Protein 2JUG (pdb70)

Solvent-accessible surface area: 11114 Å² total; per-residue (Å²): 125,139,149,56,115,79,73,49,33,30,71,57,57,0,29,98,67,7,0,52,8,81,101,102,76,81,31,9,70,16,59,4,34,79,41,32,10,52,83,112,24,39,83,138,3,52,10,32,120,126,26,6,99,37,1,36,132,61,81,62,114,60,79,147,73,69,33,136,142,86,93,147,80,207,108,75,231,173,108,145,170,45,123,97,56,54,84,28,70,58,57,0,28,99,66,8,0,48,1,80,104,99,77,91,41,16,82,17,67,8,35,66,36,32,8,51,79,115,24,26,84,144,2,48,4,32,134,119,26,2,96,38,2,40,130,64,78,60,112,59,82,147,72,70,34,132,146,62,110,116,110,119,122,62,210,160

Secondary structure (DSSP, 8-state):
----SSHHHHHHHHHHHT-EEEEETTEEEEE--TTTT-HHHHHHHTT-HHHHHHHHHHH-----SSSS---S-S-S--/----S--HHHHHHHHHHT-EEEEETTEEEEE--TTTT-HHHHHHHTT-HHHHHHHHHTT-----SSSS---TTS-S--

Sequence (156 aa):
GPLGSSAGALLAHAASLGVRLWVEGERLRFQAPPGVMTPELQSRLGGARHELIALLRQLQPSSQGGSLLAPVARNGRLGPLGSSAGALLAHAASLGVRLWVEGERLRFQAPPGVMTPELQSRLGGARHELIALLRQLQPSSQGGSLLAPVARNGRLGPLGSSAGALLAHAASLGVRLWVEGERLRFQAPPGVMTPELQSRLGGARHELIALLRQLQPSSQGGSLLAPVARNGRLGPLGSSAGALLAHAASLGVRLWVEGERLRFQAPPGVMTPELQSRLGGARHELIALLRQLQPSSQGGSLLAPVARNGRLGPLGSSAGALLAHAASLGVRLWVEGERLRFQAPPGVMTPELQSRLGGARHELIALLRQLQPSSQGGSLLAPVARNGRLGPLGSSAGALLAHAASLGVRLWVEGERLRFQAPPGVMTPELQSRLGGARHELIALLRQLQPSSQGGSLLAPVARNGRLGPLGSSAGALLAHAASLGVRLWVEGERLRFQAPPGVMTPELQSRLGGARHELIALLRQLQPSSQGGSLLAPVARNGRLGPLGSSAGALLAHAASLGVRLWVEGERLRFQAPPGVMTPELQSRLGGARHELIALLRQLQPSSQGGSLLAPVARNGRLGPLGSSAGALLAHAASLGVRLWVEGERLRFQAPPGVMTPELQSRLGGARHELIALLRQLQPSSQGGSLLAPVARNGRLGPLGSSAGALLAHAASLGVRLWVEGERLRFQAPPGVMTPELQSRLGGARHELIALLRQLQPSSQGGSLLAPVARNGRLGPLGSSAGALLAHAASLGVRLWVEGERLRFQAPPGVMTPELQSRLGGARHELIALLRQLQPSSQGGSLLAPVARNGRLGPLGSSAGALLAHAASLGVRLWVEGERLRFQAPPGVMTPELQSRLGGARHELIALLRQLQPSSQGGSLLAPVARNGRLGPLGSSAGALLAHAASLGVRLWVEGERLRFQAPPGVMTPELQSRLGGARHELIALLRQLQPSSQGGSLLAPVARNGRLGPLGSSAGALLAHAASLGVRLWVEGERLRFQAPPGVMTPELQSRLGGARHELIALLRQLQPSSQGGSLLAPVARNGRLGPLGSSAGALLAHAASLGVRLWVEGERLRFQAPPGVMTPELQSRLGGARHELIALLRQLQPSSQGGSLLAPVARNGRLGPLGSSAGALLAHAASLGVRLWVEGERLRFQAPPGVMTPELQSRLGGARHELIALLRQLQPSSQGGSLLAPVARNGRLGPLGSSAGALLAHAASLGVRLWVEGERLRFQAPPGVMTPELQSRLGGARHELIALLRQLQPSSQGGSLLAPVARNGRLGPLGSSAGALLAHAASLGVRLWVEGERLRFQAPPGVMTPELQSRLGGARHELIALLRQLQPSSQGGSLLAPVARNGRLGPLGSSAGALLAHAASLGVRLWVEGERLRFQAPPGVMTPELQSRLGGARHELIALLRQLQPSSQGGSLLAPVARNGRLGPLGSSAGALLAHAASLGVRLWVEGERLRFQAPPGVMTPELQSRLGGARHELIALLRQLQPSSQGGSLLAPVARNGRL

Structure (mmCIF, N/CA/C/O backbone):
data_2JUG
#
_entry.id   2JUG
#
loop_
_atom_site.group_PDB
_atom_site.id
_atom_site.type_symbol
_atom_site.label_atom_id
_atom_site.label_alt_id
_atom_site.label_comp_id
_atom_site.label_asym_id
_atom_site.label_entity_id
_atom_site.label_seq_id
_atom_site.pdbx_PDB_ins_code
_atom_site.Cartn_x
_atom_site.Cartn_y
_atom_site.Cartn_z
_atom_site.occupancy
_atom_site.B_iso_or_equiv
_atom_site.auth_seq_id
_atom_site.auth_comp_id
_atom_site.auth_asym_id
_atom_site.auth_atom_id
_atom_site.pdbx_PDB_model_num
ATOM 1 N N . GLY A 1 1 ? 12.374 -18.071 11.445 1.00 11.48 1 GLY A N 1
ATOM 2 C CA . GLY A 1 1 ? 13.066 -17.226 10.443 1.00 10.92 1 GLY A CA 1
ATOM 3 C C . GLY A 1 1 ? 14.223 -16.456 11.045 1.00 10.31 1 GLY A C 1
ATOM 4 O O . GLY A 1 1 ? 14.495 -16.579 12.241 1.00 10.34 1 GLY A O 1
ATOM 10 N N . PRO A 1 2 ? 14.936 -15.662 10.233 1.00 9.98 2 PRO A N 1
ATOM 11 C CA . PRO A 1 2 ? 16.044 -14.840 10.703 1.00 9.63 2 PRO A CA 1
ATOM 12 C C . PRO A 1 2 ? 15.573 -13.489 11.241 1.00 9.06 2 PRO A C 1
ATOM 13 O O . PRO A 1 2 ? 14.711 -12.838 10.647 1.00 9.12 2 PRO A O 1
ATOM 24 N N . LEU A 1 3 ? 16.130 -13.077 12.371 1.00 8.75 3 LEU A N 1
ATOM 25 C CA . LEU A 1 3 ? 15.772 -11.803 12.975 1.00 8.46 3 LEU A CA 1
ATOM 26 C C . LEU A 1 3 ? 16.784 -10.731 12.588 1.00 7.59 3 LEU A C 1
ATOM 27 O O . LEU A 1 3 ? 16.415 -9.609 12.245 1.00 7.78 3 LEU A O 1
ATOM 43 N N . GLY A 1 4 ? 18.061 -11.094 12.638 1.00 6.89 4 GLY A N 1
ATOM 44 C CA . GLY A 1 4 ? 19.119 -10.151 12.323 1.00 6.24 4 GLY A CA 1
ATOM 45 C C . GLY A 1 4 ? 19.259 -9.074 13.381 1.00 5.46 4 GLY A C 1
ATOM 46 O O . GLY A 1 4 ? 18.851 -9.268 14.527 1.00 5.49 4 GLY A O 1
ATOM 50 N N . SER A 1 5 ? 19.839 -7.946 13.005 1.00 5.14 5 SER A N 1
ATOM 51 C CA . SER A 1 5 ? 19.962 -6.822 13.918 1.00 4.77 5 SER A CA 1
ATOM 52 C C . SER A 1 5 ? 18.691 -5.974 13.883 1.00 3.88 5 SER A C 1
ATOM 53 O O . SER A 1 5 ? 17.958 -5.911 14.872 1.00 4.02 5 SER A O 1
ATOM 61 N N . SER A 1 6 ? 18.430 -5.339 12.740 1.00 3.43 6 SER A N 1
ATOM 62 C CA . SER A 1 6 ? 17.229 -4.525 12.567 1.00 2.89 6 SER A CA 1
ATOM 63 C C . SER A 1 6 ? 17.121 -3.978 11.141 1.00 2.66 6 SER A C 1
ATOM 64 O O . SER A 1 6 ? 16.350 -4.490 10.325 1.00 2.87 6 SER A O 1
ATOM 72 N N . ALA A 1 7 ? 17.919 -2.959 10.838 1.00 2.47 7 ALA A N 1
ATOM 73 C CA . ALA A 1 7 ? 17.816 -2.239 9.569 1.00 2.28 7 ALA A CA 1
ATOM 74 C C . ALA A 1 7 ? 18.225 -3.109 8.385 1.00 2.05 7 ALA A C 1
ATOM 75 O O . ALA A 1 7 ? 17.469 -3.247 7.423 1.00 1.85 7 ALA A O 1
ATOM 82 N N . GLY A 1 8 ? 19.415 -3.691 8.462 1.00 2.13 8 GLY A N 1
ATOM 83 C CA . GLY A 1 8 ? 19.911 -4.529 7.384 1.00 2.02 8 GLY A CA 1
ATOM 84 C C . GLY A 1 8 ? 18.999 -5.706 7.109 1.00 1.90 8 GLY A C 1
ATOM 85 O O . GLY A 1 8 ? 18.732 -6.028 5.955 1.00 1.76 8 GLY A O 1
ATOM 89 N N . ALA A 1 9 ? 18.507 -6.331 8.171 1.00 2.01 9 ALA A N 1
ATOM 90 C CA . ALA A 1 9 ? 17.591 -7.457 8.045 1.00 1.97 9 ALA A CA 1
ATOM 91 C C . ALA A 1 9 ? 16.295 -7.025 7.365 1.00 1.73 9 ALA A C 1
ATOM 92 O O . ALA A 1 9 ? 15.798 -7.705 6.461 1.00 1.64 9 ALA A O 1
ATOM 99 N N . LEU A 1 10 ? 15.763 -5.883 7.789 1.00 1.68 10 LEU A N 1
ATOM 100 C CA . LEU A 1 10 ? 14.546 -5.339 7.203 1.00 1.51 10 LEU A CA 1
ATOM 101 C C . LEU A 1 10 ? 14.758 -5.001 5.734 1.00 1.33 10 LEU A C 1
ATOM 102 O O . LEU A 1 10 ? 13.956 -5.383 4.879 1.00 1.21 10 LEU A O 1
ATOM 118 N N . LEU A 1 11 ? 15.857 -4.315 5.450 1.00 1.38 11 LEU A N 1
ATOM 119 C CA . LEU A 1 11 ? 16.199 -3.928 4.091 1.00 1.31 11 LEU A CA 1
ATOM 120 C C . LEU A 1 11 ? 16.355 -5.170 3.213 1.00 1.29 11 LEU A C 1
ATOM 121 O O . LEU A 1 11 ? 15.779 -5.254 2.125 1.00 1.22 11 LEU A O 1
ATOM 137 N N . ALA A 1 12 ? 17.102 -6.149 3.711 1.00 1.43 12 ALA A N 1
ATOM 138 C CA . ALA A 1 12 ? 17.372 -7.370 2.965 1.00 1.53 12 ALA A CA 1
ATOM 139 C C . ALA A 1 12 ? 16.091 -8.129 2.627 1.00 1.49 12 ALA A C 1
ATOM 140 O O . ALA A 1 12 ? 15.862 -8.475 1.469 1.00 1.51 12 ALA A O 1
ATOM 147 N N . HIS A 1 13 ? 15.246 -8.365 3.627 1.00 1.46 13 HIS A N 1
ATOM 148 C CA . HIS A 1 13 ? 14.065 -9.195 3.427 1.00 1.48 13 HIS A CA 1
ATOM 149 C C . HIS A 1 13 ? 13.013 -8.455 2.601 1.00 1.27 13 HIS A C 1
ATOM 150 O O . HIS A 1 13 ? 12.243 -9.073 1.872 1.00 1.32 13 HIS A O 1
ATOM 165 N N . ALA A 1 14 ? 12.995 -7.130 2.698 1.00 1.09 14 ALA A N 1
ATOM 166 C CA . ALA A 1 14 ? 12.046 -6.330 1.941 1.00 0.94 14 ALA A CA 1
ATOM 167 C C . ALA A 1 14 ? 12.431 -6.297 0.467 1.00 1.00 14 ALA A C 1
ATOM 168 O O . ALA A 1 14 ? 11.574 -6.377 -0.413 1.00 1.04 14 ALA A O 1
ATOM 175 N N . ALA A 1 15 ? 13.728 -6.186 0.207 1.00 1.08 15 ALA A N 1
ATOM 176 C CA . ALA A 1 15 ? 14.236 -6.193 -1.155 1.00 1.19 15 ALA A CA 1
ATOM 177 C C . ALA A 1 15 ? 14.134 -7.586 -1.767 1.00 1.37 15 ALA A C 1
ATOM 178 O O . ALA A 1 15 ? 13.765 -7.736 -2.931 1.00 1.46 15 ALA A O 1
ATOM 185 N N . SER A 1 16 ? 14.445 -8.598 -0.964 1.00 1.47 16 SER A N 1
ATOM 186 C CA . SER A 1 16 ? 14.421 -9.981 -1.417 1.00 1.68 16 SER A CA 1
ATOM 187 C C . SER A 1 16 ? 12.999 -10.419 -1.772 1.00 1.68 16 SER A C 1
ATOM 188 O O . SER A 1 16 ? 12.787 -11.085 -2.789 1.00 1.89 16 SER A O 1
ATOM 196 N N . LEU A 1 17 ? 12.026 -10.045 -0.944 1.00 1.47 17 LEU A N 1
ATOM 197 C CA . LEU A 1 17 ? 10.630 -10.373 -1.228 1.00 1.48 17 LEU A CA 1
ATOM 198 C C . LEU A 1 17 ? 10.100 -9.498 -2.359 1.00 1.43 17 LEU A C 1
ATOM 199 O O . LEU A 1 17 ? 9.173 -9.878 -3.075 1.00 1.55 17 LEU A O 1
ATOM 215 N N . GLY A 1 18 ? 10.715 -8.333 -2.518 1.00 1.28 18 GLY A N 1
ATOM 216 C CA . GLY A 1 18 ? 10.311 -7.409 -3.555 1.00 1.27 18 GLY A CA 1
ATOM 217 C C . GLY A 1 18 ? 9.148 -6.540 -3.137 1.00 1.15 18 GLY A C 1
ATOM 218 O O . GLY A 1 18 ? 8.203 -6.346 -3.901 1.00 1.27 18 GLY A O 1
ATOM 222 N N . VAL A 1 19 ? 9.211 -6.015 -1.922 1.00 0.99 19 VAL A N 1
ATOM 223 C CA . VAL A 1 19 ? 8.191 -5.098 -1.444 1.00 0.89 19 VAL A CA 1
ATOM 224 C C . VAL A 1 19 ? 8.594 -3.670 -1.780 1.00 0.86 19 VAL A C 1
ATOM 225 O O . VAL A 1 19 ? 9.430 -3.087 -1.116 1.00 0.84 19 VAL A O 1
ATOM 238 N N . ARG A 1 20 ? 7.996 -3.112 -2.807 1.00 0.95 20 ARG A N 1
ATOM 239 C CA . ARG A 1 20 ? 8.349 -1.772 -3.255 1.00 1.00 20 ARG A CA 1
ATOM 240 C C . ARG A 1 20 ? 7.159 -0.831 -3.060 1.00 1.04 20 ARG A C 1
ATOM 241 O O . ARG A 1 20 ? 6.044 -1.158 -3.467 1.00 1.14 20 ARG A O 1
ATOM 262 N N . LEU A 1 21 ? 7.372 0.310 -2.412 1.00 1.06 21 LEU A N 1
ATOM 263 C CA . LEU A 1 21 ? 6.307 1.303 -2.272 1.00 1.22 21 LEU A CA 1
ATOM 264 C C . LEU A 1 21 ? 6.784 2.647 -2.776 1.00 1.41 21 LEU A C 1
ATOM 265 O O . LEU A 1 21 ? 7.718 3.208 -2.226 1.00 1.45 21 LEU A O 1
ATOM 281 N N . TRP A 1 22 ? 6.107 3.194 -3.768 1.00 1.61 22 TRP A N 1
ATOM 282 C CA . TRP A 1 22 ? 6.514 4.467 -4.343 1.00 1.82 22 TRP A CA 1
ATOM 283 C C . TRP A 1 22 ? 5.311 5.359 -4.560 1.00 2.04 22 TRP A C 1
ATOM 284 O O . TRP A 1 22 ? 4.217 4.885 -4.866 1.00 2.09 22 TRP A O 1
ATOM 305 N N . VAL A 1 23 ? 5.507 6.647 -4.393 1.00 2.21 23 VAL A N 1
ATOM 306 C CA . VAL A 1 23 ? 4.437 7.586 -4.608 1.00 2.44 23 VAL A CA 1
ATOM 307 C C . VAL A 1 23 ? 4.446 8.073 -6.055 1.00 2.71 23 VAL A C 1
ATOM 308 O O . VAL A 1 23 ? 5.458 8.560 -6.558 1.00 2.81 23 VAL A O 1
ATOM 321 N N . GLU A 1 24 ? 3.324 7.906 -6.733 1.00 2.84 24 GLU A N 1
ATOM 322 C CA . GLU A 1 24 ? 3.220 8.311 -8.119 1.00 3.15 24 GLU A CA 1
ATOM 323 C C . GLU A 1 24 ? 2.106 9.332 -8.282 1.00 3.47 24 GLU A C 1
ATOM 324 O O . GLU A 1 24 ? 0.923 8.981 -8.296 1.00 3.45 24 GLU A O 1
ATOM 336 N N . GLY A 1 25 ? 2.488 10.593 -8.375 1.00 3.78 25 GLY A N 1
ATOM 337 C CA . GLY A 1 25 ? 1.516 11.650 -8.527 1.00 4.13 25 GLY A CA 1
ATOM 338 C C . GLY A 1 25 ? 0.700 11.842 -7.271 1.00 4.12 25 GLY A C 1
ATOM 339 O O . GLY A 1 25 ? 1.181 12.409 -6.291 1.00 4.20 25 GLY A O 1
ATOM 343 N N . GLU A 1 26 ? -0.523 11.336 -7.291 1.00 4.08 26 GLU A N 1
ATOM 344 C CA . GLU A 1 26 ? -1.420 11.466 -6.158 1.00 4.12 26 GLU A CA 1
ATOM 345 C C . GLU A 1 26 ? -1.471 10.180 -5.343 1.00 3.62 26 GLU A C 1
ATOM 346 O O . GLU A 1 26 ? -1.827 10.194 -4.165 1.00 3.64 26 GLU A O 1
ATOM 358 N N . ARG A 1 27 ? -1.113 9.062 -5.963 1.00 3.25 27 ARG A N 1
ATOM 359 C CA . ARG A 1 27 ? -1.336 7.773 -5.331 1.00 2.79 27 ARG A CA 1
ATOM 360 C C . ARG A 1 27 ? -0.051 6.991 -5.148 1.00 2.64 27 ARG A C 1
ATOM 361 O O . ARG A 1 27 ? 0.786 6.918 -6.048 1.00 2.74 27 ARG A O 1
ATOM 382 N N . LEU A 1 28 ? 0.081 6.401 -3.980 1.00 2.44 28 LEU A N 1
ATOM 383 C CA . LEU A 1 28 ? 1.188 5.517 -3.686 1.00 2.27 28 LEU A CA 1
ATOM 384 C C . LEU A 1 28 ? 0.912 4.141 -4.284 1.00 2.10 28 LEU A C 1
ATOM 385 O O . LEU A 1 28 ? -0.164 3.579 -4.092 1.00 2.02 28 LEU A O 1
ATOM 401 N N . ARG A 1 29 ? 1.871 3.625 -5.027 1.00 2.11 29 ARG A N 1
ATOM 402 C CA . ARG A 1 29 ? 1.753 2.306 -5.619 1.00 2.02 29 ARG A CA 1
ATOM 403 C C . ARG A 1 29 ? 2.513 1.294 -4.780 1.00 1.76 29 ARG A C 1
ATOM 404 O O . ARG A 1 29 ? 3.632 1.556 -4.333 1.00 1.70 29 ARG A O 1
ATOM 425 N N . PHE A 1 30 ? 1.902 0.142 -4.572 1.00 1.65 30 PHE A N 1
ATOM 426 C CA . PHE A 1 30 ? 2.464 -0.875 -3.707 1.00 1.43 30 PHE A CA 1
ATOM 427 C C . PHE A 1 30 ? 2.747 -2.139 -4.516 1.00 1.49 30 PHE A C 1
ATOM 428 O O . PHE A 1 30 ? 1.894 -2.603 -5.272 1.00 1.69 30 PHE A O 1
ATOM 445 N N . GLN A 1 31 ? 3.948 -2.668 -4.372 1.00 1.37 31 GLN A N 1
ATOM 446 C CA . GLN A 1 31 ? 4.306 -3.938 -4.981 1.00 1.46 31 GLN A CA 1
ATOM 447 C C . GLN A 1 31 ? 4.503 -4.973 -3.888 1.00 1.31 31 GLN A C 1
ATOM 448 O O . GLN A 1 31 ? 5.462 -4.896 -3.119 1.00 1.14 31 GLN A O 1
ATOM 462 N N . ALA A 1 32 ? 3.584 -5.918 -3.808 1.00 1.43 32 ALA A N 1
ATOM 463 C CA . ALA A 1 32 ? 3.619 -6.915 -2.761 1.00 1.36 32 ALA A CA 1
ATOM 464 C C . ALA A 1 32 ? 3.123 -8.263 -3.263 1.00 1.55 32 ALA A C 1
ATOM 465 O O . ALA A 1 32 ? 1.956 -8.410 -3.618 1.00 1.69 32 ALA A O 1
ATOM 472 N N . PRO A 1 33 ? 4.024 -9.254 -3.318 1.00 1.60 33 PRO A N 1
ATOM 473 C CA . PRO A 1 33 ? 3.673 -10.630 -3.675 1.00 1.79 33 PRO A CA 1
ATOM 474 C C . PRO A 1 33 ? 2.618 -11.214 -2.734 1.00 1.78 33 PRO A C 1
ATOM 475 O O . PRO A 1 33 ? 2.547 -10.849 -1.555 1.00 1.62 33 PRO A O 1
ATOM 486 N N . PRO A 1 34 ? 1.780 -12.122 -3.238 1.00 1.96 34 PRO A N 1
ATOM 487 C CA . PRO A 1 34 ? 0.725 -12.742 -2.443 1.00 1.97 34 PRO A CA 1
ATOM 488 C C . PRO A 1 34 ? 1.288 -13.590 -1.305 1.00 1.88 34 PRO A C 1
ATOM 489 O O . PRO A 1 34 ? 2.103 -14.485 -1.526 1.00 1.95 34 PRO A O 1
ATOM 500 N N . GLY A 1 35 ? 0.876 -13.278 -0.084 1.00 1.76 35 GLY A N 1
ATOM 501 C CA . GLY A 1 35 ? 1.296 -14.064 1.058 1.00 1.72 35 GLY A CA 1
ATOM 502 C C . GLY A 1 35 ? 2.290 -13.339 1.940 1.00 1.60 35 GLY A C 1
ATOM 503 O O . GLY A 1 35 ? 2.276 -13.502 3.157 1.00 1.71 35 GLY A O 1
ATOM 507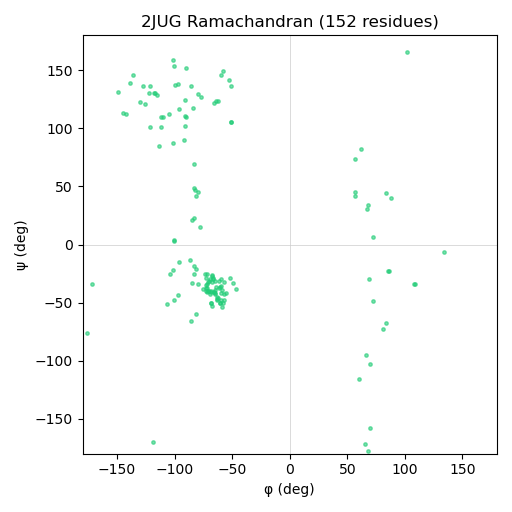 N N . VAL A 1 36 ? 3.151 -12.531 1.334 1.00 1.46 36 VAL A N 1
ATOM 508 C CA . VAL A 1 36 ? 4.196 -11.840 2.087 1.00 1.34 36 VAL A CA 1
ATOM 509 C C . VAL A 1 36 ? 3.663 -10.582 2.758 1.00 1.22 36 VAL A C 1
ATOM 510 O O . VAL A 1 36 ? 4.224 -10.109 3.735 1.00 1.22 36 VAL A O 1
ATOM 523 N N . MET A 1 37 ? 2.559 -10.068 2.246 1.00 1.18 37 MET A N 1
ATOM 524 C CA . MET A 1 37 ? 2.006 -8.802 2.717 1.00 1.11 37 MET A CA 1
ATOM 525 C C . MET A 1 37 ? 1.158 -8.997 3.978 1.00 1.14 37 MET A C 1
ATOM 526 O O . MET A 1 37 ? 0.274 -8.201 4.280 1.00 1.18 37 MET A O 1
ATOM 540 N N . THR A 1 38 ? 1.415 -10.085 4.691 1.00 1.18 38 THR A N 1
ATOM 541 C CA . THR A 1 38 ? 0.746 -10.345 5.956 1.00 1.27 38 THR A CA 1
ATOM 542 C C . THR A 1 38 ? 0.880 -9.140 6.888 1.00 1.26 38 THR A C 1
ATOM 543 O O . THR A 1 38 ? 1.930 -8.498 6.922 1.00 1.16 38 THR A O 1
ATOM 554 N N . PRO A 1 39 ? -0.184 -8.819 7.647 1.00 1.41 39 PRO A N 1
ATOM 555 C CA . PRO A 1 39 ? -0.230 -7.622 8.504 1.00 1.46 39 PRO A CA 1
ATOM 556 C C . PRO A 1 39 ? 0.996 -7.458 9.404 1.00 1.43 39 PRO A C 1
ATOM 557 O O . PRO A 1 39 ? 1.421 -6.336 9.684 1.00 1.40 39 PRO A O 1
ATOM 568 N N . GLU A 1 40 ? 1.571 -8.567 9.851 1.00 1.49 40 GLU A N 1
ATOM 569 C CA . GLU A 1 40 ? 2.735 -8.500 10.719 1.00 1.53 40 GLU A CA 1
ATOM 570 C C . GLU A 1 40 ? 3.967 -8.057 9.936 1.00 1.32 40 GLU A C 1
ATOM 571 O O . GLU A 1 40 ? 4.823 -7.356 10.469 1.00 1.29 40 GLU A O 1
ATOM 583 N N . LEU A 1 41 ? 4.052 -8.448 8.664 1.00 1.20 41 LEU A N 1
ATOM 584 C CA . LEU A 1 41 ? 5.172 -8.034 7.826 1.00 1.02 41 LEU A CA 1
ATOM 585 C C . LEU A 1 41 ? 5.124 -6.543 7.609 1.00 0.89 41 LEU A C 1
ATOM 586 O O . LEU A 1 41 ? 6.149 -5.866 7.612 1.00 0.81 41 LEU A O 1
ATOM 602 N N . GLN A 1 42 ? 3.921 -6.043 7.396 1.00 0.95 42 GLN A N 1
ATOM 603 C CA . GLN A 1 42 ? 3.710 -4.625 7.220 1.00 0.95 42 GLN A CA 1
ATOM 604 C C . GLN A 1 42 ? 4.181 -3.867 8.460 1.00 0.97 42 GLN A C 1
ATOM 605 O O . GLN A 1 42 ? 4.729 -2.766 8.365 1.00 0.97 42 GLN A O 1
ATOM 619 N N . SER A 1 43 ? 3.985 -4.482 9.617 1.00 1.06 43 SER A N 1
ATOM 620 C CA . SER A 1 43 ? 4.465 -3.928 10.871 1.00 1.12 43 SER A CA 1
ATOM 621 C C . SER A 1 43 ? 5.996 -3.986 10.921 1.00 1.02 43 SER A C 1
ATOM 622 O O . SER A 1 43 ? 6.640 -3.146 11.550 1.00 1.08 43 SER A O 1
ATOM 630 N N . ARG A 1 44 ? 6.573 -4.980 10.246 1.00 0.97 44 ARG A N 1
ATOM 631 C CA . ARG A 1 44 ? 8.026 -5.095 10.152 1.00 0.98 44 ARG A CA 1
ATOM 632 C C . ARG A 1 44 ? 8.574 -3.991 9.254 1.00 0.90 44 ARG A C 1
ATOM 633 O O . ARG A 1 44 ? 9.624 -3.419 9.539 1.00 1.04 44 ARG A O 1
ATOM 654 N N . LEU A 1 45 ? 7.852 -3.708 8.162 1.00 0.78 45 LEU A N 1
ATOM 655 C CA . LEU A 1 45 ? 8.190 -2.598 7.271 1.00 0.80 45 LEU A CA 1
ATOM 656 C C . LEU A 1 45 ? 8.181 -1.289 8.051 1.00 1.06 45 LEU A C 1
ATOM 657 O O . LEU A 1 45 ? 9.009 -0.410 7.827 1.00 1.25 45 LEU A O 1
ATOM 673 N N . GLY A 1 46 ? 7.211 -1.160 8.952 1.00 1.20 46 GLY A N 1
ATOM 674 C CA . GLY A 1 46 ? 7.151 -0.012 9.837 1.00 1.56 46 GLY A CA 1
ATOM 675 C C . GLY A 1 46 ? 6.451 1.173 9.208 1.00 1.89 46 GLY A C 1
ATOM 676 O O . GLY A 1 46 ? 5.938 2.052 9.907 1.00 2.30 46 GLY A O 1
ATOM 680 N N . GLY A 1 47 ? 6.416 1.190 7.882 1.00 1.84 47 GLY A N 1
ATOM 681 C CA . GLY A 1 47 ? 5.781 2.274 7.165 1.00 2.25 47 GLY A CA 1
ATOM 682 C C . GLY A 1 47 ? 6.534 3.578 7.327 1.00 2.18 47 GLY A C 1
ATOM 683 O O . GLY A 1 47 ? 5.930 4.649 7.377 1.00 2.57 47 GLY A O 1
ATOM 687 N N . ALA A 1 48 ? 7.853 3.485 7.429 1.00 1.86 48 ALA A N 1
ATOM 688 C CA . ALA A 1 48 ? 8.686 4.661 7.598 1.00 2.02 48 ALA A CA 1
ATOM 689 C C . ALA A 1 48 ? 9.330 5.062 6.274 1.00 2.08 48 ALA A C 1
ATOM 690 O O . ALA A 1 48 ? 9.522 4.235 5.387 1.00 1.94 48 ALA A O 1
ATOM 697 N N . ARG A 1 49 ? 9.637 6.340 6.151 1.00 2.37 49 ARG A N 1
ATOM 698 C CA . ARG A 1 49 ? 10.092 6.920 4.889 1.00 2.47 49 ARG A CA 1
ATOM 699 C C . ARG A 1 49 ? 11.482 6.443 4.461 1.00 2.33 49 ARG A C 1
ATOM 700 O O . ARG A 1 49 ? 11.665 6.017 3.326 1.00 2.17 49 ARG A O 1
ATOM 721 N N . HIS A 1 50 ? 12.443 6.514 5.369 1.00 2.45 50 HIS A N 1
ATOM 722 C CA . HIS A 1 50 ? 13.857 6.320 5.027 1.00 2.44 50 HIS A CA 1
ATOM 723 C C . HIS A 1 50 ? 14.122 4.965 4.369 1.00 2.06 50 HIS A C 1
ATOM 724 O O . HIS A 1 50 ? 14.775 4.895 3.322 1.00 1.95 50 HIS A O 1
ATOM 739 N N . GLU A 1 51 ? 13.601 3.899 4.950 1.00 1.91 51 GLU A N 1
ATOM 740 C CA . GLU A 1 51 ? 13.828 2.570 4.412 1.00 1.65 51 GLU A CA 1
ATOM 741 C C . GLU A 1 51 ? 13.035 2.380 3.134 1.00 1.36 51 GLU A C 1
ATOM 742 O O . GLU A 1 51 ? 13.512 1.762 2.188 1.00 1.19 51 GLU A O 1
ATOM 754 N N . LEU A 1 52 ? 11.834 2.940 3.098 1.00 1.41 52 LEU A N 1
ATOM 755 C CA . LEU A 1 52 ? 10.990 2.808 1.925 1.00 1.31 52 LEU A CA 1
ATOM 756 C C . LEU A 1 52 ? 11.631 3.504 0.744 1.00 1.37 52 LEU A C 1
ATOM 757 O O . LEU A 1 52 ? 11.599 2.988 -0.363 1.00 1.27 52 LEU A O 1
ATOM 773 N N . ILE A 1 53 ? 12.250 4.654 0.992 1.00 1.59 53 ILE A N 1
ATOM 774 C CA . ILE A 1 53 ? 13.016 5.339 -0.042 1.00 1.69 53 ILE A CA 1
ATOM 775 C C . ILE A 1 53 ? 14.078 4.400 -0.610 1.00 1.43 53 ILE A C 1
ATOM 776 O O . ILE A 1 53 ? 14.297 4.342 -1.824 1.00 1.32 53 ILE A O 1
ATOM 792 N N . ALA A 1 54 ? 14.722 3.650 0.277 1.00 1.41 54 ALA A N 1
ATOM 793 C CA . ALA A 1 54 ? 15.707 2.658 -0.132 1.00 1.31 54 ALA A CA 1
ATOM 794 C C . ALA A 1 54 ? 15.044 1.501 -0.882 1.00 1.00 54 ALA A C 1
ATOM 795 O O . ALA A 1 54 ? 15.674 0.852 -1.721 1.00 0.95 54 ALA A O 1
ATOM 802 N N . LEU A 1 55 ? 13.765 1.260 -0.605 1.00 0.89 55 LEU A N 1
ATOM 803 C CA . LEU A 1 55 ? 13.049 0.178 -1.261 1.00 0.74 55 LEU A CA 1
ATOM 804 C C . LEU A 1 55 ? 12.792 0.496 -2.726 1.00 0.70 55 LEU A C 1
ATOM 805 O O . LEU A 1 55 ? 12.749 -0.405 -3.563 1.00 0.73 55 LEU A O 1
ATOM 821 N N . LEU A 1 56 ? 12.612 1.770 -3.038 1.00 0.81 56 LEU A N 1
ATOM 822 C CA . LEU A 1 56 ? 12.542 2.201 -4.415 1.00 0.89 56 LEU A CA 1
ATOM 823 C C . LEU A 1 56 ? 13.917 2.217 -5.029 1.00 0.83 56 LEU A C 1
ATOM 824 O O . LEU A 1 56 ? 14.093 1.892 -6.199 1.00 0.90 56 LEU A O 1
ATOM 840 N N . ARG A 1 57 ? 14.876 2.633 -4.220 1.00 0.82 57 ARG A N 1
ATOM 841 C CA . ARG A 1 57 ? 16.276 2.679 -4.622 1.00 0.88 57 ARG A CA 1
ATOM 842 C C . ARG A 1 57 ? 16.730 1.339 -5.196 1.00 0.87 57 ARG A C 1
ATOM 843 O O . ARG A 1 57 ? 17.623 1.291 -6.045 1.00 0.98 57 ARG A O 1
ATOM 864 N N . GLN A 1 58 ? 16.105 0.260 -4.740 1.00 0.86 58 GLN A N 1
ATOM 865 C CA . GLN A 1 58 ? 16.391 -1.060 -5.275 1.00 1.07 58 GLN A CA 1
ATOM 866 C C . GLN A 1 58 ? 15.951 -1.158 -6.746 1.00 1.15 58 GLN A C 1
ATOM 867 O O . GLN A 1 58 ? 16.653 -1.746 -7.567 1.00 1.40 58 GLN A O 1
ATOM 881 N N . LEU A 1 59 ? 14.788 -0.581 -7.076 1.00 1.05 59 LEU A N 1
ATOM 882 C CA . LEU A 1 59 ? 14.254 -0.673 -8.440 1.00 1.27 59 LEU A CA 1
ATOM 883 C C . LEU A 1 59 ? 14.757 0.410 -9.402 1.00 1.30 59 LEU A C 1
ATOM 884 O O . LEU A 1 59 ? 14.562 0.264 -10.605 1.00 1.61 59 LEU A O 1
ATOM 900 N N . GLN A 1 60 ? 15.386 1.474 -8.893 1.00 1.09 60 GLN A N 1
ATOM 901 C CA . GLN A 1 60 ? 15.688 2.667 -9.713 1.00 1.19 60 GLN A CA 1
ATOM 902 C C . GLN A 1 60 ? 16.405 2.328 -11.027 1.00 1.31 60 GLN A C 1
ATOM 903 O O . GLN A 1 60 ? 17.593 2.006 -11.038 1.00 1.42 60 GLN A O 1
ATOM 917 N N . PRO A 1 61 ? 15.675 2.406 -12.158 1.00 1.63 61 PRO A N 1
ATOM 918 C CA . PRO A 1 61 ? 16.211 2.142 -13.485 1.00 2.01 61 PRO A CA 1
ATOM 919 C C . PRO A 1 61 ? 16.539 3.421 -14.255 1.00 2.08 61 PRO A C 1
ATOM 920 O O . PRO A 1 61 ? 16.963 3.368 -15.412 1.00 2.36 61 PRO A O 1
ATOM 931 N N . SER A 1 62 ? 16.357 4.561 -13.596 1.00 2.35 62 SER A N 1
ATOM 932 C CA . SER A 1 62 ? 16.490 5.866 -14.233 1.00 2.77 62 SER A CA 1
ATOM 933 C C . SER A 1 62 ? 17.897 6.093 -14.781 1.00 3.39 62 SER A C 1
ATOM 934 O O . SER A 1 62 ? 18.075 6.788 -15.784 1.00 4.06 62 SER A O 1
ATOM 942 N N . SER A 1 63 ? 18.888 5.508 -14.109 1.00 3.76 63 SER A N 1
ATOM 943 C CA . SER A 1 63 ? 20.276 5.591 -14.549 1.00 4.80 63 SER A CA 1
ATOM 944 C C . SER A 1 63 ? 20.721 7.049 -14.671 1.00 5.45 63 SER A C 1
ATOM 945 O O . SER A 1 63 ? 21.364 7.441 -15.643 1.00 5.86 63 SER A O 1
ATOM 953 N N . GLN A 1 64 ? 20.389 7.841 -13.659 1.00 5.91 64 GLN A N 1
ATOM 954 C CA . GLN A 1 64 ? 20.712 9.264 -13.647 1.00 6.83 64 GLN A CA 1
ATOM 955 C C . GLN A 1 64 ? 22.156 9.500 -13.213 1.00 7.75 64 GLN A C 1
ATOM 956 O O . GLN A 1 64 ? 22.444 10.423 -12.451 1.00 8.21 64 GLN A O 1
ATOM 970 N N . GLY A 1 65 ? 23.064 8.674 -13.703 1.00 8.24 65 GLY A N 1
ATOM 971 C CA . GLY A 1 65 ? 24.462 8.815 -13.346 1.00 9.27 65 GLY A CA 1
ATOM 972 C C . GLY A 1 65 ? 24.790 8.138 -12.030 1.00 9.91 65 GLY A C 1
ATOM 973 O O . GLY A 1 65 ? 25.505 7.134 -12.001 1.00 10.39 65 GLY A O 1
ATOM 977 N N . GLY A 1 66 ? 24.248 8.675 -10.944 1.00 10.11 66 GLY A N 1
ATOM 978 C CA . GLY A 1 66 ? 24.492 8.118 -9.626 1.00 10.90 66 GLY A CA 1
ATOM 979 C C . GLY A 1 66 ? 23.577 6.953 -9.319 1.00 11.22 66 GLY A C 1
ATOM 980 O O . GLY A 1 66 ? 22.951 6.901 -8.261 1.00 11.32 66 GLY A O 1
ATOM 984 N N . SER A 1 67 ? 23.498 6.023 -10.254 1.00 11.60 67 SER A N 1
ATOM 985 C CA . SER A 1 67 ? 22.658 4.852 -10.106 1.00 12.12 67 SER A CA 1
ATOM 986 C C . SER A 1 67 ? 23.529 3.637 -9.797 1.00 12.78 67 SER A C 1
ATOM 987 O O . SER A 1 67 ? 24.319 3.200 -10.642 1.00 13.15 67 SER A O 1
ATOM 995 N N . LEU A 1 68 ? 23.395 3.124 -8.574 1.00 13.08 68 LEU A N 1
ATOM 996 C CA . LEU A 1 68 ? 24.211 2.010 -8.087 1.00 13.85 68 LEU A CA 1
ATOM 997 C C . LEU A 1 68 ? 25.667 2.445 -7.922 1.00 14.29 68 LEU A C 1
ATOM 998 O O . LEU A 1 68 ? 26.004 3.617 -8.126 1.00 14.49 68 LEU A O 1
ATOM 1014 N N . LEU A 1 69 ? 26.522 1.515 -7.531 1.00 14.58 69 LEU A N 1
ATOM 1015 C CA . LEU A 1 69 ? 27.924 1.824 -7.301 1.00 15.13 69 LEU A CA 1
ATOM 1016 C C . LEU A 1 69 ? 28.761 1.377 -8.492 1.00 15.66 69 LEU A C 1
ATOM 1017 O O . LEU A 1 69 ? 29.587 2.135 -9.000 1.00 15.98 69 LEU A O 1
ATOM 1033 N N . ALA A 1 70 ? 28.524 0.144 -8.934 1.00 15.87 70 ALA A N 1
ATOM 1034 C CA . ALA A 1 70 ? 29.280 -0.464 -10.026 1.00 16.47 70 ALA A CA 1
ATOM 1035 C C . ALA A 1 70 ? 30.777 -0.477 -9.717 1.00 16.76 70 ALA A C 1
ATOM 1036 O O . ALA A 1 70 ? 31.549 0.308 -10.272 1.00 16.70 70 ALA A O 1
ATOM 1043 N N . PRO A 1 71 ? 31.201 -1.365 -8.801 1.00 17.21 71 PRO A N 1
ATOM 1044 C CA . PRO A 1 71 ? 32.589 -1.456 -8.364 1.00 17.64 71 PRO A CA 1
ATOM 1045 C C . PRO A 1 71 ? 33.439 -2.287 -9.318 1.00 18.20 71 PRO A C 1
ATOM 1046 O O . PRO A 1 71 ? 34.654 -2.117 -9.381 1.00 18.72 71 PRO A O 1
ATOM 1057 N N . VAL A 1 72 ? 32.776 -3.195 -10.034 1.00 18.18 72 VAL A N 1
ATOM 1058 C CA . VAL A 1 72 ? 33.405 -4.097 -11.012 1.00 18.79 72 VAL A CA 1
ATOM 1059 C C . VAL A 1 72 ? 34.307 -5.145 -10.345 1.00 19.11 72 VAL A C 1
ATOM 1060 O O . VAL A 1 72 ? 34.459 -6.253 -10.858 1.00 19.16 72 VAL A O 1
ATOM 1073 N N . ALA A 1 73 ? 34.894 -4.803 -9.206 1.00 19.45 73 ALA A N 1
ATOM 1074 C CA . ALA A 1 73 ? 35.673 -5.755 -8.436 1.00 19.89 73 ALA A CA 1
ATOM 1075 C C . ALA A 1 73 ? 34.756 -6.591 -7.557 1.00 20.36 73 ALA A C 1
ATOM 1076 O O . ALA A 1 73 ? 34.734 -6.445 -6.337 1.00 20.52 73 ALA A O 1
ATOM 1083 N N . ARG A 1 74 ? 33.969 -7.440 -8.200 1.00 20.70 74 ARG A N 1
ATOM 1084 C CA . ARG A 1 74 ? 33.034 -8.309 -7.497 1.00 21.28 74 ARG A CA 1
ATOM 1085 C C . ARG A 1 74 ? 33.755 -9.570 -7.046 1.00 21.56 74 ARG A C 1
ATOM 1086 O O . ARG A 1 74 ? 33.444 -10.153 -6.004 1.00 22.00 74 ARG A O 1
ATOM 1107 N N . ASN A 1 75 ? 34.718 -9.984 -7.853 1.00 21.40 75 ASN A N 1
ATOM 1108 C CA . ASN A 1 75 ? 35.542 -11.141 -7.547 1.00 21.77 75 ASN A CA 1
ATOM 1109 C C . ASN A 1 75 ? 36.996 -10.700 -7.437 1.00 22.10 75 ASN A C 1
ATOM 1110 O O . ASN A 1 75 ? 37.279 -9.501 -7.419 1.00 22.18 75 ASN A O 1
ATOM 1121 N N . GLY A 1 76 ? 37.916 -11.652 -7.365 1.00 22.40 76 GLY A N 1
ATOM 1122 C CA . GLY A 1 76 ? 39.323 -11.307 -7.300 1.00 22.84 76 GLY A CA 1
ATOM 1123 C C . GLY A 1 76 ? 40.063 -12.088 -6.240 1.00 23.17 76 GLY A C 1
ATOM 1124 O O . GLY A 1 76 ? 41.286 -12.001 -6.134 1.00 22.82 76 GLY A O 1
ATOM 1128 N N . ARG A 1 77 ? 39.317 -12.859 -5.461 1.00 23.94 77 ARG A N 1
ATOM 1129 C CA . ARG A 1 77 ? 39.892 -13.665 -4.392 1.00 24.42 77 ARG A CA 1
ATOM 1130 C C . ARG A 1 77 ? 38.831 -14.589 -3.811 1.00 24.95 77 ARG A C 1
ATOM 1131 O O . ARG A 1 77 ? 39.118 -15.717 -3.419 1.00 25.38 77 ARG A O 1
ATOM 1152 N N . LEU A 1 78 ? 37.597 -14.111 -3.787 1.00 25.00 78 LEU A N 1
ATOM 1153 C CA . LEU A 1 78 ? 36.489 -14.882 -3.252 1.00 25.59 78 LEU A CA 1
ATOM 1154 C C . LEU A 1 78 ? 35.395 -15.012 -4.303 1.00 25.89 78 LEU A C 1
ATOM 1155 O O . LEU A 1 78 ? 35.417 -14.222 -5.271 1.00 26.21 78 LEU A O 1
ATOM 1172 N N . GLY B 1 1 ? -26.400 -2.564 -20.865 1.00 14.86 1 GLY B N 1
ATOM 1173 C CA . GLY B 1 1 ? -24.964 -2.591 -21.232 1.00 14.51 1 GLY B CA 1
ATOM 1174 C C . GLY B 1 1 ? -24.101 -1.941 -20.173 1.00 13.80 1 GLY B C 1
ATOM 1175 O O . GLY B 1 1 ? -24.624 -1.361 -19.220 1.00 13.50 1 GLY B O 1
ATOM 1181 N N . PRO B 1 2 ? -22.771 -2.036 -20.304 1.00 13.67 2 PRO B N 1
ATOM 1182 C CA . PRO B 1 2 ? -21.838 -1.400 -19.373 1.00 13.18 2 PRO B CA 1
ATOM 1183 C C . PRO B 1 2 ? -21.935 0.121 -19.440 1.00 12.84 2 PRO B C 1
ATOM 1184 O O . PRO B 1 2 ? -21.754 0.717 -20.502 1.00 13.20 2 PRO B O 1
ATOM 1195 N N . LEU B 1 3 ? -22.240 0.741 -18.313 1.00 12.32 3 LEU B N 1
ATOM 1196 C CA . LEU B 1 3 ? -22.386 2.186 -18.258 1.00 12.14 3 LEU B CA 1
ATOM 1197 C C . LEU B 1 3 ? -21.025 2.854 -18.134 1.00 11.47 3 LEU B C 1
ATOM 1198 O O . LEU B 1 3 ? -20.624 3.634 -18.997 1.00 11.48 3 LEU B O 1
ATOM 1214 N N . GLY B 1 4 ? -20.312 2.530 -17.066 1.00 11.08 4 GLY B N 1
ATOM 1215 C CA . GLY B 1 4 ? -19.018 3.132 -16.826 1.00 10.64 4 GLY B CA 1
ATOM 1216 C C . GLY B 1 4 ? -19.098 4.224 -15.782 1.00 9.87 4 GLY B C 1
ATOM 1217 O O . GLY B 1 4 ? -20.198 4.661 -15.432 1.00 9.79 4 GLY B O 1
ATOM 1221 N N . SER B 1 5 ? -17.937 4.646 -15.275 1.00 9.53 5 SER B N 1
ATOM 1222 C CA . SER B 1 5 ? -17.837 5.703 -14.259 1.00 9.04 5 SER B CA 1
ATOM 1223 C C . SER B 1 5 ? -18.320 5.219 -12.888 1.00 8.12 5 SER B C 1
ATOM 1224 O O . SER B 1 5 ? -17.639 5.409 -11.881 1.00 7.94 5 SER B O 1
ATOM 1232 N N . SER B 1 6 ? -19.489 4.599 -12.859 1.00 7.78 6 SER B N 1
ATOM 1233 C CA . SER B 1 6 ? -20.042 4.047 -11.636 1.00 7.11 6 SER B CA 1
ATOM 1234 C C . SER B 1 6 ? -19.594 2.596 -11.473 1.00 6.30 6 SER B C 1
ATOM 1235 O O . SER B 1 6 ? -20.011 1.718 -12.229 1.00 6.44 6 SER B O 1
ATOM 1243 N N . ALA B 1 7 ? -18.726 2.350 -10.503 1.00 5.78 7 ALA B N 1
ATOM 1244 C CA . ALA B 1 7 ? -18.193 1.016 -10.284 1.00 5.35 7 ALA B CA 1
ATOM 1245 C C . ALA B 1 7 ? -18.663 0.444 -8.952 1.00 4.62 7 ALA B C 1
ATOM 1246 O O . ALA B 1 7 ? -17.977 0.559 -7.933 1.00 4.08 7 ALA B O 1
ATOM 1253 N N . GLY B 1 8 ? -19.849 -0.150 -8.960 1.00 4.66 8 GLY B N 1
ATOM 1254 C CA . GLY B 1 8 ? -20.388 -0.756 -7.760 1.00 4.09 8 GLY B CA 1
ATOM 1255 C C . GLY B 1 8 ? -19.664 -2.035 -7.389 1.00 4.04 8 GLY B C 1
ATOM 1256 O O . GLY B 1 8 ? -19.445 -2.309 -6.211 1.00 3.54 8 GLY B O 1
ATOM 1260 N N . ALA B 1 9 ? -19.280 -2.810 -8.400 1.00 4.69 9 ALA B N 1
ATOM 1261 C CA . ALA B 1 9 ? -18.578 -4.068 -8.180 1.00 4.91 9 ALA B CA 1
ATOM 1262 C C . ALA B 1 9 ? -17.215 -3.819 -7.546 1.00 4.50 9 ALA B C 1
ATOM 1263 O O . ALA B 1 9 ? -16.800 -4.537 -6.632 1.00 4.40 9 ALA B O 1
ATOM 1270 N N . LEU B 1 10 ? -16.528 -2.785 -8.026 1.00 4.38 10 LEU B N 1
ATOM 1271 C CA . LEU B 1 10 ? -15.223 -2.420 -7.492 1.00 3.97 10 LEU B CA 1
ATOM 1272 C C . LEU B 1 10 ? -15.344 -2.000 -6.032 1.00 3.17 10 LEU B C 1
ATOM 1273 O O . LEU B 1 10 ? -14.583 -2.462 -5.182 1.00 2.96 10 LEU B O 1
ATOM 1289 N N . LEU B 1 11 ? -16.322 -1.152 -5.754 1.00 2.86 11 LEU B N 1
ATOM 1290 C CA . LEU B 1 11 ? -16.569 -0.682 -4.398 1.00 2.18 11 LEU B CA 1
ATOM 1291 C C . LEU B 1 11 ? -16.898 -1.863 -3.485 1.00 2.26 11 LEU B C 1
ATOM 1292 O O . LEU B 1 11 ? -16.296 -2.025 -2.423 1.00 2.13 11 LEU B O 1
ATOM 1308 N N . ALA B 1 12 ? -17.832 -2.696 -3.927 1.00 2.76 12 ALA B N 1
ATOM 1309 C CA . ALA B 1 12 ? -18.300 -3.825 -3.128 1.00 3.14 12 ALA B CA 1
ATOM 1310 C C . ALA B 1 12 ? -17.166 -4.779 -2.761 1.00 3.58 12 ALA B C 1
ATOM 1311 O O . ALA B 1 12 ? -16.957 -5.071 -1.583 1.00 3.74 12 ALA B O 1
ATOM 1318 N N . HIS B 1 13 ? -16.414 -5.246 -3.755 1.00 3.94 13 HIS B N 1
ATOM 1319 C CA . HIS B 1 13 ? -15.397 -6.261 -3.499 1.00 4.46 13 HIS B CA 1
ATOM 1320 C C . HIS B 1 13 ? -14.231 -5.681 -2.695 1.00 4.06 13 HIS B C 1
ATOM 1321 O O . HIS B 1 13 ? -13.616 -6.381 -1.895 1.00 4.48 13 HIS B O 1
ATOM 1336 N N . ALA B 1 14 ? -13.941 -4.399 -2.891 1.00 3.33 14 ALA B N 1
ATOM 1337 C CA . ALA B 1 14 ? -12.851 -3.756 -2.168 1.00 2.95 14 ALA B CA 1
ATOM 1338 C C . ALA B 1 14 ? -13.213 -3.596 -0.697 1.00 2.97 14 ALA B C 1
ATOM 1339 O O . ALA B 1 14 ? -12.382 -3.808 0.192 1.00 3.30 14 ALA B O 1
ATOM 1346 N N . ALA B 1 15 ? -14.465 -3.238 -0.449 1.00 2.80 15 ALA B N 1
ATOM 1347 C CA . ALA B 1 15 ? -14.969 -3.100 0.908 1.00 3.07 15 ALA B CA 1
ATOM 1348 C C . ALA B 1 15 ? -15.080 -4.463 1.585 1.00 3.91 15 ALA B C 1
ATOM 1349 O O . ALA B 1 15 ? -14.702 -4.622 2.747 1.00 4.37 15 ALA B O 1
ATOM 1356 N N . SER B 1 16 ? -15.579 -5.445 0.842 1.00 4.22 16 SER B N 1
ATOM 1357 C CA . SER B 1 16 ? -15.764 -6.795 1.360 1.00 5.05 16 SER B CA 1
ATOM 1358 C C . SER B 1 16 ? -14.429 -7.420 1.771 1.00 5.46 16 SER B C 1
ATOM 1359 O O . SER B 1 16 ? -14.313 -7.999 2.852 1.00 6.10 16 SER B O 1
ATOM 1367 N N . LEU B 1 17 ? -13.419 -7.287 0.913 1.00 5.11 17 LEU B N 1
ATOM 1368 C CA . LEU B 1 17 ? -12.106 -7.861 1.191 1.00 5.45 17 LEU B CA 1
ATOM 1369 C C . LEU B 1 17 ? -11.392 -7.088 2.292 1.00 5.30 17 LEU B C 1
ATOM 1370 O O . LEU B 1 17 ? -10.538 -7.632 2.989 1.00 5.77 17 LEU B O 1
ATOM 1386 N N . GLY B 1 18 ? -11.757 -5.824 2.451 1.00 4.72 18 GLY B N 1
ATOM 1387 C CA . GLY B 1 18 ? -11.147 -5.004 3.473 1.00 4.73 18 GLY B CA 1
ATOM 1388 C C . GLY B 1 18 ? -9.892 -4.317 2.983 1.00 4.26 18 GLY B C 1
ATOM 1389 O O . GLY B 1 18 ? -8.909 -4.209 3.715 1.00 4.55 18 GLY B O 1
ATOM 1393 N N . VAL B 1 19 ? -9.930 -3.849 1.745 1.00 3.60 19 VAL B N 1
ATOM 1394 C CA . VAL B 1 19 ? -8.804 -3.132 1.165 1.00 3.07 19 VAL B CA 1
ATOM 1395 C C . VAL B 1 19 ? -8.957 -1.641 1.424 1.00 2.71 19 VAL B C 1
ATOM 1396 O O . VAL B 1 19 ? -9.848 -1.002 0.873 1.00 2.39 19 VAL B O 1
ATOM 1409 N N . ARG B 1 20 ? -8.112 -1.088 2.277 1.00 2.95 20 ARG B N 1
ATOM 1410 C CA . ARG B 1 20 ? -8.192 0.332 2.595 1.00 3.09 20 ARG B CA 1
ATOM 1411 C C . ARG B 1 20 ? -6.840 1.005 2.405 1.00 2.88 20 ARG B C 1
ATOM 1412 O O . ARG B 1 20 ? -5.807 0.455 2.779 1.00 2.99 20 ARG B O 1
ATOM 1433 N N . LEU B 1 21 ? -6.855 2.185 1.798 1.00 2.77 21 LEU B N 1
ATOM 1434 C CA . LEU B 1 21 ? -5.645 2.979 1.626 1.00 2.92 21 LEU B CA 1
ATOM 1435 C C . LEU B 1 21 ? -5.905 4.395 2.100 1.00 3.68 21 LEU B C 1
ATOM 1436 O O . LEU B 1 21 ? -6.792 5.061 1.577 1.00 3.80 21 LEU B O 1
ATOM 1452 N N . TRP B 1 22 ? -5.125 4.871 3.055 1.00 4.27 22 TRP B N 1
ATOM 1453 C CA . TRP B 1 22 ? -5.313 6.219 3.571 1.00 5.07 22 TRP B CA 1
ATOM 1454 C C . TRP B 1 22 ? -3.979 6.910 3.779 1.00 5.46 22 TRP B C 1
ATOM 1455 O O . TRP B 1 22 ? -3.010 6.300 4.227 1.00 5.34 22 TRP B O 1
ATOM 1476 N N . VAL B 1 23 ? -3.927 8.183 3.428 1.00 5.98 23 VAL B N 1
ATOM 1477 C CA . VAL B 1 23 ? -2.724 8.966 3.614 1.00 6.42 23 VAL B CA 1
ATOM 1478 C C . VAL B 1 23 ? -2.672 9.512 5.036 1.00 7.21 23 VAL B C 1
ATOM 1479 O O . VAL B 1 23 ? -3.548 10.264 5.465 1.00 7.74 23 VAL B O 1
ATOM 1492 N N . GLU B 1 24 ? -1.661 9.096 5.776 1.00 7.30 24 GLU B N 1
ATOM 1493 C CA . GLU B 1 24 ? -1.495 9.529 7.148 1.00 8.08 24 GLU B CA 1
ATOM 1494 C C . GLU B 1 24 ? -0.261 10.414 7.257 1.00 8.45 24 GLU B C 1
ATOM 1495 O O . GLU B 1 24 ? 0.867 9.919 7.257 1.00 8.09 24 GLU B O 1
ATOM 1507 N N . GLY B 1 25 ? -0.484 11.716 7.307 1.00 9.20 25 GLY B N 1
ATOM 1508 C CA . GLY B 1 25 ? 0.610 12.659 7.403 1.00 9.66 25 GLY B CA 1
ATOM 1509 C C . GLY B 1 25 ? 1.485 12.662 6.164 1.00 9.29 25 GLY B C 1
ATOM 1510 O O . GLY B 1 25 ? 1.176 13.330 5.176 1.00 9.46 25 GLY B O 1
ATOM 1514 N N . GLU B 1 26 ? 2.569 11.902 6.216 1.00 8.83 26 GLU B N 1
ATOM 1515 C CA . GLU B 1 26 ? 3.521 11.843 5.116 1.00 8.54 26 GLU B CA 1
ATOM 1516 C C . GLU B 1 26 ? 3.369 10.547 4.324 1.00 7.58 26 GLU B C 1
ATOM 1517 O O . GLU B 1 26 ? 3.707 10.483 3.140 1.00 7.39 26 GLU B O 1
ATOM 1529 N N . ARG B 1 27 ? 2.860 9.518 4.982 1.00 7.08 27 ARG B N 1
ATOM 1530 C CA . ARG B 1 27 ? 2.925 8.177 4.435 1.00 6.17 27 ARG B CA 1
ATOM 1531 C C . ARG B 1 27 ? 1.539 7.568 4.297 1.00 5.81 27 ARG B C 1
ATOM 1532 O O . ARG B 1 27 ? 0.738 7.594 5.233 1.00 6.17 27 ARG B O 1
ATOM 1553 N N . LEU B 1 28 ? 1.262 7.038 3.120 1.00 5.18 28 LEU B N 1
ATOM 1554 C CA . LEU B 1 28 ? 0.012 6.346 2.871 1.00 4.75 28 LEU B CA 1
ATOM 1555 C C . LEU B 1 28 ? 0.066 4.953 3.493 1.00 4.35 28 LEU B C 1
ATOM 1556 O O . LEU B 1 28 ? 1.007 4.196 3.258 1.00 3.95 28 LEU B O 1
ATOM 1572 N N . ARG B 1 29 ? -0.926 4.640 4.310 1.00 4.62 29 ARG B N 1
ATOM 1573 C CA . ARG B 1 29 ? -1.019 3.331 4.938 1.00 4.54 29 ARG B CA 1
ATOM 1574 C C . ARG B 1 29 ? -1.950 2.436 4.140 1.00 3.87 29 ARG B C 1
ATOM 1575 O O . ARG B 1 29 ? -3.009 2.872 3.686 1.00 3.74 29 ARG B O 1
ATOM 1596 N N . PHE B 1 30 ? -1.546 1.188 3.975 1.00 3.54 30 PHE B N 1
ATOM 1597 C CA . PHE B 1 30 ? -2.294 0.247 3.168 1.00 3.01 30 PHE B CA 1
ATOM 1598 C C . PHE B 1 30 ? -2.783 -0.909 4.039 1.00 3.62 30 PHE B C 1
ATOM 1599 O O . PHE B 1 30 ? -2.009 -1.485 4.803 1.00 4.16 30 PHE B O 1
ATOM 1616 N N . GLN B 1 31 ? -4.063 -1.224 3.933 1.00 3.62 31 GLN B N 1
ATOM 1617 C CA . GLN B 1 31 ? -4.630 -2.391 4.590 1.00 4.28 31 GLN B CA 1
ATOM 1618 C C . GLN B 1 31 ? -5.002 -3.423 3.537 1.00 4.09 31 GLN B C 1
ATOM 1619 O O . GLN B 1 31 ? -5.938 -3.217 2.759 1.00 3.68 31 GLN B O 1
ATOM 1633 N N . ALA B 1 32 ? -4.258 -4.515 3.500 1.00 4.50 32 ALA B N 1
ATOM 1634 C CA . ALA B 1 32 ? -4.477 -5.546 2.505 1.00 4.62 32 ALA B CA 1
ATOM 1635 C C . ALA B 1 32 ? -4.268 -6.933 3.093 1.00 5.46 32 ALA B C 1
ATOM 1636 O O . ALA B 1 32 ? -3.152 -7.298 3.460 1.00 5.75 32 ALA B O 1
ATOM 1643 N N . PRO B 1 33 ? -5.350 -7.718 3.202 1.00 5.89 33 PRO B N 1
ATOM 1644 C CA . PRO B 1 33 ? -5.272 -9.114 3.640 1.00 6.71 33 PRO B CA 1
ATOM 1645 C C . PRO B 1 33 ? -4.381 -9.948 2.715 1.00 6.87 33 PRO B C 1
ATOM 1646 O O . PRO B 1 33 ? -4.322 -9.711 1.505 1.00 6.45 33 PRO B O 1
ATOM 1657 N N . PRO B 1 34 ? -3.670 -10.934 3.273 1.00 7.55 34 PRO B N 1
ATOM 1658 C CA . PRO B 1 34 ? -2.760 -11.774 2.499 1.00 7.81 34 PRO B CA 1
ATOM 1659 C C . PRO B 1 34 ? -3.490 -12.570 1.419 1.00 8.02 34 PRO B C 1
ATOM 1660 O O . PRO B 1 34 ? -4.434 -13.302 1.705 1.00 8.45 34 PRO B O 1
ATOM 1671 N N . GLY B 1 35 ? -3.060 -12.395 0.175 1.00 7.75 35 GLY B N 1
ATOM 1672 C CA . GLY B 1 35 ? -3.626 -13.161 -0.917 1.00 8.09 35 GLY B CA 1
ATOM 1673 C C . GLY B 1 35 ? -4.490 -12.323 -1.837 1.00 7.59 35 GLY B C 1
ATOM 1674 O O . GLY B 1 35 ? -4.513 -12.551 -3.045 1.00 7.78 35 GLY B O 1
ATOM 1678 N N . VAL B 1 36 ? -5.187 -11.341 -1.282 1.00 7.00 36 VAL B N 1
ATOM 1679 C CA . VAL B 1 36 ? -6.096 -10.523 -2.078 1.00 6.54 36 VAL B CA 1
ATOM 1680 C C . VAL B 1 36 ? -5.350 -9.403 -2.795 1.00 5.96 36 VAL B C 1
ATOM 1681 O O . VAL B 1 36 ? -5.839 -8.848 -3.769 1.00 5.81 36 VAL B O 1
ATOM 1694 N N . MET B 1 37 ? -4.147 -9.098 -2.324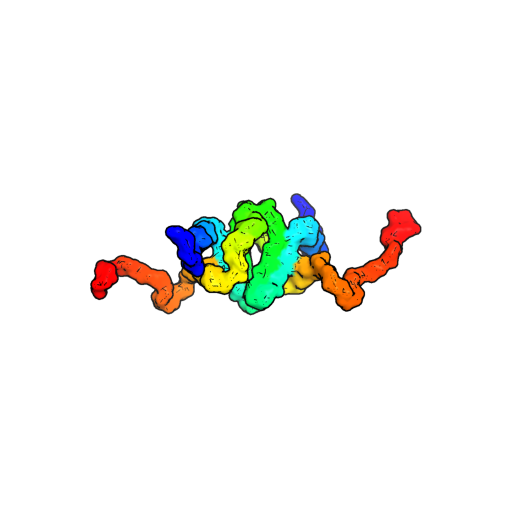 1.00 5.73 37 MET B N 1
ATOM 1695 C CA . MET B 1 37 ? -3.380 -7.979 -2.857 1.00 5.13 37 MET B CA 1
ATOM 1696 C C . MET B 1 37 ? -2.592 -8.383 -4.105 1.00 5.49 37 MET B C 1
ATOM 1697 O O . MET B 1 37 ? -1.600 -7.752 -4.464 1.00 5.20 37 MET B O 1
ATOM 1711 N N . THR B 1 38 ? -3.023 -9.463 -4.744 1.00 6.18 38 THR B N 1
ATOM 1712 C CA . THR B 1 38 ? -2.461 -9.873 -6.022 1.00 6.68 38 THR B CA 1
ATOM 1713 C C . THR B 1 38 ? -2.444 -8.695 -7.003 1.00 6.35 38 THR B C 1
ATOM 1714 O O . THR B 1 38 ? -3.423 -7.953 -7.095 1.00 5.90 38 THR B O 1
ATOM 1725 N N . PRO B 1 39 ? -1.330 -8.518 -7.740 1.00 6.65 39 PRO B N 1
ATOM 1726 C CA . PRO B 1 39 ? -1.109 -7.363 -8.624 1.00 6.53 39 PRO B CA 1
ATOM 1727 C C . PRO B 1 39 ? -2.296 -7.018 -9.526 1.00 6.66 39 PRO B C 1
ATOM 1728 O O . PRO B 1 39 ? -2.587 -5.841 -9.750 1.00 6.35 39 PRO B O 1
ATOM 1739 N N . GLU B 1 40 ? -2.987 -8.029 -10.045 1.00 7.16 40 GLU B N 1
ATOM 1740 C CA . GLU B 1 40 ? -4.116 -7.779 -10.934 1.00 7.32 40 GLU B CA 1
ATOM 1741 C C . GLU B 1 40 ? -5.267 -7.110 -10.181 1.00 6.59 40 GLU B C 1
ATOM 1742 O O . GLU B 1 40 ? -6.019 -6.326 -10.757 1.00 6.46 40 GLU B O 1
ATOM 1754 N N . LEU B 1 41 ? -5.381 -7.387 -8.887 1.00 6.17 41 LEU B N 1
ATOM 1755 C CA . LEU B 1 41 ? -6.432 -6.781 -8.075 1.00 5.47 41 LEU B CA 1
ATOM 1756 C C . LEU B 1 41 ? -6.111 -5.315 -7.824 1.00 4.86 41 LEU B C 1
ATOM 1757 O O . LEU B 1 41 ? -7.009 -4.476 -7.774 1.00 4.46 41 LEU B O 1
ATOM 1773 N N . GLN B 1 42 ? -4.827 -5.009 -7.676 1.00 4.84 42 GLN B N 1
ATOM 1774 C CA . GLN B 1 42 ? -4.383 -3.623 -7.567 1.00 4.35 42 GLN B CA 1
ATOM 1775 C C . GLN B 1 42 ? -4.760 -2.870 -8.839 1.00 4.69 42 GLN B C 1
ATOM 1776 O O . GLN B 1 42 ? -5.144 -1.701 -8.804 1.00 4.37 42 GLN B O 1
ATOM 1790 N N . SER B 1 43 ? -4.672 -3.571 -9.962 1.00 5.44 43 SER B N 1
ATOM 1791 C CA . SER B 1 43 ? -5.078 -3.024 -11.246 1.00 5.93 43 SER B CA 1
ATOM 1792 C C . SER B 1 43 ? -6.592 -2.807 -11.276 1.00 5.79 43 SER B C 1
ATOM 1793 O O . SER B 1 43 ? -7.082 -1.878 -11.918 1.00 5.94 43 SER B O 1
ATOM 1801 N N . ARG B 1 44 ? -7.325 -3.662 -10.564 1.00 5.57 44 ARG B N 1
ATOM 1802 C CA . ARG B 1 44 ? -8.775 -3.526 -10.459 1.00 5.41 44 ARG B CA 1
ATOM 1803 C C . ARG B 1 44 ? -9.123 -2.283 -9.649 1.00 4.69 44 ARG B C 1
ATOM 1804 O O . ARG B 1 44 ? -10.063 -1.562 -9.978 1.00 4.71 44 ARG B O 1
ATOM 1825 N N . LEU B 1 45 ? -8.357 -2.053 -8.586 1.00 4.13 45 LEU B N 1
ATOM 1826 C CA . LEU B 1 45 ? -8.526 -0.871 -7.748 1.00 3.49 45 LEU B CA 1
ATOM 1827 C C . LEU B 1 45 ? -8.295 0.394 -8.566 1.00 3.91 45 LEU B C 1
ATOM 1828 O O . LEU B 1 45 ? -8.956 1.409 -8.362 1.00 3.85 45 LEU B O 1
ATOM 1844 N N . GLY B 1 46 ? -7.329 0.324 -9.468 1.00 4.49 46 GLY B N 1
ATOM 1845 C CA . GLY B 1 46 ? -7.075 1.419 -10.384 1.00 5.11 46 GLY B CA 1
ATOM 1846 C C . GLY B 1 46 ? -6.154 2.469 -9.799 1.00 4.95 46 GLY B C 1
ATOM 1847 O O . GLY B 1 46 ? -5.507 3.212 -10.537 1.00 5.58 46 GLY B O 1
ATOM 1851 N N . GLY B 1 47 ? -6.082 2.524 -8.474 1.00 4.20 47 GLY B N 1
ATOM 1852 C CA . GLY B 1 47 ? -5.212 3.477 -7.812 1.00 4.08 47 GLY B CA 1
ATOM 1853 C C . GLY B 1 47 ? -5.665 4.910 -8.008 1.00 4.27 47 GLY B C 1
ATOM 1854 O O . GLY B 1 47 ? -4.846 5.831 -8.035 1.00 4.50 47 GLY B O 1
ATOM 1858 N N . ALA B 1 48 ? -6.969 5.099 -8.153 1.00 4.37 48 ALA B N 1
ATOM 1859 C CA . ALA B 1 48 ? -7.522 6.427 -8.352 1.00 4.85 48 ALA B CA 1
ATOM 1860 C C . ALA B 1 48 ? -8.117 6.962 -7.054 1.00 4.49 48 ALA B C 1
ATOM 1861 O O . ALA B 1 48 ? -8.444 6.200 -6.144 1.00 3.88 48 ALA B O 1
ATOM 1868 N N . ARG B 1 49 ? -8.248 8.277 -6.981 1.00 5.02 49 ARG B N 1
ATOM 1869 C CA . ARG B 1 49 ? -8.645 8.961 -5.754 1.00 4.98 49 ARG B CA 1
ATOM 1870 C C . ARG B 1 49 ? -10.097 8.689 -5.342 1.00 5.00 49 ARG B C 1
ATOM 1871 O O . ARG B 1 49 ? -10.352 8.315 -4.201 1.00 4.59 49 ARG B O 1
ATOM 1892 N N . HIS B 1 50 ? -11.036 8.852 -6.269 1.00 5.53 50 HIS B N 1
ATOM 1893 C CA . HIS B 1 50 ? -12.466 8.880 -5.922 1.00 5.65 50 HIS B CA 1
ATOM 1894 C C . HIS B 1 50 ? -12.931 7.603 -5.217 1.00 4.90 50 HIS B C 1
ATOM 1895 O O . HIS B 1 50 ? -13.547 7.668 -4.145 1.00 4.73 50 HIS B O 1
ATOM 1910 N N . GLU B 1 51 ? -12.617 6.449 -5.784 1.00 4.52 51 GLU B N 1
ATOM 1911 C CA . GLU B 1 51 ? -13.052 5.187 -5.208 1.00 3.87 51 GLU B CA 1
ATOM 1912 C C . GLU B 1 51 ? -12.338 4.935 -3.887 1.00 3.13 51 GLU B C 1
ATOM 1913 O O . GLU B 1 51 ? -12.957 4.507 -2.916 1.00 2.72 51 GLU B O 1
ATOM 1925 N N . LEU B 1 52 ? -11.048 5.245 -3.841 1.00 3.04 52 LEU B N 1
ATOM 1926 C CA . LEU B 1 52 ? -10.264 5.023 -2.636 1.00 2.56 52 LEU B CA 1
ATOM 1927 C C . LEU B 1 52 ? -10.774 5.880 -1.485 1.00 3.06 52 LEU B C 1
ATOM 1928 O O . LEU B 1 52 ? -10.784 5.432 -0.343 1.00 2.94 52 LEU B O 1
ATOM 1944 N N . ILE B 1 53 ? -11.215 7.100 -1.785 1.00 3.78 53 ILE B N 1
ATOM 1945 C CA . ILE B 1 53 ? -11.830 7.955 -0.770 1.00 4.35 53 ILE B CA 1
ATOM 1946 C C . ILE B 1 53 ? -13.033 7.249 -0.149 1.00 4.05 53 ILE B C 1
ATOM 1947 O O . ILE B 1 53 ? -13.224 7.267 1.070 1.00 4.19 53 ILE B O 1
ATOM 1963 N N . ALA B 1 54 ? -13.829 6.604 -0.997 1.00 3.73 54 ALA B N 1
ATOM 1964 C CA . ALA B 1 54 ? -14.968 5.823 -0.525 1.00 3.39 54 ALA B CA 1
ATOM 1965 C C . ALA B 1 54 ? -14.504 4.631 0.319 1.00 2.66 54 ALA B C 1
ATOM 1966 O O . ALA B 1 54 ? -15.189 4.208 1.258 1.00 2.59 54 ALA B O 1
ATOM 1973 N N . LEU B 1 55 ? -13.324 4.107 -0.004 1.00 2.23 55 LEU B N 1
ATOM 1974 C CA . LEU B 1 55 ? -12.749 2.987 0.733 1.00 1.71 55 LEU B CA 1
ATOM 1975 C C . LEU B 1 55 ? -12.393 3.385 2.165 1.00 2.33 55 LEU B C 1
ATOM 1976 O O . LEU B 1 55 ? -12.384 2.539 3.058 1.00 2.46 55 LEU B O 1
ATOM 1992 N N . LEU B 1 56 ? -12.074 4.656 2.383 1.00 2.95 56 LEU B N 1
ATOM 1993 C CA . LEU B 1 56 ? -11.883 5.155 3.746 1.00 3.69 56 LEU B CA 1
ATOM 1994 C C . LEU B 1 56 ? -13.226 5.430 4.396 1.00 4.03 56 LEU B C 1
ATOM 1995 O O . LEU B 1 56 ? -13.396 5.245 5.600 1.00 4.45 56 LEU B O 1
ATOM 2011 N N . ARG B 1 57 ? -14.175 5.864 3.576 1.00 3.93 57 ARG B N 1
ATOM 2012 C CA . ARG B 1 57 ? -15.506 6.234 4.043 1.00 4.27 57 ARG B CA 1
ATOM 2013 C C . ARG B 1 57 ? -16.182 5.076 4.781 1.00 3.92 57 ARG B C 1
ATOM 2014 O O . ARG B 1 57 ? -16.953 5.295 5.716 1.00 4.30 57 ARG B O 1
ATOM 2035 N N . GLN B 1 58 ? -15.878 3.848 4.368 1.00 3.27 58 GLN B N 1
ATOM 2036 C CA . GLN B 1 58 ? -16.438 2.663 5.023 1.00 3.16 58 GLN B CA 1
ATOM 2037 C C . GLN B 1 58 ? -15.904 2.503 6.451 1.00 3.92 58 GLN B C 1
ATOM 2038 O O . GLN B 1 58 ? -16.570 1.915 7.303 1.00 4.23 58 GLN B O 1
ATOM 2052 N N . LEU B 1 59 ? -14.708 3.024 6.711 1.00 4.30 59 LEU B N 1
ATOM 2053 C CA . LEU B 1 59 ? -14.066 2.835 8.010 1.00 5.09 59 LEU B CA 1
ATOM 2054 C C . LEU B 1 59 ? -14.295 4.012 8.946 1.00 5.75 59 LEU B C 1
ATOM 2055 O O . LEU B 1 59 ? -14.083 3.878 10.148 1.00 6.46 59 LEU B O 1
ATOM 2071 N N . GLN B 1 60 ? -14.738 5.141 8.395 1.00 5.62 60 GLN B N 1
ATOM 2072 C CA . GLN B 1 60 ? -14.808 6.406 9.134 1.00 6.33 60 GLN B CA 1
ATOM 2073 C C . GLN B 1 60 ? -15.536 6.257 10.474 1.00 6.37 60 GLN B C 1
ATOM 2074 O O . GLN B 1 60 ? -16.758 6.126 10.518 1.00 5.90 60 GLN B O 1
ATOM 2088 N N . PRO B 1 61 ? -14.777 6.257 11.585 1.00 7.01 61 PRO B N 1
ATOM 2089 C CA . PRO B 1 61 ? -15.322 6.175 12.927 1.00 7.20 61 PRO B CA 1
ATOM 2090 C C . PRO B 1 61 ? -15.377 7.537 13.614 1.00 7.47 61 PRO B C 1
ATOM 2091 O O . PRO B 1 61 ? -15.761 7.645 14.779 1.00 7.61 61 PRO B O 1
ATOM 2102 N N . SER B 1 62 ? -14.999 8.574 12.871 1.00 7.73 62 SER B N 1
ATOM 2103 C CA . SER B 1 62 ? -14.890 9.923 13.405 1.00 8.18 62 SER B CA 1
ATOM 2104 C C . SER B 1 62 ? -16.224 10.424 13.950 1.00 8.53 62 SER B C 1
ATOM 2105 O O . SER B 1 62 ? -16.255 11.227 14.886 1.00 8.89 62 SER B O 1
ATOM 2113 N N . SER B 1 63 ? -17.318 9.943 13.360 1.00 8.68 63 SER B N 1
ATOM 2114 C CA . SER B 1 63 ? -18.663 10.268 13.827 1.00 9.25 63 SER B CA 1
ATOM 2115 C C . SER B 1 63 ? -18.877 11.783 13.844 1.00 9.52 63 SER B C 1
ATOM 2116 O O . SER B 1 63 ? -19.472 12.332 14.773 1.00 9.74 63 SER B O 1
ATOM 2124 N N . GLN B 1 64 ? -18.402 12.450 12.797 1.00 9.75 64 GLN B N 1
ATOM 2125 C CA . GLN B 1 64 ? -18.484 13.906 12.706 1.00 10.27 64 GLN B CA 1
ATOM 2126 C C . GLN B 1 64 ? -19.856 14.353 12.197 1.00 10.85 64 GLN B C 1
ATOM 2127 O O . GLN B 1 64 ? -19.956 15.192 11.301 1.00 11.21 64 GLN B O 1
ATOM 2141 N N . GLY B 1 65 ? -20.911 13.788 12.774 1.00 11.14 65 GLY B N 1
ATOM 2142 C CA . GLY B 1 65 ? -22.260 14.143 12.380 1.00 11.86 65 GLY B CA 1
ATOM 2143 C C . GLY B 1 65 ? -22.702 13.428 11.119 1.00 12.34 65 GLY B C 1
ATOM 2144 O O . GLY B 1 65 ? -23.510 12.498 11.175 1.00 12.71 65 GLY B O 1
ATOM 2148 N N . GLY B 1 66 ? -22.148 13.838 9.986 1.00 12.52 66 GLY B N 1
ATOM 2149 C CA . GLY B 1 66 ? -22.519 13.249 8.713 1.00 13.14 66 GLY B CA 1
ATOM 2150 C C . GLY B 1 66 ? -21.829 11.923 8.462 1.00 13.47 66 GLY B C 1
ATOM 2151 O O . GLY B 1 66 ? -21.321 11.675 7.371 1.00 13.61 66 GLY B O 1
ATOM 2155 N N . SER B 1 67 ? -21.810 11.071 9.477 1.00 13.77 67 SER B N 1
ATOM 2156 C CA . SER B 1 67 ? -21.216 9.751 9.361 1.00 14.24 67 SER B CA 1
ATOM 2157 C C . SER B 1 67 ? -22.313 8.741 9.041 1.00 14.84 67 SER B C 1
ATOM 2158 O O . SER B 1 67 ? -23.248 8.566 9.831 1.00 15.17 67 SER B O 1
ATOM 2166 N N . LEU B 1 68 ? -22.213 8.114 7.867 1.00 15.11 68 LEU B N 1
ATOM 2167 C CA . LEU B 1 68 ? -23.210 7.149 7.405 1.00 15.82 68 LEU B CA 1
ATOM 2168 C C . LEU B 1 68 ? -24.558 7.832 7.172 1.00 16.33 68 LEU B C 1
ATOM 2169 O O . LEU B 1 68 ? -24.658 9.060 7.200 1.00 16.64 68 LEU B O 1
ATOM 2185 N N . LEU B 1 69 ? -25.587 7.038 6.921 1.00 16.55 69 LEU B N 1
ATOM 2186 C CA . LEU B 1 69 ? -26.912 7.577 6.655 1.00 17.14 69 LEU B CA 1
ATOM 2187 C C . LEU B 1 69 ? -27.813 7.340 7.861 1.00 17.67 69 LEU B C 1
ATOM 2188 O O . LEU B 1 69 ? -28.441 8.274 8.366 1.00 17.95 69 LEU B O 1
ATOM 2204 N N . ALA B 1 70 ? -27.843 6.089 8.317 1.00 17.91 70 ALA B N 1
ATOM 2205 C CA . ALA B 1 70 ? -28.713 5.660 9.411 1.00 18.49 70 ALA B CA 1
ATOM 2206 C C . ALA B 1 70 ? -30.185 5.851 9.046 1.00 18.78 70 ALA B C 1
ATOM 2207 O O . ALA B 1 70 ? -30.803 6.852 9.404 1.00 19.00 70 ALA B O 1
ATOM 2214 N N . PRO B 1 71 ? -30.759 4.887 8.307 1.00 18.92 71 PRO B N 1
ATOM 2215 C CA . PRO B 1 71 ? -32.158 4.933 7.867 1.00 19.33 71 PRO B CA 1
ATOM 2216 C C . PRO B 1 71 ? -33.127 4.546 8.982 1.00 19.89 71 PRO B C 1
ATOM 2217 O O . PRO B 1 71 ? -34.303 4.265 8.742 1.00 20.29 71 PRO B O 1
ATOM 2228 N N . VAL B 1 72 ? -32.622 4.531 10.204 1.00 20.01 72 VAL B N 1
ATOM 2229 C CA . VAL B 1 72 ? -33.422 4.193 11.366 1.00 20.65 72 VAL B CA 1
ATOM 2230 C C . VAL B 1 72 ? -34.054 5.455 11.955 1.00 20.93 72 VAL B C 1
ATOM 2231 O O . VAL B 1 72 ? -33.517 6.557 11.790 1.00 20.77 72 VAL B O 1
ATOM 2244 N N . ALA B 1 73 ? -35.211 5.285 12.602 1.00 21.45 73 ALA B N 1
ATOM 2245 C CA . ALA B 1 73 ? -35.928 6.374 13.269 1.00 21.89 73 ALA B CA 1
ATOM 2246 C C . ALA B 1 73 ? -36.567 7.333 12.266 1.00 22.46 73 ALA B C 1
ATOM 2247 O O . ALA B 1 73 ? -37.138 8.358 12.647 1.00 22.90 73 ALA B O 1
ATOM 2254 N N . ARG B 1 74 ? -36.500 6.982 10.993 1.00 22.53 74 ARG B N 1
ATOM 2255 C CA . ARG B 1 74 ? -37.106 7.785 9.945 1.00 23.14 74 ARG B CA 1
ATOM 2256 C C . ARG B 1 74 ? -37.555 6.881 8.806 1.00 23.27 74 ARG B C 1
ATOM 2257 O O . ARG B 1 74 ? -36.791 6.029 8.349 1.00 23.13 74 ARG B O 1
ATOM 2278 N N . ASN B 1 75 ? -38.788 7.059 8.357 1.00 23.63 75 ASN B N 1
ATOM 2279 C CA . ASN B 1 75 ? -39.337 6.215 7.302 1.00 23.90 75 ASN B CA 1
ATOM 2280 C C . ASN B 1 75 ? -39.100 6.835 5.934 1.00 23.94 75 ASN B C 1
ATOM 2281 O O . ASN B 1 75 ? -39.918 7.618 5.444 1.00 23.88 75 ASN B O 1
ATOM 2292 N N . GLY B 1 76 ? -37.966 6.496 5.333 1.00 24.15 76 GLY B N 1
ATOM 2293 C CA . GLY B 1 76 ? -37.634 6.990 4.012 1.00 24.33 76 GLY B CA 1
ATOM 2294 C C . GLY B 1 76 ? -37.551 8.502 3.955 1.00 24.59 76 GLY B C 1
ATOM 2295 O O . GLY B 1 76 ? -36.703 9.116 4.603 1.00 24.61 76 GLY B O 1
ATOM 2299 N N . ARG B 1 77 ? -38.450 9.104 3.192 1.00 24.88 77 ARG B N 1
ATOM 2300 C CA . ARG B 1 77 ? -38.469 10.547 3.022 1.00 25.24 77 ARG B CA 1
ATOM 2301 C C . ARG B 1 77 ? -39.559 11.169 3.884 1.00 25.39 77 ARG B C 1
ATOM 2302 O O . ARG B 1 77 ? -40.697 11.320 3.444 1.00 25.37 77 ARG B O 1
ATOM 2323 N N . LEU B 1 78 ? -39.216 11.471 5.126 1.00 25.64 78 LEU B N 1
ATOM 2324 C CA . LEU B 1 78 ? -40.116 12.173 6.035 1.00 25.94 78 LEU B CA 1
ATOM 2325 C C . LEU B 1 78 ? -39.333 13.214 6.821 1.00 26.00 78 LEU B C 1
ATOM 2326 O O . LEU B 1 78 ? -38.832 12.884 7.913 1.00 26.11 78 LEU B O 1
ATOM 2343 N N . GLY A 1 1 ? 29.133 -1.963 21.429 1.00 11.48 1 GLY A N 2
ATOM 2344 C CA . GLY A 1 1 ? 29.266 -2.870 20.266 1.00 10.92 1 GLY A CA 2
ATOM 2345 C C . GLY A 1 1 ? 27.926 -3.173 19.628 1.00 10.31 1 GLY A C 2
ATOM 2346 O O . GLY A 1 1 ? 26.937 -2.497 19.920 1.00 10.34 1 GLY A O 2
ATOM 2352 N N . PRO A 1 2 ? 27.860 -4.178 18.745 1.00 9.98 2 PRO A N 2
ATOM 2353 C CA . PRO A 1 2 ? 26.623 -4.555 18.076 1.00 9.63 2 PRO A CA 2
ATOM 2354 C C . PRO A 1 2 ? 25.769 -5.507 18.910 1.00 9.06 2 PRO A C 2
ATOM 2355 O O . PRO A 1 2 ? 26.212 -6.591 19.295 1.00 9.12 2 PRO A O 2
ATOM 2366 N N . LEU A 1 3 ? 24.547 -5.089 19.198 1.00 8.75 3 LEU A N 2
ATOM 2367 C CA . LEU A 1 3 ? 23.603 -5.924 19.932 1.00 8.46 3 LEU A CA 2
ATOM 2368 C C . LEU A 1 3 ? 22.644 -6.604 18.965 1.00 7.59 3 LEU A C 2
ATOM 2369 O O . LEU A 1 3 ? 21.789 -7.397 19.368 1.00 7.78 3 LEU A O 2
ATOM 2385 N N . GLY A 1 4 ? 22.785 -6.277 17.688 1.00 6.89 4 GLY A N 2
ATOM 2386 C CA . GLY A 1 4 ? 21.956 -6.869 16.663 1.00 6.24 4 GLY A CA 2
ATOM 2387 C C . GLY A 1 4 ? 22.235 -6.277 15.299 1.00 5.46 4 GLY A C 2
ATOM 2388 O O . GLY A 1 4 ? 22.916 -5.256 15.190 1.00 5.49 4 GLY A O 2
ATOM 2392 N N . SER A 1 5 ? 21.722 -6.918 14.265 1.00 5.14 5 SER A N 2
ATOM 2393 C CA . SER A 1 5 ? 21.892 -6.439 12.903 1.00 4.77 5 SER A CA 2
ATOM 2394 C C . SER A 1 5 ? 20.582 -5.823 12.415 1.00 3.88 5 SER A C 2
ATOM 2395 O O . SER A 1 5 ? 19.536 -6.469 12.451 1.00 4.02 5 SER A O 2
ATOM 2403 N N . SER A 1 6 ? 20.636 -4.573 11.973 1.00 3.43 6 SER A N 2
ATOM 2404 C CA . SER A 1 6 ? 19.428 -3.847 11.612 1.00 2.89 6 SER A CA 2
ATOM 2405 C C . SER A 1 6 ? 19.485 -3.315 10.180 1.00 2.66 6 SER A C 2
ATOM 2406 O O . SER A 1 6 ? 20.560 -3.243 9.577 1.00 2.87 6 SER A O 2
ATOM 2414 N N . ALA A 1 7 ? 18.306 -2.962 9.652 1.00 2.47 7 ALA A N 2
ATOM 2415 C CA . ALA A 1 7 ? 18.144 -2.392 8.309 1.00 2.28 7 ALA A CA 2
ATOM 2416 C C . ALA A 1 7 ? 18.351 -3.427 7.203 1.00 2.05 7 ALA A C 2
ATOM 2417 O O . ALA A 1 7 ? 17.404 -3.765 6.495 1.00 1.85 7 ALA A O 2
ATOM 2424 N N . GLY A 1 8 ? 19.576 -3.932 7.067 1.00 2.13 8 GLY A N 2
ATOM 2425 C CA . GLY A 1 8 ? 19.895 -4.884 6.013 1.00 2.02 8 GLY A CA 2
ATOM 2426 C C . GLY A 1 8 ? 19.010 -6.111 6.047 1.00 1.90 8 GLY A C 2
ATOM 2427 O O . GLY A 1 8 ? 18.558 -6.582 5.006 1.00 1.76 8 GLY A O 2
ATOM 2431 N N . ALA A 1 9 ? 18.759 -6.625 7.245 1.00 2.01 9 ALA A N 2
ATOM 2432 C CA . ALA A 1 9 ? 17.875 -7.769 7.429 1.00 1.97 9 ALA A CA 2
ATOM 2433 C C . ALA A 1 9 ? 16.479 -7.467 6.892 1.00 1.73 9 ALA A C 2
ATOM 2434 O O . ALA A 1 9 ? 15.878 -8.285 6.197 1.00 1.64 9 ALA A O 2
ATOM 2441 N N . LEU A 1 10 ? 15.982 -6.278 7.205 1.00 1.68 10 LEU A N 2
ATOM 2442 C CA . LEU A 1 10 ? 14.671 -5.849 6.740 1.00 1.51 10 LEU A CA 2
ATOM 2443 C C . LEU A 1 10 ? 14.682 -5.667 5.229 1.00 1.33 10 LEU A C 2
ATOM 2444 O O . LEU A 1 10 ? 13.791 -6.149 4.527 1.00 1.21 10 LEU A O 2
ATOM 2460 N N . LEU A 1 11 ? 15.715 -4.990 4.747 1.00 1.38 11 LEU A N 2
ATOM 2461 C CA . LEU A 1 11 ? 15.880 -4.712 3.328 1.00 1.31 11 LEU A CA 2
ATOM 2462 C C . LEU A 1 11 ? 15.962 -6.020 2.539 1.00 1.29 11 LEU A C 2
ATOM 2463 O O . LEU A 1 11 ? 15.254 -6.198 1.549 1.00 1.22 11 LEU A O 2
ATOM 2479 N N . ALA A 1 12 ? 16.807 -6.939 2.999 1.00 1.43 12 ALA A N 2
ATOM 2480 C CA . ALA A 1 12 ? 16.975 -8.237 2.347 1.00 1.53 12 ALA A CA 2
ATOM 2481 C C . ALA A 1 12 ? 15.647 -8.965 2.234 1.00 1.49 12 ALA A C 2
ATOM 2482 O O . ALA A 1 12 ? 15.305 -9.498 1.180 1.00 1.51 12 ALA A O 2
ATOM 2489 N N . HIS A 1 13 ? 14.892 -8.961 3.317 1.00 1.46 13 HIS A N 2
ATOM 2490 C CA . HIS A 1 13 ? 13.669 -9.712 3.397 1.00 1.48 13 HIS A CA 2
ATOM 2491 C C . HIS A 1 13 ? 12.564 -9.043 2.586 1.00 1.27 13 HIS A C 2
ATOM 2492 O O . HIS A 1 13 ? 11.680 -9.713 2.064 1.00 1.32 13 HIS A O 2
ATOM 2507 N N . ALA A 1 14 ? 12.635 -7.727 2.459 1.00 1.09 14 ALA A N 2
ATOM 2508 C CA . ALA A 1 14 ? 11.685 -6.995 1.637 1.00 0.94 14 ALA A CA 2
ATOM 2509 C C . ALA A 1 14 ? 12.020 -7.168 0.159 1.00 1.00 14 ALA A C 2
ATOM 2510 O O . ALA A 1 14 ? 11.131 -7.367 -0.667 1.00 1.04 14 ALA A O 2
ATOM 2517 N N . ALA A 1 15 ? 13.311 -7.122 -0.159 1.00 1.08 15 ALA A N 2
ATOM 2518 C CA . ALA A 1 15 ? 13.784 -7.271 -1.533 1.00 1.19 15 ALA A CA 2
ATOM 2519 C C . ALA A 1 15 ? 13.520 -8.674 -2.052 1.00 1.37 15 ALA A C 2
ATOM 2520 O O . ALA A 1 15 ? 13.063 -8.852 -3.181 1.00 1.46 15 ALA A O 2
ATOM 2527 N N . SER A 1 16 ? 13.804 -9.661 -1.218 1.00 1.47 16 SER A N 2
ATOM 2528 C CA . SER A 1 16 ? 13.635 -11.057 -1.596 1.00 1.68 16 SER A CA 2
ATOM 2529 C C . SER A 1 16 ? 12.159 -11.386 -1.794 1.00 1.68 16 SER A C 2
ATOM 2530 O O . SER A 1 16 ? 11.803 -12.238 -2.610 1.00 1.89 16 SER A O 2
ATOM 2538 N N . LEU A 1 17 ? 11.301 -10.695 -1.054 1.00 1.47 17 LEU A N 2
ATOM 2539 C CA . LEU A 1 17 ? 9.866 -10.892 -1.182 1.00 1.48 17 LEU A CA 2
ATOM 2540 C C . LEU A 1 17 ? 9.301 -10.041 -2.311 1.00 1.43 17 LEU A C 2
ATOM 2541 O O . LEU A 1 17 ? 8.289 -10.386 -2.910 1.00 1.55 17 LEU A O 2
ATOM 2557 N N . GLY A 1 18 ? 9.975 -8.941 -2.610 1.00 1.28 18 GLY A N 2
ATOM 2558 C CA . GLY A 1 18 ? 9.557 -8.090 -3.704 1.00 1.27 18 GLY A CA 2
ATOM 2559 C C . GLY A 1 18 ? 8.557 -7.032 -3.286 1.00 1.15 18 GLY A C 2
ATOM 2560 O O . GLY A 1 18 ? 7.773 -6.557 -4.108 1.00 1.27 18 GLY A O 2
ATOM 2564 N N . VAL A 1 19 ? 8.574 -6.660 -2.010 1.00 0.99 19 VAL A N 2
ATOM 2565 C CA . VAL A 1 19 ? 7.710 -5.591 -1.532 1.00 0.89 19 VAL A CA 2
ATOM 2566 C C . VAL A 1 19 ? 8.258 -4.251 -2.007 1.00 0.86 19 VAL A C 2
ATOM 2567 O O . VAL A 1 19 ? 9.340 -3.839 -1.596 1.00 0.84 19 VAL A O 2
ATOM 2580 N N . ARG A 1 20 ? 7.520 -3.590 -2.884 1.00 0.95 20 ARG A N 2
ATOM 2581 C CA . ARG A 1 20 ? 7.969 -2.332 -3.471 1.00 1.00 20 ARG A CA 2
ATOM 2582 C C . ARG A 1 20 ? 6.943 -1.228 -3.244 1.00 1.04 20 ARG A C 2
ATOM 2583 O O . ARG A 1 20 ? 5.742 -1.445 -3.407 1.00 1.14 20 ARG A O 2
ATOM 2604 N N . LEU A 1 21 ? 7.422 -0.050 -2.861 1.00 1.06 21 LEU A N 2
ATOM 2605 C CA . LEU A 1 21 ? 6.564 1.118 -2.686 1.00 1.22 21 LEU A CA 2
ATOM 2606 C C . LEU A 1 21 ? 7.172 2.326 -3.387 1.00 1.41 21 LEU A C 2
ATOM 2607 O O . LEU A 1 21 ? 8.358 2.609 -3.228 1.00 1.45 21 LEU A O 2
ATOM 2623 N N . TRP A 1 22 ? 6.361 3.025 -4.164 1.00 1.61 22 TRP A N 2
ATOM 2624 C CA . TRP A 1 22 ? 6.803 4.234 -4.848 1.00 1.82 22 TRP A CA 2
ATOM 2625 C C . TRP A 1 22 ? 5.620 5.167 -5.057 1.00 2.04 22 TRP A C 2
ATOM 2626 O O . TRP A 1 22 ? 4.482 4.713 -5.139 1.00 2.09 22 TRP A O 2
ATOM 2647 N N . VAL A 1 23 ? 5.872 6.462 -5.133 1.00 2.21 23 VAL A N 2
ATOM 2648 C CA . VAL A 1 23 ? 4.796 7.415 -5.340 1.00 2.44 23 VAL A CA 2
ATOM 2649 C C . VAL A 1 23 ? 4.722 7.829 -6.808 1.00 2.71 23 VAL A C 2
ATOM 2650 O O . VAL A 1 23 ? 5.720 8.235 -7.412 1.00 2.81 23 VAL A O 2
ATOM 2663 N N . GLU A 1 24 ? 3.542 7.694 -7.384 1.00 2.84 24 GLU A N 2
ATOM 2664 C CA . GLU A 1 24 ? 3.336 8.009 -8.782 1.00 3.15 24 GLU A CA 2
ATOM 2665 C C . GLU A 1 24 ? 2.226 9.042 -8.919 1.00 3.47 24 GLU A C 2
ATOM 2666 O O . GLU A 1 24 ? 1.047 8.730 -8.738 1.00 3.45 24 GLU A O 2
ATOM 2678 N N . GLY A 1 25 ? 2.609 10.274 -9.219 1.00 3.78 25 GLY A N 2
ATOM 2679 C CA . GLY A 1 25 ? 1.646 11.352 -9.297 1.00 4.13 25 GLY A CA 2
ATOM 2680 C C . GLY A 1 25 ? 1.220 11.813 -7.919 1.00 4.12 25 GLY A C 2
ATOM 2681 O O . GLY A 1 25 ? 1.993 12.446 -7.201 1.00 4.20 25 GLY A O 2
ATOM 2685 N N . GLU A 1 26 ? -0.006 11.487 -7.541 1.00 4.08 26 GLU A N 2
ATOM 2686 C CA . GLU A 1 26 ? -0.499 11.815 -6.213 1.00 4.12 26 GLU A CA 2
ATOM 2687 C C . GLU A 1 26 ? -0.630 10.555 -5.375 1.00 3.62 26 GLU A C 2
ATOM 2688 O O . GLU A 1 26 ? -0.893 10.621 -4.172 1.00 3.64 26 GLU A O 2
ATOM 2700 N N . ARG A 1 27 ? -0.457 9.400 -6.003 1.00 3.25 27 ARG A N 2
ATOM 2701 C CA . ARG A 1 27 ? -0.759 8.154 -5.332 1.00 2.79 27 ARG A CA 2
ATOM 2702 C C . ARG A 1 27 ? 0.466 7.282 -5.142 1.00 2.64 27 ARG A C 2
ATOM 2703 O O . ARG A 1 27 ? 1.267 7.097 -6.058 1.00 2.74 27 ARG A O 2
ATOM 2724 N N . LEU A 1 28 ? 0.596 6.753 -3.939 1.00 2.44 28 LEU A N 2
ATOM 2725 C CA . LEU A 1 28 ? 1.608 5.762 -3.642 1.00 2.27 28 LEU A CA 2
ATOM 2726 C C . LEU A 1 28 ? 1.161 4.415 -4.201 1.00 2.10 28 LEU A C 2
ATOM 2727 O O . LEU A 1 28 ? 0.057 3.949 -3.911 1.00 2.02 28 LEU A O 2
ATOM 2743 N N . ARG A 1 29 ? 2.003 3.814 -5.022 1.00 2.11 29 ARG A N 2
ATOM 2744 C CA . ARG A 1 29 ? 1.698 2.527 -5.623 1.00 2.02 29 ARG A CA 2
ATOM 2745 C C . ARG A 1 29 ? 2.370 1.420 -4.826 1.00 1.76 29 ARG A C 2
ATOM 2746 O O . ARG A 1 29 ? 3.540 1.535 -4.456 1.00 1.70 29 ARG A O 2
ATOM 2767 N N . PHE A 1 30 ? 1.633 0.357 -4.565 1.00 1.65 30 PHE A N 2
ATOM 2768 C CA . PHE A 1 30 ? 2.143 -0.740 -3.760 1.00 1.43 30 PHE A CA 2
ATOM 2769 C C . PHE A 1 30 ? 2.318 -1.989 -4.610 1.00 1.49 30 PHE A C 2
ATOM 2770 O O . PHE A 1 30 ? 1.431 -2.362 -5.380 1.00 1.69 30 PHE A O 2
ATOM 2787 N N . GLN A 1 31 ? 3.471 -2.619 -4.489 1.00 1.37 31 GLN A N 2
ATOM 2788 C CA . GLN A 1 31 ? 3.721 -3.877 -5.160 1.00 1.46 31 GLN A CA 2
ATOM 2789 C C . GLN A 1 31 ? 4.106 -4.940 -4.143 1.00 1.31 31 GLN A C 2
ATOM 2790 O O . GLN A 1 31 ? 5.143 -4.833 -3.490 1.00 1.14 31 GLN A O 2
ATOM 2804 N N . ALA A 1 32 ? 3.258 -5.944 -3.996 1.00 1.43 32 ALA A N 2
ATOM 2805 C CA . ALA A 1 32 ? 3.529 -7.038 -3.080 1.00 1.36 32 ALA A CA 2
ATOM 2806 C C . ALA A 1 32 ? 2.870 -8.322 -3.564 1.00 1.55 32 ALA A C 2
ATOM 2807 O O . ALA A 1 32 ? 1.670 -8.348 -3.842 1.00 1.69 32 ALA A O 2
ATOM 2814 N N . PRO A 1 33 ? 3.652 -9.397 -3.691 1.00 1.60 33 PRO A N 2
ATOM 2815 C CA . PRO A 1 33 ? 3.142 -10.709 -4.098 1.00 1.79 33 PRO A CA 2
ATOM 2816 C C . PRO A 1 33 ? 2.157 -11.280 -3.077 1.00 1.78 33 PRO A C 2
ATOM 2817 O O . PRO A 1 33 ? 2.171 -10.900 -1.902 1.00 1.62 33 PRO A O 2
ATOM 2828 N N . PRO A 1 34 ? 1.284 -12.198 -3.512 1.00 1.96 34 PRO A N 2
ATOM 2829 C CA . PRO A 1 34 ? 0.265 -12.783 -2.642 1.00 1.97 34 PRO A CA 2
ATOM 2830 C C . PRO A 1 34 ? 0.873 -13.524 -1.452 1.00 1.88 34 PRO A C 2
ATOM 2831 O O . PRO A 1 34 ? 1.691 -14.429 -1.616 1.00 1.95 34 PRO A O 2
ATOM 2842 N N . GLY A 1 35 ? 0.477 -13.111 -0.254 1.00 1.76 35 GLY A N 2
ATOM 2843 C CA . GLY A 1 35 ? 0.928 -13.779 0.949 1.00 1.72 35 GLY A CA 2
ATOM 2844 C C . GLY A 1 35 ? 1.866 -12.933 1.794 1.00 1.60 35 GLY A C 2
ATOM 2845 O O . GLY A 1 35 ? 1.793 -12.956 3.020 1.00 1.71 35 GLY A O 2
ATOM 2849 N N . VAL A 1 36 ? 2.731 -12.164 1.146 1.00 1.46 36 VAL A N 2
ATOM 2850 C CA . VAL A 1 36 ? 3.764 -11.420 1.866 1.00 1.34 36 VAL A CA 2
ATOM 2851 C C . VAL A 1 36 ? 3.213 -10.175 2.548 1.00 1.22 36 VAL A C 2
ATOM 2852 O O . VAL A 1 36 ? 3.843 -9.614 3.434 1.00 1.22 36 VAL A O 2
ATOM 2865 N N . MET A 1 37 ? 2.024 -9.764 2.154 1.00 1.18 37 MET A N 2
ATOM 2866 C CA . MET A 1 37 ? 1.449 -8.512 2.631 1.00 1.11 37 MET A CA 2
ATOM 2867 C C . MET A 1 37 ? 0.809 -8.686 4.012 1.00 1.14 37 MET A C 2
ATOM 2868 O O . MET A 1 37 ? -0.046 -7.902 4.412 1.00 1.18 37 MET A O 2
ATOM 2882 N N . THR A 1 38 ? 1.224 -9.728 4.729 1.00 1.18 38 THR A N 2
ATOM 2883 C CA . THR A 1 38 ? 0.721 -9.992 6.070 1.00 1.27 38 THR A CA 2
ATOM 2884 C C . THR A 1 38 ? 0.820 -8.744 6.946 1.00 1.26 38 THR A C 2
ATOM 2885 O O . THR A 1 38 ? 1.785 -7.985 6.840 1.00 1.16 38 THR A O 2
ATOM 2896 N N . PRO A 1 39 ? -0.183 -8.513 7.808 1.00 1.41 39 PRO A N 2
ATOM 2897 C CA . PRO A 1 39 ? -0.256 -7.305 8.645 1.00 1.46 39 PRO A CA 2
ATOM 2898 C C . PRO A 1 39 ? 1.023 -7.053 9.440 1.00 1.43 39 PRO A C 2
ATOM 2899 O O . PRO A 1 39 ? 1.424 -5.907 9.645 1.00 1.40 39 PRO A O 2
ATOM 2910 N N . GLU A 1 40 ? 1.679 -8.124 9.868 1.00 1.49 40 GLU A N 2
ATOM 2911 C CA . GLU A 1 40 ? 2.895 -7.991 10.652 1.00 1.53 40 GLU A CA 2
ATOM 2912 C C . GLU A 1 40 ? 4.041 -7.490 9.775 1.00 1.32 40 GLU A C 2
ATOM 2913 O O . GLU A 1 40 ? 4.925 -6.781 10.251 1.00 1.29 40 GLU A O 2
ATOM 2925 N N . LEU A 1 41 ? 3.996 -7.831 8.484 1.00 1.20 41 LEU A N 2
ATOM 2926 C CA . LEU A 1 41 ? 5.008 -7.380 7.533 1.00 1.02 41 LEU A CA 2
ATOM 2927 C C . LEU A 1 41 ? 4.831 -5.903 7.263 1.00 0.89 41 LEU A C 2
ATOM 2928 O O . LEU A 1 41 ? 5.792 -5.159 7.083 1.00 0.81 41 LEU A O 2
ATOM 2944 N N . GLN A 1 42 ? 3.578 -5.496 7.216 1.00 0.95 42 GLN A N 2
ATOM 2945 C CA . GLN A 1 42 ? 3.235 -4.104 7.044 1.00 0.95 42 GLN A CA 2
ATOM 2946 C C . GLN A 1 42 ? 3.844 -3.279 8.181 1.00 0.97 42 GLN A C 2
ATOM 2947 O O . GLN A 1 42 ? 4.311 -2.159 7.976 1.00 0.97 42 GLN A O 2
ATOM 2961 N N . SER A 1 43 ? 3.860 -3.871 9.370 1.00 1.06 43 SER A N 2
ATOM 2962 C CA . SER A 1 43 ? 4.485 -3.257 10.531 1.00 1.12 43 SER A CA 2
ATOM 2963 C C . SER A 1 43 ? 6.011 -3.279 10.397 1.00 1.02 43 SER A C 2
ATOM 2964 O O . SER A 1 43 ? 6.700 -2.401 10.914 1.00 1.08 43 SER A O 2
ATOM 2972 N N . ARG A 1 44 ? 6.532 -4.293 9.702 1.00 0.97 44 ARG A N 2
ATOM 2973 C CA . ARG A 1 44 ? 7.970 -4.398 9.455 1.00 0.98 44 ARG A CA 2
ATOM 2974 C C . ARG A 1 44 ? 8.436 -3.224 8.605 1.00 0.90 44 ARG A C 2
ATOM 2975 O O . ARG A 1 44 ? 9.468 -2.614 8.880 1.00 1.04 44 ARG A O 2
ATOM 2996 N N . LEU A 1 45 ? 7.662 -2.932 7.565 1.00 0.78 45 LEU A N 2
ATOM 2997 C CA . LEU A 1 45 ? 7.939 -1.810 6.683 1.00 0.80 45 LEU A CA 2
ATOM 2998 C C . LEU A 1 45 ? 7.873 -0.507 7.480 1.00 1.06 45 LEU A C 2
ATOM 2999 O O . LEU A 1 45 ? 8.691 0.396 7.300 1.00 1.25 45 LEU A O 2
ATOM 3015 N N . GLY A 1 46 ? 6.865 -0.416 8.346 1.00 1.20 46 GLY A N 2
ATOM 3016 C CA . GLY A 1 46 ? 6.768 0.692 9.281 1.00 1.56 46 GLY A CA 2
ATOM 3017 C C . GLY A 1 46 ? 6.106 1.912 8.686 1.00 1.89 46 GLY A C 2
ATOM 3018 O O . GLY A 1 46 ? 5.572 2.757 9.407 1.00 2.30 46 GLY A O 2
ATOM 3022 N N . GLY A 1 47 ? 6.133 2.002 7.365 1.00 1.84 47 GLY A N 2
ATOM 3023 C CA . GLY A 1 47 ? 5.573 3.148 6.692 1.00 2.25 47 GLY A CA 2
ATOM 3024 C C . GLY A 1 47 ? 6.421 4.388 6.882 1.00 2.18 47 GLY A C 2
ATOM 3025 O O . GLY A 1 47 ? 5.942 5.509 6.718 1.00 2.57 47 GLY A O 2
ATOM 3029 N N . ALA A 1 48 ? 7.686 4.192 7.238 1.00 1.86 48 ALA A N 2
ATOM 3030 C CA . ALA A 1 48 ? 8.583 5.313 7.444 1.00 2.02 48 ALA A CA 2
ATOM 3031 C C . ALA A 1 48 ? 9.129 5.803 6.112 1.00 2.08 48 ALA A C 2
ATOM 3032 O O . ALA A 1 48 ? 9.359 5.011 5.201 1.00 1.94 48 ALA A O 2
ATOM 3039 N N . ARG A 1 49 ? 9.375 7.099 6.019 1.00 2.37 49 ARG A N 2
ATOM 3040 C CA . ARG A 1 49 ? 9.778 7.708 4.758 1.00 2.47 49 ARG A CA 2
ATOM 3041 C C . ARG A 1 49 ? 11.193 7.307 4.361 1.00 2.33 49 ARG A C 2
ATOM 3042 O O . ARG A 1 49 ? 11.415 6.814 3.261 1.00 2.17 49 ARG A O 2
ATOM 3063 N N . HIS A 1 50 ? 12.139 7.481 5.279 1.00 2.45 50 HIS A N 2
ATOM 3064 C CA . HIS A 1 50 ? 13.539 7.160 5.006 1.00 2.44 50 HIS A CA 2
ATOM 3065 C C . HIS A 1 50 ? 13.698 5.678 4.699 1.00 2.06 50 HIS A C 2
ATOM 3066 O O . HIS A 1 50 ? 14.534 5.274 3.887 1.00 1.95 50 HIS A O 2
ATOM 3081 N N . GLU A 1 51 ? 12.853 4.880 5.335 1.00 1.91 51 GLU A N 2
ATOM 3082 C CA . GLU A 1 51 ? 12.900 3.443 5.187 1.00 1.65 51 GLU A CA 2
ATOM 3083 C C . GLU A 1 51 ? 12.385 3.046 3.816 1.00 1.36 51 GLU A C 2
ATOM 3084 O O . GLU A 1 51 ? 12.973 2.211 3.136 1.00 1.19 51 GLU A O 2
ATOM 3096 N N . LEU A 1 52 ? 11.294 3.675 3.408 1.00 1.41 52 LEU A N 2
ATOM 3097 C CA . LEU A 1 52 ? 10.703 3.395 2.109 1.00 1.31 52 LEU A CA 2
ATOM 3098 C C . LEU A 1 52 ? 11.565 3.953 0.980 1.00 1.37 52 LEU A C 2
ATOM 3099 O O . LEU A 1 52 ? 11.508 3.463 -0.145 1.00 1.27 52 LEU A O 2
ATOM 3115 N N . ILE A 1 53 ? 12.359 4.978 1.278 1.00 1.59 53 ILE A N 2
ATOM 3116 C CA . ILE A 1 53 ? 13.319 5.501 0.311 1.00 1.69 53 ILE A CA 2
ATOM 3117 C C . ILE A 1 53 ? 14.325 4.416 -0.062 1.00 1.43 53 ILE A C 2
ATOM 3118 O O . ILE A 1 53 ? 14.562 4.154 -1.241 1.00 1.32 53 ILE A O 2
ATOM 3134 N N . ALA A 1 54 ? 14.895 3.772 0.949 1.00 1.41 54 ALA A N 2
ATOM 3135 C CA . ALA A 1 54 ? 15.821 2.667 0.724 1.00 1.31 54 ALA A CA 2
ATOM 3136 C C . ALA A 1 54 ? 15.087 1.460 0.145 1.00 1.00 54 ALA A C 2
ATOM 3137 O O . ALA A 1 54 ? 15.652 0.675 -0.616 1.00 0.95 54 ALA A O 2
ATOM 3144 N N . LEU A 1 55 ? 13.812 1.356 0.483 1.00 0.89 55 LEU A N 2
ATOM 3145 C CA . LEU A 1 55 ? 12.981 0.242 0.052 1.00 0.74 55 LEU A CA 2
ATOM 3146 C C . LEU A 1 55 ? 12.727 0.353 -1.441 1.00 0.70 55 LEU A C 2
ATOM 3147 O O . LEU A 1 55 ? 12.740 -0.635 -2.168 1.00 0.73 55 LEU A O 2
ATOM 3163 N N . LEU A 1 56 ? 12.514 1.569 -1.896 1.00 0.81 56 LEU A N 2
ATOM 3164 C CA . LEU A 1 56 ? 12.282 1.831 -3.284 1.00 0.89 56 LEU A CA 2
ATOM 3165 C C . LEU A 1 56 ? 13.608 1.830 -4.037 1.00 0.83 56 LEU A C 2
ATOM 3166 O O . LEU A 1 56 ? 13.677 1.432 -5.197 1.00 0.90 56 LEU A O 2
ATOM 3182 N N . ARG A 1 57 ? 14.669 2.238 -3.352 1.00 0.82 57 ARG A N 2
ATOM 3183 C CA . ARG A 1 57 ? 16.003 2.222 -3.938 1.00 0.88 57 ARG A CA 2
ATOM 3184 C C . ARG A 1 57 ? 16.437 0.793 -4.240 1.00 0.87 57 ARG A C 2
ATOM 3185 O O . ARG A 1 57 ? 17.271 0.565 -5.116 1.00 0.98 57 ARG A O 2
ATOM 3206 N N . GLN A 1 58 ? 15.850 -0.169 -3.526 1.00 0.86 58 GLN A N 2
ATOM 3207 C CA . GLN A 1 58 ? 16.188 -1.577 -3.708 1.00 1.07 58 GLN A CA 2
ATOM 3208 C C . GLN A 1 58 ? 15.901 -2.031 -5.142 1.00 1.15 58 GLN A C 2
ATOM 3209 O O . GLN A 1 58 ? 16.596 -2.901 -5.670 1.00 1.40 58 GLN A O 2
ATOM 3223 N N . LEU A 1 59 ? 14.887 -1.441 -5.784 1.00 1.05 59 LEU A N 2
ATOM 3224 C CA . LEU A 1 59 ? 14.561 -1.836 -7.153 1.00 1.27 59 LEU A CA 2
ATOM 3225 C C . LEU A 1 59 ? 15.004 -0.778 -8.160 1.00 1.30 59 LEU A C 2
ATOM 3226 O O . LEU A 1 59 ? 14.749 -0.897 -9.359 1.00 1.61 59 LEU A O 2
ATOM 3242 N N . GLN A 1 60 ? 15.685 0.248 -7.665 1.00 1.09 60 GLN A N 2
ATOM 3243 C CA . GLN A 1 60 ? 16.217 1.290 -8.528 1.00 1.19 60 GLN A CA 2
ATOM 3244 C C . GLN A 1 60 ? 17.597 0.891 -9.040 1.00 1.31 60 GLN A C 2
ATOM 3245 O O . GLN A 1 60 ? 18.365 0.246 -8.325 1.00 1.42 60 GLN A O 2
ATOM 3259 N N . PRO A 1 61 ? 17.923 1.258 -10.290 1.00 1.63 61 PRO A N 2
ATOM 3260 C CA . PRO A 1 61 ? 19.218 0.937 -10.904 1.00 2.01 61 PRO A CA 2
ATOM 3261 C C . PRO A 1 61 ? 20.384 1.628 -10.207 1.00 2.08 61 PRO A C 2
ATOM 3262 O O . PRO A 1 61 ? 21.522 1.155 -10.255 1.00 2.36 61 PRO A O 2
ATOM 3273 N N . SER A 1 62 ? 20.100 2.748 -9.559 1.00 2.35 62 SER A N 2
ATOM 3274 C CA . SER A 1 62 ? 21.127 3.494 -8.857 1.00 2.77 62 SER A CA 2
ATOM 3275 C C . SER A 1 62 ? 21.217 3.019 -7.410 1.00 3.39 62 SER A C 2
ATOM 3276 O O . SER A 1 62 ? 20.347 3.315 -6.588 1.00 4.06 62 SER A O 2
ATOM 3284 N N . SER A 1 63 ? 22.265 2.272 -7.117 1.00 3.76 63 SER A N 2
ATOM 3285 C CA . SER A 1 63 ? 22.488 1.749 -5.781 1.00 4.80 63 SER A CA 2
ATOM 3286 C C . SER A 1 63 ? 23.950 1.922 -5.390 1.00 5.45 63 SER A C 2
ATOM 3287 O O . SER A 1 63 ? 24.252 2.485 -4.335 1.00 5.86 63 SER A O 2
ATOM 3295 N N . GLN A 1 64 ? 24.842 1.437 -6.263 1.00 5.91 64 GLN A N 2
ATOM 3296 C CA . GLN A 1 64 ? 26.293 1.585 -6.104 1.00 6.83 64 GLN A CA 2
ATOM 3297 C C . GLN A 1 64 ? 26.818 0.748 -4.939 1.00 7.75 64 GLN A C 2
ATOM 3298 O O . GLN A 1 64 ? 26.510 1.006 -3.775 1.00 8.21 64 GLN A O 2
ATOM 3312 N N . GLY A 1 65 ? 27.617 -0.259 -5.264 1.00 8.24 65 GLY A N 2
ATOM 3313 C CA . GLY A 1 65 ? 28.153 -1.143 -4.248 1.00 9.27 65 GLY A CA 2
ATOM 3314 C C . GLY A 1 65 ? 29.658 -1.020 -4.115 1.00 9.91 65 GLY A C 2
ATOM 3315 O O . GLY A 1 65 ? 30.319 -1.907 -3.568 1.00 10.39 65 GLY A O 2
ATOM 3319 N N . GLY A 1 66 ? 30.201 0.086 -4.608 1.00 10.11 66 GLY A N 2
ATOM 3320 C CA . GLY A 1 66 ? 31.637 0.308 -4.555 1.00 10.90 66 GLY A CA 2
ATOM 3321 C C . GLY A 1 66 ? 32.101 0.798 -3.197 1.00 11.22 66 GLY A C 2
ATOM 3322 O O . GLY A 1 66 ? 32.808 1.798 -3.095 1.00 11.32 66 GLY A O 2
ATOM 3326 N N . SER A 1 67 ? 31.685 0.103 -2.149 1.00 11.60 67 SER A N 2
ATOM 3327 C CA . SER A 1 67 ? 32.101 0.428 -0.792 1.00 12.12 67 SER A CA 2
ATOM 3328 C C . SER A 1 67 ? 32.224 -0.842 0.044 1.00 12.78 67 SER A C 2
ATOM 3329 O O . SER A 1 67 ? 32.453 -0.794 1.254 1.00 13.15 67 SER A O 2
ATOM 3337 N N . LEU A 1 68 ? 32.080 -1.984 -0.614 1.00 13.08 68 LEU A N 2
ATOM 3338 C CA . LEU A 1 68 ? 32.197 -3.271 0.050 1.00 13.85 68 LEU A CA 2
ATOM 3339 C C . LEU A 1 68 ? 33.582 -3.850 -0.196 1.00 14.29 68 LEU A C 2
ATOM 3340 O O . LEU A 1 68 ? 33.907 -4.225 -1.326 1.00 14.49 68 LEU A O 2
ATOM 3356 N N . LEU A 1 69 ? 34.396 -3.896 0.859 1.00 14.58 69 LEU A N 2
ATOM 3357 C CA . LEU A 1 69 ? 35.774 -4.382 0.768 1.00 15.13 69 LEU A CA 2
ATOM 3358 C C . LEU A 1 69 ? 36.601 -3.474 -0.148 1.00 15.66 69 LEU A C 2
ATOM 3359 O O . LEU A 1 69 ? 36.131 -2.409 -0.554 1.00 15.98 69 LEU A O 2
ATOM 3375 N N . ALA A 1 70 ? 37.839 -3.887 -0.432 1.00 15.87 70 ALA A N 2
ATOM 3376 C CA . ALA A 1 70 ? 38.725 -3.190 -1.369 1.00 16.47 70 ALA A CA 2
ATOM 3377 C C . ALA A 1 70 ? 39.269 -1.882 -0.797 1.00 16.76 70 ALA A C 2
ATOM 3378 O O . ALA A 1 70 ? 38.526 -1.041 -0.291 1.00 16.70 70 ALA A O 2
ATOM 3385 N N . PRO A 1 71 ? 40.591 -1.700 -0.877 1.00 17.21 71 PRO A N 2
ATOM 3386 C CA . PRO A 1 71 ? 41.262 -0.483 -0.441 1.00 17.64 71 PRO A CA 2
ATOM 3387 C C . PRO A 1 71 ? 41.210 0.580 -1.528 1.00 18.20 71 PRO A C 2
ATOM 3388 O O . PRO A 1 71 ? 42.238 1.017 -2.047 1.00 18.72 71 PRO A O 2
ATOM 3399 N N . VAL A 1 72 ? 39.997 0.970 -1.886 1.00 18.18 72 VAL A N 2
ATOM 3400 C CA . VAL A 1 72 ? 39.785 1.907 -2.975 1.00 18.79 72 VAL A CA 2
ATOM 3401 C C . VAL A 1 72 ? 40.203 3.326 -2.574 1.00 19.11 72 VAL A C 2
ATOM 3402 O O . VAL A 1 72 ? 39.532 3.994 -1.778 1.00 19.16 72 VAL A O 2
ATOM 3415 N N . ALA A 1 73 ? 41.342 3.756 -3.122 1.00 19.45 73 ALA A N 2
ATOM 3416 C CA . ALA A 1 73 ? 41.932 5.066 -2.837 1.00 19.89 73 ALA A CA 2
ATOM 3417 C C . ALA A 1 73 ? 42.217 5.235 -1.346 1.00 20.36 73 ALA A C 2
ATOM 3418 O O . ALA A 1 73 ? 43.306 4.905 -0.872 1.00 20.52 73 ALA A O 2
ATOM 3425 N N . ARG A 1 74 ? 41.227 5.736 -0.618 1.00 20.70 74 ARG A N 2
ATOM 3426 C CA . ARG A 1 74 ? 41.321 5.939 0.823 1.00 21.28 74 ARG A CA 2
ATOM 3427 C C . ARG A 1 74 ? 39.941 6.262 1.379 1.00 21.56 74 ARG A C 2
ATOM 3428 O O . ARG A 1 74 ? 39.814 6.789 2.486 1.00 22.00 74 ARG A O 2
ATOM 3449 N N . ASN A 1 75 ? 38.910 5.911 0.608 1.00 21.40 75 ASN A N 2
ATOM 3450 C CA . ASN A 1 75 ? 37.533 6.311 0.902 1.00 21.77 75 ASN A CA 2
ATOM 3451 C C . ASN A 1 75 ? 37.413 7.832 0.928 1.00 22.10 75 ASN A C 2
ATOM 3452 O O . ASN A 1 75 ? 37.608 8.473 1.966 1.00 22.18 75 ASN A O 2
ATOM 3463 N N . GLY A 1 76 ? 37.122 8.409 -0.227 1.00 22.40 76 GLY A N 2
ATOM 3464 C CA . GLY A 1 76 ? 36.985 9.845 -0.323 1.00 22.84 76 GLY A CA 2
ATOM 3465 C C . GLY A 1 76 ? 35.677 10.321 0.253 1.00 23.17 76 GLY A C 2
ATOM 3466 O O . GLY A 1 76 ? 34.647 9.662 0.095 1.00 22.82 76 GLY A O 2
ATOM 3470 N N . ARG A 1 77 ? 35.708 11.458 0.921 1.00 23.94 77 ARG A N 2
ATOM 3471 C CA . ARG A 1 77 ? 34.518 11.974 1.561 1.00 24.42 77 ARG A CA 2
ATOM 3472 C C . ARG A 1 77 ? 33.761 12.920 0.638 1.00 24.95 77 ARG A C 2
ATOM 3473 O O . ARG A 1 77 ? 34.239 14.010 0.318 1.00 25.38 77 ARG A O 2
ATOM 3494 N N . LEU A 1 78 ? 32.583 12.492 0.213 1.00 25.00 78 LEU A N 2
ATOM 3495 C CA . LEU A 1 78 ? 31.712 13.326 -0.596 1.00 25.59 78 LEU A CA 2
ATOM 3496 C C . LEU A 1 78 ? 30.812 14.146 0.314 1.00 25.89 78 LEU A C 2
ATOM 3497 O O . LEU A 1 78 ? 29.889 13.561 0.912 1.00 26.21 78 LEU A O 2
ATOM 3514 N N . GLY B 1 1 ? -24.208 -6.059 -5.930 1.00 14.86 1 GLY B N 2
ATOM 3515 C CA . GLY B 1 1 ? -24.361 -4.610 -5.667 1.00 14.51 1 GLY B CA 2
ATOM 3516 C C . GLY B 1 1 ? -25.814 -4.201 -5.549 1.00 13.80 1 GLY B C 2
ATOM 3517 O O . GLY B 1 1 ? -26.692 -4.877 -6.084 1.00 13.50 1 GLY B O 2
ATOM 3523 N N . PRO B 1 2 ? -26.098 -3.090 -4.847 1.00 13.67 2 PRO B N 2
ATOM 3524 C CA . PRO B 1 2 ? -27.466 -2.579 -4.684 1.00 13.18 2 PRO B CA 2
ATOM 3525 C C . PRO B 1 2 ? -28.069 -2.123 -6.012 1.00 12.84 2 PRO B C 2
ATOM 3526 O O . PRO B 1 2 ? -29.284 -2.173 -6.209 1.00 13.20 2 PRO B O 2
ATOM 3537 N N . LEU B 1 3 ? -27.208 -1.684 -6.921 1.00 12.32 3 LEU B N 2
ATOM 3538 C CA . LEU B 1 3 ? -27.637 -1.238 -8.239 1.00 12.14 3 LEU B CA 2
ATOM 3539 C C . LEU B 1 3 ? -26.464 -1.284 -9.214 1.00 11.47 3 LEU B C 2
ATOM 3540 O O . LEU B 1 3 ? -26.342 -2.210 -10.011 1.00 11.48 3 LEU B O 2
ATOM 3556 N N . GLY B 1 4 ? -25.592 -0.291 -9.125 1.00 11.08 4 GLY B N 2
ATOM 3557 C CA . GLY B 1 4 ? -24.426 -0.242 -9.987 1.00 10.64 4 GLY B CA 2
ATOM 3558 C C . GLY B 1 4 ? -24.172 1.159 -10.494 1.00 9.87 4 GLY B C 2
ATOM 3559 O O . GLY B 1 4 ? -23.924 1.366 -11.680 1.00 9.79 4 GLY B O 2
ATOM 3563 N N . SER B 1 5 ? -24.231 2.118 -9.588 1.00 9.53 5 SER B N 2
ATOM 3564 C CA . SER B 1 5 ? -24.112 3.521 -9.940 1.00 9.04 5 SER B CA 2
ATOM 3565 C C . SER B 1 5 ? -22.990 4.192 -9.149 1.00 8.12 5 SER B C 2
ATOM 3566 O O . SER B 1 5 ? -22.956 5.415 -9.014 1.00 7.94 5 SER B O 2
ATOM 3574 N N . SER B 1 6 ? -22.059 3.389 -8.651 1.00 7.78 6 SER B N 2
ATOM 3575 C CA . SER B 1 6 ? -20.990 3.896 -7.802 1.00 7.11 6 SER B CA 2
ATOM 3576 C C . SER B 1 6 ? -19.817 2.919 -7.736 1.00 6.30 6 SER B C 2
ATOM 3577 O O . SER B 1 6 ? -19.038 2.942 -6.782 1.00 6.44 6 SER B O 2
ATOM 3585 N N . ALA B 1 7 ? -19.683 2.089 -8.774 1.00 5.78 7 ALA B N 2
ATOM 3586 C CA . ALA B 1 7 ? -18.652 1.048 -8.817 1.00 5.35 7 ALA B CA 2
ATOM 3587 C C . ALA B 1 7 ? -18.834 0.073 -7.659 1.00 4.62 7 ALA B C 2
ATOM 3588 O O . ALA B 1 7 ? -17.869 -0.360 -7.025 1.00 4.08 7 ALA B O 2
ATOM 3595 N N . GLY B 1 8 ? -20.089 -0.291 -7.415 1.00 4.66 8 GLY B N 2
ATOM 3596 C CA . GLY B 1 8 ? -20.429 -1.143 -6.293 1.00 4.09 8 GLY B CA 2
ATOM 3597 C C . GLY B 1 8 ? -19.744 -2.495 -6.349 1.00 4.04 8 GLY B C 2
ATOM 3598 O O . GLY B 1 8 ? -19.371 -3.041 -5.314 1.00 3.54 8 GLY B O 2
ATOM 3602 N N . ALA B 1 9 ? -19.575 -3.029 -7.557 1.00 4.69 9 ALA B N 2
ATOM 3603 C CA . ALA B 1 9 ? -18.908 -4.313 -7.742 1.00 4.91 9 ALA B CA 2
ATOM 3604 C C . ALA B 1 9 ? -17.474 -4.254 -7.230 1.00 4.50 9 ALA B C 2
ATOM 3605 O O . ALA B 1 9 ? -16.982 -5.206 -6.612 1.00 4.40 9 ALA B O 2
ATOM 3612 N N . LEU B 1 10 ? -16.809 -3.134 -7.483 1.00 4.38 10 LEU B N 2
ATOM 3613 C CA . LEU B 1 10 ? -15.441 -2.926 -7.029 1.00 3.97 10 LEU B CA 2
ATOM 3614 C C . LEU B 1 10 ? -15.416 -2.697 -5.526 1.00 3.17 10 LEU B C 2
ATOM 3615 O O . LEU B 1 10 ? -14.613 -3.298 -4.810 1.00 2.96 10 LEU B O 2
ATOM 3631 N N . LEU B 1 11 ? -16.321 -1.841 -5.057 1.00 2.86 11 LEU B N 2
ATOM 3632 C CA . LEU B 1 11 ? -16.412 -1.504 -3.641 1.00 2.18 11 LEU B CA 2
ATOM 3633 C C . LEU B 1 11 ? -16.676 -2.762 -2.813 1.00 2.26 11 LEU B C 2
ATOM 3634 O O . LEU B 1 11 ? -15.956 -3.040 -1.857 1.00 2.13 11 LEU B O 2
ATOM 3650 N N . ALA B 1 12 ? -17.692 -3.529 -3.199 1.00 2.76 12 ALA B N 2
ATOM 3651 C CA . ALA B 1 12 ? -18.047 -4.754 -2.484 1.00 3.14 12 ALA B CA 2
ATOM 3652 C C . ALA B 1 12 ? -16.877 -5.732 -2.453 1.00 3.58 12 ALA B C 2
ATOM 3653 O O . ALA B 1 12 ? -16.605 -6.364 -1.434 1.00 3.74 12 ALA B O 2
ATOM 3660 N N . HIS B 1 13 ? -16.182 -5.840 -3.576 1.00 3.94 13 HIS B N 2
ATOM 3661 C CA . HIS B 1 13 ? -15.041 -6.738 -3.696 1.00 4.46 13 HIS B CA 2
ATOM 3662 C C . HIS B 1 13 ? -13.889 -6.283 -2.800 1.00 4.06 13 HIS B C 2
ATOM 3663 O O . HIS B 1 13 ? -13.226 -7.101 -2.166 1.00 4.48 13 HIS B O 2
ATOM 3678 N N . ALA B 1 14 ? -13.664 -4.977 -2.743 1.00 3.33 14 ALA B N 2
ATOM 3679 C CA . ALA B 1 14 ? -12.595 -4.422 -1.924 1.00 2.95 14 ALA B CA 2
ATOM 3680 C C . ALA B 1 14 ? -12.950 -4.501 -0.443 1.00 2.97 14 ALA B C 2
ATOM 3681 O O . ALA B 1 14 ? -12.117 -4.869 0.386 1.00 3.30 14 ALA B O 2
ATOM 3688 N N . ALA B 1 15 ? -14.196 -4.166 -0.126 1.00 2.80 15 ALA B N 2
ATOM 3689 C CA . ALA B 1 15 ? -14.672 -4.177 1.252 1.00 3.07 15 ALA B CA 2
ATOM 3690 C C . ALA B 1 15 ? -14.617 -5.572 1.854 1.00 3.91 15 ALA B C 2
ATOM 3691 O O . ALA B 1 15 ? -14.132 -5.753 2.969 1.00 4.37 15 ALA B O 2
ATOM 3698 N N . SER B 1 16 ? -15.103 -6.555 1.101 1.00 4.22 16 SER B N 2
ATOM 3699 C CA . SER B 1 16 ? -15.163 -7.932 1.575 1.00 5.05 16 SER B CA 2
ATOM 3700 C C . SER B 1 16 ? -13.765 -8.501 1.810 1.00 5.46 16 SER B C 2
ATOM 3701 O O . SER B 1 16 ? -13.576 -9.376 2.656 1.00 6.10 16 SER B O 2
ATOM 3709 N N . LEU B 1 17 ? -12.786 -8.000 1.068 1.00 5.11 17 LEU B N 2
ATOM 3710 C CA . LEU B 1 17 ? -11.412 -8.449 1.243 1.00 5.45 17 LEU B CA 2
ATOM 3711 C C . LEU B 1 17 ? -10.724 -7.651 2.339 1.00 5.30 17 LEU B C 2
ATOM 3712 O O . LEU B 1 17 ? -9.790 -8.131 2.977 1.00 5.77 17 LEU B O 2
ATOM 3728 N N . GLY B 1 18 ? -11.205 -6.439 2.570 1.00 4.72 18 GLY B N 2
ATOM 3729 C CA . GLY B 1 18 ? -10.648 -5.608 3.615 1.00 4.73 18 GLY B CA 2
ATOM 3730 C C . GLY B 1 18 ? -9.489 -4.761 3.130 1.00 4.26 18 GLY B C 2
ATOM 3731 O O . GLY B 1 18 ? -8.620 -4.385 3.917 1.00 4.55 18 GLY B O 2
ATOM 3735 N N . VAL B 1 19 ? -9.476 -4.459 1.838 1.00 3.60 19 VAL B N 2
ATOM 3736 C CA . VAL B 1 19 ? -8.446 -3.602 1.266 1.00 3.07 19 VAL B CA 2
ATOM 3737 C C . VAL B 1 19 ? -8.727 -2.150 1.636 1.00 2.71 19 VAL B C 2
ATOM 3738 O O . VAL B 1 19 ? -9.709 -1.571 1.184 1.00 2.39 19 VAL B O 2
ATOM 3751 N N . ARG B 1 20 ? -7.879 -1.584 2.479 1.00 2.95 20 ARG B N 2
ATOM 3752 C CA . ARG B 1 20 ? -8.089 -0.235 2.988 1.00 3.09 20 ARG B CA 2
ATOM 3753 C C . ARG B 1 20 ? -6.877 0.647 2.717 1.00 2.88 20 ARG B C 2
ATOM 3754 O O . ARG B 1 20 ? -5.735 0.203 2.849 1.00 2.99 20 ARG B O 2
ATOM 3775 N N . LEU B 1 21 ? -7.133 1.892 2.331 1.00 2.77 21 LEU B N 2
ATOM 3776 C CA . LEU B 1 21 ? -6.073 2.870 2.115 1.00 2.92 21 LEU B CA 2
ATOM 3777 C C . LEU B 1 21 ? -6.457 4.201 2.747 1.00 3.68 21 LEU B C 2
ATOM 3778 O O . LEU B 1 21 ? -7.586 4.663 2.594 1.00 3.80 21 LEU B O 2
ATOM 3794 N N . TRP B 1 22 ? -5.520 4.807 3.462 1.00 4.27 22 TRP B N 2
ATOM 3795 C CA . TRP B 1 22 ? -5.743 6.107 4.078 1.00 5.07 22 TRP B CA 2
ATOM 3796 C C . TRP B 1 22 ? -4.419 6.840 4.237 1.00 5.46 22 TRP B C 2
ATOM 3797 O O . TRP B 1 22 ? -3.366 6.212 4.300 1.00 5.34 22 TRP B O 2
ATOM 3818 N N . VAL B 1 23 ? -4.462 8.160 4.286 1.00 5.98 23 VAL B N 2
ATOM 3819 C CA . VAL B 1 23 ? -3.247 8.941 4.450 1.00 6.42 23 VAL B CA 2
ATOM 3820 C C . VAL B 1 23 ? -3.076 9.368 5.907 1.00 7.21 23 VAL B C 2
ATOM 3821 O O . VAL B 1 23 ? -3.960 9.989 6.498 1.00 7.74 23 VAL B O 2
ATOM 3834 N N . GLU B 1 24 ? -1.944 9.005 6.489 1.00 7.30 24 GLU B N 2
ATOM 3835 C CA . GLU B 1 24 ? -1.659 9.337 7.875 1.00 8.08 24 GLU B CA 2
ATOM 3836 C C . GLU B 1 24 ? -0.403 10.200 7.944 1.00 8.45 24 GLU B C 2
ATOM 3837 O O . GLU B 1 24 ? 0.718 9.702 7.793 1.00 8.09 24 GLU B O 2
ATOM 3849 N N . GLY B 1 25 ? -0.598 11.497 8.139 1.00 9.20 25 GLY B N 2
ATOM 3850 C CA . GLY B 1 25 ? 0.513 12.424 8.133 1.00 9.66 25 GLY B CA 2
ATOM 3851 C C . GLY B 1 25 ? 0.978 12.719 6.723 1.00 9.29 25 GLY B C 2
ATOM 3852 O O . GLY B 1 25 ? 0.281 13.385 5.958 1.00 9.46 25 GLY B O 2
ATOM 3856 N N . GLU B 1 26 ? 2.150 12.216 6.374 1.00 8.83 26 GLU B N 2
ATOM 3857 C CA . GLU B 1 26 ? 2.673 12.375 5.024 1.00 8.54 26 GLU B CA 2
ATOM 3858 C C . GLU B 1 26 ? 2.635 11.051 4.279 1.00 7.58 26 GLU B C 2
ATOM 3859 O O . GLU B 1 26 ? 2.920 10.990 3.080 1.00 7.39 26 GLU B O 2
ATOM 3871 N N . ARG B 1 27 ? 2.288 9.987 4.983 1.00 7.08 27 ARG B N 2
ATOM 3872 C CA . ARG B 1 27 ? 2.430 8.657 4.426 1.00 6.17 27 ARG B CA 2
ATOM 3873 C C . ARG B 1 27 ? 1.090 7.946 4.311 1.00 5.81 27 ARG B C 2
ATOM 3874 O O . ARG B 1 27 ? 0.327 7.862 5.275 1.00 6.17 27 ARG B O 2
ATOM 3895 N N . LEU B 1 28 ? 0.810 7.451 3.115 1.00 5.18 28 LEU B N 2
ATOM 3896 C CA . LEU B 1 28 ? -0.376 6.648 2.876 1.00 4.75 28 LEU B CA 2
ATOM 3897 C C . LEU B 1 28 ? -0.171 5.267 3.488 1.00 4.35 28 LEU B C 2
ATOM 3898 O O . LEU B 1 28 ? 0.833 4.606 3.227 1.00 3.95 28 LEU B O 2
ATOM 3914 N N . ARG B 1 29 ? -1.110 4.854 4.317 1.00 4.62 29 ARG B N 2
ATOM 3915 C CA . ARG B 1 29 ? -1.032 3.565 4.978 1.00 4.54 29 ARG B CA 2
ATOM 3916 C C . ARG B 1 29 ? -1.908 2.563 4.244 1.00 3.87 29 ARG B C 2
ATOM 3917 O O . ARG B 1 29 ? -3.047 2.869 3.883 1.00 3.74 29 ARG B O 2
ATOM 3938 N N . PHE B 1 30 ? -1.378 1.372 4.024 1.00 3.54 30 PHE B N 2
ATOM 3939 C CA . PHE B 1 30 ? -2.093 0.360 3.268 1.00 3.01 30 PHE B CA 2
ATOM 3940 C C . PHE B 1 30 ? -2.484 -0.798 4.178 1.00 3.62 30 PHE B C 2
ATOM 3941 O O . PHE B 1 30 ? -1.680 -1.266 4.984 1.00 4.16 30 PHE B O 2
ATOM 3958 N N . GLN B 1 31 ? -3.724 -1.237 4.061 1.00 3.62 31 GLN B N 2
ATOM 3959 C CA . GLN B 1 31 ? -4.191 -2.400 4.790 1.00 4.28 31 GLN B CA 2
ATOM 3960 C C . GLN B 1 31 ? -4.753 -3.426 3.821 1.00 4.09 31 GLN B C 2
ATOM 3961 O O . GLN B 1 31 ? -5.774 -3.185 3.178 1.00 3.68 31 GLN B O 2
ATOM 3975 N N . ALA B 1 32 ? -4.077 -4.552 3.704 1.00 4.50 32 ALA B N 2
ATOM 3976 C CA . ALA B 1 32 ? -4.528 -5.619 2.830 1.00 4.62 32 ALA B CA 2
ATOM 3977 C C . ALA B 1 32 ? -4.095 -6.970 3.373 1.00 5.46 32 ALA B C 2
ATOM 3978 O O . ALA B 1 32 ? -2.906 -7.202 3.591 1.00 5.75 32 ALA B O 2
ATOM 3985 N N . PRO B 1 33 ? -5.058 -7.867 3.625 1.00 5.89 33 PRO B N 2
ATOM 3986 C CA . PRO B 1 33 ? -4.776 -9.227 4.090 1.00 6.71 33 PRO B CA 2
ATOM 3987 C C . PRO B 1 33 ? -3.914 -10.008 3.097 1.00 6.87 33 PRO B C 2
ATOM 3988 O O . PRO B 1 33 ? -3.918 -9.728 1.894 1.00 6.45 33 PRO B O 2
ATOM 3999 N N . PRO B 1 34 ? -3.160 -11.003 3.586 1.00 7.55 34 PRO B N 2
ATOM 4000 C CA . PRO B 1 34 ? -2.263 -11.793 2.748 1.00 7.81 34 PRO B CA 2
ATOM 4001 C C . PRO B 1 34 ? -2.996 -12.479 1.600 1.00 8.02 34 PRO B C 2
ATOM 4002 O O . PRO B 1 34 ? -3.951 -13.225 1.815 1.00 8.45 34 PRO B O 2
ATOM 4013 N N . GLY B 1 35 ? -2.553 -12.200 0.382 1.00 7.75 35 GLY B N 2
ATOM 4014 C CA . GLY B 1 35 ? -3.112 -12.864 -0.777 1.00 8.09 35 GLY B CA 2
ATOM 4015 C C . GLY B 1 35 ? -3.910 -11.934 -1.667 1.00 7.59 35 GLY B C 2
ATOM 4016 O O . GLY B 1 35 ? -3.851 -12.043 -2.889 1.00 7.78 35 GLY B O 2
ATOM 4020 N N . VAL B 1 36 ? -4.635 -10.998 -1.065 1.00 7.00 36 VAL B N 2
ATOM 4021 C CA . VAL B 1 36 ? -5.522 -10.122 -1.829 1.00 6.54 36 VAL B CA 2
ATOM 4022 C C . VAL B 1 36 ? -4.751 -8.981 -2.492 1.00 5.96 36 VAL B C 2
ATOM 4023 O O . VAL B 1 36 ? -5.299 -8.240 -3.303 1.00 5.81 36 VAL B O 2
ATOM 4036 N N . MET B 1 37 ? -3.472 -8.861 -2.168 1.00 5.73 37 MET B N 2
ATOM 4037 C CA . MET B 1 37 ? -2.659 -7.756 -2.672 1.00 5.13 37 MET B CA 2
ATOM 4038 C C . MET B 1 37 ? -2.106 -8.067 -4.066 1.00 5.49 37 MET B C 2
ATOM 4039 O O . MET B 1 37 ? -1.149 -7.441 -4.518 1.00 5.20 37 MET B O 2
ATOM 4053 N N . THR B 1 38 ? -2.722 -9.033 -4.741 1.00 6.18 38 THR B N 2
ATOM 4054 C CA . THR B 1 38 ? -2.321 -9.417 -6.089 1.00 6.68 38 THR B CA 2
ATOM 4055 C C . THR B 1 38 ? -2.199 -8.195 -7.008 1.00 6.35 38 THR B C 2
ATOM 4056 O O . THR B 1 38 ? -3.009 -7.270 -6.930 1.00 5.90 38 THR B O 2
ATOM 4067 N N . PRO B 1 39 ? -1.185 -8.190 -7.894 1.00 6.65 39 PRO B N 2
ATOM 4068 C CA . PRO B 1 39 ? -0.902 -7.058 -8.788 1.00 6.53 39 PRO B CA 2
ATOM 4069 C C . PRO B 1 39 ? -2.118 -6.612 -9.596 1.00 6.66 39 PRO B C 2
ATOM 4070 O O . PRO B 1 39 ? -2.301 -5.419 -9.850 1.00 6.35 39 PRO B O 2
ATOM 4081 N N . GLU B 1 40 ? -2.959 -7.562 -9.983 1.00 7.16 40 GLU B N 2
ATOM 4082 C CA . GLU B 1 40 ? -4.124 -7.240 -10.792 1.00 7.32 40 GLU B CA 2
ATOM 4083 C C . GLU B 1 40 ? -5.169 -6.509 -9.951 1.00 6.59 40 GLU B C 2
ATOM 4084 O O . GLU B 1 40 ? -5.898 -5.662 -10.457 1.00 6.46 40 GLU B O 2
ATOM 4096 N N . LEU B 1 41 ? -5.204 -6.808 -8.653 1.00 6.17 41 LEU B N 2
ATOM 4097 C CA . LEU B 1 41 ? -6.135 -6.153 -7.744 1.00 5.47 41 LEU B CA 2
ATOM 4098 C C . LEU B 1 41 ? -5.670 -4.728 -7.470 1.00 4.86 41 LEU B C 2
ATOM 4099 O O . LEU B 1 41 ? -6.480 -3.821 -7.284 1.00 4.46 41 LEU B O 2
ATOM 4115 N N . GLN B 1 42 ? -4.356 -4.540 -7.468 1.00 4.84 42 GLN B N 2
ATOM 4116 C CA . GLN B 1 42 ? -3.773 -3.210 -7.371 1.00 4.35 42 GLN B CA 2
ATOM 4117 C C . GLN B 1 42 ? -4.235 -2.367 -8.559 1.00 4.69 42 GLN B C 2
ATOM 4118 O O . GLN B 1 42 ? -4.503 -1.170 -8.433 1.00 4.37 42 GLN B O 2
ATOM 4132 N N . SER B 1 43 ? -4.351 -3.020 -9.708 1.00 5.44 43 SER B N 2
ATOM 4133 C CA . SER B 1 43 ? -4.838 -2.376 -10.915 1.00 5.93 43 SER B CA 2
ATOM 4134 C C . SER B 1 43 ? -6.346 -2.114 -10.813 1.00 5.79 43 SER B C 2
ATOM 4135 O O . SER B 1 43 ? -6.857 -1.153 -11.390 1.00 5.94 43 SER B O 2
ATOM 4143 N N . ARG B 1 44 ? -7.052 -2.969 -10.069 1.00 5.57 44 ARG B N 2
ATOM 4144 C CA . ARG B 1 44 ? -8.489 -2.794 -9.847 1.00 5.41 44 ARG B CA 2
ATOM 4145 C C . ARG B 1 44 ? -8.740 -1.500 -9.090 1.00 4.69 44 ARG B C 2
ATOM 4146 O O . ARG B 1 44 ? -9.597 -0.702 -9.469 1.00 4.71 44 ARG B O 2
ATOM 4167 N N . LEU B 1 45 ? -7.978 -1.309 -8.017 1.00 4.13 45 LEU B N 2
ATOM 4168 C CA . LEU B 1 45 ? -8.065 -0.096 -7.210 1.00 3.49 45 LEU B CA 2
ATOM 4169 C C . LEU B 1 45 ? -7.775 1.125 -8.075 1.00 3.91 45 LEU B C 2
ATOM 4170 O O . LEU B 1 45 ? -8.440 2.157 -7.972 1.00 3.85 45 LEU B O 2
ATOM 4186 N N . GLY B 1 46 ? -6.754 0.994 -8.913 1.00 4.49 46 GLY B N 2
ATOM 4187 C CA . GLY B 1 46 ? -6.442 2.016 -9.895 1.00 5.11 46 GLY B CA 2
ATOM 4188 C C . GLY B 1 46 ? -5.585 3.130 -9.329 1.00 4.95 46 GLY B C 2
ATOM 4189 O O . GLY B 1 46 ? -4.859 3.797 -10.066 1.00 5.58 46 GLY B O 2
ATOM 4193 N N . GLY B 1 47 ? -5.645 3.313 -8.017 1.00 4.20 47 GLY B N 2
ATOM 4194 C CA . GLY B 1 47 ? -4.889 4.370 -7.377 1.00 4.08 47 GLY B CA 2
ATOM 4195 C C . GLY B 1 47 ? -5.513 5.739 -7.583 1.00 4.27 47 GLY B C 2
ATOM 4196 O O . GLY B 1 47 ? -4.887 6.764 -7.300 1.00 4.50 47 GLY B O 2
ATOM 4200 N N . ALA B 1 48 ? -6.750 5.763 -8.065 1.00 4.37 48 ALA B N 2
ATOM 4201 C CA . ALA B 1 48 ? -7.442 7.020 -8.308 1.00 4.85 48 ALA B CA 2
ATOM 4202 C C . ALA B 1 48 ? -7.862 7.653 -6.990 1.00 4.49 48 ALA B C 2
ATOM 4203 O O . ALA B 1 48 ? -8.182 6.952 -6.031 1.00 3.88 48 ALA B O 2
ATOM 4210 N N . ARG B 1 49 ? -7.892 8.977 -6.957 1.00 5.02 49 ARG B N 2
ATOM 4211 C CA . ARG B 1 49 ? -8.196 9.694 -5.726 1.00 4.98 49 ARG B CA 2
ATOM 4212 C C . ARG B 1 49 ? -9.656 9.520 -5.308 1.00 5.00 49 ARG B C 2
ATOM 4213 O O . ARG B 1 49 ? -9.929 9.126 -4.179 1.00 4.59 49 ARG B O 2
ATOM 4234 N N . HIS B 1 50 ? -10.588 9.766 -6.225 1.00 5.53 50 HIS B N 2
ATOM 4235 C CA . HIS B 1 50 ? -12.015 9.652 -5.905 1.00 5.65 50 HIS B CA 2
ATOM 4236 C C . HIS B 1 50 ? -12.388 8.219 -5.546 1.00 4.90 50 HIS B C 2
ATOM 4237 O O . HIS B 1 50 ? -13.281 7.982 -4.729 1.00 4.73 50 HIS B O 2
ATOM 4252 N N . GLU B 1 51 ? -11.694 7.262 -6.141 1.00 4.52 51 GLU B N 2
ATOM 4253 C CA . GLU B 1 51 ? -11.987 5.862 -5.897 1.00 3.87 51 GLU B CA 2
ATOM 4254 C C . GLU B 1 51 ? -11.551 5.469 -4.498 1.00 3.13 51 GLU B C 2
ATOM 4255 O O . GLU B 1 51 ? -12.257 4.749 -3.796 1.00 2.72 51 GLU B O 2
ATOM 4267 N N . LEU B 1 52 ? -10.395 5.970 -4.086 1.00 3.04 52 LEU B N 2
ATOM 4268 C CA . LEU B 1 52 ? -9.862 5.656 -2.772 1.00 2.56 52 LEU B CA 2
ATOM 4269 C C . LEU B 1 52 ? -10.592 6.428 -1.683 1.00 3.06 52 LEU B C 2
ATOM 4270 O O . LEU B 1 52 ? -10.608 6.010 -0.530 1.00 2.94 52 LEU B O 2
ATOM 4286 N N . ILE B 1 53 ? -11.192 7.557 -2.045 1.00 3.78 53 ILE B N 2
ATOM 4287 C CA . ILE B 1 53 ? -12.052 8.280 -1.114 1.00 4.35 53 ILE B CA 2
ATOM 4288 C C . ILE B 1 53 ? -13.231 7.397 -0.709 1.00 4.05 53 ILE B C 2
ATOM 4289 O O . ILE B 1 53 ? -13.529 7.246 0.475 1.00 4.19 53 ILE B O 2
ATOM 4305 N N . ALA B 1 54 ? -13.881 6.795 -1.700 1.00 3.73 54 ALA B N 2
ATOM 4306 C CA . ALA B 1 54 ? -14.976 5.869 -1.444 1.00 3.39 54 ALA B CA 2
ATOM 4307 C C . ALA B 1 54 ? -14.454 4.604 -0.765 1.00 2.66 54 ALA B C 2
ATOM 4308 O O . ALA B 1 54 ? -15.109 4.036 0.111 1.00 2.59 54 ALA B O 2
ATOM 4315 N N . LEU B 1 55 ? -13.264 4.183 -1.176 1.00 2.23 55 LEU B N 2
ATOM 4316 C CA . LEU B 1 55 ? -12.596 3.025 -0.595 1.00 1.71 55 LEU B CA 2
ATOM 4317 C C . LEU B 1 55 ? -12.364 3.250 0.900 1.00 2.33 55 LEU B C 2
ATOM 4318 O O . LEU B 1 55 ? -12.626 2.374 1.718 1.00 2.46 55 LEU B O 2
ATOM 4334 N N . LEU B 1 56 ? -11.883 4.431 1.247 1.00 2.95 56 LEU B N 2
ATOM 4335 C CA . LEU B 1 56 ? -11.669 4.798 2.641 1.00 3.69 56 LEU B CA 2
ATOM 4336 C C . LEU B 1 56 ? -13.006 4.947 3.369 1.00 4.03 56 LEU B C 2
ATOM 4337 O O . LEU B 1 56 ? -13.133 4.594 4.539 1.00 4.45 56 LEU B O 2
ATOM 4353 N N . ARG B 1 57 ? -14.004 5.449 2.657 1.00 3.93 57 ARG B N 2
ATOM 4354 C CA . ARG B 1 57 ? -15.330 5.654 3.227 1.00 4.27 57 ARG B CA 2
ATOM 4355 C C . ARG B 1 57 ? -15.983 4.324 3.605 1.00 3.92 57 ARG B C 2
ATOM 4356 O O . ARG B 1 57 ? -16.863 4.278 4.465 1.00 4.30 57 ARG B O 2
ATOM 4377 N N . GLN B 1 58 ? -15.532 3.239 2.980 1.00 3.27 58 GLN B N 2
ATOM 4378 C CA . GLN B 1 58 ? -16.112 1.922 3.222 1.00 3.16 58 GLN B CA 2
ATOM 4379 C C . GLN B 1 58 ? -15.926 1.487 4.681 1.00 3.92 58 GLN B C 2
ATOM 4380 O O . GLN B 1 58 ? -16.773 0.783 5.230 1.00 4.23 58 GLN B O 2
ATOM 4394 N N . LEU B 1 59 ? -14.836 1.921 5.317 1.00 4.30 59 LEU B N 2
ATOM 4395 C CA . LEU B 1 59 ? -14.587 1.544 6.704 1.00 5.09 59 LEU B CA 2
ATOM 4396 C C . LEU B 1 59 ? -14.849 2.707 7.659 1.00 5.75 59 LEU B C 2
ATOM 4397 O O . LEU B 1 59 ? -14.633 2.594 8.867 1.00 6.46 59 LEU B O 2
ATOM 4413 N N . GLN B 1 60 ? -15.339 3.816 7.116 1.00 5.62 60 GLN B N 2
ATOM 4414 C CA . GLN B 1 60 ? -15.678 4.977 7.928 1.00 6.33 60 GLN B CA 2
ATOM 4415 C C . GLN B 1 60 ? -17.096 4.845 8.470 1.00 6.37 60 GLN B C 2
ATOM 4416 O O . GLN B 1 60 ? -17.970 4.285 7.809 1.00 5.90 60 GLN B O 2
ATOM 4430 N N . PRO B 1 61 ? -17.345 5.348 9.689 1.00 7.01 61 PRO B N 2
ATOM 4431 C CA . PRO B 1 61 ? -18.663 5.282 10.328 1.00 7.20 61 PRO B CA 2
ATOM 4432 C C . PRO B 1 61 ? -19.691 6.167 9.629 1.00 7.47 61 PRO B C 2
ATOM 4433 O O . PRO B 1 61 ? -20.902 5.999 9.809 1.00 7.61 61 PRO B O 2
ATOM 4444 N N . SER B 1 62 ? -19.210 7.110 8.830 1.00 7.73 62 SER B N 2
ATOM 4445 C CA . SER B 1 62 ? -20.090 7.997 8.096 1.00 8.18 62 SER B CA 2
ATOM 4446 C C . SER B 1 62 ? -20.282 7.502 6.665 1.00 8.53 62 SER B C 2
ATOM 4447 O O . SER B 1 62 ? -19.403 7.652 5.813 1.00 8.89 62 SER B O 2
ATOM 4455 N N . SER B 1 63 ? -21.433 6.900 6.418 1.00 8.68 63 SER B N 2
ATOM 4456 C CA . SER B 1 63 ? -21.761 6.369 5.107 1.00 9.25 63 SER B CA 2
ATOM 4457 C C . SER B 1 63 ? -23.180 6.768 4.711 1.00 9.52 63 SER B C 2
ATOM 4458 O O . SER B 1 63 ? -23.410 7.243 3.599 1.00 9.74 63 SER B O 2
ATOM 4466 N N . GLN B 1 64 ? -24.117 6.567 5.643 1.00 9.75 64 GLN B N 2
ATOM 4467 C CA . GLN B 1 64 ? -25.510 6.985 5.484 1.00 10.27 64 GLN B CA 2
ATOM 4468 C C . GLN B 1 64 ? -26.205 6.237 4.345 1.00 10.85 64 GLN B C 2
ATOM 4469 O O . GLN B 1 64 ? -26.063 6.579 3.172 1.00 11.21 64 GLN B O 2
ATOM 4483 N N . GLY B 1 65 ? -26.963 5.210 4.704 1.00 11.14 65 GLY B N 2
ATOM 4484 C CA . GLY B 1 65 ? -27.669 4.428 3.707 1.00 11.86 65 GLY B CA 2
ATOM 4485 C C . GLY B 1 65 ? -29.123 4.832 3.562 1.00 12.34 65 GLY B C 2
ATOM 4486 O O . GLY B 1 65 ? -29.949 4.050 3.086 1.00 12.71 65 GLY B O 2
ATOM 4490 N N . GLY B 1 66 ? -29.434 6.063 3.947 1.00 12.52 66 GLY B N 2
ATOM 4491 C CA . GLY B 1 66 ? -30.803 6.549 3.882 1.00 13.14 66 GLY B CA 2
ATOM 4492 C C . GLY B 1 66 ? -31.183 7.033 2.494 1.00 13.47 66 GLY B C 2
ATOM 4493 O O . GLY B 1 66 ? -31.679 8.146 2.331 1.00 13.61 66 GLY B O 2
ATOM 4497 N N . SER B 1 67 ? -30.930 6.205 1.493 1.00 13.77 67 SER B N 2
ATOM 4498 C CA . SER B 1 67 ? -31.272 6.530 0.113 1.00 14.24 67 SER B CA 2
ATOM 4499 C C . SER B 1 67 ? -31.568 5.257 -0.674 1.00 14.84 67 SER B C 2
ATOM 4500 O O . SER B 1 67 ? -31.544 5.249 -1.906 1.00 15.17 67 SER B O 2
ATOM 4508 N N . LEU B 1 68 ? -31.839 4.181 0.053 1.00 15.11 68 LEU B N 2
ATOM 4509 C CA . LEU B 1 68 ? -32.168 2.902 -0.556 1.00 15.82 68 LEU B CA 2
ATOM 4510 C C . LEU B 1 68 ? -33.634 2.581 -0.306 1.00 16.33 68 LEU B C 2
ATOM 4511 O O . LEU B 1 68 ? -34.035 2.363 0.840 1.00 16.64 68 LEU B O 2
ATOM 4527 N N . LEU B 1 69 ? -34.424 2.563 -1.381 1.00 16.55 69 LEU B N 2
ATOM 4528 C CA . LEU B 1 69 ? -35.869 2.331 -1.295 1.00 17.14 69 LEU B CA 2
ATOM 4529 C C . LEU B 1 69 ? -36.557 3.436 -0.492 1.00 17.67 69 LEU B C 2
ATOM 4530 O O . LEU B 1 69 ? -35.961 4.487 -0.242 1.00 17.95 69 LEU B O 2
ATOM 4546 N N . ALA B 1 70 ? -37.814 3.197 -0.114 1.00 17.91 70 ALA B N 2
ATOM 4547 C CA . ALA B 1 70 ? -38.618 4.173 0.626 1.00 18.49 70 ALA B CA 2
ATOM 4548 C C . ALA B 1 70 ? -38.755 5.481 -0.155 1.00 18.78 70 ALA B C 2
ATOM 4549 O O . ALA B 1 70 ? -38.062 6.461 0.117 1.00 19.00 70 ALA B O 2
ATOM 4556 N N . PRO B 1 71 ? -39.655 5.511 -1.150 1.00 18.92 71 PRO B N 2
ATOM 4557 C CA . PRO B 1 71 ? -39.832 6.665 -2.034 1.00 19.33 71 PRO B CA 2
ATOM 4558 C C . PRO B 1 71 ? -40.755 7.727 -1.439 1.00 19.89 71 PRO B C 2
ATOM 4559 O O . PRO B 1 71 ? -41.298 8.570 -2.155 1.00 20.29 71 PRO B O 2
ATOM 4570 N N . VAL B 1 72 ? -40.923 7.685 -0.126 1.00 20.01 72 VAL B N 2
ATOM 4571 C CA . VAL B 1 72 ? -41.816 8.608 0.553 1.00 20.65 72 VAL B CA 2
ATOM 4572 C C . VAL B 1 72 ? -41.200 10.003 0.645 1.00 20.93 72 VAL B C 2
ATOM 4573 O O . VAL B 1 72 ? -40.368 10.283 1.512 1.00 20.77 72 VAL B O 2
ATOM 4586 N N . ALA B 1 73 ? -41.594 10.858 -0.282 1.00 21.45 73 ALA B N 2
ATOM 4587 C CA . ALA B 1 73 ? -41.188 12.254 -0.275 1.00 21.89 73 ALA B CA 2
ATOM 4588 C C . ALA B 1 73 ? -42.324 13.108 -0.812 1.00 22.46 73 ALA B C 2
ATOM 4589 O O . ALA B 1 73 ? -42.946 13.867 -0.068 1.00 22.90 73 ALA B O 2
ATOM 4596 N N . ARG B 1 74 ? -42.597 12.956 -2.107 1.00 22.53 74 ARG B N 2
ATOM 4597 C CA . ARG B 1 74 ? -43.725 13.626 -2.755 1.00 23.14 74 ARG B CA 2
ATOM 4598 C C . ARG B 1 74 ? -43.761 13.296 -4.244 1.00 23.27 74 ARG B C 2
ATOM 4599 O O . ARG B 1 74 ? -44.833 13.193 -4.841 1.00 23.13 74 ARG B O 2
ATOM 4620 N N . ASN B 1 75 ? -42.585 13.122 -4.835 1.00 23.63 75 ASN B N 2
ATOM 4621 C CA . ASN B 1 75 ? -42.486 12.836 -6.257 1.00 23.90 75 ASN B CA 2
ATOM 4622 C C . ASN B 1 75 ? -42.682 11.343 -6.499 1.00 23.94 75 ASN B C 2
ATOM 4623 O O . ASN B 1 75 ? -41.736 10.603 -6.772 1.00 23.88 75 ASN B O 2
ATOM 4634 N N . GLY B 1 76 ? -43.917 10.910 -6.325 1.00 24.15 76 GLY B N 2
ATOM 4635 C CA . GLY B 1 76 ? -44.279 9.528 -6.534 1.00 24.33 76 GLY B CA 2
ATOM 4636 C C . GLY B 1 76 ? -45.771 9.399 -6.716 1.00 24.59 76 GLY B C 2
ATOM 4637 O O . GLY B 1 76 ? -46.387 8.430 -6.275 1.00 24.61 76 GLY B O 2
ATOM 4641 N N . ARG B 1 77 ? -46.349 10.409 -7.352 1.00 24.88 77 ARG B N 2
ATOM 4642 C CA . ARG B 1 77 ? -47.789 10.482 -7.543 1.00 25.24 77 ARG B CA 2
ATOM 4643 C C . ARG B 1 77 ? -48.118 10.415 -9.029 1.00 25.39 77 ARG B C 2
ATOM 4644 O O . ARG B 1 77 ? -49.094 9.784 -9.435 1.00 25.37 77 ARG B O 2
ATOM 4665 N N . LEU B 1 78 ? -47.295 11.072 -9.837 1.00 25.64 78 LEU B N 2
ATOM 4666 C CA . LEU B 1 78 ? -47.462 11.041 -11.281 1.00 25.94 78 LEU B CA 2
ATOM 4667 C C . LEU B 1 78 ? -46.344 10.213 -11.902 1.00 26.00 78 LEU B C 2
ATOM 4668 O O . LEU B 1 78 ? -45.345 10.805 -12.366 1.00 26.11 78 LEU B O 2
ATOM 4685 N N . GLY A 1 1 ? 17.472 -1.004 15.309 1.00 11.48 1 GLY A N 3
ATOM 4686 C CA . GLY A 1 1 ? 17.510 -0.011 16.409 1.00 10.92 1 GLY A CA 3
ATOM 4687 C C . GLY A 1 1 ? 18.579 1.034 16.193 1.00 10.31 1 GLY A C 3
ATOM 4688 O O . GLY A 1 1 ? 19.192 1.079 15.126 1.00 10.34 1 GLY A O 3
ATOM 4694 N N . PRO A 1 2 ? 18.827 1.898 17.193 1.00 9.98 2 PRO A N 3
ATOM 4695 C CA . PRO A 1 2 ? 19.863 2.937 17.105 1.00 9.63 2 PRO A CA 3
ATOM 4696 C C . PRO A 1 2 ? 21.271 2.345 17.100 1.00 9.06 2 PRO A C 3
ATOM 4697 O O . PRO A 1 2 ? 22.187 2.897 16.492 1.00 9.12 2 PRO A O 3
ATOM 4708 N N . LEU A 1 3 ? 21.426 1.221 17.786 1.00 8.75 3 LEU A N 3
ATOM 4709 C CA . LEU A 1 3 ? 22.692 0.507 17.827 1.00 8.46 3 LEU A CA 3
ATOM 4710 C C . LEU A 1 3 ? 22.661 -0.620 16.809 1.00 7.59 3 LEU A C 3
ATOM 4711 O O . LEU A 1 3 ? 22.026 -1.655 17.025 1.00 7.78 3 LEU A O 3
ATOM 4727 N N . GLY A 1 4 ? 23.326 -0.395 15.692 1.00 6.89 4 GLY A N 3
ATOM 4728 C CA . GLY A 1 4 ? 23.218 -1.287 14.565 1.00 6.24 4 GLY A CA 3
ATOM 4729 C C . GLY A 1 4 ? 22.362 -0.659 13.492 1.00 5.46 4 GLY A C 3
ATOM 4730 O O . GLY A 1 4 ? 22.740 0.364 12.924 1.00 5.49 4 GLY A O 3
ATOM 4734 N N . SER A 1 5 ? 21.199 -1.242 13.246 1.00 5.14 5 SER A N 3
ATOM 4735 C CA . SER A 1 5 ? 20.235 -0.678 12.307 1.00 4.77 5 SER A CA 3
ATOM 4736 C C . SER A 1 5 ? 19.014 -1.579 12.192 1.00 3.88 5 SER A C 3
ATOM 4737 O O . SER A 1 5 ? 17.878 -1.106 12.260 1.00 4.02 5 SER A O 3
ATOM 4745 N N . SER A 1 6 ? 19.268 -2.884 12.038 1.00 3.43 6 SER A N 3
ATOM 4746 C CA . SER A 1 6 ? 18.227 -3.873 11.749 1.00 2.89 6 SER A CA 3
ATOM 4747 C C . SER A 1 6 ? 17.677 -3.656 10.341 1.00 2.66 6 SER A C 3
ATOM 4748 O O . SER A 1 6 ? 16.709 -4.293 9.923 1.00 2.87 6 SER A O 3
ATOM 4756 N N . ALA A 1 7 ? 18.330 -2.760 9.602 1.00 2.47 7 ALA A N 3
ATOM 4757 C CA . ALA A 1 7 ? 17.911 -2.421 8.254 1.00 2.28 7 ALA A CA 3
ATOM 4758 C C . ALA A 1 7 ? 18.159 -3.587 7.313 1.00 2.05 7 ALA A C 3
ATOM 4759 O O . ALA A 1 7 ? 17.330 -3.882 6.461 1.00 1.85 7 ALA A O 3
ATOM 4766 N N . GLY A 1 8 ? 19.294 -4.255 7.493 1.00 2.13 8 GLY A N 3
ATOM 4767 C CA . GLY A 1 8 ? 19.628 -5.410 6.684 1.00 2.02 8 GLY A CA 3
ATOM 4768 C C . GLY A 1 8 ? 18.564 -6.485 6.746 1.00 1.90 8 GLY A C 3
ATOM 4769 O O . GLY A 1 8 ? 18.236 -7.093 5.734 1.00 1.76 8 GLY A O 3
ATOM 4773 N N . ALA A 1 9 ? 18.019 -6.710 7.932 1.00 2.01 9 ALA A N 3
ATOM 4774 C CA . ALA A 1 9 ? 16.970 -7.703 8.117 1.00 1.97 9 ALA A CA 3
ATOM 4775 C C . ALA A 1 9 ? 15.710 -7.320 7.350 1.00 1.73 9 ALA A C 3
ATOM 4776 O O . ALA A 1 9 ? 15.133 -8.137 6.629 1.00 1.64 9 ALA A O 3
ATOM 4783 N N . LEU A 1 10 ? 15.293 -6.067 7.503 1.00 1.68 10 LEU A N 3
ATOM 4784 C CA . LEU A 1 10 ? 14.112 -5.565 6.817 1.00 1.51 10 LEU A CA 3
ATOM 4785 C C . LEU A 1 10 ? 14.346 -5.524 5.312 1.00 1.33 10 LEU A C 3
ATOM 4786 O O . LEU A 1 10 ? 13.516 -5.991 4.533 1.00 1.21 10 LEU A O 3
ATOM 4802 N N . LEU A 1 11 ? 15.494 -4.995 4.925 1.00 1.38 11 LEU A N 3
ATOM 4803 C CA . LEU A 1 11 ? 15.868 -4.869 3.525 1.00 1.31 11 LEU A CA 3
ATOM 4804 C C . LEU A 1 11 ? 15.919 -6.247 2.864 1.00 1.29 11 LEU A C 3
ATOM 4805 O O . LEU A 1 11 ? 15.330 -6.460 1.809 1.00 1.22 11 LEU A O 3
ATOM 4821 N N . ALA A 1 12 ? 16.596 -7.190 3.512 1.00 1.43 12 ALA A N 3
ATOM 4822 C CA . ALA A 1 12 ? 16.758 -8.532 2.967 1.00 1.53 12 ALA A CA 3
ATOM 4823 C C . ALA A 1 12 ? 15.414 -9.215 2.745 1.00 1.49 12 ALA A C 3
ATOM 4824 O O . ALA A 1 12 ? 15.161 -9.755 1.669 1.00 1.51 12 ALA A O 3
ATOM 4831 N N . HIS A 1 13 ? 14.540 -9.163 3.748 1.00 1.46 13 HIS A N 3
ATOM 4832 C CA . HIS A 1 13 ? 13.291 -9.903 3.691 1.00 1.48 13 HIS A CA 3
ATOM 4833 C C . HIS A 1 13 ? 12.288 -9.205 2.772 1.00 1.27 13 HIS A C 3
ATOM 4834 O O . HIS A 1 13 ? 11.408 -9.841 2.205 1.00 1.32 13 HIS A O 3
ATOM 4849 N N . ALA A 1 14 ? 12.417 -7.893 2.632 1.00 1.09 14 ALA A N 3
ATOM 4850 C CA . ALA A 1 14 ? 11.553 -7.145 1.735 1.00 0.94 14 ALA A CA 3
ATOM 4851 C C . ALA A 1 14 ? 11.999 -7.327 0.286 1.00 1.00 14 ALA A C 3
ATOM 4852 O O . ALA A 1 14 ? 11.170 -7.388 -0.620 1.00 1.04 14 ALA A O 3
ATOM 4859 N N . ALA A 1 15 ? 13.309 -7.421 0.080 1.00 1.08 15 ALA A N 3
ATOM 4860 C CA . ALA A 1 15 ? 13.870 -7.606 -1.255 1.00 1.19 15 ALA A CA 3
ATOM 4861 C C . ALA A 1 15 ? 13.632 -9.020 -1.766 1.00 1.37 15 ALA A C 3
ATOM 4862 O O . ALA A 1 15 ? 13.408 -9.226 -2.962 1.00 1.46 15 ALA A O 3
ATOM 4869 N N . SER A 1 16 ? 13.681 -9.991 -0.864 1.00 1.47 16 SER A N 3
ATOM 4870 C CA . SER A 1 16 ? 13.449 -11.381 -1.229 1.00 1.68 16 SER A CA 3
ATOM 4871 C C . SER A 1 16 ? 12.008 -11.578 -1.688 1.00 1.68 16 SER A C 3
ATOM 4872 O O . SER A 1 16 ? 11.743 -12.283 -2.664 1.00 1.89 16 SER A O 3
ATOM 4880 N N . LEU A 1 17 ? 11.082 -10.950 -0.977 1.00 1.47 17 LEU A N 3
ATOM 4881 C CA . LEU A 1 17 ? 9.674 -11.012 -1.340 1.00 1.48 17 LEU A CA 3
ATOM 4882 C C . LEU A 1 17 ? 9.394 -10.072 -2.506 1.00 1.43 17 LEU A C 3
ATOM 4883 O O . LEU A 1 17 ? 8.480 -10.290 -3.295 1.00 1.55 17 LEU A O 3
ATOM 4899 N N . GLY A 1 18 ? 10.212 -9.037 -2.619 1.00 1.28 18 GLY A N 3
ATOM 4900 C CA . GLY A 1 18 ? 10.089 -8.104 -3.715 1.00 1.27 18 GLY A CA 3
ATOM 4901 C C . GLY A 1 18 ? 8.964 -7.111 -3.533 1.00 1.15 18 GLY A C 3
ATOM 4902 O O . GLY A 1 18 ? 8.236 -6.815 -4.481 1.00 1.27 18 GLY A O 3
ATOM 4906 N N . VAL A 1 19 ? 8.807 -6.605 -2.315 1.00 0.99 19 VAL A N 3
ATOM 4907 C CA . VAL A 1 19 ? 7.874 -5.522 -2.064 1.00 0.89 19 VAL A CA 3
ATOM 4908 C C . VAL A 1 19 ? 8.382 -4.261 -2.761 1.00 0.86 19 VAL A C 3
ATOM 4909 O O . VAL A 1 19 ? 9.578 -3.977 -2.726 1.00 0.84 19 VAL A O 3
ATOM 4922 N N . ARG A 1 20 ? 7.492 -3.539 -3.435 1.00 0.95 20 ARG A N 3
ATOM 4923 C CA . ARG A 1 20 ? 7.872 -2.340 -4.178 1.00 1.00 20 ARG A CA 3
ATOM 4924 C C . ARG A 1 20 ? 6.945 -1.176 -3.833 1.00 1.04 20 ARG A C 3
ATOM 4925 O O . ARG A 1 20 ? 5.724 -1.321 -3.921 1.00 1.14 20 ARG A O 3
ATOM 4946 N N . LEU A 1 21 ? 7.503 -0.032 -3.430 1.00 1.06 21 LEU A N 3
ATOM 4947 C CA . LEU A 1 21 ? 6.681 1.161 -3.224 1.00 1.22 21 LEU A CA 3
ATOM 4948 C C . LEU A 1 21 ? 7.301 2.387 -3.857 1.00 1.41 21 LEU A C 3
ATOM 4949 O O . LEU A 1 21 ? 8.326 2.877 -3.397 1.00 1.45 21 LEU A O 3
ATOM 4965 N N . TRP A 1 22 ? 6.595 2.948 -4.825 1.00 1.61 22 TRP A N 3
ATOM 4966 C CA . TRP A 1 22 ? 7.069 4.118 -5.544 1.00 1.82 22 TRP A CA 3
ATOM 4967 C C . TRP A 1 22 ? 5.979 5.171 -5.562 1.00 2.04 22 TRP A C 3
ATOM 4968 O O . TRP A 1 22 ? 4.787 4.846 -5.553 1.00 2.09 22 TRP A O 3
ATOM 4989 N N . VAL A 1 23 ? 6.372 6.428 -5.578 1.00 2.21 23 VAL A N 3
ATOM 4990 C CA . VAL A 1 23 ? 5.404 7.497 -5.490 1.00 2.44 23 VAL A CA 3
ATOM 4991 C C . VAL A 1 23 ? 5.088 8.076 -6.868 1.00 2.71 23 VAL A C 3
ATOM 4992 O O . VAL A 1 23 ? 5.985 8.415 -7.642 1.00 2.81 23 VAL A O 3
ATOM 5005 N N . GLU A 1 24 ? 3.803 8.163 -7.169 1.00 2.84 24 GLU A N 3
ATOM 5006 C CA . GLU A 1 24 ? 3.348 8.740 -8.421 1.00 3.15 24 GLU A CA 3
ATOM 5007 C C . GLU A 1 24 ? 2.448 9.925 -8.114 1.00 3.47 24 GLU A C 3
ATOM 5008 O O . GLU A 1 24 ? 1.385 9.774 -7.506 1.00 3.45 24 GLU A O 3
ATOM 5020 N N . GLY A 1 25 ? 2.881 11.104 -8.526 1.00 3.78 25 GLY A N 3
ATOM 5021 C CA . GLY A 1 25 ? 2.238 12.315 -8.070 1.00 4.13 25 GLY A CA 3
ATOM 5022 C C . GLY A 1 25 ? 2.523 12.533 -6.602 1.00 4.12 25 GLY A C 3
ATOM 5023 O O . GLY A 1 25 ? 3.656 12.833 -6.223 1.00 4.20 25 GLY A O 3
ATOM 5027 N N . GLU A 1 26 ? 1.509 12.365 -5.776 1.00 4.08 26 GLU A N 3
ATOM 5028 C CA . GLU A 1 26 ? 1.696 12.395 -4.336 1.00 4.12 26 GLU A CA 3
ATOM 5029 C C . GLU A 1 26 ? 1.344 11.042 -3.729 1.00 3.62 26 GLU A C 3
ATOM 5030 O O . GLU A 1 26 ? 1.696 10.753 -2.582 1.00 3.64 26 GLU A O 3
ATOM 5042 N N . ARG A 1 27 ? 0.660 10.204 -4.500 1.00 3.25 27 ARG A N 3
ATOM 5043 C CA . ARG A 1 27 ? 0.144 8.956 -3.970 1.00 2.79 27 ARG A CA 3
ATOM 5044 C C . ARG A 1 27 ? 1.126 7.814 -4.181 1.00 2.64 27 ARG A C 3
ATOM 5045 O O . ARG A 1 27 ? 1.822 7.741 -5.195 1.00 2.74 27 ARG A O 3
ATOM 5066 N N . LEU A 1 28 ? 1.161 6.922 -3.208 1.00 2.44 28 LEU A N 3
ATOM 5067 C CA . LEU A 1 28 ? 2.070 5.795 -3.214 1.00 2.27 28 LEU A CA 3
ATOM 5068 C C . LEU A 1 28 ? 1.453 4.633 -3.992 1.00 2.10 28 LEU A C 3
ATOM 5069 O O . LEU A 1 28 ? 0.299 4.273 -3.764 1.00 2.02 28 LEU A O 3
ATOM 5085 N N . ARG A 1 29 ? 2.211 4.085 -4.929 1.00 2.11 29 ARG A N 3
ATOM 5086 C CA . ARG A 1 29 ? 1.798 2.889 -5.653 1.00 2.02 29 ARG A CA 3
ATOM 5087 C C . ARG A 1 29 ? 2.440 1.672 -5.011 1.00 1.76 29 ARG A C 3
ATOM 5088 O O . ARG A 1 29 ? 3.652 1.652 -4.783 1.00 1.70 29 ARG A O 3
ATOM 5109 N N . PHE A 1 30 ? 1.637 0.665 -4.724 1.00 1.65 30 PHE A N 3
ATOM 5110 C CA . PHE A 1 30 ? 2.098 -0.464 -3.940 1.00 1.43 30 PHE A CA 3
ATOM 5111 C C . PHE A 1 30 ? 2.111 -1.739 -4.778 1.00 1.49 30 PHE A C 3
ATOM 5112 O O . PHE A 1 30 ? 1.136 -2.053 -5.461 1.00 1.69 30 PHE A O 3
ATOM 5129 N N . GLN A 1 31 ? 3.222 -2.461 -4.728 1.00 1.37 31 GLN A N 3
ATOM 5130 C CA . GLN A 1 31 ? 3.342 -3.735 -5.423 1.00 1.46 31 GLN A CA 3
ATOM 5131 C C . GLN A 1 31 ? 3.871 -4.799 -4.469 1.00 1.31 31 GLN A C 3
ATOM 5132 O O . GLN A 1 31 ? 4.934 -4.627 -3.866 1.00 1.14 31 GLN A O 3
ATOM 5146 N N . ALA A 1 32 ? 3.127 -5.886 -4.328 1.00 1.43 32 ALA A N 3
ATOM 5147 C CA . ALA A 1 32 ? 3.505 -6.962 -3.426 1.00 1.36 32 ALA A CA 3
ATOM 5148 C C . ALA A 1 32 ? 2.941 -8.293 -3.905 1.00 1.55 32 ALA A C 3
ATOM 5149 O O . ALA A 1 32 ? 1.793 -8.365 -4.347 1.00 1.69 32 ALA A O 3
ATOM 5156 N N . PRO A 1 33 ? 3.744 -9.361 -3.831 1.00 1.60 33 PRO A N 3
ATOM 5157 C CA . PRO A 1 33 ? 3.297 -10.703 -4.172 1.00 1.79 33 PRO A CA 3
ATOM 5158 C C . PRO A 1 33 ? 2.270 -11.217 -3.165 1.00 1.78 33 PRO A C 3
ATOM 5159 O O . PRO A 1 33 ? 2.222 -10.771 -2.015 1.00 1.62 33 PRO A O 3
ATOM 5170 N N . PRO A 1 34 ? 1.425 -12.153 -3.585 1.00 1.96 34 PRO A N 3
ATOM 5171 C CA . PRO A 1 34 ? 0.336 -12.656 -2.750 1.00 1.97 34 PRO A CA 3
ATOM 5172 C C . PRO A 1 34 ? 0.841 -13.333 -1.478 1.00 1.88 34 PRO A C 3
ATOM 5173 O O . PRO A 1 34 ? 1.639 -14.270 -1.528 1.00 1.95 34 PRO A O 3
ATOM 5184 N N . GLY A 1 35 ? 0.389 -12.825 -0.336 1.00 1.76 35 GLY A N 3
ATOM 5185 C CA . GLY A 1 35 ? 0.698 -13.448 0.935 1.00 1.72 35 GLY A CA 3
ATOM 5186 C C . GLY A 1 35 ? 1.625 -12.616 1.802 1.00 1.60 35 GLY A C 3
ATOM 5187 O O . GLY A 1 35 ? 1.553 -12.682 3.027 1.00 1.71 35 GLY A O 3
ATOM 5191 N N . VAL A 1 36 ? 2.477 -11.811 1.177 1.00 1.46 36 VAL A N 3
ATOM 5192 C CA . VAL A 1 36 ? 3.520 -11.090 1.911 1.00 1.34 36 VAL A CA 3
ATOM 5193 C C . VAL A 1 36 ? 3.019 -9.789 2.528 1.00 1.22 36 VAL A C 3
ATOM 5194 O O . VAL A 1 36 ? 3.697 -9.189 3.350 1.00 1.22 36 VAL A O 3
ATOM 5207 N N . MET A 1 37 ? 1.834 -9.362 2.141 1.00 1.18 37 MET A N 3
ATOM 5208 C CA . MET A 1 37 ? 1.310 -8.060 2.556 1.00 1.11 37 MET A CA 3
ATOM 5209 C C . MET A 1 37 ? 0.653 -8.127 3.938 1.00 1.14 37 MET A C 3
ATOM 5210 O O . MET A 1 37 ? -0.156 -7.270 4.291 1.00 1.18 37 MET A O 3
ATOM 5224 N N . THR A 1 38 ? 1.002 -9.148 4.708 1.00 1.18 38 THR A N 3
ATOM 5225 C CA . THR A 1 38 ? 0.437 -9.348 6.036 1.00 1.27 38 THR A CA 3
ATOM 5226 C C . THR A 1 38 ? 0.583 -8.092 6.902 1.00 1.26 38 THR A C 3
ATOM 5227 O O . THR A 1 38 ? 1.553 -7.341 6.767 1.00 1.16 38 THR A O 3
ATOM 5238 N N . PRO A 1 39 ? -0.391 -7.847 7.797 1.00 1.41 39 PRO A N 3
ATOM 5239 C CA . PRO A 1 39 ? -0.431 -6.636 8.629 1.00 1.46 39 PRO A CA 3
ATOM 5240 C C . PRO A 1 39 ? 0.873 -6.370 9.382 1.00 1.43 39 PRO A C 3
ATOM 5241 O O . PRO A 1 39 ? 1.259 -5.214 9.579 1.00 1.40 39 PRO A O 3
ATOM 5252 N N . GLU A 1 40 ? 1.560 -7.431 9.791 1.00 1.49 40 GLU A N 3
ATOM 5253 C CA . GLU A 1 40 ? 2.810 -7.267 10.513 1.00 1.53 40 GLU A CA 3
ATOM 5254 C C . GLU A 1 40 ? 3.899 -6.753 9.583 1.00 1.32 40 GLU A C 3
ATOM 5255 O O . GLU A 1 40 ? 4.736 -5.954 9.992 1.00 1.29 40 GLU A O 3
ATOM 5267 N N . LEU A 1 41 ? 3.869 -7.188 8.326 1.00 1.20 41 LEU A N 3
ATOM 5268 C CA . LEU A 1 41 ? 4.860 -6.751 7.353 1.00 1.02 41 LEU A CA 3
ATOM 5269 C C . LEU A 1 41 ? 4.726 -5.260 7.117 1.00 0.89 41 LEU A C 3
ATOM 5270 O O . LEU A 1 41 ? 5.718 -4.546 7.000 1.00 0.81 41 LEU A O 3
ATOM 5286 N N . GLN A 1 42 ? 3.487 -4.799 7.034 1.00 0.95 42 GLN A N 3
ATOM 5287 C CA . GLN A 1 42 ? 3.220 -3.381 6.907 1.00 0.95 42 GLN A CA 3
ATOM 5288 C C . GLN A 1 42 ? 3.788 -2.633 8.114 1.00 0.97 42 GLN A C 3
ATOM 5289 O O . GLN A 1 42 ? 4.323 -1.531 7.978 1.00 0.97 42 GLN A O 3
ATOM 5303 N N . SER A 1 43 ? 3.691 -3.253 9.285 1.00 1.06 43 SER A N 3
ATOM 5304 C CA . SER A 1 43 ? 4.261 -2.698 10.506 1.00 1.12 43 SER A CA 3
ATOM 5305 C C . SER A 1 43 ? 5.790 -2.701 10.429 1.00 1.02 43 SER A C 3
ATOM 5306 O O . SER A 1 43 ? 6.453 -1.865 11.045 1.00 1.08 43 SER A O 3
ATOM 5314 N N . ARG A 1 44 ? 6.341 -3.653 9.680 1.00 0.97 44 ARG A N 3
ATOM 5315 C CA . ARG A 1 44 ? 7.780 -3.720 9.457 1.00 0.98 44 ARG A CA 3
ATOM 5316 C C . ARG A 1 44 ? 8.216 -2.614 8.504 1.00 0.90 44 ARG A C 3
ATOM 5317 O O . ARG A 1 44 ? 9.233 -1.958 8.724 1.00 1.04 44 ARG A O 3
ATOM 5338 N N . LEU A 1 45 ? 7.441 -2.428 7.434 1.00 0.78 45 LEU A N 3
ATOM 5339 C CA . LEU A 1 45 ? 7.700 -1.363 6.469 1.00 0.80 45 LEU A CA 3
ATOM 5340 C C . LEU A 1 45 ? 7.577 -0.011 7.161 1.00 1.06 45 LEU A C 3
ATOM 5341 O O . LEU A 1 45 ? 8.368 0.904 6.926 1.00 1.25 45 LEU A O 3
ATOM 5357 N N . GLY A 1 46 ? 6.548 0.118 7.989 1.00 1.20 46 GLY A N 3
ATOM 5358 C CA . GLY A 1 46 ? 6.390 1.294 8.819 1.00 1.56 46 GLY A CA 3
ATOM 5359 C C . GLY A 1 46 ? 5.711 2.436 8.094 1.00 1.89 46 GLY A C 3
ATOM 5360 O O . GLY A 1 46 ? 5.116 3.311 8.721 1.00 2.30 46 GLY A O 3
ATOM 5364 N N . GLY A 1 47 ? 5.785 2.420 6.768 1.00 1.84 47 GLY A N 3
ATOM 5365 C CA . GLY A 1 47 ? 5.242 3.507 5.979 1.00 2.25 47 GLY A CA 3
ATOM 5366 C C . GLY A 1 47 ? 6.087 4.760 6.092 1.00 2.18 47 GLY A C 3
ATOM 5367 O O . GLY A 1 47 ? 5.642 5.858 5.745 1.00 2.57 47 GLY A O 3
ATOM 5371 N N . ALA A 1 48 ? 7.312 4.598 6.578 1.00 1.86 48 ALA A N 3
ATOM 5372 C CA . ALA A 1 48 ? 8.211 5.723 6.753 1.00 2.02 48 ALA A CA 3
ATOM 5373 C C . ALA A 1 48 ? 8.793 6.149 5.413 1.00 2.08 48 ALA A C 3
ATOM 5374 O O . ALA A 1 48 ? 9.009 5.324 4.526 1.00 1.94 48 ALA A O 3
ATOM 5381 N N . ARG A 1 49 ? 9.071 7.435 5.285 1.00 2.37 49 ARG A N 3
ATOM 5382 C CA . ARG A 1 49 ? 9.501 8.009 4.014 1.00 2.47 49 ARG A CA 3
ATOM 5383 C C . ARG A 1 49 ? 10.893 7.539 3.620 1.00 2.33 49 ARG A C 3
ATOM 5384 O O . ARG A 1 49 ? 11.092 7.052 2.510 1.00 2.17 49 ARG A O 3
ATOM 5405 N N . HIS A 1 50 ? 11.848 7.662 4.537 1.00 2.45 50 HIS A N 3
ATOM 5406 C CA . HIS A 1 50 ? 13.219 7.258 4.255 1.00 2.44 50 HIS A CA 3
ATOM 5407 C C . HIS A 1 50 ? 13.277 5.762 3.952 1.00 2.06 50 HIS A C 3
ATOM 5408 O O . HIS A 1 50 ? 14.060 5.308 3.114 1.00 1.95 50 HIS A O 3
ATOM 5423 N N . GLU A 1 51 ? 12.406 5.015 4.619 1.00 1.91 51 GLU A N 3
ATOM 5424 C CA . GLU A 1 51 ? 12.375 3.572 4.488 1.00 1.65 51 GLU A CA 3
ATOM 5425 C C . GLU A 1 51 ? 11.916 3.178 3.109 1.00 1.36 51 GLU A C 3
ATOM 5426 O O . GLU A 1 51 ? 12.521 2.336 2.453 1.00 1.19 51 GLU A O 3
ATOM 5438 N N . LEU A 1 52 ? 10.850 3.814 2.665 1.00 1.41 52 LEU A N 3
ATOM 5439 C CA . LEU A 1 52 ? 10.269 3.476 1.380 1.00 1.31 52 LEU A CA 3
ATOM 5440 C C . LEU A 1 52 ? 11.217 3.827 0.237 1.00 1.37 52 LEU A C 3
ATOM 5441 O O . LEU A 1 52 ? 11.217 3.168 -0.803 1.00 1.27 52 LEU A O 3
ATOM 5457 N N . ILE A 1 53 ? 12.029 4.858 0.439 1.00 1.59 53 ILE A N 3
ATOM 5458 C CA . ILE A 1 53 ? 13.060 5.221 -0.527 1.00 1.69 53 ILE A CA 3
ATOM 5459 C C . ILE A 1 53 ? 14.045 4.069 -0.697 1.00 1.43 53 ILE A C 3
ATOM 5460 O O . ILE A 1 53 ? 14.441 3.715 -1.807 1.00 1.32 53 ILE A O 3
ATOM 5476 N N . ALA A 1 54 ? 14.423 3.482 0.426 1.00 1.41 54 ALA A N 3
ATOM 5477 C CA . ALA A 1 54 ? 15.359 2.364 0.441 1.00 1.31 54 ALA A CA 3
ATOM 5478 C C . ALA A 1 54 ? 14.694 1.116 -0.122 1.00 1.00 54 ALA A C 3
ATOM 5479 O O . ALA A 1 54 ? 15.336 0.275 -0.760 1.00 0.95 54 ALA A O 3
ATOM 5486 N N . LEU A 1 55 ? 13.394 1.029 0.104 1.00 0.89 55 LEU A N 3
ATOM 5487 C CA . LEU A 1 55 ? 12.590 -0.084 -0.366 1.00 0.74 55 LEU A CA 3
ATOM 5488 C C . LEU A 1 55 ? 12.601 -0.057 -1.890 1.00 0.70 55 LEU A C 3
ATOM 5489 O O . LEU A 1 55 ? 12.668 -1.084 -2.564 1.00 0.73 55 LEU A O 3
ATOM 5505 N N . LEU A 1 56 ? 12.555 1.149 -2.409 1.00 0.81 56 LEU A N 3
ATOM 5506 C CA . LEU A 1 56 ? 12.678 1.411 -3.811 1.00 0.89 56 LEU A CA 3
ATOM 5507 C C . LEU A 1 56 ? 14.081 1.146 -4.323 1.00 0.83 56 LEU A C 3
ATOM 5508 O O . LEU A 1 56 ? 14.255 0.653 -5.432 1.00 0.90 56 LEU A O 3
ATOM 5524 N N . ARG A 1 57 ? 15.074 1.517 -3.526 1.00 0.82 57 ARG A N 3
ATOM 5525 C CA . ARG A 1 57 ? 16.481 1.244 -3.849 1.00 0.88 57 ARG A CA 3
ATOM 5526 C C . ARG A 1 57 ? 16.698 -0.230 -4.201 1.00 0.87 57 ARG A C 3
ATOM 5527 O O . ARG A 1 57 ? 17.599 -0.559 -4.974 1.00 0.98 57 ARG A O 3
ATOM 5548 N N . GLN A 1 58 ? 15.882 -1.112 -3.619 1.00 0.86 58 GLN A N 3
ATOM 5549 C CA . GLN A 1 58 ? 15.892 -2.532 -3.987 1.00 1.07 58 GLN A CA 3
ATOM 5550 C C . GLN A 1 58 ? 15.702 -2.703 -5.493 1.00 1.15 58 GLN A C 3
ATOM 5551 O O . GLN A 1 58 ? 16.435 -3.439 -6.150 1.00 1.40 58 GLN A O 3
ATOM 5565 N N . LEU A 1 59 ? 14.708 -2.004 -6.019 1.00 1.05 59 LEU A N 3
ATOM 5566 C CA . LEU A 1 59 ? 14.326 -2.111 -7.420 1.00 1.27 59 LEU A CA 3
ATOM 5567 C C . LEU A 1 59 ? 15.189 -1.194 -8.277 1.00 1.30 59 LEU A C 3
ATOM 5568 O O . LEU A 1 59 ? 15.507 -1.509 -9.423 1.00 1.61 59 LEU A O 3
ATOM 5584 N N . GLN A 1 60 ? 15.583 -0.075 -7.698 1.00 1.09 60 GLN A N 3
ATOM 5585 C CA . GLN A 1 60 ? 16.301 0.957 -8.426 1.00 1.19 60 GLN A CA 3
ATOM 5586 C C . GLN A 1 60 ? 17.754 0.547 -8.662 1.00 1.31 60 GLN A C 3
ATOM 5587 O O . GLN A 1 60 ? 18.510 0.333 -7.713 1.00 1.42 60 GLN A O 3
ATOM 5601 N N . PRO A 1 61 ? 18.160 0.417 -9.935 1.00 1.63 61 PRO A N 3
ATOM 5602 C CA . PRO A 1 61 ? 19.529 0.039 -10.291 1.00 2.01 61 PRO A CA 3
ATOM 5603 C C . PRO A 1 61 ? 20.532 1.140 -9.955 1.00 2.08 61 PRO A C 3
ATOM 5604 O O . PRO A 1 61 ? 20.256 2.325 -10.146 1.00 2.36 61 PRO A O 3
ATOM 5615 N N . SER A 1 62 ? 21.691 0.748 -9.451 1.00 2.35 62 SER A N 3
ATOM 5616 C CA . SER A 1 62 ? 22.719 1.706 -9.089 1.00 2.77 62 SER A CA 3
ATOM 5617 C C . SER A 1 62 ? 23.782 1.794 -10.186 1.00 3.39 62 SER A C 3
ATOM 5618 O O . SER A 1 62 ? 24.581 2.729 -10.208 1.00 4.06 62 SER A O 3
ATOM 5626 N N . SER A 1 63 ? 23.755 0.822 -11.104 1.00 3.76 63 SER A N 3
ATOM 5627 C CA . SER A 1 63 ? 24.745 0.721 -12.179 1.00 4.80 63 SER A CA 3
ATOM 5628 C C . SER A 1 63 ? 26.143 0.496 -11.600 1.00 5.45 63 SER A C 3
ATOM 5629 O O . SER A 1 63 ? 26.853 1.443 -11.257 1.00 5.86 63 SER A O 3
ATOM 5637 N N . GLN A 1 64 ? 26.527 -0.766 -11.498 1.00 5.91 64 GLN A N 3
ATOM 5638 C CA . GLN A 1 64 ? 27.760 -1.140 -10.821 1.00 6.83 64 GLN A CA 3
ATOM 5639 C C . GLN A 1 64 ? 28.856 -1.450 -11.828 1.00 7.75 64 GLN A C 3
ATOM 5640 O O . GLN A 1 64 ? 29.834 -0.712 -11.948 1.00 8.21 64 GLN A O 3
ATOM 5654 N N . GLY A 1 65 ? 28.680 -2.540 -12.557 1.00 8.24 65 GLY A N 3
ATOM 5655 C CA . GLY A 1 65 ? 29.691 -2.976 -13.493 1.00 9.27 65 GLY A CA 3
ATOM 5656 C C . GLY A 1 65 ? 30.564 -4.063 -12.902 1.00 9.91 65 GLY A C 3
ATOM 5657 O O . GLY A 1 65 ? 30.195 -4.681 -11.901 1.00 10.39 65 GLY A O 3
ATOM 5661 N N . GLY A 1 66 ? 31.717 -4.287 -13.503 1.00 10.11 66 GLY A N 3
ATOM 5662 C CA . GLY A 1 66 ? 32.615 -5.311 -13.017 1.00 10.90 66 GLY A CA 3
ATOM 5663 C C . GLY A 1 66 ? 32.604 -6.547 -13.894 1.00 11.22 66 GLY A C 3
ATOM 5664 O O . GLY A 1 66 ? 31.598 -7.257 -13.963 1.00 11.32 66 GLY A O 3
ATOM 5668 N N . SER A 1 67 ? 33.714 -6.798 -14.576 1.00 11.60 67 SER A N 3
ATOM 5669 C CA . SER A 1 67 ? 33.851 -7.983 -15.405 1.00 12.12 67 SER A CA 3
ATOM 5670 C C . SER A 1 67 ? 35.319 -8.266 -15.698 1.00 12.78 67 SER A C 3
ATOM 5671 O O . SER A 1 67 ? 35.955 -7.575 -16.500 1.00 13.15 67 SER A O 3
ATOM 5679 N N . LEU A 1 68 ? 35.864 -9.261 -15.017 1.00 13.08 68 LEU A N 3
ATOM 5680 C CA . LEU A 1 68 ? 37.226 -9.706 -15.269 1.00 13.85 68 LEU A CA 3
ATOM 5681 C C . LEU A 1 68 ? 37.219 -11.192 -15.615 1.00 14.29 68 LEU A C 3
ATOM 5682 O O . LEU A 1 68 ? 38.263 -11.830 -15.735 1.00 14.49 68 LEU A O 3
ATOM 5698 N N . LEU A 1 69 ? 36.019 -11.729 -15.795 1.00 14.58 69 LEU A N 3
ATOM 5699 C CA . LEU A 1 69 ? 35.852 -13.147 -16.080 1.00 15.13 69 LEU A CA 3
ATOM 5700 C C . LEU A 1 69 ? 36.016 -13.439 -17.559 1.00 15.66 69 LEU A C 3
ATOM 5701 O O . LEU A 1 69 ? 36.338 -14.561 -17.947 1.00 15.98 69 LEU A O 3
ATOM 5717 N N . ALA A 1 70 ? 35.787 -12.436 -18.384 1.00 15.87 70 ALA A N 3
ATOM 5718 C CA . ALA A 1 70 ? 35.935 -12.608 -19.811 1.00 16.47 70 ALA A CA 3
ATOM 5719 C C . ALA A 1 70 ? 37.042 -11.707 -20.345 1.00 16.76 70 ALA A C 3
ATOM 5720 O O . ALA A 1 70 ? 36.967 -10.483 -20.240 1.00 16.70 70 ALA A O 3
ATOM 5727 N N . PRO A 1 71 ? 38.079 -12.309 -20.945 1.00 17.21 71 PRO A N 3
ATOM 5728 C CA . PRO A 1 71 ? 39.246 -11.583 -21.441 1.00 17.64 71 PRO A CA 3
ATOM 5729 C C . PRO A 1 71 ? 38.991 -10.971 -22.813 1.00 18.20 71 PRO A C 3
ATOM 5730 O O . PRO A 1 71 ? 39.879 -10.935 -23.668 1.00 18.72 71 PRO A O 3
ATOM 5741 N N . VAL A 1 72 ? 37.783 -10.456 -22.991 1.00 18.18 72 VAL A N 3
ATOM 5742 C CA . VAL A 1 72 ? 37.334 -9.925 -24.267 1.00 18.79 72 VAL A CA 3
ATOM 5743 C C . VAL A 1 72 ? 38.200 -8.750 -24.730 1.00 19.11 72 VAL A C 3
ATOM 5744 O O . VAL A 1 72 ? 38.123 -7.641 -24.193 1.00 19.16 72 VAL A O 3
ATOM 5757 N N . ALA A 1 73 ? 39.078 -9.046 -25.690 1.00 19.45 73 ALA A N 3
ATOM 5758 C CA . ALA A 1 73 ? 39.965 -8.055 -26.305 1.00 19.89 73 ALA A CA 3
ATOM 5759 C C . ALA A 1 73 ? 40.919 -7.419 -25.290 1.00 20.36 73 ALA A C 3
ATOM 5760 O O . ALA A 1 73 ? 41.628 -6.468 -25.613 1.00 20.52 73 ALA A O 3
ATOM 5767 N N . ARG A 1 74 ? 40.934 -7.959 -24.066 1.00 20.70 74 ARG A N 3
ATOM 5768 C CA . ARG A 1 74 ? 41.745 -7.417 -22.971 1.00 21.28 74 ARG A CA 3
ATOM 5769 C C . ARG A 1 74 ? 41.454 -5.933 -22.747 1.00 21.56 74 ARG A C 3
ATOM 5770 O O . ARG A 1 74 ? 42.329 -5.178 -22.321 1.00 22.00 74 ARG A O 3
ATOM 5791 N N . ASN A 1 75 ? 40.224 -5.523 -23.035 1.00 21.40 75 ASN A N 3
ATOM 5792 C CA . ASN A 1 75 ? 39.825 -4.128 -22.866 1.00 21.77 75 ASN A CA 3
ATOM 5793 C C . ASN A 1 75 ? 39.779 -3.764 -21.392 1.00 22.10 75 ASN A C 3
ATOM 5794 O O . ASN A 1 75 ? 38.817 -4.087 -20.689 1.00 22.18 75 ASN A O 3
ATOM 5805 N N . GLY A 1 76 ? 40.825 -3.101 -20.928 1.00 22.40 76 GLY A N 3
ATOM 5806 C CA . GLY A 1 76 ? 40.893 -2.701 -19.544 1.00 22.84 76 GLY A CA 3
ATOM 5807 C C . GLY A 1 76 ? 39.926 -1.582 -19.232 1.00 23.17 76 GLY A C 3
ATOM 5808 O O . GLY A 1 76 ? 40.121 -0.444 -19.666 1.00 22.82 76 GLY A O 3
ATOM 5812 N N . ARG A 1 77 ? 38.874 -1.908 -18.497 1.00 23.94 77 ARG A N 3
ATOM 5813 C CA . ARG A 1 77 ? 37.870 -0.923 -18.123 1.00 24.42 77 ARG A CA 3
ATOM 5814 C C . ARG A 1 77 ? 38.368 -0.087 -16.948 1.00 24.95 77 ARG A C 3
ATOM 5815 O O . ARG A 1 77 ? 37.867 1.007 -16.684 1.00 25.38 77 ARG A O 3
ATOM 5836 N N . LEU A 1 78 ? 39.364 -0.615 -16.255 1.00 25.00 78 LEU A N 3
ATOM 5837 C CA . LEU A 1 78 ? 40.027 0.101 -15.179 1.00 25.59 78 LEU A CA 3
ATOM 5838 C C . LEU A 1 78 ? 41.535 -0.086 -15.301 1.00 25.89 78 LEU A C 3
ATOM 5839 O O . LEU A 1 78 ? 42.225 0.883 -15.677 1.00 26.21 78 LEU A O 3
ATOM 5856 N N . GLY B 1 1 ? -19.590 -5.101 5.910 1.00 14.86 1 GLY B N 3
ATOM 5857 C CA . GLY B 1 1 ? -20.183 -5.229 4.559 1.00 14.51 1 GLY B CA 3
ATOM 5858 C C . GLY B 1 1 ? -19.806 -4.067 3.666 1.00 13.80 1 GLY B C 3
ATOM 5859 O O . GLY B 1 1 ? -19.158 -3.125 4.122 1.00 13.50 1 GLY B O 3
ATOM 5865 N N . PRO B 1 2 ? -20.201 -4.107 2.384 1.00 13.67 2 PRO B N 3
ATOM 5866 C CA . PRO B 1 2 ? -19.869 -3.051 1.422 1.00 13.18 2 PRO B CA 3
ATOM 5867 C C . PRO B 1 2 ? -20.602 -1.739 1.707 1.00 12.84 2 PRO B C 3
ATOM 5868 O O . PRO B 1 2 ? -21.836 -1.682 1.670 1.00 13.20 2 PRO B O 3
ATOM 5879 N N . LEU B 1 3 ? -19.838 -0.691 1.995 1.00 12.32 3 LEU B N 3
ATOM 5880 C CA . LEU B 1 3 ? -20.398 0.628 2.253 1.00 12.14 3 LEU B CA 3
ATOM 5881 C C . LEU B 1 3 ? -19.679 1.685 1.418 1.00 11.47 3 LEU B C 3
ATOM 5882 O O . LEU B 1 3 ? -18.459 1.638 1.264 1.00 11.48 3 LEU B O 3
ATOM 5898 N N . GLY B 1 4 ? -20.439 2.626 0.878 1.00 11.08 4 GLY B N 3
ATOM 5899 C CA . GLY B 1 4 ? -19.860 3.681 0.071 1.00 10.64 4 GLY B CA 3
ATOM 5900 C C . GLY B 1 4 ? -19.956 3.382 -1.411 1.00 9.87 4 GLY B C 3
ATOM 5901 O O . GLY B 1 4 ? -20.026 2.221 -1.813 1.00 9.79 4 GLY B O 3
ATOM 5905 N N . SER B 1 5 ? -19.979 4.424 -2.228 1.00 9.53 5 SER B N 3
ATOM 5906 C CA . SER B 1 5 ? -20.037 4.255 -3.671 1.00 9.04 5 SER B CA 3
ATOM 5907 C C . SER B 1 5 ? -18.642 4.363 -4.280 1.00 8.12 5 SER B C 3
ATOM 5908 O O . SER B 1 5 ? -17.972 5.389 -4.149 1.00 7.94 5 SER B O 3
ATOM 5916 N N . SER B 1 6 ? -18.214 3.290 -4.928 1.00 7.78 6 SER B N 3
ATOM 5917 C CA . SER B 1 6 ? -16.915 3.239 -5.587 1.00 7.11 6 SER B CA 3
ATOM 5918 C C . SER B 1 6 ? -16.956 2.198 -6.698 1.00 6.30 6 SER B C 3
ATOM 5919 O O . SER B 1 6 ? -15.997 1.449 -6.896 1.00 6.44 6 SER B O 3
ATOM 5927 N N . ALA B 1 7 ? -18.072 2.185 -7.430 1.00 5.78 7 ALA B N 3
ATOM 5928 C CA . ALA B 1 7 ? -18.373 1.141 -8.408 1.00 5.35 7 ALA B CA 3
ATOM 5929 C C . ALA B 1 7 ? -18.679 -0.164 -7.683 1.00 4.62 7 ALA B C 3
ATOM 5930 O O . ALA B 1 7 ? -17.823 -0.717 -6.995 1.00 4.08 7 ALA B O 3
ATOM 5937 N N . GLY B 1 8 ? -19.909 -0.638 -7.846 1.00 4.66 8 GLY B N 3
ATOM 5938 C CA . GLY B 1 8 ? -20.416 -1.766 -7.078 1.00 4.09 8 GLY B CA 3
ATOM 5939 C C . GLY B 1 8 ? -19.481 -2.961 -7.032 1.00 4.04 8 GLY B C 3
ATOM 5940 O O . GLY B 1 8 ? -19.211 -3.489 -5.954 1.00 3.54 8 GLY B O 3
ATOM 5944 N N . ALA B 1 9 ? -18.980 -3.380 -8.185 1.00 4.69 9 ALA B N 3
ATOM 5945 C CA . ALA B 1 9 ? -18.105 -4.544 -8.257 1.00 4.91 9 ALA B CA 3
ATOM 5946 C C . ALA B 1 9 ? -16.807 -4.309 -7.491 1.00 4.50 9 ALA B C 3
ATOM 5947 O O . ALA B 1 9 ? -16.391 -5.146 -6.682 1.00 4.40 9 ALA B O 3
ATOM 5954 N N . LEU B 1 10 ? -16.179 -3.164 -7.731 1.00 4.38 10 LEU B N 3
ATOM 5955 C CA . LEU B 1 10 ? -14.933 -2.818 -7.062 1.00 3.97 10 LEU B CA 3
ATOM 5956 C C . LEU B 1 10 ? -15.148 -2.684 -5.559 1.00 3.17 10 LEU B C 3
ATOM 5957 O O . LEU B 1 10 ? -14.397 -3.245 -4.762 1.00 2.96 10 LEU B O 3
ATOM 5973 N N . LEU B 1 11 ? -16.196 -1.968 -5.185 1.00 2.86 11 LEU B N 3
ATOM 5974 C CA . LEU B 1 11 ? -16.505 -1.729 -3.784 1.00 2.18 11 LEU B CA 3
ATOM 5975 C C . LEU B 1 11 ? -16.799 -3.052 -3.072 1.00 2.26 11 LEU B C 3
ATOM 5976 O O . LEU B 1 11 ? -16.242 -3.332 -2.014 1.00 2.13 11 LEU B O 3
ATOM 5992 N N . ALA B 1 12 ? -17.644 -3.876 -3.680 1.00 2.76 12 ALA B N 3
ATOM 5993 C CA . ALA B 1 12 ? -18.065 -5.131 -3.068 1.00 3.14 12 ALA B CA 3
ATOM 5994 C C . ALA B 1 12 ? -16.884 -6.071 -2.828 1.00 3.58 12 ALA B C 3
ATOM 5995 O O . ALA B 1 12 ? -16.731 -6.617 -1.734 1.00 3.74 12 ALA B O 3
ATOM 6002 N N . HIS B 1 13 ? -16.036 -6.253 -3.838 1.00 3.94 13 HIS B N 3
ATOM 6003 C CA . HIS B 1 13 ? -14.944 -7.215 -3.720 1.00 4.46 13 HIS B CA 3
ATOM 6004 C C . HIS B 1 13 ? -13.820 -6.670 -2.833 1.00 4.06 13 HIS B C 3
ATOM 6005 O O . HIS B 1 13 ? -13.094 -7.436 -2.211 1.00 4.48 13 HIS B O 3
ATOM 6020 N N . ALA B 1 14 ? -13.681 -5.353 -2.774 1.00 3.33 14 ALA B N 3
ATOM 6021 C CA . ALA B 1 14 ? -12.669 -4.746 -1.921 1.00 2.95 14 ALA B CA 3
ATOM 6022 C C . ALA B 1 14 ? -13.109 -4.764 -0.458 1.00 2.97 14 ALA B C 3
ATOM 6023 O O . ALA B 1 14 ? -12.298 -4.997 0.437 1.00 3.30 14 ALA B O 3
ATOM 6030 N N . ALA B 1 15 ? -14.397 -4.523 -0.227 1.00 2.80 15 ALA B N 3
ATOM 6031 C CA . ALA B 1 15 ? -14.948 -4.511 1.122 1.00 3.07 15 ALA B CA 3
ATOM 6032 C C . ALA B 1 15 ? -14.971 -5.908 1.722 1.00 3.91 15 ALA B C 3
ATOM 6033 O O . ALA B 1 15 ? -14.676 -6.090 2.906 1.00 4.37 15 ALA B O 3
ATOM 6040 N N . SER B 1 16 ? -15.309 -6.896 0.903 1.00 4.22 16 SER B N 3
ATOM 6041 C CA . SER B 1 16 ? -15.350 -8.276 1.360 1.00 5.05 16 SER B CA 3
ATOM 6042 C C . SER B 1 16 ? -13.959 -8.751 1.764 1.00 5.46 16 SER B C 3
ATOM 6043 O O . SER B 1 16 ? -13.797 -9.437 2.773 1.00 6.10 16 SER B O 3
ATOM 6051 N N . LEU B 1 17 ? -12.953 -8.364 0.986 1.00 5.11 17 LEU B N 3
ATOM 6052 C CA . LEU B 1 17 ? -11.572 -8.708 1.306 1.00 5.45 17 LEU B CA 3
ATOM 6053 C C . LEU B 1 17 ? -11.065 -7.845 2.454 1.00 5.30 17 LEU B C 3
ATOM 6054 O O . LEU B 1 17 ? -10.170 -8.241 3.194 1.00 5.77 17 LEU B O 3
ATOM 6070 N N . GLY B 1 18 ? -11.659 -6.672 2.610 1.00 4.72 18 GLY B N 3
ATOM 6071 C CA . GLY B 1 18 ? -11.295 -5.800 3.706 1.00 4.73 18 GLY B CA 3
ATOM 6072 C C . GLY B 1 18 ? -10.038 -5.006 3.428 1.00 4.26 18 GLY B C 3
ATOM 6073 O O . GLY B 1 18 ? -9.223 -4.788 4.328 1.00 4.55 18 GLY B O 3
ATOM 6077 N N . VAL B 1 19 ? -9.873 -4.578 2.184 1.00 3.60 19 VAL B N 3
ATOM 6078 C CA . VAL B 1 19 ? -8.742 -3.740 1.814 1.00 3.07 19 VAL B CA 3
ATOM 6079 C C . VAL B 1 19 ? -8.922 -2.354 2.422 1.00 2.71 19 VAL B C 3
ATOM 6080 O O . VAL B 1 19 ? -10.015 -1.788 2.365 1.00 2.39 19 VAL B O 3
ATOM 6093 N N . ARG B 1 20 ? -7.868 -1.832 3.039 1.00 2.95 20 ARG B N 3
ATOM 6094 C CA . ARG B 1 20 ? -7.939 -0.549 3.728 1.00 3.09 20 ARG B CA 3
ATOM 6095 C C . ARG B 1 20 ? -6.784 0.359 3.313 1.00 2.88 20 ARG B C 3
ATOM 6096 O O . ARG B 1 20 ? -5.625 -0.053 3.335 1.00 2.99 20 ARG B O 3
ATOM 6117 N N . LEU B 1 21 ? -7.105 1.584 2.920 1.00 2.77 21 LEU B N 3
ATOM 6118 C CA . LEU B 1 21 ? -6.086 2.587 2.632 1.00 2.92 21 LEU B CA 3
ATOM 6119 C C . LEU B 1 21 ? -6.462 3.911 3.279 1.00 3.68 21 LEU B C 3
ATOM 6120 O O . LEU B 1 21 ? -7.525 4.462 3.002 1.00 3.80 21 LEU B O 3
ATOM 6136 N N . TRP B 1 22 ? -5.583 4.428 4.121 1.00 4.27 22 TRP B N 3
ATOM 6137 C CA . TRP B 1 22 ? -5.816 5.706 4.775 1.00 5.07 22 TRP B CA 3
ATOM 6138 C C . TRP B 1 22 ? -4.538 6.531 4.763 1.00 5.46 22 TRP B C 3
ATOM 6139 O O . TRP B 1 22 ? -3.433 5.986 4.800 1.00 5.34 22 TRP B O 3
ATOM 6160 N N . VAL B 1 23 ? -4.685 7.843 4.694 1.00 5.98 23 VAL B N 3
ATOM 6161 C CA . VAL B 1 23 ? -3.537 8.721 4.571 1.00 6.42 23 VAL B CA 3
ATOM 6162 C C . VAL B 1 23 ? -3.133 9.300 5.924 1.00 7.21 23 VAL B C 3
ATOM 6163 O O . VAL B 1 23 ? -3.957 9.841 6.663 1.00 7.74 23 VAL B O 3
ATOM 6176 N N . GLU B 1 24 ? -1.861 9.155 6.243 1.00 7.30 24 GLU B N 3
ATOM 6177 C CA . GLU B 1 24 ? -1.296 9.723 7.450 1.00 8.08 24 GLU B CA 3
ATOM 6178 C C . GLU B 1 24 ? -0.207 10.709 7.046 1.00 8.45 24 GLU B C 3
ATOM 6179 O O . GLU B 1 24 ? 0.789 10.327 6.426 1.00 8.09 24 GLU B O 3
ATOM 6191 N N . GLY B 1 25 ? -0.407 11.973 7.381 1.00 9.20 25 GLY B N 3
ATOM 6192 C CA . GLY B 1 25 ? 0.433 13.015 6.839 1.00 9.66 25 GLY B CA 3
ATOM 6193 C C . GLY B 1 25 ? 0.168 13.192 5.361 1.00 9.29 25 GLY B C 3
ATOM 6194 O O . GLY B 1 25 ? -0.888 13.690 4.971 1.00 9.46 25 GLY B O 3
ATOM 6198 N N . GLU B 1 26 ? 1.117 12.782 4.538 1.00 8.83 26 GLU B N 3
ATOM 6199 C CA . GLU B 1 26 ? 0.923 12.767 3.098 1.00 8.54 26 GLU B CA 3
ATOM 6200 C C . GLU B 1 26 ? 1.008 11.336 2.571 1.00 7.58 26 GLU B C 3
ATOM 6201 O O . GLU B 1 26 ? 0.596 11.043 1.444 1.00 7.39 26 GLU B O 3
ATOM 6213 N N . ARG B 1 27 ? 1.535 10.444 3.400 1.00 7.08 27 ARG B N 3
ATOM 6214 C CA . ARG B 1 27 ? 1.859 9.102 2.960 1.00 6.17 27 ARG B CA 3
ATOM 6215 C C . ARG B 1 27 ? 0.714 8.136 3.249 1.00 5.81 27 ARG B C 3
ATOM 6216 O O . ARG B 1 27 ? 0.051 8.218 4.283 1.00 6.17 27 ARG B O 3
ATOM 6237 N N . LEU B 1 28 ? 0.503 7.221 2.317 1.00 5.18 28 LEU B N 3
ATOM 6238 C CA . LEU B 1 28 ? -0.612 6.288 2.371 1.00 4.75 28 LEU B CA 3
ATOM 6239 C C . LEU B 1 28 ? -0.234 5.060 3.200 1.00 4.35 28 LEU B C 3
ATOM 6240 O O . LEU B 1 28 ? 0.847 4.499 3.025 1.00 3.95 28 LEU B O 3
ATOM 6256 N N . ARG B 1 29 ? -1.114 4.675 4.118 1.00 4.62 29 ARG B N 3
ATOM 6257 C CA . ARG B 1 29 ? -0.950 3.444 4.887 1.00 4.54 29 ARG B CA 3
ATOM 6258 C C . ARG B 1 29 ? -1.842 2.361 4.295 1.00 3.87 29 ARG B C 3
ATOM 6259 O O . ARG B 1 29 ? -3.031 2.591 4.065 1.00 3.74 29 ARG B O 3
ATOM 6280 N N . PHE B 1 30 ? -1.276 1.189 4.059 1.00 3.54 30 PHE B N 3
ATOM 6281 C CA . PHE B 1 30 ? -1.976 0.138 3.336 1.00 3.01 30 PHE B CA 3
ATOM 6282 C C . PHE B 1 30 ? -2.253 -1.056 4.247 1.00 3.62 30 PHE B C 3
ATOM 6283 O O . PHE B 1 30 ? -1.364 -1.530 4.948 1.00 4.16 30 PHE B O 3
ATOM 6300 N N . GLN B 1 31 ? -3.485 -1.536 4.233 1.00 3.62 31 GLN B N 3
ATOM 6301 C CA . GLN B 1 31 ? -3.850 -2.714 5.005 1.00 4.28 31 GLN B CA 3
ATOM 6302 C C . GLN B 1 31 ? -4.596 -3.699 4.119 1.00 4.09 31 GLN B C 3
ATOM 6303 O O . GLN B 1 31 ? -5.639 -3.365 3.554 1.00 3.68 31 GLN B O 3
ATOM 6317 N N . ALA B 1 32 ? -4.064 -4.903 3.998 1.00 4.50 32 ALA B N 3
ATOM 6318 C CA . ALA B 1 32 ? -4.669 -5.913 3.148 1.00 4.62 32 ALA B CA 3
ATOM 6319 C C . ALA B 1 32 ? -4.341 -7.312 3.648 1.00 5.46 32 ALA B C 3
ATOM 6320 O O . ALA B 1 32 ? -3.197 -7.602 3.995 1.00 5.75 32 ALA B O 3
ATOM 6327 N N . PRO B 1 33 ? -5.349 -8.197 3.707 1.00 5.89 33 PRO B N 3
ATOM 6328 C CA . PRO B 1 33 ? -5.148 -9.592 4.099 1.00 6.71 33 PRO B CA 3
ATOM 6329 C C . PRO B 1 33 ? -4.257 -10.340 3.106 1.00 6.87 33 PRO B C 3
ATOM 6330 O O . PRO B 1 33 ? -4.170 -9.966 1.930 1.00 6.45 33 PRO B O 3
ATOM 6341 N N . PRO B 1 34 ? -3.580 -11.400 3.561 1.00 7.55 34 PRO B N 3
ATOM 6342 C CA . PRO B 1 34 ? -2.647 -12.155 2.722 1.00 7.81 34 PRO B CA 3
ATOM 6343 C C . PRO B 1 34 ? -3.308 -12.728 1.471 1.00 8.02 34 PRO B C 3
ATOM 6344 O O . PRO B 1 34 ? -4.301 -13.451 1.551 1.00 8.45 34 PRO B O 3
ATOM 6355 N N . GLY B 1 35 ? -2.766 -12.369 0.315 1.00 7.75 35 GLY B N 3
ATOM 6356 C CA . GLY B 1 35 ? -3.213 -12.960 -0.929 1.00 8.09 35 GLY B CA 3
ATOM 6357 C C . GLY B 1 35 ? -3.955 -11.988 -1.825 1.00 7.59 35 GLY B C 3
ATOM 6358 O O . GLY B 1 35 ? -3.856 -12.068 -3.047 1.00 7.78 35 GLY B O 3
ATOM 6362 N N . VAL B 1 36 ? -4.667 -11.043 -1.223 1.00 7.00 36 VAL B N 3
ATOM 6363 C CA . VAL B 1 36 ? -5.549 -10.151 -1.977 1.00 6.54 36 VAL B CA 3
ATOM 6364 C C . VAL B 1 36 ? -4.802 -8.943 -2.542 1.00 5.96 36 VAL B C 3
ATOM 6365 O O . VAL B 1 36 ? -5.402 -8.075 -3.164 1.00 5.81 36 VAL B O 3
ATOM 6378 N N . MET B 1 37 ? -3.497 -8.894 -2.339 1.00 5.73 37 MET B N 3
ATOM 6379 C CA . MET B 1 37 ? -2.709 -7.740 -2.765 1.00 5.13 37 MET B CA 3
ATOM 6380 C C . MET B 1 37 ? -2.122 -7.961 -4.159 1.00 5.49 37 MET B C 3
ATOM 6381 O O . MET B 1 37 ? -1.161 -7.302 -4.551 1.00 5.20 37 MET B O 3
ATOM 6395 N N . THR B 1 38 ? -2.705 -8.898 -4.893 1.00 6.18 38 THR B N 3
ATOM 6396 C CA . THR B 1 38 ? -2.246 -9.233 -6.235 1.00 6.68 38 THR B CA 3
ATOM 6397 C C . THR B 1 38 ? -2.164 -7.996 -7.139 1.00 6.35 38 THR B C 3
ATOM 6398 O O . THR B 1 38 ? -2.974 -7.071 -7.021 1.00 5.90 38 THR B O 3
ATOM 6409 N N . PRO B 1 39 ? -1.171 -7.975 -8.050 1.00 6.65 39 PRO B N 3
ATOM 6410 C CA . PRO B 1 39 ? -0.924 -6.839 -8.951 1.00 6.53 39 PRO B CA 3
ATOM 6411 C C . PRO B 1 39 ? -2.180 -6.343 -9.666 1.00 6.66 39 PRO B C 3
ATOM 6412 O O . PRO B 1 39 ? -2.371 -5.137 -9.828 1.00 6.35 39 PRO B O 3
ATOM 6423 N N . GLU B 1 40 ? -3.036 -7.269 -10.090 1.00 7.16 40 GLU B N 3
ATOM 6424 C CA . GLU B 1 40 ? -4.252 -6.894 -10.799 1.00 7.32 40 GLU B CA 3
ATOM 6425 C C . GLU B 1 40 ? -5.187 -6.118 -9.884 1.00 6.59 40 GLU B C 3
ATOM 6426 O O . GLU B 1 40 ? -5.844 -5.172 -10.316 1.00 6.46 40 GLU B O 3
ATOM 6438 N N . LEU B 1 41 ? -5.230 -6.499 -8.612 1.00 6.17 41 LEU B N 3
ATOM 6439 C CA . LEU B 1 41 ? -6.112 -5.844 -7.659 1.00 5.47 41 LEU B CA 3
ATOM 6440 C C . LEU B 1 41 ? -5.642 -4.419 -7.407 1.00 4.86 41 LEU B C 3
ATOM 6441 O O . LEU B 1 41 ? -6.454 -3.516 -7.214 1.00 4.46 41 LEU B O 3
ATOM 6457 N N . GLN B 1 42 ? -4.330 -4.215 -7.434 1.00 4.84 42 GLN B N 3
ATOM 6458 C CA . GLN B 1 42 ? -3.768 -2.875 -7.335 1.00 4.35 42 GLN B CA 3
ATOM 6459 C C . GLN B 1 42 ? -4.213 -2.033 -8.528 1.00 4.69 42 GLN B C 3
ATOM 6460 O O . GLN B 1 42 ? -4.515 -0.849 -8.390 1.00 4.37 42 GLN B O 3
ATOM 6474 N N . SER B 1 43 ? -4.281 -2.664 -9.692 1.00 5.44 43 SER B N 3
ATOM 6475 C CA . SER B 1 43 ? -4.757 -2.003 -10.897 1.00 5.93 43 SER B CA 3
ATOM 6476 C C . SER B 1 43 ? -6.254 -1.710 -10.782 1.00 5.79 43 SER B C 3
ATOM 6477 O O . SER B 1 43 ? -6.736 -0.691 -11.280 1.00 5.94 43 SER B O 3
ATOM 6485 N N . ARG B 1 44 ? -6.977 -2.605 -10.109 1.00 5.57 44 ARG B N 3
ATOM 6486 C CA . ARG B 1 44 ? -8.400 -2.409 -9.854 1.00 5.41 44 ARG B CA 3
ATOM 6487 C C . ARG B 1 44 ? -8.606 -1.185 -8.968 1.00 4.69 44 ARG B C 3
ATOM 6488 O O . ARG B 1 44 ? -9.492 -0.367 -9.217 1.00 4.71 44 ARG B O 3
ATOM 6509 N N . LEU B 1 45 ? -7.775 -1.066 -7.936 1.00 4.13 45 LEU B N 3
ATOM 6510 C CA . LEU B 1 45 ? -7.815 0.091 -7.051 1.00 3.49 45 LEU B CA 3
ATOM 6511 C C . LEU B 1 45 ? -7.404 1.344 -7.815 1.00 3.91 45 LEU B C 3
ATOM 6512 O O . LEU B 1 45 ? -8.007 2.408 -7.671 1.00 3.85 45 LEU B O 3
ATOM 6528 N N . GLY B 1 46 ? -6.349 1.210 -8.611 1.00 4.49 46 GLY B N 3
ATOM 6529 C CA . GLY B 1 46 ? -5.922 2.285 -9.484 1.00 5.11 46 GLY B CA 3
ATOM 6530 C C . GLY B 1 46 ? -5.027 3.279 -8.779 1.00 4.95 46 GLY B C 3
ATOM 6531 O O . GLY B 1 46 ? -4.247 3.991 -9.416 1.00 5.58 46 GLY B O 3
ATOM 6535 N N . GLY B 1 47 ? -5.127 3.314 -7.457 1.00 4.20 47 GLY B N 3
ATOM 6536 C CA . GLY B 1 47 ? -4.403 4.298 -6.684 1.00 4.08 47 GLY B CA 3
ATOM 6537 C C . GLY B 1 47 ? -4.997 5.680 -6.853 1.00 4.27 47 GLY B C 3
ATOM 6538 O O . GLY B 1 47 ? -4.334 6.687 -6.594 1.00 4.50 47 GLY B O 3
ATOM 6542 N N . ALA B 1 48 ? -6.247 5.721 -7.299 1.00 4.37 48 ALA B N 3
ATOM 6543 C CA . ALA B 1 48 ? -6.929 6.977 -7.552 1.00 4.85 48 ALA B CA 3
ATOM 6544 C C . ALA B 1 48 ? -7.383 7.615 -6.247 1.00 4.49 48 ALA B C 3
ATOM 6545 O O . ALA B 1 48 ? -7.721 6.921 -5.291 1.00 3.88 48 ALA B O 3
ATOM 6552 N N . ARG B 1 49 ? -7.429 8.937 -6.228 1.00 5.02 49 ARG B N 3
ATOM 6553 C CA . ARG B 1 49 ? -7.723 9.675 -5.007 1.00 4.98 49 ARG B CA 3
ATOM 6554 C C . ARG B 1 49 ? -9.177 9.492 -4.571 1.00 5.00 49 ARG B C 3
ATOM 6555 O O . ARG B 1 49 ? -9.440 9.145 -3.424 1.00 4.59 49 ARG B O 3
ATOM 6576 N N . HIS B 1 50 ? -10.117 9.696 -5.489 1.00 5.53 50 HIS B N 3
ATOM 6577 C CA . HIS B 1 50 ? -11.538 9.534 -5.169 1.00 5.65 50 HIS B CA 3
ATOM 6578 C C . HIS B 1 50 ? -11.870 8.085 -4.818 1.00 4.90 50 HIS B C 3
ATOM 6579 O O . HIS B 1 50 ? -12.767 7.821 -4.017 1.00 4.73 50 HIS B O 3
ATOM 6594 N N . GLU B 1 51 ? -11.132 7.154 -5.413 1.00 4.52 51 GLU B N 3
ATOM 6595 C CA . GLU B 1 51 ? -11.360 5.735 -5.173 1.00 3.87 51 GLU B CA 3
ATOM 6596 C C . GLU B 1 51 ? -10.953 5.354 -3.758 1.00 3.13 51 GLU B C 3
ATOM 6597 O O . GLU B 1 51 ? -11.684 4.660 -3.059 1.00 2.72 51 GLU B O 3
ATOM 6609 N N . LEU B 1 52 ? -9.789 5.826 -3.335 1.00 3.04 52 LEU B N 3
ATOM 6610 C CA . LEU B 1 52 ? -9.271 5.498 -2.014 1.00 2.56 52 LEU B CA 3
ATOM 6611 C C . LEU B 1 52 ? -10.132 6.123 -0.921 1.00 3.06 52 LEU B C 3
ATOM 6612 O O . LEU B 1 52 ? -10.224 5.595 0.186 1.00 2.94 52 LEU B O 3
ATOM 6628 N N . ILE B 1 53 ? -10.772 7.242 -1.240 1.00 3.78 53 ILE B N 3
ATOM 6629 C CA . ILE B 1 53 ? -11.709 7.870 -0.314 1.00 4.35 53 ILE B CA 3
ATOM 6630 C C . ILE B 1 53 ? -12.891 6.939 -0.055 1.00 4.05 53 ILE B C 3
ATOM 6631 O O . ILE B 1 53 ? -13.263 6.687 1.091 1.00 4.19 53 ILE B O 3
ATOM 6647 N N . ALA B 1 54 ? -13.465 6.412 -1.128 1.00 3.73 54 ALA B N 3
ATOM 6648 C CA . ALA B 1 54 ? -14.576 5.478 -1.017 1.00 3.39 54 ALA B CA 3
ATOM 6649 C C . ALA B 1 54 ? -14.111 4.153 -0.411 1.00 2.66 54 ALA B C 3
ATOM 6650 O O . ALA B 1 54 ? -14.833 3.516 0.361 1.00 2.59 54 ALA B O 3
ATOM 6657 N N . LEU B 1 55 ? -12.894 3.759 -0.764 1.00 2.23 55 LEU B N 3
ATOM 6658 C CA . LEU B 1 55 ? -12.251 2.585 -0.188 1.00 1.71 55 LEU B CA 3
ATOM 6659 C C . LEU B 1 55 ? -12.208 2.725 1.335 1.00 2.33 55 LEU B C 3
ATOM 6660 O O . LEU B 1 55 ? -12.446 1.769 2.075 1.00 2.46 55 LEU B O 3
ATOM 6676 N N . LEU B 1 56 ? -11.929 3.940 1.791 1.00 2.95 56 LEU B N 3
ATOM 6677 C CA . LEU B 1 56 ? -11.879 4.237 3.212 1.00 3.69 56 LEU B CA 3
ATOM 6678 C C . LEU B 1 56 ? -13.296 4.301 3.790 1.00 4.03 56 LEU B C 3
ATOM 6679 O O . LEU B 1 56 ? -13.506 4.021 4.969 1.00 4.45 56 LEU B O 3
ATOM 6695 N N . ARG B 1 57 ? -14.268 4.654 2.946 1.00 3.93 57 ARG B N 3
ATOM 6696 C CA . ARG B 1 57 ? -15.673 4.710 3.363 1.00 4.27 57 ARG B CA 3
ATOM 6697 C C . ARG B 1 57 ? -16.175 3.335 3.787 1.00 3.92 57 ARG B C 3
ATOM 6698 O O . ARG B 1 57 ? -17.114 3.230 4.574 1.00 4.30 57 ARG B O 3
ATOM 6719 N N . GLN B 1 58 ? -15.558 2.290 3.242 1.00 3.27 58 GLN B N 3
ATOM 6720 C CA . GLN B 1 58 ? -15.859 0.918 3.652 1.00 3.16 58 GLN B CA 3
ATOM 6721 C C . GLN B 1 58 ? -15.636 0.737 5.152 1.00 3.92 58 GLN B C 3
ATOM 6722 O O . GLN B 1 58 ? -16.400 0.057 5.835 1.00 4.23 58 GLN B O 3
ATOM 6736 N N . LEU B 1 59 ? -14.572 1.353 5.649 1.00 4.30 59 LEU B N 3
ATOM 6737 C CA . LEU B 1 59 ? -14.179 1.218 7.046 1.00 5.09 59 LEU B CA 3
ATOM 6738 C C . LEU B 1 59 ? -14.808 2.327 7.883 1.00 5.75 59 LEU B C 3
ATOM 6739 O O . LEU B 1 59 ? -15.116 2.137 9.062 1.00 6.46 59 LEU B O 3
ATOM 6755 N N . GLN B 1 60 ? -14.998 3.479 7.260 1.00 5.62 60 GLN B N 3
ATOM 6756 C CA . GLN B 1 60 ? -15.508 4.658 7.944 1.00 6.33 60 GLN B CA 3
ATOM 6757 C C . GLN B 1 60 ? -17.007 4.530 8.215 1.00 6.37 60 GLN B C 3
ATOM 6758 O O . GLN B 1 60 ? -17.809 4.438 7.286 1.00 5.90 60 GLN B O 3
ATOM 6772 N N . PRO B 1 61 ? -17.403 4.526 9.497 1.00 7.01 61 PRO B N 3
ATOM 6773 C CA . PRO B 1 61 ? -18.810 4.435 9.890 1.00 7.20 61 PRO B CA 3
ATOM 6774 C C . PRO B 1 61 ? -19.585 5.701 9.545 1.00 7.47 61 PRO B C 3
ATOM 6775 O O . PRO B 1 61 ? -19.090 6.816 9.733 1.00 7.61 61 PRO B O 3
ATOM 6786 N N . SER B 1 62 ? -20.794 5.525 9.040 1.00 7.73 62 SER B N 3
ATOM 6787 C CA . SER B 1 62 ? -21.630 6.650 8.660 1.00 8.18 62 SER B CA 3
ATOM 6788 C C . SER B 1 62 ? -22.637 6.960 9.765 1.00 8.53 62 SER B C 3
ATOM 6789 O O . SER B 1 62 ? -23.223 8.045 9.787 1.00 8.89 62 SER B O 3
ATOM 6797 N N . SER B 1 63 ? -22.806 6.013 10.691 1.00 8.68 63 SER B N 3
ATOM 6798 C CA . SER B 1 63 ? -23.794 6.123 11.762 1.00 9.25 63 SER B CA 3
ATOM 6799 C C . SER B 1 63 ? -25.206 6.145 11.177 1.00 9.52 63 SER B C 3
ATOM 6800 O O . SER B 1 63 ? -25.711 7.189 10.757 1.00 9.74 63 SER B O 3
ATOM 6808 N N . GLN B 1 64 ? -25.830 4.977 11.127 1.00 9.75 64 GLN B N 3
ATOM 6809 C CA . GLN B 1 64 ? -27.118 4.829 10.468 1.00 10.27 64 GLN B CA 3
ATOM 6810 C C . GLN B 1 64 ? -28.251 4.806 11.486 1.00 10.85 64 GLN B C 3
ATOM 6811 O O . GLN B 1 64 ? -29.076 5.719 11.534 1.00 11.21 64 GLN B O 3
ATOM 6825 N N . GLY B 1 65 ? -28.281 3.760 12.297 1.00 11.14 65 GLY B N 3
ATOM 6826 C CA . GLY B 1 65 ? -29.356 3.588 13.250 1.00 11.86 65 GLY B CA 3
ATOM 6827 C C . GLY B 1 65 ? -30.457 2.707 12.692 1.00 12.34 65 GLY B C 3
ATOM 6828 O O . GLY B 1 65 ? -30.265 2.041 11.669 1.00 12.71 65 GLY B O 3
ATOM 6832 N N . GLY B 1 66 ? -31.605 2.704 13.350 1.00 12.52 66 GLY B N 3
ATOM 6833 C CA . GLY B 1 66 ? -32.716 1.885 12.905 1.00 13.14 66 GLY B CA 3
ATOM 6834 C C . GLY B 1 66 ? -32.954 0.708 13.826 1.00 13.47 66 GLY B C 3
ATOM 6835 O O . GLY B 1 66 ? -32.197 -0.265 13.813 1.00 13.61 66 GLY B O 3
ATOM 6839 N N . SER B 1 67 ? -33.994 0.794 14.639 1.00 13.77 67 SER B N 3
ATOM 6840 C CA . SER B 1 67 ? -34.314 -0.270 15.572 1.00 14.24 67 SER B CA 3
ATOM 6841 C C . SER B 1 67 ? -35.815 -0.295 15.853 1.00 14.84 67 SER B C 3
ATOM 6842 O O . SER B 1 67 ? -36.335 0.553 16.579 1.00 15.17 67 SER B O 3
ATOM 6850 N N . LEU B 1 68 ? -36.515 -1.252 15.254 1.00 15.11 68 LEU B N 3
ATOM 6851 C CA . LEU B 1 68 ? -37.950 -1.397 15.479 1.00 15.82 68 LEU B CA 3
ATOM 6852 C C . LEU B 1 68 ? -38.277 -2.829 15.897 1.00 16.33 68 LEU B C 3
ATOM 6853 O O . LEU B 1 68 ? -39.440 -3.198 16.065 1.00 16.64 68 LEU B O 3
ATOM 6869 N N . LEU B 1 69 ? -37.237 -3.632 16.081 1.00 16.55 69 LEU B N 3
ATOM 6870 C CA . LEU B 1 69 ? -37.410 -5.027 16.472 1.00 17.14 69 LEU B CA 3
ATOM 6871 C C . LEU B 1 69 ? -37.610 -5.133 17.977 1.00 17.67 69 LEU B C 3
ATOM 6872 O O . LEU B 1 69 ? -38.214 -6.085 18.473 1.00 17.95 69 LEU B O 3
ATOM 6888 N N . ALA B 1 70 ? -37.091 -4.151 18.694 1.00 17.91 70 ALA B N 3
ATOM 6889 C CA . ALA B 1 70 ? -37.329 -4.032 20.121 1.00 18.49 70 ALA B CA 3
ATOM 6890 C C . ALA B 1 70 ? -37.775 -2.611 20.458 1.00 18.78 70 ALA B C 3
ATOM 6891 O O . ALA B 1 70 ? -37.012 -1.826 21.024 1.00 19.00 70 ALA B O 3
ATOM 6898 N N . PRO B 1 71 ? -39.011 -2.250 20.078 1.00 18.92 71 PRO B N 3
ATOM 6899 C CA . PRO B 1 71 ? -39.545 -0.909 20.290 1.00 19.33 71 PRO B CA 3
ATOM 6900 C C . PRO B 1 71 ? -40.245 -0.775 21.634 1.00 19.89 71 PRO B C 3
ATOM 6901 O O . PRO B 1 71 ? -40.737 0.301 21.983 1.00 20.29 71 PRO B O 3
ATOM 6912 N N . VAL B 1 72 ? -40.281 -1.878 22.380 1.00 20.01 72 VAL B N 3
ATOM 6913 C CA . VAL B 1 72 ? -41.020 -1.947 23.635 1.00 20.65 72 VAL B CA 3
ATOM 6914 C C . VAL B 1 72 ? -42.493 -1.639 23.380 1.00 20.93 72 VAL B C 3
ATOM 6915 O O . VAL B 1 72 ? -42.999 -0.574 23.736 1.00 20.77 72 VAL B O 3
ATOM 6928 N N . ALA B 1 73 ? -43.153 -2.569 22.706 1.00 21.45 73 ALA B N 3
ATOM 6929 C CA . ALA B 1 73 ? -44.550 -2.405 22.348 1.00 21.89 73 ALA B CA 3
ATOM 6930 C C . ALA B 1 73 ? -45.440 -2.706 23.542 1.00 22.46 73 ALA B C 3
ATOM 6931 O O . ALA B 1 73 ? -45.742 -3.862 23.833 1.00 22.90 73 ALA B O 3
ATOM 6938 N N . ARG B 1 74 ? -45.830 -1.662 24.248 1.00 22.53 74 ARG B N 3
ATOM 6939 C CA . ARG B 1 74 ? -46.682 -1.807 25.414 1.00 23.14 74 ARG B CA 3
ATOM 6940 C C . ARG B 1 74 ? -48.136 -1.934 24.977 1.00 23.27 74 ARG B C 3
ATOM 6941 O O . ARG B 1 74 ? -48.569 -1.235 24.059 1.00 23.13 74 ARG B O 3
ATOM 6962 N N . ASN B 1 75 ? -48.871 -2.834 25.640 1.00 23.63 75 ASN B N 3
ATOM 6963 C CA . ASN B 1 75 ? -50.248 -3.160 25.274 1.00 23.90 75 ASN B CA 3
ATOM 6964 C C . ASN B 1 75 ? -50.249 -4.003 24.002 1.00 23.94 75 ASN B C 3
ATOM 6965 O O . ASN B 1 75 ? -50.243 -3.477 22.888 1.00 23.88 75 ASN B O 3
ATOM 6976 N N . GLY B 1 76 ? -50.240 -5.319 24.187 1.00 24.15 76 GLY B N 3
ATOM 6977 C CA . GLY B 1 76 ? -50.057 -6.238 23.076 1.00 24.33 76 GLY B CA 3
ATOM 6978 C C . GLY B 1 76 ? -51.323 -6.488 22.285 1.00 24.59 76 GLY B C 3
ATOM 6979 O O . GLY B 1 76 ? -51.766 -7.629 22.153 1.00 24.61 76 GLY B O 3
ATOM 6983 N N . ARG B 1 77 ? -51.910 -5.428 21.759 1.00 24.88 77 ARG B N 3
ATOM 6984 C CA . ARG B 1 77 ? -53.062 -5.561 20.881 1.00 25.24 77 ARG B CA 3
ATOM 6985 C C . ARG B 1 77 ? -52.650 -5.282 19.445 1.00 25.39 77 ARG B C 3
ATOM 6986 O O . ARG B 1 77 ? -52.569 -4.128 19.021 1.00 25.37 77 ARG B O 3
ATOM 7007 N N . LEU B 1 78 ? -52.356 -6.345 18.715 1.00 25.64 78 LEU B N 3
ATOM 7008 C CA . LEU B 1 78 ? -51.909 -6.237 17.334 1.00 25.94 78 LEU B CA 3
ATOM 7009 C C . LEU B 1 78 ? -52.824 -7.048 16.429 1.00 26.00 78 LEU B C 3
ATOM 7010 O O . LEU B 1 78 ? -53.594 -6.440 15.659 1.00 26.11 78 LEU B O 3
ATOM 7027 N N . GLY A 1 1 ? 14.135 -0.195 25.423 1.00 11.48 1 GLY A N 4
ATOM 7028 C CA . GLY A 1 1 ? 13.258 0.706 24.641 1.00 10.92 1 GLY A CA 4
ATOM 7029 C C . GLY A 1 1 ? 13.130 0.264 23.200 1.00 10.31 1 GLY A C 4
ATOM 7030 O O . GLY A 1 1 ? 13.006 -0.935 22.934 1.00 10.34 1 GLY A O 4
ATOM 7036 N N . PRO A 1 2 ? 13.149 1.208 22.247 1.00 9.98 2 PRO A N 4
ATOM 7037 C CA . PRO A 1 2 ? 13.070 0.895 20.820 1.00 9.63 2 PRO A CA 4
ATOM 7038 C C . PRO A 1 2 ? 14.296 0.127 20.337 1.00 9.06 2 PRO A C 4
ATOM 7039 O O . PRO A 1 2 ? 15.381 0.691 20.195 1.00 9.12 2 PRO A O 4
ATOM 7050 N N . LEU A 1 3 ? 14.121 -1.163 20.111 1.00 8.75 3 LEU A N 4
ATOM 7051 C CA . LEU A 1 3 ? 15.204 -2.008 19.638 1.00 8.46 3 LEU A CA 4
ATOM 7052 C C . LEU A 1 3 ? 14.724 -2.827 18.445 1.00 7.59 3 LEU A C 4
ATOM 7053 O O . LEU A 1 3 ? 13.685 -3.489 18.516 1.00 7.78 3 LEU A O 4
ATOM 7069 N N . GLY A 1 4 ? 15.463 -2.758 17.349 1.00 6.89 4 GLY A N 4
ATOM 7070 C CA . GLY A 1 4 ? 15.107 -3.524 16.175 1.00 6.24 4 GLY A CA 4
ATOM 7071 C C . GLY A 1 4 ? 15.839 -3.059 14.937 1.00 5.46 4 GLY A C 4
ATOM 7072 O O . GLY A 1 4 ? 15.219 -2.745 13.923 1.00 5.49 4 GLY A O 4
ATOM 7076 N N . SER A 1 5 ? 17.162 -3.005 15.009 1.00 5.14 5 SER A N 4
ATOM 7077 C CA . SER A 1 5 ? 17.947 -2.612 13.859 1.00 4.77 5 SER A CA 4
ATOM 7078 C C . SER A 1 5 ? 18.099 -3.799 12.921 1.00 3.88 5 SER A C 4
ATOM 7079 O O . SER A 1 5 ? 18.934 -4.680 13.131 1.00 4.02 5 SER A O 4
ATOM 7087 N N . SER A 1 6 ? 17.239 -3.846 11.919 1.00 3.43 6 SER A N 4
ATOM 7088 C CA . SER A 1 6 ? 17.276 -4.901 10.925 1.00 2.89 6 SER A CA 4
ATOM 7089 C C . SER A 1 6 ? 17.026 -4.311 9.544 1.00 2.66 6 SER A C 4
ATOM 7090 O O . SER A 1 6 ? 16.367 -4.923 8.708 1.00 2.87 6 SER A O 4
ATOM 7098 N N . ALA A 1 7 ? 17.587 -3.131 9.304 1.00 2.47 7 ALA A N 4
ATOM 7099 C CA . ALA A 1 7 ? 17.365 -2.408 8.056 1.00 2.28 7 ALA A CA 4
ATOM 7100 C C . ALA A 1 7 ? 17.839 -3.227 6.861 1.00 2.05 7 ALA A C 4
ATOM 7101 O O . ALA A 1 7 ? 17.089 -3.439 5.911 1.00 1.85 7 ALA A O 4
ATOM 7108 N N . GLY A 1 8 ? 19.080 -3.695 6.929 1.00 2.13 8 GLY A N 4
ATOM 7109 C CA . GLY A 1 8 ? 19.626 -4.529 5.875 1.00 2.02 8 GLY A CA 4
ATOM 7110 C C . GLY A 1 8 ? 18.833 -5.805 5.685 1.00 1.90 8 GLY A C 4
ATOM 7111 O O . GLY A 1 8 ? 18.610 -6.240 4.558 1.00 1.76 8 GLY A O 4
ATOM 7115 N N . ALA A 1 9 ? 18.390 -6.393 6.789 1.00 2.01 9 ALA A N 4
ATOM 7116 C CA . ALA A 1 9 ? 17.595 -7.612 6.744 1.00 1.97 9 ALA A CA 4
ATOM 7117 C C . ALA A 1 9 ? 16.235 -7.345 6.107 1.00 1.73 9 ALA A C 4
ATOM 7118 O O . ALA A 1 9 ? 15.755 -8.125 5.282 1.00 1.64 9 ALA A O 4
ATOM 7125 N N . LEU A 1 10 ? 15.626 -6.225 6.489 1.00 1.68 10 LEU A N 4
ATOM 7126 C CA . LEU A 1 10 ? 14.335 -5.820 5.949 1.00 1.51 10 LEU A CA 4
ATOM 7127 C C . LEU A 1 10 ? 14.454 -5.529 4.466 1.00 1.33 10 LEU A C 4
ATOM 7128 O O . LEU A 1 10 ? 13.656 -6.014 3.668 1.00 1.21 10 LEU A O 4
ATOM 7144 N N . LEU A 1 11 ? 15.475 -4.768 4.113 1.00 1.38 11 LEU A N 4
ATOM 7145 C CA . LEU A 1 11 ? 15.751 -4.433 2.727 1.00 1.31 11 LEU A CA 4
ATOM 7146 C C . LEU A 1 11 ? 15.979 -5.706 1.916 1.00 1.29 11 LEU A C 4
ATOM 7147 O O . LEU A 1 11 ? 15.407 -5.879 0.842 1.00 1.22 11 LEU A O 4
ATOM 7163 N N . ALA A 1 12 ? 16.792 -6.610 2.457 1.00 1.43 12 ALA A N 4
ATOM 7164 C CA . ALA A 1 12 ? 17.114 -7.860 1.779 1.00 1.53 12 ALA A CA 4
ATOM 7165 C C . ALA A 1 12 ? 15.864 -8.693 1.509 1.00 1.49 12 ALA A C 4
ATOM 7166 O O . ALA A 1 12 ? 15.624 -9.113 0.379 1.00 1.51 12 ALA A O 4
ATOM 7173 N N . HIS A 1 13 ? 15.048 -8.914 2.537 1.00 1.46 13 HIS A N 4
ATOM 7174 C CA . HIS A 1 13 ? 13.909 -9.809 2.401 1.00 1.48 13 HIS A CA 4
ATOM 7175 C C . HIS A 1 13 ? 12.770 -9.132 1.641 1.00 1.27 13 HIS A C 4
ATOM 7176 O O . HIS A 1 13 ? 11.982 -9.796 0.973 1.00 1.32 13 HIS A O 4
ATOM 7191 N N . ALA A 1 14 ? 12.694 -7.808 1.727 1.00 1.09 14 ALA A N 4
ATOM 7192 C CA . ALA A 1 14 ? 11.680 -7.063 0.990 1.00 0.94 14 ALA A CA 4
ATOM 7193 C C . ALA A 1 14 ? 12.002 -7.054 -0.500 1.00 1.00 14 ALA A C 4
ATOM 7194 O O . ALA A 1 14 ? 11.120 -7.254 -1.331 1.00 1.04 14 ALA A O 4
ATOM 7201 N N . ALA A 1 15 ? 13.274 -6.839 -0.824 1.00 1.08 15 ALA A N 4
ATOM 7202 C CA . ALA A 1 15 ? 13.732 -6.846 -2.209 1.00 1.19 15 ALA A CA 4
ATOM 7203 C C . ALA A 1 15 ? 13.538 -8.216 -2.833 1.00 1.37 15 ALA A C 4
ATOM 7204 O O . ALA A 1 15 ? 13.148 -8.337 -3.995 1.00 1.46 15 ALA A O 4
ATOM 7211 N N . SER A 1 16 ? 13.791 -9.245 -2.039 1.00 1.47 16 SER A N 4
ATOM 7212 C CA . SER A 1 16 ? 13.692 -10.619 -2.501 1.00 1.68 16 SER A CA 4
ATOM 7213 C C . SER A 1 16 ? 12.251 -10.968 -2.862 1.00 1.68 16 SER A C 4
ATOM 7214 O O . SER A 1 16 ? 12.004 -11.749 -3.784 1.00 1.89 16 SER A O 4
ATOM 7222 N N . LEU A 1 17 ? 11.301 -10.384 -2.139 1.00 1.47 17 LEU A N 4
ATOM 7223 C CA . LEU A 1 17 ? 9.891 -10.578 -2.448 1.00 1.48 17 LEU A CA 4
ATOM 7224 C C . LEU A 1 17 ? 9.449 -9.578 -3.509 1.00 1.43 17 LEU A C 4
ATOM 7225 O O . LEU A 1 17 ? 8.523 -9.834 -4.277 1.00 1.55 17 LEU A O 4
ATOM 7241 N N . GLY A 1 18 ? 10.144 -8.452 -3.554 1.00 1.28 18 GLY A N 4
ATOM 7242 C CA . GLY A 1 18 ? 9.828 -7.403 -4.497 1.00 1.27 18 GLY A CA 4
ATOM 7243 C C . GLY A 1 18 ? 8.629 -6.587 -4.073 1.00 1.15 18 GLY A C 4
ATOM 7244 O O . GLY A 1 18 ? 7.828 -6.171 -4.910 1.00 1.27 18 GLY A O 4
ATOM 7248 N N . VAL A 1 19 ? 8.490 -6.376 -2.773 1.00 0.99 19 VAL A N 4
ATOM 7249 C CA . VAL A 1 19 ? 7.493 -5.448 -2.263 1.00 0.89 19 VAL A CA 4
ATOM 7250 C C . VAL A 1 19 ? 7.917 -4.038 -2.637 1.00 0.86 19 VAL A C 4
ATOM 7251 O O . VAL A 1 19 ? 8.885 -3.522 -2.092 1.00 0.84 19 VAL A O 4
ATOM 7264 N N . ARG A 1 20 ? 7.214 -3.424 -3.570 1.00 0.95 20 ARG A N 4
ATOM 7265 C CA . ARG A 1 20 ? 7.669 -2.168 -4.138 1.00 1.00 20 ARG A CA 4
ATOM 7266 C C . ARG A 1 20 ? 6.763 -1.019 -3.749 1.00 1.04 20 ARG A C 4
ATOM 7267 O O . ARG A 1 20 ? 5.539 -1.127 -3.804 1.00 1.14 20 ARG A O 4
ATOM 7288 N N . LEU A 1 21 ? 7.389 0.066 -3.334 1.00 1.06 21 LEU A N 4
ATOM 7289 C CA . LEU A 1 21 ? 6.698 1.307 -3.075 1.00 1.22 21 LEU A CA 4
ATOM 7290 C C . LEU A 1 21 ? 7.409 2.441 -3.772 1.00 1.41 21 LEU A C 4
ATOM 7291 O O . LEU A 1 21 ? 8.637 2.495 -3.791 1.00 1.45 21 LEU A O 4
ATOM 7307 N N . TRP A 1 22 ? 6.627 3.308 -4.390 1.00 1.61 22 TRP A N 4
ATOM 7308 C CA . TRP A 1 22 ? 7.151 4.486 -5.051 1.00 1.82 22 TRP A CA 4
ATOM 7309 C C . TRP A 1 22 ? 6.045 5.522 -5.181 1.00 2.04 22 TRP A C 4
ATOM 7310 O O . TRP A 1 22 ? 4.904 5.178 -5.464 1.00 2.09 22 TRP A O 4
ATOM 7331 N N . VAL A 1 23 ? 6.366 6.776 -4.929 1.00 2.21 23 VAL A N 4
ATOM 7332 C CA . VAL A 1 23 ? 5.389 7.838 -5.106 1.00 2.44 23 VAL A CA 4
ATOM 7333 C C . VAL A 1 23 ? 5.389 8.297 -6.556 1.00 2.71 23 VAL A C 4
ATOM 7334 O O . VAL A 1 23 ? 6.421 8.701 -7.096 1.00 2.81 23 VAL A O 4
ATOM 7347 N N . GLU A 1 24 ? 4.236 8.198 -7.189 1.00 2.84 24 GLU A N 4
ATOM 7348 C CA . GLU A 1 24 ? 4.122 8.501 -8.601 1.00 3.15 24 GLU A CA 4
ATOM 7349 C C . GLU A 1 24 ? 3.213 9.703 -8.799 1.00 3.47 24 GLU A C 4
ATOM 7350 O O . GLU A 1 24 ? 1.983 9.598 -8.694 1.00 3.45 24 GLU A O 4
ATOM 7362 N N . GLY A 1 25 ? 3.830 10.850 -9.049 1.00 3.78 25 GLY A N 4
ATOM 7363 C CA . GLY A 1 25 ? 3.083 12.076 -9.237 1.00 4.13 25 GLY A CA 4
ATOM 7364 C C . GLY A 1 25 ? 2.467 12.567 -7.944 1.00 4.12 25 GLY A C 4
ATOM 7365 O O . GLY A 1 25 ? 3.094 13.305 -7.182 1.00 4.20 25 GLY A O 4
ATOM 7369 N N . GLU A 1 26 ? 1.247 12.127 -7.683 1.00 4.08 26 GLU A N 4
ATOM 7370 C CA . GLU A 1 26 ? 0.505 12.584 -6.521 1.00 4.12 26 GLU A CA 4
ATOM 7371 C C . GLU A 1 26 ? 0.332 11.464 -5.496 1.00 3.62 26 GLU A C 4
ATOM 7372 O O . GLU A 1 26 ? 0.249 11.722 -4.296 1.00 3.64 26 GLU A O 4
ATOM 7384 N N . ARG A 1 27 ? 0.299 10.221 -5.948 1.00 3.25 27 ARG A N 4
ATOM 7385 C CA . ARG A 1 27 ? -0.084 9.136 -5.060 1.00 2.79 27 ARG A CA 4
ATOM 7386 C C . ARG A 1 27 ? 1.042 8.135 -4.855 1.00 2.64 27 ARG A C 4
ATOM 7387 O O . ARG A 1 27 ? 1.809 7.836 -5.770 1.00 2.74 27 ARG A O 4
ATOM 7408 N N . LEU A 1 28 ? 1.133 7.641 -3.626 1.00 2.44 28 LEU A N 4
ATOM 7409 C CA . LEU A 1 28 ? 2.039 6.560 -3.291 1.00 2.27 28 LEU A CA 4
ATOM 7410 C C . LEU A 1 28 ? 1.537 5.284 -3.953 1.00 2.10 28 LEU A C 4
ATOM 7411 O O . LEU A 1 28 ? 0.383 4.898 -3.775 1.00 2.02 28 LEU A O 4
ATOM 7427 N N . ARG A 1 29 ? 2.395 4.662 -4.739 1.00 2.11 29 ARG A N 4
ATOM 7428 C CA . ARG A 1 29 ? 2.038 3.459 -5.466 1.00 2.02 29 ARG A CA 4
ATOM 7429 C C . ARG A 1 29 ? 2.599 2.247 -4.750 1.00 1.76 29 ARG A C 4
ATOM 7430 O O . ARG A 1 29 ? 3.749 2.258 -4.306 1.00 1.70 29 ARG A O 4
ATOM 7451 N N . PHE A 1 30 ? 1.788 1.214 -4.640 1.00 1.65 30 PHE A N 4
ATOM 7452 C CA . PHE A 1 30 ? 2.174 0.015 -3.920 1.00 1.43 30 PHE A CA 4
ATOM 7453 C C . PHE A 1 30 ? 2.121 -1.182 -4.859 1.00 1.49 30 PHE A C 4
ATOM 7454 O O . PHE A 1 30 ? 1.181 -1.318 -5.643 1.00 1.69 30 PHE A O 4
ATOM 7471 N N . GLN A 1 31 ? 3.138 -2.022 -4.801 1.00 1.37 31 GLN A N 4
ATOM 7472 C CA . GLN A 1 31 ? 3.146 -3.259 -5.560 1.00 1.46 31 GLN A CA 4
ATOM 7473 C C . GLN A 1 31 ? 3.538 -4.416 -4.657 1.00 1.31 31 GLN A C 4
ATOM 7474 O O . GLN A 1 31 ? 4.699 -4.547 -4.261 1.00 1.14 31 GLN A O 4
ATOM 7488 N N . ALA A 1 32 ? 2.560 -5.234 -4.316 1.00 1.43 32 ALA A N 4
ATOM 7489 C CA . ALA A 1 32 ? 2.787 -6.372 -3.448 1.00 1.36 32 ALA A CA 4
ATOM 7490 C C . ALA A 1 32 ? 2.444 -7.674 -4.149 1.00 1.55 32 ALA A C 4
ATOM 7491 O O . ALA A 1 32 ? 1.335 -7.839 -4.659 1.00 1.69 32 ALA A O 4
ATOM 7498 N N . PRO A 1 33 ? 3.405 -8.600 -4.220 1.00 1.60 33 PRO A N 4
ATOM 7499 C CA . PRO A 1 33 ? 3.159 -9.958 -4.710 1.00 1.79 33 PRO A CA 4
ATOM 7500 C C . PRO A 1 33 ? 2.141 -10.695 -3.838 1.00 1.78 33 PRO A C 4
ATOM 7501 O O . PRO A 1 33 ? 1.909 -10.318 -2.686 1.00 1.62 33 PRO A O 4
ATOM 7512 N N . PRO A 1 34 ? 1.520 -11.753 -4.370 1.00 1.96 34 PRO A N 4
ATOM 7513 C CA . PRO A 1 34 ? 0.471 -12.483 -3.660 1.00 1.97 34 PRO A CA 4
ATOM 7514 C C . PRO A 1 34 ? 0.980 -13.161 -2.387 1.00 1.88 34 PRO A C 4
ATOM 7515 O O . PRO A 1 34 ? 1.922 -13.951 -2.422 1.00 1.95 34 PRO A O 4
ATOM 7526 N N . GLY A 1 35 ? 0.361 -12.820 -1.262 1.00 1.76 35 GLY A N 4
ATOM 7527 C CA . GLY A 1 35 ? 0.655 -13.501 -0.014 1.00 1.72 35 GLY A CA 4
ATOM 7528 C C . GLY A 1 35 ? 1.650 -12.769 0.872 1.00 1.60 35 GLY A C 4
ATOM 7529 O O . GLY A 1 35 ? 1.484 -12.733 2.088 1.00 1.71 35 GLY A O 4
ATOM 7533 N N . VAL A 1 36 ? 2.656 -12.147 0.270 1.00 1.46 36 VAL A N 4
ATOM 7534 C CA . VAL A 1 36 ? 3.778 -11.575 1.027 1.00 1.34 36 VAL A CA 4
ATOM 7535 C C . VAL A 1 36 ? 3.382 -10.364 1.872 1.00 1.22 36 VAL A C 4
ATOM 7536 O O . VAL A 1 36 ? 4.130 -9.950 2.752 1.00 1.22 36 VAL A O 4
ATOM 7549 N N . MET A 1 37 ? 2.211 -9.815 1.613 1.00 1.18 37 MET A N 4
ATOM 7550 C CA . MET A 1 37 ? 1.765 -8.599 2.289 1.00 1.11 37 MET A CA 4
ATOM 7551 C C . MET A 1 37 ? 1.083 -8.919 3.624 1.00 1.14 37 MET A C 4
ATOM 7552 O O . MET A 1 37 ? 0.253 -8.153 4.108 1.00 1.18 37 MET A O 4
ATOM 7566 N N . THR A 1 38 ? 1.406 -10.077 4.191 1.00 1.18 38 THR A N 4
ATOM 7567 C CA . THR A 1 38 ? 0.835 -10.494 5.466 1.00 1.27 38 THR A CA 4
ATOM 7568 C C . THR A 1 38 ? 0.978 -9.385 6.514 1.00 1.26 38 THR A C 4
ATOM 7569 O O . THR A 1 38 ? 1.962 -8.647 6.510 1.00 1.16 38 THR A O 4
ATOM 7580 N N . PRO A 1 39 ? -0.005 -9.255 7.422 1.00 1.41 39 PRO A N 4
ATOM 7581 C CA . PRO A 1 39 ? -0.033 -8.175 8.421 1.00 1.46 39 PRO A CA 4
ATOM 7582 C C . PRO A 1 39 ? 1.252 -8.073 9.242 1.00 1.43 39 PRO A C 4
ATOM 7583 O O . PRO A 1 39 ? 1.619 -6.989 9.699 1.00 1.40 39 PRO A O 4
ATOM 7594 N N . GLU A 1 40 ? 1.938 -9.194 9.426 1.00 1.49 40 GLU A N 4
ATOM 7595 C CA . GLU A 1 40 ? 3.213 -9.186 10.122 1.00 1.53 40 GLU A CA 4
ATOM 7596 C C . GLU A 1 40 ? 4.258 -8.455 9.283 1.00 1.32 40 GLU A C 4
ATOM 7597 O O . GLU A 1 40 ? 4.962 -7.579 9.783 1.00 1.29 40 GLU A O 4
ATOM 7609 N N . LEU A 1 41 ? 4.339 -8.807 8.002 1.00 1.20 41 LEU A N 4
ATOM 7610 C CA . LEU A 1 41 ? 5.262 -8.143 7.086 1.00 1.02 41 LEU A CA 4
ATOM 7611 C C . LEU A 1 41 ? 4.860 -6.692 6.911 1.00 0.89 41 LEU A C 4
ATOM 7612 O O . LEU A 1 41 ? 5.702 -5.802 6.800 1.00 0.81 41 LEU A O 4
ATOM 7628 N N . GLN A 1 42 ? 3.559 -6.475 6.884 1.00 0.95 42 GLN A N 4
ATOM 7629 C CA . GLN A 1 42 ? 2.991 -5.147 6.794 1.00 0.95 42 GLN A CA 4
ATOM 7630 C C . GLN A 1 42 ? 3.507 -4.282 7.946 1.00 0.97 42 GLN A C 4
ATOM 7631 O O . GLN A 1 42 ? 3.848 -3.113 7.759 1.00 0.97 42 GLN A O 4
ATOM 7645 N N . SER A 1 43 ? 3.580 -4.880 9.131 1.00 1.06 43 SER A N 4
ATOM 7646 C CA . SER A 1 43 ? 4.115 -4.208 10.305 1.00 1.12 43 SER A CA 4
ATOM 7647 C C . SER A 1 43 ? 5.634 -4.058 10.196 1.00 1.02 43 SER A C 4
ATOM 7648 O O . SER A 1 43 ? 6.211 -3.108 10.724 1.00 1.08 43 SER A O 4
ATOM 7656 N N . ARG A 1 44 ? 6.275 -4.998 9.507 1.00 0.97 44 ARG A N 4
ATOM 7657 C CA . ARG A 1 44 ? 7.717 -4.942 9.293 1.00 0.98 44 ARG A CA 4
ATOM 7658 C C . ARG A 1 44 ? 8.075 -3.772 8.384 1.00 0.90 44 ARG A C 4
ATOM 7659 O O . ARG A 1 44 ? 9.096 -3.114 8.580 1.00 1.04 44 ARG A O 4
ATOM 7680 N N . LEU A 1 45 ? 7.232 -3.529 7.385 1.00 0.78 45 LEU A N 4
ATOM 7681 C CA . LEU A 1 45 ? 7.359 -2.338 6.554 1.00 0.80 45 LEU A CA 4
ATOM 7682 C C . LEU A 1 45 ? 7.117 -1.100 7.413 1.00 1.06 45 LEU A C 4
ATOM 7683 O O . LEU A 1 45 ? 7.811 -0.093 7.293 1.00 1.25 45 LEU A O 4
ATOM 7699 N N . GLY A 1 46 ? 6.096 -1.183 8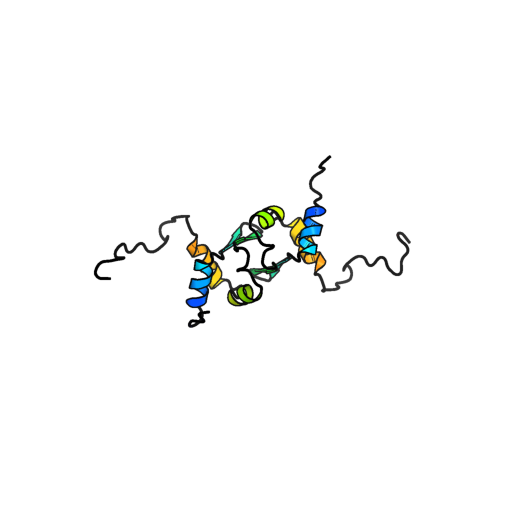.257 1.00 1.20 46 GLY A N 4
ATOM 7700 C CA . GLY A 1 46 ? 5.880 -0.183 9.286 1.00 1.56 46 GLY A CA 4
ATOM 7701 C C . GLY A 1 46 ? 5.135 1.036 8.793 1.00 1.89 46 GLY A C 4
ATOM 7702 O O . GLY A 1 46 ? 4.496 1.735 9.579 1.00 2.30 46 GLY A O 4
ATOM 7706 N N . GLY A 1 47 ? 5.202 1.286 7.494 1.00 1.84 47 GLY A N 4
ATOM 7707 C CA . GLY A 1 47 ? 4.574 2.464 6.931 1.00 2.25 47 GLY A CA 4
ATOM 7708 C C . GLY A 1 47 ? 5.319 3.731 7.301 1.00 2.18 47 GLY A C 4
ATOM 7709 O O . GLY A 1 47 ? 4.799 4.835 7.142 1.00 2.57 47 GLY A O 4
ATOM 7713 N N . ALA A 1 48 ? 6.542 3.571 7.798 1.00 1.86 48 ALA A N 4
ATOM 7714 C CA . ALA A 1 48 ? 7.355 4.699 8.208 1.00 2.02 48 ALA A CA 4
ATOM 7715 C C . ALA A 1 48 ? 8.080 5.281 7.006 1.00 2.08 48 ALA A C 4
ATOM 7716 O O . ALA A 1 48 ? 8.421 4.559 6.071 1.00 1.94 48 ALA A O 4
ATOM 7723 N N . ARG A 1 49 ? 8.343 6.574 7.043 1.00 2.37 49 ARG A N 4
ATOM 7724 C CA . ARG A 1 49 ? 8.882 7.265 5.882 1.00 2.47 49 ARG A CA 4
ATOM 7725 C C . ARG A 1 49 ? 10.322 6.842 5.588 1.00 2.33 49 ARG A C 4
ATOM 7726 O O . ARG A 1 49 ? 10.630 6.469 4.462 1.00 2.17 49 ARG A O 4
ATOM 7747 N N . HIS A 1 50 ? 11.190 6.875 6.603 1.00 2.45 50 HIS A N 4
ATOM 7748 C CA . HIS A 1 50 ? 12.584 6.443 6.441 1.00 2.44 50 HIS A CA 4
ATOM 7749 C C . HIS A 1 50 ? 12.643 5.007 5.936 1.00 2.06 50 HIS A C 4
ATOM 7750 O O . HIS A 1 50 ? 13.506 4.651 5.127 1.00 1.95 50 HIS A O 4
ATOM 7765 N N . GLU A 1 51 ? 11.697 4.201 6.402 1.00 1.91 51 GLU A N 4
ATOM 7766 C CA . GLU A 1 51 ? 11.605 2.814 5.991 1.00 1.65 51 GLU A CA 4
ATOM 7767 C C . GLU A 1 51 ? 11.330 2.736 4.514 1.00 1.36 51 GLU A C 4
ATOM 7768 O O . GLU A 1 51 ? 12.029 2.057 3.757 1.00 1.19 51 GLU A O 4
ATOM 7780 N N . LEU A 1 52 ? 10.316 3.467 4.105 1.00 1.41 52 LEU A N 4
ATOM 7781 C CA . LEU A 1 52 ? 9.884 3.428 2.731 1.00 1.31 52 LEU A CA 4
ATOM 7782 C C . LEU A 1 52 ? 10.916 4.071 1.816 1.00 1.37 52 LEU A C 4
ATOM 7783 O O . LEU A 1 52 ? 10.989 3.745 0.640 1.00 1.27 52 LEU A O 4
ATOM 7799 N N . ILE A 1 53 ? 11.715 4.986 2.364 1.00 1.59 53 ILE A N 4
ATOM 7800 C CA . ILE A 1 53 ? 12.799 5.606 1.609 1.00 1.69 53 ILE A CA 4
ATOM 7801 C C . ILE A 1 53 ? 13.785 4.543 1.127 1.00 1.43 53 ILE A C 4
ATOM 7802 O O . ILE A 1 53 ? 14.158 4.515 -0.046 1.00 1.32 53 ILE A O 4
ATOM 7818 N N . ALA A 1 54 ? 14.185 3.658 2.033 1.00 1.41 54 ALA A N 4
ATOM 7819 C CA . ALA A 1 54 ? 15.092 2.569 1.682 1.00 1.31 54 ALA A CA 4
ATOM 7820 C C . ALA A 1 54 ? 14.405 1.584 0.740 1.00 1.00 54 ALA A C 4
ATOM 7821 O O . ALA A 1 54 ? 15.033 1.001 -0.149 1.00 0.95 54 ALA A O 4
ATOM 7828 N N . LEU A 1 55 ? 13.097 1.458 0.910 1.00 0.89 55 LEU A N 4
ATOM 7829 C CA . LEU A 1 55 ? 12.307 0.491 0.165 1.00 0.74 55 LEU A CA 4
ATOM 7830 C C . LEU A 1 55 ? 12.205 0.962 -1.279 1.00 0.70 55 LEU A C 4
ATOM 7831 O O . LEU A 1 55 ? 12.330 0.197 -2.224 1.00 0.73 55 LEU A O 4
ATOM 7847 N N . LEU A 1 56 ? 12.006 2.251 -1.402 1.00 0.81 56 LEU A N 4
ATOM 7848 C CA . LEU A 1 56 ? 11.907 2.949 -2.650 1.00 0.89 56 LEU A CA 4
ATOM 7849 C C . LEU A 1 56 ? 13.218 2.840 -3.417 1.00 0.83 56 LEU A C 4
ATOM 7850 O O . LEU A 1 56 ? 13.244 2.602 -4.627 1.00 0.90 56 LEU A O 4
ATOM 7866 N N . ARG A 1 57 ? 14.306 3.010 -2.677 1.00 0.82 57 ARG A N 4
ATOM 7867 C CA . ARG A 1 57 ? 15.643 2.991 -3.239 1.00 0.88 57 ARG A CA 4
ATOM 7868 C C . ARG A 1 57 ? 15.980 1.632 -3.840 1.00 0.87 57 ARG A C 4
ATOM 7869 O O . ARG A 1 57 ? 16.755 1.548 -4.790 1.00 0.98 57 ARG A O 4
ATOM 7890 N N . GLN A 1 58 ? 15.392 0.573 -3.299 1.00 0.86 58 GLN A N 4
ATOM 7891 C CA . GLN A 1 58 ? 15.683 -0.772 -3.789 1.00 1.07 58 GLN A CA 4
ATOM 7892 C C . GLN A 1 58 ? 15.263 -0.921 -5.256 1.00 1.15 58 GLN A C 4
ATOM 7893 O O . GLN A 1 58 ? 15.910 -1.633 -6.023 1.00 1.40 58 GLN A O 4
ATOM 7907 N N . LEU A 1 59 ? 14.195 -0.225 -5.647 1.00 1.05 59 LEU A N 4
ATOM 7908 C CA . LEU A 1 59 ? 13.702 -0.313 -7.016 1.00 1.27 59 LEU A CA 4
ATOM 7909 C C . LEU A 1 59 ? 14.049 0.952 -7.792 1.00 1.30 59 LEU A C 4
ATOM 7910 O O . LEU A 1 59 ? 13.417 1.266 -8.802 1.00 1.61 59 LEU A O 4
ATOM 7926 N N . GLN A 1 60 ? 15.054 1.675 -7.317 1.00 1.09 60 GLN A N 4
ATOM 7927 C CA . GLN A 1 60 ? 15.517 2.870 -8.001 1.00 1.19 60 GLN A CA 4
ATOM 7928 C C . GLN A 1 60 ? 16.294 2.470 -9.259 1.00 1.31 60 GLN A C 4
ATOM 7929 O O . GLN A 1 60 ? 17.269 1.721 -9.184 1.00 1.42 60 GLN A O 4
ATOM 7943 N N . PRO A 1 61 ? 15.855 2.956 -10.431 1.00 1.63 61 PRO A N 4
ATOM 7944 C CA . PRO A 1 61 ? 16.404 2.539 -11.731 1.00 2.01 61 PRO A CA 4
ATOM 7945 C C . PRO A 1 61 ? 17.890 2.855 -11.903 1.00 2.08 61 PRO A C 4
ATOM 7946 O O . PRO A 1 61 ? 18.423 3.797 -11.310 1.00 2.36 61 PRO A O 4
ATOM 7957 N N . SER A 1 62 ? 18.549 2.052 -12.725 1.00 2.35 62 SER A N 4
ATOM 7958 C CA . SER A 1 62 ? 19.959 2.224 -13.010 1.00 2.77 62 SER A CA 4
ATOM 7959 C C . SER A 1 62 ? 20.156 2.990 -14.317 1.00 3.39 62 SER A C 4
ATOM 7960 O O . SER A 1 62 ? 19.222 3.135 -15.108 1.00 4.06 62 SER A O 4
ATOM 7968 N N . SER A 1 63 ? 21.365 3.482 -14.533 1.00 3.76 63 SER A N 4
ATOM 7969 C CA . SER A 1 63 ? 21.694 4.192 -15.759 1.00 4.80 63 SER A CA 4
ATOM 7970 C C . SER A 1 63 ? 22.491 3.291 -16.699 1.00 5.45 63 SER A C 4
ATOM 7971 O O . SER A 1 63 ? 23.318 2.494 -16.254 1.00 5.86 63 SER A O 4
ATOM 7979 N N . GLN A 1 64 ? 22.220 3.407 -17.992 1.00 5.91 64 GLN A N 4
ATOM 7980 C CA . GLN A 1 64 ? 22.908 2.602 -18.997 1.00 6.83 64 GLN A CA 4
ATOM 7981 C C . GLN A 1 64 ? 23.601 3.483 -20.030 1.00 7.75 64 GLN A C 4
ATOM 7982 O O . GLN A 1 64 ? 24.499 3.034 -20.742 1.00 8.21 64 GLN A O 4
ATOM 7996 N N . GLY A 1 65 ? 23.182 4.735 -20.117 1.00 8.24 65 GLY A N 4
ATOM 7997 C CA . GLY A 1 65 ? 23.748 5.631 -21.105 1.00 9.27 65 GLY A CA 4
ATOM 7998 C C . GLY A 1 65 ? 23.022 5.536 -22.432 1.00 9.91 65 GLY A C 4
ATOM 7999 O O . GLY A 1 65 ? 22.265 6.436 -22.796 1.00 10.39 65 GLY A O 4
ATOM 8003 N N . GLY A 1 66 ? 23.235 4.436 -23.147 1.00 10.11 66 GLY A N 4
ATOM 8004 C CA . GLY A 1 66 ? 22.557 4.239 -24.413 1.00 10.90 66 GLY A CA 4
ATOM 8005 C C . GLY A 1 66 ? 22.993 2.973 -25.124 1.00 11.22 66 GLY A C 4
ATOM 8006 O O . GLY A 1 66 ? 22.156 2.160 -25.513 1.00 11.32 66 GLY A O 4
ATOM 8010 N N . SER A 1 67 ? 24.308 2.816 -25.286 1.00 11.60 67 SER A N 4
ATOM 8011 C CA . SER A 1 67 ? 24.893 1.657 -25.964 1.00 12.12 67 SER A CA 4
ATOM 8012 C C . SER A 1 67 ? 24.539 1.630 -27.454 1.00 12.78 67 SER A C 4
ATOM 8013 O O . SER A 1 67 ? 23.441 1.230 -27.845 1.00 13.15 67 SER A O 4
ATOM 8021 N N . LEU A 1 68 ? 25.475 2.079 -28.277 1.00 13.08 68 LEU A N 4
ATOM 8022 C CA . LEU A 1 68 ? 25.296 2.078 -29.720 1.00 13.85 68 LEU A CA 4
ATOM 8023 C C . LEU A 1 68 ? 26.430 1.301 -30.378 1.00 14.29 68 LEU A C 4
ATOM 8024 O O . LEU A 1 68 ? 27.537 1.240 -29.844 1.00 14.49 68 LEU A O 4
ATOM 8040 N N . LEU A 1 69 ? 26.152 0.712 -31.533 1.00 14.58 69 LEU A N 4
ATOM 8041 C CA . LEU A 1 69 ? 27.147 -0.073 -32.252 1.00 15.13 69 LEU A CA 4
ATOM 8042 C C . LEU A 1 69 ? 27.240 0.404 -33.695 1.00 15.66 69 LEU A C 4
ATOM 8043 O O . LEU A 1 69 ? 26.246 0.837 -34.276 1.00 15.98 69 LEU A O 4
ATOM 8059 N N . ALA A 1 70 ? 28.431 0.325 -34.271 1.00 15.87 70 ALA A N 4
ATOM 8060 C CA . ALA A 1 70 ? 28.643 0.740 -35.649 1.00 16.47 70 ALA A CA 4
ATOM 8061 C C . ALA A 1 70 ? 28.908 -0.467 -36.536 1.00 16.76 70 ALA A C 4
ATOM 8062 O O . ALA A 1 70 ? 29.933 -1.132 -36.393 1.00 16.70 70 ALA A O 4
ATOM 8069 N N . PRO A 1 71 ? 27.985 -0.771 -37.458 1.00 17.21 71 PRO A N 4
ATOM 8070 C CA . PRO A 1 71 ? 28.105 -1.914 -38.361 1.00 17.64 71 PRO A CA 4
ATOM 8071 C C . PRO A 1 71 ? 28.896 -1.584 -39.620 1.00 18.20 71 PRO A C 4
ATOM 8072 O O . PRO A 1 71 ? 28.526 -1.980 -40.727 1.00 18.72 71 PRO A O 4
ATOM 8083 N N . VAL A 1 72 ? 30.014 -0.896 -39.443 1.00 18.18 72 VAL A N 4
ATOM 8084 C CA . VAL A 1 72 ? 30.875 -0.530 -40.559 1.00 18.79 72 VAL A CA 4
ATOM 8085 C C . VAL A 1 72 ? 31.606 -1.772 -41.089 1.00 19.11 72 VAL A C 4
ATOM 8086 O O . VAL A 1 72 ? 32.387 -1.705 -42.037 1.00 19.16 72 VAL A O 4
ATOM 8099 N N . ALA A 1 73 ? 31.326 -2.913 -40.459 1.00 19.45 73 ALA A N 4
ATOM 8100 C CA . ALA A 1 73 ? 31.890 -4.195 -40.861 1.00 19.89 73 ALA A CA 4
ATOM 8101 C C . ALA A 1 73 ? 31.531 -4.543 -42.299 1.00 20.36 73 ALA A C 4
ATOM 8102 O O . ALA A 1 73 ? 32.245 -5.296 -42.962 1.00 20.52 73 ALA A O 4
ATOM 8109 N N . ARG A 1 74 ? 30.421 -3.998 -42.781 1.00 20.70 74 ARG A N 4
ATOM 8110 C CA . ARG A 1 74 ? 30.009 -4.218 -44.157 1.00 21.28 74 ARG A CA 4
ATOM 8111 C C . ARG A 1 74 ? 30.255 -2.960 -44.982 1.00 21.56 74 ARG A C 4
ATOM 8112 O O . ARG A 1 74 ? 29.439 -2.035 -44.983 1.00 22.00 74 ARG A O 4
ATOM 8133 N N . ASN A 1 75 ? 31.388 -2.917 -45.664 1.00 21.40 75 ASN A N 4
ATOM 8134 C CA . ASN A 1 75 ? 31.764 -1.747 -46.442 1.00 21.77 75 ASN A CA 4
ATOM 8135 C C . ASN A 1 75 ? 31.811 -2.063 -47.932 1.00 22.10 75 ASN A C 4
ATOM 8136 O O . ASN A 1 75 ? 31.803 -3.229 -48.334 1.00 22.18 75 ASN A O 4
ATOM 8147 N N . GLY A 1 76 ? 31.844 -1.018 -48.740 1.00 22.40 76 GLY A N 4
ATOM 8148 C CA . GLY A 1 76 ? 31.920 -1.184 -50.173 1.00 22.84 76 GLY A CA 4
ATOM 8149 C C . GLY A 1 76 ? 32.947 -0.261 -50.789 1.00 23.17 76 GLY A C 4
ATOM 8150 O O . GLY A 1 76 ? 33.819 0.256 -50.093 1.00 22.82 76 GLY A O 4
ATOM 8154 N N . ARG A 1 77 ? 32.840 -0.042 -52.088 1.00 23.94 77 ARG A N 4
ATOM 8155 C CA . ARG A 1 77 ? 33.772 0.821 -52.795 1.00 24.42 77 ARG A CA 4
ATOM 8156 C C . ARG A 1 77 ? 33.009 1.761 -53.716 1.00 24.95 77 ARG A C 4
ATOM 8157 O O . ARG A 1 77 ? 31.932 1.418 -54.204 1.00 25.38 77 ARG A O 4
ATOM 8178 N N . LEU A 1 78 ? 33.552 2.951 -53.927 1.00 25.00 78 LEU A N 4
ATOM 8179 C CA . LEU A 1 78 ? 32.940 3.923 -54.819 1.00 25.59 78 LEU A CA 4
ATOM 8180 C C . LEU A 1 78 ? 33.352 3.634 -56.257 1.00 25.89 78 LEU A C 4
ATOM 8181 O O . LEU A 1 78 ? 32.606 2.928 -56.963 1.00 26.21 78 LEU A O 4
ATOM 8198 N N . GLY B 1 1 ? -32.892 -3.777 -7.323 1.00 14.86 1 GLY B N 4
ATOM 8199 C CA . GLY B 1 1 ? -32.070 -4.181 -8.488 1.00 14.51 1 GLY B CA 4
ATOM 8200 C C . GLY B 1 1 ? -30.661 -3.634 -8.406 1.00 13.80 1 GLY B C 4
ATOM 8201 O O . GLY B 1 1 ? -30.467 -2.421 -8.437 1.00 13.50 1 GLY B O 4
ATOM 8207 N N . PRO B 1 2 ? -29.655 -4.505 -8.275 1.00 13.67 2 PRO B N 4
ATOM 8208 C CA . PRO B 1 2 ? -28.255 -4.089 -8.212 1.00 13.18 2 PRO B CA 4
ATOM 8209 C C . PRO B 1 2 ? -27.671 -3.804 -9.593 1.00 12.84 2 PRO B C 4
ATOM 8210 O O . PRO B 1 2 ? -28.071 -4.412 -10.591 1.00 13.20 2 PRO B O 4
ATOM 8221 N N . LEU B 1 3 ? -26.724 -2.877 -9.647 1.00 12.32 3 LEU B N 4
ATOM 8222 C CA . LEU B 1 3 ? -26.056 -2.551 -10.895 1.00 12.14 3 LEU B CA 4
ATOM 8223 C C . LEU B 1 3 ? -24.652 -3.146 -10.886 1.00 11.47 3 LEU B C 4
ATOM 8224 O O . LEU B 1 3 ? -24.228 -3.778 -11.853 1.00 11.48 3 LEU B O 4
ATOM 8240 N N . GLY B 1 4 ? -23.944 -2.945 -9.777 1.00 11.08 4 GLY B N 4
ATOM 8241 C CA . GLY B 1 4 ? -22.606 -3.494 -9.623 1.00 10.64 4 GLY B CA 4
ATOM 8242 C C . GLY B 1 4 ? -21.585 -2.843 -10.536 1.00 9.87 4 GLY B C 4
ATOM 8243 O O . GLY B 1 4 ? -20.501 -3.380 -10.743 1.00 9.79 4 GLY B O 4
ATOM 8247 N N . SER B 1 5 ? -21.926 -1.678 -11.065 1.00 9.53 5 SER B N 4
ATOM 8248 C CA . SER B 1 5 ? -21.062 -0.980 -12.001 1.00 9.04 5 SER B CA 4
ATOM 8249 C C . SER B 1 5 ? -19.802 -0.454 -11.314 1.00 8.12 5 SER B C 4
ATOM 8250 O O . SER B 1 5 ? -19.885 0.411 -10.438 1.00 7.94 5 SER B O 4
ATOM 8258 N N . SER B 1 6 ? -18.658 -1.021 -11.713 1.00 7.78 6 SER B N 4
ATOM 8259 C CA . SER B 1 6 ? -17.321 -0.608 -11.264 1.00 7.11 6 SER B CA 4
ATOM 8260 C C . SER B 1 6 ? -17.235 -0.359 -9.752 1.00 6.30 6 SER B C 4
ATOM 8261 O O . SER B 1 6 ? -16.961 -1.280 -8.979 1.00 6.44 6 SER B O 4
ATOM 8269 N N . ALA B 1 7 ? -17.487 0.882 -9.345 1.00 5.78 7 ALA B N 4
ATOM 8270 C CA . ALA B 1 7 ? -17.344 1.301 -7.954 1.00 5.35 7 ALA B CA 4
ATOM 8271 C C . ALA B 1 7 ? -18.182 0.445 -7.014 1.00 4.62 7 ALA B C 4
ATOM 8272 O O . ALA B 1 7 ? -17.734 0.093 -5.926 1.00 4.08 7 ALA B O 4
ATOM 8279 N N . GLY B 1 8 ? -19.388 0.100 -7.444 1.00 4.66 8 GLY B N 4
ATOM 8280 C CA . GLY B 1 8 ? -20.280 -0.676 -6.600 1.00 4.09 8 GLY B CA 4
ATOM 8281 C C . GLY B 1 8 ? -19.726 -2.047 -6.263 1.00 4.04 8 GLY B C 4
ATOM 8282 O O . GLY B 1 8 ? -19.738 -2.463 -5.102 1.00 3.54 8 GLY B O 4
ATOM 8286 N N . ALA B 1 9 ? -19.230 -2.746 -7.276 1.00 4.69 9 ALA B N 4
ATOM 8287 C CA . ALA B 1 9 ? -18.667 -4.074 -7.080 1.00 4.91 9 ALA B CA 4
ATOM 8288 C C . ALA B 1 9 ? -17.318 -3.990 -6.374 1.00 4.50 9 ALA B C 4
ATOM 8289 O O . ALA B 1 9 ? -17.043 -4.752 -5.445 1.00 4.40 9 ALA B O 4
ATOM 8296 N N . LEU B 1 10 ? -16.496 -3.040 -6.808 1.00 4.38 10 LEU B N 4
ATOM 8297 C CA . LEU B 1 10 ? -15.164 -2.855 -6.244 1.00 3.97 10 LEU B CA 4
ATOM 8298 C C . LEU B 1 10 ? -15.245 -2.572 -4.750 1.00 3.17 10 LEU B C 4
ATOM 8299 O O . LEU B 1 10 ? -14.553 -3.205 -3.957 1.00 2.96 10 LEU B O 4
ATOM 8315 N N . LEU B 1 11 ? -16.128 -1.654 -4.379 1.00 2.86 11 LEU B N 4
ATOM 8316 C CA . LEU B 1 11 ? -16.307 -1.277 -2.982 1.00 2.18 11 LEU B CA 4
ATOM 8317 C C . LEU B 1 11 ? -16.750 -2.488 -2.166 1.00 2.26 11 LEU B C 4
ATOM 8318 O O . LEU B 1 11 ? -16.205 -2.757 -1.097 1.00 2.13 11 LEU B O 4
ATOM 8334 N N . ALA B 1 12 ? -17.713 -3.229 -2.699 1.00 2.76 12 ALA B N 4
ATOM 8335 C CA . ALA B 1 12 ? -18.279 -4.373 -1.996 1.00 3.14 12 ALA B CA 4
ATOM 8336 C C . ALA B 1 12 ? -17.223 -5.423 -1.651 1.00 3.58 12 ALA B C 4
ATOM 8337 O O . ALA B 1 12 ? -17.092 -5.823 -0.492 1.00 3.74 12 ALA B O 4
ATOM 8344 N N . HIS B 1 13 ? -16.458 -5.866 -2.644 1.00 3.94 13 HIS B N 4
ATOM 8345 C CA . HIS B 1 13 ? -15.500 -6.943 -2.416 1.00 4.46 13 HIS B CA 4
ATOM 8346 C C . HIS B 1 13 ? -14.252 -6.433 -1.684 1.00 4.06 13 HIS B C 4
ATOM 8347 O O . HIS B 1 13 ? -13.615 -7.185 -0.950 1.00 4.48 13 HIS B O 4
ATOM 8362 N N . ALA B 1 14 ? -13.915 -5.158 -1.869 1.00 3.33 14 ALA B N 4
ATOM 8363 C CA . ALA B 1 14 ? -12.764 -4.577 -1.185 1.00 2.95 14 ALA B CA 4
ATOM 8364 C C . ALA B 1 14 ? -13.038 -4.446 0.307 1.00 2.97 14 ALA B C 4
ATOM 8365 O O . ALA B 1 14 ? -12.197 -4.804 1.136 1.00 3.30 14 ALA B O 4
ATOM 8372 N N . ALA B 1 15 ? -14.225 -3.948 0.639 1.00 2.80 15 ALA B N 4
ATOM 8373 C CA . ALA B 1 15 ? -14.638 -3.802 2.030 1.00 3.07 15 ALA B CA 4
ATOM 8374 C C . ALA B 1 15 ? -14.701 -5.153 2.730 1.00 3.91 15 ALA B C 4
ATOM 8375 O O . ALA B 1 15 ? -14.292 -5.285 3.883 1.00 4.37 15 ALA B O 4
ATOM 8382 N N . SER B 1 16 ? -15.201 -6.153 2.015 1.00 4.22 16 SER B N 4
ATOM 8383 C CA . SER B 1 16 ? -15.332 -7.496 2.557 1.00 5.05 16 SER B CA 4
ATOM 8384 C C . SER B 1 16 ? -13.967 -8.074 2.931 1.00 5.46 16 SER B C 4
ATOM 8385 O O . SER B 1 16 ? -13.819 -8.730 3.964 1.00 6.10 16 SER B O 4
ATOM 8393 N N . LEU B 1 17 ? -12.964 -7.809 2.103 1.00 5.11 17 LEU B N 4
ATOM 8394 C CA . LEU B 1 17 ? -11.624 -8.297 2.378 1.00 5.45 17 LEU B CA 4
ATOM 8395 C C . LEU B 1 17 ? -10.936 -7.418 3.412 1.00 5.30 17 LEU B C 4
ATOM 8396 O O . LEU B 1 17 ? -10.084 -7.881 4.162 1.00 5.77 17 LEU B O 4
ATOM 8412 N N . GLY B 1 18 ? -11.347 -6.163 3.474 1.00 4.72 18 GLY B N 4
ATOM 8413 C CA . GLY B 1 18 ? -10.773 -5.241 4.429 1.00 4.73 18 GLY B CA 4
ATOM 8414 C C . GLY B 1 18 ? -9.498 -4.601 3.922 1.00 4.26 18 GLY B C 4
ATOM 8415 O O . GLY B 1 18 ? -8.587 -4.318 4.701 1.00 4.55 18 GLY B O 4
ATOM 8419 N N . VAL B 1 19 ? -9.427 -4.381 2.612 1.00 3.60 19 VAL B N 4
ATOM 8420 C CA . VAL B 1 19 ? -8.293 -3.680 2.020 1.00 3.07 19 VAL B CA 4
ATOM 8421 C C . VAL B 1 19 ? -8.424 -2.191 2.304 1.00 2.71 19 VAL B C 4
ATOM 8422 O O . VAL B 1 19 ? -9.248 -1.511 1.699 1.00 2.39 19 VAL B O 4
ATOM 8435 N N . ARG B 1 20 ? -7.627 -1.692 3.234 1.00 2.95 20 ARG B N 4
ATOM 8436 C CA . ARG B 1 20 ? -7.793 -0.328 3.711 1.00 3.09 20 ARG B CA 4
ATOM 8437 C C . ARG B 1 20 ? -6.648 0.568 3.274 1.00 2.88 20 ARG B C 4
ATOM 8438 O O . ARG B 1 20 ? -5.481 0.187 3.345 1.00 2.99 20 ARG B O 4
ATOM 8459 N N . LEU B 1 21 ? -7.001 1.751 2.803 1.00 2.77 21 LEU B N 4
ATOM 8460 C CA . LEU B 1 21 ? -6.035 2.796 2.514 1.00 2.92 21 LEU B CA 4
ATOM 8461 C C . LEU B 1 21 ? -6.505 4.091 3.149 1.00 3.68 21 LEU B C 4
ATOM 8462 O O . LEU B 1 21 ? -7.701 4.373 3.169 1.00 3.80 21 LEU B O 4
ATOM 8478 N N . TRP B 1 22 ? -5.574 4.856 3.697 1.00 4.27 22 TRP B N 4
ATOM 8479 C CA . TRP B 1 22 ? -5.896 6.158 4.264 1.00 5.07 22 TRP B CA 4
ATOM 8480 C C . TRP B 1 22 ? -4.637 7.007 4.349 1.00 5.46 22 TRP B C 4
ATOM 8481 O O . TRP B 1 22 ? -3.558 6.495 4.629 1.00 5.34 22 TRP B O 4
ATOM 8502 N N . VAL B 1 23 ? -4.762 8.294 4.076 1.00 5.98 23 VAL B N 4
ATOM 8503 C CA . VAL B 1 23 ? -3.622 9.190 4.188 1.00 6.42 23 VAL B CA 4
ATOM 8504 C C . VAL B 1 23 ? -3.497 9.690 5.624 1.00 7.21 23 VAL B C 4
ATOM 8505 O O . VAL B 1 23 ? -4.381 10.369 6.144 1.00 7.74 23 VAL B O 4
ATOM 8518 N N . GLU B 1 24 ? -2.402 9.327 6.270 1.00 7.30 24 GLU B N 4
ATOM 8519 C CA . GLU B 1 24 ? -2.208 9.654 7.670 1.00 8.08 24 GLU B CA 4
ATOM 8520 C C . GLU B 1 24 ? -1.076 10.660 7.815 1.00 8.45 24 GLU B C 4
ATOM 8521 O O . GLU B 1 24 ? 0.100 10.317 7.668 1.00 8.09 24 GLU B O 4
ATOM 8533 N N . GLY B 1 25 ? -1.444 11.910 8.058 1.00 9.20 25 GLY B N 4
ATOM 8534 C CA . GLY B 1 25 ? -0.461 12.960 8.212 1.00 9.66 25 GLY B CA 4
ATOM 8535 C C . GLY B 1 25 ? 0.195 13.332 6.898 1.00 9.29 25 GLY B C 4
ATOM 8536 O O . GLY B 1 25 ? -0.300 14.189 6.165 1.00 9.46 25 GLY B O 4
ATOM 8540 N N . GLU B 1 26 ? 1.297 12.669 6.589 1.00 8.83 26 GLU B N 4
ATOM 8541 C CA . GLU B 1 26 ? 2.060 12.970 5.390 1.00 8.54 26 GLU B CA 4
ATOM 8542 C C . GLU B 1 26 ? 2.052 11.784 4.428 1.00 7.58 26 GLU B C 4
ATOM 8543 O O . GLU B 1 26 ? 2.114 11.956 3.209 1.00 7.39 26 GLU B O 4
ATOM 8555 N N . ARG B 1 27 ? 1.950 10.582 4.966 1.00 7.08 27 ARG B N 4
ATOM 8556 C CA . ARG B 1 27 ? 2.170 9.395 4.156 1.00 6.17 27 ARG B CA 4
ATOM 8557 C C . ARG B 1 27 ? 0.901 8.562 4.023 1.00 5.81 27 ARG B C 4
ATOM 8558 O O . ARG B 1 27 ? 0.143 8.399 4.981 1.00 6.17 27 ARG B O 4
ATOM 8579 N N . LEU B 1 28 ? 0.673 8.057 2.811 1.00 5.18 28 LEU B N 4
ATOM 8580 C CA . LEU B 1 28 ? -0.444 7.170 2.530 1.00 4.75 28 LEU B CA 4
ATOM 8581 C C . LEU B 1 28 ? -0.211 5.841 3.236 1.00 4.35 28 LEU B C 4
ATOM 8582 O O . LEU B 1 28 ? 0.842 5.225 3.079 1.00 3.95 28 LEU B O 4
ATOM 8598 N N . ARG B 1 29 ? -1.184 5.417 4.023 1.00 4.62 29 ARG B N 4
ATOM 8599 C CA . ARG B 1 29 ? -1.070 4.191 4.793 1.00 4.54 29 ARG B CA 4
ATOM 8600 C C . ARG B 1 29 ? -1.870 3.086 4.123 1.00 3.87 29 ARG B C 4
ATOM 8601 O O . ARG B 1 29 ? -3.008 3.301 3.700 1.00 3.74 29 ARG B O 4
ATOM 8622 N N . PHE B 1 30 ? -1.270 1.913 4.032 1.00 3.54 30 PHE B N 4
ATOM 8623 C CA . PHE B 1 30 ? -1.889 0.785 3.359 1.00 3.01 30 PHE B CA 4
ATOM 8624 C C . PHE B 1 30 ? -2.062 -0.366 4.346 1.00 3.62 30 PHE B C 4
ATOM 8625 O O . PHE B 1 30 ? -1.135 -0.694 5.086 1.00 4.16 30 PHE B O 4
ATOM 8642 N N . GLN B 1 31 ? -3.246 -0.956 4.373 1.00 3.62 31 GLN B N 4
ATOM 8643 C CA . GLN B 1 31 ? -3.498 -2.125 5.198 1.00 4.28 31 GLN B CA 4
ATOM 8644 C C . GLN B 1 31 ? -4.110 -3.228 4.353 1.00 4.09 31 GLN B C 4
ATOM 8645 O O . GLN B 1 31 ? -5.294 -3.178 4.012 1.00 3.68 31 GLN B O 4
ATOM 8659 N N . ALA B 1 32 ? -3.294 -4.205 3.998 1.00 4.50 32 ALA B N 4
ATOM 8660 C CA . ALA B 1 32 ? -3.746 -5.306 3.171 1.00 4.62 32 ALA B CA 4
ATOM 8661 C C . ALA B 1 32 ? -3.665 -6.629 3.918 1.00 5.46 32 ALA B C 4
ATOM 8662 O O . ALA B 1 32 ? -2.607 -7.011 4.407 1.00 5.75 32 ALA B O 4
ATOM 8669 N N . PRO B 1 33 ? -4.799 -7.331 4.036 1.00 5.89 33 PRO B N 4
ATOM 8670 C CA . PRO B 1 33 ? -4.838 -8.689 4.591 1.00 6.71 33 PRO B CA 4
ATOM 8671 C C . PRO B 1 33 ? -4.015 -9.668 3.752 1.00 6.87 33 PRO B C 4
ATOM 8672 O O . PRO B 1 33 ? -3.758 -9.423 2.568 1.00 6.45 33 PRO B O 4
ATOM 8683 N N . PRO B 1 34 ? -3.600 -10.795 4.345 1.00 7.55 34 PRO B N 4
ATOM 8684 C CA . PRO B 1 34 ? -2.725 -11.757 3.675 1.00 7.81 34 PRO B CA 4
ATOM 8685 C C . PRO B 1 34 ? -3.385 -12.413 2.465 1.00 8.02 34 PRO B C 4
ATOM 8686 O O . PRO B 1 34 ? -4.470 -12.993 2.570 1.00 8.45 34 PRO B O 4
ATOM 8697 N N . GLY B 1 35 ? -2.738 -12.285 1.312 1.00 7.75 35 GLY B N 4
ATOM 8698 C CA . GLY B 1 35 ? -3.176 -12.997 0.128 1.00 8.09 35 GLY B CA 4
ATOM 8699 C C . GLY B 1 35 ? -4.021 -12.158 -0.813 1.00 7.59 35 GLY B C 4
ATOM 8700 O O . GLY B 1 35 ? -3.889 -12.270 -2.026 1.00 7.78 35 GLY B O 4
ATOM 8704 N N . VAL B 1 36 ? -4.864 -11.294 -0.259 1.00 7.00 36 VAL B N 4
ATOM 8705 C CA . VAL B 1 36 ? -5.860 -10.573 -1.062 1.00 6.54 36 VAL B CA 4
ATOM 8706 C C . VAL B 1 36 ? -5.234 -9.492 -1.946 1.00 5.96 36 VAL B C 4
ATOM 8707 O O . VAL B 1 36 ? -5.876 -8.982 -2.857 1.00 5.81 36 VAL B O 4
ATOM 8720 N N . MET B 1 37 ? -3.976 -9.173 -1.691 1.00 5.73 37 MET B N 4
ATOM 8721 C CA . MET B 1 37 ? -3.298 -8.095 -2.408 1.00 5.13 37 MET B CA 4
ATOM 8722 C C . MET B 1 37 ? -2.681 -8.596 -3.719 1.00 5.49 37 MET B C 4
ATOM 8723 O O . MET B 1 37 ? -1.733 -8.012 -4.233 1.00 5.20 37 MET B O 4
ATOM 8737 N N . THR B 1 38 ? -3.208 -9.704 -4.232 1.00 6.18 38 THR B N 4
ATOM 8738 C CA . THR B 1 38 ? -2.763 -10.254 -5.511 1.00 6.68 38 THR B CA 4
ATOM 8739 C C . THR B 1 38 ? -2.715 -9.166 -6.592 1.00 6.35 38 THR B C 4
ATOM 8740 O O . THR B 1 38 ? -3.565 -8.276 -6.618 1.00 5.90 38 THR B O 4
ATOM 8751 N N . PRO B 1 39 ? -1.721 -9.233 -7.496 1.00 6.65 39 PRO B N 4
ATOM 8752 C CA . PRO B 1 39 ? -1.492 -8.202 -8.521 1.00 6.53 39 PRO B CA 4
ATOM 8753 C C . PRO B 1 39 ? -2.732 -7.894 -9.362 1.00 6.66 39 PRO B C 4
ATOM 8754 O O . PRO B 1 39 ? -2.874 -6.784 -9.882 1.00 6.35 39 PRO B O 4
ATOM 8765 N N . GLU B 1 40 ? -3.619 -8.870 -9.502 1.00 7.16 40 GLU B N 4
ATOM 8766 C CA . GLU B 1 40 ? -4.871 -8.659 -10.214 1.00 7.32 40 GLU B CA 4
ATOM 8767 C C . GLU B 1 40 ? -5.752 -7.682 -9.440 1.00 6.59 40 GLU B C 4
ATOM 8768 O O . GLU B 1 40 ? -6.224 -6.689 -9.991 1.00 6.46 40 GLU B O 4
ATOM 8780 N N . LEU B 1 41 ? -5.938 -7.952 -8.150 1.00 6.17 41 LEU B N 4
ATOM 8781 C CA . LEU B 1 41 ? -6.728 -7.078 -7.287 1.00 5.47 41 LEU B CA 4
ATOM 8782 C C . LEU B 1 41 ? -6.017 -5.739 -7.117 1.00 4.86 41 LEU B C 4
ATOM 8783 O O . LEU B 1 41 ? -6.659 -4.693 -7.004 1.00 4.46 41 LEU B O 4
ATOM 8799 N N . GLN B 1 42 ? -4.689 -5.785 -7.111 1.00 4.84 42 GLN B N 4
ATOM 8800 C CA . GLN B 1 42 ? -3.868 -4.580 -7.074 1.00 4.35 42 GLN B CA 4
ATOM 8801 C C . GLN B 1 42 ? -4.222 -3.677 -8.258 1.00 4.69 42 GLN B C 4
ATOM 8802 O O . GLN B 1 42 ? -4.353 -2.459 -8.116 1.00 4.37 42 GLN B O 4
ATOM 8816 N N . SER B 1 43 ? -4.390 -4.299 -9.423 1.00 5.44 43 SER B N 4
ATOM 8817 C CA . SER B 1 43 ? -4.765 -3.590 -10.639 1.00 5.93 43 SER B CA 4
ATOM 8818 C C . SER B 1 43 ? -6.226 -3.151 -10.579 1.00 5.79 43 SER B C 4
ATOM 8819 O O . SER B 1 43 ? -6.604 -2.137 -11.170 1.00 5.94 43 SER B O 4
ATOM 8827 N N . ARG B 1 44 ? -7.043 -3.918 -9.863 1.00 5.57 44 ARG B N 4
ATOM 8828 C CA . ARG B 1 44 ? -8.449 -3.579 -9.686 1.00 5.41 44 ARG B CA 4
ATOM 8829 C C . ARG B 1 44 ? -8.591 -2.314 -8.850 1.00 4.69 44 ARG B C 4
ATOM 8830 O O . ARG B 1 44 ? -9.455 -1.478 -9.121 1.00 4.71 44 ARG B O 4
ATOM 8851 N N . LEU B 1 45 ? -7.741 -2.179 -7.832 1.00 4.13 45 LEU B N 4
ATOM 8852 C CA . LEU B 1 45 ? -7.657 -0.940 -7.067 1.00 3.49 45 LEU B CA 4
ATOM 8853 C C . LEU B 1 45 ? -7.174 0.182 -7.979 1.00 3.91 45 LEU B C 4
ATOM 8854 O O . LEU B 1 45 ? -7.669 1.304 -7.929 1.00 3.85 45 LEU B O 4
ATOM 8870 N N . GLY B 1 46 ? -6.170 -0.134 -8.790 1.00 4.49 46 GLY B N 4
ATOM 8871 C CA . GLY B 1 46 ? -5.750 0.752 -9.858 1.00 5.11 46 GLY B CA 4
ATOM 8872 C C . GLY B 1 46 ? -4.787 1.827 -9.402 1.00 4.95 46 GLY B C 4
ATOM 8873 O O . GLY B 1 46 ? -4.003 2.343 -10.199 1.00 5.58 46 GLY B O 4
ATOM 8877 N N . GLY B 1 47 ? -4.826 2.147 -8.115 1.00 4.20 47 GLY B N 4
ATOM 8878 C CA . GLY B 1 47 ? -3.995 3.212 -7.592 1.00 4.08 47 GLY B CA 4
ATOM 8879 C C . GLY B 1 47 ? -4.497 4.583 -8.010 1.00 4.27 47 GLY B C 4
ATOM 8880 O O . GLY B 1 47 ? -3.800 5.588 -7.846 1.00 4.50 47 GLY B O 4
ATOM 8884 N N . ALA B 1 48 ? -5.713 4.619 -8.547 1.00 4.37 48 ALA B N 4
ATOM 8885 C CA . ALA B 1 48 ? -6.314 5.858 -9.017 1.00 4.85 48 ALA B CA 4
ATOM 8886 C C . ALA B 1 48 ? -6.895 6.640 -7.846 1.00 4.49 48 ALA B C 4
ATOM 8887 O O . ALA B 1 48 ? -7.310 6.053 -6.848 1.00 3.88 48 ALA B O 4
ATOM 8894 N N . ARG B 1 49 ? -6.937 7.959 -7.973 1.00 5.02 49 ARG B N 4
ATOM 8895 C CA . ARG B 1 49 ? -7.356 8.805 -6.861 1.00 4.98 49 ARG B CA 4
ATOM 8896 C C . ARG B 1 49 ? -8.834 8.624 -6.549 1.00 5.00 49 ARG B C 4
ATOM 8897 O O . ARG B 1 49 ? -9.205 8.468 -5.391 1.00 4.59 49 ARG B O 4
ATOM 8918 N N . HIS B 1 50 ? -9.674 8.608 -7.578 1.00 5.53 50 HIS B N 4
ATOM 8919 C CA . HIS B 1 50 ? -11.115 8.442 -7.379 1.00 5.65 50 HIS B CA 4
ATOM 8920 C C . HIS B 1 50 ? -11.442 7.083 -6.758 1.00 4.90 50 HIS B C 4
ATOM 8921 O O . HIS B 1 50 ? -12.347 6.978 -5.925 1.00 4.73 50 HIS B O 4
ATOM 8936 N N . GLU B 1 51 ? -10.685 6.052 -7.133 1.00 4.52 51 GLU B N 4
ATOM 8937 C CA . GLU B 1 51 ? -10.861 4.728 -6.543 1.00 3.87 51 GLU B CA 4
ATOM 8938 C C . GLU B 1 51 ? -10.521 4.758 -5.061 1.00 3.13 51 GLU B C 4
ATOM 8939 O O . GLU B 1 51 ? -11.268 4.245 -4.227 1.00 2.72 51 GLU B O 4
ATOM 8951 N N . LEU B 1 52 ? -9.396 5.378 -4.740 1.00 3.04 52 LEU B N 4
ATOM 8952 C CA . LEU B 1 52 ? -8.921 5.432 -3.369 1.00 2.56 52 LEU B CA 4
ATOM 8953 C C . LEU B 1 52 ? -9.805 6.329 -2.509 1.00 3.06 52 LEU B C 4
ATOM 8954 O O . LEU B 1 52 ? -9.860 6.167 -1.297 1.00 2.94 52 LEU B O 4
ATOM 8970 N N . ILE B 1 53 ? -10.496 7.277 -3.137 1.00 3.78 53 ILE B N 4
ATOM 8971 C CA . ILE B 1 53 ? -11.448 8.122 -2.421 1.00 4.35 53 ILE B CA 4
ATOM 8972 C C . ILE B 1 53 ? -12.610 7.283 -1.898 1.00 4.05 53 ILE B C 4
ATOM 8973 O O . ILE B 1 53 ? -12.978 7.377 -0.725 1.00 4.19 53 ILE B O 4
ATOM 8989 N N . ALA B 1 54 ? -13.183 6.457 -2.767 1.00 3.73 54 ALA B N 4
ATOM 8990 C CA . ALA B 1 54 ? -14.256 5.556 -2.362 1.00 3.39 54 ALA B CA 4
ATOM 8991 C C . ALA B 1 54 ? -13.731 4.538 -1.357 1.00 2.66 54 ALA B C 4
ATOM 8992 O O . ALA B 1 54 ? -14.393 4.215 -0.364 1.00 2.59 54 ALA B O 4
ATOM 8999 N N . LEU B 1 55 ? -12.522 4.055 -1.620 1.00 2.23 55 LEU B N 4
ATOM 9000 C CA . LEU B 1 55 ? -11.853 3.113 -0.737 1.00 1.71 55 LEU B CA 4
ATOM 9001 C C . LEU B 1 55 ? -11.691 3.733 0.654 1.00 2.33 55 LEU B C 4
ATOM 9002 O O . LEU B 1 55 ? -12.006 3.109 1.663 1.00 2.46 55 LEU B O 4
ATOM 9018 N N . LEU B 1 56 ? -11.221 4.976 0.684 1.00 2.95 56 LEU B N 4
ATOM 9019 C CA . LEU B 1 56 ? -11.048 5.733 1.925 1.00 3.69 56 LEU B CA 4
ATOM 9020 C C . LEU B 1 56 ? -12.360 5.795 2.704 1.00 4.03 56 LEU B C 4
ATOM 9021 O O . LEU B 1 56 ? -12.399 5.579 3.916 1.00 4.45 56 LEU B O 4
ATOM 9037 N N . ARG B 1 57 ? -13.428 6.082 1.981 1.00 3.93 57 ARG B N 4
ATOM 9038 C CA . ARG B 1 57 ? -14.739 6.299 2.574 1.00 4.27 57 ARG B CA 4
ATOM 9039 C C . ARG B 1 57 ? -15.282 5.035 3.244 1.00 3.92 57 ARG B C 4
ATOM 9040 O O . ARG B 1 57 ? -16.040 5.119 4.212 1.00 4.30 57 ARG B O 4
ATOM 9061 N N . GLN B 1 58 ? -14.887 3.867 2.745 1.00 3.27 58 GLN B N 4
ATOM 9062 C CA . GLN B 1 58 ? -15.390 2.605 3.285 1.00 3.16 58 GLN B CA 4
ATOM 9063 C C . GLN B 1 58 ? -14.962 2.415 4.748 1.00 3.92 58 GLN B C 4
ATOM 9064 O O . GLN B 1 58 ? -15.670 1.785 5.535 1.00 4.23 58 GLN B O 4
ATOM 9078 N N . LEU B 1 59 ? -13.809 2.968 5.117 1.00 4.30 59 LEU B N 4
ATOM 9079 C CA . LEU B 1 59 ? -13.314 2.833 6.482 1.00 5.09 59 LEU B CA 4
ATOM 9080 C C . LEU B 1 59 ? -13.425 4.155 7.230 1.00 5.75 59 LEU B C 4
ATOM 9081 O O . LEU B 1 59 ? -12.792 4.345 8.269 1.00 6.46 59 LEU B O 4
ATOM 9097 N N . GLN B 1 60 ? -14.232 5.064 6.697 1.00 5.62 60 GLN B N 4
ATOM 9098 C CA . GLN B 1 60 ? -14.473 6.343 7.347 1.00 6.33 60 GLN B CA 4
ATOM 9099 C C . GLN B 1 60 ? -15.310 6.129 8.606 1.00 6.37 60 GLN B C 4
ATOM 9100 O O . GLN B 1 60 ? -16.423 5.595 8.536 1.00 5.90 60 GLN B O 4
ATOM 9114 N N . PRO B 1 61 ? -14.775 6.535 9.769 1.00 7.01 61 PRO B N 4
ATOM 9115 C CA . PRO B 1 61 ? -15.395 6.277 11.073 1.00 7.20 61 PRO B CA 4
ATOM 9116 C C . PRO B 1 61 ? -16.785 6.889 11.210 1.00 7.47 61 PRO B C 4
ATOM 9117 O O . PRO B 1 61 ? -17.157 7.813 10.481 1.00 7.61 61 PRO B O 4
ATOM 9128 N N . SER B 1 62 ? -17.542 6.368 12.160 1.00 7.73 62 SER B N 4
ATOM 9129 C CA . SER B 1 62 ? -18.896 6.831 12.412 1.00 8.18 62 SER B CA 4
ATOM 9130 C C . SER B 1 62 ? -18.938 7.701 13.664 1.00 8.53 62 SER B C 4
ATOM 9131 O O . SER B 1 62 ? -17.962 7.770 14.415 1.00 8.89 62 SER B O 4
ATOM 9139 N N . SER B 1 63 ? -20.065 8.364 13.880 1.00 8.68 63 SER B N 4
ATOM 9140 C CA . SER B 1 63 ? -20.263 9.165 15.074 1.00 9.25 63 SER B CA 4
ATOM 9141 C C . SER B 1 63 ? -21.195 8.434 16.035 1.00 9.52 63 SER B C 4
ATOM 9142 O O . SER B 1 63 ? -22.124 7.745 15.609 1.00 9.74 63 SER B O 4
ATOM 9150 N N . GLN B 1 64 ? -20.935 8.566 17.324 1.00 9.75 64 GLN B N 4
ATOM 9151 C CA . GLN B 1 64 ? -21.731 7.879 18.331 1.00 10.27 64 GLN B CA 4
ATOM 9152 C C . GLN B 1 64 ? -22.262 8.863 19.367 1.00 10.85 64 GLN B C 4
ATOM 9153 O O . GLN B 1 64 ? -23.213 8.569 20.090 1.00 11.21 64 GLN B O 4
ATOM 9167 N N . GLY B 1 65 ? -21.638 10.030 19.430 1.00 11.14 65 GLY B N 4
ATOM 9168 C CA . GLY B 1 65 ? -21.999 11.018 20.421 1.00 11.86 65 GLY B CA 4
ATOM 9169 C C . GLY B 1 65 ? -21.200 10.854 21.694 1.00 12.34 65 GLY B C 4
ATOM 9170 O O . GLY B 1 65 ? -20.179 11.513 21.884 1.00 12.71 65 GLY B O 4
ATOM 9174 N N . GLY B 1 66 ? -21.650 9.955 22.552 1.00 12.52 66 GLY B N 4
ATOM 9175 C CA . GLY B 1 66 ? -20.957 9.700 23.797 1.00 13.14 66 GLY B CA 4
ATOM 9176 C C . GLY B 1 66 ? -21.617 8.595 24.584 1.00 13.47 66 GLY B C 4
ATOM 9177 O O . GLY B 1 66 ? -20.950 7.660 25.033 1.00 13.61 66 GLY B O 4
ATOM 9181 N N . SER B 1 67 ? -22.932 8.714 24.739 1.00 13.77 67 SER B N 4
ATOM 9182 C CA . SER B 1 67 ? -23.756 7.704 25.398 1.00 14.24 67 SER B CA 4
ATOM 9183 C C . SER B 1 67 ? -23.445 7.614 26.891 1.00 14.84 67 SER B C 4
ATOM 9184 O O . SER B 1 67 ? -22.525 6.908 27.318 1.00 15.17 67 SER B O 4
ATOM 9192 N N . LEU B 1 68 ? -24.219 8.344 27.683 1.00 15.11 68 LEU B N 4
ATOM 9193 C CA . LEU B 1 68 ? -24.040 8.372 29.124 1.00 15.82 68 LEU B CA 4
ATOM 9194 C C . LEU B 1 68 ? -25.306 7.885 29.815 1.00 16.33 68 LEU B C 4
ATOM 9195 O O . LEU B 1 68 ? -26.416 8.131 29.340 1.00 16.64 68 LEU B O 4
ATOM 9211 N N . LEU B 1 69 ? -25.140 7.199 30.933 1.00 16.55 69 LEU B N 4
ATOM 9212 C CA . LEU B 1 69 ? -26.275 6.675 31.672 1.00 17.14 69 LEU B CA 4
ATOM 9213 C C . LEU B 1 69 ? -26.287 7.233 33.088 1.00 17.67 69 LEU B C 4
ATOM 9214 O O . LEU B 1 69 ? -25.235 7.418 33.704 1.00 17.95 69 LEU B O 4
ATOM 9230 N N . ALA B 1 70 ? -27.475 7.523 33.585 1.00 17.91 70 ALA B N 4
ATOM 9231 C CA . ALA B 1 70 ? -27.646 7.926 34.970 1.00 18.49 70 ALA B CA 4
ATOM 9232 C C . ALA B 1 70 ? -28.072 6.719 35.797 1.00 18.78 70 ALA B C 4
ATOM 9233 O O . ALA B 1 70 ? -28.877 5.906 35.335 1.00 19.00 70 ALA B O 4
ATOM 9240 N N . PRO B 1 71 ? -27.527 6.567 37.013 1.00 18.92 71 PRO B N 4
ATOM 9241 C CA . PRO B 1 71 ? -27.817 5.416 37.875 1.00 19.33 71 PRO B CA 4
ATOM 9242 C C . PRO B 1 71 ? -29.262 5.396 38.372 1.00 19.89 71 PRO B C 4
ATOM 9243 O O . PRO B 1 71 ? -29.550 5.754 39.518 1.00 20.29 71 PRO B O 4
ATOM 9254 N N . VAL B 1 72 ? -30.173 4.996 37.496 1.00 20.01 72 VAL B N 4
ATOM 9255 C CA . VAL B 1 72 ? -31.580 4.898 37.844 1.00 20.65 72 VAL B CA 4
ATOM 9256 C C . VAL B 1 72 ? -31.866 3.565 38.543 1.00 20.93 72 VAL B C 4
ATOM 9257 O O . VAL B 1 72 ? -32.315 2.588 37.938 1.00 20.77 72 VAL B O 4
ATOM 9270 N N . ALA B 1 73 ? -31.537 3.522 39.823 1.00 21.45 73 ALA B N 4
ATOM 9271 C CA . ALA B 1 73 ? -31.777 2.346 40.639 1.00 21.89 73 ALA B CA 4
ATOM 9272 C C . ALA B 1 73 ? -32.180 2.759 42.046 1.00 22.46 73 ALA B C 4
ATOM 9273 O O . ALA B 1 73 ? -32.294 1.924 42.945 1.00 22.90 73 ALA B O 4
ATOM 9280 N N . ARG B 1 74 ? -32.398 4.052 42.222 1.00 22.53 74 ARG B N 4
ATOM 9281 C CA . ARG B 1 74 ? -32.798 4.596 43.510 1.00 23.14 74 ARG B CA 4
ATOM 9282 C C . ARG B 1 74 ? -34.285 4.911 43.497 1.00 23.27 74 ARG B C 4
ATOM 9283 O O . ARG B 1 74 ? -34.857 5.182 42.440 1.00 23.13 74 ARG B O 4
ATOM 9304 N N . ASN B 1 75 ? -34.905 4.871 44.666 1.00 23.63 75 ASN B N 4
ATOM 9305 C CA . ASN B 1 75 ? -36.336 5.116 44.779 1.00 23.90 75 ASN B CA 4
ATOM 9306 C C . ASN B 1 75 ? -36.662 6.583 44.542 1.00 23.94 75 ASN B C 4
ATOM 9307 O O . ASN B 1 75 ? -36.120 7.470 45.202 1.00 23.88 75 ASN B O 4
ATOM 9318 N N . GLY B 1 76 ? -37.542 6.832 43.582 1.00 24.15 76 GLY B N 4
ATOM 9319 C CA . GLY B 1 76 ? -37.960 8.185 43.285 1.00 24.33 76 GLY B CA 4
ATOM 9320 C C . GLY B 1 76 ? -39.395 8.430 43.692 1.00 24.59 76 GLY B C 4
ATOM 9321 O O . GLY B 1 76 ? -40.014 9.401 43.253 1.00 24.61 76 GLY B O 4
ATOM 9325 N N . ARG B 1 77 ? -39.916 7.541 44.537 1.00 24.88 77 ARG B N 4
ATOM 9326 C CA . ARG B 1 77 ? -41.292 7.619 45.024 1.00 25.24 77 ARG B CA 4
ATOM 9327 C C . ARG B 1 77 ? -42.308 7.496 43.894 1.00 25.39 77 ARG B C 4
ATOM 9328 O O . ARG B 1 77 ? -42.815 8.492 43.377 1.00 25.37 77 ARG B O 4
ATOM 9349 N N . LEU B 1 78 ? -42.586 6.263 43.505 1.00 25.64 78 LEU B N 4
ATOM 9350 C CA . LEU B 1 78 ? -43.620 5.983 42.525 1.00 25.94 78 LEU B CA 4
ATOM 9351 C C . LEU B 1 78 ? -44.687 5.108 43.169 1.00 26.00 78 LEU B C 4
ATOM 9352 O O . LEU B 1 78 ? -45.717 5.655 43.607 1.00 26.11 78 LEU B O 4
ATOM 9369 N N . GLY A 1 1 ? 24.582 4.105 12.755 1.00 11.48 1 GLY A N 5
ATOM 9370 C CA . GLY A 1 1 ? 24.536 4.709 14.106 1.00 10.92 1 GLY A CA 5
ATOM 9371 C C . GLY A 1 1 ? 24.788 3.681 15.186 1.00 10.31 1 GLY A C 5
ATOM 9372 O O . GLY A 1 1 ? 24.632 2.484 14.945 1.00 10.34 1 GLY A O 5
ATOM 9378 N N . PRO A 1 2 ? 25.198 4.113 16.389 1.00 9.98 2 PRO A N 5
ATOM 9379 C CA . PRO A 1 2 ? 25.377 3.212 17.530 1.00 9.63 2 PRO A CA 5
ATOM 9380 C C . PRO A 1 2 ? 24.060 2.546 17.917 1.00 9.06 2 PRO A C 5
ATOM 9381 O O . PRO A 1 2 ? 23.998 1.338 18.144 1.00 9.12 2 PRO A O 5
ATOM 9392 N N . LEU A 1 3 ? 23.004 3.348 17.979 1.00 8.75 3 LEU A N 5
ATOM 9393 C CA . LEU A 1 3 ? 21.672 2.830 18.228 1.00 8.46 3 LEU A CA 5
ATOM 9394 C C . LEU A 1 3 ? 20.932 2.641 16.908 1.00 7.59 3 LEU A C 5
ATOM 9395 O O . LEU A 1 3 ? 20.452 3.602 16.308 1.00 7.78 3 LEU A O 5
ATOM 9411 N N . GLY A 1 4 ? 20.878 1.402 16.448 1.00 6.89 4 GLY A N 5
ATOM 9412 C CA . GLY A 1 4 ? 20.184 1.089 15.215 1.00 6.24 4 GLY A CA 5
ATOM 9413 C C . GLY A 1 4 ? 19.773 -0.365 15.176 1.00 5.46 4 GLY A C 5
ATOM 9414 O O . GLY A 1 4 ? 20.612 -1.240 14.964 1.00 5.49 4 GLY A O 5
ATOM 9418 N N . SER A 1 5 ? 18.488 -0.619 15.395 1.00 5.14 5 SER A N 5
ATOM 9419 C CA . SER A 1 5 ? 17.971 -1.976 15.509 1.00 4.77 5 SER A CA 5
ATOM 9420 C C . SER A 1 5 ? 18.247 -2.805 14.253 1.00 3.88 5 SER A C 5
ATOM 9421 O O . SER A 1 5 ? 19.154 -3.644 14.245 1.00 4.02 5 SER A O 5
ATOM 9429 N N . SER A 1 6 ? 17.479 -2.572 13.197 1.00 3.43 6 SER A N 5
ATOM 9430 C CA . SER A 1 6 ? 17.640 -3.336 11.971 1.00 2.89 6 SER A CA 5
ATOM 9431 C C . SER A 1 6 ? 16.863 -2.687 10.831 1.00 2.66 6 SER A C 5
ATOM 9432 O O . SER A 1 6 ? 15.631 -2.654 10.843 1.00 2.87 6 SER A O 5
ATOM 9440 N N . ALA A 1 7 ? 17.588 -2.153 9.861 1.00 2.47 7 ALA A N 5
ATOM 9441 C CA . ALA A 1 7 ? 16.973 -1.558 8.686 1.00 2.28 7 ALA A CA 5
ATOM 9442 C C . ALA A 1 7 ? 17.327 -2.365 7.444 1.00 2.05 7 ALA A C 5
ATOM 9443 O O . ALA A 1 7 ? 16.461 -2.694 6.635 1.00 1.85 7 ALA A O 5
ATOM 9450 N N . GLY A 1 8 ? 18.609 -2.701 7.320 1.00 2.13 8 GLY A N 5
ATOM 9451 C CA . GLY A 1 8 ? 19.090 -3.443 6.169 1.00 2.02 8 GLY A CA 5
ATOM 9452 C C . GLY A 1 8 ? 18.410 -4.785 6.021 1.00 1.90 8 GLY A C 5
ATOM 9453 O O . GLY A 1 8 ? 18.011 -5.165 4.923 1.00 1.76 8 GLY A O 5
ATOM 9457 N N . ALA A 1 9 ? 18.267 -5.500 7.129 1.00 2.01 9 ALA A N 5
ATOM 9458 C CA . ALA A 1 9 ? 17.604 -6.798 7.122 1.00 1.97 9 ALA A CA 5
ATOM 9459 C C . ALA A 1 9 ? 16.150 -6.669 6.673 1.00 1.73 9 ALA A C 5
ATOM 9460 O O . ALA A 1 9 ? 15.652 -7.481 5.888 1.00 1.64 9 ALA A O 5
ATOM 9467 N N . LEU A 1 10 ? 15.481 -5.635 7.169 1.00 1.68 10 LEU A N 5
ATOM 9468 C CA . LEU A 1 10 ? 14.090 -5.379 6.827 1.00 1.51 10 LEU A CA 5
ATOM 9469 C C . LEU A 1 10 ? 13.950 -5.051 5.348 1.00 1.33 10 LEU A C 5
ATOM 9470 O O . LEU A 1 10 ? 13.087 -5.602 4.662 1.00 1.21 10 LEU A O 5
ATOM 9486 N N . LEU A 1 11 ? 14.814 -4.172 4.861 1.00 1.38 11 LEU A N 5
ATOM 9487 C CA . LEU A 1 11 ? 14.836 -3.828 3.448 1.00 1.31 11 LEU A CA 5
ATOM 9488 C C . LEU A 1 11 ? 15.082 -5.073 2.616 1.00 1.29 11 LEU A C 5
ATOM 9489 O O . LEU A 1 11 ? 14.333 -5.373 1.689 1.00 1.22 11 LEU A O 5
ATOM 9505 N N . ALA A 1 12 ? 16.124 -5.806 2.982 1.00 1.43 12 ALA A N 5
ATOM 9506 C CA . ALA A 1 12 ? 16.558 -6.969 2.228 1.00 1.53 12 ALA A CA 5
ATOM 9507 C C . ALA A 1 12 ? 15.452 -8.009 2.087 1.00 1.49 12 ALA A C 5
ATOM 9508 O O . ALA A 1 12 ? 15.164 -8.463 0.982 1.00 1.51 12 ALA A O 5
ATOM 9515 N N . HIS A 1 13 ? 14.821 -8.378 3.200 1.00 1.46 13 HIS A N 5
ATOM 9516 C CA . HIS A 1 13 ? 13.833 -9.449 3.173 1.00 1.48 13 HIS A CA 5
ATOM 9517 C C . HIS A 1 13 ? 12.554 -8.992 2.469 1.00 1.27 13 HIS A C 5
ATOM 9518 O O . HIS A 1 13 ? 11.849 -9.797 1.874 1.00 1.32 13 HIS A O 5
ATOM 9533 N N . ALA A 1 14 ? 12.272 -7.693 2.518 1.00 1.09 14 ALA A N 5
ATOM 9534 C CA . ALA A 1 14 ? 11.106 -7.145 1.831 1.00 0.94 14 ALA A CA 5
ATOM 9535 C C . ALA A 1 14 ? 11.380 -7.012 0.337 1.00 1.00 14 ALA A C 5
ATOM 9536 O O . ALA A 1 14 ? 10.522 -7.313 -0.496 1.00 1.04 14 ALA A O 5
ATOM 9543 N N . ALA A 1 15 ? 12.587 -6.571 0.007 1.00 1.08 15 ALA A N 5
ATOM 9544 C CA . ALA A 1 15 ? 13.002 -6.415 -1.380 1.00 1.19 15 ALA A CA 5
ATOM 9545 C C . ALA A 1 15 ? 13.093 -7.765 -2.075 1.00 1.37 15 ALA A C 5
ATOM 9546 O O . ALA A 1 15 ? 12.740 -7.894 -3.245 1.00 1.46 15 ALA A O 5
ATOM 9553 N N . SER A 1 16 ? 13.560 -8.768 -1.341 1.00 1.47 16 SER A N 5
ATOM 9554 C CA . SER A 1 16 ? 13.700 -10.115 -1.877 1.00 1.68 16 SER A CA 5
ATOM 9555 C C . SER A 1 16 ? 12.327 -10.746 -2.126 1.00 1.68 16 SER A C 5
ATOM 9556 O O . SER A 1 16 ? 12.189 -11.664 -2.941 1.00 1.89 16 SER A O 5
ATOM 9564 N N . LEU A 1 17 ? 11.309 -10.249 -1.427 1.00 1.47 17 LEU A N 5
ATOM 9565 C CA . LEU A 1 17 ? 9.943 -10.692 -1.662 1.00 1.48 17 LEU A CA 5
ATOM 9566 C C . LEU A 1 17 ? 9.340 -9.910 -2.821 1.00 1.43 17 LEU A C 5
ATOM 9567 O O . LEU A 1 17 ? 8.447 -10.389 -3.517 1.00 1.55 17 LEU A O 5
ATOM 9583 N N . GLY A 1 18 ? 9.858 -8.712 -3.043 1.00 1.28 18 GLY A N 5
ATOM 9584 C CA . GLY A 1 18 ? 9.376 -7.887 -4.123 1.00 1.27 18 GLY A CA 5
ATOM 9585 C C . GLY A 1 18 ? 8.431 -6.799 -3.657 1.00 1.15 18 GLY A C 5
ATOM 9586 O O . GLY A 1 18 ? 7.714 -6.214 -4.466 1.00 1.27 18 GLY A O 5
ATOM 9590 N N . VAL A 1 19 ? 8.423 -6.524 -2.356 1.00 0.99 19 VAL A N 5
ATOM 9591 C CA . VAL A 1 19 ? 7.596 -5.451 -1.820 1.00 0.89 19 VAL A CA 5
ATOM 9592 C C . VAL A 1 19 ? 8.171 -4.103 -2.242 1.00 0.86 19 VAL A C 5
ATOM 9593 O O . VAL A 1 19 ? 9.291 -3.755 -1.873 1.00 0.84 19 VAL A O 5
ATOM 9606 N N . ARG A 1 20 ? 7.417 -3.371 -3.047 1.00 0.95 20 ARG A N 5
ATOM 9607 C CA . ARG A 1 20 ? 7.874 -2.092 -3.575 1.00 1.00 20 ARG A CA 5
ATOM 9608 C C . ARG A 1 20 ? 6.825 -1.003 -3.389 1.00 1.04 20 ARG A C 5
ATOM 9609 O O . ARG A 1 20 ? 5.643 -1.219 -3.650 1.00 1.14 20 ARG A O 5
ATOM 9630 N N . LEU A 1 21 ? 7.264 0.156 -2.920 1.00 1.06 21 LEU A N 5
ATOM 9631 C CA . LEU A 1 21 ? 6.393 1.314 -2.772 1.00 1.22 21 LEU A CA 5
ATOM 9632 C C . LEU A 1 21 ? 7.026 2.524 -3.437 1.00 1.41 21 LEU A C 5
ATOM 9633 O O . LEU A 1 21 ? 8.211 2.787 -3.247 1.00 1.45 21 LEU A O 5
ATOM 9649 N N . TRP A 1 22 ? 6.245 3.252 -4.218 1.00 1.61 22 TRP A N 5
ATOM 9650 C CA . TRP A 1 22 ? 6.729 4.471 -4.853 1.00 1.82 22 TRP A CA 5
ATOM 9651 C C . TRP A 1 22 ? 5.575 5.436 -5.085 1.00 2.04 22 TRP A C 5
ATOM 9652 O O . TRP A 1 22 ? 4.440 5.014 -5.286 1.00 2.09 22 TRP A O 5
ATOM 9673 N N . VAL A 1 23 ? 5.859 6.726 -5.044 1.00 2.21 23 VAL A N 5
ATOM 9674 C CA . VAL A 1 23 ? 4.838 7.729 -5.296 1.00 2.44 23 VAL A CA 5
ATOM 9675 C C . VAL A 1 23 ? 4.758 8.021 -6.790 1.00 2.71 23 VAL A C 5
ATOM 9676 O O . VAL A 1 23 ? 5.772 8.275 -7.444 1.00 2.81 23 VAL A O 5
ATOM 9689 N N . GLU A 1 24 ? 3.555 7.958 -7.331 1.00 2.84 24 GLU A N 5
ATOM 9690 C CA . GLU A 1 24 ? 3.358 8.083 -8.761 1.00 3.15 24 GLU A CA 5
ATOM 9691 C C . GLU A 1 24 ? 2.230 9.061 -9.051 1.00 3.47 24 GLU A C 5
ATOM 9692 O O . GLU A 1 24 ? 1.064 8.785 -8.763 1.00 3.45 24 GLU A O 5
ATOM 9704 N N . GLY A 1 25 ? 2.585 10.208 -9.607 1.00 3.78 25 GLY A N 5
ATOM 9705 C CA . GLY A 1 25 ? 1.599 11.227 -9.896 1.00 4.13 25 GLY A CA 5
ATOM 9706 C C . GLY A 1 25 ? 1.090 11.886 -8.635 1.00 4.12 25 GLY A C 5
ATOM 9707 O O . GLY A 1 25 ? 1.766 12.743 -8.061 1.00 4.20 25 GLY A O 5
ATOM 9711 N N . GLU A 1 26 ? -0.093 11.485 -8.198 1.00 4.08 26 GLU A N 5
ATOM 9712 C CA . GLU A 1 26 ? -0.676 12.024 -6.979 1.00 4.12 26 GLU A CA 5
ATOM 9713 C C . GLU A 1 26 ? -0.855 10.943 -5.917 1.00 3.62 26 GLU A C 5
ATOM 9714 O O . GLU A 1 26 ? -1.272 11.235 -4.797 1.00 3.64 26 GLU A O 5
ATOM 9726 N N . ARG A 1 27 ? -0.546 9.692 -6.252 1.00 3.25 27 ARG A N 5
ATOM 9727 C CA . ARG A 1 27 ? -0.807 8.600 -5.327 1.00 2.79 27 ARG A CA 5
ATOM 9728 C C . ARG A 1 27 ? 0.376 7.649 -5.223 1.00 2.64 27 ARG A C 5
ATOM 9729 O O . ARG A 1 27 ? 1.157 7.495 -6.158 1.00 2.74 27 ARG A O 5
ATOM 9750 N N . LEU A 1 28 ? 0.489 7.013 -4.072 1.00 2.44 28 LEU A N 5
ATOM 9751 C CA . LEU A 1 28 ? 1.513 6.015 -3.836 1.00 2.27 28 LEU A CA 5
ATOM 9752 C C . LEU A 1 28 ? 1.081 4.681 -4.437 1.00 2.10 28 LEU A C 5
ATOM 9753 O O . LEU A 1 28 ? -0.061 4.255 -4.268 1.00 2.02 28 LEU A O 5
ATOM 9769 N N . ARG A 1 29 ? 1.987 4.053 -5.167 1.00 2.11 29 ARG A N 5
ATOM 9770 C CA . ARG A 1 29 ? 1.749 2.735 -5.730 1.00 2.02 29 ARG A CA 5
ATOM 9771 C C . ARG A 1 29 ? 2.412 1.677 -4.864 1.00 1.76 29 ARG A C 5
ATOM 9772 O O . ARG A 1 29 ? 3.522 1.873 -4.367 1.00 1.70 29 ARG A O 5
ATOM 9793 N N . PHE A 1 30 ? 1.728 0.564 -4.695 1.00 1.65 30 PHE A N 5
ATOM 9794 C CA . PHE A 1 30 ? 2.209 -0.514 -3.854 1.00 1.43 30 PHE A CA 5
ATOM 9795 C C . PHE A 1 30 ? 2.315 -1.783 -4.685 1.00 1.49 30 PHE A C 5
ATOM 9796 O O . PHE A 1 30 ? 1.383 -2.134 -5.406 1.00 1.69 30 PHE A O 5
ATOM 9813 N N . GLN A 1 31 ? 3.450 -2.450 -4.597 1.00 1.37 31 GLN A N 5
ATOM 9814 C CA . GLN A 1 31 ? 3.653 -3.705 -5.298 1.00 1.46 31 GLN A CA 5
ATOM 9815 C C . GLN A 1 31 ? 4.014 -4.794 -4.301 1.00 1.31 31 GLN A C 5
ATOM 9816 O O . GLN A 1 31 ? 5.014 -4.683 -3.593 1.00 1.14 31 GLN A O 5
ATOM 9830 N N . ALA A 1 32 ? 3.194 -5.833 -4.235 1.00 1.43 32 ALA A N 5
ATOM 9831 C CA . ALA A 1 32 ? 3.435 -6.933 -3.315 1.00 1.36 32 ALA A CA 5
ATOM 9832 C C . ALA A 1 32 ? 2.822 -8.222 -3.840 1.00 1.55 32 ALA A C 5
ATOM 9833 O O . ALA A 1 32 ? 1.662 -8.248 -4.244 1.00 1.69 32 ALA A O 5
ATOM 9840 N N . PRO A 1 33 ? 3.615 -9.298 -3.882 1.00 1.60 33 PRO A N 5
ATOM 9841 C CA . PRO A 1 33 ? 3.123 -10.629 -4.242 1.00 1.79 33 PRO A CA 5
ATOM 9842 C C . PRO A 1 33 ? 2.056 -11.133 -3.268 1.00 1.78 33 PRO A C 5
ATOM 9843 O O . PRO A 1 33 ? 2.008 -10.722 -2.105 1.00 1.62 33 PRO A O 5
ATOM 9854 N N . PRO A 1 34 ? 1.179 -12.030 -3.728 1.00 1.96 34 PRO A N 5
ATOM 9855 C CA . PRO A 1 34 ? 0.111 -12.568 -2.894 1.00 1.97 34 PRO A CA 5
ATOM 9856 C C . PRO A 1 34 ? 0.649 -13.445 -1.766 1.00 1.88 34 PRO A C 5
ATOM 9857 O O . PRO A 1 34 ? 1.355 -14.423 -2.003 1.00 1.95 34 PRO A O 5
ATOM 9868 N N . GLY A 1 35 ? 0.316 -13.078 -0.536 1.00 1.76 35 GLY A N 5
ATOM 9869 C CA . GLY A 1 35 ? 0.722 -13.869 0.607 1.00 1.72 35 GLY A CA 5
ATOM 9870 C C . GLY A 1 35 ? 1.744 -13.167 1.485 1.00 1.60 35 GLY A C 5
ATOM 9871 O O . GLY A 1 35 ? 1.722 -13.324 2.701 1.00 1.71 35 GLY A O 5
ATOM 9875 N N . VAL A 1 36 ? 2.625 -12.375 0.880 1.00 1.46 36 VAL A N 5
ATOM 9876 C CA . VAL A 1 36 ? 3.702 -11.722 1.631 1.00 1.34 36 VAL A CA 5
ATOM 9877 C C . VAL A 1 36 ? 3.216 -10.482 2.368 1.00 1.22 36 VAL A C 5
ATOM 9878 O O . VAL A 1 36 ? 3.896 -9.964 3.244 1.00 1.22 36 VAL A O 5
ATOM 9891 N N . MET A 1 37 ? 2.022 -10.034 2.026 1.00 1.18 37 MET A N 5
ATOM 9892 C CA . MET A 1 37 ? 1.485 -8.775 2.539 1.00 1.11 37 MET A CA 5
ATOM 9893 C C . MET A 1 37 ? 0.885 -8.956 3.934 1.00 1.14 37 MET A C 5
ATOM 9894 O O . MET A 1 37 ? 0.048 -8.166 4.365 1.00 1.18 37 MET A O 5
ATOM 9908 N N . THR A 1 38 ? 1.313 -10.008 4.629 1.00 1.18 38 THR A N 5
ATOM 9909 C CA . THR A 1 38 ? 0.799 -10.321 5.956 1.00 1.27 38 THR A CA 5
ATOM 9910 C C . THR A 1 38 ? 0.848 -9.095 6.864 1.00 1.26 38 THR A C 5
ATOM 9911 O O . THR A 1 38 ? 1.815 -8.330 6.826 1.00 1.16 38 THR A O 5
ATOM 9922 N N . PRO A 1 39 ? -0.200 -8.888 7.681 1.00 1.41 39 PRO A N 5
ATOM 9923 C CA . PRO A 1 39 ? -0.309 -7.727 8.576 1.00 1.46 39 PRO A CA 5
ATOM 9924 C C . PRO A 1 39 ? 0.965 -7.460 9.377 1.00 1.43 39 PRO A C 5
ATOM 9925 O O . PRO A 1 39 ? 1.361 -6.305 9.556 1.00 1.40 39 PRO A O 5
ATOM 9936 N N . GLU A 1 40 ? 1.616 -8.524 9.840 1.00 1.49 40 GLU A N 5
ATOM 9937 C CA . GLU A 1 40 ? 2.854 -8.382 10.595 1.00 1.53 40 GLU A CA 5
ATOM 9938 C C . GLU A 1 40 ? 3.940 -7.749 9.728 1.00 1.32 40 GLU A C 5
ATOM 9939 O O . GLU A 1 40 ? 4.684 -6.886 10.191 1.00 1.29 40 GLU A O 5
ATOM 9951 N N . LEU A 1 41 ? 4.013 -8.158 8.462 1.00 1.20 41 LEU A N 5
ATOM 9952 C CA . LEU A 1 41 ? 5.009 -7.611 7.546 1.00 1.02 41 LEU A CA 5
ATOM 9953 C C . LEU A 1 41 ? 4.782 -6.121 7.346 1.00 0.89 41 LEU A C 5
ATOM 9954 O O . LEU A 1 41 ? 5.730 -5.342 7.294 1.00 0.81 41 LEU A O 5
ATOM 9970 N N . GLN A 1 42 ? 3.519 -5.733 7.243 1.00 0.95 42 GLN A N 5
ATOM 9971 C CA . GLN A 1 42 ? 3.166 -4.334 7.048 1.00 0.95 42 GLN A CA 5
ATOM 9972 C C . GLN A 1 42 ? 3.571 -3.524 8.253 1.00 0.97 42 GLN A C 5
ATOM 9973 O O . GLN A 1 42 ? 4.047 -2.395 8.133 1.00 0.97 42 GLN A O 5
ATOM 9987 N N . SER A 1 43 ? 3.371 -4.112 9.414 1.00 1.06 43 SER A N 5
ATOM 9988 C CA . SER A 1 43 ? 3.704 -3.461 10.651 1.00 1.12 43 SER A CA 5
ATOM 9989 C C . SER A 1 43 ? 5.223 -3.294 10.751 1.00 1.02 43 SER A C 5
ATOM 9990 O O . SER A 1 43 ? 5.721 -2.339 11.350 1.00 1.08 43 SER A O 5
ATOM 9998 N N . ARG A 1 44 ? 5.953 -4.220 10.127 1.00 0.97 44 ARG A N 5
ATOM 9999 C CA . ARG A 1 44 ? 7.404 -4.120 10.046 1.00 0.98 44 ARG A CA 5
ATOM 10000 C C . ARG A 1 44 ? 7.799 -3.064 9.022 1.00 0.90 44 ARG A C 5
ATOM 10001 O O . ARG A 1 44 ? 8.762 -2.327 9.223 1.00 1.04 44 ARG A O 5
ATOM 10022 N N . LEU A 1 45 ? 7.051 -3.009 7.913 1.00 0.78 45 LEU A N 5
ATOM 10023 C CA . LEU A 1 45 ? 7.262 -1.984 6.895 1.00 0.80 45 LEU A CA 5
ATOM 10024 C C . LEU A 1 45 ? 7.167 -0.607 7.543 1.00 1.06 45 LEU A C 5
ATOM 10025 O O . LEU A 1 45 ? 7.975 0.284 7.273 1.00 1.25 45 LEU A O 5
ATOM 10041 N N . GLY A 1 46 ? 6.159 -0.441 8.392 1.00 1.20 46 GLY A N 5
ATOM 10042 C CA . GLY A 1 46 ? 6.084 0.718 9.262 1.00 1.56 46 GLY A CA 5
ATOM 10043 C C . GLY A 1 46 ? 5.510 1.938 8.578 1.00 1.89 46 GLY A C 5
ATOM 10044 O O . GLY A 1 46 ? 4.992 2.845 9.229 1.00 2.30 46 GLY A O 5
ATOM 10048 N N . GLY A 1 47 ? 5.604 1.964 7.259 1.00 1.84 47 GLY A N 5
ATOM 10049 C CA . GLY A 1 47 ? 5.160 3.116 6.510 1.00 2.25 47 GLY A CA 5
ATOM 10050 C C . GLY A 1 47 ? 6.040 4.321 6.772 1.00 2.18 47 GLY A C 5
ATOM 10051 O O . GLY A 1 47 ? 5.600 5.463 6.635 1.00 2.57 47 GLY A O 5
ATOM 10055 N N . ALA A 1 48 ? 7.279 4.073 7.171 1.00 1.86 48 ALA A N 5
ATOM 10056 C CA . ALA A 1 48 ? 8.204 5.152 7.467 1.00 2.02 48 ALA A CA 5
ATOM 10057 C C . ALA A 1 48 ? 8.893 5.629 6.197 1.00 2.08 48 ALA A C 5
ATOM 10058 O O . ALA A 1 48 ? 9.131 4.845 5.281 1.00 1.94 48 ALA A O 5
ATOM 10065 N N . ARG A 1 49 ? 9.241 6.904 6.161 1.00 2.37 49 ARG A N 5
ATOM 10066 C CA . ARG A 1 49 ? 9.816 7.503 4.964 1.00 2.47 49 ARG A CA 5
ATOM 10067 C C . ARG A 1 49 ? 11.196 6.949 4.658 1.00 2.33 49 ARG A C 5
ATOM 10068 O O . ARG A 1 49 ? 11.448 6.492 3.551 1.00 2.17 49 ARG A O 5
ATOM 10089 N N . HIS A 1 50 ? 12.078 6.967 5.652 1.00 2.45 50 HIS A N 5
ATOM 10090 C CA . HIS A 1 50 ? 13.445 6.501 5.461 1.00 2.44 50 HIS A CA 5
ATOM 10091 C C . HIS A 1 50 ? 13.441 5.061 4.970 1.00 2.06 50 HIS A C 5
ATOM 10092 O O . HIS A 1 50 ? 14.220 4.679 4.091 1.00 1.95 50 HIS A O 5
ATOM 10107 N N . GLU A 1 51 ? 12.525 4.282 5.533 1.00 1.91 51 GLU A N 5
ATOM 10108 C CA . GLU A 1 51 ? 12.364 2.891 5.164 1.00 1.65 51 GLU A CA 5
ATOM 10109 C C . GLU A 1 51 ? 11.961 2.776 3.716 1.00 1.36 51 GLU A C 5
ATOM 10110 O O . GLU A 1 51 ? 12.633 2.129 2.917 1.00 1.19 51 GLU A O 5
ATOM 10122 N N . LEU A 1 52 ? 10.873 3.442 3.384 1.00 1.41 52 LEU A N 5
ATOM 10123 C CA . LEU A 1 52 ? 10.276 3.295 2.074 1.00 1.31 52 LEU A CA 5
ATOM 10124 C C . LEU A 1 52 ? 11.135 3.929 0.984 1.00 1.37 52 LEU A C 5
ATOM 10125 O O . LEU A 1 52 ? 11.077 3.514 -0.169 1.00 1.27 52 LEU A O 5
ATOM 10141 N N . ILE A 1 53 ? 11.928 4.932 1.344 1.00 1.59 53 ILE A N 5
ATOM 10142 C CA . ILE A 1 53 ? 12.857 5.532 0.395 1.00 1.69 53 ILE A CA 5
ATOM 10143 C C . ILE A 1 53 ? 13.872 4.496 -0.076 1.00 1.43 53 ILE A C 5
ATOM 10144 O O . ILE A 1 53 ? 14.049 4.286 -1.277 1.00 1.32 53 ILE A O 5
ATOM 10160 N N . ALA A 1 54 ? 14.522 3.829 0.872 1.00 1.41 54 ALA A N 5
ATOM 10161 C CA . ALA A 1 54 ? 15.477 2.779 0.535 1.00 1.31 54 ALA A CA 5
ATOM 10162 C C . ALA A 1 54 ? 14.750 1.576 -0.064 1.00 1.00 54 ALA A C 5
ATOM 10163 O O . ALA A 1 54 ? 15.275 0.875 -0.934 1.00 0.95 54 ALA A O 5
ATOM 10170 N N . LEU A 1 55 ? 13.519 1.377 0.389 1.00 0.89 55 LEU A N 5
ATOM 10171 C CA . LEU A 1 55 ? 12.694 0.262 -0.052 1.00 0.74 55 LEU A CA 5
ATOM 10172 C C . LEU A 1 55 ? 12.303 0.451 -1.513 1.00 0.70 55 LEU A C 5
ATOM 10173 O O . LEU A 1 55 ? 12.062 -0.502 -2.233 1.00 0.73 55 LEU A O 5
ATOM 10189 N N . LEU A 1 56 ? 12.200 1.689 -1.936 1.00 0.81 56 LEU A N 5
ATOM 10190 C CA . LEU A 1 56 ? 11.961 2.000 -3.321 1.00 0.89 56 LEU A CA 5
ATOM 10191 C C . LEU A 1 56 ? 13.269 1.976 -4.111 1.00 0.83 56 LEU A C 5
ATOM 10192 O O . LEU A 1 56 ? 13.296 1.603 -5.278 1.00 0.90 56 LEU A O 5
ATOM 10208 N N . ARG A 1 57 ? 14.358 2.357 -3.456 1.00 0.82 57 ARG A N 5
ATOM 10209 C CA . ARG A 1 57 ? 15.672 2.379 -4.092 1.00 0.88 57 ARG A CA 5
ATOM 10210 C C . ARG A 1 57 ? 16.091 0.989 -4.570 1.00 0.87 57 ARG A C 5
ATOM 10211 O O . ARG A 1 57 ? 16.938 0.858 -5.454 1.00 0.98 57 ARG A O 5
ATOM 10232 N N . GLN A 1 58 ? 15.496 -0.040 -3.982 1.00 0.86 58 GLN A N 5
ATOM 10233 C CA . GLN A 1 58 ? 15.715 -1.417 -4.427 1.00 1.07 58 GLN A CA 5
ATOM 10234 C C . GLN A 1 58 ? 15.085 -1.657 -5.805 1.00 1.15 58 GLN A C 5
ATOM 10235 O O . GLN A 1 58 ? 15.479 -2.570 -6.530 1.00 1.40 58 GLN A O 5
ATOM 10249 N N . LEU A 1 59 ? 14.101 -0.832 -6.152 1.00 1.05 59 LEU A N 5
ATOM 10250 C CA . LEU A 1 59 ? 13.431 -0.922 -7.445 1.00 1.27 59 LEU A CA 5
ATOM 10251 C C . LEU A 1 59 ? 14.357 -0.384 -8.529 1.00 1.30 59 LEU A C 5
ATOM 10252 O O . LEU A 1 59 ? 14.293 -0.798 -9.687 1.00 1.61 59 LEU A O 5
ATOM 10268 N N . GLN A 1 60 ? 15.236 0.526 -8.130 1.00 1.09 60 GLN A N 5
ATOM 10269 C CA . GLN A 1 60 ? 16.205 1.112 -9.041 1.00 1.19 60 GLN A CA 5
ATOM 10270 C C . GLN A 1 60 ? 17.228 0.067 -9.471 1.00 1.31 60 GLN A C 5
ATOM 10271 O O . GLN A 1 60 ? 17.556 -0.842 -8.705 1.00 1.42 60 GLN A O 5
ATOM 10285 N N . PRO A 1 61 ? 17.725 0.168 -10.712 1.00 1.63 61 PRO A N 5
ATOM 10286 C CA . PRO A 1 61 ? 18.730 -0.757 -11.245 1.00 2.01 61 PRO A CA 5
ATOM 10287 C C . PRO A 1 61 ? 20.048 -0.699 -10.469 1.00 2.08 61 PRO A C 5
ATOM 10288 O O . PRO A 1 61 ? 20.969 0.034 -10.830 1.00 2.36 61 PRO A O 5
ATOM 10299 N N . SER A 1 62 ? 20.110 -1.448 -9.379 1.00 2.35 62 SER A N 5
ATOM 10300 C CA . SER A 1 62 ? 21.322 -1.551 -8.583 1.00 2.77 62 SER A CA 5
ATOM 10301 C C . SER A 1 62 ? 21.550 -3.006 -8.182 1.00 3.39 62 SER A C 5
ATOM 10302 O O . SER A 1 62 ? 22.499 -3.646 -8.636 1.00 4.06 62 SER A O 5
ATOM 10310 N N . SER A 1 63 ? 20.664 -3.531 -7.349 1.00 3.76 63 SER A N 5
ATOM 10311 C CA . SER A 1 63 ? 20.740 -4.917 -6.926 1.00 4.80 63 SER A CA 5
ATOM 10312 C C . SER A 1 63 ? 19.333 -5.485 -6.802 1.00 5.45 63 SER A C 5
ATOM 10313 O O . SER A 1 63 ? 18.421 -4.791 -6.352 1.00 5.86 63 SER A O 5
ATOM 10321 N N . GLN A 1 64 ? 19.151 -6.731 -7.221 1.00 5.91 64 GLN A N 5
ATOM 10322 C CA . GLN A 1 64 ? 17.839 -7.364 -7.191 1.00 6.83 64 GLN A CA 5
ATOM 10323 C C . GLN A 1 64 ? 17.877 -8.634 -6.353 1.00 7.75 64 GLN A C 5
ATOM 10324 O O . GLN A 1 64 ? 18.926 -9.264 -6.205 1.00 8.21 64 GLN A O 5
ATOM 10338 N N . GLY A 1 65 ? 16.730 -8.998 -5.808 1.00 8.24 65 GLY A N 5
ATOM 10339 C CA . GLY A 1 65 ? 16.631 -10.205 -5.017 1.00 9.27 65 GLY A CA 5
ATOM 10340 C C . GLY A 1 65 ? 15.346 -10.949 -5.308 1.00 9.91 65 GLY A C 5
ATOM 10341 O O . GLY A 1 65 ? 14.407 -10.372 -5.864 1.00 10.39 65 GLY A O 5
ATOM 10345 N N . GLY A 1 66 ? 15.304 -12.224 -4.964 1.00 10.11 66 GLY A N 5
ATOM 10346 C CA . GLY A 1 66 ? 14.112 -13.006 -5.198 1.00 10.90 66 GLY A CA 5
ATOM 10347 C C . GLY A 1 66 ? 14.077 -14.273 -4.372 1.00 11.22 66 GLY A C 5
ATOM 10348 O O . GLY A 1 66 ? 14.889 -15.176 -4.578 1.00 11.32 66 GLY A O 5
ATOM 10352 N N . SER A 1 67 ? 13.150 -14.340 -3.428 1.00 11.60 67 SER A N 5
ATOM 10353 C CA . SER A 1 67 ? 12.977 -15.537 -2.610 1.00 12.12 67 SER A CA 5
ATOM 10354 C C . SER A 1 67 ? 11.918 -16.456 -3.215 1.00 12.78 67 SER A C 5
ATOM 10355 O O . SER A 1 67 ? 11.679 -17.554 -2.712 1.00 13.15 67 SER A O 5
ATOM 10363 N N . LEU A 1 68 ? 11.303 -15.993 -4.308 1.00 13.08 68 LEU A N 5
ATOM 10364 C CA . LEU A 1 68 ? 10.240 -16.729 -5.001 1.00 13.85 68 LEU A CA 5
ATOM 10365 C C . LEU A 1 68 ? 8.978 -16.804 -4.147 1.00 14.29 68 LEU A C 5
ATOM 10366 O O . LEU A 1 68 ? 8.063 -16.003 -4.322 1.00 14.49 68 LEU A O 5
ATOM 10382 N N . LEU A 1 69 ? 8.944 -17.749 -3.214 1.00 14.58 69 LEU A N 5
ATOM 10383 C CA . LEU A 1 69 ? 7.786 -17.936 -2.353 1.00 15.13 69 LEU A CA 5
ATOM 10384 C C . LEU A 1 69 ? 8.140 -18.830 -1.172 1.00 15.66 69 LEU A C 5
ATOM 10385 O O . LEU A 1 69 ? 9.146 -19.540 -1.199 1.00 15.98 69 LEU A O 5
ATOM 10401 N N . ALA A 1 70 ? 7.313 -18.794 -0.141 1.00 15.87 70 ALA A N 5
ATOM 10402 C CA . ALA A 1 70 ? 7.531 -19.601 1.044 1.00 16.47 70 ALA A CA 5
ATOM 10403 C C . ALA A 1 70 ? 6.238 -20.293 1.455 1.00 16.76 70 ALA A C 5
ATOM 10404 O O . ALA A 1 70 ? 5.220 -19.636 1.676 1.00 16.70 70 ALA A O 5
ATOM 10411 N N . PRO A 1 71 ? 6.257 -21.628 1.555 1.00 17.21 71 PRO A N 5
ATOM 10412 C CA . PRO A 1 71 ? 5.080 -22.425 1.923 1.00 17.64 71 PRO A CA 5
ATOM 10413 C C . PRO A 1 71 ? 4.782 -22.381 3.423 1.00 18.20 71 PRO A C 5
ATOM 10414 O O . PRO A 1 71 ? 4.326 -23.370 4.003 1.00 18.72 71 PRO A O 5
ATOM 10425 N N . VAL A 1 72 ? 5.018 -21.230 4.038 1.00 18.18 72 VAL A N 5
ATOM 10426 C CA . VAL A 1 72 ? 4.775 -21.065 5.461 1.00 18.79 72 VAL A CA 5
ATOM 10427 C C . VAL A 1 72 ? 3.275 -20.928 5.738 1.00 19.11 72 VAL A C 5
ATOM 10428 O O . VAL A 1 72 ? 2.707 -19.833 5.751 1.00 19.16 72 VAL A O 5
ATOM 10441 N N . ALA A 1 73 ? 2.631 -22.067 5.916 1.00 19.45 73 ALA A N 5
ATOM 10442 C CA . ALA A 1 73 ? 1.205 -22.103 6.176 1.00 19.89 73 ALA A CA 5
ATOM 10443 C C . ALA A 1 73 ? 0.940 -22.107 7.674 1.00 20.36 73 ALA A C 5
ATOM 10444 O O . ALA A 1 73 ? 1.874 -22.199 8.476 1.00 20.52 73 ALA A O 5
ATOM 10451 N N . ARG A 1 74 ? -0.328 -22.007 8.049 1.00 20.70 74 ARG A N 5
ATOM 10452 C CA . ARG A 1 74 ? -0.716 -22.042 9.454 1.00 21.28 74 ARG A CA 5
ATOM 10453 C C . ARG A 1 74 ? -0.661 -23.470 9.996 1.00 21.56 74 ARG A C 5
ATOM 10454 O O . ARG A 1 74 ? -1.676 -24.158 10.116 1.00 22.00 74 ARG A O 5
ATOM 10475 N N . ASN A 1 75 ? 0.552 -23.906 10.292 1.00 21.40 75 ASN A N 5
ATOM 10476 C CA . ASN A 1 75 ? 0.805 -25.245 10.797 1.00 21.77 75 ASN A CA 5
ATOM 10477 C C . ASN A 1 75 ? 0.671 -25.269 12.311 1.00 22.10 75 ASN A C 5
ATOM 10478 O O . ASN A 1 75 ? -0.044 -26.098 12.878 1.00 22.18 75 ASN A O 5
ATOM 10489 N N . GLY A 1 76 ? 1.348 -24.337 12.961 1.00 22.40 76 GLY A N 5
ATOM 10490 C CA . GLY A 1 76 ? 1.336 -24.285 14.404 1.00 22.84 76 GLY A CA 5
ATOM 10491 C C . GLY A 1 76 ? 2.435 -25.134 15.007 1.00 23.17 76 GLY A C 5
ATOM 10492 O O . GLY A 1 76 ? 2.976 -26.024 14.347 1.00 22.82 76 GLY A O 5
ATOM 10496 N N . ARG A 1 77 ? 2.759 -24.875 16.263 1.00 23.94 77 ARG A N 5
ATOM 10497 C CA . ARG A 1 77 ? 3.832 -25.599 16.937 1.00 24.42 77 ARG A CA 5
ATOM 10498 C C . ARG A 1 77 ? 3.276 -26.790 17.715 1.00 24.95 77 ARG A C 5
ATOM 10499 O O . ARG A 1 77 ? 3.785 -27.151 18.775 1.00 25.38 77 ARG A O 5
ATOM 10520 N N . LEU A 1 78 ? 2.233 -27.400 17.169 1.00 25.00 78 LEU A N 5
ATOM 10521 C CA . LEU A 1 78 ? 1.623 -28.573 17.774 1.00 25.59 78 LEU A CA 5
ATOM 10522 C C . LEU A 1 78 ? 2.436 -29.818 17.433 1.00 25.89 78 LEU A C 5
ATOM 10523 O O . LEU A 1 78 ? 3.128 -30.346 18.327 1.00 26.21 78 LEU A O 5
ATOM 10540 N N . GLY B 1 1 ? -23.757 11.505 -12.269 1.00 14.86 1 GLY B N 5
ATOM 10541 C CA . GLY B 1 1 ? -22.437 11.898 -11.718 1.00 14.51 1 GLY B CA 5
ATOM 10542 C C . GLY B 1 1 ? -22.302 11.578 -10.243 1.00 13.80 1 GLY B C 5
ATOM 10543 O O . GLY B 1 1 ? -21.699 10.565 -9.885 1.00 13.50 1 GLY B O 5
ATOM 10549 N N . PRO B 1 2 ? -22.848 12.434 -9.361 1.00 13.67 2 PRO B N 5
ATOM 10550 C CA . PRO B 1 2 ? -22.757 12.250 -7.908 1.00 13.18 2 PRO B CA 5
ATOM 10551 C C . PRO B 1 2 ? -23.266 10.884 -7.453 1.00 12.84 2 PRO B C 5
ATOM 10552 O O . PRO B 1 2 ? -24.396 10.490 -7.767 1.00 13.20 2 PRO B O 5
ATOM 10563 N N . LEU B 1 3 ? -22.421 10.188 -6.697 1.00 12.32 3 LEU B N 5
ATOM 10564 C CA . LEU B 1 3 ? -22.708 8.842 -6.205 1.00 12.14 3 LEU B CA 5
ATOM 10565 C C . LEU B 1 3 ? -23.017 7.881 -7.356 1.00 11.47 3 LEU B C 5
ATOM 10566 O O . LEU B 1 3 ? -22.106 7.448 -8.064 1.00 11.48 3 LEU B O 5
ATOM 10582 N N . GLY B 1 4 ? -24.292 7.572 -7.560 1.00 11.08 4 GLY B N 5
ATOM 10583 C CA . GLY B 1 4 ? -24.665 6.606 -8.578 1.00 10.64 4 GLY B CA 5
ATOM 10584 C C . GLY B 1 4 ? -24.133 5.224 -8.257 1.00 9.87 4 GLY B C 5
ATOM 10585 O O . GLY B 1 4 ? -24.703 4.511 -7.430 1.00 9.79 4 GLY B O 5
ATOM 10589 N N . SER B 1 5 ? -23.040 4.848 -8.902 1.00 9.53 5 SER B N 5
ATOM 10590 C CA . SER B 1 5 ? -22.377 3.590 -8.603 1.00 9.04 5 SER B CA 5
ATOM 10591 C C . SER B 1 5 ? -21.049 3.853 -7.900 1.00 8.12 5 SER B C 5
ATOM 10592 O O . SER B 1 5 ? -20.770 3.277 -6.847 1.00 7.94 5 SER B O 5
ATOM 10600 N N . SER B 1 6 ? -20.241 4.732 -8.496 1.00 7.78 6 SER B N 5
ATOM 10601 C CA . SER B 1 6 ? -18.946 5.118 -7.942 1.00 7.11 6 SER B CA 5
ATOM 10602 C C . SER B 1 6 ? -18.010 3.916 -7.841 1.00 6.30 6 SER B C 5
ATOM 10603 O O . SER B 1 6 ? -17.243 3.802 -6.891 1.00 6.44 6 SER B O 5
ATOM 10611 N N . ALA B 1 7 ? -18.063 3.044 -8.853 1.00 5.78 7 ALA B N 5
ATOM 10612 C CA . ALA B 1 7 ? -17.282 1.807 -8.857 1.00 5.35 7 ALA B CA 5
ATOM 10613 C C . ALA B 1 7 ? -17.675 0.932 -7.671 1.00 4.62 7 ALA B C 5
ATOM 10614 O O . ALA B 1 7 ? -16.825 0.345 -6.999 1.00 4.08 7 ALA B O 5
ATOM 10621 N N . GLY B 1 8 ? -18.982 0.837 -7.448 1.00 4.66 8 GLY B N 5
ATOM 10622 C CA . GLY B 1 8 ? -19.514 0.131 -6.300 1.00 4.09 8 GLY B CA 5
ATOM 10623 C C . GLY B 1 8 ? -19.039 -1.303 -6.204 1.00 4.04 8 GLY B C 5
ATOM 10624 O O . GLY B 1 8 ? -18.729 -1.775 -5.115 1.00 3.54 8 GLY B O 5
ATOM 10628 N N . ALA B 1 9 ? -18.973 -1.993 -7.336 1.00 4.69 9 ALA B N 5
ATOM 10629 C CA . ALA B 1 9 ? -18.537 -3.383 -7.351 1.00 4.91 9 ALA B CA 5
ATOM 10630 C C . ALA B 1 9 ? -17.079 -3.501 -6.929 1.00 4.50 9 ALA B C 5
ATOM 10631 O O . ALA B 1 9 ? -16.724 -4.355 -6.110 1.00 4.40 9 ALA B O 5
ATOM 10638 N N . LEU B 1 10 ? -16.239 -2.634 -7.485 1.00 4.38 10 LEU B N 5
ATOM 10639 C CA . LEU B 1 10 ? -14.823 -2.615 -7.150 1.00 3.97 10 LEU B CA 5
ATOM 10640 C C . LEU B 1 10 ? -14.633 -2.311 -5.671 1.00 3.17 10 LEU B C 5
ATOM 10641 O O . LEU B 1 10 ? -13.884 -2.999 -4.977 1.00 2.96 10 LEU B O 5
ATOM 10657 N N . LEU B 1 11 ? -15.340 -1.301 -5.191 1.00 2.86 11 LEU B N 5
ATOM 10658 C CA . LEU B 1 11 ? -15.275 -0.923 -3.787 1.00 2.18 11 LEU B CA 5
ATOM 10659 C C . LEU B 1 11 ? -15.759 -2.062 -2.897 1.00 2.26 11 LEU B C 5
ATOM 10660 O O . LEU B 1 11 ? -15.080 -2.448 -1.951 1.00 2.13 11 LEU B O 5
ATOM 10676 N N . ALA B 1 12 ? -16.927 -2.604 -3.228 1.00 2.76 12 ALA B N 5
ATOM 10677 C CA . ALA B 1 12 ? -17.568 -3.628 -2.413 1.00 3.14 12 ALA B CA 5
ATOM 10678 C C . ALA B 1 12 ? -16.677 -4.844 -2.206 1.00 3.58 12 ALA B C 5
ATOM 10679 O O . ALA B 1 12 ? -16.436 -5.249 -1.069 1.00 3.74 12 ALA B O 5
ATOM 10686 N N . HIS B 1 13 ? -16.170 -5.420 -3.292 1.00 3.94 13 HIS B N 5
ATOM 10687 C CA . HIS B 1 13 ? -15.401 -6.651 -3.179 1.00 4.46 13 HIS B CA 5
ATOM 10688 C C . HIS B 1 13 ? -14.046 -6.389 -2.524 1.00 4.06 13 HIS B C 5
ATOM 10689 O O . HIS B 1 13 ? -13.497 -7.263 -1.863 1.00 4.48 13 HIS B O 5
ATOM 10704 N N . ALA B 1 14 ? -13.518 -5.180 -2.687 1.00 3.33 14 ALA B N 5
ATOM 10705 C CA . ALA B 1 14 ? -12.257 -4.816 -2.050 1.00 2.95 14 ALA B CA 5
ATOM 10706 C C . ALA B 1 14 ? -12.464 -4.580 -0.556 1.00 2.97 14 ALA B C 5
ATOM 10707 O O . ALA B 1 14 ? -11.661 -5.013 0.274 1.00 3.30 14 ALA B O 5
ATOM 10714 N N . ALA B 1 15 ? -13.559 -3.904 -0.226 1.00 2.80 15 ALA B N 5
ATOM 10715 C CA . ALA B 1 15 ? -13.914 -3.630 1.163 1.00 3.07 15 ALA B CA 5
ATOM 10716 C C . ALA B 1 15 ? -14.245 -4.919 1.902 1.00 3.91 15 ALA B C 5
ATOM 10717 O O . ALA B 1 15 ? -13.898 -5.085 3.069 1.00 4.37 15 ALA B O 5
ATOM 10724 N N . SER B 1 16 ? -14.911 -5.832 1.208 1.00 4.22 16 SER B N 5
ATOM 10725 C CA . SER B 1 16 ? -15.300 -7.109 1.788 1.00 5.05 16 SER B CA 5
ATOM 10726 C C . SER B 1 16 ? -14.066 -7.968 2.072 1.00 5.46 16 SER B C 5
ATOM 10727 O O . SER B 1 16 ? -14.080 -8.817 2.965 1.00 6.10 16 SER B O 5
ATOM 10735 N N . LEU B 1 17 ? -12.999 -7.739 1.312 1.00 5.11 17 LEU B N 5
ATOM 10736 C CA . LEU B 1 17 ? -11.741 -8.438 1.539 1.00 5.45 17 LEU B CA 5
ATOM 10737 C C . LEU B 1 17 ? -10.963 -7.778 2.669 1.00 5.30 17 LEU B C 5
ATOM 10738 O O . LEU B 1 17 ? -10.151 -8.419 3.329 1.00 5.77 17 LEU B O 5
ATOM 10754 N N . GLY B 1 18 ? -11.225 -6.496 2.894 1.00 4.72 18 GLY B N 5
ATOM 10755 C CA . GLY B 1 18 ? -10.560 -5.778 3.964 1.00 4.73 18 GLY B CA 5
ATOM 10756 C C . GLY B 1 18 ? -9.441 -4.886 3.466 1.00 4.26 18 GLY B C 5
ATOM 10757 O O . GLY B 1 18 ? -8.607 -4.434 4.250 1.00 4.55 18 GLY B O 5
ATOM 10761 N N . VAL B 1 19 ? -9.420 -4.628 2.165 1.00 3.60 19 VAL B N 5
ATOM 10762 C CA . VAL B 1 19 ? -8.403 -3.763 1.579 1.00 3.07 19 VAL B CA 5
ATOM 10763 C C . VAL B 1 19 ? -8.692 -2.307 1.932 1.00 2.71 19 VAL B C 5
ATOM 10764 O O . VAL B 1 19 ? -9.717 -1.755 1.532 1.00 2.39 19 VAL B O 5
ATOM 10777 N N . ARG B 1 20 ? -7.800 -1.701 2.704 1.00 2.95 20 ARG B N 5
ATOM 10778 C CA . ARG B 1 20 ? -7.985 -0.328 3.150 1.00 3.09 20 ARG B CA 5
ATOM 10779 C C . ARG B 1 20 ? -6.732 0.511 2.912 1.00 2.88 20 ARG B C 5
ATOM 10780 O O . ARG B 1 20 ? -5.614 0.054 3.151 1.00 2.99 20 ARG B O 5
ATOM 10801 N N . LEU B 1 21 ? -6.935 1.728 2.424 1.00 2.77 21 LEU B N 5
ATOM 10802 C CA . LEU B 1 21 ? -5.849 2.684 2.221 1.00 2.92 21 LEU B CA 5
ATOM 10803 C C . LEU B 1 21 ? -6.216 4.019 2.848 1.00 3.68 21 LEU B C 5
ATOM 10804 O O . LEU B 1 21 ? -7.346 4.482 2.706 1.00 3.80 21 LEU B O 5
ATOM 10820 N N . TRP B 1 22 ? -5.269 4.631 3.543 1.00 4.27 22 TRP B N 5
ATOM 10821 C CA . TRP B 1 22 ? -5.485 5.955 4.108 1.00 5.07 22 TRP B CA 5
ATOM 10822 C C . TRP B 1 22 ? -4.160 6.684 4.271 1.00 5.46 22 TRP B C 5
ATOM 10823 O O . TRP B 1 22 ? -3.119 6.061 4.462 1.00 5.34 22 TRP B O 5
ATOM 10844 N N . VAL B 1 23 ? -4.198 8.000 4.174 1.00 5.98 23 VAL B N 5
ATOM 10845 C CA . VAL B 1 23 ? -3.002 8.800 4.361 1.00 6.42 23 VAL B CA 5
ATOM 10846 C C . VAL B 1 23 ? -2.840 9.135 5.841 1.00 7.21 23 VAL B C 5
ATOM 10847 O O . VAL B 1 23 ? -3.790 9.558 6.503 1.00 7.74 23 VAL B O 5
ATOM 10860 N N . GLU B 1 24 ? -1.648 8.906 6.365 1.00 7.30 24 GLU B N 5
ATOM 10861 C CA . GLU B 1 24 ? -1.400 9.069 7.785 1.00 8.08 24 GLU B CA 5
ATOM 10862 C C . GLU B 1 24 ? -0.094 9.822 8.010 1.00 8.45 24 GLU B C 5
ATOM 10863 O O . GLU B 1 24 ? 0.986 9.330 7.676 1.00 8.09 24 GLU B O 5
ATOM 10875 N N . GLY B 1 25 ? -0.201 11.019 8.568 1.00 9.20 25 GLY B N 5
ATOM 10876 C CA . GLY B 1 25 ? 0.962 11.855 8.765 1.00 9.66 25 GLY B CA 5
ATOM 10877 C C . GLY B 1 25 ? 1.547 12.327 7.452 1.00 9.29 25 GLY B C 5
ATOM 10878 O O . GLY B 1 25 ? 1.014 13.232 6.812 1.00 9.46 25 GLY B O 5
ATOM 10882 N N . GLU B 1 26 ? 2.639 11.705 7.042 1.00 8.83 26 GLU B N 5
ATOM 10883 C CA . GLU B 1 26 ? 3.301 12.072 5.803 1.00 8.54 26 GLU B CA 5
ATOM 10884 C C . GLU B 1 26 ? 3.282 10.922 4.805 1.00 7.58 26 GLU B C 5
ATOM 10885 O O . GLU B 1 26 ? 3.787 11.052 3.691 1.00 7.39 26 GLU B O 5
ATOM 10897 N N . ARG B 1 27 ? 2.692 9.797 5.190 1.00 7.08 27 ARG B N 5
ATOM 10898 C CA . ARG B 1 27 ? 2.794 8.604 4.370 1.00 6.17 27 ARG B CA 5
ATOM 10899 C C . ARG B 1 27 ? 1.472 7.840 4.331 1.00 5.81 27 ARG B C 5
ATOM 10900 O O . ARG B 1 27 ? 0.718 7.833 5.303 1.00 6.17 27 ARG B O 5
ATOM 10921 N N . LEU B 1 28 ? 1.198 7.210 3.201 1.00 5.18 28 LEU B N 5
ATOM 10922 C CA . LEU B 1 28 ? -0.016 6.423 3.027 1.00 4.75 28 LEU B CA 5
ATOM 10923 C C . LEU B 1 28 ? 0.139 5.052 3.691 1.00 4.35 28 LEU B C 5
ATOM 10924 O O . LEU B 1 28 ? 1.182 4.407 3.575 1.00 3.95 28 LEU B O 5
ATOM 10940 N N . ARG B 1 29 ? -0.896 4.636 4.407 1.00 4.62 29 ARG B N 5
ATOM 10941 C CA . ARG B 1 29 ? -0.929 3.321 5.032 1.00 4.54 29 ARG B CA 5
ATOM 10942 C C . ARG B 1 29 ? -1.775 2.368 4.202 1.00 3.87 29 ARG B C 5
ATOM 10943 O O . ARG B 1 29 ? -2.844 2.739 3.710 1.00 3.74 29 ARG B O 5
ATOM 10964 N N . PHE B 1 30 ? -1.291 1.147 4.051 1.00 3.54 30 PHE B N 5
ATOM 10965 C CA . PHE B 1 30 ? -1.994 0.139 3.277 1.00 3.01 30 PHE B CA 5
ATOM 10966 C C . PHE B 1 30 ? -2.341 -1.041 4.180 1.00 3.62 30 PHE B C 5
ATOM 10967 O O . PHE B 1 30 ? -1.490 -1.529 4.923 1.00 4.16 30 PHE B O 5
ATOM 10984 N N . GLN B 1 31 ? -3.587 -1.479 4.128 1.00 3.62 31 GLN B N 5
ATOM 10985 C CA . GLN B 1 31 ? -4.037 -2.611 4.919 1.00 4.28 31 GLN B CA 5
ATOM 10986 C C . GLN B 1 31 ? -4.684 -3.647 4.015 1.00 4.09 31 GLN B C 5
ATOM 10987 O O . GLN B 1 31 ? -5.722 -3.384 3.407 1.00 3.68 31 GLN B O 5
ATOM 11001 N N . ALA B 1 32 ? -4.060 -4.810 3.907 1.00 4.50 32 ALA B N 5
ATOM 11002 C CA . ALA B 1 32 ? -4.582 -5.877 3.067 1.00 4.62 32 ALA B CA 5
ATOM 11003 C C . ALA B 1 32 ? -4.216 -7.247 3.623 1.00 5.46 32 ALA B C 5
ATOM 11004 O O . ALA B 1 32 ? -3.062 -7.497 3.966 1.00 5.75 32 ALA B O 5
ATOM 11011 N N . PRO B 1 33 ? -5.206 -8.146 3.743 1.00 5.89 33 PRO B N 5
ATOM 11012 C CA . PRO B 1 33 ? -4.975 -9.532 4.173 1.00 6.71 33 PRO B CA 5
ATOM 11013 C C . PRO B 1 33 ? -4.067 -10.296 3.207 1.00 6.87 33 PRO B C 5
ATOM 11014 O O . PRO B 1 33 ? -4.025 -10.005 2.007 1.00 6.45 33 PRO B O 5
ATOM 11025 N N . PRO B 1 34 ? -3.328 -11.289 3.714 1.00 7.55 34 PRO B N 5
ATOM 11026 C CA . PRO B 1 34 ? -2.408 -12.070 2.893 1.00 7.81 34 PRO B CA 5
ATOM 11027 C C . PRO B 1 34 ? -3.134 -12.904 1.843 1.00 8.02 34 PRO B C 5
ATOM 11028 O O . PRO B 1 34 ? -4.007 -13.710 2.163 1.00 8.45 34 PRO B O 5
ATOM 11039 N N . GLY B 1 35 ? -2.770 -12.695 0.586 1.00 7.75 35 GLY B N 5
ATOM 11040 C CA . GLY B 1 35 ? -3.334 -13.485 -0.490 1.00 8.09 35 GLY B CA 5
ATOM 11041 C C . GLY B 1 35 ? -4.223 -12.676 -1.414 1.00 7.59 35 GLY B C 5
ATOM 11042 O O . GLY B 1 35 ? -4.267 -12.937 -2.614 1.00 7.78 35 GLY B O 5
ATOM 11046 N N . VAL B 1 36 ? -4.917 -11.680 -0.871 1.00 7.00 36 VAL B N 5
ATOM 11047 C CA . VAL B 1 36 ? -5.846 -10.881 -1.672 1.00 6.54 36 VAL B CA 5
ATOM 11048 C C . VAL B 1 36 ? -5.125 -9.759 -2.412 1.00 5.96 36 VAL B C 5
ATOM 11049 O O . VAL B 1 36 ? -5.709 -9.096 -3.262 1.00 5.81 36 VAL B O 5
ATOM 11062 N N . MET B 1 37 ? -3.844 -9.580 -2.107 1.00 5.73 37 MET B N 5
ATOM 11063 C CA . MET B 1 37 ? -3.057 -8.477 -2.661 1.00 5.13 37 MET B CA 5
ATOM 11064 C C . MET B 1 37 ? -2.534 -8.815 -4.061 1.00 5.49 37 MET B C 5
ATOM 11065 O O . MET B 1 37 ? -1.576 -8.214 -4.537 1.00 5.20 37 MET B O 5
ATOM 11079 N N . THR B 1 38 ? -3.170 -9.785 -4.710 1.00 6.18 38 THR B N 5
ATOM 11080 C CA . THR B 1 38 ? -2.770 -10.214 -6.047 1.00 6.68 38 THR B CA 5
ATOM 11081 C C . THR B 1 38 ? -2.635 -9.021 -6.998 1.00 6.35 38 THR B C 5
ATOM 11082 O O . THR B 1 38 ? -3.463 -8.108 -6.975 1.00 5.90 38 THR B O 5
ATOM 11093 N N . PRO B 1 39 ? -1.589 -9.028 -7.845 1.00 6.65 39 PRO B N 5
ATOM 11094 C CA . PRO B 1 39 ? -1.278 -7.918 -8.761 1.00 6.53 39 PRO B CA 5
ATOM 11095 C C . PRO B 1 39 ? -2.490 -7.423 -9.552 1.00 6.66 39 PRO B C 5
ATOM 11096 O O . PRO B 1 39 ? -2.674 -6.217 -9.723 1.00 6.35 39 PRO B O 5
ATOM 11107 N N . GLU B 1 40 ? -3.317 -8.350 -10.029 1.00 7.16 40 GLU B N 5
ATOM 11108 C CA . GLU B 1 40 ? -4.521 -7.988 -10.772 1.00 7.32 40 GLU B CA 5
ATOM 11109 C C . GLU B 1 40 ? -5.430 -7.085 -9.938 1.00 6.59 40 GLU B C 5
ATOM 11110 O O . GLU B 1 40 ? -5.984 -6.115 -10.449 1.00 6.46 40 GLU B O 5
ATOM 11122 N N . LEU B 1 41 ? -5.558 -7.392 -8.649 1.00 6.17 41 LEU B N 5
ATOM 11123 C CA . LEU B 1 41 ? -6.402 -6.600 -7.761 1.00 5.47 41 LEU B CA 5
ATOM 11124 C C . LEU B 1 41 ? -5.849 -5.192 -7.635 1.00 4.86 41 LEU B C 5
ATOM 11125 O O . LEU B 1 41 ? -6.596 -4.215 -7.671 1.00 4.46 41 LEU B O 5
ATOM 11141 N N . GLN B 1 42 ? -4.531 -5.094 -7.502 1.00 4.84 42 GLN B N 5
ATOM 11142 C CA . GLN B 1 42 ? -3.873 -3.805 -7.352 1.00 4.35 42 GLN B CA 5
ATOM 11143 C C . GLN B 1 42 ? -4.079 -2.966 -8.608 1.00 4.69 42 GLN B C 5
ATOM 11144 O O . GLN B 1 42 ? -4.267 -1.750 -8.536 1.00 4.37 42 GLN B O 5
ATOM 11158 N N . SER B 1 43 ? -4.061 -3.634 -9.755 1.00 5.44 43 SER B N 5
ATOM 11159 C CA . SER B 1 43 ? -4.302 -2.975 -11.025 1.00 5.93 43 SER B CA 5
ATOM 11160 C C . SER B 1 43 ? -5.758 -2.512 -11.105 1.00 5.79 43 SER B C 5
ATOM 11161 O O . SER B 1 43 ? -6.048 -1.442 -11.639 1.00 5.94 43 SER B O 5
ATOM 11169 N N . ARG B 1 44 ? -6.667 -3.318 -10.559 1.00 5.57 44 ARG B N 5
ATOM 11170 C CA . ARG B 1 44 ? -8.080 -2.954 -10.514 1.00 5.41 44 ARG B CA 5
ATOM 11171 C C . ARG B 1 44 ? -8.291 -1.755 -9.599 1.00 4.69 44 ARG B C 5
ATOM 11172 O O . ARG B 1 44 ? -9.078 -0.864 -9.910 1.00 4.71 44 ARG B O 5
ATOM 11193 N N . LEU B 1 45 ? -7.580 -1.744 -8.467 1.00 4.13 45 LEU B N 5
ATOM 11194 C CA . LEU B 1 45 ? -7.626 -0.615 -7.543 1.00 3.49 45 LEU B CA 5
ATOM 11195 C C . LEU B 1 45 ? -7.229 0.663 -8.272 1.00 3.91 45 LEU B C 5
ATOM 11196 O O . LEU B 1 45 ? -7.834 1.717 -8.088 1.00 3.85 45 LEU B O 5
ATOM 11212 N N . GLY B 1 46 ? -6.177 0.559 -9.075 1.00 4.49 46 GLY B N 5
ATOM 11213 C CA . GLY B 1 46 ? -5.814 1.628 -9.983 1.00 5.11 46 GLY B CA 5
ATOM 11214 C C . GLY B 1 46 ? -4.993 2.710 -9.321 1.00 4.95 46 GLY B C 5
ATOM 11215 O O . GLY B 1 46 ? -4.244 3.424 -9.988 1.00 5.58 46 GLY B O 5
ATOM 11219 N N . GLY B 1 47 ? -5.115 2.819 -8.007 1.00 4.20 47 GLY B N 5
ATOM 11220 C CA . GLY B 1 47 ? -4.446 3.877 -7.282 1.00 4.08 47 GLY B CA 5
ATOM 11221 C C . GLY B 1 47 ? -5.043 5.235 -7.596 1.00 4.27 47 GLY B C 5
ATOM 11222 O O . GLY B 1 47 ? -4.356 6.257 -7.533 1.00 4.50 47 GLY B O 5
ATOM 11226 N N . ALA B 1 48 ? -6.322 5.243 -7.945 1.00 4.37 48 ALA B N 5
ATOM 11227 C CA . ALA B 1 48 ? -7.017 6.475 -8.281 1.00 4.85 48 ALA B CA 5
ATOM 11228 C C . ALA B 1 48 ? -7.568 7.134 -7.026 1.00 4.49 48 ALA B C 5
ATOM 11229 O O . ALA B 1 48 ? -7.914 6.451 -6.061 1.00 3.88 48 ALA B O 5
ATOM 11236 N N . ARG B 1 49 ? -7.665 8.455 -7.050 1.00 5.02 49 ARG B N 5
ATOM 11237 C CA . ARG B 1 49 ? -8.116 9.204 -5.887 1.00 4.98 49 ARG B CA 5
ATOM 11238 C C . ARG B 1 49 ? -9.572 8.898 -5.559 1.00 5.00 49 ARG B C 5
ATOM 11239 O O . ARG B 1 49 ? -9.892 8.568 -4.424 1.00 4.59 49 ARG B O 5
ATOM 11260 N N . HIS B 1 50 ? -10.442 8.981 -6.562 1.00 5.53 50 HIS B N 5
ATOM 11261 C CA . HIS B 1 50 ? -11.871 8.754 -6.354 1.00 5.65 50 HIS B CA 5
ATOM 11262 C C . HIS B 1 50 ? -12.135 7.372 -5.761 1.00 4.90 50 HIS B C 5
ATOM 11263 O O . HIS B 1 50 ? -12.942 7.232 -4.836 1.00 4.73 50 HIS B O 5
ATOM 11278 N N . GLU B 1 51 ? -11.429 6.366 -6.267 1.00 4.52 51 GLU B N 5
ATOM 11279 C CA . GLU B 1 51 ? -11.555 5.011 -5.747 1.00 3.87 51 GLU B CA 5
ATOM 11280 C C . GLU B 1 51 ? -11.104 4.945 -4.296 1.00 3.13 51 GLU B C 5
ATOM 11281 O O . GLU B 1 51 ? -11.851 4.511 -3.425 1.00 2.72 51 GLU B O 5
ATOM 11293 N N . LEU B 1 52 ? -9.884 5.407 -4.039 1.00 3.04 52 LEU B N 5
ATOM 11294 C CA . LEU B 1 52 ? -9.282 5.274 -2.718 1.00 2.56 52 LEU B CA 5
ATOM 11295 C C . LEU B 1 52 ? -9.990 6.128 -1.671 1.00 3.06 52 LEU B C 5
ATOM 11296 O O . LEU B 1 52 ? -9.984 5.787 -0.492 1.00 2.94 52 LEU B O 5
ATOM 11312 N N . ILE B 1 53 ? -10.600 7.228 -2.093 1.00 3.78 53 ILE B N 5
ATOM 11313 C CA . ILE B 1 53 ? -11.382 8.047 -1.175 1.00 4.35 53 ILE B CA 5
ATOM 11314 C C . ILE B 1 53 ? -12.580 7.255 -0.656 1.00 4.05 53 ILE B C 5
ATOM 11315 O O . ILE B 1 53 ? -12.810 7.182 0.551 1.00 4.19 53 ILE B O 5
ATOM 11331 N N . ALA B 1 54 ? -13.328 6.645 -1.568 1.00 3.73 54 ALA B N 5
ATOM 11332 C CA . ALA B 1 54 ? -14.460 5.810 -1.179 1.00 3.39 54 ALA B CA 5
ATOM 11333 C C . ALA B 1 54 ? -13.972 4.536 -0.482 1.00 2.66 54 ALA B C 5
ATOM 11334 O O . ALA B 1 54 ? -14.588 4.047 0.471 1.00 2.59 54 ALA B O 5
ATOM 11341 N N . LEU B 1 55 ? -12.844 4.024 -0.958 1.00 2.23 55 LEU B N 5
ATOM 11342 C CA . LEU B 1 55 ? -12.212 2.839 -0.390 1.00 1.71 55 LEU B CA 5
ATOM 11343 C C . LEU B 1 55 ? -11.779 3.113 1.053 1.00 2.33 55 LEU B C 5
ATOM 11344 O O . LEU B 1 55 ? -11.720 2.207 1.880 1.00 2.46 55 LEU B O 5
ATOM 11360 N N . LEU B 1 56 ? -11.468 4.364 1.348 1.00 2.95 56 LEU B N 5
ATOM 11361 C CA . LEU B 1 56 ? -11.174 4.775 2.712 1.00 3.69 56 LEU B CA 5
ATOM 11362 C C . LEU B 1 56 ? -12.464 4.967 3.508 1.00 4.03 56 LEU B C 5
ATOM 11363 O O . LEU B 1 56 ? -12.509 4.710 4.709 1.00 4.45 56 LEU B O 5
ATOM 11379 N N . ARG B 1 57 ? -13.518 5.395 2.830 1.00 3.93 57 ARG B N 5
ATOM 11380 C CA . ARG B 1 57 ? -14.787 5.680 3.494 1.00 4.27 57 ARG B CA 5
ATOM 11381 C C . ARG B 1 57 ? -15.447 4.413 4.036 1.00 3.92 57 ARG B C 5
ATOM 11382 O O . ARG B 1 57 ? -16.290 4.487 4.928 1.00 4.30 57 ARG B O 5
ATOM 11403 N N . GLN B 1 58 ? -15.060 3.251 3.511 1.00 3.27 58 GLN B N 5
ATOM 11404 C CA . GLN B 1 58 ? -15.552 1.981 4.055 1.00 3.16 58 GLN B CA 5
ATOM 11405 C C . GLN B 1 58 ? -14.896 1.674 5.402 1.00 3.92 58 GLN B C 5
ATOM 11406 O O . GLN B 1 58 ? -15.390 0.851 6.172 1.00 4.23 58 GLN B O 5
ATOM 11420 N N . LEU B 1 59 ? -13.780 2.340 5.682 1.00 4.30 59 LEU B N 5
ATOM 11421 C CA . LEU B 1 59 ? -13.098 2.187 6.960 1.00 5.09 59 LEU B CA 5
ATOM 11422 C C . LEU B 1 59 ? -13.870 2.938 8.039 1.00 5.75 59 LEU B C 5
ATOM 11423 O O . LEU B 1 59 ? -13.832 2.579 9.216 1.00 6.46 59 LEU B O 5
ATOM 11439 N N . GLN B 1 60 ? -14.590 3.967 7.618 1.00 5.62 60 GLN B N 5
ATOM 11440 C CA . GLN B 1 60 ? -15.400 4.760 8.526 1.00 6.33 60 GLN B CA 5
ATOM 11441 C C . GLN B 1 60 ? -16.620 3.962 8.984 1.00 6.37 60 GLN B C 5
ATOM 11442 O O . GLN B 1 60 ? -17.134 3.123 8.240 1.00 5.90 60 GLN B O 5
ATOM 11456 N N . PRO B 1 61 ? -17.082 4.200 10.221 1.00 7.01 61 PRO B N 5
ATOM 11457 C CA . PRO B 1 61 ? -18.261 3.524 10.771 1.00 7.20 61 PRO B CA 5
ATOM 11458 C C . PRO B 1 61 ? -19.533 3.838 9.982 1.00 7.47 61 PRO B C 5
ATOM 11459 O O . PRO B 1 61 ? -20.198 4.850 10.223 1.00 7.61 61 PRO B O 5
ATOM 11470 N N . SER B 1 62 ? -19.842 2.983 9.020 1.00 7.73 62 SER B N 5
ATOM 11471 C CA . SER B 1 62 ? -21.045 3.127 8.216 1.00 8.18 62 SER B CA 5
ATOM 11472 C C . SER B 1 62 ? -21.565 1.743 7.827 1.00 8.53 62 SER B C 5
ATOM 11473 O O . SER B 1 62 ? -22.624 1.310 8.282 1.00 8.89 62 SER B O 5
ATOM 11481 N N . SER B 1 63 ? -20.791 1.042 7.009 1.00 8.68 63 SER B N 5
ATOM 11482 C CA . SER B 1 63 ? -21.124 -0.310 6.598 1.00 9.25 63 SER B CA 5
ATOM 11483 C C . SER B 1 63 ? -19.850 -1.139 6.508 1.00 9.52 63 SER B C 5
ATOM 11484 O O . SER B 1 63 ? -18.825 -0.655 6.034 1.00 9.74 63 SER B O 5
ATOM 11492 N N . GLN B 1 64 ? -19.911 -2.374 6.988 1.00 9.75 64 GLN B N 5
ATOM 11493 C CA . GLN B 1 64 ? -18.747 -3.251 6.994 1.00 10.27 64 GLN B CA 5
ATOM 11494 C C . GLN B 1 64 ? -19.030 -4.516 6.192 1.00 10.85 64 GLN B C 5
ATOM 11495 O O . GLN B 1 64 ? -20.188 -4.887 5.993 1.00 11.21 64 GLN B O 5
ATOM 11509 N N . GLY B 1 65 ? -17.976 -5.167 5.727 1.00 11.14 65 GLY B N 5
ATOM 11510 C CA . GLY B 1 65 ? -18.132 -6.388 4.967 1.00 11.86 65 GLY B CA 5
ATOM 11511 C C . GLY B 1 65 ? -17.003 -7.359 5.228 1.00 12.34 65 GLY B C 5
ATOM 11512 O O . GLY B 1 65 ? -15.923 -6.954 5.662 1.00 12.71 65 GLY B O 5
ATOM 11516 N N . GLY B 1 66 ? -17.243 -8.637 4.976 1.00 12.52 66 GLY B N 5
ATOM 11517 C CA . GLY B 1 66 ? -16.227 -9.639 5.215 1.00 13.14 66 GLY B CA 5
ATOM 11518 C C . GLY B 1 66 ? -16.478 -10.915 4.438 1.00 13.47 66 GLY B C 5
ATOM 11519 O O . GLY B 1 66 ? -17.489 -11.586 4.644 1.00 13.61 66 GLY B O 5
ATOM 11523 N N . SER B 1 67 ? -15.566 -11.243 3.538 1.00 13.77 67 SER B N 5
ATOM 11524 C CA . SER B 1 67 ? -15.661 -12.477 2.772 1.00 14.24 67 SER B CA 5
ATOM 11525 C C . SER B 1 67 ? -14.792 -13.563 3.398 1.00 14.84 67 SER B C 5
ATOM 11526 O O . SER B 1 67 ? -14.794 -14.709 2.944 1.00 15.17 67 SER B O 5
ATOM 11534 N N . LEU B 1 68 ? -14.061 -13.181 4.448 1.00 15.11 68 LEU B N 5
ATOM 11535 C CA . LEU B 1 68 ? -13.167 -14.082 5.175 1.00 15.82 68 LEU B CA 5
ATOM 11536 C C . LEU B 1 68 ? -11.960 -14.452 4.322 1.00 16.33 68 LEU B C 5
ATOM 11537 O O . LEU B 1 68 ? -10.900 -13.838 4.437 1.00 16.64 68 LEU B O 5
ATOM 11553 N N . LEU B 1 69 ? -12.136 -15.438 3.458 1.00 16.55 69 LEU B N 5
ATOM 11554 C CA . LEU B 1 69 ? -11.073 -15.898 2.585 1.00 17.14 69 LEU B CA 5
ATOM 11555 C C . LEU B 1 69 ? -11.652 -16.739 1.461 1.00 17.67 69 LEU B C 5
ATOM 11556 O O . LEU B 1 69 ? -12.768 -17.249 1.569 1.00 17.95 69 LEU B O 5
ATOM 11572 N N . ALA B 1 70 ? -10.898 -16.877 0.385 1.00 17.91 70 ALA B N 5
ATOM 11573 C CA . ALA B 1 70 ? -11.332 -17.676 -0.744 1.00 18.49 70 ALA B CA 5
ATOM 11574 C C . ALA B 1 70 ? -10.389 -18.850 -0.951 1.00 18.78 70 ALA B C 5
ATOM 11575 O O . ALA B 1 70 ? -9.212 -18.657 -1.260 1.00 19.00 70 ALA B O 5
ATOM 11582 N N . PRO B 1 71 ? -10.891 -20.082 -0.760 1.00 18.92 71 PRO B N 5
ATOM 11583 C CA . PRO B 1 71 ? -10.094 -21.303 -0.929 1.00 19.33 71 PRO B CA 5
ATOM 11584 C C . PRO B 1 71 ? -9.550 -21.439 -2.346 1.00 19.89 71 PRO B C 5
ATOM 11585 O O . PRO B 1 71 ? -8.433 -21.918 -2.560 1.00 20.29 71 PRO B O 5
ATOM 11596 N N . VAL B 1 72 ? -10.352 -21.007 -3.309 1.00 20.01 72 VAL B N 5
ATOM 11597 C CA . VAL B 1 72 ? -9.974 -21.036 -4.709 1.00 20.65 72 VAL B CA 5
ATOM 11598 C C . VAL B 1 72 ? -10.952 -20.187 -5.513 1.00 20.93 72 VAL B C 5
ATOM 11599 O O . VAL B 1 72 ? -12.112 -20.041 -5.129 1.00 20.77 72 VAL B O 5
ATOM 11612 N N . ALA B 1 73 ? -10.481 -19.603 -6.603 1.00 21.45 73 ALA B N 5
ATOM 11613 C CA . ALA B 1 73 ? -11.348 -18.836 -7.479 1.00 21.89 73 ALA B CA 5
ATOM 11614 C C . ALA B 1 73 ? -12.103 -19.771 -8.414 1.00 22.46 73 ALA B C 5
ATOM 11615 O O . ALA B 1 73 ? -11.532 -20.284 -9.379 1.00 22.90 73 ALA B O 5
ATOM 11622 N N . ARG B 1 74 ? -13.374 -20.015 -8.092 1.00 22.53 74 ARG B N 5
ATOM 11623 C CA . ARG B 1 74 ? -14.232 -20.884 -8.898 1.00 23.14 74 ARG B CA 5
ATOM 11624 C C . ARG B 1 74 ? -14.187 -20.473 -10.366 1.00 23.27 74 ARG B C 5
ATOM 11625 O O . ARG B 1 74 ? -14.493 -19.333 -10.723 1.00 23.13 74 ARG B O 5
ATOM 11646 N N . ASN B 1 75 ? -13.781 -21.403 -11.209 1.00 23.63 75 ASN B N 5
ATOM 11647 C CA . ASN B 1 75 ? -13.609 -21.120 -12.621 1.00 23.90 75 ASN B CA 5
ATOM 11648 C C . ASN B 1 75 ? -14.884 -21.414 -13.395 1.00 23.94 75 ASN B C 5
ATOM 11649 O O . ASN B 1 75 ? -15.399 -22.537 -13.363 1.00 23.88 75 ASN B O 5
ATOM 11660 N N . GLY B 1 76 ? -15.401 -20.403 -14.074 1.00 24.15 76 GLY B N 5
ATOM 11661 C CA . GLY B 1 76 ? -16.533 -20.609 -14.948 1.00 24.33 76 GLY B CA 5
ATOM 11662 C C . GLY B 1 76 ? -16.090 -21.209 -16.259 1.00 24.59 76 GLY B C 5
ATOM 11663 O O . GLY B 1 76 ? -16.132 -22.424 -16.435 1.00 24.61 76 GLY B O 5
ATOM 11667 N N . ARG B 1 77 ? -15.652 -20.355 -17.170 1.00 24.88 77 ARG B N 5
ATOM 11668 C CA . ARG B 1 77 ? -15.023 -20.792 -18.409 1.00 25.24 77 ARG B CA 5
ATOM 11669 C C . ARG B 1 77 ? -13.741 -20.003 -18.637 1.00 25.39 77 ARG B C 5
ATOM 11670 O O . ARG B 1 77 ? -13.746 -18.999 -19.348 1.00 25.37 77 ARG B O 5
ATOM 11691 N N . LEU B 1 78 ? -12.666 -20.449 -17.989 1.00 25.64 78 LEU B N 5
ATOM 11692 C CA . LEU B 1 78 ? -11.349 -19.819 -18.101 1.00 25.94 78 LEU B CA 5
ATOM 11693 C C . LEU B 1 78 ? -11.346 -18.429 -17.468 1.00 26.00 78 LEU B C 5
ATOM 11694 O O . LEU B 1 78 ? -10.984 -18.319 -16.278 1.00 26.11 78 LEU B O 5
ATOM 11711 N N . GLY A 1 1 ? 20.065 -7.906 13.292 1.00 11.48 1 GLY A N 6
ATOM 11712 C CA . GLY A 1 1 ? 20.993 -8.889 12.687 1.00 10.92 1 GLY A CA 6
ATOM 11713 C C . GLY A 1 1 ? 22.074 -9.296 13.657 1.00 10.31 1 GLY A C 6
ATOM 11714 O O . GLY A 1 1 ? 22.140 -8.756 14.762 1.00 10.34 1 GLY A O 6
ATOM 11720 N N . PRO A 1 2 ? 22.928 -10.263 13.283 1.00 9.98 2 PRO A N 6
ATOM 11721 C CA . PRO A 1 2 ? 24.044 -10.701 14.125 1.00 9.63 2 PRO A CA 6
ATOM 11722 C C . PRO A 1 2 ? 24.925 -9.534 14.561 1.00 9.06 2 PRO A C 6
ATOM 11723 O O . PRO A 1 2 ? 25.144 -9.314 15.753 1.00 9.12 2 PRO A O 6
ATOM 11734 N N . LEU A 1 3 ? 25.414 -8.781 13.587 1.00 8.75 3 LEU A N 6
ATOM 11735 C CA . LEU A 1 3 ? 26.250 -7.624 13.859 1.00 8.46 3 LEU A CA 6
ATOM 11736 C C . LEU A 1 3 ? 26.317 -6.727 12.628 1.00 7.59 3 LEU A C 6
ATOM 11737 O O . LEU A 1 3 ? 26.934 -7.081 11.621 1.00 7.78 3 LEU A O 6
ATOM 11753 N N . GLY A 1 4 ? 25.655 -5.587 12.696 1.00 6.89 4 GLY A N 6
ATOM 11754 C CA . GLY A 1 4 ? 25.694 -4.650 11.597 1.00 6.24 4 GLY A CA 6
ATOM 11755 C C . GLY A 1 4 ? 24.350 -4.480 10.922 1.00 5.46 4 GLY A C 6
ATOM 11756 O O . GLY A 1 4 ? 24.040 -5.189 9.962 1.00 5.49 4 GLY A O 6
ATOM 11760 N N . SER A 1 5 ? 23.559 -3.549 11.444 1.00 5.14 5 SER A N 6
ATOM 11761 C CA . SER A 1 5 ? 22.286 -3.148 10.846 1.00 4.77 5 SER A CA 6
ATOM 11762 C C . SER A 1 5 ? 21.197 -4.212 10.996 1.00 3.88 5 SER A C 6
ATOM 11763 O O . SER A 1 5 ? 21.386 -5.384 10.666 1.00 4.02 5 SER A O 6
ATOM 11771 N N . SER A 1 6 ? 20.051 -3.786 11.505 1.00 3.43 6 SER A N 6
ATOM 11772 C CA . SER A 1 6 ? 18.858 -4.614 11.496 1.00 2.89 6 SER A CA 6
ATOM 11773 C C . SER A 1 6 ? 17.980 -4.199 10.320 1.00 2.66 6 SER A C 6
ATOM 11774 O O . SER A 1 6 ? 17.081 -4.931 9.895 1.00 2.87 6 SER A O 6
ATOM 11782 N N . ALA A 1 7 ? 18.272 -3.012 9.793 1.00 2.47 7 ALA A N 6
ATOM 11783 C CA . ALA A 1 7 ? 17.568 -2.482 8.636 1.00 2.28 7 ALA A CA 6
ATOM 11784 C C . ALA A 1 7 ? 17.997 -3.214 7.374 1.00 2.05 7 ALA A C 6
ATOM 11785 O O . ALA A 1 7 ? 17.195 -3.413 6.466 1.00 1.85 7 ALA A O 6
ATOM 11792 N N . GLY A 1 8 ? 19.267 -3.611 7.327 1.00 2.13 8 GLY A N 6
ATOM 11793 C CA . GLY A 1 8 ? 19.760 -4.426 6.237 1.00 2.02 8 GLY A CA 6
ATOM 11794 C C . GLY A 1 8 ? 19.008 -5.733 6.136 1.00 1.90 8 GLY A C 6
ATOM 11795 O O . GLY A 1 8 ? 18.720 -6.207 5.042 1.00 1.76 8 GLY A O 6
ATOM 11799 N N . ALA A 1 9 ? 18.673 -6.308 7.286 1.00 2.01 9 ALA A N 6
ATOM 11800 C CA . ALA A 1 9 ? 17.884 -7.532 7.332 1.00 1.97 9 ALA A CA 6
ATOM 11801 C C . ALA A 1 9 ? 16.465 -7.267 6.833 1.00 1.73 9 ALA A C 6
ATOM 11802 O O . ALA A 1 9 ? 15.885 -8.078 6.111 1.00 1.64 9 ALA A O 6
ATOM 11809 N N . LEU A 1 10 ? 15.917 -6.120 7.222 1.00 1.68 10 LEU A N 6
ATOM 11810 C CA . LEU A 1 10 ? 14.606 -5.694 6.749 1.00 1.51 10 LEU A CA 6
ATOM 11811 C C . LEU A 1 10 ? 14.629 -5.517 5.237 1.00 1.33 10 LEU A C 6
ATOM 11812 O O . LEU A 1 10 ? 13.754 -6.013 4.528 1.00 1.21 10 LEU A O 6
ATOM 11828 N N . LEU A 1 11 ? 15.656 -4.839 4.760 1.00 1.38 11 LEU A N 6
ATOM 11829 C CA . LEU A 1 11 ? 15.861 -4.637 3.338 1.00 1.31 11 LEU A CA 6
ATOM 11830 C C . LEU A 1 11 ? 16.015 -5.988 2.636 1.00 1.29 11 LEU A C 6
ATOM 11831 O O . LEU A 1 11 ? 15.362 -6.251 1.627 1.00 1.22 11 LEU A O 6
ATOM 11847 N N . ALA A 1 12 ? 16.853 -6.852 3.202 1.00 1.43 12 ALA A N 6
ATOM 11848 C CA . ALA A 1 12 ? 17.119 -8.167 2.632 1.00 1.53 12 ALA A CA 6
ATOM 11849 C C . ALA A 1 12 ? 15.847 -8.997 2.489 1.00 1.49 12 ALA A C 6
ATOM 11850 O O . ALA A 1 12 ? 15.569 -9.532 1.413 1.00 1.51 12 ALA A O 6
ATOM 11857 N N . HIS A 1 13 ? 15.061 -9.100 3.557 1.00 1.46 13 HIS A N 6
ATOM 11858 C CA . HIS A 1 13 ? 13.881 -9.950 3.530 1.00 1.48 13 HIS A CA 6
ATOM 11859 C C . HIS A 1 13 ? 12.766 -9.298 2.711 1.00 1.27 13 HIS A C 6
ATOM 11860 O O . HIS A 1 13 ? 11.935 -9.989 2.127 1.00 1.32 13 HIS A O 6
ATOM 11875 N N . ALA A 1 14 ? 12.763 -7.970 2.656 1.00 1.09 14 ALA A N 6
ATOM 11876 C CA . ALA A 1 14 ? 11.815 -7.247 1.817 1.00 0.94 14 ALA A CA 6
ATOM 11877 C C . ALA A 1 14 ? 12.134 -7.476 0.345 1.00 1.00 14 ALA A C 6
ATOM 11878 O O . ALA A 1 14 ? 11.239 -7.755 -0.455 1.00 1.04 14 ALA A O 6
ATOM 11885 N N . ALA A 1 15 ? 13.414 -7.376 0.001 1.00 1.08 15 ALA A N 6
ATOM 11886 C CA . ALA A 1 15 ? 13.867 -7.606 -1.366 1.00 1.19 15 ALA A CA 6
ATOM 11887 C C . ALA A 1 15 ? 13.631 -9.050 -1.781 1.00 1.37 15 ALA A C 6
ATOM 11888 O O . ALA A 1 15 ? 13.249 -9.326 -2.918 1.00 1.46 15 ALA A O 6
ATOM 11895 N N . SER A 1 16 ? 13.861 -9.964 -0.848 1.00 1.47 16 SER A N 6
ATOM 11896 C CA . SER A 1 16 ? 13.687 -11.385 -1.103 1.00 1.68 16 SER A CA 6
ATOM 11897 C C . SER A 1 16 ? 12.219 -11.724 -1.374 1.00 1.68 16 SER A C 6
ATOM 11898 O O . SER A 1 16 ? 11.918 -12.632 -2.153 1.00 1.89 16 SER A O 6
ATOM 11906 N N . LEU A 1 17 ? 11.309 -10.986 -0.745 1.00 1.47 17 LEU A N 6
ATOM 11907 C CA . LEU A 1 17 ? 9.884 -11.174 -0.992 1.00 1.48 17 LEU A CA 6
ATOM 11908 C C . LEU A 1 17 ? 9.451 -10.365 -2.204 1.00 1.43 17 LEU A C 6
ATOM 11909 O O . LEU A 1 17 ? 8.499 -10.720 -2.897 1.00 1.55 17 LEU A O 6
ATOM 11925 N N . GLY A 1 18 ? 10.180 -9.293 -2.463 1.00 1.28 18 GLY A N 6
ATOM 11926 C CA . GLY A 1 18 ? 9.871 -8.430 -3.579 1.00 1.27 18 GLY A CA 6
ATOM 11927 C C . GLY A 1 18 ? 8.776 -7.430 -3.263 1.00 1.15 18 GLY A C 6
ATOM 11928 O O . GLY A 1 18 ? 7.986 -7.082 -4.137 1.00 1.27 18 GLY A O 6
ATOM 11932 N N . VAL A 1 19 ? 8.717 -6.975 -2.012 1.00 0.99 19 VAL A N 6
ATOM 11933 C CA . VAL A 1 19 ? 7.796 -5.910 -1.643 1.00 0.89 19 VAL A CA 6
ATOM 11934 C C . VAL A 1 19 ? 8.295 -4.602 -2.238 1.00 0.86 19 VAL A C 6
ATOM 11935 O O . VAL A 1 19 ? 9.417 -4.186 -1.970 1.00 0.84 19 VAL A O 6
ATOM 11948 N N . ARG A 1 20 ? 7.478 -3.974 -3.063 1.00 0.95 20 ARG A N 6
ATOM 11949 C CA . ARG A 1 20 ? 7.892 -2.779 -3.778 1.00 1.00 20 ARG A CA 6
ATOM 11950 C C . ARG A 1 20 ? 6.903 -1.649 -3.538 1.00 1.04 20 ARG A C 6
ATOM 11951 O O . ARG A 1 20 ? 5.694 -1.845 -3.648 1.00 1.14 20 ARG A O 6
ATOM 11972 N N . LEU A 1 21 ? 7.415 -0.475 -3.200 1.00 1.06 21 LEU A N 6
ATOM 11973 C CA . LEU A 1 21 ? 6.576 0.704 -3.035 1.00 1.22 21 LEU A CA 6
ATOM 11974 C C . LEU A 1 21 ? 7.190 1.878 -3.777 1.00 1.41 21 LEU A C 6
ATOM 11975 O O . LEU A 1 21 ? 8.353 2.211 -3.566 1.00 1.45 21 LEU A O 6
ATOM 11991 N N . TRP A 1 22 ? 6.414 2.494 -4.653 1.00 1.61 22 TRP A N 6
ATOM 11992 C CA . TRP A 1 22 ? 6.882 3.656 -5.389 1.00 1.82 22 TRP A CA 6
ATOM 11993 C C . TRP A 1 22 ? 5.745 4.653 -5.565 1.00 2.04 22 TRP A C 6
ATOM 11994 O O . TRP A 1 22 ? 4.616 4.276 -5.885 1.00 2.09 22 TRP A O 6
ATOM 12015 N N . VAL A 1 23 ? 6.029 5.916 -5.319 1.00 2.21 23 VAL A N 6
ATOM 12016 C CA . VAL A 1 23 ? 5.026 6.952 -5.468 1.00 2.44 23 VAL A CA 6
ATOM 12017 C C . VAL A 1 23 ? 5.100 7.550 -6.867 1.00 2.71 23 VAL A C 6
ATOM 12018 O O . VAL A 1 23 ? 6.165 7.971 -7.323 1.00 2.81 23 VAL A O 6
ATOM 12031 N N . GLU A 1 24 ? 3.975 7.542 -7.558 1.00 2.84 24 GLU A N 6
ATOM 12032 C CA . GLU A 1 24 ? 3.902 8.090 -8.898 1.00 3.15 24 GLU A CA 6
ATOM 12033 C C . GLU A 1 24 ? 2.864 9.199 -8.941 1.00 3.47 24 GLU A C 6
ATOM 12034 O O . GLU A 1 24 ? 1.679 8.971 -8.671 1.00 3.45 24 GLU A O 6
ATOM 12046 N N . GLY A 1 25 ? 3.321 10.401 -9.257 1.00 3.78 25 GLY A N 6
ATOM 12047 C CA . GLY A 1 25 ? 2.447 11.553 -9.257 1.00 4.13 25 GLY A CA 6
ATOM 12048 C C . GLY A 1 25 ? 2.035 11.942 -7.853 1.00 4.12 25 GLY A C 6
ATOM 12049 O O . GLY A 1 25 ? 2.774 12.628 -7.144 1.00 4.20 25 GLY A O 6
ATOM 12053 N N . GLU A 1 26 ? 0.859 11.487 -7.451 1.00 4.08 26 GLU A N 6
ATOM 12054 C CA . GLU A 1 26 ? 0.331 11.774 -6.127 1.00 4.12 26 GLU A CA 6
ATOM 12055 C C . GLU A 1 26 ? 0.165 10.502 -5.306 1.00 3.62 26 GLU A C 6
ATOM 12056 O O . GLU A 1 26 ? 0.019 10.556 -4.084 1.00 3.64 26 GLU A O 6
ATOM 12068 N N . ARG A 1 27 ? 0.185 9.355 -5.968 1.00 3.25 27 ARG A N 6
ATOM 12069 C CA . ARG A 1 27 ? -0.225 8.132 -5.305 1.00 2.79 27 ARG A CA 6
ATOM 12070 C C . ARG A 1 27 ? 0.914 7.140 -5.152 1.00 2.64 27 ARG A C 6
ATOM 12071 O O . ARG A 1 27 ? 1.688 6.902 -6.078 1.00 2.74 27 ARG A O 6
ATOM 12092 N N . LEU A 1 28 ? 0.993 6.576 -3.960 1.00 2.44 28 LEU A N 6
ATOM 12093 C CA . LEU A 1 28 ? 1.908 5.493 -3.664 1.00 2.27 28 LEU A CA 6
ATOM 12094 C C . LEU A 1 28 ? 1.331 4.196 -4.218 1.00 2.10 28 LEU A C 6
ATOM 12095 O O . LEU A 1 28 ? 0.189 3.843 -3.919 1.00 2.02 28 LEU A O 6
ATOM 12111 N N . ARG A 1 29 ? 2.100 3.513 -5.045 1.00 2.11 29 ARG A N 6
ATOM 12112 C CA . ARG A 1 29 ? 1.681 2.228 -5.588 1.00 2.02 29 ARG A CA 6
ATOM 12113 C C . ARG A 1 29 ? 2.356 1.099 -4.830 1.00 1.76 29 ARG A C 6
ATOM 12114 O O . ARG A 1 29 ? 3.519 1.214 -4.431 1.00 1.70 29 ARG A O 6
ATOM 12135 N N . PHE A 1 30 ? 1.635 0.010 -4.644 1.00 1.65 30 PHE A N 6
ATOM 12136 C CA . PHE A 1 30 ? 2.121 -1.087 -3.834 1.00 1.43 30 PHE A CA 6
ATOM 12137 C C . PHE A 1 30 ? 2.221 -2.365 -4.661 1.00 1.49 30 PHE A C 6
ATOM 12138 O O . PHE A 1 30 ? 1.294 -2.721 -5.386 1.00 1.69 30 PHE A O 6
ATOM 12155 N N . GLN A 1 31 ? 3.358 -3.034 -4.555 1.00 1.37 31 GLN A N 6
ATOM 12156 C CA . GLN A 1 31 ? 3.590 -4.300 -5.233 1.00 1.46 31 GLN A CA 6
ATOM 12157 C C . GLN A 1 31 ? 4.033 -5.348 -4.224 1.00 1.31 31 GLN A C 6
ATOM 12158 O O . GLN A 1 31 ? 5.104 -5.224 -3.630 1.00 1.14 31 GLN A O 6
ATOM 12172 N N . ALA A 1 32 ? 3.213 -6.364 -4.020 1.00 1.43 32 ALA A N 6
ATOM 12173 C CA . ALA A 1 32 ? 3.535 -7.416 -3.071 1.00 1.36 32 ALA A CA 6
ATOM 12174 C C . ALA A 1 32 ? 2.887 -8.736 -3.466 1.00 1.55 32 ALA A C 6
ATOM 12175 O O . ALA A 1 32 ? 1.680 -8.803 -3.695 1.00 1.69 32 ALA A O 6
ATOM 12182 N N . PRO A 1 33 ? 3.692 -9.803 -3.562 1.00 1.60 33 PRO A N 6
ATOM 12183 C CA . PRO A 1 33 ? 3.200 -11.145 -3.887 1.00 1.79 33 PRO A CA 6
ATOM 12184 C C . PRO A 1 33 ? 2.286 -11.702 -2.794 1.00 1.78 33 PRO A C 6
ATOM 12185 O O . PRO A 1 33 ? 2.364 -11.294 -1.632 1.00 1.62 33 PRO A O 6
ATOM 12196 N N . PRO A 1 34 ? 1.404 -12.641 -3.154 1.00 1.96 34 PRO A N 6
ATOM 12197 C CA . PRO A 1 34 ? 0.451 -13.235 -2.213 1.00 1.97 34 PRO A CA 6
ATOM 12198 C C . PRO A 1 34 ? 1.141 -13.939 -1.046 1.00 1.88 34 PRO A C 6
ATOM 12199 O O . PRO A 1 34 ? 1.966 -14.835 -1.239 1.00 1.95 34 PRO A O 6
ATOM 12210 N N . GLY A 1 35 ? 0.795 -13.524 0.166 1.00 1.76 35 GLY A N 6
ATOM 12211 C CA . GLY A 1 35 ? 1.337 -14.158 1.352 1.00 1.72 35 GLY A CA 6
ATOM 12212 C C . GLY A 1 35 ? 2.268 -13.257 2.138 1.00 1.60 35 GLY A C 6
ATOM 12213 O O . GLY A 1 35 ? 2.329 -13.342 3.363 1.00 1.71 35 GLY A O 6
ATOM 12217 N N . VAL A 1 36 ? 2.979 -12.375 1.449 1.00 1.46 36 VAL A N 6
ATOM 12218 C CA . VAL A 1 36 ? 3.991 -11.552 2.105 1.00 1.34 36 VAL A CA 6
ATOM 12219 C C . VAL A 1 36 ? 3.396 -10.299 2.727 1.00 1.22 36 VAL A C 6
ATOM 12220 O O . VAL A 1 36 ? 3.980 -9.711 3.630 1.00 1.22 36 VAL A O 6
ATOM 12233 N N . MET A 1 37 ? 2.215 -9.919 2.268 1.00 1.18 37 MET A N 6
ATOM 12234 C CA . MET A 1 37 ? 1.608 -8.644 2.651 1.00 1.11 37 MET A CA 6
ATOM 12235 C C . MET A 1 37 ? 0.919 -8.740 4.012 1.00 1.14 37 MET A C 6
ATOM 12236 O O . MET A 1 37 ? 0.056 -7.933 4.342 1.00 1.18 37 MET A O 6
ATOM 12250 N N . THR A 1 38 ? 1.308 -9.739 4.794 1.00 1.18 38 THR A N 6
ATOM 12251 C CA . THR A 1 38 ? 0.781 -9.915 6.137 1.00 1.27 38 THR A CA 6
ATOM 12252 C C . THR A 1 38 ? 0.903 -8.623 6.944 1.00 1.26 38 THR A C 6
ATOM 12253 O O . THR A 1 38 ? 1.891 -7.897 6.804 1.00 1.16 38 THR A O 6
ATOM 12264 N N . PRO A 1 39 ? -0.102 -8.315 7.781 1.00 1.41 39 PRO A N 6
ATOM 12265 C CA . PRO A 1 39 ? -0.125 -7.091 8.596 1.00 1.46 39 PRO A CA 6
ATOM 12266 C C . PRO A 1 39 ? 1.188 -6.835 9.338 1.00 1.43 39 PRO A C 6
ATOM 12267 O O . PRO A 1 39 ? 1.634 -5.692 9.452 1.00 1.40 39 PRO A O 6
ATOM 12278 N N . GLU A 1 40 ? 1.807 -7.903 9.832 1.00 1.49 40 GLU A N 6
ATOM 12279 C CA . GLU A 1 40 ? 3.080 -7.788 10.533 1.00 1.53 40 GLU A CA 6
ATOM 12280 C C . GLU A 1 40 ? 4.160 -7.221 9.618 1.00 1.32 40 GLU A C 6
ATOM 12281 O O . GLU A 1 40 ? 4.962 -6.396 10.043 1.00 1.29 40 GLU A O 6
ATOM 12293 N N . LEU A 1 41 ? 4.167 -7.651 8.359 1.00 1.20 41 LEU A N 6
ATOM 12294 C CA . LEU A 1 41 ? 5.150 -7.159 7.399 1.00 1.02 41 LEU A CA 6
ATOM 12295 C C . LEU A 1 41 ? 5.016 -5.664 7.238 1.00 0.89 41 LEU A C 6
ATOM 12296 O O . LEU A 1 41 ? 6.008 -4.943 7.203 1.00 0.81 41 LEU A O 6
ATOM 12312 N N . GLN A 1 42 ? 3.777 -5.210 7.118 1.00 0.95 42 GLN A N 6
ATOM 12313 C CA . GLN A 1 42 ? 3.496 -3.793 6.988 1.00 0.95 42 GLN A CA 6
ATOM 12314 C C . GLN A 1 42 ? 4.070 -3.031 8.183 1.00 0.97 42 GLN A C 6
ATOM 12315 O O . GLN A 1 42 ? 4.619 -1.939 8.034 1.00 0.97 42 GLN A O 6
ATOM 12329 N N . SER A 1 43 ? 3.960 -3.632 9.362 1.00 1.06 43 SER A N 6
ATOM 12330 C CA . SER A 1 43 ? 4.500 -3.047 10.579 1.00 1.12 43 SER A CA 6
ATOM 12331 C C . SER A 1 43 ? 6.032 -3.054 10.544 1.00 1.02 43 SER A C 6
ATOM 12332 O O . SER A 1 43 ? 6.679 -2.182 11.124 1.00 1.08 43 SER A O 6
ATOM 12340 N N . ARG A 1 44 ? 6.605 -4.037 9.854 1.00 0.97 44 ARG A N 6
ATOM 12341 C CA . ARG A 1 44 ? 8.054 -4.110 9.683 1.00 0.98 44 ARG A CA 6
ATOM 12342 C C . ARG A 1 44 ? 8.518 -3.039 8.699 1.00 0.90 44 ARG A C 6
ATOM 12343 O O . ARG A 1 44 ? 9.549 -2.402 8.904 1.00 1.04 44 ARG A O 6
ATOM 12364 N N . LEU A 1 45 ? 7.743 -2.854 7.628 1.00 0.78 45 LEU A N 6
ATOM 12365 C CA . LEU A 1 45 ? 7.998 -1.790 6.659 1.00 0.80 45 LEU A CA 6
ATOM 12366 C C . LEU A 1 45 ? 7.928 -0.437 7.369 1.00 1.06 45 LEU A C 6
ATOM 12367 O O . LEU A 1 45 ? 8.685 0.484 7.073 1.00 1.25 45 LEU A O 6
ATOM 12383 N N . GLY A 1 46 ? 6.981 -0.333 8.296 1.00 1.20 46 GLY A N 6
ATOM 12384 C CA . GLY A 1 46 ? 6.887 0.824 9.167 1.00 1.56 46 GLY A CA 6
ATOM 12385 C C . GLY A 1 46 ? 6.109 1.966 8.553 1.00 1.89 46 GLY A C 6
ATOM 12386 O O . GLY A 1 46 ? 5.565 2.808 9.268 1.00 2.30 46 GLY A O 6
ATOM 12390 N N . GLY A 1 47 ? 6.039 1.987 7.229 1.00 1.84 47 GLY A N 6
ATOM 12391 C CA . GLY A 1 47 ? 5.350 3.058 6.536 1.00 2.25 47 GLY A CA 6
ATOM 12392 C C . GLY A 1 47 ? 6.072 4.383 6.675 1.00 2.18 47 GLY A C 6
ATOM 12393 O O . GLY A 1 47 ? 5.483 5.446 6.471 1.00 2.57 47 GLY A O 6
ATOM 12397 N N . ALA A 1 48 ? 7.352 4.322 7.024 1.00 1.86 48 ALA A N 6
ATOM 12398 C CA . ALA A 1 48 ? 8.147 5.520 7.197 1.00 2.02 48 ALA A CA 6
ATOM 12399 C C . ALA A 1 48 ? 8.661 5.999 5.849 1.00 2.08 48 ALA A C 6
ATOM 12400 O O . ALA A 1 48 ? 8.915 5.194 4.954 1.00 1.94 48 ALA A O 6
ATOM 12407 N N . ARG A 1 49 ? 8.841 7.300 5.716 1.00 2.37 49 ARG A N 6
ATOM 12408 C CA . ARG A 1 49 ? 9.190 7.888 4.431 1.00 2.47 49 ARG A CA 6
ATOM 12409 C C . ARG A 1 49 ? 10.609 7.503 4.004 1.00 2.33 49 ARG A C 6
ATOM 12410 O O . ARG A 1 49 ? 10.813 7.018 2.898 1.00 2.17 49 ARG A O 6
ATOM 12431 N N . HIS A 1 50 ? 11.576 7.693 4.901 1.00 2.45 50 HIS A N 6
ATOM 12432 C CA . HIS A 1 50 ? 12.978 7.368 4.613 1.00 2.44 50 HIS A CA 6
ATOM 12433 C C . HIS A 1 50 ? 13.141 5.884 4.325 1.00 2.06 50 HIS A C 6
ATOM 12434 O O . HIS A 1 50 ? 13.976 5.481 3.512 1.00 1.95 50 HIS A O 6
ATOM 12449 N N . GLU A 1 51 ? 12.321 5.085 4.989 1.00 1.91 51 GLU A N 6
ATOM 12450 C CA . GLU A 1 51 ? 12.352 3.646 4.824 1.00 1.65 51 GLU A CA 6
ATOM 12451 C C . GLU A 1 51 ? 11.923 3.271 3.433 1.00 1.36 51 GLU A C 6
ATOM 12452 O O . GLU A 1 51 ? 12.608 2.535 2.726 1.00 1.19 51 GLU A O 6
ATOM 12464 N N . LEU A 1 52 ? 10.787 3.802 3.042 1.00 1.41 52 LEU A N 6
ATOM 12465 C CA . LEU A 1 52 ? 10.205 3.441 1.770 1.00 1.31 52 LEU A CA 6
ATOM 12466 C C . LEU A 1 52 ? 11.038 3.981 0.611 1.00 1.37 52 LEU A C 6
ATOM 12467 O O . LEU A 1 52 ? 11.029 3.419 -0.483 1.00 1.27 52 LEU A O 6
ATOM 12483 N N . ILE A 1 53 ? 11.761 5.069 0.854 1.00 1.59 53 ILE A N 6
ATOM 12484 C CA . ILE A 1 53 ? 12.689 5.596 -0.139 1.00 1.69 53 ILE A CA 6
ATOM 12485 C C . ILE A 1 53 ? 13.762 4.557 -0.454 1.00 1.43 53 ILE A C 6
ATOM 12486 O O . ILE A 1 53 ? 14.036 4.260 -1.617 1.00 1.32 53 ILE A O 6
ATOM 12502 N N . ALA A 1 54 ? 14.346 3.985 0.594 1.00 1.41 54 ALA A N 6
ATOM 12503 C CA . ALA A 1 54 ? 15.355 2.944 0.437 1.00 1.31 54 ALA A CA 6
ATOM 12504 C C . ALA A 1 54 ? 14.728 1.667 -0.120 1.00 1.00 54 ALA A C 6
ATOM 12505 O O . ALA A 1 54 ? 15.384 0.885 -0.812 1.00 0.95 54 ALA A O 6
ATOM 12512 N N . LEU A 1 55 ? 13.446 1.486 0.163 1.00 0.89 55 LEU A N 6
ATOM 12513 C CA . LEU A 1 55 ? 12.708 0.309 -0.273 1.00 0.74 55 LEU A CA 6
ATOM 12514 C C . LEU A 1 55 ? 12.528 0.356 -1.786 1.00 0.70 55 LEU A C 6
ATOM 12515 O O . LEU A 1 55 ? 12.623 -0.657 -2.471 1.00 0.73 55 LEU A O 6
ATOM 12531 N N . LEU A 1 56 ? 12.292 1.547 -2.304 1.00 0.81 56 LEU A N 6
ATOM 12532 C CA . LEU A 1 56 ? 12.155 1.743 -3.723 1.00 0.89 56 LEU A CA 6
ATOM 12533 C C . LEU A 1 56 ? 13.540 1.787 -4.372 1.00 0.83 56 LEU A C 6
ATOM 12534 O O . LEU A 1 56 ? 13.715 1.431 -5.539 1.00 0.90 56 LEU A O 6
ATOM 12550 N N . ARG A 1 57 ? 14.534 2.193 -3.594 1.00 0.82 57 ARG A N 6
ATOM 12551 C CA . ARG A 1 57 ? 15.910 2.215 -4.067 1.00 0.88 57 ARG A CA 6
ATOM 12552 C C . ARG A 1 57 ? 16.400 0.797 -4.347 1.00 0.87 57 ARG A C 6
ATOM 12553 O O . ARG A 1 57 ? 17.272 0.586 -5.191 1.00 0.98 57 ARG A O 6
ATOM 12574 N N . GLN A 1 58 ? 15.815 -0.172 -3.651 1.00 0.86 58 GLN A N 6
ATOM 12575 C CA . GLN A 1 58 ? 16.153 -1.576 -3.855 1.00 1.07 58 GLN A CA 6
ATOM 12576 C C . GLN A 1 58 ? 15.714 -2.030 -5.249 1.00 1.15 58 GLN A C 6
ATOM 12577 O O . GLN A 1 58 ? 16.316 -2.928 -5.844 1.00 1.40 58 GLN A O 6
ATOM 12591 N N . LEU A 1 59 ? 14.674 -1.378 -5.765 1.00 1.05 59 LEU A N 6
ATOM 12592 C CA . LEU A 1 59 ? 14.079 -1.739 -7.047 1.00 1.27 59 LEU A CA 6
ATOM 12593 C C . LEU A 1 59 ? 14.967 -1.302 -8.199 1.00 1.30 59 LEU A C 6
ATOM 12594 O O . LEU A 1 59 ? 14.833 -1.789 -9.321 1.00 1.61 59 LEU A O 6
ATOM 12610 N N . GLN A 1 60 ? 15.861 -0.370 -7.915 1.00 1.09 60 GLN A N 6
ATOM 12611 C CA . GLN A 1 60 ? 16.797 0.121 -8.911 1.00 1.19 60 GLN A CA 6
ATOM 12612 C C . GLN A 1 60 ? 18.077 -0.704 -8.870 1.00 1.31 60 GLN A C 6
ATOM 12613 O O . GLN A 1 60 ? 18.872 -0.588 -7.935 1.00 1.42 60 GLN A O 6
ATOM 12627 N N . PRO A 1 61 ? 18.274 -1.576 -9.874 1.00 1.63 61 PRO A N 6
ATOM 12628 C CA . PRO A 1 61 ? 19.407 -2.501 -9.919 1.00 2.01 61 PRO A CA 6
ATOM 12629 C C . PRO A 1 61 ? 20.741 -1.797 -10.164 1.00 2.08 61 PRO A C 6
ATOM 12630 O O . PRO A 1 61 ? 21.198 -1.682 -11.306 1.00 2.36 61 PRO A O 6
ATOM 12641 N N . SER A 1 62 ? 21.343 -1.317 -9.077 1.00 2.35 62 SER A N 6
ATOM 12642 C CA . SER A 1 62 ? 22.628 -0.633 -9.123 1.00 2.77 62 SER A CA 6
ATOM 12643 C C . SER A 1 62 ? 22.554 0.603 -10.023 1.00 3.39 62 SER A C 6
ATOM 12644 O O . SER A 1 62 ? 21.926 1.598 -9.665 1.00 4.06 62 SER A O 6
ATOM 12652 N N . SER A 1 63 ? 23.186 0.545 -11.188 1.00 3.76 63 SER A N 6
ATOM 12653 C CA . SER A 1 63 ? 23.108 1.640 -12.144 1.00 4.80 63 SER A CA 6
ATOM 12654 C C . SER A 1 63 ? 22.936 1.111 -13.563 1.00 5.45 63 SER A C 6
ATOM 12655 O O . SER A 1 63 ? 22.883 1.879 -14.522 1.00 5.86 63 SER A O 6
ATOM 12663 N N . GLN A 1 64 ? 22.838 -0.208 -13.694 1.00 5.91 64 GLN A N 6
ATOM 12664 C CA . GLN A 1 64 ? 22.661 -0.831 -15.000 1.00 6.83 64 GLN A CA 6
ATOM 12665 C C . GLN A 1 64 ? 21.541 -1.863 -14.938 1.00 7.75 64 GLN A C 6
ATOM 12666 O O . GLN A 1 64 ? 20.428 -1.611 -15.398 1.00 8.21 64 GLN A O 6
ATOM 12680 N N . GLY A 1 65 ? 21.837 -3.019 -14.353 1.00 8.24 65 GLY A N 6
ATOM 12681 C CA . GLY A 1 65 ? 20.836 -4.060 -14.231 1.00 9.27 65 GLY A CA 6
ATOM 12682 C C . GLY A 1 65 ? 21.340 -5.256 -13.451 1.00 9.91 65 GLY A C 6
ATOM 12683 O O . GLY A 1 65 ? 20.694 -5.703 -12.501 1.00 10.39 65 GLY A O 6
ATOM 12687 N N . GLY A 1 66 ? 22.496 -5.767 -13.849 1.00 10.11 66 GLY A N 6
ATOM 12688 C CA . GLY A 1 66 ? 23.076 -6.919 -13.185 1.00 10.90 66 GLY A CA 6
ATOM 12689 C C . GLY A 1 66 ? 23.455 -6.636 -11.745 1.00 11.22 66 GLY A C 6
ATOM 12690 O O . GLY A 1 66 ? 24.481 -6.010 -11.473 1.00 11.32 66 GLY A O 6
ATOM 12694 N N . SER A 1 67 ? 22.623 -7.090 -10.819 1.00 11.60 67 SER A N 6
ATOM 12695 C CA . SER A 1 67 ? 22.869 -6.877 -9.405 1.00 12.12 67 SER A CA 6
ATOM 12696 C C . SER A 1 67 ? 23.480 -8.128 -8.783 1.00 12.78 67 SER A C 6
ATOM 12697 O O . SER A 1 67 ? 22.766 -9.039 -8.357 1.00 13.15 67 SER A O 6
ATOM 12705 N N . LEU A 1 68 ? 24.802 -8.178 -8.756 1.00 13.08 68 LEU A N 6
ATOM 12706 C CA . LEU A 1 68 ? 25.514 -9.344 -8.258 1.00 13.85 68 LEU A CA 6
ATOM 12707 C C . LEU A 1 68 ? 26.875 -8.924 -7.714 1.00 14.29 68 LEU A C 6
ATOM 12708 O O . LEU A 1 68 ? 27.298 -7.784 -7.914 1.00 14.49 68 LEU A O 6
ATOM 12724 N N . LEU A 1 69 ? 27.543 -9.824 -7.005 1.00 14.58 69 LEU A N 6
ATOM 12725 C CA . LEU A 1 69 ? 28.902 -9.567 -6.542 1.00 15.13 69 LEU A CA 6
ATOM 12726 C C . LEU A 1 69 ? 29.862 -9.750 -7.704 1.00 15.66 69 LEU A C 6
ATOM 12727 O O . LEU A 1 69 ? 30.521 -8.805 -8.135 1.00 15.98 69 LEU A O 6
ATOM 12743 N N . ALA A 1 70 ? 29.904 -10.987 -8.192 1.00 15.87 70 ALA A N 6
ATOM 12744 C CA . ALA A 1 70 ? 30.708 -11.391 -9.337 1.00 16.47 70 ALA A CA 6
ATOM 12745 C C . ALA A 1 70 ? 32.161 -10.922 -9.255 1.00 16.76 70 ALA A C 6
ATOM 12746 O O . ALA A 1 70 ? 32.495 -9.817 -9.676 1.00 16.70 70 ALA A O 6
ATOM 12753 N N . PRO A 1 71 ? 33.055 -11.771 -8.728 1.00 17.21 71 PRO A N 6
ATOM 12754 C CA . PRO A 1 71 ? 34.487 -11.475 -8.662 1.00 17.64 71 PRO A CA 6
ATOM 12755 C C . PRO A 1 71 ? 35.180 -11.706 -10.003 1.00 18.20 71 PRO A C 6
ATOM 12756 O O . PRO A 1 71 ? 36.384 -11.968 -10.058 1.00 18.72 71 PRO A O 6
ATOM 12767 N N . VAL A 1 72 ? 34.410 -11.609 -11.078 1.00 18.18 72 VAL A N 6
ATOM 12768 C CA . VAL A 1 72 ? 34.937 -11.799 -12.417 1.00 18.79 72 VAL A CA 6
ATOM 12769 C C . VAL A 1 72 ? 35.783 -10.598 -12.826 1.00 19.11 72 VAL A C 6
ATOM 12770 O O . VAL A 1 72 ? 35.279 -9.490 -13.027 1.00 19.16 72 VAL A O 6
ATOM 12783 N N . ALA A 1 73 ? 37.082 -10.821 -12.908 1.00 19.45 73 ALA A N 6
ATOM 12784 C CA . ALA A 1 73 ? 38.006 -9.779 -13.299 1.00 19.89 73 ALA A CA 6
ATOM 12785 C C . ALA A 1 73 ? 38.013 -9.627 -14.814 1.00 20.36 73 ALA A C 6
ATOM 12786 O O . ALA A 1 73 ? 37.275 -10.317 -15.523 1.00 20.52 73 ALA A O 6
ATOM 12793 N N . ARG A 1 74 ? 38.848 -8.736 -15.315 1.00 20.70 74 ARG A N 6
ATOM 12794 C CA . ARG A 1 74 ? 38.987 -8.545 -16.751 1.00 21.28 74 ARG A CA 6
ATOM 12795 C C . ARG A 1 74 ? 40.122 -9.408 -17.278 1.00 21.56 74 ARG A C 6
ATOM 12796 O O . ARG A 1 74 ? 40.484 -9.321 -18.450 1.00 22.00 74 ARG A O 6
ATOM 12817 N N . ASN A 1 75 ? 40.640 -10.268 -16.396 1.00 21.40 75 ASN A N 6
ATOM 12818 C CA . ASN A 1 75 ? 41.791 -11.125 -16.691 1.00 21.77 75 ASN A CA 6
ATOM 12819 C C . ASN A 1 75 ? 43.059 -10.295 -16.862 1.00 22.10 75 ASN A C 6
ATOM 12820 O O . ASN A 1 75 ? 43.105 -9.360 -17.661 1.00 22.18 75 ASN A O 6
ATOM 12831 N N . GLY A 1 76 ? 44.090 -10.642 -16.100 1.00 22.40 76 GLY A N 6
ATOM 12832 C CA . GLY A 1 76 ? 45.324 -9.885 -16.134 1.00 22.84 76 GLY A CA 6
ATOM 12833 C C . GLY A 1 76 ? 46.144 -10.163 -17.374 1.00 23.17 76 GLY A C 6
ATOM 12834 O O . GLY A 1 76 ? 47.201 -10.790 -17.307 1.00 22.82 76 GLY A O 6
ATOM 12838 N N . ARG A 1 77 ? 45.647 -9.703 -18.512 1.00 23.94 77 ARG A N 6
ATOM 12839 C CA . ARG A 1 77 ? 46.375 -9.803 -19.768 1.00 24.42 77 ARG A CA 6
ATOM 12840 C C . ARG A 1 77 ? 47.572 -8.861 -19.754 1.00 24.95 77 ARG A C 6
ATOM 12841 O O . ARG A 1 77 ? 48.506 -9.009 -20.540 1.00 25.38 77 ARG A O 6
ATOM 12862 N N . LEU A 1 78 ? 47.532 -7.894 -18.850 1.00 25.00 78 LEU A N 6
ATOM 12863 C CA . LEU A 1 78 ? 48.611 -6.938 -18.698 1.00 25.59 78 LEU A CA 6
ATOM 12864 C C . LEU A 1 78 ? 49.235 -7.080 -17.319 1.00 25.89 78 LEU A C 6
ATOM 12865 O O . LEU A 1 78 ? 48.693 -6.489 -16.361 1.00 26.21 78 LEU A O 6
ATOM 12882 N N . GLY B 1 1 ? -6.174 -2.565 -16.585 1.00 14.86 1 GLY B N 6
ATOM 12883 C CA . GLY B 1 1 ? -7.098 -1.736 -15.775 1.00 14.51 1 GLY B CA 6
ATOM 12884 C C . GLY B 1 1 ? -8.400 -2.450 -15.482 1.00 13.80 1 GLY B C 6
ATOM 12885 O O . GLY B 1 1 ? -8.521 -3.644 -15.745 1.00 13.50 1 GLY B O 6
ATOM 12891 N N . PRO B 1 2 ? -9.394 -1.744 -14.922 1.00 13.67 2 PRO B N 6
ATOM 12892 C CA . PRO B 1 2 ? -10.696 -2.323 -14.606 1.00 13.18 2 PRO B CA 6
ATOM 12893 C C . PRO B 1 2 ? -11.675 -2.271 -15.781 1.00 12.84 2 PRO B C 6
ATOM 12894 O O . PRO B 1 2 ? -12.719 -2.921 -15.750 1.00 13.20 2 PRO B O 6
ATOM 12905 N N . LEU B 1 3 ? -11.318 -1.501 -16.811 1.00 12.32 3 LEU B N 6
ATOM 12906 C CA . LEU B 1 3 ? -12.170 -1.295 -17.985 1.00 12.14 3 LEU B CA 6
ATOM 12907 C C . LEU B 1 3 ? -13.467 -0.578 -17.609 1.00 11.47 3 LEU B C 6
ATOM 12908 O O . LEU B 1 3 ? -13.552 0.650 -17.686 1.00 11.48 3 LEU B O 6
ATOM 12924 N N . GLY B 1 4 ? -14.459 -1.341 -17.183 1.00 11.08 4 GLY B N 6
ATOM 12925 C CA . GLY B 1 4 ? -15.738 -0.773 -16.826 1.00 10.64 4 GLY B CA 6
ATOM 12926 C C . GLY B 1 4 ? -16.486 -1.650 -15.847 1.00 9.87 4 GLY B C 6
ATOM 12927 O O . GLY B 1 4 ? -15.942 -2.648 -15.369 1.00 9.79 4 GLY B O 6
ATOM 12931 N N . SER B 1 5 ? -17.726 -1.266 -15.539 1.00 9.53 5 SER B N 6
ATOM 12932 C CA . SER B 1 5 ? -18.592 -2.026 -14.633 1.00 9.04 5 SER B CA 6
ATOM 12933 C C . SER B 1 5 ? -17.976 -2.149 -13.238 1.00 8.12 5 SER B C 6
ATOM 12934 O O . SER B 1 5 ? -18.358 -3.017 -12.454 1.00 7.94 5 SER B O 6
ATOM 12942 N N . SER B 1 6 ? -17.042 -1.263 -12.917 1.00 7.78 6 SER B N 6
ATOM 12943 C CA . SER B 1 6 ? -16.314 -1.362 -11.665 1.00 7.11 6 SER B CA 6
ATOM 12944 C C . SER B 1 6 ? -16.529 -0.125 -10.799 1.00 6.30 6 SER B C 6
ATOM 12945 O O . SER B 1 6 ? -15.733 0.815 -10.818 1.00 6.44 6 SER B O 6
ATOM 12953 N N . ALA B 1 7 ? -17.636 -0.124 -10.069 1.00 5.78 7 ALA B N 6
ATOM 12954 C CA . ALA B 1 7 ? -17.937 0.941 -9.125 1.00 5.35 7 ALA B CA 6
ATOM 12955 C C . ALA B 1 7 ? -18.437 0.346 -7.814 1.00 4.62 7 ALA B C 6
ATOM 12956 O O . ALA B 1 7 ? -17.684 0.235 -6.844 1.00 4.08 7 ALA B O 6
ATOM 12963 N N . GLY B 1 8 ? -19.697 -0.070 -7.805 1.00 4.66 8 GLY B N 6
ATOM 12964 C CA . GLY B 1 8 ? -20.261 -0.713 -6.637 1.00 4.09 8 GLY B CA 6
ATOM 12965 C C . GLY B 1 8 ? -19.665 -2.082 -6.411 1.00 4.04 8 GLY B C 6
ATOM 12966 O O . GLY B 1 8 ? -19.407 -2.473 -5.276 1.00 3.54 8 GLY B O 6
ATOM 12970 N N . ALA B 1 9 ? -19.423 -2.805 -7.500 1.00 4.69 9 ALA B N 6
ATOM 12971 C CA . ALA B 1 9 ? -18.807 -4.123 -7.421 1.00 4.91 9 ALA B CA 6
ATOM 12972 C C . ALA B 1 9 ? -17.368 -4.002 -6.938 1.00 4.50 9 ALA B C 6
ATOM 12973 O O . ALA B 1 9 ? -16.883 -4.842 -6.175 1.00 4.40 9 ALA B O 6
ATOM 12980 N N . LEU B 1 10 ? -16.694 -2.942 -7.380 1.00 4.38 10 LEU B N 6
ATOM 12981 C CA . LEU B 1 10 ? -15.333 -2.664 -6.943 1.00 3.97 10 LEU B CA 6
ATOM 12982 C C . LEU B 1 10 ? -15.308 -2.440 -5.437 1.00 3.17 10 LEU B C 6
ATOM 12983 O O . LEU B 1 10 ? -14.483 -3.014 -4.729 1.00 2.96 10 LEU B O 6
ATOM 12999 N N . LEU B 1 11 ? -16.243 -1.630 -4.960 1.00 2.86 11 LEU B N 6
ATOM 13000 C CA . LEU B 1 11 ? -16.385 -1.362 -3.536 1.00 2.18 11 LEU B CA 6
ATOM 13001 C C . LEU B 1 11 ? -16.719 -2.658 -2.800 1.00 2.26 11 LEU B C 6
ATOM 13002 O O . LEU B 1 11 ? -16.075 -3.007 -1.813 1.00 2.13 11 LEU B O 6
ATOM 13018 N N . ALA B 1 12 ? -17.709 -3.380 -3.317 1.00 2.76 12 ALA B N 6
ATOM 13019 C CA . ALA B 1 12 ? -18.182 -4.611 -2.696 1.00 3.14 12 ALA B CA 6
ATOM 13020 C C . ALA B 1 12 ? -17.060 -5.627 -2.495 1.00 3.58 12 ALA B C 6
ATOM 13021 O O . ALA B 1 12 ? -16.849 -6.112 -1.383 1.00 3.74 12 ALA B O 6
ATOM 13028 N N . HIS B 1 13 ? -16.327 -5.945 -3.558 1.00 3.94 13 HIS B N 6
ATOM 13029 C CA . HIS B 1 13 ? -15.302 -6.980 -3.460 1.00 4.46 13 HIS B CA 6
ATOM 13030 C C . HIS B 1 13 ? -14.088 -6.475 -2.680 1.00 4.06 13 HIS B C 6
ATOM 13031 O O . HIS B 1 13 ? -13.387 -7.258 -2.041 1.00 4.48 13 HIS B O 6
ATOM 13046 N N . ALA B 1 14 ? -13.848 -5.167 -2.714 1.00 3.33 14 ALA B N 6
ATOM 13047 C CA . ALA B 1 14 ? -12.753 -4.584 -1.948 1.00 2.95 14 ALA B CA 6
ATOM 13048 C C . ALA B 1 14 ? -13.033 -4.690 -0.454 1.00 2.97 14 ALA B C 6
ATOM 13049 O O . ALA B 1 14 ? -12.154 -5.054 0.330 1.00 3.30 14 ALA B O 6
ATOM 13056 N N . ALA B 1 15 ? -14.267 -4.378 -0.071 1.00 2.80 15 ALA B N 6
ATOM 13057 C CA . ALA B 1 15 ? -14.700 -4.498 1.316 1.00 3.07 15 ALA B CA 6
ATOM 13058 C C . ALA B 1 15 ? -14.683 -5.954 1.764 1.00 3.91 15 ALA B C 6
ATOM 13059 O O . ALA B 1 15 ? -14.280 -6.266 2.884 1.00 4.37 15 ALA B O 6
ATOM 13066 N N . SER B 1 16 ? -15.113 -6.839 0.869 1.00 4.22 16 SER B N 6
ATOM 13067 C CA . SER B 1 16 ? -15.147 -8.268 1.152 1.00 5.05 16 SER B CA 6
ATOM 13068 C C . SER B 1 16 ? -13.743 -8.810 1.424 1.00 5.46 16 SER B C 6
ATOM 13069 O O . SER B 1 16 ? -13.558 -9.679 2.276 1.00 6.10 16 SER B O 6
ATOM 13077 N N . LEU B 1 17 ? -12.756 -8.287 0.704 1.00 5.11 17 LEU B N 6
ATOM 13078 C CA . LEU B 1 17 ? -11.373 -8.700 0.907 1.00 5.45 17 LEU B CA 6
ATOM 13079 C C . LEU B 1 17 ? -10.759 -7.958 2.087 1.00 5.30 17 LEU B C 6
ATOM 13080 O O . LEU B 1 17 ? -9.820 -8.441 2.718 1.00 5.77 17 LEU B O 6
ATOM 13096 N N . GLY B 1 18 ? -11.298 -6.785 2.387 1.00 4.72 18 GLY B N 6
ATOM 13097 C CA . GLY B 1 18 ? -10.816 -6.007 3.508 1.00 4.73 18 GLY B CA 6
ATOM 13098 C C . GLY B 1 18 ? -9.648 -5.119 3.142 1.00 4.26 18 GLY B C 6
ATOM 13099 O O . GLY B 1 18 ? -8.780 -4.857 3.974 1.00 4.55 18 GLY B O 6
ATOM 13103 N N . VAL B 1 19 ? -9.624 -4.652 1.895 1.00 3.60 19 VAL B N 6
ATOM 13104 C CA . VAL B 1 19 ? -8.571 -3.754 1.433 1.00 3.07 19 VAL B CA 6
ATOM 13105 C C . VAL B 1 19 ? -8.806 -2.356 1.993 1.00 2.71 19 VAL B C 6
ATOM 13106 O O . VAL B 1 19 ? -9.869 -1.773 1.796 1.00 2.39 19 VAL B O 6
ATOM 13119 N N . ARG B 1 20 ? -7.821 -1.831 2.706 1.00 2.95 20 ARG B N 6
ATOM 13120 C CA . ARG B 1 20 ? -7.975 -0.560 3.400 1.00 3.09 20 ARG B CA 6
ATOM 13121 C C . ARG B 1 20 ? -6.826 0.385 3.075 1.00 2.88 20 ARG B C 6
ATOM 13122 O O . ARG B 1 20 ? -5.660 -0.004 3.127 1.00 2.99 20 ARG B O 6
ATOM 13143 N N . LEU B 1 21 ? -7.161 1.617 2.718 1.00 2.77 21 LEU B N 6
ATOM 13144 C CA . LEU B 1 21 ? -6.159 2.643 2.473 1.00 2.92 21 LEU B CA 6
ATOM 13145 C C . LEU B 1 21 ? -6.565 3.944 3.150 1.00 3.68 21 LEU B C 6
ATOM 13146 O O . LEU B 1 21 ? -7.668 4.448 2.937 1.00 3.80 21 LEU B O 6
ATOM 13162 N N . TRP B 1 22 ? -5.677 4.479 3.969 1.00 4.27 22 TRP B N 6
ATOM 13163 C CA . TRP B 1 22 ? -5.929 5.746 4.635 1.00 5.07 22 TRP B CA 6
ATOM 13164 C C . TRP B 1 22 ? -4.642 6.552 4.736 1.00 5.46 22 TRP B C 6
ATOM 13165 O O . TRP B 1 22 ? -3.574 6.008 5.028 1.00 5.34 22 TRP B O 6
ATOM 13186 N N . VAL B 1 23 ? -4.739 7.844 4.463 1.00 5.98 23 VAL B N 6
ATOM 13187 C CA . VAL B 1 23 ? -3.580 8.713 4.537 1.00 6.42 23 VAL B CA 6
ATOM 13188 C C . VAL B 1 23 ? -3.539 9.420 5.885 1.00 7.21 23 VAL B C 6
ATOM 13189 O O . VAL B 1 23 ? -4.460 10.154 6.249 1.00 7.74 23 VAL B O 6
ATOM 13202 N N . GLU B 1 24 ? -2.484 9.165 6.637 1.00 7.30 24 GLU B N 6
ATOM 13203 C CA . GLU B 1 24 ? -2.325 9.778 7.939 1.00 8.08 24 GLU B CA 6
ATOM 13204 C C . GLU B 1 24 ? -1.141 10.729 7.915 1.00 8.45 24 GLU B C 6
ATOM 13205 O O . GLU B 1 24 ? 0.005 10.311 7.719 1.00 8.09 24 GLU B O 6
ATOM 13217 N N . GLY B 1 25 ? -1.430 12.007 8.078 1.00 9.20 25 GLY B N 6
ATOM 13218 C CA . GLY B 1 25 ? -0.399 13.013 8.004 1.00 9.66 25 GLY B CA 6
ATOM 13219 C C . GLY B 1 25 ? 0.038 13.248 6.577 1.00 9.29 25 GLY B C 6
ATOM 13220 O O . GLY B 1 25 ? -0.628 13.961 5.827 1.00 9.46 25 GLY B O 6
ATOM 13224 N N . GLU B 1 26 ? 1.147 12.632 6.200 1.00 8.83 26 GLU B N 6
ATOM 13225 C CA . GLU B 1 26 ? 1.676 12.771 4.851 1.00 8.54 26 GLU B CA 6
ATOM 13226 C C . GLU B 1 26 ? 1.689 11.435 4.112 1.00 7.58 26 GLU B C 6
ATOM 13227 O O . GLU B 1 26 ? 1.807 11.392 2.885 1.00 7.39 26 GLU B O 6
ATOM 13239 N N . ARG B 1 27 ? 1.565 10.344 4.852 1.00 7.08 27 ARG B N 6
ATOM 13240 C CA . ARG B 1 27 ? 1.854 9.037 4.288 1.00 6.17 27 ARG B CA 6
ATOM 13241 C C . ARG B 1 27 ? 0.615 8.154 4.233 1.00 5.81 27 ARG B C 6
ATOM 13242 O O . ARG B 1 27 ? -0.107 7.997 5.221 1.00 6.17 27 ARG B O 6
ATOM 13263 N N . LEU B 1 28 ? 0.373 7.610 3.051 1.00 5.18 28 LEU B N 6
ATOM 13264 C CA . LEU B 1 28 ? -0.714 6.669 2.819 1.00 4.75 28 LEU B CA 6
ATOM 13265 C C . LEU B 1 28 ? -0.350 5.308 3.418 1.00 4.35 28 LEU B C 6
ATOM 13266 O O . LEU B 1 28 ? 0.703 4.751 3.109 1.00 3.95 28 LEU B O 6
ATOM 13282 N N . ARG B 1 29 ? -1.204 4.791 4.295 1.00 4.62 29 ARG B N 6
ATOM 13283 C CA . ARG B 1 29 ? -1.001 3.463 4.862 1.00 4.54 29 ARG B CA 6
ATOM 13284 C C . ARG B 1 29 ? -1.883 2.446 4.153 1.00 3.87 29 ARG B C 6
ATOM 13285 O O . ARG B 1 29 ? -3.009 2.759 3.759 1.00 3.74 29 ARG B O 6
ATOM 13306 N N . PHE B 1 30 ? -1.372 1.232 4.007 1.00 3.54 30 PHE B N 6
ATOM 13307 C CA . PHE B 1 30 ? -2.063 0.203 3.253 1.00 3.01 30 PHE B CA 6
ATOM 13308 C C . PHE B 1 30 ? -2.361 -1.003 4.140 1.00 3.62 30 PHE B C 6
ATOM 13309 O O . PHE B 1 30 ? -1.490 -1.490 4.857 1.00 4.16 30 PHE B O 6
ATOM 13326 N N . GLN B 1 31 ? -3.594 -1.468 4.094 1.00 3.62 31 GLN B N 6
ATOM 13327 C CA . GLN B 1 31 ? -4.000 -2.653 4.830 1.00 4.28 31 GLN B CA 6
ATOM 13328 C C . GLN B 1 31 ? -4.626 -3.656 3.870 1.00 4.09 31 GLN B C 6
ATOM 13329 O O . GLN B 1 31 ? -5.676 -3.387 3.286 1.00 3.68 31 GLN B O 6
ATOM 13343 N N . ALA B 1 32 ? -3.977 -4.795 3.693 1.00 4.50 32 ALA B N 6
ATOM 13344 C CA . ALA B 1 32 ? -4.472 -5.807 2.774 1.00 4.62 32 ALA B CA 6
ATOM 13345 C C . ALA B 1 32 ? -4.041 -7.201 3.212 1.00 5.46 32 ALA B C 6
ATOM 13346 O O . ALA B 1 32 ? -2.850 -7.472 3.361 1.00 5.75 32 ALA B O 6
ATOM 13353 N N . PRO B 1 33 ? -5.010 -8.100 3.438 1.00 5.89 33 PRO B N 6
ATOM 13354 C CA . PRO B 1 33 ? -4.735 -9.491 3.813 1.00 6.71 33 PRO B CA 6
ATOM 13355 C C . PRO B 1 33 ? -3.921 -10.225 2.749 1.00 6.87 33 PRO B C 6
ATOM 13356 O O . PRO B 1 33 ? -3.977 -9.886 1.562 1.00 6.45 33 PRO B O 6
ATOM 13367 N N . PRO B 1 34 ? -3.149 -11.244 3.158 1.00 7.55 34 PRO B N 6
ATOM 13368 C CA . PRO B 1 34 ? -2.311 -12.012 2.240 1.00 7.81 34 PRO B CA 6
ATOM 13369 C C . PRO B 1 34 ? -3.119 -12.658 1.116 1.00 8.02 34 PRO B C 6
ATOM 13370 O O . PRO B 1 34 ? -4.077 -13.390 1.364 1.00 8.45 34 PRO B O 6
ATOM 13381 N N . GLY B 1 35 ? -2.735 -12.359 -0.120 1.00 7.75 35 GLY B N 6
ATOM 13382 C CA . GLY B 1 35 ? -3.367 -12.987 -1.264 1.00 8.09 35 GLY B CA 6
ATOM 13383 C C . GLY B 1 35 ? -4.191 -12.020 -2.087 1.00 7.59 35 GLY B C 6
ATOM 13384 O O . GLY B 1 35 ? -4.325 -12.188 -3.295 1.00 7.78 35 GLY B O 6
ATOM 13388 N N . VAL B 1 36 ? -4.728 -10.990 -1.446 1.00 7.00 36 VAL B N 6
ATOM 13389 C CA . VAL B 1 36 ? -5.606 -10.054 -2.139 1.00 6.54 36 VAL B CA 6
ATOM 13390 C C . VAL B 1 36 ? -4.814 -8.913 -2.766 1.00 5.96 36 VAL B C 6
ATOM 13391 O O . VAL B 1 36 ? -5.317 -8.206 -3.631 1.00 5.81 36 VAL B O 6
ATOM 13404 N N . MET B 1 37 ? -3.561 -8.762 -2.360 1.00 5.73 37 MET B N 6
ATOM 13405 C CA . MET B 1 37 ? -2.741 -7.633 -2.798 1.00 5.13 37 MET B CA 6
ATOM 13406 C C . MET B 1 37 ? -2.127 -7.895 -4.177 1.00 5.49 37 MET B C 6
ATOM 13407 O O . MET B 1 37 ? -1.159 -7.246 -4.571 1.00 5.20 37 MET B O 6
ATOM 13421 N N . THR B 1 38 ? -2.697 -8.851 -4.902 1.00 6.18 38 THR B N 6
ATOM 13422 C CA . THR B 1 38 ? -2.263 -9.155 -6.258 1.00 6.68 38 THR B CA 6
ATOM 13423 C C . THR B 1 38 ? -2.230 -7.893 -7.122 1.00 6.35 38 THR B C 6
ATOM 13424 O O . THR B 1 38 ? -3.088 -7.018 -6.982 1.00 5.90 38 THR B O 6
ATOM 13435 N N . PRO B 1 39 ? -1.235 -7.788 -8.020 1.00 6.65 39 PRO B N 6
ATOM 13436 C CA . PRO B 1 39 ? -1.046 -6.610 -8.881 1.00 6.53 39 PRO B CA 6
ATOM 13437 C C . PRO B 1 39 ? -2.324 -6.173 -9.597 1.00 6.66 39 PRO B C 6
ATOM 13438 O O . PRO B 1 39 ? -2.577 -4.976 -9.754 1.00 6.35 39 PRO B O 6
ATOM 13449 N N . GLU B 1 40 ? -3.134 -7.137 -10.016 1.00 7.16 40 GLU B N 6
ATOM 13450 C CA . GLU B 1 40 ? -4.385 -6.826 -10.695 1.00 7.32 40 GLU B CA 6
ATOM 13451 C C . GLU B 1 40 ? -5.317 -6.024 -9.791 1.00 6.59 40 GLU B C 6
ATOM 13452 O O . GLU B 1 40 ? -5.988 -5.107 -10.253 1.00 6.46 40 GLU B O 6
ATOM 13464 N N . LEU B 1 41 ? -5.343 -6.353 -8.501 1.00 6.17 41 LEU B N 6
ATOM 13465 C CA . LEU B 1 41 ? -6.212 -5.649 -7.563 1.00 5.47 41 LEU B CA 6
ATOM 13466 C C . LEU B 1 41 ? -5.815 -4.185 -7.481 1.00 4.86 41 LEU B C 6
ATOM 13467 O O . LEU B 1 41 ? -6.668 -3.303 -7.422 1.00 4.46 41 LEU B O 6
ATOM 13483 N N . GLN B 1 42 ? -4.510 -3.935 -7.478 1.00 4.84 42 GLN B N 6
ATOM 13484 C CA . GLN B 1 42 ? -3.989 -2.577 -7.475 1.00 4.35 42 GLN B CA 6
ATOM 13485 C C . GLN B 1 42 ? -4.478 -1.832 -8.712 1.00 4.69 42 GLN B C 6
ATOM 13486 O O . GLN B 1 42 ? -4.847 -0.659 -8.645 1.00 4.37 42 GLN B O 6
ATOM 13500 N N . SER B 1 43 ? -4.503 -2.541 -9.833 1.00 5.44 43 SER B N 6
ATOM 13501 C CA . SER B 1 43 ? -4.984 -1.991 -11.089 1.00 5.93 43 SER B CA 6
ATOM 13502 C C . SER B 1 43 ? -6.494 -1.739 -11.027 1.00 5.79 43 SER B C 6
ATOM 13503 O O . SER B 1 43 ? -7.001 -0.802 -11.641 1.00 5.94 43 SER B O 6
ATOM 13511 N N . ARG B 1 44 ? -7.203 -2.577 -10.274 1.00 5.57 44 ARG B N 6
ATOM 13512 C CA . ARG B 1 44 ? -8.645 -2.418 -10.095 1.00 5.41 44 ARG B CA 6
ATOM 13513 C C . ARG B 1 44 ? -8.933 -1.210 -9.210 1.00 4.69 44 ARG B C 6
ATOM 13514 O O . ARG B 1 44 ? -9.850 -0.436 -9.482 1.00 4.71 44 ARG B O 6
ATOM 13535 N N . LEU B 1 45 ? -8.134 -1.060 -8.152 1.00 4.13 45 LEU B N 6
ATOM 13536 C CA . LEU B 1 45 ? -8.232 0.096 -7.266 1.00 3.49 45 LEU B CA 6
ATOM 13537 C C . LEU B 1 45 ? -7.952 1.373 -8.051 1.00 3.91 45 LEU B C 6
ATOM 13538 O O . LEU B 1 45 ? -8.575 2.408 -7.825 1.00 3.85 45 LEU B O 6
ATOM 13554 N N . GLY B 1 46 ? -6.977 1.291 -8.948 1.00 4.49 46 GLY B N 6
ATOM 13555 C CA . GLY B 1 46 ? -6.689 2.381 -9.860 1.00 5.11 46 GLY B CA 6
ATOM 13556 C C . GLY B 1 46 ? -5.769 3.421 -9.259 1.00 4.95 46 GLY B C 6
ATOM 13557 O O . GLY B 1 46 ? -5.084 4.146 -9.982 1.00 5.58 46 GLY B O 6
ATOM 13561 N N . GLY B 1 47 ? -5.740 3.482 -7.932 1.00 4.20 47 GLY B N 6
ATOM 13562 C CA . GLY B 1 47 ? -4.902 4.446 -7.245 1.00 4.08 47 GLY B CA 6
ATOM 13563 C C . GLY B 1 47 ? -5.397 5.871 -7.420 1.00 4.27 47 GLY B C 6
ATOM 13564 O O . GLY B 1 47 ? -4.658 6.827 -7.184 1.00 4.50 47 GLY B O 6
ATOM 13568 N N . ALA B 1 48 ? -6.647 6.014 -7.841 1.00 4.37 48 ALA B N 6
ATOM 13569 C CA . ALA B 1 48 ? -7.236 7.330 -8.038 1.00 4.85 48 ALA B CA 6
ATOM 13570 C C . ALA B 1 48 ? -7.596 7.947 -6.694 1.00 4.49 48 ALA B C 6
ATOM 13571 O O . ALA B 1 48 ? -7.917 7.231 -5.743 1.00 3.88 48 ALA B O 6
ATOM 13578 N N . ARG B 1 49 ? -7.560 9.271 -6.620 1.00 5.02 49 ARG B N 6
ATOM 13579 C CA . ARG B 1 49 ? -7.791 9.963 -5.361 1.00 4.98 49 ARG B CA 6
ATOM 13580 C C . ARG B 1 49 ? -9.225 9.748 -4.871 1.00 5.00 49 ARG B C 6
ATOM 13581 O O . ARG B 1 49 ? -9.441 9.358 -3.729 1.00 4.59 49 ARG B O 6
ATOM 13602 N N . HIS B 1 50 ? -10.198 9.954 -5.754 1.00 5.53 50 HIS B N 6
ATOM 13603 C CA . HIS B 1 50 ? -11.607 9.806 -5.387 1.00 5.65 50 HIS B CA 6
ATOM 13604 C C . HIS B 1 50 ? -11.959 8.357 -5.062 1.00 4.90 50 HIS B C 6
ATOM 13605 O O . HIS B 1 50 ? -12.804 8.096 -4.207 1.00 4.73 50 HIS B O 6
ATOM 13620 N N . GLU B 1 51 ? -11.293 7.418 -5.726 1.00 4.52 51 GLU B N 6
ATOM 13621 C CA . GLU B 1 51 ? -11.536 6.001 -5.485 1.00 3.87 51 GLU B CA 6
ATOM 13622 C C . GLU B 1 51 ? -11.129 5.623 -4.068 1.00 3.13 51 GLU B C 6
ATOM 13623 O O . GLU B 1 51 ? -11.859 4.929 -3.364 1.00 2.72 51 GLU B O 6
ATOM 13635 N N . LEU B 1 52 ? -9.970 6.107 -3.647 1.00 3.04 52 LEU B N 6
ATOM 13636 C CA . LEU B 1 52 ? -9.436 5.763 -2.340 1.00 2.56 52 LEU B CA 6
ATOM 13637 C C . LEU B 1 52 ? -10.159 6.512 -1.226 1.00 3.06 52 LEU B C 6
ATOM 13638 O O . LEU B 1 52 ? -10.200 6.052 -0.087 1.00 2.94 52 LEU B O 6
ATOM 13654 N N . ILE B 1 53 ? -10.737 7.662 -1.555 1.00 3.78 53 ILE B N 6
ATOM 13655 C CA . ILE B 1 53 ? -11.571 8.386 -0.603 1.00 4.35 53 ILE B CA 6
ATOM 13656 C C . ILE B 1 53 ? -12.796 7.545 -0.249 1.00 4.05 53 ILE B C 6
ATOM 13657 O O . ILE B 1 53 ? -13.123 7.367 0.924 1.00 4.19 53 ILE B O 6
ATOM 13673 N N . ALA B 1 54 ? -13.449 7.004 -1.273 1.00 3.73 54 ALA B N 6
ATOM 13674 C CA . ALA B 1 54 ? -14.596 6.127 -1.071 1.00 3.39 54 ALA B CA 6
ATOM 13675 C C . ALA B 1 54 ? -14.151 4.815 -0.429 1.00 2.66 54 ALA B C 6
ATOM 13676 O O . ALA B 1 54 ? -14.879 4.221 0.367 1.00 2.59 54 ALA B O 6
ATOM 13683 N N . LEU B 1 55 ? -12.944 4.385 -0.773 1.00 2.23 55 LEU B N 6
ATOM 13684 C CA . LEU B 1 55 ? -12.354 3.178 -0.201 1.00 1.71 55 LEU B CA 6
ATOM 13685 C C . LEU B 1 55 ? -12.174 3.355 1.311 1.00 2.33 55 LEU B C 6
ATOM 13686 O O . LEU B 1 55 ? -12.490 2.465 2.096 1.00 2.46 55 LEU B O 6
ATOM 13702 N N . LEU B 1 56 ? -11.670 4.515 1.706 1.00 2.95 56 LEU B N 6
ATOM 13703 C CA . LEU B 1 56 ? -11.516 4.851 3.118 1.00 3.69 56 LEU B CA 6
ATOM 13704 C C . LEU B 1 56 ? -12.880 5.040 3.782 1.00 4.03 56 LEU B C 6
ATOM 13705 O O . LEU B 1 56 ? -13.058 4.762 4.968 1.00 4.45 56 LEU B O 6
ATOM 13721 N N . ARG B 1 57 ? -13.846 5.503 3.005 1.00 3.93 57 ARG B N 6
ATOM 13722 C CA . ARG B 1 57 ? -15.190 5.739 3.510 1.00 4.27 57 ARG B CA 6
ATOM 13723 C C . ARG B 1 57 ? -15.866 4.423 3.899 1.00 3.92 57 ARG B C 6
ATOM 13724 O O . ARG B 1 57 ? -16.690 4.391 4.814 1.00 4.30 57 ARG B O 6
ATOM 13745 N N . GLN B 1 58 ? -15.497 3.339 3.222 1.00 3.27 58 GLN B N 6
ATOM 13746 C CA . GLN B 1 58 ? -16.073 2.027 3.513 1.00 3.16 58 GLN B CA 6
ATOM 13747 C C . GLN B 1 58 ? -15.622 1.541 4.892 1.00 3.92 58 GLN B C 6
ATOM 13748 O O . GLN B 1 58 ? -16.300 0.739 5.534 1.00 4.23 58 GLN B O 6
ATOM 13762 N N . LEU B 1 59 ? -14.476 2.052 5.341 1.00 4.30 59 LEU B N 6
ATOM 13763 C CA . LEU B 1 59 ? -13.886 1.641 6.611 1.00 5.09 59 LEU B CA 6
ATOM 13764 C C . LEU B 1 59 ? -14.647 2.252 7.771 1.00 5.75 59 LEU B C 6
ATOM 13765 O O . LEU B 1 59 ? -14.527 1.811 8.912 1.00 6.46 59 LEU B O 6
ATOM 13781 N N . GLN B 1 60 ? -15.417 3.280 7.470 1.00 5.62 60 GLN B N 6
ATOM 13782 C CA . GLN B 1 60 ? -16.247 3.931 8.462 1.00 6.33 60 GLN B CA 6
ATOM 13783 C C . GLN B 1 60 ? -17.626 3.286 8.473 1.00 6.37 60 GLN B C 6
ATOM 13784 O O . GLN B 1 60 ? -18.410 3.451 7.538 1.00 5.90 60 GLN B O 6
ATOM 13798 N N . PRO B 1 61 ? -17.920 2.502 9.519 1.00 7.01 61 PRO B N 6
ATOM 13799 C CA . PRO B 1 61 ? -19.166 1.746 9.626 1.00 7.20 61 PRO B CA 6
ATOM 13800 C C . PRO B 1 61 ? -20.359 2.642 9.925 1.00 7.47 61 PRO B C 6
ATOM 13801 O O . PRO B 1 61 ? -20.757 2.804 11.083 1.00 7.61 61 PRO B O 6
ATOM 13812 N N . SER B 1 62 ? -20.908 3.242 8.871 1.00 7.73 62 SER B N 6
ATOM 13813 C CA . SER B 1 62 ? -22.032 4.155 8.999 1.00 8.18 62 SER B CA 6
ATOM 13814 C C . SER B 1 62 ? -21.662 5.294 9.956 1.00 8.53 62 SER B C 6
ATOM 13815 O O . SER B 1 62 ? -20.521 5.757 9.961 1.00 8.89 62 SER B O 6
ATOM 13823 N N . SER B 1 63 ? -22.611 5.748 10.761 1.00 8.68 63 SER B N 6
ATOM 13824 C CA . SER B 1 63 ? -22.331 6.802 11.721 1.00 9.25 63 SER B CA 6
ATOM 13825 C C . SER B 1 63 ? -22.111 6.234 13.125 1.00 9.52 63 SER B C 6
ATOM 13826 O O . SER B 1 63 ? -21.717 6.956 14.041 1.00 9.74 63 SER B O 6
ATOM 13834 N N . GLN B 1 64 ? -22.344 4.934 13.286 1.00 9.75 64 GLN B N 6
ATOM 13835 C CA . GLN B 1 64 ? -22.220 4.297 14.592 1.00 10.27 64 GLN B CA 6
ATOM 13836 C C . GLN B 1 64 ? -21.213 3.155 14.537 1.00 10.85 64 GLN B C 6
ATOM 13837 O O . GLN B 1 64 ? -20.060 3.313 14.943 1.00 11.21 64 GLN B O 6
ATOM 13851 N N . GLY B 1 65 ? -21.647 2.017 14.015 1.00 11.14 65 GLY B N 6
ATOM 13852 C CA . GLY B 1 65 ? -20.784 0.856 13.935 1.00 11.86 65 GLY B CA 6
ATOM 13853 C C . GLY B 1 65 ? -21.483 -0.325 13.299 1.00 12.34 65 GLY B C 6
ATOM 13854 O O . GLY B 1 65 ? -20.959 -0.940 12.371 1.00 12.71 65 GLY B O 6
ATOM 13858 N N . GLY B 1 66 ? -22.669 -0.640 13.799 1.00 12.52 66 GLY B N 6
ATOM 13859 C CA . GLY B 1 66 ? -23.447 -1.726 13.239 1.00 13.14 66 GLY B CA 6
ATOM 13860 C C . GLY B 1 66 ? -23.859 -1.461 11.805 1.00 13.47 66 GLY B C 6
ATOM 13861 O O . GLY B 1 66 ? -24.806 -0.718 11.548 1.00 13.61 66 GLY B O 6
ATOM 13865 N N . SER B 1 67 ? -23.134 -2.050 10.869 1.00 13.77 67 SER B N 6
ATOM 13866 C CA . SER B 1 67 ? -23.444 -1.897 9.459 1.00 14.24 67 SER B CA 6
ATOM 13867 C C . SER B 1 67 ? -24.234 -3.104 8.965 1.00 14.84 67 SER B C 6
ATOM 13868 O O . SER B 1 67 ? -23.678 -4.187 8.773 1.00 15.17 67 SER B O 6
ATOM 13876 N N . LEU B 1 68 ? -25.537 -2.921 8.794 1.00 15.11 68 LEU B N 6
ATOM 13877 C CA . LEU B 1 68 ? -26.416 -4.004 8.374 1.00 15.82 68 LEU B CA 6
ATOM 13878 C C . LEU B 1 68 ? -27.725 -3.431 7.845 1.00 16.33 68 LEU B C 6
ATOM 13879 O O . LEU B 1 68 ? -28.032 -2.261 8.080 1.00 16.64 68 LEU B O 6
ATOM 13895 N N . LEU B 1 69 ? -28.482 -4.246 7.123 1.00 16.55 69 LEU B N 6
ATOM 13896 C CA . LEU B 1 69 ? -29.800 -3.845 6.655 1.00 17.14 69 LEU B CA 6
ATOM 13897 C C . LEU B 1 69 ? -30.766 -3.844 7.833 1.00 17.67 69 LEU B C 6
ATOM 13898 O O . LEU B 1 69 ? -31.307 -2.801 8.202 1.00 17.95 69 LEU B O 6
ATOM 13914 N N . ALA B 1 70 ? -30.949 -5.030 8.417 1.00 17.91 70 ALA B N 6
ATOM 13915 C CA . ALA B 1 70 ? -31.744 -5.215 9.631 1.00 18.49 70 ALA B CA 6
ATOM 13916 C C . ALA B 1 70 ? -33.178 -4.705 9.483 1.00 18.78 70 ALA B C 6
ATOM 13917 O O . ALA B 1 70 ? -33.455 -3.519 9.674 1.00 19.00 70 ALA B O 6
ATOM 13924 N N . PRO B 1 71 ? -34.117 -5.609 9.154 1.00 18.92 71 PRO B N 6
ATOM 13925 C CA . PRO B 1 71 ? -35.544 -5.280 9.093 1.00 19.33 71 PRO B CA 6
ATOM 13926 C C . PRO B 1 71 ? -36.080 -4.895 10.471 1.00 19.89 71 PRO B C 6
ATOM 13927 O O . PRO B 1 71 ? -37.142 -4.282 10.601 1.00 20.29 71 PRO B O 6
ATOM 13938 N N . VAL B 1 72 ? -35.330 -5.272 11.499 1.00 20.01 72 VAL B N 6
ATOM 13939 C CA . VAL B 1 72 ? -35.669 -4.929 12.868 1.00 20.65 72 VAL B CA 6
ATOM 13940 C C . VAL B 1 72 ? -35.267 -3.488 13.157 1.00 20.93 72 VAL B C 6
ATOM 13941 O O . VAL B 1 72 ? -34.086 -3.146 13.148 1.00 20.77 72 VAL B O 6
ATOM 13954 N N . ALA B 1 73 ? -36.257 -2.645 13.384 1.00 21.45 73 ALA B N 6
ATOM 13955 C CA . ALA B 1 73 ? -36.014 -1.242 13.672 1.00 21.89 73 ALA B CA 6
ATOM 13956 C C . ALA B 1 73 ? -36.020 -0.989 15.175 1.00 22.46 73 ALA B C 6
ATOM 13957 O O . ALA B 1 73 ? -36.287 -1.903 15.962 1.00 22.90 73 ALA B O 6
ATOM 13964 N N . ARG B 1 74 ? -35.730 0.249 15.571 1.00 22.53 74 ARG B N 6
ATOM 13965 C CA . ARG B 1 74 ? -35.685 0.608 16.988 1.00 23.14 74 ARG B CA 6
ATOM 13966 C C . ARG B 1 74 ? -37.066 0.495 17.626 1.00 23.27 74 ARG B C 6
ATOM 13967 O O . ARG B 1 74 ? -37.199 0.071 18.775 1.00 23.13 74 ARG B O 6
ATOM 13988 N N . ASN B 1 75 ? -38.091 0.865 16.871 1.00 23.63 75 ASN B N 6
ATOM 13989 C CA . ASN B 1 75 ? -39.458 0.833 17.371 1.00 23.90 75 ASN B CA 6
ATOM 13990 C C . ASN B 1 75 ? -39.972 -0.599 17.418 1.00 23.94 75 ASN B C 6
ATOM 13991 O O . ASN B 1 75 ? -40.444 -1.132 16.413 1.00 23.88 75 ASN B O 6
ATOM 14002 N N . GLY B 1 76 ? -39.856 -1.224 18.580 1.00 24.15 76 GLY B N 6
ATOM 14003 C CA . GLY B 1 76 ? -40.341 -2.580 18.735 1.00 24.33 76 GLY B CA 6
ATOM 14004 C C . GLY B 1 76 ? -39.309 -3.508 19.340 1.00 24.59 76 GLY B C 6
ATOM 14005 O O . GLY B 1 76 ? -39.619 -4.650 19.665 1.00 24.61 76 GLY B O 6
ATOM 14009 N N . ARG B 1 77 ? -38.079 -3.033 19.488 1.00 24.88 77 ARG B N 6
ATOM 14010 C CA . ARG B 1 77 ? -37.027 -3.854 20.077 1.00 25.24 77 ARG B CA 6
ATOM 14011 C C . ARG B 1 77 ? -37.232 -3.958 21.587 1.00 25.39 77 ARG B C 6
ATOM 14012 O O . ARG B 1 77 ? -37.642 -5.002 22.092 1.00 25.37 77 ARG B O 6
ATOM 14033 N N . LEU B 1 78 ? -36.960 -2.868 22.298 1.00 25.64 78 LEU B N 6
ATOM 14034 C CA . LEU B 1 78 ? -37.199 -2.804 23.734 1.00 25.94 78 LEU B CA 6
ATOM 14035 C C . LEU B 1 78 ? -36.964 -1.388 24.238 1.00 26.00 78 LEU B C 6
ATOM 14036 O O . LEU B 1 78 ? -35.826 -1.077 24.639 1.00 26.11 78 LEU B O 6
ATOM 14053 N N . GLY A 1 1 ? 17.997 2.761 15.727 1.00 11.48 1 GLY A N 7
ATOM 14054 C CA . GLY A 1 1 ? 16.581 3.089 15.442 1.00 10.92 1 GLY A CA 7
ATOM 14055 C C . GLY A 1 1 ? 15.655 2.589 16.533 1.00 10.31 1 GLY A C 7
ATOM 14056 O O . GLY A 1 1 ? 15.784 1.450 16.982 1.00 10.34 1 GLY A O 7
ATOM 14062 N N . PRO A 1 2 ? 14.711 3.425 16.990 1.00 9.98 2 PRO A N 7
ATOM 14063 C CA . PRO A 1 2 ? 13.775 3.067 18.064 1.00 9.63 2 PRO A CA 7
ATOM 14064 C C . PRO A 1 2 ? 12.809 1.959 17.654 1.00 9.06 2 PRO A C 7
ATOM 14065 O O . PRO A 1 2 ? 12.466 1.090 18.457 1.00 9.12 2 PRO A O 7
ATOM 14076 N N . LEU A 1 3 ? 12.383 1.980 16.396 1.00 8.75 3 LEU A N 7
ATOM 14077 C CA . LEU A 1 3 ? 11.427 0.999 15.901 1.00 8.46 3 LEU A CA 7
ATOM 14078 C C . LEU A 1 3 ? 12.114 -0.334 15.655 1.00 7.59 3 LEU A C 7
ATOM 14079 O O . LEU A 1 3 ? 11.608 -1.386 16.051 1.00 7.78 3 LEU A O 7
ATOM 14095 N N . GLY A 1 4 ? 13.270 -0.287 15.011 1.00 6.89 4 GLY A N 7
ATOM 14096 C CA . GLY A 1 4 ? 13.994 -1.502 14.710 1.00 6.24 4 GLY A CA 7
ATOM 14097 C C . GLY A 1 4 ? 15.488 -1.281 14.610 1.00 5.46 4 GLY A C 7
ATOM 14098 O O . GLY A 1 4 ? 15.946 -0.169 14.339 1.00 5.49 4 GLY A O 7
ATOM 14102 N N . SER A 1 5 ? 16.247 -2.339 14.836 1.00 5.14 5 SER A N 7
ATOM 14103 C CA . SER A 1 5 ? 17.694 -2.279 14.741 1.00 4.77 5 SER A CA 7
ATOM 14104 C C . SER A 1 5 ? 18.164 -2.878 13.420 1.00 3.88 5 SER A C 7
ATOM 14105 O O . SER A 1 5 ? 19.186 -2.471 12.862 1.00 4.02 5 SER A O 7
ATOM 14113 N N . SER A 1 6 ? 17.404 -3.841 12.918 1.00 3.43 6 SER A N 7
ATOM 14114 C CA . SER A 1 6 ? 17.725 -4.496 11.662 1.00 2.89 6 SER A CA 7
ATOM 14115 C C . SER A 1 6 ? 17.164 -3.707 10.479 1.00 2.66 6 SER A C 7
ATOM 14116 O O . SER A 1 6 ? 15.990 -3.843 10.127 1.00 2.87 6 SER A O 7
ATOM 14124 N N . ALA A 1 7 ? 18.003 -2.868 9.885 1.00 2.47 7 ALA A N 7
ATOM 14125 C CA . ALA A 1 7 ? 17.605 -2.082 8.725 1.00 2.28 7 ALA A CA 7
ATOM 14126 C C . ALA A 1 7 ? 17.927 -2.831 7.439 1.00 2.05 7 ALA A C 7
ATOM 14127 O O . ALA A 1 7 ? 17.079 -2.957 6.551 1.00 1.85 7 ALA A O 7
ATOM 14134 N N . GLY A 1 8 ? 19.153 -3.334 7.351 1.00 2.13 8 GLY A N 7
ATOM 14135 C CA . GLY A 1 8 ? 19.562 -4.124 6.210 1.00 2.02 8 GLY A CA 7
ATOM 14136 C C . GLY A 1 8 ? 18.733 -5.380 6.066 1.00 1.90 8 GLY A C 7
ATOM 14137 O O . GLY A 1 8 ? 18.407 -5.785 4.957 1.00 1.76 8 GLY A O 7
ATOM 14141 N N . ALA A 1 9 ? 18.385 -5.991 7.193 1.00 2.01 9 ALA A N 7
ATOM 14142 C CA . ALA A 1 9 ? 17.524 -7.166 7.195 1.00 1.97 9 ALA A CA 7
ATOM 14143 C C . ALA A 1 9 ? 16.173 -6.848 6.557 1.00 1.73 9 ALA A C 7
ATOM 14144 O O . ALA A 1 9 ? 15.631 -7.648 5.792 1.00 1.64 9 ALA A O 7
ATOM 14151 N N . LEU A 1 10 ? 15.633 -5.674 6.877 1.00 1.68 10 LEU A N 7
ATOM 14152 C CA . LEU A 1 10 ? 14.379 -5.219 6.286 1.00 1.51 10 LEU A CA 7
ATOM 14153 C C . LEU A 1 10 ? 14.548 -5.019 4.788 1.00 1.33 10 LEU A C 7
ATOM 14154 O O . LEU A 1 10 ? 13.743 -5.502 3.993 1.00 1.21 10 LEU A O 7
ATOM 14170 N N . LEU A 1 11 ? 15.623 -4.340 4.423 1.00 1.38 11 LEU A N 7
ATOM 14171 C CA . LEU A 1 11 ? 15.954 -4.091 3.030 1.00 1.31 11 LEU A CA 7
ATOM 14172 C C . LEU A 1 11 ? 16.088 -5.417 2.279 1.00 1.29 11 LEU A C 7
ATOM 14173 O O . LEU A 1 11 ? 15.485 -5.612 1.223 1.00 1.22 11 LEU A O 7
ATOM 14189 N N . ALA A 1 12 ? 16.852 -6.333 2.857 1.00 1.43 12 ALA A N 7
ATOM 14190 C CA . ALA A 1 12 ? 17.121 -7.623 2.237 1.00 1.53 12 ALA A CA 7
ATOM 14191 C C . ALA A 1 12 ? 15.850 -8.449 2.046 1.00 1.49 12 ALA A C 7
ATOM 14192 O O . ALA A 1 12 ? 15.585 -8.934 0.946 1.00 1.51 12 ALA A O 7
ATOM 14199 N N . HIS A 1 13 ? 15.052 -8.598 3.102 1.00 1.46 13 HIS A N 7
ATOM 14200 C CA . HIS A 1 13 ? 13.889 -9.472 3.031 1.00 1.48 13 HIS A CA 7
ATOM 14201 C C . HIS A 1 13 ? 12.789 -8.834 2.181 1.00 1.27 13 HIS A C 7
ATOM 14202 O O . HIS A 1 13 ? 11.982 -9.535 1.574 1.00 1.32 13 HIS A O 7
ATOM 14217 N N . ALA A 1 14 ? 12.764 -7.503 2.130 1.00 1.09 14 ALA A N 7
ATOM 14218 C CA . ALA A 1 14 ? 11.809 -6.796 1.286 1.00 0.94 14 ALA A CA 7
ATOM 14219 C C . ALA A 1 14 ? 12.126 -7.030 -0.185 1.00 1.00 14 ALA A C 7
ATOM 14220 O O . ALA A 1 14 ? 11.242 -7.362 -0.976 1.00 1.04 14 ALA A O 7
ATOM 14227 N N . ALA A 1 15 ? 13.397 -6.872 -0.541 1.00 1.08 15 ALA A N 7
ATOM 14228 C CA . ALA A 1 15 ? 13.849 -7.109 -1.907 1.00 1.19 15 ALA A CA 7
ATOM 14229 C C . ALA A 1 15 ? 13.706 -8.582 -2.274 1.00 1.37 15 ALA A C 7
ATOM 14230 O O . ALA A 1 15 ? 13.457 -8.923 -3.430 1.00 1.46 15 ALA A O 7
ATOM 14237 N N . SER A 1 16 ? 13.862 -9.447 -1.279 1.00 1.47 16 SER A N 7
ATOM 14238 C CA . SER A 1 16 ? 13.716 -10.883 -1.471 1.00 1.68 16 SER A CA 7
ATOM 14239 C C . SER A 1 16 ? 12.281 -11.234 -1.865 1.00 1.68 16 SER A C 7
ATOM 14240 O O . SER A 1 16 ? 12.055 -12.078 -2.735 1.00 1.89 16 SER A O 7
ATOM 14248 N N . LEU A 1 17 ? 11.313 -10.585 -1.229 1.00 1.47 17 LEU A N 7
ATOM 14249 C CA . LEU A 1 17 ? 9.913 -10.804 -1.567 1.00 1.48 17 LEU A CA 7
ATOM 14250 C C . LEU A 1 17 ? 9.543 -10.016 -2.812 1.00 1.43 17 LEU A C 7
ATOM 14251 O O . LEU A 1 17 ? 8.638 -10.390 -3.554 1.00 1.55 17 LEU A O 7
ATOM 14267 N N . GLY A 1 18 ? 10.268 -8.935 -3.048 1.00 1.28 18 GLY A N 7
ATOM 14268 C CA . GLY A 1 18 ? 10.001 -8.096 -4.193 1.00 1.27 18 GLY A CA 7
ATOM 14269 C C . GLY A 1 18 ? 8.936 -7.063 -3.910 1.00 1.15 18 GLY A C 7
ATOM 14270 O O . GLY A 1 18 ? 8.270 -6.589 -4.830 1.00 1.27 18 GLY A O 7
ATOM 14274 N N . VAL A 1 19 ? 8.764 -6.723 -2.637 1.00 0.99 19 VAL A N 7
ATOM 14275 C CA . VAL A 1 19 ? 7.838 -5.668 -2.251 1.00 0.89 19 VAL A CA 7
ATOM 14276 C C . VAL A 1 19 ? 8.375 -4.327 -2.727 1.00 0.86 19 VAL A C 7
ATOM 14277 O O . VAL A 1 19 ? 9.483 -3.945 -2.382 1.00 0.84 19 VAL A O 7
ATOM 14290 N N . ARG A 1 20 ? 7.610 -3.633 -3.544 1.00 0.95 20 ARG A N 7
ATOM 14291 C CA . ARG A 1 20 ? 8.039 -2.353 -4.086 1.00 1.00 20 ARG A CA 7
ATOM 14292 C C . ARG A 1 20 ? 7.030 -1.268 -3.710 1.00 1.04 20 ARG A C 7
ATOM 14293 O O . ARG A 1 20 ? 5.821 -1.488 -3.801 1.00 1.14 20 ARG A O 7
ATOM 14314 N N . LEU A 1 21 ? 7.521 -0.116 -3.269 1.00 1.06 21 LEU A N 7
ATOM 14315 C CA . LEU A 1 21 ? 6.654 1.026 -2.966 1.00 1.22 21 LEU A CA 7
ATOM 14316 C C . LEU A 1 21 ? 7.256 2.304 -3.525 1.00 1.41 21 LEU A C 7
ATOM 14317 O O . LEU A 1 21 ? 8.388 2.648 -3.204 1.00 1.45 21 LEU A O 7
ATOM 14333 N N . TRP A 1 22 ? 6.496 3.010 -4.344 1.00 1.61 22 TRP A N 7
ATOM 14334 C CA . TRP A 1 22 ? 6.961 4.259 -4.925 1.00 1.82 22 TRP A CA 7
ATOM 14335 C C . TRP A 1 22 ? 5.822 5.269 -4.962 1.00 2.04 22 TRP A C 7
ATOM 14336 O O . TRP A 1 22 ? 4.675 4.914 -5.223 1.00 2.09 22 TRP A O 7
ATOM 14357 N N . VAL A 1 23 ? 6.130 6.521 -4.675 1.00 2.21 23 VAL A N 7
ATOM 14358 C CA . VAL A 1 23 ? 5.119 7.561 -4.689 1.00 2.44 23 VAL A CA 7
ATOM 14359 C C . VAL A 1 23 ? 4.950 8.111 -6.103 1.00 2.71 23 VAL A C 7
ATOM 14360 O O . VAL A 1 23 ? 5.912 8.552 -6.729 1.00 2.81 23 VAL A O 7
ATOM 14373 N N . GLU A 1 24 ? 3.731 8.045 -6.610 1.00 2.84 24 GLU A N 7
ATOM 14374 C CA . GLU A 1 24 ? 3.437 8.536 -7.944 1.00 3.15 24 GLU A CA 7
ATOM 14375 C C . GLU A 1 24 ? 2.581 9.787 -7.834 1.00 3.47 24 GLU A C 7
ATOM 14376 O O . GLU A 1 24 ? 1.377 9.707 -7.562 1.00 3.45 24 GLU A O 7
ATOM 14388 N N . GLY A 1 25 ? 3.216 10.936 -8.007 1.00 3.78 25 GLY A N 7
ATOM 14389 C CA . GLY A 1 25 ? 2.527 12.201 -7.888 1.00 4.13 25 GLY A CA 7
ATOM 14390 C C . GLY A 1 25 ? 2.112 12.492 -6.460 1.00 4.12 25 GLY A C 7
ATOM 14391 O O . GLY A 1 25 ? 2.830 13.155 -5.712 1.00 4.20 25 GLY A O 7
ATOM 14395 N N . GLU A 1 26 ? 0.952 11.987 -6.086 1.00 4.08 26 GLU A N 7
ATOM 14396 C CA . GLU A 1 26 ? 0.429 12.171 -4.745 1.00 4.12 26 GLU A CA 7
ATOM 14397 C C . GLU A 1 26 ? 0.301 10.831 -4.025 1.00 3.62 26 GLU A C 7
ATOM 14398 O O . GLU A 1 26 ? 0.473 10.741 -2.807 1.00 3.64 26 GLU A O 7
ATOM 14410 N N . ARG A 1 27 ? 0.021 9.782 -4.784 1.00 3.25 27 ARG A N 7
ATOM 14411 C CA . ARG A 1 27 ? -0.376 8.523 -4.187 1.00 2.79 27 ARG A CA 7
ATOM 14412 C C . ARG A 1 27 ? 0.738 7.492 -4.238 1.00 2.64 27 ARG A C 7
ATOM 14413 O O . ARG A 1 27 ? 1.386 7.301 -5.267 1.00 2.74 27 ARG A O 7
ATOM 14434 N N . LEU A 1 28 ? 0.949 6.843 -3.103 1.00 2.44 28 LEU A N 7
ATOM 14435 C CA . LEU A 1 28 ? 1.897 5.750 -2.992 1.00 2.27 28 LEU A CA 7
ATOM 14436 C C . LEU A 1 28 ? 1.369 4.538 -3.761 1.00 2.10 28 LEU A C 7
ATOM 14437 O O . LEU A 1 28 ? 0.237 4.104 -3.549 1.00 2.02 28 LEU A O 7
ATOM 14453 N N . ARG A 1 29 ? 2.185 4.017 -4.666 1.00 2.11 29 ARG A N 7
ATOM 14454 C CA . ARG A 1 29 ? 1.837 2.814 -5.409 1.00 2.02 29 ARG A CA 7
ATOM 14455 C C . ARG A 1 29 ? 2.507 1.607 -4.770 1.00 1.76 29 ARG A C 7
ATOM 14456 O O . ARG A 1 29 ? 3.708 1.628 -4.488 1.00 1.70 29 ARG A O 7
ATOM 14477 N N . PHE A 1 30 ? 1.727 0.563 -4.540 1.00 1.65 30 PHE A N 7
ATOM 14478 C CA . PHE A 1 30 ? 2.212 -0.621 -3.850 1.00 1.43 30 PHE A CA 7
ATOM 14479 C C . PHE A 1 30 ? 2.352 -1.784 -4.832 1.00 1.49 30 PHE A C 7
ATOM 14480 O O . PHE A 1 30 ? 1.588 -1.891 -5.793 1.00 1.69 30 PHE A O 7
ATOM 14497 N N . GLN A 1 31 ? 3.347 -2.628 -4.608 1.00 1.37 31 GLN A N 7
ATOM 14498 C CA . GLN A 1 31 ? 3.543 -3.813 -5.423 1.00 1.46 31 GLN A CA 7
ATOM 14499 C C . GLN A 1 31 ? 4.083 -4.952 -4.565 1.00 1.31 31 GLN A C 7
ATOM 14500 O O . GLN A 1 31 ? 5.222 -4.900 -4.101 1.00 1.14 31 GLN A O 7
ATOM 14514 N N . ALA A 1 32 ? 3.261 -5.967 -4.342 1.00 1.43 32 ALA A N 7
ATOM 14515 C CA . ALA A 1 32 ? 3.652 -7.104 -3.520 1.00 1.36 32 ALA A CA 7
ATOM 14516 C C . ALA A 1 32 ? 3.022 -8.389 -4.038 1.00 1.55 32 ALA A C 7
ATOM 14517 O O . ALA A 1 32 ? 1.845 -8.406 -4.397 1.00 1.69 32 ALA A O 7
ATOM 14524 N N . PRO A 1 33 ? 3.807 -9.473 -4.112 1.00 1.60 33 PRO A N 7
ATOM 14525 C CA . PRO A 1 33 ? 3.302 -10.798 -4.487 1.00 1.79 33 PRO A CA 7
ATOM 14526 C C . PRO A 1 33 ? 2.228 -11.300 -3.523 1.00 1.78 33 PRO A C 7
ATOM 14527 O O . PRO A 1 33 ? 2.153 -10.865 -2.370 1.00 1.62 33 PRO A O 7
ATOM 14538 N N . PRO A 1 34 ? 1.376 -12.223 -3.983 1.00 1.96 34 PRO A N 7
ATOM 14539 C CA . PRO A 1 34 ? 0.289 -12.762 -3.168 1.00 1.97 34 PRO A CA 7
ATOM 14540 C C . PRO A 1 34 ? 0.800 -13.514 -1.944 1.00 1.88 34 PRO A C 7
ATOM 14541 O O . PRO A 1 34 ? 1.619 -14.429 -2.054 1.00 1.95 34 PRO A O 7
ATOM 14552 N N . GLY A 1 35 ? 0.343 -13.090 -0.773 1.00 1.76 35 GLY A N 7
ATOM 14553 C CA . GLY A 1 35 ? 0.667 -13.795 0.453 1.00 1.72 35 GLY A CA 7
ATOM 14554 C C . GLY A 1 35 ? 1.619 -13.029 1.351 1.00 1.60 35 GLY A C 7
ATOM 14555 O O . GLY A 1 35 ? 1.465 -13.037 2.568 1.00 1.71 35 GLY A O 7
ATOM 14559 N N . VAL A 1 36 ? 2.577 -12.334 0.751 1.00 1.46 36 VAL A N 7
ATOM 14560 C CA . VAL A 1 36 ? 3.648 -11.684 1.513 1.00 1.34 36 VAL A CA 7
ATOM 14561 C C . VAL A 1 36 ? 3.177 -10.422 2.226 1.00 1.22 36 VAL A C 7
ATOM 14562 O O . VAL A 1 36 ? 3.867 -9.896 3.088 1.00 1.22 36 VAL A O 7
ATOM 14575 N N . MET A 1 37 ? 1.989 -9.963 1.875 1.00 1.18 37 MET A N 7
ATOM 14576 C CA . MET A 1 37 ? 1.466 -8.690 2.366 1.00 1.11 37 MET A CA 7
ATOM 14577 C C . MET A 1 37 ? 0.845 -8.832 3.758 1.00 1.14 37 MET A C 7
ATOM 14578 O O . MET A 1 37 ? 0.012 -8.020 4.157 1.00 1.18 37 MET A O 7
ATOM 14592 N N . THR A 1 38 ? 1.237 -9.876 4.481 1.00 1.18 38 THR A N 7
ATOM 14593 C CA . THR A 1 38 ? 0.717 -10.130 5.818 1.00 1.27 38 THR A CA 7
ATOM 14594 C C . THR A 1 38 ? 0.820 -8.877 6.693 1.00 1.26 38 THR A C 7
ATOM 14595 O O . THR A 1 38 ? 1.779 -8.107 6.575 1.00 1.16 38 THR A O 7
ATOM 14606 N N . PRO A 1 39 ? -0.171 -8.646 7.577 1.00 1.41 39 PRO A N 7
ATOM 14607 C CA . PRO A 1 39 ? -0.176 -7.482 8.471 1.00 1.46 39 PRO A CA 7
ATOM 14608 C C . PRO A 1 39 ? 1.117 -7.376 9.278 1.00 1.43 39 PRO A C 7
ATOM 14609 O O . PRO A 1 39 ? 1.585 -6.275 9.583 1.00 1.40 39 PRO A O 7
ATOM 14620 N N . GLU A 1 40 ? 1.690 -8.529 9.609 1.00 1.49 40 GLU A N 7
ATOM 14621 C CA . GLU A 1 40 ? 2.980 -8.588 10.279 1.00 1.53 40 GLU A CA 7
ATOM 14622 C C . GLU A 1 40 ? 4.043 -7.881 9.440 1.00 1.32 40 GLU A C 7
ATOM 14623 O O . GLU A 1 40 ? 4.761 -7.012 9.934 1.00 1.29 40 GLU A O 7
ATOM 14635 N N . LEU A 1 41 ? 4.112 -8.236 8.157 1.00 1.20 41 LEU A N 7
ATOM 14636 C CA . LEU A 1 41 ? 5.064 -7.616 7.241 1.00 1.02 41 LEU A CA 7
ATOM 14637 C C . LEU A 1 41 ? 4.789 -6.133 7.123 1.00 0.89 41 LEU A C 7
ATOM 14638 O O . LEU A 1 41 ? 5.699 -5.309 7.206 1.00 0.81 41 LEU A O 7
ATOM 14654 N N . GLN A 1 42 ? 3.521 -5.813 6.922 1.00 0.95 42 GLN A N 7
ATOM 14655 C CA . GLN A 1 42 ? 3.086 -4.442 6.717 1.00 0.95 42 GLN A CA 7
ATOM 14656 C C . GLN A 1 42 ? 3.496 -3.552 7.887 1.00 0.97 42 GLN A C 7
ATOM 14657 O O . GLN A 1 42 ? 3.913 -2.406 7.691 1.00 0.97 42 GLN A O 7
ATOM 14671 N N . SER A 1 43 ? 3.396 -4.086 9.097 1.00 1.06 43 SER A N 7
ATOM 14672 C CA . SER A 1 43 ? 3.777 -3.349 10.290 1.00 1.12 43 SER A CA 7
ATOM 14673 C C . SER A 1 43 ? 5.297 -3.201 10.362 1.00 1.02 43 SER A C 7
ATOM 14674 O O . SER A 1 43 ? 5.806 -2.228 10.915 1.00 1.08 43 SER A O 7
ATOM 14682 N N . ARG A 1 44 ? 6.013 -4.172 9.800 1.00 0.97 44 ARG A N 7
ATOM 14683 C CA . ARG A 1 44 ? 7.473 -4.136 9.770 1.00 0.98 44 ARG A CA 7
ATOM 14684 C C . ARG A 1 44 ? 7.973 -3.184 8.687 1.00 0.90 44 ARG A C 7
ATOM 14685 O O . ARG A 1 44 ? 9.064 -2.626 8.796 1.00 1.04 44 ARG A O 7
ATOM 14706 N N . LEU A 1 45 ? 7.180 -3.026 7.630 1.00 0.78 45 LEU A N 7
ATOM 14707 C CA . LEU A 1 45 ? 7.446 -2.011 6.614 1.00 0.80 45 LEU A CA 7
ATOM 14708 C C . LEU A 1 45 ? 7.313 -0.632 7.251 1.00 1.06 45 LEU A C 7
ATOM 14709 O O . LEU A 1 45 ? 7.990 0.321 6.867 1.00 1.25 45 LEU A O 7
ATOM 14725 N N . GLY A 1 46 ? 6.391 -0.538 8.203 1.00 1.20 46 GLY A N 7
ATOM 14726 C CA . GLY A 1 46 ? 6.266 0.646 9.033 1.00 1.56 46 GLY A CA 7
ATOM 14727 C C . GLY A 1 46 ? 5.431 1.732 8.393 1.00 1.89 46 GLY A C 7
ATOM 14728 O O . GLY A 1 46 ? 4.855 2.566 9.085 1.00 2.30 46 GLY A O 7
ATOM 14732 N N . GLY A 1 47 ? 5.349 1.711 7.069 1.00 1.84 47 GLY A N 7
ATOM 14733 C CA . GLY A 1 47 ? 4.606 2.731 6.350 1.00 2.25 47 GLY A CA 7
ATOM 14734 C C . GLY A 1 47 ? 5.266 4.095 6.448 1.00 2.18 47 GLY A C 7
ATOM 14735 O O . GLY A 1 47 ? 4.678 5.109 6.070 1.00 2.57 47 GLY A O 7
ATOM 14739 N N . ALA A 1 48 ? 6.499 4.113 6.943 1.00 1.86 48 ALA A N 7
ATOM 14740 C CA . ALA A 1 48 ? 7.223 5.351 7.147 1.00 2.02 48 ALA A CA 7
ATOM 14741 C C . ALA A 1 48 ? 7.781 5.854 5.827 1.00 2.08 48 ALA A C 7
ATOM 14742 O O . ALA A 1 48 ? 8.115 5.065 4.946 1.00 1.94 48 ALA A O 7
ATOM 14749 N N . ARG A 1 49 ? 7.915 7.163 5.709 1.00 2.37 49 ARG A N 7
ATOM 14750 C CA . ARG A 1 49 ? 8.296 7.777 4.447 1.00 2.47 49 ARG A CA 7
ATOM 14751 C C . ARG A 1 49 ? 9.731 7.417 4.070 1.00 2.33 49 ARG A C 7
ATOM 14752 O O . ARG A 1 49 ? 9.982 6.940 2.966 1.00 2.17 49 ARG A O 7
ATOM 14773 N N . HIS A 1 50 ? 10.659 7.596 5.006 1.00 2.45 50 HIS A N 7
ATOM 14774 C CA . HIS A 1 50 ? 12.071 7.291 4.760 1.00 2.44 50 HIS A CA 7
ATOM 14775 C C . HIS A 1 50 ? 12.265 5.802 4.492 1.00 2.06 50 HIS A C 7
ATOM 14776 O O . HIS A 1 50 ? 13.104 5.409 3.680 1.00 1.95 50 HIS A O 7
ATOM 14791 N N . GLU A 1 51 ? 11.463 4.987 5.165 1.00 1.91 51 GLU A N 7
ATOM 14792 C CA . GLU A 1 51 ? 11.553 3.545 5.024 1.00 1.65 51 GLU A CA 7
ATOM 14793 C C . GLU A 1 51 ? 11.156 3.141 3.624 1.00 1.36 51 GLU A C 7
ATOM 14794 O O . GLU A 1 51 ? 11.861 2.394 2.949 1.00 1.19 51 GLU A O 7
ATOM 14806 N N . LEU A 1 52 ? 10.032 3.668 3.190 1.00 1.41 52 LEU A N 7
ATOM 14807 C CA . LEU A 1 52 ? 9.487 3.304 1.901 1.00 1.31 52 LEU A CA 7
ATOM 14808 C C . LEU A 1 52 ? 10.312 3.901 0.763 1.00 1.37 52 LEU A C 7
ATOM 14809 O O . LEU A 1 52 ? 10.304 3.382 -0.353 1.00 1.27 52 LEU A O 7
ATOM 14825 N N . ILE A 1 53 ? 11.023 4.990 1.038 1.00 1.59 53 ILE A N 7
ATOM 14826 C CA . ILE A 1 53 ? 11.959 5.542 0.066 1.00 1.69 53 ILE A CA 7
ATOM 14827 C C . ILE A 1 53 ? 13.060 4.525 -0.226 1.00 1.43 53 ILE A C 7
ATOM 14828 O O . ILE A 1 53 ? 13.412 4.289 -1.381 1.00 1.32 53 ILE A O 7
ATOM 14844 N N . ALA A 1 54 ? 13.574 3.897 0.828 1.00 1.41 54 ALA A N 7
ATOM 14845 C CA . ALA A 1 54 ? 14.578 2.848 0.679 1.00 1.31 54 ALA A CA 7
ATOM 14846 C C . ALA A 1 54 ? 13.964 1.617 0.021 1.00 1.00 54 ALA A C 7
ATOM 14847 O O . ALA A 1 54 ? 14.656 0.835 -0.635 1.00 0.95 54 ALA A O 7
ATOM 14854 N N . LEU A 1 55 ? 12.655 1.475 0.190 1.00 0.89 55 LEU A N 7
ATOM 14855 C CA . LEU A 1 55 ? 11.909 0.341 -0.337 1.00 0.74 55 LEU A CA 7
ATOM 14856 C C . LEU A 1 55 ? 11.798 0.443 -1.853 1.00 0.70 55 LEU A C 7
ATOM 14857 O O . LEU A 1 55 ? 11.654 -0.551 -2.559 1.00 0.73 55 LEU A O 7
ATOM 14873 N N . LEU A 1 56 ? 11.790 1.663 -2.337 1.00 0.81 56 LEU A N 7
ATOM 14874 C CA . LEU A 1 56 ? 11.847 1.935 -3.742 1.00 0.89 56 LEU A CA 7
ATOM 14875 C C . LEU A 1 56 ? 13.293 1.932 -4.232 1.00 0.83 56 LEU A C 7
ATOM 14876 O O . LEU A 1 56 ? 13.600 1.426 -5.308 1.00 0.90 56 LEU A O 7
ATOM 14892 N N . ARG A 1 57 ? 14.170 2.502 -3.414 1.00 0.82 57 ARG A N 7
ATOM 14893 C CA . ARG A 1 57 ? 15.592 2.630 -3.735 1.00 0.88 57 ARG A CA 7
ATOM 14894 C C . ARG A 1 57 ? 16.216 1.267 -4.027 1.00 0.87 57 ARG A C 7
ATOM 14895 O O . ARG A 1 57 ? 17.175 1.153 -4.789 1.00 0.98 57 ARG A O 7
ATOM 14916 N N . GLN A 1 58 ? 15.656 0.244 -3.407 1.00 0.86 58 GLN A N 7
ATOM 14917 C CA . GLN A 1 58 ? 16.111 -1.127 -3.595 1.00 1.07 58 GLN A CA 7
ATOM 14918 C C . GLN A 1 58 ? 15.809 -1.632 -5.008 1.00 1.15 58 GLN A C 7
ATOM 14919 O O . GLN A 1 58 ? 16.419 -2.592 -5.479 1.00 1.40 58 GLN A O 7
ATOM 14933 N N . LEU A 1 59 ? 14.865 -0.984 -5.675 1.00 1.05 59 LEU A N 7
ATOM 14934 C CA . LEU A 1 59 ? 14.423 -1.417 -6.993 1.00 1.27 59 LEU A CA 7
ATOM 14935 C C . LEU A 1 59 ? 15.266 -0.766 -8.086 1.00 1.30 59 LEU A C 7
ATOM 14936 O O . LEU A 1 59 ? 15.133 -1.095 -9.265 1.00 1.61 59 LEU A O 7
ATOM 14952 N N . GLN A 1 60 ? 16.135 0.153 -7.687 1.00 1.09 60 GLN A N 7
ATOM 14953 C CA . GLN A 1 60 ? 16.998 0.852 -8.632 1.00 1.19 60 GLN A CA 7
ATOM 14954 C C . GLN A 1 60 ? 18.020 -0.107 -9.237 1.00 1.31 60 GLN A C 7
ATOM 14955 O O . GLN A 1 60 ? 18.812 -0.717 -8.513 1.00 1.42 60 GLN A O 7
ATOM 14969 N N . PRO A 1 61 ? 18.013 -0.262 -10.566 1.00 1.63 61 PRO A N 7
ATOM 14970 C CA . PRO A 1 61 ? 18.950 -1.140 -11.261 1.00 2.01 61 PRO A CA 7
ATOM 14971 C C . PRO A 1 61 ? 20.375 -0.594 -11.231 1.00 2.08 61 PRO A C 7
ATOM 14972 O O . PRO A 1 61 ? 20.746 0.253 -12.043 1.00 2.36 61 PRO A O 7
ATOM 14983 N N . SER A 1 62 ? 21.150 -1.049 -10.255 1.00 2.35 62 SER A N 7
ATOM 14984 C CA . SER A 1 62 ? 22.561 -0.699 -10.167 1.00 2.77 62 SER A CA 7
ATOM 14985 C C . SER A 1 62 ? 23.375 -1.430 -11.236 1.00 3.39 62 SER A C 7
ATOM 14986 O O . SER A 1 62 ? 24.521 -1.071 -11.519 1.00 4.06 62 SER A O 7
ATOM 14994 N N . SER A 1 63 ? 22.779 -2.462 -11.820 1.00 3.76 63 SER A N 7
ATOM 14995 C CA . SER A 1 63 ? 23.411 -3.208 -12.895 1.00 4.80 63 SER A CA 7
ATOM 14996 C C . SER A 1 63 ? 23.581 -2.322 -14.127 1.00 5.45 63 SER A C 7
ATOM 14997 O O . SER A 1 63 ? 22.786 -1.410 -14.357 1.00 5.86 63 SER A O 7
ATOM 15005 N N . GLN A 1 64 ? 24.619 -2.584 -14.903 1.00 5.91 64 GLN A N 7
ATOM 15006 C CA . GLN A 1 64 ? 24.961 -1.739 -16.039 1.00 6.83 64 GLN A CA 7
ATOM 15007 C C . GLN A 1 64 ? 24.394 -2.298 -17.345 1.00 7.75 64 GLN A C 7
ATOM 15008 O O . GLN A 1 64 ? 24.899 -2.004 -18.430 1.00 8.21 64 GLN A O 7
ATOM 15022 N N . GLY A 1 65 ? 23.341 -3.095 -17.240 1.00 8.24 65 GLY A N 7
ATOM 15023 C CA . GLY A 1 65 ? 22.691 -3.622 -18.425 1.00 9.27 65 GLY A CA 7
ATOM 15024 C C . GLY A 1 65 ? 23.281 -4.945 -18.870 1.00 9.91 65 GLY A C 7
ATOM 15025 O O . GLY A 1 65 ? 22.633 -5.986 -18.767 1.00 10.39 65 GLY A O 7
ATOM 15029 N N . GLY A 1 66 ? 24.513 -4.905 -19.353 1.00 10.11 66 GLY A N 7
ATOM 15030 C CA . GLY A 1 66 ? 25.160 -6.109 -19.832 1.00 10.90 66 GLY A CA 7
ATOM 15031 C C . GLY A 1 66 ? 26.654 -5.927 -19.962 1.00 11.22 66 GLY A C 7
ATOM 15032 O O . GLY A 1 66 ? 27.201 -4.944 -19.460 1.00 11.32 66 GLY A O 7
ATOM 15036 N N . SER A 1 67 ? 27.318 -6.865 -20.616 1.00 11.60 67 SER A N 7
ATOM 15037 C CA . SER A 1 67 ? 28.753 -6.775 -20.817 1.00 12.12 67 SER A CA 7
ATOM 15038 C C . SER A 1 67 ? 29.120 -7.186 -22.243 1.00 12.78 67 SER A C 7
ATOM 15039 O O . SER A 1 67 ? 29.794 -8.193 -22.467 1.00 13.15 67 SER A O 7
ATOM 15047 N N . LEU A 1 68 ? 28.641 -6.417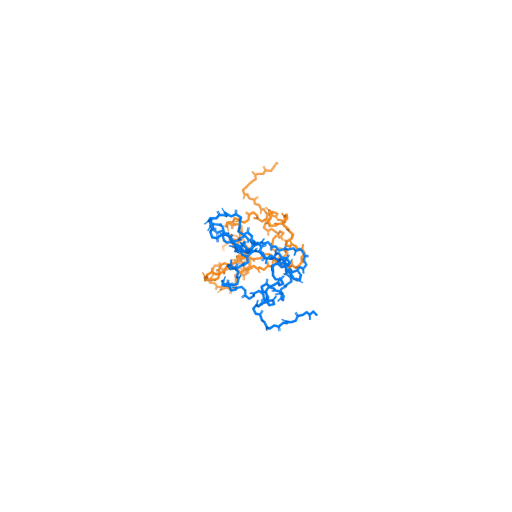 -23.210 1.00 13.08 68 LEU A N 7
ATOM 15048 C CA . LEU A 1 68 ? 28.983 -6.647 -24.607 1.00 13.85 68 LEU A CA 7
ATOM 15049 C C . LEU A 1 68 ? 29.878 -5.530 -25.123 1.00 14.29 68 LEU A C 7
ATOM 15050 O O . LEU A 1 68 ? 29.395 -4.488 -25.563 1.00 14.49 68 LEU A O 7
ATOM 15066 N N . LEU A 1 69 ? 31.182 -5.728 -25.030 1.00 14.58 69 LEU A N 7
ATOM 15067 C CA . LEU A 1 69 ? 32.126 -4.763 -25.568 1.00 15.13 69 LEU A CA 7
ATOM 15068 C C . LEU A 1 69 ? 32.305 -5.009 -27.058 1.00 15.66 69 LEU A C 7
ATOM 15069 O O . LEU A 1 69 ? 32.221 -4.087 -27.873 1.00 15.98 69 LEU A O 7
ATOM 15085 N N . ALA A 1 70 ? 32.546 -6.261 -27.398 1.00 15.87 70 ALA A N 7
ATOM 15086 C CA . ALA A 1 70 ? 32.645 -6.671 -28.784 1.00 16.47 70 ALA A CA 7
ATOM 15087 C C . ALA A 1 70 ? 32.007 -8.038 -28.980 1.00 16.76 70 ALA A C 7
ATOM 15088 O O . ALA A 1 70 ? 32.591 -9.061 -28.624 1.00 16.70 70 ALA A O 7
ATOM 15095 N N . PRO A 1 71 ? 30.784 -8.076 -29.524 1.00 17.21 71 PRO A N 7
ATOM 15096 C CA . PRO A 1 71 ? 30.103 -9.330 -29.854 1.00 17.64 71 PRO A CA 7
ATOM 15097 C C . PRO A 1 71 ? 30.591 -9.878 -31.189 1.00 18.20 71 PRO A C 7
ATOM 15098 O O . PRO A 1 71 ? 29.801 -10.249 -32.061 1.00 18.72 71 PRO A O 7
ATOM 15109 N N . VAL A 1 72 ? 31.905 -9.924 -31.333 1.00 18.18 72 VAL A N 7
ATOM 15110 C CA . VAL A 1 72 ? 32.529 -10.309 -32.581 1.00 18.79 72 VAL A CA 7
ATOM 15111 C C . VAL A 1 72 ? 32.516 -11.824 -32.763 1.00 19.11 72 VAL A C 7
ATOM 15112 O O . VAL A 1 72 ? 33.029 -12.578 -31.931 1.00 19.16 72 VAL A O 7
ATOM 15125 N N . ALA A 1 73 ? 31.917 -12.263 -33.857 1.00 19.45 73 ALA A N 7
ATOM 15126 C CA . ALA A 1 73 ? 31.738 -13.681 -34.106 1.00 19.89 73 ALA A CA 7
ATOM 15127 C C . ALA A 1 73 ? 32.896 -14.255 -34.915 1.00 20.36 73 ALA A C 7
ATOM 15128 O O . ALA A 1 73 ? 33.618 -15.139 -34.450 1.00 20.52 73 ALA A O 7
ATOM 15135 N N . ARG A 1 74 ? 33.082 -13.731 -36.118 1.00 20.70 74 ARG A N 7
ATOM 15136 C CA . ARG A 1 74 ? 34.054 -14.284 -37.056 1.00 21.28 74 ARG A CA 7
ATOM 15137 C C . ARG A 1 74 ? 35.273 -13.374 -37.212 1.00 21.56 74 ARG A C 7
ATOM 15138 O O . ARG A 1 74 ? 35.407 -12.663 -38.214 1.00 22.00 74 ARG A O 7
ATOM 15159 N N . ASN A 1 75 ? 36.142 -13.397 -36.197 1.00 21.40 75 ASN A N 7
ATOM 15160 C CA . ASN A 1 75 ? 37.400 -12.628 -36.188 1.00 21.77 75 ASN A CA 7
ATOM 15161 C C . ASN A 1 75 ? 37.122 -11.136 -36.032 1.00 22.10 75 ASN A C 7
ATOM 15162 O O . ASN A 1 75 ? 37.422 -10.554 -34.991 1.00 22.18 75 ASN A O 7
ATOM 15173 N N . GLY A 1 76 ? 36.555 -10.528 -37.072 1.00 22.40 76 GLY A N 7
ATOM 15174 C CA . GLY A 1 76 ? 36.129 -9.140 -37.010 1.00 22.84 76 GLY A CA 7
ATOM 15175 C C . GLY A 1 76 ? 37.253 -8.167 -36.722 1.00 23.17 76 GLY A C 7
ATOM 15176 O O . GLY A 1 76 ? 37.007 -7.079 -36.203 1.00 22.82 76 GLY A O 7
ATOM 15180 N N . ARG A 1 77 ? 38.480 -8.558 -37.065 1.00 23.94 77 ARG A N 7
ATOM 15181 C CA . ARG A 1 77 ? 39.651 -7.716 -36.855 1.00 24.42 77 ARG A CA 7
ATOM 15182 C C . ARG A 1 77 ? 39.827 -7.380 -35.368 1.00 24.95 77 ARG A C 7
ATOM 15183 O O . ARG A 1 77 ? 39.465 -6.294 -34.903 1.00 25.38 77 ARG A O 7
ATOM 15204 N N . LEU A 1 78 ? 40.361 -8.340 -34.626 1.00 25.00 78 LEU A N 7
ATOM 15205 C CA . LEU A 1 78 ? 40.594 -8.178 -33.200 1.00 25.59 78 LEU A CA 7
ATOM 15206 C C . LEU A 1 78 ? 41.687 -9.134 -32.744 1.00 25.89 78 LEU A C 7
ATOM 15207 O O . LEU A 1 78 ? 42.762 -8.663 -32.320 1.00 26.21 78 LEU A O 7
ATOM 15224 N N . GLY B 1 1 ? -22.903 10.854 -8.593 1.00 14.86 1 GLY B N 7
ATOM 15225 C CA . GLY B 1 1 ? -23.104 10.545 -10.028 1.00 14.51 1 GLY B CA 7
ATOM 15226 C C . GLY B 1 1 ? -22.117 9.514 -10.536 1.00 13.80 1 GLY B C 7
ATOM 15227 O O . GLY B 1 1 ? -20.965 9.843 -10.817 1.00 13.50 1 GLY B O 7
ATOM 15233 N N . PRO B 1 2 ? -22.533 8.247 -10.647 1.00 13.67 2 PRO B N 7
ATOM 15234 C CA . PRO B 1 2 ? -21.687 7.173 -11.143 1.00 13.18 2 PRO B CA 7
ATOM 15235 C C . PRO B 1 2 ? -21.737 7.059 -12.664 1.00 12.84 2 PRO B C 7
ATOM 15236 O O . PRO B 1 2 ? -22.754 6.658 -13.235 1.00 13.20 2 PRO B O 7
ATOM 15247 N N . LEU B 1 3 ? -20.650 7.431 -13.318 1.00 12.32 3 LEU B N 7
ATOM 15248 C CA . LEU B 1 3 ? -20.569 7.348 -14.769 1.00 12.14 3 LEU B CA 7
ATOM 15249 C C . LEU B 1 3 ? -19.595 6.249 -15.177 1.00 11.47 3 LEU B C 7
ATOM 15250 O O . LEU B 1 3 ? -19.590 5.796 -16.321 1.00 11.48 3 LEU B O 7
ATOM 15266 N N . GLY B 1 4 ? -18.791 5.799 -14.218 1.00 11.08 4 GLY B N 7
ATOM 15267 C CA . GLY B 1 4 ? -17.830 4.742 -14.480 1.00 10.64 4 GLY B CA 7
ATOM 15268 C C . GLY B 1 4 ? -18.466 3.360 -14.500 1.00 9.87 4 GLY B C 7
ATOM 15269 O O . GLY B 1 4 ? -17.760 2.351 -14.474 1.00 9.79 4 GLY B O 7
ATOM 15273 N N . SER B 1 5 ? -19.800 3.331 -14.551 1.00 9.53 5 SER B N 7
ATOM 15274 C CA . SER B 1 5 ? -20.576 2.089 -14.607 1.00 9.04 5 SER B CA 7
ATOM 15275 C C . SER B 1 5 ? -20.459 1.291 -13.307 1.00 8.12 5 SER B C 7
ATOM 15276 O O . SER B 1 5 ? -21.288 1.436 -12.404 1.00 7.94 5 SER B O 7
ATOM 15284 N N . SER B 1 6 ? -19.421 0.473 -13.202 1.00 7.78 6 SER B N 7
ATOM 15285 C CA . SER B 1 6 ? -19.263 -0.409 -12.064 1.00 7.11 6 SER B CA 7
ATOM 15286 C C . SER B 1 6 ? -18.250 0.143 -11.068 1.00 6.30 6 SER B C 7
ATOM 15287 O O . SER B 1 6 ? -17.048 -0.108 -11.176 1.00 6.44 6 SER B O 7
ATOM 15295 N N . ALA B 1 7 ? -18.745 0.919 -10.120 1.00 5.78 7 ALA B N 7
ATOM 15296 C CA . ALA B 1 7 ? -17.927 1.428 -9.035 1.00 5.35 7 ALA B CA 7
ATOM 15297 C C . ALA B 1 7 ? -18.299 0.712 -7.746 1.00 4.62 7 ALA B C 7
ATOM 15298 O O . ALA B 1 7 ? -17.461 0.504 -6.866 1.00 4.08 7 ALA B O 7
ATOM 15305 N N . GLY B 1 8 ? -19.566 0.311 -7.660 1.00 4.66 8 GLY B N 7
ATOM 15306 C CA . GLY B 1 8 ? -20.051 -0.401 -6.497 1.00 4.09 8 GLY B CA 7
ATOM 15307 C C . GLY B 1 8 ? -19.411 -1.766 -6.357 1.00 4.04 8 GLY B C 7
ATOM 15308 O O . GLY B 1 8 ? -19.140 -2.217 -5.248 1.00 3.54 8 GLY B O 7
ATOM 15312 N N . ALA B 1 9 ? -19.164 -2.420 -7.491 1.00 4.69 9 ALA B N 7
ATOM 15313 C CA . ALA B 1 9 ? -18.498 -3.719 -7.503 1.00 4.91 9 ALA B CA 7
ATOM 15314 C C . ALA B 1 9 ? -17.125 -3.627 -6.846 1.00 4.50 9 ALA B C 7
ATOM 15315 O O . ALA B 1 9 ? -16.746 -4.487 -6.051 1.00 4.40 9 ALA B O 7
ATOM 15322 N N . LEU B 1 10 ? -16.392 -2.563 -7.171 1.00 4.38 10 LEU B N 7
ATOM 15323 C CA . LEU B 1 10 ? -15.080 -2.329 -6.585 1.00 3.97 10 LEU B CA 7
ATOM 15324 C C . LEU B 1 10 ? -15.209 -2.099 -5.086 1.00 3.17 10 LEU B C 7
ATOM 15325 O O . LEU B 1 10 ? -14.492 -2.708 -4.295 1.00 2.96 10 LEU B O 7
ATOM 15341 N N . LEU B 1 11 ? -16.156 -1.250 -4.712 1.00 2.86 11 LEU B N 7
ATOM 15342 C CA . LEU B 1 11 ? -16.405 -0.929 -3.312 1.00 2.18 11 LEU B CA 7
ATOM 15343 C C . LEU B 1 11 ? -16.770 -2.192 -2.528 1.00 2.26 11 LEU B C 7
ATOM 15344 O O . LEU B 1 11 ? -16.193 -2.474 -1.477 1.00 2.13 11 LEU B O 7
ATOM 15360 N N . ALA B 1 12 ? -17.709 -2.960 -3.066 1.00 2.76 12 ALA B N 7
ATOM 15361 C CA . ALA B 1 12 ? -18.215 -4.149 -2.393 1.00 3.14 12 ALA B CA 7
ATOM 15362 C C . ALA B 1 12 ? -17.113 -5.170 -2.133 1.00 3.58 12 ALA B C 7
ATOM 15363 O O . ALA B 1 12 ? -16.915 -5.599 -0.996 1.00 3.74 12 ALA B O 7
ATOM 15370 N N . HIS B 1 13 ? -16.379 -5.545 -3.176 1.00 3.94 13 HIS B N 7
ATOM 15371 C CA . HIS B 1 13 ? -15.381 -6.602 -3.041 1.00 4.46 13 HIS B CA 7
ATOM 15372 C C . HIS B 1 13 ? -14.176 -6.120 -2.234 1.00 4.06 13 HIS B C 7
ATOM 15373 O O . HIS B 1 13 ? -13.494 -6.921 -1.596 1.00 4.48 13 HIS B O 7
ATOM 15388 N N . ALA B 1 14 ? -13.915 -4.815 -2.259 1.00 3.33 14 ALA B N 7
ATOM 15389 C CA . ALA B 1 14 ? -12.829 -4.249 -1.468 1.00 2.95 14 ALA B CA 7
ATOM 15390 C C . ALA B 1 14 ? -13.136 -4.383 0.020 1.00 2.97 14 ALA B C 7
ATOM 15391 O O . ALA B 1 14 ? -12.290 -4.827 0.798 1.00 3.30 14 ALA B O 7
ATOM 15398 N N . ALA B 1 15 ? -14.356 -4.009 0.401 1.00 2.80 15 ALA B N 7
ATOM 15399 C CA . ALA B 1 15 ? -14.809 -4.145 1.783 1.00 3.07 15 ALA B CA 7
ATOM 15400 C C . ALA B 1 15 ? -14.901 -5.614 2.171 1.00 3.91 15 ALA B C 7
ATOM 15401 O O . ALA B 1 15 ? -14.594 -5.992 3.303 1.00 4.37 15 ALA B O 7
ATOM 15408 N N . SER B 1 16 ? -15.316 -6.438 1.214 1.00 4.22 16 SER B N 7
ATOM 15409 C CA . SER B 1 16 ? -15.415 -7.876 1.420 1.00 5.05 16 SER B CA 7
ATOM 15410 C C . SER B 1 16 ? -14.059 -8.460 1.811 1.00 5.46 16 SER B C 7
ATOM 15411 O O . SER B 1 16 ? -13.974 -9.335 2.677 1.00 6.10 16 SER B O 7
ATOM 15419 N N . LEU B 1 17 ? -12.998 -7.966 1.184 1.00 5.11 17 LEU B N 7
ATOM 15420 C CA . LEU B 1 17 ? -11.653 -8.419 1.506 1.00 5.45 17 LEU B CA 7
ATOM 15421 C C . LEU B 1 17 ? -11.114 -7.691 2.728 1.00 5.30 17 LEU B C 7
ATOM 15422 O O . LEU B 1 17 ? -10.260 -8.210 3.443 1.00 5.77 17 LEU B O 7
ATOM 15438 N N . GLY B 1 18 ? -11.631 -6.500 2.972 1.00 4.72 18 GLY B N 7
ATOM 15439 C CA . GLY B 1 18 ? -11.171 -5.708 4.094 1.00 4.73 18 GLY B CA 7
ATOM 15440 C C . GLY B 1 18 ? -9.936 -4.904 3.750 1.00 4.26 18 GLY B C 7
ATOM 15441 O O . GLY B 1 18 ? -9.101 -4.633 4.610 1.00 4.55 18 GLY B O 7
ATOM 15445 N N . VAL B 1 19 ? -9.820 -4.530 2.482 1.00 3.60 19 VAL B N 7
ATOM 15446 C CA . VAL B 1 19 ? -8.694 -3.731 2.020 1.00 3.07 19 VAL B CA 7
ATOM 15447 C C . VAL B 1 19 ? -8.899 -2.276 2.420 1.00 2.71 19 VAL B C 7
ATOM 15448 O O . VAL B 1 19 ? -9.904 -1.660 2.064 1.00 2.39 19 VAL B O 7
ATOM 15461 N N . ARG B 1 20 ? -7.958 -1.738 3.172 1.00 2.95 20 ARG B N 7
ATOM 15462 C CA . ARG B 1 20 ? -8.075 -0.385 3.694 1.00 3.09 20 ARG B CA 7
ATOM 15463 C C . ARG B 1 20 ? -6.892 0.462 3.245 1.00 2.88 20 ARG B C 7
ATOM 15464 O O . ARG B 1 20 ? -5.745 0.022 3.311 1.00 2.99 20 ARG B O 7
ATOM 15485 N N . LEU B 1 21 ? -7.175 1.665 2.766 1.00 2.77 21 LEU B N 7
ATOM 15486 C CA . LEU B 1 21 ? -6.129 2.608 2.394 1.00 2.92 21 LEU B CA 7
ATOM 15487 C C . LEU B 1 21 ? -6.471 3.997 2.900 1.00 3.68 21 LEU B C 7
ATOM 15488 O O . LEU B 1 21 ? -7.537 4.529 2.600 1.00 3.80 21 LEU B O 7
ATOM 15504 N N . TRP B 1 22 ? -5.565 4.586 3.664 1.00 4.27 22 TRP B N 7
ATOM 15505 C CA . TRP B 1 22 ? -5.773 5.923 4.191 1.00 5.07 22 TRP B CA 7
ATOM 15506 C C . TRP B 1 22 ? -4.466 6.703 4.185 1.00 5.46 22 TRP B C 7
ATOM 15507 O O . TRP B 1 22 ? -3.399 6.151 4.452 1.00 5.34 22 TRP B O 7
ATOM 15528 N N . VAL B 1 23 ? -4.542 7.980 3.850 1.00 5.98 23 VAL B N 7
ATOM 15529 C CA . VAL B 1 23 ? -3.359 8.818 3.820 1.00 6.42 23 VAL B CA 7
ATOM 15530 C C . VAL B 1 23 ? -3.059 9.360 5.211 1.00 7.21 23 VAL B C 7
ATOM 15531 O O . VAL B 1 23 ? -3.907 9.988 5.849 1.00 7.74 23 VAL B O 7
ATOM 15544 N N . GLU B 1 24 ? -1.860 9.086 5.692 1.00 7.30 24 GLU B N 7
ATOM 15545 C CA . GLU B 1 24 ? -1.450 9.537 7.006 1.00 8.08 24 GLU B CA 7
ATOM 15546 C C . GLU B 1 24 ? -0.356 10.589 6.848 1.00 8.45 24 GLU B C 7
ATOM 15547 O O . GLU B 1 24 ? 0.805 10.261 6.573 1.00 8.09 24 GLU B O 7
ATOM 15559 N N . GLY B 1 25 ? -0.746 11.851 6.973 1.00 9.20 25 GLY B N 7
ATOM 15560 C CA . GLY B 1 25 ? 0.185 12.946 6.791 1.00 9.66 25 GLY B CA 7
ATOM 15561 C C . GLY B 1 25 ? 0.618 13.093 5.347 1.00 9.29 25 GLY B C 7
ATOM 15562 O O . GLY B 1 25 ? 0.013 13.847 4.580 1.00 9.46 25 GLY B O 7
ATOM 15566 N N . GLU B 1 26 ? 1.661 12.368 4.979 1.00 8.83 26 GLU B N 7
ATOM 15567 C CA . GLU B 1 26 ? 2.181 12.393 3.619 1.00 8.54 26 GLU B CA 7
ATOM 15568 C C . GLU B 1 26 ? 2.039 11.025 2.962 1.00 7.58 26 GLU B C 7
ATOM 15569 O O . GLU B 1 26 ? 1.825 10.914 1.752 1.00 7.39 26 GLU B O 7
ATOM 15581 N N . ARG B 1 27 ? 2.130 9.979 3.767 1.00 7.08 27 ARG B N 7
ATOM 15582 C CA . ARG B 1 27 ? 2.286 8.642 3.229 1.00 6.17 27 ARG B CA 7
ATOM 15583 C C . ARG B 1 27 ? 1.003 7.833 3.354 1.00 5.81 27 ARG B C 7
ATOM 15584 O O . ARG B 1 27 ? 0.402 7.752 4.428 1.00 6.17 27 ARG B O 7
ATOM 15605 N N . LEU B 1 28 ? 0.593 7.261 2.231 1.00 5.18 28 LEU B N 7
ATOM 15606 C CA . LEU B 1 28 ? -0.548 6.360 2.177 1.00 4.75 28 LEU B CA 7
ATOM 15607 C C . LEU B 1 28 ? -0.245 5.097 2.986 1.00 4.35 28 LEU B C 7
ATOM 15608 O O . LEU B 1 28 ? 0.758 4.424 2.749 1.00 3.95 28 LEU B O 7
ATOM 15624 N N . ARG B 1 29 ? -1.097 4.803 3.956 1.00 4.62 29 ARG B N 7
ATOM 15625 C CA . ARG B 1 29 ? -0.979 3.580 4.735 1.00 4.54 29 ARG B CA 7
ATOM 15626 C C . ARG B 1 29 ? -1.887 2.507 4.149 1.00 3.87 29 ARG B C 7
ATOM 15627 O O . ARG B 1 29 ? -3.069 2.756 3.893 1.00 3.74 29 ARG B O 7
ATOM 15648 N N . PHE B 1 30 ? -1.329 1.327 3.935 1.00 3.54 30 PHE B N 7
ATOM 15649 C CA . PHE B 1 30 ? -2.059 0.235 3.305 1.00 3.01 30 PHE B CA 7
ATOM 15650 C C . PHE B 1 30 ? -2.422 -0.824 4.345 1.00 3.62 30 PHE B C 7
ATOM 15651 O O . PHE B 1 30 ? -1.719 -0.995 5.342 1.00 4.16 30 PHE B O 7
ATOM 15668 N N . GLN B 1 31 ? -3.529 -1.510 4.120 1.00 3.62 31 GLN B N 7
ATOM 15669 C CA . GLN B 1 31 ? -3.949 -2.601 4.984 1.00 4.28 31 GLN B CA 7
ATOM 15670 C C . GLN B 1 31 ? -4.713 -3.637 4.170 1.00 4.09 31 GLN B C 7
ATOM 15671 O O . GLN B 1 31 ? -5.806 -3.361 3.676 1.00 3.68 31 GLN B O 7
ATOM 15685 N N . ALA B 1 32 ? -4.128 -4.815 4.009 1.00 4.50 32 ALA B N 7
ATOM 15686 C CA . ALA B 1 32 ? -4.755 -5.876 3.240 1.00 4.62 32 ALA B CA 7
ATOM 15687 C C . ALA B 1 32 ? -4.368 -7.242 3.789 1.00 5.46 32 ALA B C 7
ATOM 15688 O O . ALA B 1 32 ? -3.205 -7.479 4.111 1.00 5.75 32 ALA B O 7
ATOM 15695 N N . PRO B 1 33 ? -5.348 -8.147 3.934 1.00 5.89 33 PRO B N 7
ATOM 15696 C CA . PRO B 1 33 ? -5.099 -9.522 4.383 1.00 6.71 33 PRO B CA 7
ATOM 15697 C C . PRO B 1 33 ? -4.166 -10.285 3.440 1.00 6.87 33 PRO B C 7
ATOM 15698 O O . PRO B 1 33 ? -4.091 -9.991 2.242 1.00 6.45 33 PRO B O 7
ATOM 15709 N N . PRO B 1 34 ? -3.447 -11.285 3.962 1.00 7.55 34 PRO B N 7
ATOM 15710 C CA . PRO B 1 34 ? -2.496 -12.068 3.171 1.00 7.81 34 PRO B CA 7
ATOM 15711 C C . PRO B 1 34 ? -3.164 -12.800 2.011 1.00 8.02 34 PRO B C 7
ATOM 15712 O O . PRO B 1 34 ? -4.108 -13.566 2.204 1.00 8.45 34 PRO B O 7
ATOM 15723 N N . GLY B 1 35 ? -2.682 -12.538 0.804 1.00 7.75 35 GLY B N 7
ATOM 15724 C CA . GLY B 1 35 ? -3.157 -13.266 -0.356 1.00 8.09 35 GLY B CA 7
ATOM 15725 C C . GLY B 1 35 ? -3.980 -12.416 -1.300 1.00 7.59 35 GLY B C 7
ATOM 15726 O O . GLY B 1 35 ? -3.899 -12.583 -2.514 1.00 7.78 35 GLY B O 7
ATOM 15730 N N . VAL B 1 36 ? -4.757 -11.490 -0.755 1.00 7.00 36 VAL B N 7
ATOM 15731 C CA . VAL B 1 36 ? -5.692 -10.710 -1.564 1.00 6.54 36 VAL B CA 7
ATOM 15732 C C . VAL B 1 36 ? -4.998 -9.560 -2.287 1.00 5.96 36 VAL B C 7
ATOM 15733 O O . VAL B 1 36 ? -5.593 -8.905 -3.134 1.00 5.81 36 VAL B O 7
ATOM 15746 N N . MET B 1 37 ? -3.729 -9.343 -1.966 1.00 5.73 37 MET B N 7
ATOM 15747 C CA . MET B 1 37 ? -2.981 -8.196 -2.484 1.00 5.13 37 MET B CA 7
ATOM 15748 C C . MET B 1 37 ? -2.422 -8.470 -3.886 1.00 5.49 37 MET B C 7
ATOM 15749 O O . MET B 1 37 ? -1.474 -7.819 -4.319 1.00 5.20 37 MET B O 7
ATOM 15763 N N . THR B 1 38 ? -2.999 -9.448 -4.579 1.00 6.18 38 THR B N 7
ATOM 15764 C CA . THR B 1 38 ? -2.546 -9.816 -5.915 1.00 6.68 38 THR B CA 7
ATOM 15765 C C . THR B 1 38 ? -2.453 -8.594 -6.836 1.00 6.35 38 THR B C 7
ATOM 15766 O O . THR B 1 38 ? -3.256 -7.663 -6.731 1.00 5.90 38 THR B O 7
ATOM 15777 N N . PRO B 1 39 ? -1.456 -8.580 -7.742 1.00 6.65 39 PRO B N 7
ATOM 15778 C CA . PRO B 1 39 ? -1.253 -7.472 -8.685 1.00 6.53 39 PRO B CA 7
ATOM 15779 C C . PRO B 1 39 ? -2.511 -7.163 -9.490 1.00 6.66 39 PRO B C 7
ATOM 15780 O O . PRO B 1 39 ? -2.751 -6.018 -9.872 1.00 6.35 39 PRO B O 7
ATOM 15791 N N . GLU B 1 40 ? -3.314 -8.194 -9.732 1.00 7.16 40 GLU B N 7
ATOM 15792 C CA . GLU B 1 40 ? -4.599 -8.031 -10.398 1.00 7.32 40 GLU B CA 7
ATOM 15793 C C . GLU B 1 40 ? -5.485 -7.088 -9.588 1.00 6.59 40 GLU B C 7
ATOM 15794 O O . GLU B 1 40 ? -6.028 -6.118 -10.118 1.00 6.46 40 GLU B O 7
ATOM 15806 N N . LEU B 1 41 ? -5.597 -7.361 -8.292 1.00 6.17 41 LEU B N 7
ATOM 15807 C CA . LEU B 1 41 ? -6.405 -6.530 -7.410 1.00 5.47 41 LEU B CA 7
ATOM 15808 C C . LEU B 1 41 ? -5.830 -5.125 -7.343 1.00 4.86 41 LEU B C 7
ATOM 15809 O O . LEU B 1 41 ? -6.560 -4.142 -7.442 1.00 4.46 41 LEU B O 7
ATOM 15825 N N . GLN B 1 42 ? -4.513 -5.048 -7.176 1.00 4.84 42 GLN B N 7
ATOM 15826 C CA . GLN B 1 42 ? -3.815 -3.772 -7.069 1.00 4.35 42 GLN B CA 7
ATOM 15827 C C . GLN B 1 42 ? -4.079 -2.897 -8.296 1.00 4.69 42 GLN B C 7
ATOM 15828 O O . GLN B 1 42 ? -4.302 -1.690 -8.174 1.00 4.37 42 GLN B O 7
ATOM 15842 N N . SER B 1 43 ? -4.078 -3.514 -9.468 1.00 5.44 43 SER B N 7
ATOM 15843 C CA . SER B 1 43 ? -4.338 -2.805 -10.713 1.00 5.93 43 SER B CA 7
ATOM 15844 C C . SER B 1 43 ? -5.806 -2.376 -10.793 1.00 5.79 43 SER B C 7
ATOM 15845 O O . SER B 1 43 ? -6.128 -1.335 -11.368 1.00 5.94 43 SER B O 7
ATOM 15853 N N . ARG B 1 44 ? -6.691 -3.172 -10.198 1.00 5.57 44 ARG B N 7
ATOM 15854 C CA . ARG B 1 44 ? -8.121 -2.860 -10.189 1.00 5.41 44 ARG B CA 7
ATOM 15855 C C . ARG B 1 44 ? -8.433 -1.769 -9.170 1.00 4.69 44 ARG B C 7
ATOM 15856 O O . ARG B 1 44 ? -9.391 -1.015 -9.331 1.00 4.71 44 ARG B O 7
ATOM 15877 N N . LEU B 1 45 ? -7.628 -1.702 -8.114 1.00 4.13 45 LEU B N 7
ATOM 15878 C CA . LEU B 1 45 ? -7.714 -0.608 -7.156 1.00 3.49 45 LEU B CA 7
ATOM 15879 C C . LEU B 1 45 ? -7.344 0.696 -7.853 1.00 3.91 45 LEU B C 7
ATOM 15880 O O . LEU B 1 45 ? -7.849 1.767 -7.521 1.00 3.85 45 LEU B O 7
ATOM 15896 N N . GLY B 1 46 ? -6.424 0.586 -8.802 1.00 4.49 46 GLY B N 7
ATOM 15897 C CA . GLY B 1 46 ? -6.090 1.695 -9.670 1.00 5.11 46 GLY B CA 7
ATOM 15898 C C . GLY B 1 46 ? -5.063 2.623 -9.066 1.00 4.95 46 GLY B C 7
ATOM 15899 O O . GLY B 1 46 ? -4.369 3.336 -9.789 1.00 5.58 46 GLY B O 7
ATOM 15903 N N . GLY B 1 47 ? -4.961 2.615 -7.743 1.00 4.20 47 GLY B N 7
ATOM 15904 C CA . GLY B 1 47 ? -4.021 3.485 -7.061 1.00 4.08 47 GLY B CA 7
ATOM 15905 C C . GLY B 1 47 ? -4.406 4.949 -7.177 1.00 4.27 47 GLY B C 7
ATOM 15906 O O . GLY B 1 47 ? -3.643 5.831 -6.783 1.00 4.50 47 GLY B O 7
ATOM 15910 N N . ALA B 1 48 ? -5.599 5.205 -7.707 1.00 4.37 48 ALA B N 7
ATOM 15911 C CA . ALA B 1 48 ? -6.056 6.565 -7.921 1.00 4.85 48 ALA B CA 7
ATOM 15912 C C . ALA B 1 48 ? -6.497 7.189 -6.608 1.00 4.49 48 ALA B C 7
ATOM 15913 O O . ALA B 1 48 ? -6.989 6.501 -5.713 1.00 3.88 48 ALA B O 7
ATOM 15920 N N . ARG B 1 49 ? -6.343 8.498 -6.512 1.00 5.02 49 ARG B N 7
ATOM 15921 C CA . ARG B 1 49 ? -6.640 9.221 -5.286 1.00 4.98 49 ARG B CA 7
ATOM 15922 C C . ARG B 1 49 ? -8.115 9.112 -4.911 1.00 5.00 49 ARG B C 7
ATOM 15923 O O . ARG B 1 49 ? -8.442 8.752 -3.784 1.00 4.59 49 ARG B O 7
ATOM 15944 N N . HIS B 1 50 ? -8.998 9.386 -5.863 1.00 5.53 50 HIS B N 7
ATOM 15945 C CA . HIS B 1 50 ? -10.437 9.351 -5.601 1.00 5.65 50 HIS B CA 7
ATOM 15946 C C . HIS B 1 50 ? -10.918 7.937 -5.289 1.00 4.90 50 HIS B C 7
ATOM 15947 O O . HIS B 1 50 ? -11.826 7.750 -4.479 1.00 4.73 50 HIS B O 7
ATOM 15962 N N . GLU B 1 51 ? -10.296 6.942 -5.914 1.00 4.52 51 GLU B N 7
ATOM 15963 C CA . GLU B 1 51 ? -10.658 5.552 -5.666 1.00 3.87 51 GLU B CA 7
ATOM 15964 C C . GLU B 1 51 ? -10.275 5.146 -4.252 1.00 3.13 51 GLU B C 7
ATOM 15965 O O . GLU B 1 51 ? -11.062 4.529 -3.535 1.00 2.72 51 GLU B O 7
ATOM 15977 N N . LEU B 1 52 ? -9.071 5.516 -3.845 1.00 3.04 52 LEU B N 7
ATOM 15978 C CA . LEU B 1 52 ? -8.572 5.146 -2.531 1.00 2.56 52 LEU B CA 7
ATOM 15979 C C . LEU B 1 52 ? -9.247 5.962 -1.430 1.00 3.06 52 LEU B C 7
ATOM 15980 O O . LEU B 1 52 ? -9.301 5.534 -0.279 1.00 2.94 52 LEU B O 7
ATOM 15996 N N . ILE B 1 53 ? -9.759 7.138 -1.779 1.00 3.78 53 ILE B N 7
ATOM 15997 C CA . ILE B 1 53 ? -10.576 7.904 -0.843 1.00 4.35 53 ILE B CA 7
ATOM 15998 C C . ILE B 1 53 ? -11.853 7.130 -0.525 1.00 4.05 53 ILE B C 7
ATOM 15999 O O . ILE B 1 53 ? -12.275 7.051 0.628 1.00 4.19 53 ILE B O 7
ATOM 16015 N N . ALA B 1 54 ? -12.449 6.532 -1.553 1.00 3.73 54 ALA B N 7
ATOM 16016 C CA . ALA B 1 54 ? -13.622 5.684 -1.373 1.00 3.39 54 ALA B CA 7
ATOM 16017 C C . ALA B 1 54 ? -13.249 4.405 -0.625 1.00 2.66 54 ALA B C 7
ATOM 16018 O O . ALA B 1 54 ? -14.059 3.851 0.122 1.00 2.59 54 ALA B O 7
ATOM 16025 N N . LEU B 1 55 ? -12.016 3.951 -0.832 1.00 2.23 55 LEU B N 7
ATOM 16026 C CA . LEU B 1 55 ? -11.475 2.791 -0.125 1.00 1.71 55 LEU B CA 7
ATOM 16027 C C . LEU B 1 55 ? -11.391 3.061 1.378 1.00 2.33 55 LEU B C 7
ATOM 16028 O O . LEU B 1 55 ? -11.565 2.158 2.194 1.00 2.46 55 LEU B O 7
ATOM 16044 N N . LEU B 1 56 ? -11.103 4.303 1.734 1.00 2.95 56 LEU B N 7
ATOM 16045 C CA . LEU B 1 56 ? -11.109 4.724 3.129 1.00 3.69 56 LEU B CA 7
ATOM 16046 C C . LEU B 1 56 ? -12.536 4.983 3.603 1.00 4.03 56 LEU B C 7
ATOM 16047 O O . LEU B 1 56 ? -12.924 4.589 4.703 1.00 4.45 56 LEU B O 7
ATOM 16063 N N . ARG B 1 57 ? -13.316 5.623 2.742 1.00 3.93 57 ARG B N 7
ATOM 16064 C CA . ARG B 1 57 ? -14.686 6.023 3.058 1.00 4.27 57 ARG B CA 7
ATOM 16065 C C . ARG B 1 57 ? -15.570 4.813 3.367 1.00 3.92 57 ARG B C 7
ATOM 16066 O O . ARG B 1 57 ? -16.612 4.939 4.011 1.00 4.30 57 ARG B O 7
ATOM 16087 N N . GLN B 1 58 ? -15.154 3.641 2.911 1.00 3.27 58 GLN B N 7
ATOM 16088 C CA . GLN B 1 58 ? -15.918 2.423 3.147 1.00 3.16 58 GLN B CA 7
ATOM 16089 C C . GLN B 1 58 ? -15.704 1.922 4.574 1.00 3.92 58 GLN B C 7
ATOM 16090 O O . GLN B 1 58 ? -16.513 1.165 5.102 1.00 4.23 58 GLN B O 7
ATOM 16104 N N . LEU B 1 59 ? -14.609 2.355 5.189 1.00 4.30 59 LEU B N 7
ATOM 16105 C CA . LEU B 1 59 ? -14.244 1.894 6.523 1.00 5.09 59 LEU B CA 7
ATOM 16106 C C . LEU B 1 59 ? -14.949 2.731 7.585 1.00 5.75 59 LEU B C 7
ATOM 16107 O O . LEU B 1 59 ? -14.963 2.381 8.763 1.00 6.46 59 LEU B O 7
ATOM 16123 N N . GLN B 1 60 ? -15.540 3.834 7.143 1.00 5.62 60 GLN B N 7
ATOM 16124 C CA . GLN B 1 60 ? -16.246 4.745 8.033 1.00 6.33 60 GLN B CA 7
ATOM 16125 C C . GLN B 1 60 ? -17.455 4.055 8.656 1.00 6.37 60 GLN B C 7
ATOM 16126 O O . GLN B 1 60 ? -18.371 3.629 7.949 1.00 5.90 60 GLN B O 7
ATOM 16140 N N . PRO B 1 61 ? -17.463 3.921 9.990 1.00 7.01 61 PRO B N 7
ATOM 16141 C CA . PRO B 1 61 ? -18.563 3.290 10.710 1.00 7.20 61 PRO B CA 7
ATOM 16142 C C . PRO B 1 61 ? -19.838 4.120 10.628 1.00 7.47 61 PRO B C 7
ATOM 16143 O O . PRO B 1 61 ? -19.935 5.195 11.228 1.00 7.61 61 PRO B O 7
ATOM 16154 N N . SER B 1 62 ? -20.801 3.634 9.859 1.00 7.73 62 SER B N 7
ATOM 16155 C CA . SER B 1 62 ? -22.097 4.281 9.758 1.00 8.18 62 SER B CA 7
ATOM 16156 C C . SER B 1 62 ? -23.018 3.739 10.844 1.00 8.53 62 SER B C 7
ATOM 16157 O O . SER B 1 62 ? -24.078 4.301 11.128 1.00 8.89 62 SER B O 7
ATOM 16165 N N . SER B 1 63 ? -22.589 2.641 11.457 1.00 8.68 63 SER B N 7
ATOM 16166 C CA . SER B 1 63 ? -23.297 2.054 12.579 1.00 9.25 63 SER B CA 7
ATOM 16167 C C . SER B 1 63 ? -23.334 3.033 13.754 1.00 9.52 63 SER B C 7
ATOM 16168 O O . SER B 1 63 ? -22.416 3.835 13.932 1.00 9.74 63 SER B O 7
ATOM 16176 N N . GLN B 1 64 ? -24.386 2.963 14.557 1.00 9.75 64 GLN B N 7
ATOM 16177 C CA . GLN B 1 64 ? -24.589 3.925 15.638 1.00 10.27 64 GLN B CA 7
ATOM 16178 C C . GLN B 1 64 ? -24.097 3.382 16.977 1.00 10.85 64 GLN B C 7
ATOM 16179 O O . GLN B 1 64 ? -24.586 3.780 18.037 1.00 11.21 64 GLN B O 7
ATOM 16193 N N . GLY B 1 65 ? -23.123 2.483 16.928 1.00 11.14 65 GLY B N 7
ATOM 16194 C CA . GLY B 1 65 ? -22.553 1.936 18.145 1.00 11.86 65 GLY B CA 7
ATOM 16195 C C . GLY B 1 65 ? -23.341 0.756 18.670 1.00 12.34 65 GLY B C 7
ATOM 16196 O O . GLY B 1 65 ? -22.818 -0.355 18.772 1.00 12.71 65 GLY B O 7
ATOM 16200 N N . GLY B 1 66 ? -24.602 0.996 18.989 1.00 12.52 66 GLY B N 7
ATOM 16201 C CA . GLY B 1 66 ? -25.451 -0.049 19.516 1.00 13.14 66 GLY B CA 7
ATOM 16202 C C . GLY B 1 66 ? -26.843 0.456 19.825 1.00 13.47 66 GLY B C 7
ATOM 16203 O O . GLY B 1 66 ? -27.162 1.615 19.542 1.00 13.61 66 GLY B O 7
ATOM 16207 N N . SER B 1 67 ? -27.666 -0.394 20.421 1.00 13.77 67 SER B N 7
ATOM 16208 C CA . SER B 1 67 ? -29.036 -0.022 20.743 1.00 14.24 67 SER B CA 7
ATOM 16209 C C . SER B 1 67 ? -29.367 -0.383 22.189 1.00 14.84 67 SER B C 7
ATOM 16210 O O . SER B 1 67 ? -29.971 -1.420 22.462 1.00 15.17 67 SER B O 7
ATOM 16218 N N . LEU B 1 68 ? -28.928 0.459 23.114 1.00 15.11 68 LEU B N 7
ATOM 16219 C CA . LEU B 1 68 ? -29.243 0.287 24.525 1.00 15.82 68 LEU B CA 7
ATOM 16220 C C . LEU B 1 68 ? -29.907 1.541 25.074 1.00 16.33 68 LEU B C 7
ATOM 16221 O O . LEU B 1 68 ? -29.236 2.427 25.603 1.00 16.64 68 LEU B O 7
ATOM 16237 N N . LEU B 1 69 ? -31.217 1.633 24.922 1.00 16.55 69 LEU B N 7
ATOM 16238 C CA . LEU B 1 69 ? -31.960 2.769 25.448 1.00 17.14 69 LEU B CA 7
ATOM 16239 C C . LEU B 1 69 ? -32.154 2.613 26.952 1.00 17.67 69 LEU B C 7
ATOM 16240 O O . LEU B 1 69 ? -31.954 3.556 27.721 1.00 17.95 69 LEU B O 7
ATOM 16256 N N . ALA B 1 70 ? -32.526 1.410 27.365 1.00 17.91 70 ALA B N 7
ATOM 16257 C CA . ALA B 1 70 ? -32.722 1.109 28.772 1.00 18.49 70 ALA B CA 7
ATOM 16258 C C . ALA B 1 70 ? -32.175 -0.275 29.108 1.00 18.78 70 ALA B C 7
ATOM 16259 O O . ALA B 1 70 ? -32.881 -1.277 28.996 1.00 19.00 70 ALA B O 7
ATOM 16266 N N . PRO B 1 71 ? -30.891 -0.351 29.484 1.00 18.92 71 PRO B N 7
ATOM 16267 C CA . PRO B 1 71 ? -30.249 -1.606 29.884 1.00 19.33 71 PRO B CA 7
ATOM 16268 C C . PRO B 1 71 ? -30.717 -2.074 31.262 1.00 19.89 71 PRO B C 7
ATOM 16269 O O . PRO B 1 71 ? -31.504 -1.394 31.929 1.00 20.29 71 PRO B O 7
ATOM 16280 N N . VAL B 1 72 ? -30.233 -3.233 31.681 1.00 20.01 72 VAL B N 7
ATOM 16281 C CA . VAL B 1 72 ? -30.589 -3.789 32.977 1.00 20.65 72 VAL B CA 7
ATOM 16282 C C . VAL B 1 72 ? -29.499 -4.748 33.453 1.00 20.93 72 VAL B C 7
ATOM 16283 O O . VAL B 1 72 ? -28.926 -5.500 32.657 1.00 20.77 72 VAL B O 7
ATOM 16296 N N . ALA B 1 73 ? -29.194 -4.699 34.741 1.00 21.45 73 ALA B N 7
ATOM 16297 C CA . ALA B 1 73 ? -28.170 -5.555 35.315 1.00 21.89 73 ALA B CA 7
ATOM 16298 C C . ALA B 1 73 ? -28.701 -6.276 36.545 1.00 22.46 73 ALA B C 7
ATOM 16299 O O . ALA B 1 73 ? -28.710 -5.724 37.647 1.00 22.90 73 ALA B O 7
ATOM 16306 N N . ARG B 1 74 ? -29.158 -7.504 36.348 1.00 22.53 74 ARG B N 7
ATOM 16307 C CA . ARG B 1 74 ? -29.704 -8.295 37.440 1.00 23.14 74 ARG B CA 7
ATOM 16308 C C . ARG B 1 74 ? -28.583 -8.854 38.308 1.00 23.27 74 ARG B C 7
ATOM 16309 O O . ARG B 1 74 ? -27.782 -9.676 37.856 1.00 23.13 74 ARG B O 7
ATOM 16330 N N . ASN B 1 75 ? -28.526 -8.396 39.552 1.00 23.63 75 ASN B N 7
ATOM 16331 C CA . ASN B 1 75 ? -27.495 -8.838 40.484 1.00 23.90 75 ASN B CA 7
ATOM 16332 C C . ASN B 1 75 ? -28.109 -9.310 41.794 1.00 23.94 75 ASN B C 7
ATOM 16333 O O . ASN B 1 75 ? -28.408 -8.506 42.681 1.00 23.88 75 ASN B O 7
ATOM 16344 N N . GLY B 1 76 ? -28.316 -10.614 41.899 1.00 24.15 76 GLY B N 7
ATOM 16345 C CA . GLY B 1 76 ? -28.829 -11.190 43.124 1.00 24.33 76 GLY B CA 7
ATOM 16346 C C . GLY B 1 76 ? -30.289 -10.863 43.358 1.00 24.59 76 GLY B C 7
ATOM 16347 O O . GLY B 1 76 ? -31.052 -10.673 42.409 1.00 24.61 76 GLY B O 7
ATOM 16351 N N . ARG B 1 77 ? -30.682 -10.791 44.622 1.00 24.88 77 ARG B N 7
ATOM 16352 C CA . ARG B 1 77 ? -32.059 -10.473 44.970 1.00 25.24 77 ARG B CA 7
ATOM 16353 C C . ARG B 1 77 ? -32.162 -9.014 45.387 1.00 25.39 77 ARG B C 7
ATOM 16354 O O . ARG B 1 77 ? -33.129 -8.326 45.059 1.00 25.37 77 ARG B O 7
ATOM 16375 N N . LEU B 1 78 ? -31.151 -8.548 46.106 1.00 25.64 78 LEU B N 7
ATOM 16376 C CA . LEU B 1 78 ? -31.133 -7.184 46.606 1.00 25.94 78 LEU B CA 7
ATOM 16377 C C . LEU B 1 78 ? -30.187 -6.329 45.770 1.00 26.00 78 LEU B C 7
ATOM 16378 O O . LEU B 1 78 ? -29.004 -6.201 46.144 1.00 26.11 78 LEU B O 7
ATOM 16395 N N . GLY A 1 1 ? 22.432 5.424 18.925 1.00 11.48 1 GLY A N 8
ATOM 16396 C CA . GLY A 1 1 ? 22.820 4.390 19.913 1.00 10.92 1 GLY A CA 8
ATOM 16397 C C . GLY A 1 1 ? 23.329 3.138 19.238 1.00 10.31 1 GLY A C 8
ATOM 16398 O O . GLY A 1 1 ? 23.332 3.057 18.010 1.00 10.34 1 GLY A O 8
ATOM 16404 N N . PRO A 1 2 ? 23.762 2.135 20.016 1.00 9.98 2 PRO A N 8
ATOM 16405 C CA . PRO A 1 2 ? 24.309 0.890 19.470 1.00 9.63 2 PRO A CA 8
ATOM 16406 C C . PRO A 1 2 ? 23.245 0.012 18.817 1.00 9.06 2 PRO A C 8
ATOM 16407 O O . PRO A 1 2 ? 23.564 -0.929 18.090 1.00 9.12 2 PRO A O 8
ATOM 16418 N N . LEU A 1 3 ? 21.982 0.319 19.077 1.00 8.75 3 LEU A N 8
ATOM 16419 C CA . LEU A 1 3 ? 20.881 -0.442 18.507 1.00 8.46 3 LEU A CA 8
ATOM 16420 C C . LEU A 1 3 ? 19.747 0.481 18.081 1.00 7.59 3 LEU A C 8
ATOM 16421 O O . LEU A 1 3 ? 19.747 1.669 18.404 1.00 7.78 3 LEU A O 8
ATOM 16437 N N . GLY A 1 4 ? 18.796 -0.075 17.353 1.00 6.89 4 GLY A N 8
ATOM 16438 C CA . GLY A 1 4 ? 17.617 0.664 16.949 1.00 6.24 4 GLY A CA 8
ATOM 16439 C C . GLY A 1 4 ? 16.613 -0.256 16.299 1.00 5.46 4 GLY A C 8
ATOM 16440 O O . GLY A 1 4 ? 15.572 -0.567 16.876 1.00 5.49 4 GLY A O 8
ATOM 16444 N N . SER A 1 5 ? 16.941 -0.705 15.102 1.00 5.14 5 SER A N 8
ATOM 16445 C CA . SER A 1 5 ? 16.159 -1.707 14.407 1.00 4.77 5 SER A CA 8
ATOM 16446 C C . SER A 1 5 ? 17.044 -2.419 13.399 1.00 3.88 5 SER A C 8
ATOM 16447 O O . SER A 1 5 ? 18.058 -1.866 12.961 1.00 4.02 5 SER A O 8
ATOM 16455 N N . SER A 1 6 ? 16.701 -3.651 13.062 1.00 3.43 6 SER A N 8
ATOM 16456 C CA . SER A 1 6 ? 17.458 -4.399 12.071 1.00 2.89 6 SER A CA 8
ATOM 16457 C C . SER A 1 6 ? 17.064 -3.940 10.667 1.00 2.66 6 SER A C 8
ATOM 16458 O O . SER A 1 6 ? 16.312 -4.613 9.961 1.00 2.87 6 SER A O 8
ATOM 16466 N N . ALA A 1 7 ? 17.566 -2.772 10.284 1.00 2.47 7 ALA A N 8
ATOM 16467 C CA . ALA A 1 7 ? 17.200 -2.150 9.022 1.00 2.28 7 ALA A CA 8
ATOM 16468 C C . ALA A 1 7 ? 17.724 -2.947 7.835 1.00 2.05 7 ALA A C 8
ATOM 16469 O O . ALA A 1 7 ? 16.994 -3.194 6.880 1.00 1.85 7 ALA A O 8
ATOM 16476 N N . GLY A 1 8 ? 18.984 -3.362 7.910 1.00 2.13 8 GLY A N 8
ATOM 16477 C CA . GLY A 1 8 ? 19.597 -4.098 6.821 1.00 2.02 8 GLY A CA 8
ATOM 16478 C C . GLY A 1 8 ? 18.853 -5.373 6.498 1.00 1.90 8 GLY A C 8
ATOM 16479 O O . GLY A 1 8 ? 18.556 -5.644 5.339 1.00 1.76 8 GLY A O 8
ATOM 16483 N N . ALA A 1 9 ? 18.521 -6.138 7.531 1.00 2.01 9 ALA A N 8
ATOM 16484 C CA . ALA A 1 9 ? 17.811 -7.398 7.356 1.00 1.97 9 ALA A CA 8
ATOM 16485 C C . ALA A 1 9 ? 16.379 -7.158 6.886 1.00 1.73 9 ALA A C 8
ATOM 16486 O O . ALA A 1 9 ? 15.874 -7.867 6.014 1.00 1.64 9 ALA A O 8
ATOM 16493 N N . LEU A 1 10 ? 15.733 -6.152 7.462 1.00 1.68 10 LEU A N 8
ATOM 16494 C CA . LEU A 1 10 ? 14.372 -5.794 7.084 1.00 1.51 10 LEU A CA 8
ATOM 16495 C C . LEU A 1 10 ? 14.318 -5.348 5.629 1.00 1.33 10 LEU A C 8
ATOM 16496 O O . LEU A 1 10 ? 13.473 -5.808 4.857 1.00 1.21 10 LEU A O 8
ATOM 16512 N N . LEU A 1 11 ? 15.240 -4.477 5.259 1.00 1.38 11 LEU A N 8
ATOM 16513 C CA . LEU A 1 11 ? 15.337 -3.983 3.897 1.00 1.31 11 LEU A CA 8
ATOM 16514 C C . LEU A 1 11 ? 15.656 -5.141 2.954 1.00 1.29 11 LEU A C 8
ATOM 16515 O O . LEU A 1 11 ? 15.034 -5.288 1.902 1.00 1.22 11 LEU A O 8
ATOM 16531 N N . ALA A 1 12 ? 16.595 -5.980 3.362 1.00 1.43 12 ALA A N 8
ATOM 16532 C CA . ALA A 1 12 ? 17.032 -7.105 2.545 1.00 1.53 12 ALA A CA 8
ATOM 16533 C C . ALA A 1 12 ? 15.907 -8.105 2.294 1.00 1.49 12 ALA A C 8
ATOM 16534 O O . ALA A 1 12 ? 15.683 -8.510 1.155 1.00 1.51 12 ALA A O 8
ATOM 16541 N N . HIS A 1 13 ? 15.188 -8.504 3.342 1.00 1.46 13 HIS A N 8
ATOM 16542 C CA . HIS A 1 13 ? 14.146 -9.513 3.182 1.00 1.48 13 HIS A CA 8
ATOM 16543 C C . HIS A 1 13 ? 12.947 -8.934 2.433 1.00 1.27 13 HIS A C 8
ATOM 16544 O O . HIS A 1 13 ? 12.245 -9.656 1.729 1.00 1.32 13 HIS A O 8
ATOM 16559 N N . ALA A 1 14 ? 12.734 -7.629 2.558 1.00 1.09 14 ALA A N 8
ATOM 16560 C CA . ALA A 1 14 ? 11.681 -6.965 1.804 1.00 0.94 14 ALA A CA 8
ATOM 16561 C C . ALA A 1 14 ? 12.065 -6.891 0.329 1.00 1.00 14 ALA A C 8
ATOM 16562 O O . ALA A 1 14 ? 11.241 -7.140 -0.555 1.00 1.04 14 ALA A O 8
ATOM 16569 N N . ALA A 1 15 ? 13.330 -6.566 0.074 1.00 1.08 15 ALA A N 8
ATOM 16570 C CA . ALA A 1 15 ? 13.857 -6.501 -1.282 1.00 1.19 15 ALA A CA 8
ATOM 16571 C C . ALA A 1 15 ? 13.912 -7.891 -1.908 1.00 1.37 15 ALA A C 8
ATOM 16572 O O . ALA A 1 15 ? 13.707 -8.050 -3.112 1.00 1.46 15 ALA A O 8
ATOM 16579 N N . SER A 1 16 ? 14.182 -8.893 -1.081 1.00 1.47 16 SER A N 8
ATOM 16580 C CA . SER A 1 16 ? 14.228 -10.276 -1.534 1.00 1.68 16 SER A CA 8
ATOM 16581 C C . SER A 1 16 ? 12.842 -10.729 -1.989 1.00 1.68 16 SER A C 8
ATOM 16582 O O . SER A 1 16 ? 12.708 -11.453 -2.972 1.00 1.89 16 SER A O 8
ATOM 16590 N N . LEU A 1 17 ? 11.809 -10.287 -1.274 1.00 1.47 17 LEU A N 8
ATOM 16591 C CA . LEU A 1 17 ? 10.435 -10.600 -1.647 1.00 1.48 17 LEU A CA 8
ATOM 16592 C C . LEU A 1 17 ? 10.028 -9.781 -2.863 1.00 1.43 17 LEU A C 8
ATOM 16593 O O . LEU A 1 17 ? 9.143 -10.171 -3.626 1.00 1.55 17 LEU A O 8
ATOM 16609 N N . GLY A 1 18 ? 10.691 -8.651 -3.039 1.00 1.28 18 GLY A N 8
ATOM 16610 C CA . GLY A 1 18 ? 10.416 -7.796 -4.172 1.00 1.27 18 GLY A CA 8
ATOM 16611 C C . GLY A 1 18 ? 9.285 -6.827 -3.904 1.00 1.15 18 GLY A C 8
ATOM 16612 O O . GLY A 1 18 ? 8.537 -6.472 -4.815 1.00 1.27 18 GLY A O 8
ATOM 16616 N N . VAL A 1 19 ? 9.150 -6.404 -2.651 1.00 0.99 19 VAL A N 8
ATOM 16617 C CA . VAL A 1 19 ? 8.171 -5.386 -2.305 1.00 0.89 19 VAL A CA 8
ATOM 16618 C C . VAL A 1 19 ? 8.635 -4.043 -2.860 1.00 0.86 19 VAL A C 8
ATOM 16619 O O . VAL A 1 19 ? 9.807 -3.694 -2.736 1.00 0.84 19 VAL A O 8
ATOM 16632 N N . ARG A 1 20 ? 7.735 -3.323 -3.512 1.00 0.95 20 ARG A N 8
ATOM 16633 C CA . ARG A 1 20 ? 8.065 -2.033 -4.105 1.00 1.00 20 ARG A CA 8
ATOM 16634 C C . ARG A 1 20 ? 7.037 -0.987 -3.680 1.00 1.04 20 ARG A C 8
ATOM 16635 O O . ARG A 1 20 ? 5.834 -1.249 -3.703 1.00 1.14 20 ARG A O 8
ATOM 16656 N N . LEU A 1 21 ? 7.507 0.182 -3.276 1.00 1.06 21 LEU A N 8
ATOM 16657 C CA . LEU A 1 21 ? 6.624 1.299 -2.961 1.00 1.22 21 LEU A CA 8
ATOM 16658 C C . LEU A 1 21 ? 7.198 2.579 -3.539 1.00 1.41 21 LEU A C 8
ATOM 16659 O O . LEU A 1 21 ? 8.358 2.897 -3.300 1.00 1.45 21 LEU A O 8
ATOM 16675 N N . TRP A 1 22 ? 6.399 3.305 -4.303 1.00 1.61 22 TRP A N 8
ATOM 16676 C CA . TRP A 1 22 ? 6.850 4.564 -4.877 1.00 1.82 22 TRP A CA 8
ATOM 16677 C C . TRP A 1 22 ? 5.692 5.547 -4.971 1.00 2.04 22 TRP A C 8
ATOM 16678 O O . TRP A 1 22 ? 4.579 5.181 -5.344 1.00 2.09 22 TRP A O 8
ATOM 16699 N N . VAL A 1 23 ? 5.950 6.794 -4.612 1.00 2.21 23 VAL A N 8
ATOM 16700 C CA . VAL A 1 23 ? 4.921 7.818 -4.664 1.00 2.44 23 VAL A CA 8
ATOM 16701 C C . VAL A 1 23 ? 4.744 8.322 -6.093 1.00 2.71 23 VAL A C 8
ATOM 16702 O O . VAL A 1 23 ? 5.699 8.753 -6.739 1.00 2.81 23 VAL A O 8
ATOM 16715 N N . GLU A 1 24 ? 3.517 8.235 -6.583 1.00 2.84 24 GLU A N 8
ATOM 16716 C CA . GLU A 1 24 ? 3.196 8.669 -7.930 1.00 3.15 24 GLU A CA 8
ATOM 16717 C C . GLU A 1 24 ? 2.041 9.658 -7.885 1.00 3.47 24 GLU A C 8
ATOM 16718 O O . GLU A 1 24 ? 0.887 9.276 -7.663 1.00 3.45 24 GLU A O 8
ATOM 16730 N N . GLY A 1 25 ? 2.361 10.924 -8.078 1.00 3.78 25 GLY A N 8
ATOM 16731 C CA . GLY A 1 25 ? 1.358 11.958 -7.960 1.00 4.13 25 GLY A CA 8
ATOM 16732 C C . GLY A 1 25 ? 0.918 12.139 -6.524 1.00 4.12 25 GLY A C 8
ATOM 16733 O O . GLY A 1 25 ? 1.705 12.566 -5.681 1.00 4.20 25 GLY A O 8
ATOM 16737 N N . GLU A 1 26 ? -0.325 11.785 -6.238 1.00 4.08 26 GLU A N 8
ATOM 16738 C CA . GLU A 1 26 ? -0.861 11.904 -4.891 1.00 4.12 26 GLU A CA 8
ATOM 16739 C C . GLU A 1 26 ? -0.936 10.538 -4.215 1.00 3.62 26 GLU A C 8
ATOM 16740 O O . GLU A 1 26 ? -1.015 10.444 -2.988 1.00 3.64 26 GLU A O 8
ATOM 16752 N N . ARG A 1 27 ? -0.897 9.477 -5.016 1.00 3.25 27 ARG A N 8
ATOM 16753 C CA . ARG A 1 27 ? -1.081 8.128 -4.497 1.00 2.79 27 ARG A CA 8
ATOM 16754 C C . ARG A 1 27 ? 0.233 7.356 -4.480 1.00 2.64 27 ARG A C 8
ATOM 16755 O O . ARG A 1 27 ? 0.937 7.262 -5.486 1.00 2.74 27 ARG A O 8
ATOM 16776 N N . LEU A 1 28 ? 0.558 6.810 -3.318 1.00 2.44 28 LEU A N 8
ATOM 16777 C CA . LEU A 1 28 ? 1.719 5.951 -3.169 1.00 2.27 28 LEU A CA 8
ATOM 16778 C C . LEU A 1 28 ? 1.421 4.591 -3.788 1.00 2.10 28 LEU A C 8
ATOM 16779 O O . LEU A 1 28 ? 0.553 3.865 -3.311 1.00 2.02 28 LEU A O 8
ATOM 16795 N N . ARG A 1 29 ? 2.132 4.259 -4.851 1.00 2.11 29 ARG A N 8
ATOM 16796 C CA . ARG A 1 29 ? 1.897 3.014 -5.562 1.00 2.02 29 ARG A CA 8
ATOM 16797 C C . ARG A 1 29 ? 2.579 1.867 -4.830 1.00 1.76 29 ARG A C 8
ATOM 16798 O O . ARG A 1 29 ? 3.701 2.010 -4.346 1.00 1.70 29 ARG A O 8
ATOM 16819 N N . PHE A 1 30 ? 1.898 0.736 -4.763 1.00 1.65 30 PHE A N 8
ATOM 16820 C CA . PHE A 1 30 ? 2.379 -0.401 -4.001 1.00 1.43 30 PHE A CA 8
ATOM 16821 C C . PHE A 1 30 ? 2.466 -1.626 -4.904 1.00 1.49 30 PHE A C 8
ATOM 16822 O O . PHE A 1 30 ? 1.537 -1.911 -5.661 1.00 1.69 30 PHE A O 8
ATOM 16839 N N . GLN A 1 31 ? 3.583 -2.326 -4.839 1.00 1.37 31 GLN A N 8
ATOM 16840 C CA . GLN A 1 31 ? 3.764 -3.557 -5.594 1.00 1.46 31 GLN A CA 8
ATOM 16841 C C . GLN A 1 31 ? 4.205 -4.671 -4.655 1.00 1.31 31 GLN A C 8
ATOM 16842 O O . GLN A 1 31 ? 5.287 -4.606 -4.069 1.00 1.14 31 GLN A O 8
ATOM 16856 N N . ALA A 1 32 ? 3.359 -5.677 -4.499 1.00 1.43 32 ALA A N 8
ATOM 16857 C CA . ALA A 1 32 ? 3.634 -6.778 -3.590 1.00 1.36 32 ALA A CA 8
ATOM 16858 C C . ALA A 1 32 ? 3.148 -8.096 -4.172 1.00 1.55 32 ALA A C 8
ATOM 16859 O O . ALA A 1 32 ? 1.998 -8.210 -4.599 1.00 1.69 32 ALA A O 8
ATOM 16866 N N . PRO A 1 33 ? 4.033 -9.101 -4.219 1.00 1.60 33 PRO A N 8
ATOM 16867 C CA . PRO A 1 33 ? 3.677 -10.457 -4.647 1.00 1.79 33 PRO A CA 8
ATOM 16868 C C . PRO A 1 33 ? 2.603 -11.070 -3.748 1.00 1.78 33 PRO A C 8
ATOM 16869 O O . PRO A 1 33 ? 2.435 -10.666 -2.592 1.00 1.62 33 PRO A O 8
ATOM 16880 N N . PRO A 1 34 ? 1.855 -12.048 -4.264 1.00 1.96 34 PRO A N 8
ATOM 16881 C CA . PRO A 1 34 ? 0.769 -12.678 -3.515 1.00 1.97 34 PRO A CA 8
ATOM 16882 C C . PRO A 1 34 ? 1.274 -13.458 -2.304 1.00 1.88 34 PRO A C 8
ATOM 16883 O O . PRO A 1 34 ? 2.124 -14.341 -2.426 1.00 1.95 34 PRO A O 8
ATOM 16894 N N . GLY A 1 35 ? 0.764 -13.106 -1.128 1.00 1.76 35 GLY A N 8
ATOM 16895 C CA . GLY A 1 35 ? 1.094 -13.846 0.076 1.00 1.72 35 GLY A CA 8
ATOM 16896 C C . GLY A 1 35 ? 2.036 -13.100 1.003 1.00 1.60 35 GLY A C 8
ATOM 16897 O O . GLY A 1 35 ? 1.887 -13.160 2.219 1.00 1.71 35 GLY A O 8
ATOM 16901 N N . VAL A 1 36 ? 2.989 -12.372 0.434 1.00 1.46 36 VAL A N 8
ATOM 16902 C CA . VAL A 1 36 ? 4.038 -11.724 1.227 1.00 1.34 36 VAL A CA 8
ATOM 16903 C C . VAL A 1 36 ? 3.541 -10.478 1.954 1.00 1.22 36 VAL A C 8
ATOM 16904 O O . VAL A 1 36 ? 4.183 -9.998 2.880 1.00 1.22 36 VAL A O 8
ATOM 16917 N N . MET A 1 37 ? 2.391 -9.976 1.540 1.00 1.18 37 MET A N 8
ATOM 16918 C CA . MET A 1 37 ? 1.850 -8.729 2.077 1.00 1.11 37 MET A CA 8
ATOM 16919 C C . MET A 1 37 ? 1.069 -8.973 3.372 1.00 1.14 37 MET A C 8
ATOM 16920 O O . MET A 1 37 ? 0.180 -8.204 3.737 1.00 1.18 37 MET A O 8
ATOM 16934 N N . THR A 1 38 ? 1.382 -10.073 4.045 1.00 1.18 38 THR A N 8
ATOM 16935 C CA . THR A 1 38 ? 0.778 -10.379 5.331 1.00 1.27 38 THR A CA 8
ATOM 16936 C C . THR A 1 38 ? 0.889 -9.178 6.271 1.00 1.26 38 THR A C 8
ATOM 16937 O O . THR A 1 38 ? 1.885 -8.452 6.244 1.00 1.16 38 THR A O 8
ATOM 16948 N N . PRO A 1 39 ? -0.136 -8.945 7.106 1.00 1.41 39 PRO A N 8
ATOM 16949 C CA . PRO A 1 39 ? -0.163 -7.808 8.034 1.00 1.46 39 PRO A CA 8
ATOM 16950 C C . PRO A 1 39 ? 1.090 -7.737 8.906 1.00 1.43 39 PRO A C 8
ATOM 16951 O O . PRO A 1 39 ? 1.515 -6.651 9.311 1.00 1.40 39 PRO A O 8
ATOM 16962 N N . GLU A 1 40 ? 1.676 -8.895 9.193 1.00 1.49 40 GLU A N 8
ATOM 16963 C CA . GLU A 1 40 ? 2.927 -8.957 9.934 1.00 1.53 40 GLU A CA 8
ATOM 16964 C C . GLU A 1 40 ? 4.026 -8.218 9.172 1.00 1.32 40 GLU A C 8
ATOM 16965 O O . GLU A 1 40 ? 4.728 -7.383 9.742 1.00 1.29 40 GLU A O 8
ATOM 16977 N N . LEU A 1 41 ? 4.138 -8.495 7.869 1.00 1.20 41 LEU A N 8
ATOM 16978 C CA . LEU A 1 41 ? 5.159 -7.866 7.038 1.00 1.02 41 LEU A CA 8
ATOM 16979 C C . LEU A 1 41 ? 5.020 -6.359 7.074 1.00 0.89 41 LEU A C 8
ATOM 16980 O O . LEU A 1 41 ? 5.993 -5.644 7.284 1.00 0.81 41 LEU A O 8
ATOM 16996 N N . GLN A 1 42 ? 3.804 -5.884 6.852 1.00 0.95 42 GLN A N 8
ATOM 16997 C CA . GLN A 1 42 ? 3.540 -4.456 6.834 1.00 0.95 42 GLN A CA 8
ATOM 16998 C C . GLN A 1 42 ? 3.888 -3.824 8.181 1.00 0.97 42 GLN A C 8
ATOM 16999 O O . GLN A 1 42 ? 4.391 -2.700 8.243 1.00 0.97 42 GLN A O 8
ATOM 17013 N N . SER A 1 43 ? 3.639 -4.556 9.256 1.00 1.06 43 SER A N 8
ATOM 17014 C CA . SER A 1 43 ? 4.002 -4.092 10.586 1.00 1.12 43 SER A CA 8
ATOM 17015 C C . SER A 1 43 ? 5.518 -3.966 10.700 1.00 1.02 43 SER A C 8
ATOM 17016 O O . SER A 1 43 ? 6.030 -3.106 11.413 1.00 1.08 43 SER A O 8
ATOM 17024 N N . ARG A 1 44 ? 6.228 -4.840 9.994 1.00 0.97 44 ARG A N 8
ATOM 17025 C CA . ARG A 1 44 ? 7.683 -4.816 9.975 1.00 0.98 44 ARG A CA 8
ATOM 17026 C C . ARG A 1 44 ? 8.197 -3.726 9.037 1.00 0.90 44 ARG A C 8
ATOM 17027 O O . ARG A 1 44 ? 9.171 -3.045 9.358 1.00 1.04 44 ARG A O 8
ATOM 17048 N N . LEU A 1 45 ? 7.540 -3.570 7.876 1.00 0.78 45 LEU A N 8
ATOM 17049 C CA . LEU A 1 45 ? 7.821 -2.449 6.972 1.00 0.80 45 LEU A CA 8
ATOM 17050 C C . LEU A 1 45 ? 7.725 -1.143 7.756 1.00 1.06 45 LEU A C 8
ATOM 17051 O O . LEU A 1 45 ? 8.479 -0.198 7.527 1.00 1.25 45 LEU A O 8
ATOM 17067 N N . GLY A 1 46 ? 6.767 -1.104 8.677 1.00 1.20 46 GLY A N 8
ATOM 17068 C CA . GLY A 1 46 ? 6.613 0.026 9.570 1.00 1.56 46 GLY A CA 8
ATOM 17069 C C . GLY A 1 46 ? 5.799 1.132 8.948 1.00 1.89 46 GLY A C 8
ATOM 17070 O O . GLY A 1 46 ? 5.205 1.951 9.646 1.00 2.30 46 GLY A O 8
ATOM 17074 N N . GLY A 1 47 ? 5.762 1.142 7.622 1.00 1.84 47 GLY A N 8
ATOM 17075 C CA . GLY A 1 47 ? 5.023 2.155 6.907 1.00 2.25 47 GLY A CA 8
ATOM 17076 C C . GLY A 1 47 ? 5.678 3.514 7.001 1.00 2.18 47 GLY A C 8
ATOM 17077 O O . GLY A 1 47 ? 5.061 4.527 6.677 1.00 2.57 47 GLY A O 8
ATOM 17081 N N . ALA A 1 48 ? 6.930 3.536 7.443 1.00 1.86 48 ALA A N 8
ATOM 17082 C CA . ALA A 1 48 ? 7.658 4.777 7.596 1.00 2.02 48 ALA A CA 8
ATOM 17083 C C . ALA A 1 48 ? 8.176 5.243 6.247 1.00 2.08 48 ALA A C 8
ATOM 17084 O O . ALA A 1 48 ? 8.515 4.428 5.390 1.00 1.94 48 ALA A O 8
ATOM 17091 N N . ARG A 1 49 ? 8.268 6.549 6.071 1.00 2.37 49 ARG A N 8
ATOM 17092 C CA . ARG A 1 49 ? 8.658 7.105 4.788 1.00 2.47 49 ARG A CA 8
ATOM 17093 C C . ARG A 1 49 ? 10.125 6.829 4.475 1.00 2.33 49 ARG A C 8
ATOM 17094 O O . ARG A 1 49 ? 10.436 6.306 3.414 1.00 2.17 49 ARG A O 8
ATOM 17115 N N . HIS A 1 50 ? 11.019 7.150 5.412 1.00 2.45 50 HIS A N 8
ATOM 17116 C CA . HIS A 1 50 ? 12.459 6.935 5.212 1.00 2.44 50 HIS A CA 8
ATOM 17117 C C . HIS A 1 50 ? 12.743 5.473 4.902 1.00 2.06 50 HIS A C 8
ATOM 17118 O O . HIS A 1 50 ? 13.620 5.151 4.102 1.00 1.95 50 HIS A O 8
ATOM 17133 N N . GLU A 1 51 ? 11.966 4.594 5.520 1.00 1.91 51 GLU A N 8
ATOM 17134 C CA . GLU A 1 51 ? 12.108 3.170 5.305 1.00 1.65 51 GLU A CA 8
ATOM 17135 C C . GLU A 1 51 ? 11.749 2.817 3.885 1.00 1.36 51 GLU A C 8
ATOM 17136 O O . GLU A 1 51 ? 12.496 2.135 3.183 1.00 1.19 51 GLU A O 8
ATOM 17148 N N . LEU A 1 52 ? 10.602 3.300 3.467 1.00 1.41 52 LEU A N 8
ATOM 17149 C CA . LEU A 1 52 ? 10.079 2.945 2.173 1.00 1.31 52 LEU A CA 8
ATOM 17150 C C . LEU A 1 52 ? 10.823 3.671 1.057 1.00 1.37 52 LEU A C 8
ATOM 17151 O O . LEU A 1 52 ? 10.853 3.204 -0.076 1.00 1.27 52 LEU A O 8
ATOM 17167 N N . ILE A 1 53 ? 11.421 4.817 1.380 1.00 1.59 53 ILE A N 8
ATOM 17168 C CA . ILE A 1 53 ? 12.249 5.538 0.422 1.00 1.69 53 ILE A CA 8
ATOM 17169 C C . ILE A 1 53 ? 13.460 4.695 0.048 1.00 1.43 53 ILE A C 8
ATOM 17170 O O . ILE A 1 53 ? 13.816 4.594 -1.124 1.00 1.32 53 ILE A O 8
ATOM 17186 N N . ALA A 1 54 ? 14.076 4.063 1.041 1.00 1.41 54 ALA A N 8
ATOM 17187 C CA . ALA A 1 54 ? 15.186 3.155 0.788 1.00 1.31 54 ALA A CA 8
ATOM 17188 C C . ALA A 1 54 ? 14.702 1.940 0.000 1.00 1.00 54 ALA A C 8
ATOM 17189 O O . ALA A 1 54 ? 15.416 1.401 -0.851 1.00 0.95 54 ALA A O 8
ATOM 17196 N N . LEU A 1 55 ? 13.468 1.549 0.274 1.00 0.89 55 LEU A N 8
ATOM 17197 C CA . LEU A 1 55 ? 12.846 0.404 -0.369 1.00 0.74 55 LEU A CA 8
ATOM 17198 C C . LEU A 1 55 ? 12.548 0.739 -1.832 1.00 0.70 55 LEU A C 8
ATOM 17199 O O . LEU A 1 55 ? 12.596 -0.123 -2.706 1.00 0.73 55 LEU A O 8
ATOM 17215 N N . LEU A 1 56 ? 12.262 2.003 -2.090 1.00 0.81 56 LEU A N 8
ATOM 17216 C CA . LEU A 1 56 ? 12.040 2.488 -3.428 1.00 0.89 56 LEU A CA 8
ATOM 17217 C C . LEU A 1 56 ? 13.379 2.700 -4.128 1.00 0.83 56 LEU A C 8
ATOM 17218 O O . LEU A 1 56 ? 13.520 2.435 -5.320 1.00 0.90 56 LEU A O 8
ATOM 17234 N N . ARG A 1 57 ? 14.360 3.159 -3.356 1.00 0.82 57 ARG A N 8
ATOM 17235 C CA . ARG A 1 57 ? 15.710 3.397 -3.854 1.00 0.88 57 ARG A CA 8
ATOM 17236 C C . ARG A 1 57 ? 16.292 2.140 -4.499 1.00 0.87 57 ARG A C 8
ATOM 17237 O O . ARG A 1 57 ? 17.108 2.229 -5.413 1.00 0.98 57 ARG A O 8
ATOM 17258 N N . GLN A 1 58 ? 15.864 0.974 -4.020 1.00 0.86 58 GLN A N 8
ATOM 17259 C CA . GLN A 1 58 ? 16.275 -0.294 -4.627 1.00 1.07 58 GLN A CA 8
ATOM 17260 C C . GLN A 1 58 ? 15.929 -0.331 -6.124 1.00 1.15 58 GLN A C 8
ATOM 17261 O O . GLN A 1 58 ? 16.662 -0.913 -6.922 1.00 1.40 58 GLN A O 8
ATOM 17275 N N . LEU A 1 59 ? 14.811 0.296 -6.495 1.00 1.05 59 LEU A N 8
ATOM 17276 C CA . LEU A 1 59 ? 14.365 0.319 -7.885 1.00 1.27 59 LEU A CA 8
ATOM 17277 C C . LEU A 1 59 ? 15.050 1.427 -8.685 1.00 1.30 59 LEU A C 8
ATOM 17278 O O . LEU A 1 59 ? 14.865 1.533 -9.898 1.00 1.61 59 LEU A O 8
ATOM 17294 N N . GLN A 1 60 ? 15.834 2.253 -8.009 1.00 1.09 60 GLN A N 8
ATOM 17295 C CA . GLN A 1 60 ? 16.500 3.371 -8.664 1.00 1.19 60 GLN A CA 8
ATOM 17296 C C . GLN A 1 60 ? 17.874 2.943 -9.179 1.00 1.31 60 GLN A C 8
ATOM 17297 O O . GLN A 1 60 ? 18.685 2.415 -8.417 1.00 1.42 60 GLN A O 8
ATOM 17311 N N . PRO A 1 61 ? 18.159 3.176 -10.476 1.00 1.63 61 PRO A N 8
ATOM 17312 C CA . PRO A 1 61 ? 19.437 2.802 -11.104 1.00 2.01 61 PRO A CA 8
ATOM 17313 C C . PRO A 1 61 ? 20.602 3.692 -10.661 1.00 2.08 61 PRO A C 8
ATOM 17314 O O . PRO A 1 61 ? 21.529 3.949 -11.430 1.00 2.36 61 PRO A O 8
ATOM 17325 N N . SER A 1 62 ? 20.565 4.128 -9.412 1.00 2.35 62 SER A N 8
ATOM 17326 C CA . SER A 1 62 ? 21.597 4.990 -8.861 1.00 2.77 62 SER A CA 8
ATOM 17327 C C . SER A 1 62 ? 22.697 4.141 -8.225 1.00 3.39 62 SER A C 8
ATOM 17328 O O . SER A 1 62 ? 23.419 4.595 -7.334 1.00 4.06 62 SER A O 8
ATOM 17336 N N . SER A 1 63 ? 22.824 2.912 -8.716 1.00 3.76 63 SER A N 8
ATOM 17337 C CA . SER A 1 63 ? 23.777 1.950 -8.183 1.00 4.80 63 SER A CA 8
ATOM 17338 C C . SER A 1 63 ? 25.215 2.453 -8.302 1.00 5.45 63 SER A C 8
ATOM 17339 O O . SER A 1 63 ? 25.680 2.819 -9.386 1.00 5.86 63 SER A O 8
ATOM 17347 N N . GLN A 1 64 ? 25.905 2.475 -7.173 1.00 5.91 64 GLN A N 8
ATOM 17348 C CA . GLN A 1 64 ? 27.297 2.891 -7.115 1.00 6.83 64 GLN A CA 8
ATOM 17349 C C . GLN A 1 64 ? 28.131 1.771 -6.502 1.00 7.75 64 GLN A C 8
ATOM 17350 O O . GLN A 1 64 ? 27.827 0.589 -6.703 1.00 8.21 64 GLN A O 8
ATOM 17364 N N . GLY A 1 65 ? 29.180 2.126 -5.769 1.00 8.24 65 GLY A N 8
ATOM 17365 C CA . GLY A 1 65 ? 29.966 1.124 -5.073 1.00 9.27 65 GLY A CA 8
ATOM 17366 C C . GLY A 1 65 ? 29.236 0.574 -3.865 1.00 9.91 65 GLY A C 8
ATOM 17367 O O . GLY A 1 65 ? 29.534 0.940 -2.729 1.00 10.39 65 GLY A O 8
ATOM 17371 N N . GLY A 1 66 ? 28.265 -0.293 -4.115 1.00 10.11 66 GLY A N 8
ATOM 17372 C CA . GLY A 1 66 ? 27.460 -0.838 -3.045 1.00 10.90 66 GLY A CA 8
ATOM 17373 C C . GLY A 1 66 ? 26.379 0.132 -2.623 1.00 11.22 66 GLY A C 8
ATOM 17374 O O . GLY A 1 66 ? 25.629 0.636 -3.462 1.00 11.32 66 GLY A O 8
ATOM 17378 N N . SER A 1 67 ? 26.300 0.406 -1.330 1.00 11.60 67 SER A N 8
ATOM 17379 C CA . SER A 1 67 ? 25.353 1.380 -0.814 1.00 12.12 67 SER A CA 8
ATOM 17380 C C . SER A 1 67 ? 26.055 2.716 -0.578 1.00 12.78 67 SER A C 8
ATOM 17381 O O . SER A 1 67 ? 25.476 3.647 -0.012 1.00 13.15 67 SER A O 8
ATOM 17389 N N . LEU A 1 68 ? 27.301 2.805 -1.014 1.00 13.08 68 LEU A N 8
ATOM 17390 C CA . LEU A 1 68 ? 28.079 4.022 -0.858 1.00 13.85 68 LEU A CA 8
ATOM 17391 C C . LEU A 1 68 ? 27.732 5.010 -1.966 1.00 14.29 68 LEU A C 8
ATOM 17392 O O . LEU A 1 68 ? 27.331 4.611 -3.059 1.00 14.49 68 LEU A O 8
ATOM 17408 N N . LEU A 1 69 ? 27.886 6.295 -1.684 1.00 14.58 69 LEU A N 8
ATOM 17409 C CA . LEU A 1 69 ? 27.503 7.334 -2.632 1.00 15.13 69 LEU A CA 8
ATOM 17410 C C . LEU A 1 69 ? 28.697 8.215 -2.972 1.00 15.66 69 LEU A C 8
ATOM 17411 O O . LEU A 1 69 ? 28.560 9.244 -3.640 1.00 15.98 69 LEU A O 8
ATOM 17427 N N . ALA A 1 70 ? 29.869 7.797 -2.519 1.00 15.87 70 ALA A N 8
ATOM 17428 C CA . ALA A 1 70 ? 31.090 8.564 -2.716 1.00 16.47 70 ALA A CA 8
ATOM 17429 C C . ALA A 1 70 ? 31.683 8.333 -4.101 1.00 16.76 70 ALA A C 8
ATOM 17430 O O . ALA A 1 70 ? 31.759 7.197 -4.575 1.00 16.70 70 ALA A O 8
ATOM 17437 N N . PRO A 1 71 ? 32.112 9.416 -4.767 1.00 17.21 71 PRO A N 8
ATOM 17438 C CA . PRO A 1 71 ? 32.818 9.344 -6.038 1.00 17.64 71 PRO A CA 8
ATOM 17439 C C . PRO A 1 71 ? 34.269 8.953 -5.805 1.00 18.20 71 PRO A C 8
ATOM 17440 O O . PRO A 1 71 ? 35.134 9.800 -5.567 1.00 18.72 71 PRO A O 8
ATOM 17451 N N . VAL A 1 72 ? 34.518 7.660 -5.821 1.00 18.18 72 VAL A N 8
ATOM 17452 C CA . VAL A 1 72 ? 35.819 7.136 -5.463 1.00 18.79 72 VAL A CA 8
ATOM 17453 C C . VAL A 1 72 ? 36.579 6.667 -6.704 1.00 19.11 72 VAL A C 8
ATOM 17454 O O . VAL A 1 72 ? 35.998 6.066 -7.614 1.00 19.16 72 VAL A O 8
ATOM 17467 N N . ALA A 1 73 ? 37.872 6.977 -6.745 1.00 19.45 73 ALA A N 8
ATOM 17468 C CA . ALA A 1 73 ? 38.705 6.666 -7.899 1.00 19.89 73 ALA A CA 8
ATOM 17469 C C . ALA A 1 73 ? 38.948 5.165 -8.020 1.00 20.36 73 ALA A C 8
ATOM 17470 O O . ALA A 1 73 ? 38.456 4.521 -8.950 1.00 20.52 73 ALA A O 8
ATOM 17477 N N . ARG A 1 74 ? 39.698 4.612 -7.072 1.00 20.70 74 ARG A N 8
ATOM 17478 C CA . ARG A 1 74 ? 40.025 3.191 -7.079 1.00 21.28 74 ARG A CA 8
ATOM 17479 C C . ARG A 1 74 ? 40.680 2.800 -5.756 1.00 21.56 74 ARG A C 8
ATOM 17480 O O . ARG A 1 74 ? 41.783 2.251 -5.717 1.00 22.00 74 ARG A O 8
ATOM 17501 N N . ASN A 1 75 ? 39.991 3.095 -4.669 1.00 21.40 75 ASN A N 8
ATOM 17502 C CA . ASN A 1 75 ? 40.491 2.794 -3.337 1.00 21.77 75 ASN A CA 8
ATOM 17503 C C . ASN A 1 75 ? 39.343 2.523 -2.382 1.00 22.10 75 ASN A C 8
ATOM 17504 O O . ASN A 1 75 ? 38.424 3.326 -2.252 1.00 22.18 75 ASN A O 8
ATOM 17515 N N . GLY A 1 76 ? 39.408 1.375 -1.729 1.00 22.40 76 GLY A N 8
ATOM 17516 C CA . GLY A 1 76 ? 38.359 0.960 -0.823 1.00 22.84 76 GLY A CA 8
ATOM 17517 C C . GLY A 1 76 ? 38.173 1.909 0.345 1.00 23.17 76 GLY A C 8
ATOM 17518 O O . GLY A 1 76 ? 37.040 2.222 0.725 1.00 22.82 76 GLY A O 8
ATOM 17522 N N . ARG A 1 77 ? 39.283 2.365 0.913 1.00 23.94 77 ARG A N 8
ATOM 17523 C CA . ARG A 1 77 ? 39.245 3.280 2.044 1.00 24.42 77 ARG A CA 8
ATOM 17524 C C . ARG A 1 77 ? 40.598 3.968 2.235 1.00 24.95 77 ARG A C 8
ATOM 17525 O O . ARG A 1 77 ? 41.448 3.492 2.991 1.00 25.38 77 ARG A O 8
ATOM 17546 N N . LEU A 1 78 ? 40.785 5.077 1.528 1.00 25.00 78 LEU A N 8
ATOM 17547 C CA . LEU A 1 78 ? 41.993 5.890 1.642 1.00 25.59 78 LEU A CA 8
ATOM 17548 C C . LEU A 1 78 ? 41.699 7.319 1.199 1.00 25.89 78 LEU A C 8
ATOM 17549 O O . LEU A 1 78 ? 42.311 7.779 0.211 1.00 26.21 78 LEU A O 8
ATOM 17566 N N . GLY B 1 1 ? -26.619 1.944 -10.363 1.00 14.86 1 GLY B N 8
ATOM 17567 C CA . GLY B 1 1 ? -26.591 1.653 -8.909 1.00 14.51 1 GLY B CA 8
ATOM 17568 C C . GLY B 1 1 ? -26.309 2.894 -8.085 1.00 13.80 1 GLY B C 8
ATOM 17569 O O . GLY B 1 1 ? -25.819 3.890 -8.616 1.00 13.50 1 GLY B O 8
ATOM 17575 N N . PRO B 1 2 ? -26.614 2.860 -6.776 1.00 13.67 2 PRO B N 8
ATOM 17576 C CA . PRO B 1 2 ? -26.429 4.012 -5.883 1.00 13.18 2 PRO B CA 8
ATOM 17577 C C . PRO B 1 2 ? -24.967 4.438 -5.767 1.00 12.84 2 PRO B C 8
ATOM 17578 O O . PRO B 1 2 ? -24.063 3.605 -5.857 1.00 13.20 2 PRO B O 8
ATOM 17589 N N . LEU B 1 3 ? -24.759 5.743 -5.575 1.00 12.32 3 LEU B N 8
ATOM 17590 C CA . LEU B 1 3 ? -23.425 6.338 -5.449 1.00 12.14 3 LEU B CA 8
ATOM 17591 C C . LEU B 1 3 ? -22.641 6.231 -6.752 1.00 11.47 3 LEU B C 8
ATOM 17592 O O . LEU B 1 3 ? -22.620 7.167 -7.552 1.00 11.48 3 LEU B O 8
ATOM 17608 N N . GLY B 1 4 ? -22.014 5.086 -6.965 1.00 11.08 4 GLY B N 8
ATOM 17609 C CA . GLY B 1 4 ? -21.181 4.903 -8.129 1.00 10.64 4 GLY B CA 8
ATOM 17610 C C . GLY B 1 4 ? -19.777 4.489 -7.752 1.00 9.87 4 GLY B C 8
ATOM 17611 O O . GLY B 1 4 ? -19.461 3.301 -7.754 1.00 9.79 4 GLY B O 8
ATOM 17615 N N . SER B 1 5 ? -18.946 5.473 -7.403 1.00 9.53 5 SER B N 8
ATOM 17616 C CA . SER B 1 5 ? -17.553 5.227 -7.037 1.00 9.04 5 SER B CA 8
ATOM 17617 C C . SER B 1 5 ? -16.824 4.542 -8.195 1.00 8.12 5 SER B C 8
ATOM 17618 O O . SER B 1 5 ? -16.008 3.641 -7.985 1.00 7.94 5 SER B O 8
ATOM 17626 N N . SER B 1 6 ? -17.130 5.000 -9.412 1.00 7.78 6 SER B N 8
ATOM 17627 C CA . SER B 1 6 ? -16.638 4.393 -10.652 1.00 7.11 6 SER B CA 8
ATOM 17628 C C . SER B 1 6 ? -17.286 3.024 -10.892 1.00 6.30 6 SER B C 8
ATOM 17629 O O . SER B 1 6 ? -17.871 2.785 -11.952 1.00 6.44 6 SER B O 8
ATOM 17637 N N . ALA B 1 7 ? -17.193 2.138 -9.905 1.00 5.78 7 ALA B N 8
ATOM 17638 C CA . ALA B 1 7 ? -17.788 0.814 -9.993 1.00 5.35 7 ALA B CA 8
ATOM 17639 C C . ALA B 1 7 ? -18.193 0.318 -8.610 1.00 4.62 7 ALA B C 8
ATOM 17640 O O . ALA B 1 7 ? -17.339 0.078 -7.752 1.00 4.08 7 ALA B O 8
ATOM 17647 N N . GLY B 1 8 ? -19.495 0.168 -8.403 1.00 4.66 8 GLY B N 8
ATOM 17648 C CA . GLY B 1 8 ? -20.016 -0.261 -7.118 1.00 4.09 8 GLY B CA 8
ATOM 17649 C C . GLY B 1 8 ? -19.509 -1.629 -6.701 1.00 4.04 8 GLY B C 8
ATOM 17650 O O . GLY B 1 8 ? -19.156 -1.836 -5.540 1.00 3.54 8 GLY B O 8
ATOM 17654 N N . ALA B 1 9 ? -19.456 -2.557 -7.650 1.00 4.69 9 ALA B N 8
ATOM 17655 C CA . ALA B 1 9 ? -18.989 -3.910 -7.369 1.00 4.91 9 ALA B CA 8
ATOM 17656 C C . ALA B 1 9 ? -17.530 -3.899 -6.932 1.00 4.50 9 ALA B C 8
ATOM 17657 O O . ALA B 1 9 ? -17.140 -4.629 -6.020 1.00 4.40 9 ALA B O 8
ATOM 17664 N N . LEU B 1 10 ? -16.733 -3.047 -7.575 1.00 4.38 10 LEU B N 8
ATOM 17665 C CA . LEU B 1 10 ? -15.318 -2.918 -7.250 1.00 3.97 10 LEU B CA 8
ATOM 17666 C C . LEU B 1 10 ? -15.142 -2.472 -5.804 1.00 3.17 10 LEU B C 8
ATOM 17667 O O . LEU B 1 10 ? -14.370 -3.069 -5.047 1.00 2.96 10 LEU B O 8
ATOM 17683 N N . LEU B 1 11 ? -15.893 -1.451 -5.422 1.00 2.86 11 LEU B N 8
ATOM 17684 C CA . LEU B 1 11 ? -15.857 -0.935 -4.063 1.00 2.18 11 LEU B CA 8
ATOM 17685 C C . LEU B 1 11 ? -16.377 -1.995 -3.098 1.00 2.26 11 LEU B C 8
ATOM 17686 O O . LEU B 1 11 ? -15.783 -2.242 -2.048 1.00 2.13 11 LEU B O 8
ATOM 17702 N N . ALA B 1 12 ? -17.465 -2.647 -3.488 1.00 2.76 12 ALA B N 8
ATOM 17703 C CA . ALA B 1 12 ? -18.113 -3.643 -2.647 1.00 3.14 12 ALA B CA 8
ATOM 17704 C C . ALA B 1 12 ? -17.187 -4.810 -2.312 1.00 3.58 12 ALA B C 8
ATOM 17705 O O . ALA B 1 12 ? -17.035 -5.162 -1.142 1.00 3.74 12 ALA B O 8
ATOM 17712 N N . HIS B 1 13 ? -16.565 -5.417 -3.321 1.00 3.94 13 HIS B N 8
ATOM 17713 C CA . HIS B 1 13 ? -15.734 -6.593 -3.075 1.00 4.46 13 HIS B CA 8
ATOM 17714 C C . HIS B 1 13 ? -14.429 -6.204 -2.380 1.00 4.06 13 HIS B C 8
ATOM 17715 O O . HIS B 1 13 ? -13.867 -6.995 -1.629 1.00 4.48 13 HIS B O 8
ATOM 17730 N N . ALA B 1 14 ? -13.960 -4.980 -2.609 1.00 3.33 14 ALA B N 8
ATOM 17731 C CA . ALA B 1 14 ? -12.770 -4.490 -1.922 1.00 2.95 14 ALA B CA 8
ATOM 17732 C C . ALA B 1 14 ? -13.068 -4.287 -0.440 1.00 2.97 14 ALA B C 8
ATOM 17733 O O . ALA B 1 14 ? -12.276 -4.662 0.428 1.00 3.30 14 ALA B O 8
ATOM 17740 N N . ALA B 1 15 ? -14.231 -3.703 -0.165 1.00 2.80 15 ALA B N 8
ATOM 17741 C CA . ALA B 1 15 ? -14.691 -3.496 1.201 1.00 3.07 15 ALA B CA 8
ATOM 17742 C C . ALA B 1 15 ? -14.988 -4.828 1.880 1.00 3.91 15 ALA B C 8
ATOM 17743 O O . ALA B 1 15 ? -14.780 -4.981 3.082 1.00 4.37 15 ALA B O 8
ATOM 17750 N N . SER B 1 16 ? -15.465 -5.788 1.097 1.00 4.22 16 SER B N 8
ATOM 17751 C CA . SER B 1 16 ? -15.779 -7.116 1.605 1.00 5.05 16 SER B CA 8
ATOM 17752 C C . SER B 1 16 ? -14.499 -7.841 2.022 1.00 5.46 16 SER B C 8
ATOM 17753 O O . SER B 1 16 ? -14.494 -8.611 2.984 1.00 6.10 16 SER B O 8
ATOM 17761 N N . LEU B 1 17 ? -13.414 -7.588 1.296 1.00 5.11 17 LEU B N 8
ATOM 17762 C CA . LEU B 1 17 ? -12.122 -8.176 1.632 1.00 5.45 17 LEU B CA 8
ATOM 17763 C C . LEU B 1 17 ? -11.512 -7.467 2.830 1.00 5.30 17 LEU B C 8
ATOM 17764 O O . LEU B 1 17 ? -10.694 -8.036 3.546 1.00 5.77 17 LEU B O 8
ATOM 17780 N N . GLY B 1 18 ? -11.919 -6.222 3.040 1.00 4.72 18 GLY B N 8
ATOM 17781 C CA . GLY B 1 18 ? -11.413 -5.456 4.159 1.00 4.73 18 GLY B CA 8
ATOM 17782 C C . GLY B 1 18 ? -10.152 -4.697 3.814 1.00 4.26 18 GLY B C 8
ATOM 17783 O O . GLY B 1 18 ? -9.314 -4.447 4.682 1.00 4.55 18 GLY B O 8
ATOM 17787 N N . VAL B 1 19 ? -10.009 -4.340 2.543 1.00 3.60 19 VAL B N 8
ATOM 17788 C CA . VAL B 1 19 ? -8.865 -3.560 2.092 1.00 3.07 19 VAL B CA 8
ATOM 17789 C C . VAL B 1 19 ? -8.998 -2.125 2.594 1.00 2.71 19 VAL B C 8
ATOM 17790 O O . VAL B 1 19 ? -10.069 -1.529 2.503 1.00 2.39 19 VAL B O 8
ATOM 17803 N N . ARG B 1 20 ? -7.925 -1.588 3.157 1.00 2.95 20 ARG B N 8
ATOM 17804 C CA . ARG B 1 20 ? -7.948 -0.240 3.711 1.00 3.09 20 ARG B CA 8
ATOM 17805 C C . ARG B 1 20 ? -6.764 0.580 3.203 1.00 2.88 20 ARG B C 8
ATOM 17806 O O . ARG B 1 20 ? -5.627 0.105 3.201 1.00 2.99 20 ARG B O 8
ATOM 17827 N N . LEU B 1 21 ? -7.037 1.803 2.762 1.00 2.77 21 LEU B N 8
ATOM 17828 C CA . LEU B 1 21 ? -5.990 2.735 2.362 1.00 2.92 21 LEU B CA 8
ATOM 17829 C C . LEU B 1 21 ? -6.311 4.126 2.883 1.00 3.68 21 LEU B C 8
ATOM 17830 O O . LEU B 1 21 ? -7.407 4.638 2.662 1.00 3.80 21 LEU B O 8
ATOM 17846 N N . TRP B 1 22 ? -5.362 4.730 3.578 1.00 4.27 22 TRP B N 8
ATOM 17847 C CA . TRP B 1 22 ? -5.545 6.081 4.086 1.00 5.07 22 TRP B CA 8
ATOM 17848 C C . TRP B 1 22 ? -4.215 6.821 4.114 1.00 5.46 22 TRP B C 8
ATOM 17849 O O . TRP B 1 22 ? -3.180 6.247 4.442 1.00 5.34 22 TRP B O 8
ATOM 17870 N N . VAL B 1 23 ? -4.246 8.090 3.747 1.00 5.98 23 VAL B N 8
ATOM 17871 C CA . VAL B 1 23 ? -3.038 8.898 3.741 1.00 6.42 23 VAL B CA 8
ATOM 17872 C C . VAL B 1 23 ? -2.693 9.351 5.159 1.00 7.21 23 VAL B C 8
ATOM 17873 O O . VAL B 1 23 ? -3.551 9.832 5.901 1.00 7.74 23 VAL B O 8
ATOM 17886 N N . GLU B 1 24 ? -1.442 9.153 5.540 1.00 7.30 24 GLU B N 8
ATOM 17887 C CA . GLU B 1 24 ? -0.978 9.523 6.865 1.00 8.08 24 GLU B CA 8
ATOM 17888 C C . GLU B 1 24 ? 0.328 10.296 6.753 1.00 8.45 24 GLU B C 8
ATOM 17889 O O . GLU B 1 24 ? 1.396 9.718 6.531 1.00 8.09 24 GLU B O 8
ATOM 17901 N N . GLY B 1 25 ? 0.231 11.612 6.867 1.00 9.20 25 GLY B N 8
ATOM 17902 C CA . GLY B 1 25 ? 1.394 12.454 6.705 1.00 9.66 25 GLY B CA 8
ATOM 17903 C C . GLY B 1 25 ? 1.864 12.474 5.267 1.00 9.29 25 GLY B C 8
ATOM 17904 O O . GLY B 1 25 ? 1.188 13.015 4.393 1.00 9.46 25 GLY B O 8
ATOM 17908 N N . GLU B 1 26 ? 3.011 11.865 5.018 1.00 8.83 26 GLU B N 8
ATOM 17909 C CA . GLU B 1 26 ? 3.554 11.790 3.671 1.00 8.54 26 GLU B CA 8
ATOM 17910 C C . GLU B 1 26 ? 3.372 10.394 3.083 1.00 7.58 26 GLU B C 8
ATOM 17911 O O . GLU B 1 26 ? 3.563 10.187 1.885 1.00 7.39 26 GLU B O 8
ATOM 17923 N N . ARG B 1 27 ? 2.996 9.439 3.924 1.00 7.08 27 ARG B N 8
ATOM 17924 C CA . ARG B 1 27 ? 2.937 8.047 3.498 1.00 6.17 27 ARG B CA 8
ATOM 17925 C C . ARG B 1 27 ? 1.503 7.525 3.527 1.00 5.81 27 ARG B C 8
ATOM 17926 O O . ARG B 1 27 ? 0.832 7.567 4.557 1.00 6.17 27 ARG B O 8
ATOM 17947 N N . LEU B 1 28 ? 1.039 7.036 2.384 1.00 5.18 28 LEU B N 8
ATOM 17948 C CA . LEU B 1 28 ? -0.275 6.417 2.290 1.00 4.75 28 LEU B CA 8
ATOM 17949 C C . LEU B 1 28 ? -0.228 5.032 2.930 1.00 4.35 28 LEU B C 8
ATOM 17950 O O . LEU B 1 28 ? 0.479 4.144 2.454 1.00 3.95 28 LEU B O 8
ATOM 17966 N N . ARG B 1 29 ? -0.965 4.858 4.016 1.00 4.62 29 ARG B N 8
ATOM 17967 C CA . ARG B 1 29 ? -0.946 3.606 4.759 1.00 4.54 29 ARG B CA 8
ATOM 17968 C C . ARG B 1 29 ? -1.829 2.576 4.067 1.00 3.87 29 ARG B C 8
ATOM 17969 O O . ARG B 1 29 ? -2.916 2.900 3.591 1.00 3.74 29 ARG B O 8
ATOM 17990 N N . PHE B 1 30 ? -1.357 1.342 4.023 1.00 3.54 30 PHE B N 8
ATOM 17991 C CA . PHE B 1 30 ? -2.069 0.275 3.340 1.00 3.01 30 PHE B CA 8
ATOM 17992 C C . PHE B 1 30 ? -2.358 -0.854 4.324 1.00 3.62 30 PHE B C 8
ATOM 17993 O O . PHE B 1 30 ? -1.482 -1.254 5.093 1.00 4.16 30 PHE B O 8
ATOM 18010 N N . GLN B 1 31 ? -3.590 -1.338 4.319 1.00 3.62 31 GLN B N 8
ATOM 18011 C CA . GLN B 1 31 ? -3.984 -2.463 5.156 1.00 4.28 31 GLN B CA 8
ATOM 18012 C C . GLN B 1 31 ? -4.699 -3.507 4.307 1.00 4.09 31 GLN B C 8
ATOM 18013 O O . GLN B 1 31 ? -5.797 -3.263 3.798 1.00 3.68 31 GLN B O 8
ATOM 18027 N N . ALA B 1 32 ? -4.071 -4.662 4.140 1.00 4.50 32 ALA B N 8
ATOM 18028 C CA . ALA B 1 32 ? -4.641 -5.721 3.323 1.00 4.62 32 ALA B CA 8
ATOM 18029 C C . ALA B 1 32 ? -4.439 -7.083 3.971 1.00 5.46 32 ALA B C 8
ATOM 18030 O O . ALA B 1 32 ? -3.350 -7.396 4.454 1.00 5.75 32 ALA B O 8
ATOM 18037 N N . PRO B 1 33 ? -5.506 -7.894 4.021 1.00 5.89 33 PRO B N 8
ATOM 18038 C CA . PRO B 1 33 ? -5.436 -9.281 4.497 1.00 6.71 33 PRO B CA 8
ATOM 18039 C C . PRO B 1 33 ? -4.534 -10.146 3.613 1.00 6.87 33 PRO B C 8
ATOM 18040 O O . PRO B 1 33 ? -4.356 -9.869 2.422 1.00 6.45 33 PRO B O 8
ATOM 18051 N N . PRO B 1 34 ? -3.954 -11.212 4.182 1.00 7.55 34 PRO B N 8
ATOM 18052 C CA . PRO B 1 34 ? -3.032 -12.086 3.454 1.00 7.81 34 PRO B CA 8
ATOM 18053 C C . PRO B 1 34 ? -3.703 -12.811 2.286 1.00 8.02 34 PRO B C 8
ATOM 18054 O O . PRO B 1 34 ? -4.719 -13.487 2.454 1.00 8.45 34 PRO B O 8
ATOM 18065 N N . GLY B 1 35 ? -3.145 -12.636 1.094 1.00 7.75 35 GLY B N 8
ATOM 18066 C CA . GLY B 1 35 ? -3.626 -13.368 -0.060 1.00 8.09 35 GLY B CA 8
ATOM 18067 C C . GLY B 1 35 ? -4.432 -12.518 -1.020 1.00 7.59 35 GLY B C 8
ATOM 18068 O O . GLY B 1 35 ? -4.326 -12.682 -2.231 1.00 7.78 35 GLY B O 8
ATOM 18072 N N . VAL B 1 36 ? -5.222 -11.593 -0.485 1.00 7.00 36 VAL B N 8
ATOM 18073 C CA . VAL B 1 36 ? -6.125 -10.797 -1.315 1.00 6.54 36 VAL B CA 8
ATOM 18074 C C . VAL B 1 36 ? -5.394 -9.665 -2.033 1.00 5.96 36 VAL B C 8
ATOM 18075 O O . VAL B 1 36 ? -5.955 -9.026 -2.916 1.00 5.81 36 VAL B O 8
ATOM 18088 N N . MET B 1 37 ? -4.140 -9.437 -1.666 1.00 5.73 37 MET B N 8
ATOM 18089 C CA . MET B 1 37 ? -3.357 -8.328 -2.214 1.00 5.13 37 MET B CA 8
ATOM 18090 C C . MET B 1 37 ? -2.738 -8.697 -3.569 1.00 5.49 37 MET B C 8
ATOM 18091 O O . MET B 1 37 ? -1.761 -8.087 -4.004 1.00 5.20 37 MET B O 8
ATOM 18105 N N . THR B 1 38 ? -3.296 -9.713 -4.217 1.00 6.18 38 THR B N 8
ATOM 18106 C CA . THR B 1 38 ? -2.824 -10.142 -5.527 1.00 6.68 38 THR B CA 8
ATOM 18107 C C . THR B 1 38 ? -2.732 -8.959 -6.494 1.00 6.35 38 THR B C 8
ATOM 18108 O O . THR B 1 38 ? -3.549 -8.033 -6.434 1.00 5.90 38 THR B O 8
ATOM 18119 N N . PRO B 1 39 ? -1.728 -8.966 -7.389 1.00 6.65 39 PRO B N 8
ATOM 18120 C CA . PRO B 1 39 ? -1.520 -7.883 -8.362 1.00 6.53 39 PRO B CA 8
ATOM 18121 C C . PRO B 1 39 ? -2.777 -7.584 -9.173 1.00 6.66 39 PRO B C 8
ATOM 18122 O O . PRO B 1 39 ? -3.013 -6.446 -9.578 1.00 6.35 39 PRO B O 8
ATOM 18133 N N . GLU B 1 40 ? -3.588 -8.615 -9.390 1.00 7.16 40 GLU B N 8
ATOM 18134 C CA . GLU B 1 40 ? -4.851 -8.466 -10.092 1.00 7.32 40 GLU B CA 8
ATOM 18135 C C . GLU B 1 40 ? -5.767 -7.496 -9.348 1.00 6.59 40 GLU B C 8
ATOM 18136 O O . GLU B 1 40 ? -6.381 -6.621 -9.961 1.00 6.46 40 GLU B O 8
ATOM 18148 N N . LEU B 1 41 ? -5.833 -7.631 -8.022 1.00 6.17 41 LEU B N 8
ATOM 18149 C CA . LEU B 1 41 ? -6.687 -6.771 -7.213 1.00 5.47 41 LEU B CA 8
ATOM 18150 C C . LEU B 1 41 ? -6.241 -5.322 -7.335 1.00 4.86 41 LEU B C 8
ATOM 18151 O O . LEU B 1 41 ? -7.060 -4.430 -7.534 1.00 4.46 41 LEU B O 8
ATOM 18167 N N . GLN B 1 42 ? -4.934 -5.099 -7.224 1.00 4.84 42 GLN B N 8
ATOM 18168 C CA . GLN B 1 42 ? -4.379 -3.753 -7.330 1.00 4.35 42 GLN B CA 8
ATOM 18169 C C . GLN B 1 42 ? -4.668 -3.166 -8.709 1.00 4.69 42 GLN B C 8
ATOM 18170 O O . GLN B 1 42 ? -4.956 -1.972 -8.835 1.00 4.37 42 GLN B O 8
ATOM 18184 N N . SER B 1 43 ? -4.606 -4.007 -9.732 1.00 5.44 43 SER B N 8
ATOM 18185 C CA . SER B 1 43 ? -4.926 -3.588 -11.087 1.00 5.93 43 SER B CA 8
ATOM 18186 C C . SER B 1 43 ? -6.391 -3.155 -11.178 1.00 5.79 43 SER B C 8
ATOM 18187 O O . SER B 1 43 ? -6.729 -2.218 -11.906 1.00 5.94 43 SER B O 8
ATOM 18195 N N . ARG B 1 44 ? -7.251 -3.830 -10.422 1.00 5.57 44 ARG B N 8
ATOM 18196 C CA . ARG B 1 44 ? -8.674 -3.512 -10.402 1.00 5.41 44 ARG B CA 8
ATOM 18197 C C . ARG B 1 44 ? -8.942 -2.272 -9.554 1.00 4.69 44 ARG B C 8
ATOM 18198 O O . ARG B 1 44 ? -9.766 -1.435 -9.916 1.00 4.71 44 ARG B O 8
ATOM 18219 N N . LEU B 1 45 ? -8.242 -2.164 -8.426 1.00 4.13 45 LEU B N 8
ATOM 18220 C CA . LEU B 1 45 ? -8.305 -0.967 -7.588 1.00 3.49 45 LEU B CA 8
ATOM 18221 C C . LEU B 1 45 ? -7.919 0.257 -8.413 1.00 3.91 45 LEU B C 8
ATOM 18222 O O . LEU B 1 45 ? -8.429 1.355 -8.208 1.00 3.85 45 LEU B O 8
ATOM 18238 N N . GLY B 1 46 ? -6.967 0.052 -9.316 1.00 4.49 46 GLY B N 8
ATOM 18239 C CA . GLY B 1 46 ? -6.560 1.087 -10.241 1.00 5.11 46 GLY B CA 8
ATOM 18240 C C . GLY B 1 46 ? -5.528 2.014 -9.643 1.00 4.95 46 GLY B C 8
ATOM 18241 O O . GLY B 1 46 ? -4.763 2.654 -10.364 1.00 5.58 46 GLY B O 8
ATOM 18245 N N . GLY B 1 47 ? -5.497 2.073 -8.318 1.00 4.20 47 GLY B N 8
ATOM 18246 C CA . GLY B 1 47 ? -4.561 2.937 -7.630 1.00 4.08 47 GLY B CA 8
ATOM 18247 C C . GLY B 1 47 ? -4.924 4.398 -7.785 1.00 4.27 47 GLY B C 8
ATOM 18248 O O . GLY B 1 47 ? -4.095 5.277 -7.551 1.00 4.50 47 GLY B O 8
ATOM 18252 N N . ALA B 1 48 ? -6.164 4.652 -8.178 1.00 4.37 48 ALA B N 8
ATOM 18253 C CA . ALA B 1 48 ? -6.642 6.010 -8.376 1.00 4.85 48 ALA B CA 8
ATOM 18254 C C . ALA B 1 48 ? -7.024 6.633 -7.041 1.00 4.49 48 ALA B C 8
ATOM 18255 O O . ALA B 1 48 ? -7.458 5.931 -6.125 1.00 3.88 48 ALA B O 8
ATOM 18262 N N . ARG B 1 49 ? -6.884 7.948 -6.936 1.00 5.02 49 ARG B N 8
ATOM 18263 C CA . ARG B 1 49 ? -7.139 8.635 -5.678 1.00 4.98 49 ARG B CA 8
ATOM 18264 C C . ARG B 1 49 ? -8.623 8.606 -5.325 1.00 5.00 49 ARG B C 8
ATOM 18265 O O . ARG B 1 49 ? -8.986 8.241 -4.214 1.00 4.59 49 ARG B O 8
ATOM 18286 N N . HIS B 1 50 ? -9.478 8.960 -6.281 1.00 5.53 50 HIS B N 8
ATOM 18287 C CA . HIS B 1 50 ? -10.919 9.003 -6.030 1.00 5.65 50 HIS B CA 8
ATOM 18288 C C . HIS B 1 50 ? -11.465 7.637 -5.614 1.00 4.90 50 HIS B C 8
ATOM 18289 O O . HIS B 1 50 ? -12.346 7.555 -4.755 1.00 4.73 50 HIS B O 8
ATOM 18304 N N . GLU B 1 51 ? -10.927 6.574 -6.200 1.00 4.52 51 GLU B N 8
ATOM 18305 C CA . GLU B 1 51 ? -11.330 5.220 -5.830 1.00 3.87 51 GLU B CA 8
ATOM 18306 C C . GLU B 1 51 ? -10.954 4.922 -4.385 1.00 3.13 51 GLU B C 8
ATOM 18307 O O . GLU B 1 51 ? -11.770 4.433 -3.603 1.00 2.72 51 GLU B O 8
ATOM 18319 N N . LEU B 1 52 ? -9.721 5.250 -4.029 1.00 3.04 52 LEU B N 8
ATOM 18320 C CA . LEU B 1 52 ? -9.200 4.928 -2.711 1.00 2.56 52 LEU B CA 8
ATOM 18321 C C . LEU B 1 52 ? -9.769 5.854 -1.640 1.00 3.06 52 LEU B C 8
ATOM 18322 O O . LEU B 1 52 ? -9.833 5.481 -0.473 1.00 2.94 52 LEU B O 8
ATOM 18338 N N . ILE B 1 53 ? -10.192 7.050 -2.032 1.00 3.78 53 ILE B N 8
ATOM 18339 C CA . ILE B 1 53 ? -10.851 7.955 -1.098 1.00 4.35 53 ILE B CA 8
ATOM 18340 C C . ILE B 1 53 ? -12.198 7.374 -0.672 1.00 4.05 53 ILE B C 8
ATOM 18341 O O . ILE B 1 53 ? -12.577 7.452 0.496 1.00 4.19 53 ILE B O 8
ATOM 18357 N N . ALA B 1 54 ? -12.910 6.770 -1.618 1.00 3.73 54 ALA B N 8
ATOM 18358 C CA . ALA B 1 54 ? -14.158 6.086 -1.305 1.00 3.39 54 ALA B CA 8
ATOM 18359 C C . ALA B 1 54 ? -13.882 4.847 -0.460 1.00 2.66 54 ALA B C 8
ATOM 18360 O O . ALA B 1 54 ? -14.623 4.534 0.479 1.00 2.59 54 ALA B O 8
ATOM 18367 N N . LEU B 1 55 ? -12.798 4.164 -0.796 1.00 2.23 55 LEU B N 8
ATOM 18368 C CA . LEU B 1 55 ? -12.352 2.992 -0.057 1.00 1.71 55 LEU B CA 8
ATOM 18369 C C . LEU B 1 55 ? -11.980 3.386 1.377 1.00 2.33 55 LEU B C 8
ATOM 18370 O O . LEU B 1 55 ? -12.187 2.627 2.316 1.00 2.46 55 LEU B O 8
ATOM 18386 N N . LEU B 1 56 ? -11.430 4.580 1.531 1.00 2.95 56 LEU B N 8
ATOM 18387 C CA . LEU B 1 56 ? -11.137 5.135 2.846 1.00 3.69 56 LEU B CA 8
ATOM 18388 C C . LEU B 1 56 ? -12.424 5.566 3.542 1.00 4.03 56 LEU B C 8
ATOM 18389 O O . LEU B 1 56 ? -12.584 5.383 4.749 1.00 4.45 56 LEU B O 8
ATOM 18405 N N . ARG B 1 57 ? -13.341 6.128 2.766 1.00 3.93 57 ARG B N 8
ATOM 18406 C CA . ARG B 1 57 ? -14.601 6.641 3.287 1.00 4.27 57 ARG B CA 8
ATOM 18407 C C . ARG B 1 57 ? -15.397 5.562 4.028 1.00 3.92 57 ARG B C 8
ATOM 18408 O O . ARG B 1 57 ? -16.148 5.872 4.953 1.00 4.30 57 ARG B O 8
ATOM 18429 N N . GLN B 1 58 ? -15.221 4.296 3.640 1.00 3.27 58 GLN B N 8
ATOM 18430 C CA . GLN B 1 58 ? -15.907 3.195 4.327 1.00 3.16 58 GLN B CA 8
ATOM 18431 C C . GLN B 1 58 ? -15.499 3.133 5.805 1.00 3.92 58 GLN B C 8
ATOM 18432 O O . GLN B 1 58 ? -16.260 2.657 6.645 1.00 4.23 58 GLN B O 8
ATOM 18446 N N . LEU B 1 59 ? -14.302 3.624 6.107 1.00 4.30 59 LEU B N 8
ATOM 18447 C CA . LEU B 1 59 ? -13.763 3.573 7.461 1.00 5.09 59 LEU B CA 8
ATOM 18448 C C . LEU B 1 59 ? -14.177 4.798 8.260 1.00 5.75 59 LEU B C 8
ATOM 18449 O O . LEU B 1 59 ? -13.930 4.880 9.462 1.00 6.46 59 LEU B O 8
ATOM 18465 N N . GLN B 1 60 ? -14.802 5.752 7.592 1.00 5.62 60 GLN B N 8
ATOM 18466 C CA . GLN B 1 60 ? -15.210 6.989 8.235 1.00 6.33 60 GLN B CA 8
ATOM 18467 C C . GLN B 1 60 ? -16.625 6.859 8.789 1.00 6.37 60 GLN B C 8
ATOM 18468 O O . GLN B 1 60 ? -17.534 6.399 8.093 1.00 5.90 60 GLN B O 8
ATOM 18482 N N . PRO B 1 61 ? -16.827 7.260 10.057 1.00 7.01 61 PRO B N 8
ATOM 18483 C CA . PRO B 1 61 ? -18.127 7.187 10.740 1.00 7.20 61 PRO B CA 8
ATOM 18484 C C . PRO B 1 61 ? -19.103 8.269 10.275 1.00 7.47 61 PRO B C 8
ATOM 18485 O O . PRO B 1 61 ? -19.972 8.709 11.030 1.00 7.61 61 PRO B O 8
ATOM 18496 N N . SER B 1 62 ? -18.976 8.667 9.017 1.00 7.73 62 SER B N 8
ATOM 18497 C CA . SER B 1 62 ? -19.845 9.674 8.425 1.00 8.18 62 SER B CA 8
ATOM 18498 C C . SER B 1 62 ? -21.083 8.999 7.835 1.00 8.53 62 SER B C 8
ATOM 18499 O O . SER B 1 62 ? -21.757 9.547 6.959 1.00 8.89 62 SER B O 8
ATOM 18507 N N . SER B 1 63 ? -21.379 7.807 8.341 1.00 8.68 63 SER B N 8
ATOM 18508 C CA . SER B 1 63 ? -22.491 7.004 7.864 1.00 9.25 63 SER B CA 8
ATOM 18509 C C . SER B 1 63 ? -23.816 7.744 8.026 1.00 9.52 63 SER B C 8
ATOM 18510 O O . SER B 1 63 ? -24.216 8.091 9.137 1.00 9.74 63 SER B O 8
ATOM 18518 N N . GLN B 1 64 ? -24.472 8.006 6.908 1.00 9.75 64 GLN B N 8
ATOM 18519 C CA . GLN B 1 64 ? -25.773 8.661 6.907 1.00 10.27 64 GLN B CA 8
ATOM 18520 C C . GLN B 1 64 ? -26.828 7.685 6.400 1.00 10.85 64 GLN B C 8
ATOM 18521 O O . GLN B 1 64 ? -26.730 6.479 6.644 1.00 11.21 64 GLN B O 8
ATOM 18535 N N . GLY B 1 65 ? -27.838 8.203 5.711 1.00 11.14 65 GLY B N 8
ATOM 18536 C CA . GLY B 1 65 ? -28.845 7.350 5.110 1.00 11.86 65 GLY B CA 8
ATOM 18537 C C . GLY B 1 65 ? -28.306 6.622 3.897 1.00 12.34 65 GLY B C 8
ATOM 18538 O O . GLY B 1 65 ? -28.519 7.047 2.760 1.00 12.71 65 GLY B O 8
ATOM 18542 N N . GLY B 1 66 ? -27.586 5.539 4.142 1.00 12.52 66 GLY B N 8
ATOM 18543 C CA . GLY B 1 66 ? -26.957 4.803 3.071 1.00 13.14 66 GLY B CA 8
ATOM 18544 C C . GLY B 1 66 ? -25.727 5.520 2.567 1.00 13.47 66 GLY B C 8
ATOM 18545 O O . GLY B 1 66 ? -24.836 5.858 3.344 1.00 13.61 66 GLY B O 8
ATOM 18549 N N . SER B 1 67 ? -25.685 5.779 1.272 1.00 13.77 67 SER B N 8
ATOM 18550 C CA . SER B 1 67 ? -24.575 6.504 0.682 1.00 14.24 67 SER B CA 8
ATOM 18551 C C . SER B 1 67 ? -25.001 7.931 0.346 1.00 14.84 67 SER B C 8
ATOM 18552 O O . SER B 1 67 ? -24.289 8.664 -0.345 1.00 15.17 67 SER B O 8
ATOM 18560 N N . LEU B 1 68 ? -26.169 8.319 0.844 1.00 15.11 68 LEU B N 8
ATOM 18561 C CA . LEU B 1 68 ? -26.697 9.654 0.608 1.00 15.82 68 LEU B CA 8
ATOM 18562 C C . LEU B 1 68 ? -26.167 10.611 1.665 1.00 16.33 68 LEU B C 8
ATOM 18563 O O . LEU B 1 68 ? -26.082 10.261 2.842 1.00 16.64 68 LEU B O 8
ATOM 18579 N N . LEU B 1 69 ? -25.812 11.816 1.244 1.00 16.55 69 LEU B N 8
ATOM 18580 C CA . LEU B 1 69 ? -25.216 12.789 2.149 1.00 17.14 69 LEU B CA 8
ATOM 18581 C C . LEU B 1 69 ? -26.237 13.842 2.566 1.00 17.67 69 LEU B C 8
ATOM 18582 O O . LEU B 1 69 ? -25.895 14.831 3.217 1.00 17.95 69 LEU B O 8
ATOM 18598 N N . ALA B 1 70 ? -27.490 13.630 2.181 1.00 17.91 70 ALA B N 8
ATOM 18599 C CA . ALA B 1 70 ? -28.574 14.506 2.602 1.00 18.49 70 ALA B CA 8
ATOM 18600 C C . ALA B 1 70 ? -28.836 14.327 4.092 1.00 18.78 70 ALA B C 8
ATOM 18601 O O . ALA B 1 70 ? -28.991 13.201 4.566 1.00 19.00 70 ALA B O 8
ATOM 18608 N N . PRO B 1 71 ? -28.867 15.435 4.851 1.00 18.92 71 PRO B N 8
ATOM 18609 C CA . PRO B 1 71 ? -29.020 15.396 6.307 1.00 19.33 71 PRO B CA 8
ATOM 18610 C C . PRO B 1 71 ? -30.290 14.674 6.744 1.00 19.89 71 PRO B C 8
ATOM 18611 O O . PRO B 1 71 ? -31.392 15.212 6.642 1.00 20.29 71 PRO B O 8
ATOM 18622 N N . VAL B 1 72 ? -30.130 13.446 7.208 1.00 20.01 72 VAL B N 8
ATOM 18623 C CA . VAL B 1 72 ? -31.248 12.671 7.718 1.00 20.65 72 VAL B CA 8
ATOM 18624 C C . VAL B 1 72 ? -31.484 12.985 9.194 1.00 20.93 72 VAL B C 8
ATOM 18625 O O . VAL B 1 72 ? -30.824 12.445 10.083 1.00 20.77 72 VAL B O 8
ATOM 18638 N N . ALA B 1 73 ? -32.418 13.889 9.440 1.00 21.45 73 ALA B N 8
ATOM 18639 C CA . ALA B 1 73 ? -32.694 14.366 10.785 1.00 21.89 73 ALA B CA 8
ATOM 18640 C C . ALA B 1 73 ? -34.058 13.886 11.255 1.00 22.46 73 ALA B C 8
ATOM 18641 O O . ALA B 1 73 ? -34.890 14.683 11.692 1.00 22.90 73 ALA B O 8
ATOM 18648 N N . ARG B 1 74 ? -34.277 12.575 11.140 1.00 22.53 74 ARG B N 8
ATOM 18649 C CA . ARG B 1 74 ? -35.535 11.943 11.542 1.00 23.14 74 ARG B CA 8
ATOM 18650 C C . ARG B 1 74 ? -36.660 12.362 10.593 1.00 23.27 74 ARG B C 8
ATOM 18651 O O . ARG B 1 74 ? -37.848 12.249 10.904 1.00 23.13 74 ARG B O 8
ATOM 18672 N N . ASN B 1 75 ? -36.270 12.829 9.416 1.00 23.63 75 ASN B N 8
ATOM 18673 C CA . ASN B 1 75 ? -37.224 13.215 8.390 1.00 23.90 75 ASN B CA 8
ATOM 18674 C C . ASN B 1 75 ? -37.535 12.024 7.491 1.00 23.94 75 ASN B C 8
ATOM 18675 O O . ASN B 1 75 ? -36.950 11.853 6.421 1.00 23.88 75 ASN B O 8
ATOM 18686 N N . GLY B 1 76 ? -38.438 11.180 7.961 1.00 24.15 76 GLY B N 8
ATOM 18687 C CA . GLY B 1 76 ? -38.821 10.010 7.208 1.00 24.33 76 GLY B CA 8
ATOM 18688 C C . GLY B 1 76 ? -40.310 9.942 6.997 1.00 24.59 76 GLY B C 8
ATOM 18689 O O . GLY B 1 76 ? -41.066 10.706 7.610 1.00 24.61 76 GLY B O 8
ATOM 18693 N N . ARG B 1 77 ? -40.740 9.035 6.137 1.00 24.88 77 ARG B N 8
ATOM 18694 C CA . ARG B 1 77 ? -42.154 8.869 5.857 1.00 25.24 77 ARG B CA 8
ATOM 18695 C C . ARG B 1 77 ? -42.756 7.882 6.848 1.00 25.39 77 ARG B C 8
ATOM 18696 O O . ARG B 1 77 ? -42.920 6.698 6.553 1.00 25.37 77 ARG B O 8
ATOM 18717 N N . LEU B 1 78 ? -43.044 8.381 8.038 1.00 25.64 78 LEU B N 8
ATOM 18718 C CA . LEU B 1 78 ? -43.560 7.556 9.116 1.00 25.94 78 LEU B CA 8
ATOM 18719 C C . LEU B 1 78 ? -45.076 7.626 9.150 1.00 26.00 78 LEU B C 8
ATOM 18720 O O . LEU B 1 78 ? -45.613 8.656 9.606 1.00 26.11 78 LEU B O 8
ATOM 18737 N N . GLY A 1 1 ? 17.666 2.268 23.328 1.00 11.48 1 GLY A N 9
ATOM 18738 C CA . GLY A 1 1 ? 18.722 2.961 22.551 1.00 10.92 1 GLY A CA 9
ATOM 18739 C C . GLY A 1 1 ? 18.354 3.098 21.089 1.00 10.31 1 GLY A C 9
ATOM 18740 O O . GLY A 1 1 ? 17.559 3.971 20.725 1.00 10.34 1 GLY A O 9
ATOM 18746 N N . PRO A 1 2 ? 18.922 2.251 20.214 1.00 9.98 2 PRO A N 9
ATOM 18747 C CA . PRO A 1 2 ? 18.619 2.273 18.782 1.00 9.63 2 PRO A CA 9
ATOM 18748 C C . PRO A 1 2 ? 17.169 1.881 18.508 1.00 9.06 2 PRO A C 9
ATOM 18749 O O . PRO A 1 2 ? 16.733 0.784 18.855 1.00 9.12 2 PRO A O 9
ATOM 18760 N N . LEU A 1 3 ? 16.422 2.795 17.908 1.00 8.75 3 LEU A N 9
ATOM 18761 C CA . LEU A 1 3 ? 15.022 2.553 17.599 1.00 8.46 3 LEU A CA 9
ATOM 18762 C C . LEU A 1 3 ? 14.889 1.745 16.312 1.00 7.59 3 LEU A C 9
ATOM 18763 O O . LEU A 1 3 ? 14.044 0.857 16.215 1.00 7.78 3 LEU A O 9
ATOM 18779 N N . GLY A 1 4 ? 15.740 2.050 15.333 1.00 6.89 4 GLY A N 9
ATOM 18780 C CA . GLY A 1 4 ? 15.709 1.340 14.067 1.00 6.24 4 GLY A CA 9
ATOM 18781 C C . GLY A 1 4 ? 16.173 -0.096 14.204 1.00 5.46 4 GLY A C 9
ATOM 18782 O O . GLY A 1 4 ? 17.375 -0.373 14.178 1.00 5.49 4 GLY A O 9
ATOM 18786 N N . SER A 1 5 ? 15.223 -1.006 14.365 1.00 5.14 5 SER A N 9
ATOM 18787 C CA . SER A 1 5 ? 15.523 -2.416 14.562 1.00 4.77 5 SER A CA 9
ATOM 18788 C C . SER A 1 5 ? 15.868 -3.093 13.234 1.00 3.88 5 SER A C 9
ATOM 18789 O O . SER A 1 5 ? 14.999 -3.676 12.583 1.00 4.02 5 SER A O 9
ATOM 18797 N N . SER A 1 6 ? 17.135 -2.972 12.836 1.00 3.43 6 SER A N 9
ATOM 18798 C CA . SER A 1 6 ? 17.656 -3.611 11.632 1.00 2.89 6 SER A CA 9
ATOM 18799 C C . SER A 1 6 ? 16.848 -3.237 10.384 1.00 2.66 6 SER A C 9
ATOM 18800 O O . SER A 1 6 ? 16.058 -4.035 9.870 1.00 2.87 6 SER A O 9
ATOM 18808 N N . ALA A 1 7 ? 17.047 -2.013 9.907 1.00 2.47 7 ALA A N 9
ATOM 18809 C CA . ALA A 1 7 ? 16.359 -1.530 8.714 1.00 2.28 7 ALA A CA 9
ATOM 18810 C C . ALA A 1 7 ? 16.844 -2.268 7.472 1.00 2.05 7 ALA A C 9
ATOM 18811 O O . ALA A 1 7 ? 16.061 -2.574 6.573 1.00 1.85 7 ALA A O 9
ATOM 18818 N N . GLY A 1 8 ? 18.141 -2.551 7.431 1.00 2.13 8 GLY A N 9
ATOM 18819 C CA . GLY A 1 8 ? 18.711 -3.322 6.348 1.00 2.02 8 GLY A CA 9
ATOM 18820 C C . GLY A 1 8 ? 18.091 -4.700 6.248 1.00 1.90 8 GLY A C 9
ATOM 18821 O O . GLY A 1 8 ? 17.882 -5.210 5.153 1.00 1.76 8 GLY A O 9
ATOM 18825 N N . ALA A 1 9 ? 17.795 -5.299 7.397 1.00 2.01 9 ALA A N 9
ATOM 18826 C CA . ALA A 1 9 ? 17.140 -6.601 7.439 1.00 1.97 9 ALA A CA 9
ATOM 18827 C C . ALA A 1 9 ? 15.727 -6.511 6.883 1.00 1.73 9 ALA A C 9
ATOM 18828 O O . ALA A 1 9 ? 15.280 -7.389 6.140 1.00 1.64 9 ALA A O 9
ATOM 18835 N N . LEU A 1 10 ? 15.026 -5.446 7.245 1.00 1.68 10 LEU A N 9
ATOM 18836 C CA . LEU A 1 10 ? 13.692 -5.192 6.723 1.00 1.51 10 LEU A CA 9
ATOM 18837 C C . LEU A 1 10 ? 13.742 -5.005 5.214 1.00 1.33 10 LEU A C 9
ATOM 18838 O O . LEU A 1 10 ? 12.952 -5.593 4.474 1.00 1.21 10 LEU A O 9
ATOM 18854 N N . LEU A 1 11 ? 14.692 -4.204 4.775 1.00 1.38 11 LEU A N 9
ATOM 18855 C CA . LEU A 1 11 ? 14.929 -3.975 3.359 1.00 1.31 11 LEU A CA 9
ATOM 18856 C C . LEU A 1 11 ? 15.276 -5.296 2.662 1.00 1.29 11 LEU A C 9
ATOM 18857 O O . LEU A 1 11 ? 14.707 -5.628 1.626 1.00 1.22 11 LEU A O 9
ATOM 18873 N N . ALA A 1 12 ? 16.186 -6.056 3.262 1.00 1.43 12 ALA A N 9
ATOM 18874 C CA . ALA A 1 12 ? 16.658 -7.310 2.682 1.00 1.53 12 ALA A CA 9
ATOM 18875 C C . ALA A 1 12 ? 15.525 -8.313 2.482 1.00 1.49 12 ALA A C 9
ATOM 18876 O O . ALA A 1 12 ? 15.352 -8.848 1.385 1.00 1.51 12 ALA A O 9
ATOM 18883 N N . HIS A 1 13 ? 14.741 -8.560 3.529 1.00 1.46 13 HIS A N 9
ATOM 18884 C CA . HIS A 1 13 ? 13.690 -9.565 3.452 1.00 1.48 13 HIS A CA 9
ATOM 18885 C C . HIS A 1 13 ? 12.567 -9.086 2.530 1.00 1.27 13 HIS A C 9
ATOM 18886 O O . HIS A 1 13 ? 11.867 -9.891 1.916 1.00 1.32 13 HIS A O 9
ATOM 18901 N N . ALA A 1 14 ? 12.412 -7.770 2.421 1.00 1.09 14 ALA A N 9
ATOM 18902 C CA . ALA A 1 14 ? 11.438 -7.195 1.504 1.00 0.94 14 ALA A CA 9
ATOM 18903 C C . ALA A 1 14 ? 11.919 -7.338 0.064 1.00 1.00 14 ALA A C 9
ATOM 18904 O O . ALA A 1 14 ? 11.125 -7.590 -0.844 1.00 1.04 14 ALA A O 9
ATOM 18911 N N . ALA A 1 15 ? 13.228 -7.193 -0.130 1.00 1.08 15 ALA A N 9
ATOM 18912 C CA . ALA A 1 15 ? 13.836 -7.319 -1.448 1.00 1.19 15 ALA A CA 9
ATOM 18913 C C . ALA A 1 15 ? 13.754 -8.752 -1.956 1.00 1.37 15 ALA A C 9
ATOM 18914 O O . ALA A 1 15 ? 13.518 -8.984 -3.139 1.00 1.46 15 ALA A O 9
ATOM 18921 N N . SER A 1 16 ? 13.940 -9.709 -1.053 1.00 1.47 16 SER A N 9
ATOM 18922 C CA . SER A 1 16 ? 13.870 -11.119 -1.416 1.00 1.68 16 SER A CA 9
ATOM 18923 C C . SER A 1 16 ? 12.452 -11.524 -1.822 1.00 1.68 16 SER A C 9
ATOM 18924 O O . SER A 1 16 ? 12.254 -12.512 -2.527 1.00 1.89 16 SER A O 9
ATOM 18932 N N . LEU A 1 17 ? 11.467 -10.753 -1.377 1.00 1.47 17 LEU A N 9
ATOM 18933 C CA . LEU A 1 17 ? 10.078 -11.021 -1.723 1.00 1.48 17 LEU A CA 9
ATOM 18934 C C . LEU A 1 17 ? 9.647 -10.157 -2.897 1.00 1.43 17 LEU A C 9
ATOM 18935 O O . LEU A 1 17 ? 8.738 -10.509 -3.647 1.00 1.55 17 LEU A O 9
ATOM 18951 N N . GLY A 1 18 ? 10.320 -9.029 -3.057 1.00 1.28 18 GLY A N 9
ATOM 18952 C CA . GLY A 1 18 ? 10.007 -8.123 -4.137 1.00 1.27 18 GLY A CA 9
ATOM 18953 C C . GLY A 1 18 ? 8.844 -7.208 -3.812 1.00 1.15 18 GLY A C 9
ATOM 18954 O O . GLY A 1 18 ? 8.021 -6.913 -4.679 1.00 1.27 18 GLY A O 9
ATOM 18958 N N . VAL A 1 19 ? 8.767 -6.768 -2.557 1.00 0.99 19 VAL A N 9
ATOM 18959 C CA . VAL A 1 19 ? 7.759 -5.793 -2.150 1.00 0.89 19 VAL A CA 9
ATOM 18960 C C . VAL A 1 19 ? 8.175 -4.418 -2.641 1.00 0.86 19 VAL A C 9
ATOM 18961 O O . VAL A 1 19 ? 9.240 -3.923 -2.285 1.00 0.84 19 VAL A O 9
ATOM 18974 N N . ARG A 1 20 ? 7.341 -3.807 -3.465 1.00 0.95 20 ARG A N 9
ATOM 18975 C CA . ARG A 1 20 ? 7.703 -2.573 -4.142 1.00 1.00 20 ARG A CA 9
ATOM 18976 C C . ARG A 1 20 ? 6.743 -1.452 -3.767 1.00 1.04 20 ARG A C 9
ATOM 18977 O O . ARG A 1 20 ? 5.525 -1.624 -3.833 1.00 1.14 20 ARG A O 9
ATOM 18998 N N . LEU A 1 21 ? 7.295 -0.321 -3.353 1.00 1.06 21 LEU A N 9
ATOM 18999 C CA . LEU A 1 21 ? 6.503 0.873 -3.088 1.00 1.22 21 LEU A CA 9
ATOM 19000 C C . LEU A 1 21 ? 7.162 2.071 -3.739 1.00 1.41 21 LEU A C 9
ATOM 19001 O O . LEU A 1 21 ? 8.328 2.354 -3.481 1.00 1.45 21 LEU A O 9
ATOM 19017 N N . TRP A 1 22 ? 6.421 2.768 -4.580 1.00 1.61 22 TRP A N 9
ATOM 19018 C CA . TRP A 1 22 ? 6.946 3.941 -5.255 1.00 1.82 22 TRP A CA 9
ATOM 19019 C C . TRP A 1 22 ? 5.872 5.013 -5.342 1.00 2.04 22 TRP A C 9
ATOM 19020 O O . TRP A 1 22 ? 4.692 4.708 -5.505 1.00 2.09 22 TRP A O 9
ATOM 19041 N N . VAL A 1 23 ? 6.267 6.265 -5.202 1.00 2.21 23 VAL A N 9
ATOM 19042 C CA . VAL A 1 23 ? 5.319 7.359 -5.319 1.00 2.44 23 VAL A CA 9
ATOM 19043 C C . VAL A 1 23 ? 5.081 7.678 -6.793 1.00 2.71 23 VAL A C 9
ATOM 19044 O O . VAL A 1 23 ? 6.027 7.817 -7.571 1.00 2.81 23 VAL A O 9
ATOM 19057 N N . GLU A 1 24 ? 3.819 7.753 -7.177 1.00 2.84 24 GLU A N 9
ATOM 19058 C CA . GLU A 1 24 ? 3.460 8.006 -8.561 1.00 3.15 24 GLU A CA 9
ATOM 19059 C C . GLU A 1 24 ? 2.325 9.015 -8.611 1.00 3.47 24 GLU A C 9
ATOM 19060 O O . GLU A 1 24 ? 1.255 8.788 -8.040 1.00 3.45 24 GLU A O 9
ATOM 19072 N N . GLY A 1 25 ? 2.575 10.137 -9.264 1.00 3.78 25 GLY A N 9
ATOM 19073 C CA . GLY A 1 25 ? 1.591 11.192 -9.326 1.00 4.13 25 GLY A CA 9
ATOM 19074 C C . GLY A 1 25 ? 1.386 11.849 -7.980 1.00 4.12 25 GLY A C 9
ATOM 19075 O O . GLY A 1 25 ? 2.228 12.620 -7.523 1.00 4.20 25 GLY A O 9
ATOM 19079 N N . GLU A 1 26 ? 0.273 11.538 -7.338 1.00 4.08 26 GLU A N 9
ATOM 19080 C CA . GLU A 1 26 ? -0.029 12.093 -6.027 1.00 4.12 26 GLU A CA 9
ATOM 19081 C C . GLU A 1 26 ? -0.108 11.007 -4.960 1.00 3.62 26 GLU A C 9
ATOM 19082 O O . GLU A 1 26 ? -0.286 11.301 -3.777 1.00 3.64 26 GLU A O 9
ATOM 19094 N N . ARG A 1 27 ? 0.039 9.755 -5.371 1.00 3.25 27 ARG A N 9
ATOM 19095 C CA . ARG A 1 27 ? -0.202 8.647 -4.463 1.00 2.79 27 ARG A CA 9
ATOM 19096 C C . ARG A 1 27 ? 0.951 7.659 -4.448 1.00 2.64 27 ARG A C 9
ATOM 19097 O O . ARG A 1 27 ? 1.686 7.515 -5.426 1.00 2.74 27 ARG A O 9
ATOM 19118 N N . LEU A 1 28 ? 1.100 6.991 -3.319 1.00 2.44 28 LEU A N 9
ATOM 19119 C CA . LEU A 1 28 ? 2.032 5.892 -3.191 1.00 2.27 28 LEU A CA 9
ATOM 19120 C C . LEU A 1 28 ? 1.442 4.670 -3.886 1.00 2.10 28 LEU A C 9
ATOM 19121 O O . LEU A 1 28 ? 0.336 4.236 -3.565 1.00 2.02 28 LEU A O 9
ATOM 19137 N N . ARG A 1 29 ? 2.169 4.140 -4.850 1.00 2.11 29 ARG A N 9
ATOM 19138 C CA . ARG A 1 29 ? 1.729 2.963 -5.579 1.00 2.02 29 ARG A CA 9
ATOM 19139 C C . ARG A 1 29 ? 2.415 1.731 -5.009 1.00 1.76 29 ARG A C 9
ATOM 19140 O O . ARG A 1 29 ? 3.633 1.719 -4.815 1.00 1.70 29 ARG A O 9
ATOM 19161 N N . PHE A 1 30 ? 1.626 0.708 -4.731 1.00 1.65 30 PHE A N 9
ATOM 19162 C CA . PHE A 1 30 ? 2.109 -0.481 -4.044 1.00 1.43 30 PHE A CA 9
ATOM 19163 C C . PHE A 1 30 ? 2.186 -1.658 -5.015 1.00 1.49 30 PHE A C 9
ATOM 19164 O O . PHE A 1 30 ? 1.487 -1.679 -6.030 1.00 1.69 30 PHE A O 9
ATOM 19181 N N . GLN A 1 31 ? 3.063 -2.611 -4.722 1.00 1.37 31 GLN A N 9
ATOM 19182 C CA . GLN A 1 31 ? 3.127 -3.861 -5.463 1.00 1.46 31 GLN A CA 9
ATOM 19183 C C . GLN A 1 31 ? 3.690 -4.961 -4.572 1.00 1.31 31 GLN A C 9
ATOM 19184 O O . GLN A 1 31 ? 4.871 -4.940 -4.211 1.00 1.14 31 GLN A O 9
ATOM 19198 N N . ALA A 1 32 ? 2.842 -5.903 -4.206 1.00 1.43 32 ALA A N 9
ATOM 19199 C CA . ALA A 1 32 ? 3.241 -7.009 -3.353 1.00 1.36 32 ALA A CA 9
ATOM 19200 C C . ALA A 1 32 ? 2.769 -8.330 -3.933 1.00 1.55 32 ALA A C 9
ATOM 19201 O O . ALA A 1 32 ? 1.636 -8.440 -4.397 1.00 1.69 32 ALA A O 9
ATOM 19208 N N . PRO A 1 33 ? 3.647 -9.340 -3.945 1.00 1.60 33 PRO A N 9
ATOM 19209 C CA . PRO A 1 33 ? 3.276 -10.703 -4.327 1.00 1.79 33 PRO A CA 9
ATOM 19210 C C . PRO A 1 33 ? 2.222 -11.284 -3.383 1.00 1.78 33 PRO A C 9
ATOM 19211 O O . PRO A 1 33 ? 2.091 -10.849 -2.233 1.00 1.62 33 PRO A O 9
ATOM 19222 N N . PRO A 1 34 ? 1.450 -12.266 -3.853 1.00 1.96 34 PRO A N 9
ATOM 19223 C CA . PRO A 1 34 ? 0.391 -12.875 -3.054 1.00 1.97 34 PRO A CA 9
ATOM 19224 C C . PRO A 1 34 ? 0.935 -13.595 -1.824 1.00 1.88 34 PRO A C 9
ATOM 19225 O O . PRO A 1 34 ? 1.797 -14.467 -1.929 1.00 1.95 34 PRO A O 9
ATOM 19236 N N . GLY A 1 35 ? 0.446 -13.194 -0.656 1.00 1.76 35 GLY A N 9
ATOM 19237 C CA . GLY A 1 35 ? 0.780 -13.892 0.572 1.00 1.72 35 GLY A CA 9
ATOM 19238 C C . GLY A 1 35 ? 1.744 -13.125 1.460 1.00 1.60 35 GLY A C 9
ATOM 19239 O O . GLY A 1 35 ? 1.599 -13.123 2.678 1.00 1.71 35 GLY A O 9
ATOM 19243 N N . VAL A 1 36 ? 2.708 -12.442 0.853 1.00 1.46 36 VAL A N 9
ATOM 19244 C CA . VAL A 1 36 ? 3.783 -11.789 1.608 1.00 1.34 36 VAL A CA 9
ATOM 19245 C C . VAL A 1 36 ? 3.292 -10.574 2.393 1.00 1.22 36 VAL A C 9
ATOM 19246 O O . VAL A 1 36 ? 3.920 -10.161 3.362 1.00 1.22 36 VAL A O 9
ATOM 19259 N N . MET A 1 37 ? 2.154 -10.035 1.989 1.00 1.18 37 MET A N 9
ATOM 19260 C CA . MET A 1 37 ? 1.636 -8.792 2.555 1.00 1.11 37 MET A CA 9
ATOM 19261 C C . MET A 1 37 ? 0.884 -9.044 3.866 1.00 1.14 37 MET A C 9
ATOM 19262 O O . MET A 1 37 ? 0.013 -8.273 4.253 1.00 1.18 37 MET A O 9
ATOM 19276 N N . THR A 1 38 ? 1.217 -10.148 4.530 1.00 1.18 38 THR A N 9
ATOM 19277 C CA . THR A 1 38 ? 0.601 -10.500 5.803 1.00 1.27 38 THR A CA 9
ATOM 19278 C C . THR A 1 38 ? 0.630 -9.314 6.769 1.00 1.26 38 THR A C 9
ATOM 19279 O O . THR A 1 38 ? 1.599 -8.551 6.774 1.00 1.16 38 THR A O 9
ATOM 19290 N N . PRO A 1 39 ? -0.431 -9.139 7.578 1.00 1.41 39 PRO A N 9
ATOM 19291 C CA . PRO A 1 39 ? -0.584 -7.979 8.470 1.00 1.46 39 PRO A CA 9
ATOM 19292 C C . PRO A 1 39 ? 0.679 -7.638 9.259 1.00 1.43 39 PRO A C 9
ATOM 19293 O O . PRO A 1 39 ? 1.018 -6.463 9.411 1.00 1.40 39 PRO A O 9
ATOM 19304 N N . GLU A 1 40 ? 1.377 -8.660 9.751 1.00 1.49 40 GLU A N 9
ATOM 19305 C CA . GLU A 1 40 ? 2.610 -8.441 10.498 1.00 1.53 40 GLU A CA 9
ATOM 19306 C C . GLU A 1 40 ? 3.654 -7.761 9.619 1.00 1.32 40 GLU A C 9
ATOM 19307 O O . GLU A 1 40 ? 4.295 -6.803 10.035 1.00 1.29 40 GLU A O 9
ATOM 19319 N N . LEU A 1 41 ? 3.792 -8.240 8.387 1.00 1.20 41 LEU A N 9
ATOM 19320 C CA . LEU A 1 41 ? 4.771 -7.690 7.461 1.00 1.02 41 LEU A CA 9
ATOM 19321 C C . LEU A 1 41 ? 4.380 -6.282 7.075 1.00 0.89 41 LEU A C 9
ATOM 19322 O O . LEU A 1 41 ? 5.207 -5.374 7.048 1.00 0.81 41 LEU A O 9
ATOM 19338 N N . GLN A 1 42 ? 3.101 -6.128 6.780 1.00 0.95 42 GLN A N 9
ATOM 19339 C CA . GLN A 1 42 ? 2.539 -4.852 6.390 1.00 0.95 42 GLN A CA 9
ATOM 19340 C C . GLN A 1 42 ? 2.815 -3.795 7.459 1.00 0.97 42 GLN A C 9
ATOM 19341 O O . GLN A 1 42 ? 3.163 -2.654 7.146 1.00 0.97 42 GLN A O 9
ATOM 19355 N N . SER A 1 43 ? 2.669 -4.190 8.716 1.00 1.06 43 SER A N 9
ATOM 19356 C CA . SER A 1 43 ? 2.923 -3.292 9.825 1.00 1.12 43 SER A CA 9
ATOM 19357 C C . SER A 1 43 ? 4.421 -3.045 9.999 1.00 1.02 43 SER A C 9
ATOM 19358 O O . SER A 1 43 ? 4.824 -1.979 10.467 1.00 1.08 43 SER A O 9
ATOM 19366 N N . ARG A 1 44 ? 5.246 -4.024 9.624 1.00 0.97 44 ARG A N 9
ATOM 19367 C CA . ARG A 1 44 ? 6.688 -3.890 9.781 1.00 0.98 44 ARG A CA 9
ATOM 19368 C C . ARG A 1 44 ? 7.269 -2.970 8.719 1.00 0.90 44 ARG A C 9
ATOM 19369 O O . ARG A 1 44 ? 8.301 -2.339 8.936 1.00 1.04 44 ARG A O 9
ATOM 19390 N N . LEU A 1 45 ? 6.612 -2.911 7.562 1.00 0.78 45 LEU A N 9
ATOM 19391 C CA . LEU A 1 45 ? 6.983 -1.953 6.530 1.00 0.80 45 LEU A CA 9
ATOM 19392 C C . LEU A 1 45 ? 6.812 -0.533 7.066 1.00 1.06 45 LEU A C 9
ATOM 19393 O O . LEU A 1 45 ? 7.649 0.337 6.840 1.00 1.25 45 LEU A O 9
ATOM 19409 N N . GLY A 1 46 ? 5.697 -0.308 7.753 1.00 1.20 46 GLY A N 9
ATOM 19410 C CA . GLY A 1 46 ? 5.483 0.935 8.477 1.00 1.56 46 GLY A CA 9
ATOM 19411 C C . GLY A 1 46 ? 4.969 2.052 7.594 1.00 1.89 46 GLY A C 9
ATOM 19412 O O . GLY A 1 46 ? 4.337 2.994 8.074 1.00 2.30 46 GLY A O 9
ATOM 19416 N N . GLY A 1 47 ? 5.235 1.946 6.299 1.00 1.84 47 GLY A N 9
ATOM 19417 C CA . GLY A 1 47 ? 4.823 2.975 5.369 1.00 2.25 47 GLY A CA 9
ATOM 19418 C C . GLY A 1 47 ? 5.566 4.282 5.583 1.00 2.18 47 GLY A C 9
ATOM 19419 O O . GLY A 1 47 ? 5.122 5.332 5.123 1.00 2.57 47 GLY A O 9
ATOM 19423 N N . ALA A 1 48 ? 6.699 4.221 6.283 1.00 1.86 48 ALA A N 9
ATOM 19424 C CA . ALA A 1 48 ? 7.464 5.413 6.589 1.00 2.02 48 ALA A CA 9
ATOM 19425 C C . ALA A 1 48 ? 8.160 5.923 5.338 1.00 2.08 48 ALA A C 9
ATOM 19426 O O . ALA A 1 48 ? 8.596 5.134 4.501 1.00 1.94 48 ALA A O 9
ATOM 19433 N N . ARG A 1 49 ? 8.321 7.231 5.249 1.00 2.37 49 ARG A N 9
ATOM 19434 C CA . ARG A 1 49 ? 8.824 7.855 4.034 1.00 2.47 49 ARG A CA 9
ATOM 19435 C C . ARG A 1 49 ? 10.282 7.506 3.787 1.00 2.33 49 ARG A C 9
ATOM 19436 O O . ARG A 1 49 ? 10.639 7.054 2.704 1.00 2.17 49 ARG A O 9
ATOM 19457 N N . HIS A 1 50 ? 11.117 7.691 4.806 1.00 2.45 50 HIS A N 9
ATOM 19458 C CA . HIS A 1 50 ? 12.546 7.430 4.679 1.00 2.44 50 HIS A CA 9
ATOM 19459 C C . HIS A 1 50 ? 12.780 5.968 4.319 1.00 2.06 50 HIS A C 9
ATOM 19460 O O . HIS A 1 50 ? 13.669 5.627 3.534 1.00 1.95 50 HIS A O 9
ATOM 19475 N N . GLU A 1 51 ? 11.936 5.120 4.883 1.00 1.91 51 GLU A N 9
ATOM 19476 C CA . GLU A 1 51 ? 12.035 3.691 4.690 1.00 1.65 51 GLU A CA 9
ATOM 19477 C C . GLU A 1 51 ? 11.643 3.326 3.274 1.00 1.36 51 GLU A C 9
ATOM 19478 O O . GLU A 1 51 ? 12.297 2.515 2.623 1.00 1.19 51 GLU A O 9
ATOM 19490 N N . LEU A 1 52 ? 10.576 3.949 2.797 1.00 1.41 52 LEU A N 9
ATOM 19491 C CA . LEU A 1 52 ? 10.093 3.689 1.453 1.00 1.31 52 LEU A CA 9
ATOM 19492 C C . LEU A 1 52 ? 11.050 4.259 0.414 1.00 1.37 52 LEU A C 9
ATOM 19493 O O . LEU A 1 52 ? 11.100 3.776 -0.711 1.00 1.27 52 LEU A O 9
ATOM 19509 N N . ILE A 1 53 ? 11.809 5.282 0.796 1.00 1.59 53 ILE A N 9
ATOM 19510 C CA . ILE A 1 53 ? 12.845 5.822 -0.076 1.00 1.69 53 ILE A CA 9
ATOM 19511 C C . ILE A 1 53 ? 13.873 4.739 -0.389 1.00 1.43 53 ILE A C 9
ATOM 19512 O O . ILE A 1 53 ? 14.195 4.488 -1.552 1.00 1.32 53 ILE A O 9
ATOM 19528 N N . ALA A 1 54 ? 14.360 4.077 0.654 1.00 1.41 54 ALA A N 9
ATOM 19529 C CA . ALA A 1 54 ? 15.307 2.980 0.485 1.00 1.31 54 ALA A CA 9
ATOM 19530 C C . ALA A 1 54 ? 14.635 1.783 -0.186 1.00 1.00 54 ALA A C 9
ATOM 19531 O O . ALA A 1 54 ? 15.265 1.036 -0.941 1.00 0.95 54 ALA A O 9
ATOM 19538 N N . LEU A 1 55 ? 13.344 1.634 0.076 1.00 0.89 55 LEU A N 9
ATOM 19539 C CA . LEU A 1 55 ? 12.567 0.506 -0.419 1.00 0.74 55 LEU A CA 9
ATOM 19540 C C . LEU A 1 55 ? 12.360 0.637 -1.923 1.00 0.70 55 LEU A C 9
ATOM 19541 O O . LEU A 1 55 ? 12.455 -0.332 -2.668 1.00 0.73 55 LEU A O 9
ATOM 19557 N N . LEU A 1 56 ? 12.097 1.849 -2.365 1.00 0.81 56 LEU A N 9
ATOM 19558 C CA . LEU A 1 56 ? 11.881 2.118 -3.760 1.00 0.89 56 LEU A CA 9
ATOM 19559 C C . LEU A 1 56 ? 13.218 2.144 -4.493 1.00 0.83 56 LEU A C 9
ATOM 19560 O O . LEU A 1 56 ? 13.311 1.760 -5.659 1.00 0.90 56 LEU A O 9
ATOM 19576 N N . ARG A 1 57 ? 14.258 2.566 -3.785 1.00 0.82 57 ARG A N 9
ATOM 19577 C CA . ARG A 1 57 ? 15.600 2.595 -4.349 1.00 0.88 57 ARG A CA 9
ATOM 19578 C C . ARG A 1 57 ? 16.050 1.190 -4.728 1.00 0.87 57 ARG A C 9
ATOM 19579 O O . ARG A 1 57 ? 16.803 1.003 -5.679 1.00 0.98 57 ARG A O 9
ATOM 19600 N N . GLN A 1 58 ? 15.571 0.204 -3.982 1.00 0.86 58 GLN A N 9
ATOM 19601 C CA . GLN A 1 58 ? 15.871 -1.194 -4.279 1.00 1.07 58 GLN A CA 9
ATOM 19602 C C . GLN A 1 58 ? 15.335 -1.579 -5.664 1.00 1.15 58 GLN A C 9
ATOM 19603 O O . GLN A 1 58 ? 15.897 -2.436 -6.348 1.00 1.40 58 GLN A O 9
ATOM 19617 N N . LEU A 1 59 ? 14.253 -0.921 -6.072 1.00 1.05 59 LEU A N 9
ATOM 19618 C CA . LEU A 1 59 ? 13.589 -1.225 -7.333 1.00 1.27 59 LEU A CA 9
ATOM 19619 C C . LEU A 1 59 ? 14.176 -0.383 -8.465 1.00 1.30 59 LEU A C 9
ATOM 19620 O O . LEU A 1 59 ? 13.796 -0.524 -9.627 1.00 1.61 59 LEU A O 9
ATOM 19636 N N . GLN A 1 60 ? 15.109 0.491 -8.118 1.00 1.09 60 GLN A N 9
ATOM 19637 C CA . GLN A 1 60 ? 15.738 1.364 -9.094 1.00 1.19 60 GLN A CA 9
ATOM 19638 C C . GLN A 1 60 ? 17.219 1.023 -9.245 1.00 1.31 60 GLN A C 9
ATOM 19639 O O . GLN A 1 60 ? 17.934 0.878 -8.256 1.00 1.42 60 GLN A O 9
ATOM 19653 N N . PRO A 1 61 ? 17.694 0.858 -10.489 1.00 1.63 61 PRO A N 9
ATOM 19654 C CA . PRO A 1 61 ? 19.114 0.629 -10.768 1.00 2.01 61 PRO A CA 9
ATOM 19655 C C . PRO A 1 61 ? 19.944 1.900 -10.603 1.00 2.08 61 PRO A C 9
ATOM 19656 O O . PRO A 1 61 ? 21.176 1.865 -10.615 1.00 2.36 61 PRO A O 9
ATOM 19667 N N . SER A 1 62 ? 19.262 3.022 -10.445 1.00 2.35 62 SER A N 9
ATOM 19668 C CA . SER A 1 62 ? 19.923 4.303 -10.291 1.00 2.77 62 SER A CA 9
ATOM 19669 C C . SER A 1 62 ? 20.053 4.645 -8.809 1.00 3.39 62 SER A C 9
ATOM 19670 O O . SER A 1 62 ? 19.248 4.198 -7.997 1.00 4.06 62 SER A O 9
ATOM 19678 N N . SER A 1 63 ? 21.084 5.421 -8.478 1.00 3.76 63 SER A N 9
ATOM 19679 C CA . SER A 1 63 ? 21.337 5.863 -7.109 1.00 4.80 63 SER A CA 9
ATOM 19680 C C . SER A 1 63 ? 21.703 4.698 -6.192 1.00 5.45 63 SER A C 9
ATOM 19681 O O . SER A 1 63 ? 20.857 4.140 -5.496 1.00 5.86 63 SER A O 9
ATOM 19689 N N . GLN A 1 64 ? 22.971 4.316 -6.219 1.00 5.91 64 GLN A N 9
ATOM 19690 C CA . GLN A 1 64 ? 23.473 3.277 -5.332 1.00 6.83 64 GLN A CA 9
ATOM 19691 C C . GLN A 1 64 ? 24.150 3.899 -4.115 1.00 7.75 64 GLN A C 9
ATOM 19692 O O . GLN A 1 64 ? 24.267 3.263 -3.068 1.00 8.21 64 GLN A O 9
ATOM 19706 N N . GLY A 1 65 ? 24.588 5.142 -4.259 1.00 8.24 65 GLY A N 9
ATOM 19707 C CA . GLY A 1 65 ? 25.247 5.827 -3.168 1.00 9.27 65 GLY A CA 9
ATOM 19708 C C . GLY A 1 65 ? 26.557 6.446 -3.603 1.00 9.91 65 GLY A C 9
ATOM 19709 O O . GLY A 1 65 ? 26.587 7.589 -4.067 1.00 10.39 65 GLY A O 9
ATOM 19713 N N . GLY A 1 66 ? 27.638 5.690 -3.470 1.00 10.11 66 GLY A N 9
ATOM 19714 C CA . GLY A 1 66 ? 28.942 6.175 -3.880 1.00 10.90 66 GLY A CA 9
ATOM 19715 C C . GLY A 1 66 ? 29.668 6.899 -2.765 1.00 11.22 66 GLY A C 9
ATOM 19716 O O . GLY A 1 66 ? 29.181 7.902 -2.244 1.00 11.32 66 GLY A O 9
ATOM 19720 N N . SER A 1 67 ? 30.826 6.385 -2.390 1.00 11.60 67 SER A N 9
ATOM 19721 C CA . SER A 1 67 ? 31.637 7.005 -1.360 1.00 12.12 67 SER A CA 9
ATOM 19722 C C . SER A 1 67 ? 32.952 7.514 -1.945 1.00 12.78 67 SER A C 9
ATOM 19723 O O . SER A 1 67 ? 33.839 6.732 -2.295 1.00 13.15 67 SER A O 9
ATOM 19731 N N . LEU A 1 68 ? 33.063 8.827 -2.063 1.00 13.08 68 LEU A N 9
ATOM 19732 C CA . LEU A 1 68 ? 34.250 9.452 -2.619 1.00 13.85 68 LEU A CA 9
ATOM 19733 C C . LEU A 1 68 ? 34.910 10.335 -1.569 1.00 14.29 68 LEU A C 9
ATOM 19734 O O . LEU A 1 68 ? 34.568 11.508 -1.415 1.00 14.49 68 LEU A O 9
ATOM 19750 N N . LEU A 1 69 ? 35.833 9.747 -0.833 1.00 14.58 69 LEU A N 9
ATOM 19751 C CA . LEU A 1 69 ? 36.514 10.448 0.248 1.00 15.13 69 LEU A CA 9
ATOM 19752 C C . LEU A 1 69 ? 37.972 10.019 0.335 1.00 15.66 69 LEU A C 9
ATOM 19753 O O . LEU A 1 69 ? 38.700 10.430 1.240 1.00 15.98 69 LEU A O 9
ATOM 19769 N N . ALA A 1 70 ? 38.394 9.194 -0.612 1.00 15.87 70 ALA A N 9
ATOM 19770 C CA . ALA A 1 70 ? 39.747 8.667 -0.607 1.00 16.47 70 ALA A CA 9
ATOM 19771 C C . ALA A 1 70 ? 40.739 9.730 -1.060 1.00 16.76 70 ALA A C 9
ATOM 19772 O O . ALA A 1 70 ? 40.513 10.420 -2.055 1.00 16.70 70 ALA A O 9
ATOM 19779 N N . PRO A 1 71 ? 41.847 9.881 -0.323 1.00 17.21 71 PRO A N 9
ATOM 19780 C CA . PRO A 1 71 ? 42.875 10.860 -0.639 1.00 17.64 71 PRO A CA 9
ATOM 19781 C C . PRO A 1 71 ? 43.675 10.417 -1.847 1.00 18.20 71 PRO A C 9
ATOM 19782 O O . PRO A 1 71 ? 44.463 9.468 -1.776 1.00 18.72 71 PRO A O 9
ATOM 19793 N N . VAL A 1 72 ? 43.446 11.078 -2.958 1.00 18.18 72 VAL A N 9
ATOM 19794 C CA . VAL A 1 72 ? 44.064 10.691 -4.206 1.00 18.79 72 VAL A CA 9
ATOM 19795 C C . VAL A 1 72 ? 44.644 11.908 -4.924 1.00 19.11 72 VAL A C 9
ATOM 19796 O O . VAL A 1 72 ? 43.922 12.735 -5.489 1.00 19.16 72 VAL A O 9
ATOM 19809 N N . ALA A 1 73 ? 45.960 12.023 -4.860 1.00 19.45 73 ALA A N 9
ATOM 19810 C CA . ALA A 1 73 ? 46.660 13.146 -5.457 1.00 19.89 73 ALA A CA 9
ATOM 19811 C C . ALA A 1 73 ? 46.653 13.048 -6.976 1.00 20.36 73 ALA A C 9
ATOM 19812 O O . ALA A 1 73 ? 46.248 13.987 -7.662 1.00 20.52 73 ALA A O 9
ATOM 19819 N N . ARG A 1 74 ? 47.090 11.899 -7.493 1.00 20.70 74 ARG A N 9
ATOM 19820 C CA . ARG A 1 74 ? 47.165 11.682 -8.938 1.00 21.28 74 ARG A CA 9
ATOM 19821 C C . ARG A 1 74 ? 47.606 10.255 -9.259 1.00 21.56 74 ARG A C 9
ATOM 19822 O O . ARG A 1 74 ? 47.178 9.677 -10.261 1.00 22.00 74 ARG A O 9
ATOM 19843 N N . ASN A 1 75 ? 48.450 9.697 -8.391 1.00 21.40 75 ASN A N 9
ATOM 19844 C CA . ASN A 1 75 ? 49.059 8.382 -8.598 1.00 21.77 75 ASN A CA 9
ATOM 19845 C C . ASN A 1 75 ? 50.025 8.396 -9.774 1.00 22.10 75 ASN A C 9
ATOM 19846 O O . ASN A 1 75 ? 50.297 9.442 -10.369 1.00 22.18 75 ASN A O 9
ATOM 19857 N N . GLY A 1 76 ? 50.556 7.231 -10.092 1.00 22.40 76 GLY A N 9
ATOM 19858 C CA . GLY A 1 76 ? 51.573 7.132 -11.104 1.00 22.84 76 GLY A CA 9
ATOM 19859 C C . GLY A 1 76 ? 52.880 6.760 -10.473 1.00 23.17 76 GLY A C 9
ATOM 19860 O O . GLY A 1 76 ? 52.979 5.754 -9.768 1.00 22.82 76 GLY A O 9
ATOM 19864 N N . ARG A 1 77 ? 53.870 7.588 -10.697 1.00 23.94 77 ARG A N 9
ATOM 19865 C CA . ARG A 1 77 ? 55.141 7.456 -10.025 1.00 24.42 77 ARG A CA 9
ATOM 19866 C C . ARG A 1 77 ? 55.835 8.807 -10.043 1.00 24.95 77 ARG A C 9
ATOM 19867 O O . ARG A 1 77 ? 56.342 9.278 -9.025 1.00 25.38 77 ARG A O 9
ATOM 19888 N N . LEU A 1 78 ? 55.830 9.427 -11.219 1.00 25.00 78 LEU A N 9
ATOM 19889 C CA . LEU A 1 78 ? 56.311 10.787 -11.376 1.00 25.59 78 LEU A CA 9
ATOM 19890 C C . LEU A 1 78 ? 55.884 11.333 -12.731 1.00 25.89 78 LEU A C 9
ATOM 19891 O O . LEU A 1 78 ? 56.544 11.015 -13.740 1.00 26.21 78 LEU A O 9
ATOM 19908 N N . GLY B 1 1 ? -13.058 19.535 -14.033 1.00 14.86 1 GLY B N 9
ATOM 19909 C CA . GLY B 1 1 ? -12.615 18.316 -13.314 1.00 14.51 1 GLY B CA 9
ATOM 19910 C C . GLY B 1 1 ? -13.791 17.501 -12.812 1.00 13.80 1 GLY B C 9
ATOM 19911 O O . GLY B 1 1 ? -14.453 17.894 -11.852 1.00 13.50 1 GLY B O 9
ATOM 19917 N N . PRO B 1 2 ? -14.081 16.359 -13.451 1.00 13.67 2 PRO B N 9
ATOM 19918 C CA . PRO B 1 2 ? -15.208 15.511 -13.089 1.00 13.18 2 PRO B CA 9
ATOM 19919 C C . PRO B 1 2 ? -14.868 14.531 -11.972 1.00 12.84 2 PRO B C 9
ATOM 19920 O O . PRO B 1 2 ? -13.707 14.148 -11.797 1.00 13.20 2 PRO B O 9
ATOM 19931 N N . LEU B 1 3 ? -15.887 14.128 -11.226 1.00 12.32 3 LEU B N 9
ATOM 19932 C CA . LEU B 1 3 ? -15.728 13.118 -10.190 1.00 12.14 3 LEU B CA 9
ATOM 19933 C C . LEU B 1 3 ? -15.605 11.756 -10.848 1.00 11.47 3 LEU B C 9
ATOM 19934 O O . LEU B 1 3 ? -14.707 10.969 -10.535 1.00 11.48 3 LEU B O 9
ATOM 19950 N N . GLY B 1 4 ? -16.515 11.490 -11.774 1.00 11.08 4 GLY B N 9
ATOM 19951 C CA . GLY B 1 4 ? -16.434 10.289 -12.568 1.00 10.64 4 GLY B CA 9
ATOM 19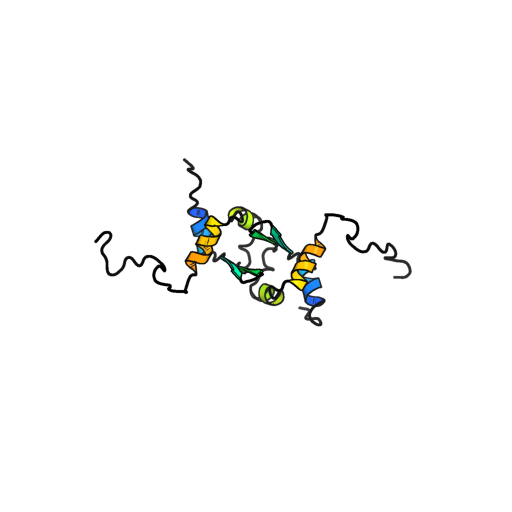952 C C . GLY B 1 4 ? -17.049 9.088 -11.888 1.00 9.87 4 GLY B C 9
ATOM 19953 O O . GLY B 1 4 ? -18.135 9.171 -11.310 1.00 9.79 4 GLY B O 9
ATOM 19957 N N . SER B 1 5 ? -16.330 7.982 -11.924 1.00 9.53 5 SER B N 9
ATOM 19958 C CA . SER B 1 5 ? -16.872 6.708 -11.493 1.00 9.04 5 SER B CA 9
ATOM 19959 C C . SER B 1 5 ? -16.130 6.159 -10.284 1.00 8.12 5 SER B C 9
ATOM 19960 O O . SER B 1 5 ? -15.005 5.670 -10.405 1.00 7.94 5 SER B O 9
ATOM 19968 N N . SER B 1 6 ? -16.749 6.266 -9.120 1.00 7.78 6 SER B N 9
ATOM 19969 C CA . SER B 1 6 ? -16.279 5.545 -7.953 1.00 7.11 6 SER B CA 9
ATOM 19970 C C . SER B 1 6 ? -16.813 4.122 -8.033 1.00 6.30 6 SER B C 9
ATOM 19971 O O . SER B 1 6 ? -18.009 3.889 -7.850 1.00 6.44 6 SER B O 9
ATOM 19979 N N . ALA B 1 7 ? -15.930 3.183 -8.342 1.00 5.78 7 ALA B N 9
ATOM 19980 C CA . ALA B 1 7 ? -16.340 1.828 -8.687 1.00 5.35 7 ALA B CA 9
ATOM 19981 C C . ALA B 1 7 ? -17.004 1.110 -7.516 1.00 4.62 7 ALA B C 9
ATOM 19982 O O . ALA B 1 7 ? -16.339 0.695 -6.567 1.00 4.08 7 ALA B O 9
ATOM 19989 N N . GLY B 1 8 ? -18.322 0.964 -7.604 1.00 4.66 8 GLY B N 9
ATOM 19990 C CA . GLY B 1 8 ? -19.075 0.272 -6.578 1.00 4.09 8 GLY B CA 9
ATOM 19991 C C . GLY B 1 8 ? -18.675 -1.183 -6.465 1.00 4.04 8 GLY B C 9
ATOM 19992 O O . GLY B 1 8 ? -18.517 -1.701 -5.364 1.00 3.54 8 GLY B O 9
ATOM 19996 N N . ALA B 1 9 ? -18.494 -1.837 -7.608 1.00 4.69 9 ALA B N 9
ATOM 19997 C CA . ALA B 1 9 ? -18.085 -3.239 -7.632 1.00 4.91 9 ALA B CA 9
ATOM 19998 C C . ALA B 1 9 ? -16.679 -3.406 -7.062 1.00 4.50 9 ALA B C 9
ATOM 19999 O O . ALA B 1 9 ? -16.401 -4.352 -6.322 1.00 4.40 9 ALA B O 9
ATOM 20006 N N . LEU B 1 10 ? -15.798 -2.474 -7.406 1.00 4.38 10 LEU B N 9
ATOM 20007 C CA . LEU B 1 10 ? -14.433 -2.480 -6.895 1.00 3.97 10 LEU B CA 9
ATOM 20008 C C . LEU B 1 10 ? -14.445 -2.275 -5.385 1.00 3.17 10 LEU B C 9
ATOM 20009 O O . LEU B 1 10 ? -13.770 -2.991 -4.645 1.00 2.96 10 LEU B O 9
ATOM 20025 N N . LEU B 1 11 ? -15.233 -1.305 -4.947 1.00 2.86 11 LEU B N 9
ATOM 20026 C CA . LEU B 1 11 ? -15.399 -1.022 -3.531 1.00 2.18 11 LEU B CA 9
ATOM 20027 C C . LEU B 1 11 ? -15.978 -2.243 -2.815 1.00 2.26 11 LEU B C 9
ATOM 20028 O O . LEU B 1 11 ? -15.472 -2.660 -1.778 1.00 2.13 11 LEU B O 9
ATOM 20044 N N . ALA B 1 12 ? -17.024 -2.824 -3.399 1.00 2.76 12 ALA B N 9
ATOM 20045 C CA . ALA B 1 12 ? -17.731 -3.952 -2.795 1.00 3.14 12 ALA B CA 9
ATOM 20046 C C . ALA B 1 12 ? -16.805 -5.130 -2.511 1.00 3.58 12 ALA B C 9
ATOM 20047 O O . ALA B 1 12 ? -16.761 -5.632 -1.388 1.00 3.74 12 ALA B O 9
ATOM 20054 N N . HIS B 1 13 ? -16.067 -5.572 -3.524 1.00 3.94 13 HIS B N 9
ATOM 20055 C CA . HIS B 1 13 ? -15.213 -6.746 -3.364 1.00 4.46 13 HIS B CA 9
ATOM 20056 C C . HIS B 1 13 ? -13.996 -6.423 -2.497 1.00 4.06 13 HIS B C 9
ATOM 20057 O O . HIS B 1 13 ? -13.426 -7.304 -1.860 1.00 4.48 13 HIS B O 9
ATOM 20072 N N . ALA B 1 14 ? -13.591 -5.160 -2.481 1.00 3.33 14 ALA B N 9
ATOM 20073 C CA . ALA B 1 14 ? -12.510 -4.728 -1.607 1.00 2.95 14 ALA B CA 9
ATOM 20074 C C . ALA B 1 14 ? -12.982 -4.717 -0.155 1.00 2.97 14 ALA B C 9
ATOM 20075 O O . ALA B 1 14 ? -12.227 -5.052 0.759 1.00 3.30 14 ALA B O 9
ATOM 20082 N N . ALA B 1 15 ? -14.244 -4.341 0.041 1.00 2.80 15 ALA B N 9
ATOM 20083 C CA . ALA B 1 15 ? -14.850 -4.297 1.366 1.00 3.07 15 ALA B CA 9
ATOM 20084 C C . ALA B 1 15 ? -15.009 -5.693 1.947 1.00 3.91 15 ALA B C 9
ATOM 20085 O O . ALA B 1 15 ? -14.828 -5.898 3.148 1.00 4.37 15 ALA B O 9
ATOM 20092 N N . SER B 1 16 ? -15.343 -6.655 1.098 1.00 4.22 16 SER B N 9
ATOM 20093 C CA . SER B 1 16 ? -15.536 -8.026 1.546 1.00 5.05 16 SER B CA 9
ATOM 20094 C C . SER B 1 16 ? -14.209 -8.679 1.917 1.00 5.46 16 SER B C 9
ATOM 20095 O O . SER B 1 16 ? -14.172 -9.622 2.707 1.00 6.10 16 SER B O 9
ATOM 20103 N N . LEU B 1 17 ? -13.120 -8.172 1.354 1.00 5.11 17 LEU B N 9
ATOM 20104 C CA . LEU B 1 17 ? -11.794 -8.682 1.676 1.00 5.45 17 LEU B CA 9
ATOM 20105 C C . LEU B 1 17 ? -11.184 -7.895 2.826 1.00 5.30 17 LEU B C 9
ATOM 20106 O O . LEU B 1 17 ? -10.342 -8.403 3.564 1.00 5.77 17 LEU B O 9
ATOM 20122 N N . GLY B 1 18 ? -11.631 -6.659 2.986 1.00 4.72 18 GLY B N 9
ATOM 20123 C CA . GLY B 1 18 ? -11.120 -5.817 4.045 1.00 4.73 18 GLY B CA 9
ATOM 20124 C C . GLY B 1 18 ? -9.843 -5.105 3.654 1.00 4.26 18 GLY B C 9
ATOM 20125 O O . GLY B 1 18 ? -8.955 -4.921 4.485 1.00 4.55 18 GLY B O 9
ATOM 20129 N N . VAL B 1 19 ? -9.747 -4.715 2.387 1.00 3.60 19 VAL B N 9
ATOM 20130 C CA . VAL B 1 19 ? -8.596 -3.959 1.905 1.00 3.07 19 VAL B CA 9
ATOM 20131 C C . VAL B 1 19 ? -8.700 -2.516 2.387 1.00 2.71 19 VAL B C 9
ATOM 20132 O O . VAL B 1 19 ? -9.706 -1.850 2.151 1.00 2.39 19 VAL B O 9
ATOM 20145 N N . ARG B 1 20 ? -7.669 -2.041 3.073 1.00 2.95 20 ARG B N 9
ATOM 20146 C CA . ARG B 1 20 ? -7.728 -0.746 3.739 1.00 3.09 20 ARG B CA 9
ATOM 20147 C C . ARG B 1 20 ? -6.598 0.163 3.276 1.00 2.88 20 ARG B C 9
ATOM 20148 O O . ARG B 1 20 ? -5.432 -0.228 3.285 1.00 2.99 20 ARG B O 9
ATOM 20169 N N . LEU B 1 21 ? -6.957 1.367 2.854 1.00 2.77 21 LEU B N 9
ATOM 20170 C CA . LEU B 1 21 ? -5.981 2.389 2.499 1.00 2.92 21 LEU B CA 9
ATOM 20171 C C . LEU B 1 21 ? -6.399 3.722 3.104 1.00 3.68 21 LEU B C 9
ATOM 20172 O O . LEU B 1 21 ? -7.517 4.184 2.880 1.00 3.80 21 LEU B O 9
ATOM 20188 N N . TRP B 1 22 ? -5.511 4.329 3.874 1.00 4.27 22 TRP B N 9
ATOM 20189 C CA . TRP B 1 22 ? -5.799 5.616 4.486 1.00 5.07 22 TRP B CA 9
ATOM 20190 C C . TRP B 1 22 ? -4.551 6.485 4.524 1.00 5.46 22 TRP B C 9
ATOM 20191 O O . TRP B 1 22 ? -3.441 5.988 4.708 1.00 5.34 22 TRP B O 9
ATOM 20212 N N . VAL B 1 23 ? -4.728 7.782 4.328 1.00 5.98 23 VAL B N 9
ATOM 20213 C CA . VAL B 1 23 ? -3.609 8.704 4.371 1.00 6.42 23 VAL B CA 9
ATOM 20214 C C . VAL B 1 23 ? -3.272 9.051 5.817 1.00 7.21 23 VAL B C 9
ATOM 20215 O O . VAL B 1 23 ? -4.133 9.479 6.586 1.00 7.74 23 VAL B O 9
ATOM 20228 N N . GLU B 1 24 ? -2.026 8.833 6.194 1.00 7.30 24 GLU B N 9
ATOM 20229 C CA . GLU B 1 24 ? -1.584 9.112 7.547 1.00 8.08 24 GLU B CA 9
ATOM 20230 C C . GLU B 1 24 ? -0.300 9.923 7.507 1.00 8.45 24 GLU B C 9
ATOM 20231 O O . GLU B 1 24 ? 0.710 9.472 6.966 1.00 8.09 24 GLU B O 9
ATOM 20243 N N . GLY B 1 25 ? -0.353 11.128 8.055 1.00 9.20 25 GLY B N 9
ATOM 20244 C CA . GLY B 1 25 ? 0.799 11.999 8.037 1.00 9.66 25 GLY B CA 9
ATOM 20245 C C . GLY B 1 25 ? 1.097 12.507 6.645 1.00 9.29 25 GLY B C 9
ATOM 20246 O O . GLY B 1 25 ? 0.401 13.386 6.133 1.00 9.46 25 GLY B O 9
ATOM 20250 N N . GLU B 1 26 ? 2.123 11.947 6.026 1.00 8.83 26 GLU B N 9
ATOM 20251 C CA . GLU B 1 26 ? 2.523 12.355 4.690 1.00 8.54 26 GLU B CA 9
ATOM 20252 C C . GLU B 1 26 ? 2.379 11.212 3.680 1.00 7.58 26 GLU B C 9
ATOM 20253 O O . GLU B 1 26 ? 2.568 11.405 2.478 1.00 7.39 26 GLU B O 9
ATOM 20265 N N . ARG B 1 27 ? 2.023 10.029 4.163 1.00 7.08 27 ARG B N 9
ATOM 20266 C CA . ARG B 1 27 ? 2.052 8.847 3.317 1.00 6.17 27 ARG B CA 9
ATOM 20267 C C . ARG B 1 27 ? 0.751 8.065 3.392 1.00 5.81 27 ARG B C 9
ATOM 20268 O O . ARG B 1 27 ? 0.067 8.054 4.419 1.00 6.17 27 ARG B O 9
ATOM 20289 N N . LEU B 1 28 ? 0.416 7.425 2.286 1.00 5.18 28 LEU B N 9
ATOM 20290 C CA . LEU B 1 28 ? -0.714 6.520 2.228 1.00 4.75 28 LEU B CA 9
ATOM 20291 C C . LEU B 1 28 ? -0.350 5.233 2.965 1.00 4.35 28 LEU B C 9
ATOM 20292 O O . LEU B 1 28 ? 0.577 4.526 2.571 1.00 3.95 28 LEU B O 9
ATOM 20308 N N . ARG B 1 29 ? -1.056 4.956 4.049 1.00 4.62 29 ARG B N 9
ATOM 20309 C CA . ARG B 1 29 ? -0.836 3.741 4.813 1.00 4.54 29 ARG B CA 9
ATOM 20310 C C . ARG B 1 29 ? -1.740 2.632 4.294 1.00 3.87 29 ARG B C 9
ATOM 20311 O O . ARG B 1 29 ? -2.938 2.840 4.087 1.00 3.74 29 ARG B O 9
ATOM 20332 N N . PHE B 1 30 ? -1.158 1.464 4.081 1.00 3.54 30 PHE B N 9
ATOM 20333 C CA . PHE B 1 30 ? -1.860 0.352 3.461 1.00 3.01 30 PHE B CA 9
ATOM 20334 C C . PHE B 1 30 ? -2.120 -0.748 4.488 1.00 3.62 30 PHE B C 9
ATOM 20335 O O . PHE B 1 30 ? -1.385 -0.874 5.470 1.00 4.16 30 PHE B O 9
ATOM 20352 N N . GLN B 1 31 ? -3.179 -1.514 4.273 1.00 3.62 31 GLN B N 9
ATOM 20353 C CA . GLN B 1 31 ? -3.455 -2.697 5.069 1.00 4.28 31 GLN B CA 9
ATOM 20354 C C . GLN B 1 31 ? -4.255 -3.700 4.245 1.00 4.09 31 GLN B C 9
ATOM 20355 O O . GLN B 1 31 ? -5.422 -3.465 3.922 1.00 3.68 31 GLN B O 9
ATOM 20369 N N . ALA B 1 32 ? -3.619 -4.803 3.886 1.00 4.50 32 ALA B N 9
ATOM 20370 C CA . ALA B 1 32 ? -4.270 -5.834 3.098 1.00 4.62 32 ALA B CA 9
ATOM 20371 C C . ALA B 1 32 ? -4.038 -7.211 3.699 1.00 5.46 32 ALA B C 9
ATOM 20372 O O . ALA B 1 32 ? -2.937 -7.518 4.150 1.00 5.75 32 ALA B O 9
ATOM 20379 N N . PRO B 1 33 ? -5.090 -8.043 3.748 1.00 5.89 33 PRO B N 9
ATOM 20380 C CA . PRO B 1 33 ? -4.974 -9.442 4.173 1.00 6.71 33 PRO B CA 9
ATOM 20381 C C . PRO B 1 33 ? -4.074 -10.247 3.236 1.00 6.87 33 PRO B C 9
ATOM 20382 O O . PRO B 1 33 ? -3.920 -9.907 2.058 1.00 6.45 33 PRO B O 9
ATOM 20393 N N . PRO B 1 34 ? -3.467 -11.329 3.742 1.00 7.55 34 PRO B N 9
ATOM 20394 C CA . PRO B 1 34 ? -2.551 -12.152 2.953 1.00 7.81 34 PRO B CA 9
ATOM 20395 C C . PRO B 1 34 ? -3.237 -12.818 1.762 1.00 8.02 34 PRO B C 9
ATOM 20396 O O . PRO B 1 34 ? -4.236 -13.520 1.916 1.00 8.45 34 PRO B O 9
ATOM 20407 N N . GLY B 1 35 ? -2.711 -12.568 0.572 1.00 7.75 35 GLY B N 9
ATOM 20408 C CA . GLY B 1 35 ? -3.190 -13.260 -0.608 1.00 8.09 35 GLY B CA 9
ATOM 20409 C C . GLY B 1 35 ? -4.052 -12.397 -1.506 1.00 7.59 35 GLY B C 9
ATOM 20410 O O . GLY B 1 35 ? -3.948 -12.481 -2.726 1.00 7.78 35 GLY B O 9
ATOM 20414 N N . VAL B 1 36 ? -4.876 -11.541 -0.913 1.00 7.00 36 VAL B N 9
ATOM 20415 C CA . VAL B 1 36 ? -5.850 -10.762 -1.681 1.00 6.54 36 VAL B CA 9
ATOM 20416 C C . VAL B 1 36 ? -5.183 -9.643 -2.482 1.00 5.96 36 VAL B C 9
ATOM 20417 O O . VAL B 1 36 ? -5.798 -9.051 -3.363 1.00 5.81 36 VAL B O 9
ATOM 20430 N N . MET B 1 37 ? -3.920 -9.378 -2.187 1.00 5.73 37 MET B N 9
ATOM 20431 C CA . MET B 1 37 ? -3.203 -8.271 -2.807 1.00 5.13 37 MET B CA 9
ATOM 20432 C C . MET B 1 37 ? -2.519 -8.703 -4.106 1.00 5.49 37 MET B C 9
ATOM 20433 O O . MET B 1 37 ? -1.548 -8.089 -4.544 1.00 5.20 37 MET B O 9
ATOM 20447 N N . THR B 1 38 ? -3.017 -9.782 -4.708 1.00 6.18 38 THR B N 9
ATOM 20448 C CA . THR B 1 38 ? -2.490 -10.259 -5.983 1.00 6.68 38 THR B CA 9
ATOM 20449 C C . THR B 1 38 ? -2.381 -9.119 -6.996 1.00 6.35 38 THR B C 9
ATOM 20450 O O . THR B 1 38 ? -3.238 -8.232 -7.027 1.00 5.90 38 THR B O 9
ATOM 20461 N N . PRO B 1 39 ? -1.321 -9.135 -7.827 1.00 6.65 39 PRO B N 9
ATOM 20462 C CA . PRO B 1 39 ? -1.003 -8.055 -8.775 1.00 6.53 39 PRO B CA 9
ATOM 20463 C C . PRO B 1 39 ? -2.211 -7.518 -9.540 1.00 6.66 39 PRO B C 9
ATOM 20464 O O . PRO B 1 39 ? -2.348 -6.304 -9.711 1.00 6.35 39 PRO B O 9
ATOM 20475 N N . GLU B 1 40 ? -3.087 -8.412 -9.997 1.00 7.16 40 GLU B N 9
ATOM 20476 C CA . GLU B 1 40 ? -4.272 -7.996 -10.736 1.00 7.32 40 GLU B CA 9
ATOM 20477 C C . GLU B 1 40 ? -5.150 -7.077 -9.887 1.00 6.59 40 GLU B C 9
ATOM 20478 O O . GLU B 1 40 ? -5.591 -6.030 -10.354 1.00 6.46 40 GLU B O 9
ATOM 20490 N N . LEU B 1 41 ? -5.373 -7.458 -8.633 1.00 6.17 41 LEU B N 9
ATOM 20491 C CA . LEU B 1 41 ? -6.229 -6.691 -7.739 1.00 5.47 41 LEU B CA 9
ATOM 20492 C C . LEU B 1 41 ? -5.548 -5.384 -7.365 1.00 4.86 41 LEU B C 9
ATOM 20493 O O . LEU B 1 41 ? -6.189 -4.333 -7.304 1.00 4.46 41 LEU B O 9
ATOM 20509 N N . GLN B 1 42 ? -4.241 -5.460 -7.140 1.00 4.84 42 GLN B N 9
ATOM 20510 C CA . GLN B 1 42 ? -3.436 -4.285 -6.833 1.00 4.35 42 GLN B CA 9
ATOM 20511 C C . GLN B 1 42 ? -3.569 -3.240 -7.941 1.00 4.69 42 GLN B C 9
ATOM 20512 O O . GLN B 1 42 ? -3.731 -2.045 -7.671 1.00 4.37 42 GLN B O 9
ATOM 20526 N N . SER B 1 43 ? -3.519 -3.703 -9.184 1.00 5.44 43 SER B N 9
ATOM 20527 C CA . SER B 1 43 ? -3.638 -2.821 -10.334 1.00 5.93 43 SER B CA 9
ATOM 20528 C C . SER B 1 43 ? -5.074 -2.317 -10.487 1.00 5.79 43 SER B C 9
ATOM 20529 O O . SER B 1 43 ? -5.298 -1.202 -10.956 1.00 5.94 43 SER B O 9
ATOM 20537 N N . ARG B 1 44 ? -6.046 -3.135 -10.084 1.00 5.57 44 ARG B N 9
ATOM 20538 C CA . ARG B 1 44 ? -7.451 -2.753 -10.194 1.00 5.41 44 ARG B CA 9
ATOM 20539 C C . ARG B 1 44 ? -7.810 -1.670 -9.186 1.00 4.69 44 ARG B C 9
ATOM 20540 O O . ARG B 1 44 ? -8.713 -0.870 -9.426 1.00 4.71 44 ARG B O 9
ATOM 20561 N N . LEU B 1 45 ? -7.114 -1.651 -8.057 1.00 4.13 45 LEU B N 9
ATOM 20562 C CA . LEU B 1 45 ? -7.286 -0.576 -7.092 1.00 3.49 45 LEU B CA 9
ATOM 20563 C C . LEU B 1 45 ? -6.812 0.734 -7.707 1.00 3.91 45 LEU B C 9
ATOM 20564 O O . LEU B 1 45 ? -7.462 1.772 -7.590 1.00 3.85 45 LEU B O 9
ATOM 20580 N N . GLY B 1 46 ? -5.656 0.669 -8.360 1.00 4.49 46 GLY B N 9
ATOM 20581 C CA . GLY B 1 46 ? -5.157 1.791 -9.134 1.00 5.11 46 GLY B CA 9
ATOM 20582 C C . GLY B 1 46 ? -4.439 2.821 -8.287 1.00 4.95 46 GLY B C 9
ATOM 20583 O O . GLY B 1 46 ? -3.599 3.572 -8.785 1.00 5.58 46 GLY B O 9
ATOM 20587 N N . GLY B 1 47 ? -4.766 2.847 -7.002 1.00 4.20 47 GLY B N 9
ATOM 20588 C CA . GLY B 1 47 ? -4.185 3.818 -6.098 1.00 4.08 47 GLY B CA 9
ATOM 20589 C C . GLY B 1 47 ? -4.675 5.227 -6.371 1.00 4.27 47 GLY B C 9
ATOM 20590 O O . GLY B 1 47 ? -4.046 6.195 -5.949 1.00 4.50 47 GLY B O 9
ATOM 20594 N N . ALA B 1 48 ? -5.798 5.347 -7.080 1.00 4.37 48 ALA B N 9
ATOM 20595 C CA . ALA B 1 48 ? -6.336 6.656 -7.420 1.00 4.85 48 ALA B CA 9
ATOM 20596 C C . ALA B 1 48 ? -6.911 7.331 -6.184 1.00 4.49 48 ALA B C 9
ATOM 20597 O O . ALA B 1 48 ? -7.453 6.668 -5.300 1.00 3.88 48 ALA B O 9
ATOM 20604 N N . ARG B 1 49 ? -6.842 8.655 -6.151 1.00 5.02 49 ARG B N 9
ATOM 20605 C CA . ARG B 1 49 ? -7.216 9.405 -4.960 1.00 4.98 49 ARG B CA 9
ATOM 20606 C C . ARG B 1 49 ? -8.713 9.316 -4.693 1.00 5.00 49 ARG B C 9
ATOM 20607 O O . ARG B 1 49 ? -9.127 9.040 -3.571 1.00 4.59 49 ARG B O 9
ATOM 20628 N N . HIS B 1 50 ? -9.524 9.520 -5.727 1.00 5.53 50 HIS B N 9
ATOM 20629 C CA . HIS B 1 50 ? -10.977 9.494 -5.572 1.00 5.65 50 HIS B CA 9
ATOM 20630 C C . HIS B 1 50 ? -11.463 8.111 -5.140 1.00 4.90 50 HIS B C 9
ATOM 20631 O O . HIS B 1 50 ? -12.396 7.992 -4.338 1.00 4.73 50 HIS B O 9
ATOM 20646 N N . GLU B 1 51 ? -10.810 7.067 -5.639 1.00 4.52 51 GLU B N 9
ATOM 20647 C CA . GLU B 1 51 ? -11.187 5.710 -5.270 1.00 3.87 51 GLU B CA 9
ATOM 20648 C C . GLU B 1 51 ? -10.779 5.421 -3.833 1.00 3.13 51 GLU B C 9
ATOM 20649 O O . GLU B 1 51 ? -11.518 4.782 -3.090 1.00 2.72 51 GLU B O 9
ATOM 20661 N N . LEU B 1 52 ? -9.611 5.912 -3.437 1.00 3.04 52 LEU B N 9
ATOM 20662 C CA . LEU B 1 52 ? -9.124 5.697 -2.081 1.00 2.56 52 LEU B CA 9
ATOM 20663 C C . LEU B 1 52 ? -9.942 6.498 -1.074 1.00 3.06 52 LEU B C 9
ATOM 20664 O O . LEU B 1 52 ? -10.033 6.122 0.089 1.00 2.94 52 LEU B O 9
ATOM 20680 N N . ILE B 1 53 ? -10.540 7.600 -1.522 1.00 3.78 53 ILE B N 9
ATOM 20681 C CA . ILE B 1 53 ? -11.452 8.359 -0.676 1.00 4.35 53 ILE B CA 9
ATOM 20682 C C . ILE B 1 53 ? -12.650 7.493 -0.303 1.00 4.05 53 ILE B C 9
ATOM 20683 O O . ILE B 1 53 ? -13.009 7.379 0.870 1.00 4.19 53 ILE B O 9
ATOM 20699 N N . ALA B 1 54 ? -13.253 6.865 -1.307 1.00 3.73 54 ALA B N 9
ATOM 20700 C CA . ALA B 1 54 ? -14.369 5.955 -1.072 1.00 3.39 54 ALA B CA 9
ATOM 20701 C C . ALA B 1 54 ? -13.898 4.720 -0.302 1.00 2.66 54 ALA B C 9
ATOM 20702 O O . ALA B 1 54 ? -14.596 4.217 0.580 1.00 2.59 54 ALA B O 9
ATOM 20709 N N . LEU B 1 55 ? -12.698 4.258 -0.638 1.00 2.23 55 LEU B N 9
ATOM 20710 C CA . LEU B 1 55 ? -12.097 3.091 -0.002 1.00 1.71 55 LEU B CA 9
ATOM 20711 C C . LEU B 1 55 ? -11.886 3.351 1.490 1.00 2.33 55 LEU B C 9
ATOM 20712 O O . LEU B 1 55 ? -12.234 2.526 2.332 1.00 2.46 55 LEU B O 9
ATOM 20728 N N . LEU B 1 56 ? -11.327 4.508 1.812 1.00 2.95 56 LEU B N 9
ATOM 20729 C CA . LEU B 1 56 ? -11.110 4.900 3.198 1.00 3.69 56 LEU B CA 9
ATOM 20730 C C . LEU B 1 56 ? -12.439 5.113 3.914 1.00 4.03 56 LEU B C 9
ATOM 20731 O O . LEU B 1 56 ? -12.583 4.773 5.089 1.00 4.45 56 LEU B O 9
ATOM 20747 N N . ARG B 1 57 ? -13.417 5.653 3.196 1.00 3.93 57 ARG B N 9
ATOM 20748 C CA . ARG B 1 57 ? -14.722 5.942 3.776 1.00 4.27 57 ARG B CA 9
ATOM 20749 C C . ARG B 1 57 ? -15.420 4.664 4.241 1.00 3.92 57 ARG B C 9
ATOM 20750 O O . ARG B 1 57 ? -16.196 4.689 5.194 1.00 4.30 57 ARG B O 9
ATOM 20771 N N . GLN B 1 58 ? -15.129 3.546 3.582 1.00 3.27 58 GLN B N 9
ATOM 20772 C CA . GLN B 1 58 ? -15.720 2.265 3.958 1.00 3.16 58 GLN B CA 9
ATOM 20773 C C . GLN B 1 58 ? -15.203 1.825 5.330 1.00 3.92 58 GLN B C 9
ATOM 20774 O O . GLN B 1 58 ? -15.886 1.120 6.072 1.00 4.23 58 GLN B O 9
ATOM 20788 N N . LEU B 1 59 ? -13.995 2.271 5.665 1.00 4.30 59 LEU B N 9
ATOM 20789 C CA . LEU B 1 59 ? -13.344 1.876 6.905 1.00 5.09 59 LEU B CA 9
ATOM 20790 C C . LEU B 1 59 ? -13.723 2.831 8.036 1.00 5.75 59 LEU B C 9
ATOM 20791 O O . LEU B 1 59 ? -13.381 2.610 9.199 1.00 6.46 59 LEU B O 9
ATOM 20807 N N . GLN B 1 60 ? -14.439 3.889 7.685 1.00 5.62 60 GLN B N 9
ATOM 20808 C CA . GLN B 1 60 ? -14.861 4.883 8.657 1.00 6.33 60 GLN B CA 9
ATOM 20809 C C . GLN B 1 60 ? -16.373 4.849 8.837 1.00 6.37 60 GLN B C 9
ATOM 20810 O O . GLN B 1 60 ? -17.119 4.784 7.863 1.00 5.90 60 GLN B O 9
ATOM 20824 N N . PRO B 1 61 ? -16.844 4.869 10.090 1.00 7.01 61 PRO B N 9
ATOM 20825 C CA . PRO B 1 61 ? -18.269 4.944 10.398 1.00 7.20 61 PRO B CA 9
ATOM 20826 C C . PRO B 1 61 ? -18.825 6.339 10.135 1.00 7.47 61 PRO B C 9
ATOM 20827 O O . PRO B 1 61 ? -20.033 6.544 10.096 1.00 7.61 61 PRO B O 9
ATOM 20838 N N . SER B 1 62 ? -17.926 7.294 9.946 1.00 7.73 62 SER B N 9
ATOM 20839 C CA . SER B 1 62 ? -18.314 8.667 9.695 1.00 8.18 62 SER B CA 9
ATOM 20840 C C . SER B 1 62 ? -18.437 8.924 8.195 1.00 8.53 62 SER B C 9
ATOM 20841 O O . SER B 1 62 ? -17.701 8.335 7.398 1.00 8.89 62 SER B O 9
ATOM 20849 N N . SER B 1 63 ? -19.373 9.798 7.834 1.00 8.68 63 SER B N 9
ATOM 20850 C CA . SER B 1 63 ? -19.610 10.191 6.448 1.00 9.25 63 SER B CA 9
ATOM 20851 C C . SER B 1 63 ? -20.205 9.049 5.632 1.00 9.52 63 SER B C 9
ATOM 20852 O O . SER B 1 63 ? -19.490 8.231 5.057 1.00 9.74 63 SER B O 9
ATOM 20860 N N . GLN B 1 64 ? -21.530 8.986 5.620 1.00 9.75 64 GLN B N 9
ATOM 20861 C CA . GLN B 1 64 ? -22.252 8.021 4.799 1.00 10.27 64 GLN B CA 9
ATOM 20862 C C . GLN B 1 64 ? -22.907 8.726 3.621 1.00 10.85 64 GLN B C 9
ATOM 20863 O O . GLN B 1 64 ? -23.455 8.087 2.720 1.00 11.21 64 GLN B O 9
ATOM 20877 N N . GLY B 1 65 ? -22.844 10.048 3.637 1.00 11.14 65 GLY B N 9
ATOM 20878 C CA . GLY B 1 65 ? -23.483 10.840 2.608 1.00 11.86 65 GLY B CA 9
ATOM 20879 C C . GLY B 1 65 ? -24.652 11.627 3.161 1.00 12.34 65 GLY B C 9
ATOM 20880 O O . GLY B 1 65 ? -24.463 12.619 3.873 1.00 12.71 65 GLY B O 9
ATOM 20884 N N . GLY B 1 66 ? -25.861 11.176 2.857 1.00 12.52 66 GLY B N 9
ATOM 20885 C CA . GLY B 1 66 ? -27.047 11.837 3.362 1.00 13.14 66 GLY B CA 9
ATOM 20886 C C . GLY B 1 66 ? -27.719 12.688 2.307 1.00 13.47 66 GLY B C 9
ATOM 20887 O O . GLY B 1 66 ? -27.156 13.681 1.850 1.00 13.61 66 GLY B O 9
ATOM 20891 N N . SER B 1 67 ? -28.918 12.302 1.911 1.00 13.77 67 SER B N 9
ATOM 20892 C CA . SER B 1 67 ? -29.654 13.031 0.896 1.00 14.24 67 SER B CA 9
ATOM 20893 C C . SER B 1 67 ? -30.789 13.842 1.515 1.00 14.84 67 SER B C 9
ATOM 20894 O O . SER B 1 67 ? -31.792 13.290 1.971 1.00 15.17 67 SER B O 9
ATOM 20902 N N . LEU B 1 68 ? -30.615 15.154 1.556 1.00 15.11 68 LEU B N 9
ATOM 20903 C CA . LEU B 1 68 ? -31.647 16.035 2.073 1.00 15.82 68 LEU B CA 9
ATOM 20904 C C . LEU B 1 68 ? -32.156 16.942 0.963 1.00 16.33 68 LEU B C 9
ATOM 20905 O O . LEU B 1 68 ? -31.540 17.957 0.645 1.00 16.64 68 LEU B O 9
ATOM 20921 N N . LEU B 1 69 ? -33.261 16.546 0.349 1.00 16.55 69 LEU B N 9
ATOM 20922 C CA . LEU B 1 69 ? -33.844 17.312 -0.745 1.00 17.14 69 LEU B CA 9
ATOM 20923 C C . LEU B 1 69 ? -35.366 17.228 -0.713 1.00 17.67 69 LEU B C 9
ATOM 20924 O O . LEU B 1 69 ? -36.050 17.849 -1.530 1.00 17.95 69 LEU B O 9
ATOM 20940 N N . ALA B 1 70 ? -35.895 16.457 0.229 1.00 17.91 70 ALA B N 9
ATOM 20941 C CA . ALA B 1 70 ? -37.336 16.296 0.355 1.00 18.49 70 ALA B CA 9
ATOM 20942 C C . ALA B 1 70 ? -37.932 17.296 1.355 1.00 18.78 70 ALA B C 9
ATOM 20943 O O . ALA B 1 70 ? -38.783 18.100 0.980 1.00 19.00 70 ALA B O 9
ATOM 20950 N N . PRO B 1 71 ? -37.503 17.279 2.641 1.00 18.92 71 PRO B N 9
ATOM 20951 C CA . PRO B 1 71 ? -38.025 18.200 3.651 1.00 19.33 71 PRO B CA 9
ATOM 20952 C C . PRO B 1 71 ? -37.444 19.603 3.499 1.00 19.89 71 PRO B C 9
ATOM 20953 O O . PRO B 1 71 ? -36.225 19.781 3.543 1.00 20.29 71 PRO B O 9
ATOM 20964 N N . VAL B 1 72 ? -38.343 20.579 3.327 1.00 20.01 72 VAL B N 9
ATOM 20965 C CA . VAL B 1 72 ? -38.000 21.995 3.137 1.00 20.65 72 VAL B CA 9
ATOM 20966 C C . VAL B 1 72 ? -36.748 22.190 2.264 1.00 20.93 72 VAL B C 9
ATOM 20967 O O . VAL B 1 72 ? -35.654 22.510 2.744 1.00 20.77 72 VAL B O 9
ATOM 20980 N N . ALA B 1 73 ? -36.919 21.967 0.967 1.00 21.45 73 ALA B N 9
ATOM 20981 C CA . ALA B 1 73 ? -35.830 22.136 0.017 1.00 21.89 73 ALA B CA 9
ATOM 20982 C C . ALA B 1 73 ? -35.609 23.611 -0.292 1.00 22.46 73 ALA B C 9
ATOM 20983 O O . ALA B 1 73 ? -36.139 24.142 -1.266 1.00 22.90 73 ALA B O 9
ATOM 20990 N N . ARG B 1 74 ? -34.860 24.277 0.572 1.00 22.53 74 ARG B N 9
ATOM 20991 C CA . ARG B 1 74 ? -34.525 25.681 0.387 1.00 23.14 74 ARG B CA 9
ATOM 20992 C C . ARG B 1 74 ? -33.016 25.858 0.480 1.00 23.27 74 ARG B C 9
ATOM 20993 O O . ARG B 1 74 ? -32.329 25.012 1.058 1.00 23.13 74 ARG B O 9
ATOM 21014 N N . ASN B 1 75 ? -32.504 26.949 -0.073 1.00 23.63 75 ASN B N 9
ATOM 21015 C CA . ASN B 1 75 ? -31.062 27.189 -0.114 1.00 23.90 75 ASN B CA 9
ATOM 21016 C C . ASN B 1 75 ? -30.491 27.328 1.293 1.00 23.94 75 ASN B C 9
ATOM 21017 O O . ASN B 1 75 ? -29.484 26.705 1.629 1.00 23.88 75 ASN B O 9
ATOM 21028 N N . GLY B 1 76 ? -31.145 28.135 2.116 1.00 24.15 76 GLY B N 9
ATOM 21029 C CA . GLY B 1 76 ? -30.711 28.301 3.486 1.00 24.33 76 GLY B CA 9
ATOM 21030 C C . GLY B 1 76 ? -31.488 27.410 4.429 1.00 24.59 76 GLY B C 9
ATOM 21031 O O . GLY B 1 76 ? -31.137 27.278 5.603 1.00 24.61 76 GLY B O 9
ATOM 21035 N N . ARG B 1 77 ? -32.544 26.794 3.890 1.00 24.88 77 ARG B N 9
ATOM 21036 C CA . ARG B 1 77 ? -33.450 25.912 4.637 1.00 25.24 77 ARG B CA 9
ATOM 21037 C C . ARG B 1 77 ? -34.319 26.710 5.605 1.00 25.39 77 ARG B C 9
ATOM 21038 O O . ARG B 1 77 ? -35.544 26.666 5.514 1.00 25.37 77 ARG B O 9
ATOM 21059 N N . LEU B 1 78 ? -33.670 27.449 6.504 1.00 25.64 78 LEU B N 9
ATOM 21060 C CA . LEU B 1 78 ? -34.348 28.271 7.508 1.00 25.94 78 LEU B CA 9
ATOM 21061 C C . LEU B 1 78 ? -35.171 27.408 8.459 1.00 26.00 78 LEU B C 9
ATOM 21062 O O . LEU B 1 78 ? -34.579 26.849 9.409 1.00 26.11 78 LEU B O 9
ATOM 21079 N N . GLY A 1 1 ? 25.030 -1.645 6.721 1.00 11.48 1 GLY A N 10
ATOM 21080 C CA . GLY A 1 1 ? 24.247 -0.431 7.055 1.00 10.92 1 GLY A CA 10
ATOM 21081 C C . GLY A 1 1 ? 24.802 0.280 8.274 1.00 10.31 1 GLY A C 10
ATOM 21082 O O . GLY A 1 1 ? 25.849 0.924 8.193 1.00 10.34 1 GLY A O 10
ATOM 21088 N N . PRO A 1 2 ? 24.118 0.182 9.424 1.00 9.98 2 PRO A N 10
ATOM 21089 C CA . PRO A 1 2 ? 24.587 0.757 10.681 1.00 9.63 2 PRO A CA 10
ATOM 21090 C C . PRO A 1 2 ? 25.676 -0.101 11.321 1.00 9.06 2 PRO A C 10
ATOM 21091 O O . PRO A 1 2 ? 26.079 -1.128 10.765 1.00 9.12 2 PRO A O 10
ATOM 21102 N N . LEU A 1 3 ? 26.148 0.317 12.486 1.00 8.75 3 LEU A N 10
ATOM 21103 C CA . LEU A 1 3 ? 27.160 -0.437 13.213 1.00 8.46 3 LEU A CA 10
ATOM 21104 C C . LEU A 1 3 ? 26.522 -1.613 13.946 1.00 7.59 3 LEU A C 10
ATOM 21105 O O . LEU A 1 3 ? 27.217 -2.491 14.464 1.00 7.78 3 LEU A O 10
ATOM 21121 N N . GLY A 1 4 ? 25.197 -1.619 13.988 1.00 6.89 4 GLY A N 10
ATOM 21122 C CA . GLY A 1 4 ? 24.473 -2.712 14.599 1.00 6.24 4 GLY A CA 10
ATOM 21123 C C . GLY A 1 4 ? 23.667 -3.488 13.578 1.00 5.46 4 GLY A C 10
ATOM 21124 O O . GLY A 1 4 ? 23.266 -2.929 12.553 1.00 5.49 4 GLY A O 10
ATOM 21128 N N . SER A 1 5 ? 23.426 -4.765 13.852 1.00 5.14 5 SER A N 10
ATOM 21129 C CA . SER A 1 5 ? 22.677 -5.622 12.942 1.00 4.77 5 SER A CA 10
ATOM 21130 C C . SER A 1 5 ? 21.219 -5.180 12.856 1.00 3.88 5 SER A C 10
ATOM 21131 O O . SER A 1 5 ? 20.394 -5.549 13.691 1.00 4.02 5 SER A O 10
ATOM 21139 N N . SER A 1 6 ? 20.921 -4.376 11.845 1.00 3.43 6 SER A N 10
ATOM 21140 C CA . SER A 1 6 ? 19.592 -3.822 11.656 1.00 2.89 6 SER A CA 10
ATOM 21141 C C . SER A 1 6 ? 19.508 -3.125 10.303 1.00 2.66 6 SER A C 10
ATOM 21142 O O . SER A 1 6 ? 20.542 -2.847 9.690 1.00 2.87 6 SER A O 10
ATOM 21150 N N . ALA A 1 7 ? 18.277 -2.873 9.844 1.00 2.47 7 ALA A N 10
ATOM 21151 C CA . ALA A 1 7 ? 18.010 -2.189 8.572 1.00 2.28 7 ALA A CA 10
ATOM 21152 C C . ALA A 1 7 ? 18.292 -3.096 7.376 1.00 2.05 7 ALA A C 10
ATOM 21153 O O . ALA A 1 7 ? 17.416 -3.316 6.542 1.00 1.85 7 ALA A O 10
ATOM 21160 N N . GLY A 1 8 ? 19.507 -3.626 7.309 1.00 2.13 8 GLY A N 10
ATOM 21161 C CA . GLY A 1 8 ? 19.885 -4.516 6.233 1.00 2.02 8 GLY A CA 10
ATOM 21162 C C . GLY A 1 8 ? 19.010 -5.749 6.172 1.00 1.90 8 GLY A C 10
ATOM 21163 O O . GLY A 1 8 ? 18.564 -6.141 5.100 1.00 1.76 8 GLY A O 10
ATOM 21167 N N . ALA A 1 9 ? 18.755 -6.354 7.327 1.00 2.01 9 ALA A N 10
ATOM 21168 C CA . ALA A 1 9 ? 17.887 -7.523 7.411 1.00 1.97 9 ALA A CA 10
ATOM 21169 C C . ALA A 1 9 ? 16.480 -7.200 6.911 1.00 1.73 9 ALA A C 10
ATOM 21170 O O . ALA A 1 9 ? 15.854 -8.000 6.211 1.00 1.64 9 ALA A O 10
ATOM 21177 N N . LEU A 1 10 ? 15.992 -6.019 7.270 1.00 1.68 10 LEU A N 10
ATOM 21178 C CA . LEU A 1 10 ? 14.672 -5.573 6.847 1.00 1.51 10 LEU A CA 10
ATOM 21179 C C . LEU A 1 10 ? 14.650 -5.322 5.345 1.00 1.33 10 LEU A C 10
ATOM 21180 O O . LEU A 1 10 ? 13.747 -5.774 4.642 1.00 1.21 10 LEU A O 10
ATOM 21196 N N . LEU A 1 11 ? 15.660 -4.620 4.868 1.00 1.38 11 LEU A N 10
ATOM 21197 C CA . LEU A 1 11 ? 15.807 -4.334 3.450 1.00 1.31 11 LEU A CA 10
ATOM 21198 C C . LEU A 1 11 ? 15.939 -5.640 2.662 1.00 1.29 11 LEU A C 10
ATOM 21199 O O . LEU A 1 11 ? 15.288 -5.828 1.635 1.00 1.22 11 LEU A O 10
ATOM 21215 N N . ALA A 1 12 ? 16.757 -6.551 3.177 1.00 1.43 12 ALA A N 10
ATOM 21216 C CA . ALA A 1 12 ? 17.010 -7.830 2.523 1.00 1.53 12 ALA A CA 10
ATOM 21217 C C . ALA A 1 12 ? 15.732 -8.643 2.346 1.00 1.49 12 ALA A C 10
ATOM 21218 O O . ALA A 1 12 ? 15.436 -9.103 1.244 1.00 1.51 12 ALA A O 10
ATOM 21225 N N . HIS A 1 13 ? 14.958 -8.808 3.418 1.00 1.46 13 HIS A N 10
ATOM 21226 C CA . HIS A 1 13 ? 13.776 -9.655 3.353 1.00 1.48 13 HIS A CA 10
ATOM 21227 C C . HIS A 1 13 ? 12.683 -8.975 2.528 1.00 1.27 13 HIS A C 10
ATOM 21228 O O . HIS A 1 13 ? 11.854 -9.641 1.908 1.00 1.32 13 HIS A O 10
ATOM 21243 N N . ALA A 1 14 ? 12.695 -7.647 2.508 1.00 1.09 14 ALA A N 10
ATOM 21244 C CA . ALA A 1 14 ? 11.743 -6.890 1.708 1.00 0.94 14 ALA A CA 10
ATOM 21245 C C . ALA A 1 14 ? 12.051 -7.053 0.224 1.00 1.00 14 ALA A C 10
ATOM 21246 O O . ALA A 1 14 ? 11.154 -7.313 -0.580 1.00 1.04 14 ALA A O 10
ATOM 21253 N N . ALA A 1 15 ? 13.328 -6.920 -0.124 1.00 1.08 15 ALA A N 10
ATOM 21254 C CA . ALA A 1 15 ? 13.772 -7.096 -1.502 1.00 1.19 15 ALA A CA 10
ATOM 21255 C C . ALA A 1 15 ? 13.579 -8.535 -1.952 1.00 1.37 15 ALA A C 10
ATOM 21256 O O . ALA A 1 15 ? 13.223 -8.794 -3.102 1.00 1.46 15 ALA A O 10
ATOM 21263 N N . SER A 1 16 ? 13.813 -9.468 -1.035 1.00 1.47 16 SER A N 10
ATOM 21264 C CA . SER A 1 16 ? 13.648 -10.887 -1.317 1.00 1.68 16 SER A CA 10
ATOM 21265 C C . SER A 1 16 ? 12.208 -11.194 -1.728 1.00 1.68 16 SER A C 10
ATOM 21266 O O . SER A 1 16 ? 11.973 -11.923 -2.691 1.00 1.89 16 SER A O 10
ATOM 21274 N N . LEU A 1 17 ? 11.248 -10.622 -1.010 1.00 1.47 17 LEU A N 10
ATOM 21275 C CA . LEU A 1 17 ? 9.841 -10.848 -1.315 1.00 1.48 17 LEU A CA 10
ATOM 21276 C C . LEU A 1 17 ? 9.388 -9.959 -2.465 1.00 1.43 17 LEU A C 10
ATOM 21277 O O . LEU A 1 17 ? 8.451 -10.293 -3.187 1.00 1.55 17 LEU A O 10
ATOM 21293 N N . GLY A 1 18 ? 10.064 -8.839 -2.640 1.00 1.28 18 GLY A N 10
ATOM 21294 C CA . GLY A 1 18 ? 9.738 -7.945 -3.728 1.00 1.27 18 GLY A CA 10
ATOM 21295 C C . GLY A 1 18 ? 8.728 -6.885 -3.340 1.00 1.15 18 GLY A C 10
ATOM 21296 O O . GLY A 1 18 ? 7.937 -6.445 -4.178 1.00 1.27 18 GLY A O 10
ATOM 21300 N N . VAL A 1 19 ? 8.745 -6.473 -2.075 1.00 0.99 19 VAL A N 10
ATOM 21301 C CA . VAL A 1 19 ? 7.885 -5.390 -1.621 1.00 0.89 19 VAL A CA 10
ATOM 21302 C C . VAL A 1 19 ? 8.439 -4.059 -2.114 1.00 0.86 19 VAL A C 10
ATOM 21303 O O . VAL A 1 19 ? 9.520 -3.643 -1.710 1.00 0.84 19 VAL A O 10
ATOM 21316 N N . ARG A 1 20 ? 7.708 -3.419 -3.008 1.00 0.95 20 ARG A N 10
ATOM 21317 C CA . ARG A 1 20 ? 8.149 -2.171 -3.617 1.00 1.00 20 ARG A CA 10
ATOM 21318 C C . ARG A 1 20 ? 7.116 -1.069 -3.389 1.00 1.04 20 ARG A C 10
ATOM 21319 O O . ARG A 1 20 ? 5.916 -1.290 -3.570 1.00 1.14 20 ARG A O 10
ATOM 21340 N N . LEU A 1 21 ? 7.583 0.104 -2.977 1.00 1.06 21 LEU A N 10
ATOM 21341 C CA . LEU A 1 21 ? 6.706 1.253 -2.768 1.00 1.22 21 LEU A CA 10
ATOM 21342 C C . LEU A 1 21 ? 7.289 2.499 -3.418 1.00 1.41 21 LEU A C 10
ATOM 21343 O O . LEU A 1 21 ? 8.442 2.851 -3.179 1.00 1.45 21 LEU A O 10
ATOM 21359 N N . TRP A 1 22 ? 6.487 3.154 -4.239 1.00 1.61 22 TRP A N 10
ATOM 21360 C CA . TRP A 1 22 ? 6.886 4.397 -4.880 1.00 1.82 22 TRP A CA 10
ATOM 21361 C C . TRP A 1 22 ? 5.653 5.247 -5.133 1.00 2.04 22 TRP A C 10
ATOM 21362 O O . TRP A 1 22 ? 4.578 4.722 -5.403 1.00 2.09 22 TRP A O 10
ATOM 21383 N N . VAL A 1 23 ? 5.791 6.555 -5.029 1.00 2.21 23 VAL A N 10
ATOM 21384 C CA . VAL A 1 23 ? 4.644 7.433 -5.176 1.00 2.44 23 VAL A CA 10
ATOM 21385 C C . VAL A 1 23 ? 4.503 7.913 -6.617 1.00 2.71 23 VAL A C 10
ATOM 21386 O O . VAL A 1 23 ? 5.461 8.388 -7.228 1.00 2.81 23 VAL A O 10
ATOM 21399 N N . GLU A 1 24 ? 3.305 7.755 -7.159 1.00 2.84 24 GLU A N 10
ATOM 21400 C CA . GLU A 1 24 ? 3.016 8.188 -8.513 1.00 3.15 24 GLU A CA 10
ATOM 21401 C C . GLU A 1 24 ? 1.844 9.157 -8.489 1.00 3.47 24 GLU A C 10
ATOM 21402 O O . GLU A 1 24 ? 0.694 8.758 -8.269 1.00 3.45 24 GLU A O 10
ATOM 21414 N N . GLY A 1 25 ? 2.138 10.430 -8.697 1.00 3.78 25 GLY A N 10
ATOM 21415 C CA . GLY A 1 25 ? 1.124 11.452 -8.585 1.00 4.13 25 GLY A CA 10
ATOM 21416 C C . GLY A 1 25 ? 0.728 11.670 -7.144 1.00 4.12 25 GLY A C 10
ATOM 21417 O O . GLY A 1 25 ? 1.497 12.230 -6.361 1.00 4.20 25 GLY A O 10
ATOM 21421 N N . GLU A 1 26 ? -0.458 11.216 -6.786 1.00 4.08 26 GLU A N 10
ATOM 21422 C CA . GLU A 1 26 ? -0.937 11.319 -5.416 1.00 4.12 26 GLU A CA 10
ATOM 21423 C C . GLU A 1 26 ? -1.128 9.926 -4.821 1.00 3.62 26 GLU A C 10
ATOM 21424 O O . GLU A 1 26 ? -1.402 9.773 -3.631 1.00 3.64 26 GLU A O 10
ATOM 21436 N N . ARG A 1 27 ? -0.972 8.911 -5.662 1.00 3.25 27 ARG A N 10
ATOM 21437 C CA . ARG A 1 27 ? -1.171 7.533 -5.243 1.00 2.79 27 ARG A CA 10
ATOM 21438 C C . ARG A 1 27 ? 0.163 6.841 -5.016 1.00 2.64 27 ARG A C 10
ATOM 21439 O O . ARG A 1 27 ? 0.976 6.715 -5.931 1.00 2.74 27 ARG A O 10
ATOM 21460 N N . LEU A 1 28 ? 0.389 6.413 -3.788 1.00 2.44 28 LEU A N 10
ATOM 21461 C CA . LEU A 1 28 ? 1.525 5.570 -3.490 1.00 2.27 28 LEU A CA 10
ATOM 21462 C C . LEU A 1 28 ? 1.278 4.199 -4.104 1.00 2.10 28 LEU A C 10
ATOM 21463 O O . LEU A 1 28 ? 0.290 3.534 -3.785 1.00 2.02 28 LEU A O 10
ATOM 21479 N N . ARG A 1 29 ? 2.145 3.807 -5.019 1.00 2.11 29 ARG A N 10
ATOM 21480 C CA . ARG A 1 29 ? 2.010 2.538 -5.707 1.00 2.02 29 ARG A CA 10
ATOM 21481 C C . ARG A 1 29 ? 2.657 1.439 -4.881 1.00 1.76 29 ARG A C 10
ATOM 21482 O O . ARG A 1 29 ? 3.805 1.569 -4.451 1.00 1.70 29 ARG A O 10
ATOM 21503 N N . PHE A 1 30 ? 1.918 0.367 -4.659 1.00 1.65 30 PHE A N 10
ATOM 21504 C CA . PHE A 1 30 ? 2.399 -0.724 -3.836 1.00 1.43 30 PHE A CA 10
ATOM 21505 C C . PHE A 1 30 ? 2.566 -1.977 -4.684 1.00 1.49 30 PHE A C 10
ATOM 21506 O O . PHE A 1 30 ? 1.667 -2.355 -5.437 1.00 1.69 30 PHE A O 10
ATOM 21523 N N . GLN A 1 31 ? 3.717 -2.610 -4.569 1.00 1.37 31 GLN A N 10
ATOM 21524 C CA . GLN A 1 31 ? 3.983 -3.846 -5.276 1.00 1.46 31 GLN A CA 10
ATOM 21525 C C . GLN A 1 31 ? 4.360 -4.927 -4.280 1.00 1.31 31 GLN A C 10
ATOM 21526 O O . GLN A 1 31 ? 5.422 -4.863 -3.659 1.00 1.14 31 GLN A O 10
ATOM 21540 N N . ALA A 1 32 ? 3.480 -5.898 -4.106 1.00 1.43 32 ALA A N 10
ATOM 21541 C CA . ALA A 1 32 ? 3.726 -6.993 -3.186 1.00 1.36 32 ALA A CA 10
ATOM 21542 C C . ALA A 1 32 ? 3.017 -8.258 -3.656 1.00 1.55 32 ALA A C 10
ATOM 21543 O O . ALA A 1 32 ? 1.830 -8.229 -3.978 1.00 1.69 32 ALA A O 10
ATOM 21550 N N . PRO A 1 33 ? 3.745 -9.379 -3.708 1.00 1.60 33 PRO A N 10
ATOM 21551 C CA . PRO A 1 33 ? 3.177 -10.669 -4.080 1.00 1.79 33 PRO A CA 10
ATOM 21552 C C . PRO A 1 33 ? 2.222 -11.193 -3.004 1.00 1.78 33 PRO A C 10
ATOM 21553 O O . PRO A 1 33 ? 2.282 -10.785 -1.840 1.00 1.62 33 PRO A O 10
ATOM 21564 N N . PRO A 1 34 ? 1.312 -12.091 -3.383 1.00 1.96 34 PRO A N 10
ATOM 21565 C CA . PRO A 1 34 ? 0.304 -12.620 -2.471 1.00 1.97 34 PRO A CA 10
ATOM 21566 C C . PRO A 1 34 ? 0.921 -13.425 -1.327 1.00 1.88 34 PRO A C 10
ATOM 21567 O O . PRO A 1 34 ? 1.663 -14.381 -1.551 1.00 1.95 34 PRO A O 10
ATOM 21578 N N . GLY A 1 35 ? 0.624 -13.009 -0.099 1.00 1.76 35 GLY A N 10
ATOM 21579 C CA . GLY A 1 35 ? 1.072 -13.745 1.066 1.00 1.72 35 GLY A CA 10
ATOM 21580 C C . GLY A 1 35 ? 2.123 -13.003 1.874 1.00 1.60 35 GLY A C 10
ATOM 21581 O O . GLY A 1 35 ? 2.388 -13.356 3.021 1.00 1.71 35 GLY A O 10
ATOM 21585 N N . VAL A 1 36 ? 2.725 -11.972 1.293 1.00 1.46 36 VAL A N 10
ATOM 21586 C CA . VAL A 1 36 ? 3.789 -11.244 1.983 1.00 1.34 36 VAL A CA 10
ATOM 21587 C C . VAL A 1 36 ? 3.289 -9.947 2.602 1.00 1.22 36 VAL A C 10
ATOM 21588 O O . VAL A 1 36 ? 4.001 -9.286 3.346 1.00 1.22 36 VAL A O 10
ATOM 21601 N N . MET A 1 37 ? 2.059 -9.592 2.293 1.00 1.18 37 MET A N 10
ATOM 21602 C CA . MET A 1 37 ? 1.495 -8.316 2.731 1.00 1.11 37 MET A CA 10
ATOM 21603 C C . MET A 1 37 ? 0.876 -8.427 4.124 1.00 1.14 37 MET A C 10
ATOM 21604 O O . MET A 1 37 ? 0.039 -7.613 4.510 1.00 1.18 37 MET A O 10
ATOM 21618 N N . THR A 1 38 ? 1.295 -9.441 4.871 1.00 1.18 38 THR A N 10
ATOM 21619 C CA . THR A 1 38 ? 0.769 -9.682 6.204 1.00 1.27 38 THR A CA 10
ATOM 21620 C C . THR A 1 38 ? 0.946 -8.451 7.099 1.00 1.26 38 THR A C 10
ATOM 21621 O O . THR A 1 38 ? 1.926 -7.710 6.959 1.00 1.16 38 THR A O 10
ATOM 21632 N N . PRO A 1 39 ? -0.011 -8.204 8.012 1.00 1.41 39 PRO A N 10
ATOM 21633 C CA . PRO A 1 39 ? 0.018 -7.038 8.904 1.00 1.46 39 PRO A CA 10
ATOM 21634 C C . PRO A 1 39 ? 1.345 -6.886 9.647 1.00 1.43 39 PRO A C 10
ATOM 21635 O O . PRO A 1 39 ? 1.832 -5.768 9.828 1.00 1.40 39 PRO A O 10
ATOM 21646 N N . GLU A 1 40 ? 1.925 -8.007 10.067 1.00 1.49 40 GLU A N 10
ATOM 21647 C CA . GLU A 1 40 ? 3.221 -7.990 10.735 1.00 1.53 40 GLU A CA 10
ATOM 21648 C C . GLU A 1 40 ? 4.279 -7.382 9.825 1.00 1.32 40 GLU A C 10
ATOM 21649 O O . GLU A 1 40 ? 5.029 -6.498 10.238 1.00 1.29 40 GLU A O 10
ATOM 21661 N N . LEU A 1 41 ? 4.318 -7.840 8.576 1.00 1.20 41 LEU A N 10
ATOM 21662 C CA . LEU A 1 41 ? 5.300 -7.357 7.614 1.00 1.02 41 LEU A CA 10
ATOM 21663 C C . LEU A 1 41 ? 5.097 -5.885 7.338 1.00 0.89 41 LEU A C 10
ATOM 21664 O O . LEU A 1 41 ? 6.054 -5.116 7.250 1.00 0.81 41 LEU A O 10
ATOM 21680 N N . GLN A 1 42 ? 3.841 -5.503 7.184 1.00 0.95 42 GLN A N 10
ATOM 21681 C CA . GLN A 1 42 ? 3.491 -4.119 6.937 1.00 0.95 42 GLN A CA 10
ATOM 21682 C C . GLN A 1 42 ? 4.035 -3.233 8.056 1.00 0.97 42 GLN A C 10
ATOM 21683 O O . GLN A 1 42 ? 4.546 -2.139 7.811 1.00 0.97 42 GLN A O 10
ATOM 21697 N N . SER A 1 43 ? 3.935 -3.728 9.283 1.00 1.06 43 SER A N 10
ATOM 21698 C CA . SER A 1 43 ? 4.449 -3.017 10.443 1.00 1.12 43 SER A CA 10
ATOM 21699 C C . SER A 1 43 ? 5.981 -3.063 10.461 1.00 1.02 43 SER A C 10
ATOM 21700 O O . SER A 1 43 ? 6.628 -2.149 10.970 1.00 1.08 43 SER A O 10
ATOM 21708 N N . ARG A 1 44 ? 6.552 -4.133 9.901 1.00 0.97 44 ARG A N 10
ATOM 21709 C CA . ARG A 1 44 ? 8.006 -4.266 9.797 1.00 0.98 44 ARG A CA 10
ATOM 21710 C C . ARG A 1 44 ? 8.573 -3.212 8.866 1.00 0.90 44 ARG A C 10
ATOM 21711 O O . ARG A 1 44 ? 9.646 -2.666 9.108 1.00 1.04 44 ARG A O 10
ATOM 21732 N N . LEU A 1 45 ? 7.833 -2.941 7.798 1.00 0.78 45 LEU A N 10
ATOM 21733 C CA . LEU A 1 45 ? 8.170 -1.868 6.858 1.00 0.80 45 LEU A CA 10
ATOM 21734 C C . LEU A 1 45 ? 8.261 -0.532 7.598 1.00 1.06 45 LEU A C 10
ATOM 21735 O O . LEU A 1 45 ? 8.914 0.406 7.143 1.00 1.25 45 LEU A O 10
ATOM 21751 N N . GLY A 1 46 ? 7.552 -0.448 8.717 1.00 1.20 46 GLY A N 10
ATOM 21752 C CA . GLY A 1 46 ? 7.690 0.679 9.619 1.00 1.56 46 GLY A CA 10
ATOM 21753 C C . GLY A 1 46 ? 6.827 1.854 9.230 1.00 1.89 46 GLY A C 10
ATOM 21754 O O . GLY A 1 46 ? 6.501 2.697 10.067 1.00 2.30 46 GLY A O 10
ATOM 21758 N N . GLY A 1 47 ? 6.456 1.914 7.957 1.00 1.84 47 GLY A N 10
ATOM 21759 C CA . GLY A 1 47 ? 5.636 3.005 7.477 1.00 2.25 47 GLY A CA 10
ATOM 21760 C C . GLY A 1 47 ? 6.376 4.326 7.511 1.00 2.18 47 GLY A C 10
ATOM 21761 O O . GLY A 1 47 ? 5.763 5.387 7.601 1.00 2.57 47 GLY A O 10
ATOM 21765 N N . ALA A 1 48 ? 7.696 4.259 7.435 1.00 1.86 48 ALA A N 10
ATOM 21766 C CA . ALA A 1 48 ? 8.517 5.443 7.520 1.00 2.02 48 ALA A CA 10
ATOM 21767 C C . ALA A 1 48 ? 8.920 5.918 6.134 1.00 2.08 48 ALA A C 10
ATOM 21768 O O . ALA A 1 48 ? 9.099 5.117 5.217 1.00 1.94 48 ALA A O 10
ATOM 21775 N N . ARG A 1 49 ? 9.090 7.223 6.008 1.00 2.37 49 ARG A N 10
ATOM 21776 C CA . ARG A 1 49 ? 9.456 7.845 4.741 1.00 2.47 49 ARG A CA 10
ATOM 21777 C C . ARG A 1 49 ? 10.876 7.474 4.335 1.00 2.33 49 ARG A C 10
ATOM 21778 O O . ARG A 1 49 ? 11.116 7.082 3.197 1.00 2.17 49 ARG A O 10
ATOM 21799 N N . HIS A 1 50 ? 11.809 7.570 5.279 1.00 2.45 50 HIS A N 10
ATOM 21800 C CA . HIS A 1 50 ? 13.214 7.327 4.982 1.00 2.44 50 HIS A CA 10
ATOM 21801 C C . HIS A 1 50 ? 13.422 5.866 4.610 1.00 2.06 50 HIS A C 10
ATOM 21802 O O . HIS A 1 50 ? 14.255 5.531 3.767 1.00 1.95 50 HIS A O 10
ATOM 21817 N N . GLU A 1 51 ? 12.628 5.005 5.233 1.00 1.91 51 GLU A N 10
ATOM 21818 C CA . GLU A 1 51 ? 12.703 3.581 4.989 1.00 1.65 51 GLU A CA 10
ATOM 21819 C C . GLU A 1 51 ? 12.262 3.288 3.571 1.00 1.36 51 GLU A C 10
ATOM 21820 O O . GLU A 1 51 ? 12.882 2.502 2.860 1.00 1.19 51 GLU A O 10
ATOM 21832 N N . LEU A 1 52 ? 11.193 3.952 3.163 1.00 1.41 52 LEU A N 10
ATOM 21833 C CA . LEU A 1 52 ? 10.653 3.774 1.824 1.00 1.31 52 LEU A CA 10
ATOM 21834 C C . LEU A 1 52 ? 11.605 4.323 0.772 1.00 1.37 52 LEU A C 10
ATOM 21835 O O . LEU A 1 52 ? 11.630 3.842 -0.360 1.00 1.27 52 LEU A O 10
ATOM 21851 N N . ILE A 1 53 ? 12.383 5.332 1.143 1.00 1.59 53 ILE A N 10
ATOM 21852 C CA . ILE A 1 53 ? 13.404 5.869 0.254 1.00 1.69 53 ILE A CA 10
ATOM 21853 C C . ILE A 1 53 ? 14.387 4.767 -0.132 1.00 1.43 53 ILE A C 10
ATOM 21854 O O . ILE A 1 53 ? 14.646 4.530 -1.314 1.00 1.32 53 ILE A O 10
ATOM 21870 N N . ALA A 1 54 ? 14.908 4.081 0.876 1.00 1.41 54 ALA A N 10
ATOM 21871 C CA . ALA A 1 54 ? 15.825 2.965 0.660 1.00 1.31 54 ALA A CA 10
ATOM 21872 C C . ALA A 1 54 ? 15.098 1.779 0.038 1.00 1.00 54 ALA A C 10
ATOM 21873 O O . ALA A 1 54 ? 15.677 1.012 -0.732 1.00 0.95 54 ALA A O 10
ATOM 21880 N N . LEU A 1 55 ? 13.818 1.659 0.355 1.00 0.89 55 LEU A N 10
ATOM 21881 C CA . LEU A 1 55 ? 12.999 0.543 -0.096 1.00 0.74 55 LEU A CA 10
ATOM 21882 C C . LEU A 1 55 ? 12.770 0.649 -1.598 1.00 0.70 55 LEU A C 10
ATOM 21883 O O . LEU A 1 55 ? 12.825 -0.338 -2.320 1.00 0.73 55 LEU A O 10
ATOM 21899 N N . LEU A 1 56 ? 12.532 1.856 -2.065 1.00 0.81 56 LEU A N 10
ATOM 21900 C CA . LEU A 1 56 ? 12.320 2.096 -3.467 1.00 0.89 56 LEU A CA 10
ATOM 21901 C C . LEU A 1 56 ? 13.661 2.124 -4.191 1.00 0.83 56 LEU A C 10
ATOM 21902 O O . LEU A 1 56 ? 13.765 1.726 -5.349 1.00 0.90 56 LEU A O 10
ATOM 21918 N N . ARG A 1 57 ? 14.699 2.554 -3.487 1.00 0.82 57 ARG A N 10
ATOM 21919 C CA . ARG A 1 57 ? 16.042 2.570 -4.049 1.00 0.88 57 ARG A CA 10
ATOM 21920 C C . ARG A 1 57 ? 16.538 1.144 -4.282 1.00 0.87 57 ARG A C 10
ATOM 21921 O O . ARG A 1 57 ? 17.426 0.911 -5.102 1.00 0.98 57 ARG A O 10
ATOM 21942 N N . GLN A 1 58 ? 15.938 0.188 -3.576 1.00 0.86 58 GLN A N 10
ATOM 21943 C CA . GLN A 1 58 ? 16.321 -1.212 -3.705 1.00 1.07 58 GLN A CA 10
ATOM 21944 C C . GLN A 1 58 ? 16.084 -1.712 -5.131 1.00 1.15 58 GLN A C 10
ATOM 21945 O O . GLN A 1 58 ? 16.784 -2.611 -5.599 1.00 1.40 58 GLN A O 10
ATOM 21959 N N . LEU A 1 59 ? 15.105 -1.137 -5.833 1.00 1.05 59 LEU A N 10
ATOM 21960 C CA . LEU A 1 59 ? 14.853 -1.558 -7.208 1.00 1.27 59 LEU A CA 10
ATOM 21961 C C . LEU A 1 59 ? 15.323 -0.507 -8.215 1.00 1.30 59 LEU A C 10
ATOM 21962 O O . LEU A 1 59 ? 15.011 -0.588 -9.402 1.00 1.61 59 LEU A O 10
ATOM 21978 N N . GLN A 1 60 ? 16.097 0.463 -7.740 1.00 1.09 60 GLN A N 10
ATOM 21979 C CA . GLN A 1 60 ? 16.664 1.484 -8.612 1.00 1.19 60 GLN A CA 10
ATOM 21980 C C . GLN A 1 60 ? 18.096 1.118 -8.997 1.00 1.31 60 GLN A C 10
ATOM 21981 O O . GLN A 1 60 ? 18.926 0.858 -8.126 1.00 1.42 60 GLN A O 10
ATOM 21995 N N . PRO A 1 61 ? 18.413 1.102 -10.304 1.00 1.63 61 PRO A N 10
ATOM 21996 C CA . PRO A 1 61 ? 19.752 0.744 -10.798 1.00 2.01 61 PRO A CA 10
ATOM 21997 C C . PRO A 1 61 ? 20.813 1.805 -10.482 1.00 2.08 61 PRO A C 10
ATOM 21998 O O . PRO A 1 61 ? 21.945 1.725 -10.959 1.00 2.36 61 PRO A O 10
ATOM 22009 N N . SER A 1 62 ? 20.444 2.794 -9.680 1.00 2.35 62 SER A N 10
ATOM 22010 C CA . SER A 1 62 ? 21.357 3.866 -9.319 1.00 2.77 62 SER A CA 10
ATOM 22011 C C . SER A 1 62 ? 22.350 3.403 -8.257 1.00 3.39 62 SER A C 10
ATOM 22012 O O . SER A 1 62 ? 23.464 3.917 -8.167 1.00 4.06 62 SER A O 10
ATOM 22020 N N . SER A 1 63 ? 21.947 2.414 -7.474 1.00 3.76 63 SER A N 10
ATOM 22021 C CA . SER A 1 63 ? 22.771 1.935 -6.379 1.00 4.80 63 SER A CA 10
ATOM 22022 C C . SER A 1 63 ? 23.157 0.475 -6.580 1.00 5.45 63 SER A C 10
ATOM 22023 O O . SER A 1 63 ? 22.296 -0.398 -6.703 1.00 5.86 63 SER A O 10
ATOM 22031 N N . GLN A 1 64 ? 24.456 0.226 -6.646 1.00 5.91 64 GLN A N 10
ATOM 22032 C CA . GLN A 1 64 ? 24.973 -1.133 -6.723 1.00 6.83 64 GLN A CA 10
ATOM 22033 C C . GLN A 1 64 ? 25.486 -1.564 -5.352 1.00 7.75 64 GLN A C 10
ATOM 22034 O O . GLN A 1 64 ? 25.870 -0.726 -4.535 1.00 8.21 64 GLN A O 10
ATOM 22048 N N . GLY A 1 65 ? 25.489 -2.865 -5.100 1.00 8.24 65 GLY A N 10
ATOM 22049 C CA . GLY A 1 65 ? 25.943 -3.369 -3.820 1.00 9.27 65 GLY A CA 10
ATOM 22050 C C . GLY A 1 65 ? 27.435 -3.623 -3.805 1.00 9.91 65 GLY A C 10
ATOM 22051 O O . GLY A 1 65 ? 28.110 -3.353 -2.811 1.00 10.39 65 GLY A O 10
ATOM 22055 N N . GLY A 1 66 ? 27.950 -4.144 -4.910 1.00 10.11 66 GLY A N 10
ATOM 22056 C CA . GLY A 1 66 ? 29.369 -4.418 -5.006 1.00 10.90 66 GLY A CA 10
ATOM 22057 C C . GLY A 1 66 ? 30.021 -3.668 -6.148 1.00 11.22 66 GLY A C 10
ATOM 22058 O O . GLY A 1 66 ? 30.573 -4.274 -7.064 1.00 11.32 66 GLY A O 10
ATOM 22062 N N . SER A 1 67 ? 29.951 -2.348 -6.100 1.00 11.60 67 SER A N 10
ATOM 22063 C CA . SER A 1 67 ? 30.530 -1.515 -7.143 1.00 12.12 67 SER A CA 10
ATOM 22064 C C . SER A 1 67 ? 31.761 -0.768 -6.643 1.00 12.78 67 SER A C 10
ATOM 22065 O O . SER A 1 67 ? 32.575 -0.287 -7.436 1.00 13.15 67 SER A O 10
ATOM 22073 N N . LEU A 1 68 ? 31.899 -0.672 -5.328 1.00 13.08 68 LEU A N 10
ATOM 22074 C CA . LEU A 1 68 ? 32.996 0.072 -4.738 1.00 13.85 68 LEU A CA 10
ATOM 22075 C C . LEU A 1 68 ? 33.999 -0.865 -4.074 1.00 14.29 68 LEU A C 10
ATOM 22076 O O . LEU A 1 68 ? 33.660 -1.600 -3.145 1.00 14.49 68 LEU A O 10
ATOM 22092 N N . LEU A 1 69 ? 35.226 -0.843 -4.568 1.00 14.58 69 LEU A N 10
ATOM 22093 C CA . LEU A 1 69 ? 36.306 -1.610 -3.975 1.00 15.13 69 LEU A CA 10
ATOM 22094 C C . LEU A 1 69 ? 37.591 -0.799 -4.024 1.00 15.66 69 LEU A C 10
ATOM 22095 O O . LEU A 1 69 ? 37.902 -0.172 -5.040 1.00 15.98 69 LEU A O 10
ATOM 22111 N N . ALA A 1 70 ? 38.305 -0.765 -2.913 1.00 15.87 70 ALA A N 10
ATOM 22112 C CA . ALA A 1 70 ? 39.543 -0.017 -2.837 1.00 16.47 70 ALA A CA 10
ATOM 22113 C C . ALA A 1 70 ? 40.557 -0.712 -1.942 1.00 16.76 70 ALA A C 10
ATOM 22114 O O . ALA A 1 70 ? 40.544 -0.543 -0.721 1.00 16.70 70 ALA A O 10
ATOM 22121 N N . PRO A 1 71 ? 41.439 -1.522 -2.538 1.00 17.21 71 PRO A N 10
ATOM 22122 C CA . PRO A 1 71 ? 42.559 -2.123 -1.837 1.00 17.64 71 PRO A CA 10
ATOM 22123 C C . PRO A 1 71 ? 43.708 -1.134 -1.757 1.00 18.20 71 PRO A C 10
ATOM 22124 O O . PRO A 1 71 ? 44.711 -1.252 -2.466 1.00 18.72 71 PRO A O 10
ATOM 22135 N N . VAL A 1 72 ? 43.532 -0.133 -0.915 1.00 18.18 72 VAL A N 10
ATOM 22136 C CA . VAL A 1 72 ? 44.468 0.973 -0.829 1.00 18.79 72 VAL A CA 10
ATOM 22137 C C . VAL A 1 72 ? 45.703 0.568 -0.028 1.00 19.11 72 VAL A C 10
ATOM 22138 O O . VAL A 1 72 ? 46.747 1.225 -0.092 1.00 19.16 72 VAL A O 10
ATOM 22151 N N . ALA A 1 73 ? 45.581 -0.531 0.709 1.00 19.45 73 ALA A N 10
ATOM 22152 C CA . ALA A 1 73 ? 46.716 -1.097 1.413 1.00 19.89 73 ALA A CA 10
ATOM 22153 C C . ALA A 1 73 ? 47.689 -1.693 0.404 1.00 20.36 73 ALA A C 10
ATOM 22154 O O . ALA A 1 73 ? 48.883 -1.398 0.434 1.00 20.52 73 ALA A O 10
ATOM 22161 N N . ARG A 1 74 ? 47.161 -2.522 -0.494 1.00 20.70 74 ARG A N 10
ATOM 22162 C CA . ARG A 1 74 ? 47.939 -3.046 -1.608 1.00 21.28 74 ARG A CA 10
ATOM 22163 C C . ARG A 1 74 ? 47.043 -3.752 -2.620 1.00 21.56 74 ARG A C 10
ATOM 22164 O O . ARG A 1 74 ? 46.314 -4.685 -2.283 1.00 22.00 74 ARG A O 10
ATOM 22185 N N . ASN A 1 75 ? 47.099 -3.289 -3.858 1.00 21.40 75 ASN A N 10
ATOM 22186 C CA . ASN A 1 75 ? 46.410 -3.944 -4.958 1.00 21.77 75 ASN A CA 10
ATOM 22187 C C . ASN A 1 75 ? 47.404 -4.231 -6.075 1.00 22.10 75 ASN A C 10
ATOM 22188 O O . ASN A 1 75 ? 48.549 -3.772 -6.020 1.00 22.18 75 ASN A O 10
ATOM 22199 N N . GLY A 1 76 ? 46.979 -4.980 -7.080 1.00 22.40 76 GLY A N 10
ATOM 22200 C CA . GLY A 1 76 ? 47.898 -5.418 -8.109 1.00 22.84 76 GLY A CA 10
ATOM 22201 C C . GLY A 1 76 ? 47.632 -4.792 -9.461 1.00 23.17 76 GLY A C 10
ATOM 22202 O O . GLY A 1 76 ? 46.724 -5.211 -10.184 1.00 22.82 76 GLY A O 10
ATOM 22206 N N . ARG A 1 77 ? 48.429 -3.789 -9.807 1.00 23.94 77 ARG A N 10
ATOM 22207 C CA . ARG A 1 77 ? 48.376 -3.194 -11.137 1.00 24.42 77 ARG A CA 10
ATOM 22208 C C . ARG A 1 77 ? 49.514 -3.755 -11.976 1.00 24.95 77 ARG A C 10
ATOM 22209 O O . ARG A 1 77 ? 49.585 -3.534 -13.186 1.00 25.38 77 ARG A O 10
ATOM 22230 N N . LEU A 1 78 ? 50.395 -4.486 -11.295 1.00 25.00 78 LEU A N 10
ATOM 22231 C CA . LEU A 1 78 ? 51.565 -5.109 -11.908 1.00 25.59 78 LEU A CA 10
ATOM 22232 C C . LEU A 1 78 ? 52.500 -4.048 -12.469 1.00 25.89 78 LEU A C 10
ATOM 22233 O O . LEU A 1 78 ? 52.733 -4.039 -13.696 1.00 26.21 78 LEU A O 10
ATOM 22250 N N . GLY B 1 1 ? -13.472 -9.172 -20.862 1.00 14.86 1 GLY B N 10
ATOM 22251 C CA . GLY B 1 1 ? -13.710 -9.105 -19.402 1.00 14.51 1 GLY B CA 10
ATOM 22252 C C . GLY B 1 1 ? -14.061 -7.705 -18.953 1.00 13.80 1 GLY B C 10
ATOM 22253 O O . GLY B 1 1 ? -13.993 -6.764 -19.747 1.00 13.50 1 GLY B O 10
ATOM 22259 N N . PRO B 1 2 ? -14.449 -7.532 -17.684 1.00 13.67 2 PRO B N 10
ATOM 22260 C CA . PRO B 1 2 ? -14.751 -6.216 -17.125 1.00 13.18 2 PRO B CA 10
ATOM 22261 C C . PRO B 1 2 ? -13.521 -5.315 -17.131 1.00 12.84 2 PRO B C 10
ATOM 22262 O O . PRO B 1 2 ? -12.523 -5.601 -16.464 1.00 13.20 2 PRO B O 10
ATOM 22273 N N . LEU B 1 3 ? -13.590 -4.244 -17.902 1.00 12.32 3 LEU B N 10
ATOM 22274 C CA . LEU B 1 3 ? -12.476 -3.316 -18.026 1.00 12.14 3 LEU B CA 10
ATOM 22275 C C . LEU B 1 3 ? -12.910 -1.918 -17.603 1.00 11.47 3 LEU B C 10
ATOM 22276 O O . LEU B 1 3 ? -12.153 -1.184 -16.971 1.00 11.48 3 LEU B O 10
ATOM 22292 N N . GLY B 1 4 ? -14.148 -1.566 -17.940 1.00 11.08 4 GLY B N 10
ATOM 22293 C CA . GLY B 1 4 ? -14.687 -0.283 -17.538 1.00 10.64 4 GLY B CA 10
ATOM 22294 C C . GLY B 1 4 ? -15.020 -0.275 -16.064 1.00 9.87 4 GLY B C 10
ATOM 22295 O O . GLY B 1 4 ? -14.856 0.741 -15.391 1.00 9.79 4 GLY B O 10
ATOM 22299 N N . SER B 1 5 ? -15.509 -1.420 -15.586 1.00 9.53 5 SER B N 10
ATOM 22300 C CA . SER B 1 5 ? -15.724 -1.666 -14.162 1.00 9.04 5 SER B CA 10
ATOM 22301 C C . SER B 1 5 ? -16.898 -0.867 -13.596 1.00 8.12 5 SER B C 10
ATOM 22302 O O . SER B 1 5 ? -17.069 0.319 -13.883 1.00 7.94 5 SER B O 10
ATOM 22310 N N . SER B 1 6 ? -17.718 -1.535 -12.796 1.00 7.78 6 SER B N 10
ATOM 22311 C CA . SER B 1 6 ? -18.761 -0.869 -12.040 1.00 7.11 6 SER B CA 10
ATOM 22312 C C . SER B 1 6 ? -18.214 -0.503 -10.663 1.00 6.30 6 SER B C 10
ATOM 22313 O O . SER B 1 6 ? -17.550 -1.321 -10.019 1.00 6.44 6 SER B O 10
ATOM 22321 N N . ALA B 1 7 ? -18.472 0.721 -10.223 1.00 5.78 7 ALA B N 10
ATOM 22322 C CA . ALA B 1 7 ? -17.927 1.208 -8.961 1.00 5.35 7 ALA B CA 10
ATOM 22323 C C . ALA B 1 7 ? -18.475 0.419 -7.776 1.00 4.62 7 ALA B C 10
ATOM 22324 O O . ALA B 1 7 ? -17.738 0.105 -6.839 1.00 4.08 7 ALA B O 10
ATOM 22331 N N . GLY B 1 8 ? -19.763 0.091 -7.826 1.00 4.66 8 GLY B N 10
ATOM 22332 C CA . GLY B 1 8 ? -20.379 -0.677 -6.760 1.00 4.09 8 GLY B CA 10
ATOM 22333 C C . GLY B 1 8 ? -19.721 -2.028 -6.568 1.00 4.04 8 GLY B C 10
ATOM 22334 O O . GLY B 1 8 ? -19.347 -2.386 -5.452 1.00 3.54 8 GLY B O 10
ATOM 22338 N N . ALA B 1 9 ? -19.566 -2.770 -7.658 1.00 4.69 9 ALA B N 10
ATOM 22339 C CA . ALA B 1 9 ? -18.916 -4.076 -7.620 1.00 4.91 9 ALA B CA 10
ATOM 22340 C C . ALA B 1 9 ? -17.474 -3.963 -7.129 1.00 4.50 9 ALA B C 10
ATOM 22341 O O . ALA B 1 9 ? -16.994 -4.806 -6.368 1.00 4.40 9 ALA B O 10
ATOM 22348 N N . LEU B 1 10 ? -16.787 -2.911 -7.563 1.00 4.38 10 LEU B N 10
ATOM 22349 C CA . LEU B 1 10 ? -15.413 -2.671 -7.149 1.00 3.97 10 LEU B CA 10
ATOM 22350 C C . LEU B 1 10 ? -15.347 -2.397 -5.651 1.00 3.17 10 LEU B C 10
ATOM 22351 O O . LEU B 1 10 ? -14.526 -2.975 -4.940 1.00 2.96 10 LEU B O 10
ATOM 22367 N N . LEU B 1 11 ? -16.233 -1.534 -5.182 1.00 2.86 11 LEU B N 10
ATOM 22368 C CA . LEU B 1 11 ? -16.308 -1.192 -3.769 1.00 2.18 11 LEU B CA 10
ATOM 22369 C C . LEU B 1 11 ? -16.697 -2.424 -2.958 1.00 2.26 11 LEU B C 10
ATOM 22370 O O . LEU B 1 11 ? -16.072 -2.733 -1.944 1.00 2.13 11 LEU B O 10
ATOM 22386 N N . ALA B 1 12 ? -17.710 -3.137 -3.433 1.00 2.76 12 ALA B N 10
ATOM 22387 C CA . ALA B 1 12 ? -18.223 -4.312 -2.740 1.00 3.14 12 ALA B CA 10
ATOM 22388 C C . ALA B 1 12 ? -17.138 -5.359 -2.520 1.00 3.58 12 ALA B C 10
ATOM 22389 O O . ALA B 1 12 ? -16.958 -5.847 -1.407 1.00 3.74 12 ALA B O 10
ATOM 22396 N N . HIS B 1 13 ? -16.400 -5.696 -3.576 1.00 3.94 13 HIS B N 10
ATOM 22397 C CA . HIS B 1 13 ? -15.403 -6.755 -3.478 1.00 4.46 13 HIS B CA 10
ATOM 22398 C C . HIS B 1 13 ? -14.185 -6.278 -2.687 1.00 4.06 13 HIS B C 10
ATOM 22399 O O . HIS B 1 13 ? -13.493 -7.077 -2.060 1.00 4.48 13 HIS B O 10
ATOM 22414 N N . ALA B 1 14 ? -13.928 -4.973 -2.713 1.00 3.33 14 ALA B N 10
ATOM 22415 C CA . ALA B 1 14 ? -12.829 -4.400 -1.947 1.00 2.95 14 ALA B CA 10
ATOM 22416 C C . ALA B 1 14 ? -13.152 -4.423 -0.457 1.00 2.97 14 ALA B C 10
ATOM 22417 O O . ALA B 1 14 ? -12.319 -4.822 0.362 1.00 3.30 14 ALA B O 10
ATOM 22424 N N . ALA B 1 15 ? -14.368 -4.006 -0.116 1.00 2.80 15 ALA B N 10
ATOM 22425 C CA . ALA B 1 15 ? -14.835 -4.028 1.265 1.00 3.07 15 ALA B CA 10
ATOM 22426 C C . ALA B 1 15 ? -14.949 -5.457 1.774 1.00 3.91 15 ALA B C 10
ATOM 22427 O O . ALA B 1 15 ? -14.675 -5.732 2.940 1.00 4.37 15 ALA B O 10
ATOM 22434 N N . SER B 1 16 ? -15.354 -6.354 0.887 1.00 4.22 16 SER B N 10
ATOM 22435 C CA . SER B 1 16 ? -15.507 -7.761 1.223 1.00 5.05 16 SER B CA 10
ATOM 22436 C C . SER B 1 16 ? -14.171 -8.365 1.656 1.00 5.46 16 SER B C 10
ATOM 22437 O O . SER B 1 16 ? -14.105 -9.110 2.632 1.00 6.10 16 SER B O 10
ATOM 22445 N N . LEU B 1 17 ? -13.107 -8.031 0.934 1.00 5.11 17 LEU B N 10
ATOM 22446 C CA . LEU B 1 17 ? -11.783 -8.555 1.248 1.00 5.45 17 LEU B CA 10
ATOM 22447 C C . LEU B 1 17 ? -11.140 -7.766 2.382 1.00 5.30 17 LEU B C 10
ATOM 22448 O O . LEU B 1 17 ? -10.274 -8.274 3.091 1.00 5.77 17 LEU B O 10
ATOM 22464 N N . GLY B 1 18 ? -11.571 -6.528 2.549 1.00 4.72 18 GLY B N 10
ATOM 22465 C CA . GLY B 1 18 ? -11.048 -5.700 3.614 1.00 4.73 18 GLY B CA 10
ATOM 22466 C C . GLY B 1 18 ? -9.836 -4.903 3.181 1.00 4.26 18 GLY B C 10
ATOM 22467 O O . GLY B 1 18 ? -8.901 -4.709 3.957 1.00 4.55 18 GLY B O 10
ATOM 22471 N N . VAL B 1 19 ? -9.852 -4.447 1.936 1.00 3.60 19 VAL B N 10
ATOM 22472 C CA . VAL B 1 19 ? -8.775 -3.619 1.414 1.00 3.07 19 VAL B CA 10
ATOM 22473 C C . VAL B 1 19 ? -9.006 -2.169 1.818 1.00 2.71 19 VAL B C 10
ATOM 22474 O O . VAL B 1 19 ? -9.970 -1.547 1.384 1.00 2.39 19 VAL B O 10
ATOM 22487 N N . ARG B 1 20 ? -8.131 -1.648 2.663 1.00 2.95 20 ARG B N 10
ATOM 22488 C CA . ARG B 1 20 ? -8.289 -0.306 3.207 1.00 3.09 20 ARG B CA 10
ATOM 22489 C C . ARG B 1 20 ? -7.049 0.541 2.933 1.00 2.88 20 ARG B C 10
ATOM 22490 O O . ARG B 1 20 ? -5.923 0.074 3.106 1.00 2.99 20 ARG B O 10
ATOM 22511 N N . LEU B 1 21 ? -7.263 1.775 2.489 1.00 2.77 21 LEU B N 10
ATOM 22512 C CA . LEU B 1 21 ? -6.165 2.701 2.232 1.00 2.92 21 LEU B CA 10
ATOM 22513 C C . LEU B 1 21 ? -6.468 4.072 2.816 1.00 3.68 21 LEU B C 10
ATOM 22514 O O . LEU B 1 21 ? -7.528 4.644 2.559 1.00 3.80 21 LEU B O 10
ATOM 22530 N N . TRP B 1 22 ? -5.534 4.598 3.591 1.00 4.27 22 TRP B N 10
ATOM 22531 C CA . TRP B 1 22 ? -5.661 5.938 4.149 1.00 5.07 22 TRP B CA 10
ATOM 22532 C C . TRP B 1 22 ? -4.277 6.536 4.366 1.00 5.46 22 TRP B C 10
ATOM 22533 O O . TRP B 1 22 ? -3.336 5.822 4.705 1.00 5.34 22 TRP B O 10
ATOM 22554 N N . VAL B 1 23 ? -4.140 7.834 4.147 1.00 5.98 23 VAL B N 10
ATOM 22555 C CA . VAL B 1 23 ? -2.846 8.481 4.287 1.00 6.42 23 VAL B CA 10
ATOM 22556 C C . VAL B 1 23 ? -2.622 8.964 5.718 1.00 7.21 23 VAL B C 10
ATOM 22557 O O . VAL B 1 23 ? -3.456 9.665 6.292 1.00 7.74 23 VAL B O 10
ATOM 22570 N N . GLU B 1 24 ? -1.499 8.560 6.292 1.00 7.30 24 GLU B N 10
ATOM 22571 C CA . GLU B 1 24 ? -1.125 8.976 7.633 1.00 8.08 24 GLU B CA 10
ATOM 22572 C C . GLU B 1 24 ? 0.189 9.741 7.564 1.00 8.45 24 GLU B C 10
ATOM 22573 O O . GLU B 1 24 ? 1.248 9.152 7.339 1.00 8.09 24 GLU B O 10
ATOM 22585 N N . GLY B 1 25 ? 0.113 11.051 7.724 1.00 9.20 25 GLY B N 10
ATOM 22586 C CA . GLY B 1 25 ? 1.284 11.885 7.566 1.00 9.66 25 GLY B CA 10
ATOM 22587 C C . GLY B 1 25 ? 1.719 11.957 6.119 1.00 9.29 25 GLY B C 10
ATOM 22588 O O . GLY B 1 25 ? 1.069 12.607 5.300 1.00 9.46 25 GLY B O 10
ATOM 22592 N N . GLU B 1 26 ? 2.810 11.279 5.798 1.00 8.83 26 GLU B N 10
ATOM 22593 C CA . GLU B 1 26 ? 3.302 11.224 4.429 1.00 8.54 26 GLU B CA 10
ATOM 22594 C C . GLU B 1 26 ? 3.244 9.792 3.902 1.00 7.58 26 GLU B C 10
ATOM 22595 O O . GLU B 1 26 ? 3.553 9.528 2.740 1.00 7.39 26 GLU B O 10
ATOM 22607 N N . ARG B 1 27 ? 2.848 8.872 4.768 1.00 7.08 27 ARG B N 10
ATOM 22608 C CA . ARG B 1 27 ? 2.821 7.457 4.430 1.00 6.17 27 ARG B CA 10
ATOM 22609 C C . ARG B 1 27 ? 1.392 6.969 4.258 1.00 5.81 27 ARG B C 10
ATOM 22610 O O . ARG B 1 27 ? 0.603 6.959 5.204 1.00 6.17 27 ARG B O 10
ATOM 22631 N N . LEU B 1 28 ? 1.059 6.587 3.037 1.00 5.18 28 LEU B N 10
ATOM 22632 C CA . LEU B 1 28 ? -0.220 5.962 2.763 1.00 4.75 28 LEU B CA 10
ATOM 22633 C C . LEU B 1 28 ? -0.238 4.589 3.422 1.00 4.35 28 LEU B C 10
ATOM 22634 O O . LEU B 1 28 ? 0.601 3.739 3.126 1.00 3.95 28 LEU B O 10
ATOM 22650 N N . ARG B 1 29 ? -1.163 4.396 4.339 1.00 4.62 29 ARG B N 10
ATOM 22651 C CA . ARG B 1 29 ? -1.268 3.148 5.069 1.00 4.54 29 ARG B CA 10
ATOM 22652 C C . ARG B 1 29 ? -2.137 2.174 4.294 1.00 3.87 29 ARG B C 10
ATOM 22653 O O . ARG B 1 29 ? -3.263 2.500 3.913 1.00 3.74 29 ARG B O 10
ATOM 22674 N N . PHE B 1 30 ? -1.607 0.989 4.059 1.00 3.54 30 PHE B N 10
ATOM 22675 C CA . PHE B 1 30 ? -2.308 -0.006 3.277 1.00 3.01 30 PHE B CA 10
ATOM 22676 C C . PHE B 1 30 ? -2.721 -1.168 4.173 1.00 3.62 30 PHE B C 10
ATOM 22677 O O . PHE B 1 30 ? -1.911 -1.683 4.946 1.00 4.16 30 PHE B O 10
ATOM 22694 N N . GLN B 1 31 ? -3.978 -1.562 4.076 1.00 3.62 31 GLN B N 10
ATOM 22695 C CA . GLN B 1 31 ? -4.497 -2.674 4.855 1.00 4.28 31 GLN B CA 10
ATOM 22696 C C . GLN B 1 31 ? -5.120 -3.712 3.933 1.00 4.09 31 GLN B C 10
ATOM 22697 O O . GLN B 1 31 ? -6.181 -3.482 3.357 1.00 3.68 31 GLN B O 10
ATOM 22711 N N . ALA B 1 32 ? -4.449 -4.841 3.783 1.00 4.50 32 ALA B N 10
ATOM 22712 C CA . ALA B 1 32 ? -4.942 -5.910 2.935 1.00 4.62 32 ALA B CA 10
ATOM 22713 C C . ALA B 1 32 ? -4.479 -7.261 3.457 1.00 5.46 32 ALA B C 10
ATOM 22714 O O . ALA B 1 32 ? -3.296 -7.450 3.744 1.00 5.75 32 ALA B O 10
ATOM 22721 N N . PRO B 1 33 ? -5.411 -8.213 3.607 1.00 5.89 33 PRO B N 10
ATOM 22722 C CA . PRO B 1 33 ? -5.086 -9.570 4.043 1.00 6.71 33 PRO B CA 10
ATOM 22723 C C . PRO B 1 33 ? -4.258 -10.319 2.997 1.00 6.87 33 PRO B C 10
ATOM 22724 O O . PRO B 1 33 ? -4.278 -9.980 1.808 1.00 6.45 33 PRO B O 10
ATOM 22735 N N . PRO B 1 34 ? -3.516 -11.349 3.420 1.00 7.55 34 PRO B N 10
ATOM 22736 C CA . PRO B 1 34 ? -2.668 -12.127 2.519 1.00 7.81 34 PRO B CA 10
ATOM 22737 C C . PRO B 1 34 ? -3.461 -12.781 1.387 1.00 8.02 34 PRO B C 10
ATOM 22738 O O . PRO B 1 34 ? -4.427 -13.509 1.623 1.00 8.45 34 PRO B O 10
ATOM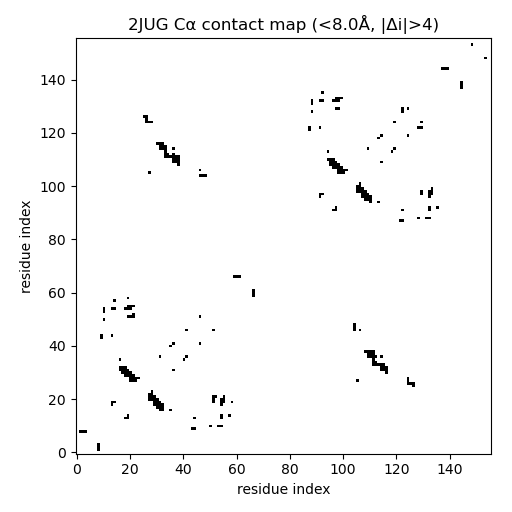 22749 N N . GLY B 1 35 ? -3.058 -12.485 0.155 1.00 7.75 35 GLY B N 10
ATOM 22750 C CA . GLY B 1 35 ? -3.648 -13.136 -1.001 1.00 8.09 35 GLY B CA 10
ATOM 22751 C C . GLY B 1 35 ? -4.480 -12.202 -1.859 1.00 7.59 35 GLY B C 10
ATOM 22752 O O . GLY B 1 35 ? -4.643 -12.435 -3.056 1.00 7.78 35 GLY B O 10
ATOM 22756 N N . VAL B 1 36 ? -4.989 -11.133 -1.265 1.00 7.00 36 VAL B N 10
ATOM 22757 C CA . VAL B 1 36 ? -5.864 -10.215 -1.987 1.00 6.54 36 VAL B CA 10
ATOM 22758 C C . VAL B 1 36 ? -5.083 -9.034 -2.555 1.00 5.96 36 VAL B C 10
ATOM 22759 O O . VAL B 1 36 ? -5.657 -8.124 -3.139 1.00 5.81 36 VAL B O 10
ATOM 22772 N N . MET B 1 37 ? -3.769 -9.063 -2.401 1.00 5.73 37 MET B N 10
ATOM 22773 C CA . MET B 1 37 ? -2.935 -7.955 -2.847 1.00 5.13 37 MET B CA 10
ATOM 22774 C C . MET B 1 37 ? -2.369 -8.228 -4.239 1.00 5.49 37 MET B C 10
ATOM 22775 O O . MET B 1 37 ? -1.392 -7.614 -4.660 1.00 5.20 37 MET B O 10
ATOM 22789 N N . THR B 1 38 ? -3.000 -9.158 -4.944 1.00 6.18 38 THR B N 10
ATOM 22790 C CA . THR B 1 38 ? -2.566 -9.552 -6.279 1.00 6.68 38 THR B CA 10
ATOM 22791 C C . THR B 1 38 ? -2.527 -8.352 -7.234 1.00 6.35 38 THR B C 10
ATOM 22792 O O . THR B 1 38 ? -3.343 -7.433 -7.122 1.00 5.90 38 THR B O 10
ATOM 22803 N N . PRO B 1 39 ? -1.563 -8.347 -8.179 1.00 6.65 39 PRO B N 10
ATOM 22804 C CA . PRO B 1 39 ? -1.370 -7.242 -9.130 1.00 6.53 39 PRO B CA 10
ATOM 22805 C C . PRO B 1 39 ? -2.656 -6.831 -9.842 1.00 6.66 39 PRO B C 10
ATOM 22806 O O . PRO B 1 39 ? -2.916 -5.637 -10.023 1.00 6.35 39 PRO B O 10
ATOM 22817 N N . GLU B 1 40 ? -3.461 -7.815 -10.236 1.00 7.16 40 GLU B N 10
ATOM 22818 C CA . GLU B 1 40 ? -4.733 -7.539 -10.890 1.00 7.32 40 GLU B CA 10
ATOM 22819 C C . GLU B 1 40 ? -5.614 -6.678 -9.998 1.00 6.59 40 GLU B C 10
ATOM 22820 O O . GLU B 1 40 ? -6.144 -5.664 -10.438 1.00 6.46 40 GLU B O 10
ATOM 22832 N N . LEU B 1 41 ? -5.743 -7.072 -8.735 1.00 6.17 41 LEU B N 10
ATOM 22833 C CA . LEU B 1 41 ? -6.607 -6.369 -7.797 1.00 5.47 41 LEU B CA 10
ATOM 22834 C C . LEU B 1 41 ? -6.076 -4.968 -7.525 1.00 4.86 41 LEU B C 10
ATOM 22835 O O . LEU B 1 41 ? -6.847 -4.015 -7.406 1.00 4.46 41 LEU B O 10
ATOM 22851 N N . GLN B 1 42 ? -4.759 -4.845 -7.439 1.00 4.84 42 GLN B N 10
ATOM 22852 C CA . GLN B 1 42 ? -4.133 -3.544 -7.256 1.00 4.35 42 GLN B CA 10
ATOM 22853 C C . GLN B 1 42 ? -4.490 -2.630 -8.428 1.00 4.69 42 GLN B C 10
ATOM 22854 O O . GLN B 1 42 ? -4.774 -1.445 -8.246 1.00 4.37 42 GLN B O 10
ATOM 22868 N N . SER B 1 43 ? -4.490 -3.202 -9.627 1.00 5.44 43 SER B N 10
ATOM 22869 C CA . SER B 1 43 ? -4.867 -2.474 -10.826 1.00 5.93 43 SER B CA 10
ATOM 22870 C C . SER B 1 43 ? -6.379 -2.230 -10.854 1.00 5.79 43 SER B C 10
ATOM 22871 O O . SER B 1 43 ? -6.845 -1.239 -11.418 1.00 5.94 43 SER B O 10
ATOM 22879 N N . ARG B 1 44 ? -7.139 -3.139 -10.246 1.00 5.57 44 ARG B N 10
ATOM 22880 C CA . ARG 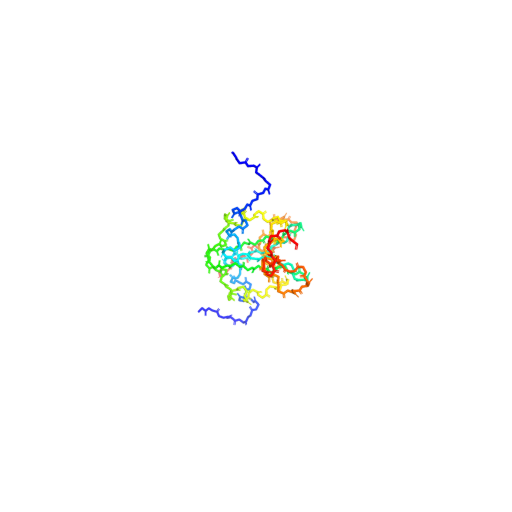B 1 44 ? -8.590 -2.996 -10.149 1.00 5.41 44 ARG B CA 10
ATOM 22881 C C . ARG B 1 44 ? -8.955 -1.814 -9.262 1.00 4.69 44 ARG B C 10
ATOM 22882 O O . ARG B 1 44 ? -9.963 -1.155 -9.483 1.00 4.71 44 ARG B O 10
ATOM 22903 N N . LEU B 1 45 ? -8.120 -1.562 -8.258 1.00 4.13 45 LEU B N 10
ATOM 22904 C CA . LEU B 1 45 ? -8.284 -0.399 -7.390 1.00 3.49 45 LEU B CA 10
ATOM 22905 C C . LEU B 1 45 ? -8.144 0.885 -8.204 1.00 3.91 45 LEU B C 10
ATOM 22906 O O . LEU B 1 45 ? -8.634 1.943 -7.812 1.00 3.85 45 LEU B O 10
ATOM 22922 N N . GLY B 1 46 ? -7.421 0.786 -9.314 1.00 4.49 46 GLY B N 10
ATOM 22923 C CA . GLY B 1 46 ? -7.309 1.886 -10.254 1.00 5.11 46 GLY B CA 10
ATOM 22924 C C . GLY B 1 46 ? -6.223 2.867 -9.877 1.00 4.95 46 GLY B C 10
ATOM 22925 O O . GLY B 1 46 ? -5.688 3.574 -10.729 1.00 5.58 46 GLY B O 10
ATOM 22929 N N . GLY B 1 47 ? -5.882 2.898 -8.596 1.00 4.20 47 GLY B N 10
ATOM 22930 C CA . GLY B 1 47 ? -4.865 3.810 -8.121 1.00 4.08 47 GLY B CA 10
ATOM 22931 C C . GLY B 1 47 ? -5.306 5.256 -8.214 1.00 4.27 47 GLY B C 10
ATOM 22932 O O . GLY B 1 47 ? -4.476 6.160 -8.291 1.00 4.50 47 GLY B O 10
ATOM 22936 N N . ALA B 1 48 ? -6.615 5.476 -8.212 1.00 4.37 48 ALA B N 10
ATOM 22937 C CA . ALA B 1 48 ? -7.157 6.818 -8.340 1.00 4.85 48 ALA B CA 10
ATOM 22938 C C . ALA B 1 48 ? -7.460 7.418 -6.975 1.00 4.49 48 ALA B C 10
ATOM 22939 O O . ALA B 1 48 ? -7.800 6.698 -6.034 1.00 3.88 48 ALA B O 10
ATOM 22946 N N . ARG B 1 49 ? -7.355 8.739 -6.876 1.00 5.02 49 ARG B N 10
ATOM 22947 C CA . ARG B 1 49 ? -7.616 9.432 -5.619 1.00 4.98 49 ARG B CA 10
ATOM 22948 C C . ARG B 1 49 ? -9.090 9.346 -5.234 1.00 5.00 49 ARG B C 10
ATOM 22949 O O . ARG B 1 49 ? -9.413 9.013 -4.098 1.00 4.59 49 ARG B O 10
ATOM 22970 N N . HIS B 1 50 ? -9.985 9.626 -6.184 1.00 5.53 50 HIS B N 10
ATOM 22971 C CA . HIS B 1 50 ? -11.424 9.595 -5.904 1.00 5.65 50 HIS B CA 10
ATOM 22972 C C . HIS B 1 50 ? -11.875 8.211 -5.451 1.00 4.90 50 HIS B C 10
ATOM 22973 O O . HIS B 1 50 ? -12.780 8.083 -4.623 1.00 4.73 50 HIS B O 10
ATOM 22988 N N . GLU B 1 51 ? -11.231 7.181 -5.975 1.00 4.52 51 GLU B N 10
ATOM 22989 C CA . GLU B 1 51 ? -11.577 5.821 -5.608 1.00 3.87 51 GLU B CA 10
ATOM 22990 C C . GLU B 1 51 ? -11.159 5.539 -4.176 1.00 3.13 51 GLU B C 10
ATOM 22991 O O . GLU B 1 51 ? -11.881 4.886 -3.432 1.00 2.72 51 GLU B O 10
ATOM 23003 N N . LEU B 1 52 ? -10.000 6.061 -3.783 1.00 3.04 52 LEU B N 10
ATOM 23004 C CA . LEU B 1 52 ? -9.508 5.867 -2.428 1.00 2.56 52 LEU B CA 10
ATOM 23005 C C . LEU B 1 52 ? -10.340 6.658 -1.428 1.00 3.06 52 LEU B C 10
ATOM 23006 O O . LEU B 1 52 ? -10.425 6.293 -0.259 1.00 2.94 52 LEU B O 10
ATOM 23022 N N . ILE B 1 53 ? -10.952 7.740 -1.891 1.00 3.78 53 ILE B N 10
ATOM 23023 C CA . ILE B 1 53 ? -11.867 8.506 -1.061 1.00 4.35 53 ILE B CA 10
ATOM 23024 C C . ILE B 1 53 ? -13.047 7.632 -0.653 1.00 4.05 53 ILE B C 10
ATOM 23025 O O . ILE B 1 53 ? -13.368 7.519 0.529 1.00 4.19 53 ILE B O 10
ATOM 23041 N N . ALA B 1 54 ? -13.674 7.000 -1.636 1.00 3.73 54 ALA B N 10
ATOM 23042 C CA . ALA B 1 54 ? -14.782 6.093 -1.375 1.00 3.39 54 ALA B CA 10
ATOM 23043 C C . ALA B 1 54 ? -14.293 4.837 -0.655 1.00 2.66 54 ALA B C 10
ATOM 23044 O O . ALA B 1 54 ? -14.970 4.303 0.224 1.00 2.59 54 ALA B O 10
ATOM 23051 N N . LEU B 1 55 ? -13.106 4.385 -1.038 1.00 2.23 55 LEU B N 10
ATOM 23052 C CA . LEU B 1 55 ? -12.479 3.214 -0.434 1.00 1.71 55 LEU B CA 10
ATOM 23053 C C . LEU B 1 55 ? -12.271 3.441 1.064 1.00 2.33 55 LEU B C 10
ATOM 23054 O O . LEU B 1 55 ? -12.601 2.590 1.883 1.00 2.46 55 LEU B O 10
ATOM 23070 N N . LEU B 1 56 ? -11.727 4.594 1.417 1.00 2.95 56 LEU B N 10
ATOM 23071 C CA . LEU B 1 56 ? -11.519 4.949 2.814 1.00 3.69 56 LEU B CA 10
ATOM 23072 C C . LEU B 1 56 ? -12.853 5.165 3.520 1.00 4.03 56 LEU B C 10
ATOM 23073 O O . LEU B 1 56 ? -13.015 4.817 4.687 1.00 4.45 56 LEU B O 10
ATOM 23089 N N . ARG B 1 57 ? -13.815 5.711 2.798 1.00 3.93 57 ARG B N 10
ATOM 23090 C CA . ARG B 1 57 ? -15.120 6.004 3.370 1.00 4.27 57 ARG B CA 10
ATOM 23091 C C . ARG B 1 57 ? -15.889 4.720 3.683 1.00 3.92 57 ARG B C 10
ATOM 23092 O O . ARG B 1 57 ? -16.811 4.722 4.497 1.00 4.30 57 ARG B O 10
ATOM 23113 N N . GLN B 1 58 ? -15.485 3.616 3.056 1.00 3.27 58 GLN B N 10
ATOM 23114 C CA . GLN B 1 58 ? -16.175 2.341 3.227 1.00 3.16 58 GLN B CA 10
ATOM 23115 C C . GLN B 1 58 ? -16.079 1.842 4.673 1.00 3.92 58 GLN B C 10
ATOM 23116 O O . GLN B 1 58 ? -16.968 1.128 5.146 1.00 4.23 58 GLN B O 10
ATOM 23130 N N . LEU B 1 59 ? -15.012 2.216 5.380 1.00 4.30 59 LEU B N 10
ATOM 23131 C CA . LEU B 1 59 ? -14.850 1.795 6.768 1.00 5.09 59 LEU B CA 10
ATOM 23132 C C . LEU B 1 59 ? -15.091 2.961 7.722 1.00 5.75 59 LEU B C 10
ATOM 23133 O O . LEU B 1 59 ? -14.848 2.854 8.927 1.00 6.46 59 LEU B O 10
ATOM 23149 N N . GLN B 1 60 ? -15.586 4.070 7.185 1.00 5.62 60 GLN B N 10
ATOM 23150 C CA . GLN B 1 60 ? -15.932 5.218 8.007 1.00 6.33 60 GLN B CA 10
ATOM 23151 C C . GLN B 1 60 ? -17.405 5.164 8.388 1.00 6.37 60 GLN B C 10
ATOM 23152 O O . GLN B 1 60 ? -18.275 5.022 7.523 1.00 5.90 60 GLN B O 10
ATOM 23166 N N . PRO B 1 61 ? -17.708 5.288 9.690 1.00 7.01 61 PRO B N 10
ATOM 23167 C CA . PRO B 1 61 ? -19.082 5.227 10.206 1.00 7.20 61 PRO B CA 10
ATOM 23168 C C . PRO B 1 61 ? -19.894 6.477 9.867 1.00 7.47 61 PRO B C 10
ATOM 23169 O O . PRO B 1 61 ? -21.009 6.659 10.363 1.00 7.61 61 PRO B O 10
ATOM 23180 N N . SER B 1 62 ? -19.339 7.327 9.017 1.00 7.73 62 SER B N 10
ATOM 23181 C CA . SER B 1 62 ? -20.013 8.545 8.607 1.00 8.18 62 SER B CA 10
ATOM 23182 C C . SER B 1 62 ? -21.116 8.235 7.598 1.00 8.53 62 SER B C 10
ATOM 23183 O O . SER B 1 62 ? -22.148 8.903 7.559 1.00 8.89 62 SER B O 10
ATOM 23191 N N . SER B 1 63 ? -20.899 7.204 6.792 1.00 8.68 63 SER B N 10
ATOM 23192 C CA . SER B 1 63 ? -21.836 6.862 5.738 1.00 9.25 63 SER B CA 10
ATOM 23193 C C . SER B 1 63 ? -22.489 5.509 5.999 1.00 9.52 63 SER B C 10
ATOM 23194 O O . SER B 1 63 ? -21.804 4.495 6.151 1.00 9.74 63 SER B O 10
ATOM 23202 N N . GLN B 1 64 ? -23.813 5.504 6.084 1.00 9.75 64 GLN B N 10
ATOM 23203 C CA . GLN B 1 64 ? -24.563 4.264 6.212 1.00 10.27 64 GLN B CA 10
ATOM 23204 C C . GLN B 1 64 ? -25.177 3.900 4.866 1.00 10.85 64 GLN B C 10
ATOM 23205 O O . GLN B 1 64 ? -25.515 4.785 4.076 1.00 11.21 64 GLN B O 10
ATOM 23219 N N . GLY B 1 65 ? -25.317 2.609 4.609 1.00 11.14 65 GLY B N 10
ATOM 23220 C CA . GLY B 1 65 ? -25.879 2.161 3.350 1.00 11.86 65 GLY B CA 10
ATOM 23221 C C . GLY B 1 65 ? -27.387 2.322 3.293 1.00 12.34 65 GLY B C 10
ATOM 23222 O O . GLY B 1 65 ? -27.926 2.859 2.324 1.00 12.71 65 GLY B O 10
ATOM 23226 N N . GLY B 1 66 ? -28.066 1.864 4.334 1.00 12.52 66 GLY B N 10
ATOM 23227 C CA . GLY B 1 66 ? -29.511 1.939 4.373 1.00 13.14 66 GLY B CA 10
ATOM 23228 C C . GLY B 1 66 ? -30.004 2.791 5.517 1.00 13.47 66 GLY B C 10
ATOM 23229 O O . GLY B 1 66 ? -30.689 2.301 6.414 1.00 13.61 66 GLY B O 10
ATOM 23233 N N . SER B 1 67 ? -29.648 4.063 5.498 1.00 13.77 67 SER B N 10
ATOM 23234 C CA . SER B 1 67 ? -30.059 4.985 6.546 1.00 14.24 67 SER B CA 10
ATOM 23235 C C . SER B 1 67 ? -31.153 5.926 6.050 1.00 14.84 67 SER B C 10
ATOM 23236 O O . SER B 1 67 ? -31.903 6.498 6.840 1.00 15.17 67 SER B O 10
ATOM 23244 N N . LEU B 1 68 ? -31.244 6.077 4.739 1.00 15.11 68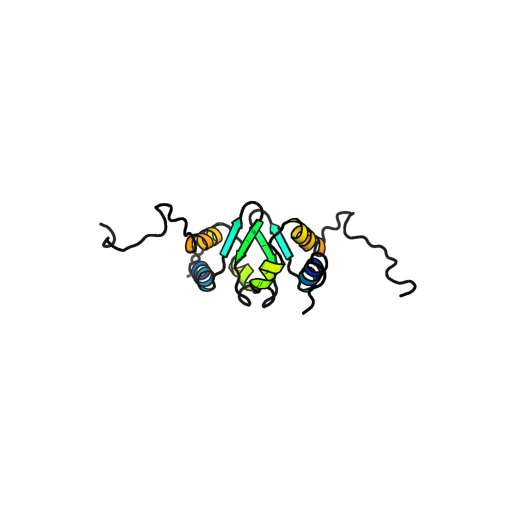 LEU B N 10
ATOM 23245 C CA . LEU B 1 68 ? -32.195 7.000 4.143 1.00 15.82 68 LEU B CA 10
ATOM 23246 C C . LEU B 1 68 ? -33.350 6.240 3.509 1.00 16.33 68 LEU B C 10
ATOM 23247 O O . LEU B 1 68 ? -33.140 5.381 2.650 1.00 16.64 68 LEU B O 10
ATOM 23263 N N . LEU B 1 69 ? -34.563 6.542 3.950 1.00 16.55 69 LEU B N 10
ATOM 23264 C CA . LEU B 1 69 ? -35.757 5.947 3.369 1.00 17.14 69 LEU B CA 10
ATOM 23265 C C . LEU B 1 69 ? -36.890 6.970 3.331 1.00 17.67 69 LEU B C 10
ATOM 23266 O O . LEU B 1 69 ? -37.037 7.782 4.247 1.00 17.95 69 LEU B O 10
ATOM 23282 N N . ALA B 1 70 ? -37.661 6.949 2.253 1.00 17.91 70 ALA B N 10
ATOM 23283 C CA . ALA B 1 70 ? -38.801 7.841 2.101 1.00 18.49 70 ALA B CA 10
ATOM 23284 C C . ALA B 1 70 ? -39.865 7.195 1.217 1.00 18.78 70 ALA B C 10
ATOM 23285 O O . ALA B 1 70 ? -39.788 7.263 -0.012 1.00 19.00 70 ALA B O 10
ATOM 23292 N N . PRO B 1 71 ? -40.850 6.520 1.829 1.00 18.92 71 PRO B N 10
ATOM 23293 C CA . PRO B 1 71 ? -41.924 5.842 1.104 1.00 19.33 71 PRO B CA 10
ATOM 23294 C C . PRO B 1 71 ? -42.949 6.824 0.547 1.00 19.89 71 PRO B C 10
ATOM 23295 O O . PRO B 1 71 ? -43.833 7.300 1.265 1.00 20.29 71 PRO B O 10
ATOM 23306 N N . VAL B 1 72 ? -42.821 7.133 -0.733 1.00 20.01 72 VAL B N 10
ATOM 23307 C CA . VAL B 1 72 ? -43.716 8.075 -1.384 1.00 20.65 72 VAL B CA 10
ATOM 23308 C C . VAL B 1 72 ? -44.549 7.381 -2.461 1.00 20.93 72 VAL B C 10
ATOM 23309 O O . VAL B 1 72 ? -45.703 7.743 -2.698 1.00 20.77 72 VAL B O 10
ATOM 23322 N N . ALA B 1 73 ? -43.975 6.366 -3.092 1.00 21.45 73 ALA B N 10
ATOM 23323 C CA . ALA B 1 73 ? -44.675 5.617 -4.123 1.00 21.89 73 ALA B CA 10
ATOM 23324 C C . ALA B 1 73 ? -45.739 4.730 -3.501 1.00 22.46 73 ALA B C 10
ATOM 23325 O O . ALA B 1 73 ? -45.422 3.810 -2.747 1.00 22.90 73 ALA B O 10
ATOM 23332 N N . ARG B 1 74 ? -47.000 5.052 -3.793 1.00 22.53 74 ARG B N 10
ATOM 23333 C CA . ARG B 1 74 ? -48.171 4.322 -3.286 1.00 23.14 74 ARG B CA 10
ATOM 23334 C C . ARG B 1 74 ? -48.379 4.541 -1.786 1.00 23.27 74 ARG B C 10
ATOM 23335 O O . ARG B 1 74 ? -49.458 4.254 -1.258 1.00 23.13 74 ARG B O 10
ATOM 23356 N N . ASN B 1 75 ? -47.344 5.054 -1.119 1.00 23.63 75 ASN B N 10
ATOM 23357 C CA . ASN B 1 75 ? -47.372 5.359 0.314 1.00 23.90 75 ASN B CA 10
ATOM 23358 C C . ASN B 1 75 ? -47.473 4.087 1.155 1.00 23.94 75 ASN B C 10
ATOM 23359 O O . ASN B 1 75 ? -46.485 3.634 1.737 1.00 23.88 75 ASN B O 10
ATOM 23370 N N . GLY B 1 76 ? -48.663 3.512 1.206 1.00 24.15 76 GLY B N 10
ATOM 23371 C CA . GLY B 1 76 ? -48.878 2.301 1.968 1.00 24.33 76 GLY B CA 10
ATOM 23372 C C . GLY B 1 76 ? -50.210 1.667 1.644 1.00 24.59 76 GLY B C 10
ATOM 23373 O O . GLY B 1 76 ? -50.820 1.007 2.485 1.00 24.61 76 GLY B O 10
ATOM 23377 N N . ARG B 1 77 ? -50.671 1.882 0.423 1.00 24.88 77 ARG B N 10
ATOM 23378 C CA . ARG B 1 77 ? -51.949 1.347 -0.004 1.00 25.24 77 ARG B CA 10
ATOM 23379 C C . ARG B 1 77 ? -51.749 0.191 -0.977 1.00 25.39 77 ARG B C 10
ATOM 23380 O O . ARG B 1 77 ? -51.496 0.398 -2.166 1.00 25.37 77 ARG B O 10
ATOM 23401 N N . LEU B 1 78 ? -51.825 -1.020 -0.450 1.00 25.64 78 LEU B N 10
ATOM 23402 C CA . LEU B 1 78 ? -51.744 -2.228 -1.255 1.00 25.94 78 LEU B CA 10
ATOM 23403 C C . LEU B 1 78 ? -52.254 -3.406 -0.439 1.00 26.00 78 LEU B C 10
ATOM 23404 O O . LEU B 1 78 ? -53.441 -3.764 -0.591 1.00 26.11 78 LEU B O 10
#

Nearest PDB structures (foldseek):
  2jug-assembly1_B  TM=6.884E-01  e=6.349E-10  Archangium disciforme
  8aqq-assembly2_B  TM=6.028E-01  e=3.089E-03  Microcystis aeruginosa NIES-98
  6cgo-assembly1_B  TM=5.586E-01  e=3.418E-02  Burkholderia ambifaria AMMD
  6cgo-assembly1_A  TM=5.756E-01  e=9.059E-02  Burkholderia ambifaria AMMD
  6ews-assembly1_A  TM=5.324E-01  e=6.546E-02  Xenorhabdus stockiae

Organism: NCBI:txid38

B-factor: mean 6.91, std 6.86, range [0.54, 27.58]

Foldseek 3Di:
DDPDPDLCVLLVVCVVQPWAWDDDDNDIDTDGDPPQCDPVNVVSCVPDPVSNVVNNCSPPPPDDDPPDDDPPVDDDPD/DDDVDDLVVLLVVCVVQPWAWDDDDNDIDTDGDPPCCDPVNVVSCVPDPVSNVVRNCSPPPPDDDPPDDDPDVVNDPD

CATH classification: 1.10.10.1830

InterPro domains:
  IPR000873 AMP-dependent synthetase/ligase domain [PF00501] (541-885)
  IPR000873 AMP-dependent synthetase/ligase domain [PF00501] (1593-1942)
  IPR001242 Condensation domain [PF00668] (73-520)
  IPR001242 Condensation domain [PF00668] (1133-1574)
  IPR006162 Phosphopantetheine attachment site [PS00012] (1070-1085)
  IPR006162 Phosphopantetheine attachment site [PS00012] (2541-2556)
  IPR009081 Phosphopantetheine binding ACP domain [PF00550] (1048-1110)
  IPR009081 Phosphopantetheine binding ACP domain [PF00550] (2519-2582)
  IPR009081 Phosphopantetheine binding ACP domain [PS50075] (1040-1115)
  IPR009081 Phosphopantetheine binding ACP domain [PS50075] (2511-2586)
  IPR010071 Amino acid adenylation domain [TIGR01733] (562-960)
  IPR010071 Amino acid adenylation domain [TIGR01733] (1614-2017)
  IPR013217 Methyltransferase type 12 [PF08242] (2112-2209)
  IPR020806 Polyketide synthase-like, phosphopantetheine-binding domain [SM00823] (1046-1115)
  IPR020806 Polyketide synthase-like, phosphopantetheine-binding domain [SM00823] (2517-2586)
  IPR020845 AMP-binding, conserved site [PS00455] (679-690)
  IPR020845 AMP-binding, conserved site [PS00455] (1737-1748)
  IPR023213 Chloramphenicol acetyltransferase-like domain superfamily [G3DSA:3.30.559.10] (76-450)
  IPR023213 Chloramphenicol acetyltransferase-like domain superfamily [G3DSA:3.30.559.10] (1135-1506)
  IPR025110 AMP-binding enzyme, C-terminal domain [PF13193] (944-1018)

Radius of gyration: 20.5 Å; Cα contacts (8 Å, |Δi|>4): 148; chains: 2; bounding box: 80×31×35 Å